Protein 2L1A (pdb70)

Organism: Dictyostelium discoideum (NCBI:txid44689)

Solvent-accessible surface area: 7056 Å² total; per-residue (Å²): 129,84,89,142,59,57,37,8,100,0,136,0,35,8,56,19,22,92,38,176,169,73,97,121,66,93,143,119,77,160,144,29,72,58,22,40,17,68,0,23,29,155,49,8,6,108,52,5,3,81,78,0,0,82,108,31,183,6,69,60,112,56,26,51,30,7,2,0,3,12,22,137,97,102,55,54,8,130,73,79,112,6,51,91,120,60,2,76,71,1,50,143,29,57,1,19,0,75,37,63,103,145,84,150,74,154,234

Structure (mmCIF, N/CA/C/O backbone):
data_2L1A
#
_entry.id   2L1A
#
loop_
_atom_site.group_PDB
_atom_site.id
_atom_site.type_symbol
_atom_site.label_atom_id
_atom_site.label_alt_id
_atom_site.label_comp_id
_atom_site.label_asym_id
_atom_site.label_entity_id
_atom_site.label_seq_id
_atom_site.pdbx_PDB_ins_code
_atom_site.Cartn_x
_atom_site.Cartn_y
_atom_site.Cartn_z
_atom_site.occupancy
_atom_site.B_iso_or_equiv
_atom_site.auth_seq_id
_atom_site.auth_comp_id
_atom_site.auth_asym_id
_atom_site.auth_atom_id
_atom_site.pdbx_PDB_model_num
ATOM 1 N N . GLY A 1 1 ? -20.104 6.698 -2.186 1.00 0.00 1 GLY A N 1
ATOM 2 C CA . GLY A 1 1 ? -20.578 5.870 -1.083 1.00 0.00 1 GLY A CA 1
ATOM 3 C C . GLY A 1 1 ? -19.562 4.823 -0.754 1.00 0.00 1 GLY A C 1
ATOM 4 O O . GLY A 1 1 ? -18.502 4.787 -1.376 1.00 0.00 1 GLY A O 1
ATOM 10 N N . ALA A 1 2 ? -19.855 3.977 0.206 1.00 0.00 2 ALA A N 1
ATOM 11 C CA . ALA A 1 2 ? -18.945 2.910 0.571 1.00 0.00 2 ALA A CA 1
ATOM 12 C C . ALA A 1 2 ? -19.081 1.791 -0.428 1.00 0.00 2 ALA A C 1
ATOM 13 O O . ALA A 1 2 ? -20.194 1.359 -0.724 1.00 0.00 2 ALA A O 1
ATOM 20 N N . HIS A 1 3 ? -17.991 1.334 -0.973 1.00 0.00 3 HIS A N 1
ATOM 21 C CA . HIS A 1 3 ? -18.071 0.255 -1.922 1.00 0.00 3 HIS A CA 1
ATOM 22 C C . HIS A 1 3 ? -17.777 -1.031 -1.178 1.00 0.00 3 HIS A C 1
ATOM 23 O O . HIS A 1 3 ? -16.623 -1.481 -1.105 1.00 0.00 3 HIS A O 1
ATOM 38 N N . MET A 1 4 ? -18.805 -1.559 -0.564 1.00 0.00 4 MET A N 1
ATOM 39 C CA . MET A 1 4 ? -18.708 -2.753 0.244 1.00 0.00 4 MET A CA 1
ATOM 40 C C . MET A 1 4 ? -19.782 -3.721 -0.174 1.00 0.00 4 MET A C 1
ATOM 41 O O . MET A 1 4 ? -20.820 -3.314 -0.704 1.00 0.00 4 MET A O 1
ATOM 55 N N . GLY A 1 5 ? -19.540 -4.978 0.048 1.00 0.00 5 GLY A N 1
ATOM 56 C CA . GLY A 1 5 ? -20.498 -5.987 -0.265 1.00 0.00 5 GLY A CA 1
ATOM 57 C C . GLY A 1 5 ? -19.830 -7.132 -0.938 1.00 0.00 5 GLY A C 1
ATOM 58 O O . GLY A 1 5 ? -19.348 -8.050 -0.279 1.00 0.00 5 GLY A O 1
ATOM 62 N N . GLY A 1 6 ? -19.747 -7.051 -2.229 1.00 0.00 6 GLY A N 1
ATOM 63 C CA . GLY A 1 6 ? -19.112 -8.082 -2.996 1.00 0.00 6 GLY A CA 1
ATOM 64 C C . GLY A 1 6 ? -17.719 -7.678 -3.298 1.00 0.00 6 GLY A C 1
ATOM 65 O O . GLY A 1 6 ? -16.771 -8.243 -2.749 1.00 0.00 6 GLY A O 1
ATOM 69 N N . SER A 1 7 ? -17.564 -6.702 -4.153 1.00 0.00 7 SER A N 1
ATOM 70 C CA . SER A 1 7 ? -16.285 -6.152 -4.384 1.00 0.00 7 SER A CA 1
ATOM 71 C C . SER A 1 7 ? -16.060 -5.087 -3.314 1.00 0.00 7 SER A C 1
ATOM 72 O O . SER A 1 7 ? -17.016 -4.455 -2.848 1.00 0.00 7 SER A O 1
ATOM 80 N N . MET A 1 8 ? -14.847 -4.919 -2.908 1.00 0.00 8 MET A N 1
ATOM 81 C CA . MET A 1 8 ? -14.550 -4.095 -1.770 1.00 0.00 8 MET A CA 1
ATOM 82 C C . MET A 1 8 ? -13.509 -3.082 -2.071 1.00 0.00 8 MET A C 1
ATOM 83 O O . MET A 1 8 ? -12.566 -3.369 -2.784 1.00 0.00 8 MET A O 1
ATOM 97 N N . LYS A 1 9 ? -13.684 -1.890 -1.561 1.00 0.00 9 LYS A N 1
ATOM 98 C CA . LYS A 1 9 ? -12.677 -0.868 -1.707 1.00 0.00 9 LYS A CA 1
ATOM 99 C C . LYS A 1 9 ? -11.845 -0.867 -0.426 1.00 0.00 9 LYS A C 1
ATOM 100 O O . LYS A 1 9 ? -12.202 -0.249 0.577 1.00 0.00 9 LYS A O 1
ATOM 119 N N . ILE A 1 10 ? -10.763 -1.585 -0.490 1.00 0.00 10 ILE A N 1
ATOM 120 C CA . ILE A 1 10 ? -9.929 -1.874 0.625 1.00 0.00 10 ILE A CA 1
ATOM 121 C C . ILE A 1 10 ? -8.677 -1.040 0.585 1.00 0.00 10 ILE A C 1
ATOM 122 O O . ILE A 1 10 ? -8.077 -0.876 -0.469 1.00 0.00 10 ILE A O 1
ATOM 138 N N . ARG A 1 11 ? -8.296 -0.523 1.718 1.00 0.00 11 ARG A N 1
ATOM 139 C CA . ARG A 1 11 ? -7.065 0.169 1.869 1.00 0.00 11 ARG A CA 1
ATOM 140 C C . ARG A 1 11 ? -5.934 -0.784 1.821 1.00 0.00 11 ARG A C 1
ATOM 141 O O . ARG A 1 11 ? -5.949 -1.824 2.466 1.00 0.00 11 ARG A O 1
ATOM 162 N N . VAL A 1 12 ? -4.990 -0.464 1.033 1.00 0.00 12 VAL A N 1
ATOM 163 C CA . VAL A 1 12 ? -3.851 -1.255 0.874 1.00 0.00 12 VAL A CA 1
ATOM 164 C C . VAL A 1 12 ? -2.660 -0.459 1.309 1.00 0.00 12 VAL A C 1
ATOM 165 O O . VAL A 1 12 ? -2.533 0.691 0.850 1.00 0.00 12 VAL A O 1
ATOM 178 N N . GLU A 1 13 ? -1.817 -0.966 2.190 1.00 0.00 13 GLU A N 1
ATOM 179 C CA . GLU A 1 13 ? -0.591 -0.271 2.358 1.00 0.00 13 GLU A CA 1
ATOM 180 C C . GLU A 1 13 ? 0.422 -0.818 1.408 1.00 0.00 13 GLU A C 1
ATOM 181 O O . GLU A 1 13 ? 0.450 -2.004 1.163 1.00 0.00 13 GLU A O 1
ATOM 193 N N . LEU A 1 14 ? 1.248 0.014 0.895 1.00 0.00 14 LEU A N 1
ATOM 194 C CA . LEU A 1 14 ? 2.293 -0.404 0.004 1.00 0.00 14 LEU A CA 1
ATOM 195 C C . LEU A 1 14 ? 3.632 -0.231 0.653 1.00 0.00 14 LEU A C 1
ATOM 196 O O . LEU A 1 14 ? 3.936 0.847 1.180 1.00 0.00 14 LEU A O 1
ATOM 212 N N . ILE A 1 15 ? 4.445 -1.261 0.628 1.00 0.00 15 ILE A N 1
ATOM 213 C CA . ILE A 1 15 ? 5.809 -1.062 1.022 1.00 0.00 15 ILE A CA 1
ATOM 214 C C . ILE A 1 15 ? 6.649 -1.132 -0.232 1.00 0.00 15 ILE A C 1
ATOM 215 O O . ILE A 1 15 ? 6.596 -2.125 -0.964 1.00 0.00 15 ILE A O 1
ATOM 231 N N . ASN A 1 16 ? 7.379 -0.097 -0.494 1.00 0.00 16 ASN A N 1
ATOM 232 C CA . ASN A 1 16 ? 8.351 -0.111 -1.531 1.00 0.00 16 ASN A CA 1
ATOM 233 C C . ASN A 1 16 ? 9.457 0.808 -1.175 1.00 0.00 16 ASN A C 1
ATOM 234 O O . ASN A 1 16 ? 9.493 1.974 -1.555 1.00 0.00 16 ASN A O 1
ATOM 245 N N . GLY A 1 17 ? 10.246 0.303 -0.281 1.00 0.00 17 GLY A N 1
ATOM 246 C CA . GLY A 1 17 ? 11.457 0.943 0.131 1.00 0.00 17 GLY A CA 1
ATOM 247 C C . GLY A 1 17 ? 12.629 0.158 -0.375 1.00 0.00 17 GLY A C 1
ATOM 248 O O . GLY A 1 17 ? 13.765 0.329 0.078 1.00 0.00 17 GLY A O 1
ATOM 252 N N . ASN A 1 18 ? 12.340 -0.723 -1.318 1.00 0.00 18 ASN A N 1
ATOM 253 C CA . ASN A 1 18 ? 13.332 -1.533 -1.947 1.00 0.00 18 ASN A CA 1
ATOM 254 C C . ASN A 1 18 ? 13.910 -0.696 -3.040 1.00 0.00 18 ASN A C 1
ATOM 255 O O . ASN A 1 18 ? 15.121 -0.677 -3.281 1.00 0.00 18 ASN A O 1
ATOM 266 N N . GLU A 1 19 ? 13.021 0.022 -3.701 1.00 0.00 19 GLU A N 1
ATOM 267 C CA . GLU A 1 19 ? 13.398 1.080 -4.552 1.00 0.00 19 GLU A CA 1
ATOM 268 C C . GLU A 1 19 ? 13.539 2.283 -3.646 1.00 0.00 19 GLU A C 1
ATOM 269 O O . GLU A 1 19 ? 12.702 2.490 -2.762 1.00 0.00 19 GLU A O 1
ATOM 281 N N . HIS A 1 20 ? 14.556 3.067 -3.827 1.00 0.00 20 HIS A N 1
ATOM 282 C CA . HIS A 1 20 ? 14.783 4.172 -2.923 1.00 0.00 20 HIS A CA 1
ATOM 283 C C . HIS A 1 20 ? 13.981 5.408 -3.241 1.00 0.00 20 HIS A C 1
ATOM 284 O O . HIS A 1 20 ? 14.500 6.405 -3.728 1.00 0.00 20 HIS A O 1
ATOM 299 N N . ARG A 1 21 ? 12.694 5.302 -3.019 1.00 0.00 21 ARG A N 1
ATOM 300 C CA . ARG A 1 21 ? 11.769 6.387 -3.203 1.00 0.00 21 ARG A CA 1
ATOM 301 C C . ARG A 1 21 ? 10.760 6.336 -2.089 1.00 0.00 21 ARG A C 1
ATOM 302 O O . ARG A 1 21 ? 10.017 5.363 -1.946 1.00 0.00 21 ARG A O 1
ATOM 323 N N . THR A 1 22 ? 10.774 7.337 -1.306 1.00 0.00 22 THR A N 1
ATOM 324 C CA . THR A 1 22 ? 9.906 7.499 -0.184 1.00 0.00 22 THR A CA 1
ATOM 325 C C . THR A 1 22 ? 9.449 8.947 -0.192 1.00 0.00 22 THR A C 1
ATOM 326 O O . THR A 1 22 ? 9.563 9.628 -1.227 1.00 0.00 22 THR A O 1
ATOM 337 N N . SER A 1 23 ? 9.005 9.446 0.931 1.00 0.00 23 SER A N 1
ATOM 338 C CA . SER A 1 23 ? 8.626 10.846 1.067 1.00 0.00 23 SER A CA 1
ATOM 339 C C . SER A 1 23 ? 9.901 11.698 1.316 1.00 0.00 23 SER A C 1
ATOM 340 O O . SER A 1 23 ? 9.851 12.740 1.975 1.00 0.00 23 SER A O 1
ATOM 348 N N . SER A 1 24 ? 11.039 11.220 0.742 1.00 0.00 24 SER A N 1
ATOM 349 C CA . SER A 1 24 ? 12.385 11.795 0.886 1.00 0.00 24 SER A CA 1
ATOM 350 C C . SER A 1 24 ? 12.918 11.520 2.299 1.00 0.00 24 SER A C 1
ATOM 351 O O . SER A 1 24 ? 13.972 12.010 2.730 1.00 0.00 24 SER A O 1
ATOM 359 N N . THR A 1 25 ? 12.193 10.663 2.948 1.00 0.00 25 THR A N 1
ATOM 360 C CA . THR A 1 25 ? 12.395 10.241 4.295 1.00 0.00 25 THR A CA 1
ATOM 361 C C . THR A 1 25 ? 13.133 8.876 4.337 1.00 0.00 25 THR A C 1
ATOM 362 O O . THR A 1 25 ? 13.393 8.273 3.274 1.00 0.00 25 THR A O 1
ATOM 373 N N . PRO A 1 26 ? 13.525 8.387 5.532 1.00 0.00 26 PRO A N 1
ATOM 374 C CA . PRO A 1 26 ? 14.136 7.073 5.683 1.00 0.00 26 PRO A CA 1
ATOM 375 C C . PRO A 1 26 ? 13.063 5.972 5.701 1.00 0.00 26 PRO A C 1
ATOM 376 O O . PRO A 1 26 ? 11.926 6.196 5.282 1.00 0.00 26 PRO A O 1
ATOM 387 N N . GLN A 1 27 ? 13.404 4.813 6.219 1.00 0.00 27 GLN A N 1
ATOM 388 C CA . GLN A 1 27 ? 12.523 3.670 6.203 1.00 0.00 27 GLN A CA 1
ATOM 389 C C . GLN A 1 27 ? 11.538 3.630 7.337 1.00 0.00 27 GLN A C 1
ATOM 390 O O . GLN A 1 27 ? 10.973 2.577 7.636 1.00 0.00 27 GLN A O 1
ATOM 404 N N . GLN A 1 28 ? 11.301 4.731 7.926 1.00 0.00 28 GLN A N 1
ATOM 405 C CA . GLN A 1 28 ? 10.334 4.819 8.981 1.00 0.00 28 GLN A CA 1
ATOM 406 C C . GLN A 1 28 ? 9.121 5.563 8.488 1.00 0.00 28 GLN A C 1
ATOM 407 O O . GLN A 1 28 ? 9.105 6.789 8.480 1.00 0.00 28 GLN A O 1
ATOM 421 N N . PRO A 1 29 ? 8.108 4.854 8.037 1.00 0.00 29 PRO A N 1
ATOM 422 C CA . PRO A 1 29 ? 6.922 5.457 7.525 1.00 0.00 29 PRO A CA 1
ATOM 423 C C . PRO A 1 29 ? 5.899 5.682 8.629 1.00 0.00 29 PRO A C 1
ATOM 424 O O . PRO A 1 29 ? 5.638 4.783 9.447 1.00 0.00 29 PRO A O 1
ATOM 435 N N . GLN A 1 30 ? 5.357 6.879 8.692 1.00 0.00 30 GLN A N 1
ATOM 436 C CA . GLN A 1 30 ? 4.304 7.180 9.630 1.00 0.00 30 GLN A CA 1
ATOM 437 C C . GLN A 1 30 ? 3.100 6.372 9.230 1.00 0.00 30 GLN A C 1
ATOM 438 O O . GLN A 1 30 ? 2.481 5.689 10.043 1.00 0.00 30 GLN A O 1
ATOM 452 N N . GLN A 1 31 ? 2.819 6.429 7.960 1.00 0.00 31 GLN A N 1
ATOM 453 C CA . GLN A 1 31 ? 1.908 5.591 7.303 1.00 0.00 31 GLN A CA 1
ATOM 454 C C . GLN A 1 31 ? 2.600 5.203 6.040 1.00 0.00 31 GLN A C 1
ATOM 455 O O . GLN A 1 31 ? 3.532 5.900 5.623 1.00 0.00 31 GLN A O 1
ATOM 469 N N . ASN A 1 32 ? 2.223 4.141 5.445 1.00 0.00 32 ASN A N 1
ATOM 470 C CA . ASN A 1 32 ? 2.746 3.820 4.173 1.00 0.00 32 ASN A CA 1
ATOM 471 C C . ASN A 1 32 ? 1.807 4.385 3.143 1.00 0.00 32 ASN A C 1
ATOM 472 O O . ASN A 1 32 ? 0.662 4.756 3.489 1.00 0.00 32 ASN A O 1
ATOM 483 N N . PRO A 1 33 ? 2.271 4.563 1.897 1.00 0.00 33 PRO A N 1
ATOM 484 C CA . PRO A 1 33 ? 1.400 4.911 0.788 1.00 0.00 33 PRO A CA 1
ATOM 485 C C . PRO A 1 33 ? 0.227 3.935 0.763 1.00 0.00 33 PRO A C 1
ATOM 486 O O . PRO A 1 33 ? 0.425 2.709 0.797 1.00 0.00 33 PRO A O 1
ATOM 497 N N . SER A 1 34 ? -0.960 4.454 0.721 1.00 0.00 34 SER A N 1
ATOM 498 C CA . SER A 1 34 ? -2.119 3.642 0.835 1.00 0.00 34 SER A CA 1
ATOM 499 C C . SER A 1 34 ? -3.142 4.050 -0.183 1.00 0.00 34 SER A C 1
ATOM 500 O O . SER A 1 34 ? -3.160 5.199 -0.640 1.00 0.00 34 SER A O 1
ATOM 508 N N . VAL A 1 35 ? -3.960 3.122 -0.557 1.00 0.00 35 VAL A N 1
ATOM 509 C CA . VAL A 1 35 ? -4.988 3.347 -1.516 1.00 0.00 35 VAL A CA 1
ATOM 510 C C . VAL A 1 35 ? -6.154 2.498 -1.169 1.00 0.00 35 VAL A C 1
ATOM 511 O O . VAL A 1 35 ? -5.980 1.418 -0.637 1.00 0.00 35 VAL A O 1
ATOM 524 N N . SER A 1 36 ? -7.314 2.980 -1.419 1.00 0.00 36 SER A N 1
ATOM 525 C CA . SER A 1 36 ? -8.458 2.216 -1.238 1.00 0.00 36 SER A CA 1
ATOM 526 C C . SER A 1 36 ? -8.804 1.674 -2.615 1.00 0.00 36 SER A C 1
ATOM 527 O O . SER A 1 36 ? -9.287 2.396 -3.480 1.00 0.00 36 SER A O 1
ATOM 535 N N . HIS A 1 37 ? -8.531 0.429 -2.800 1.00 0.00 37 HIS A N 1
ATOM 536 C CA . HIS A 1 37 ? -8.574 -0.199 -4.059 1.00 0.00 37 HIS A CA 1
ATOM 537 C C . HIS A 1 37 ? -9.730 -1.192 -4.111 1.00 0.00 37 HIS A C 1
ATOM 538 O O . HIS A 1 37 ? -10.040 -1.834 -3.130 1.00 0.00 37 HIS A O 1
ATOM 553 N N . ILE A 1 38 ? -10.324 -1.295 -5.259 1.00 0.00 38 ILE A N 1
ATOM 554 C CA . ILE A 1 38 ? -11.495 -2.152 -5.545 1.00 0.00 38 ILE A CA 1
ATOM 555 C C . ILE A 1 38 ? -10.914 -3.586 -5.765 1.00 0.00 38 ILE A C 1
ATOM 556 O O . ILE A 1 38 ? -10.140 -3.834 -6.710 1.00 0.00 38 ILE A O 1
ATOM 572 N N . PHE A 1 39 ? -11.224 -4.455 -4.890 1.00 0.00 39 PHE A N 1
ATOM 573 C CA . PHE A 1 39 ? -10.855 -5.807 -5.008 1.00 0.00 39 PHE A CA 1
ATOM 574 C C . PHE A 1 39 ? -12.086 -6.628 -5.220 1.00 0.00 39 PHE A C 1
ATOM 575 O O . PHE A 1 39 ? -13.143 -6.328 -4.666 1.00 0.00 39 PHE A O 1
ATOM 592 N N . ASP A 1 40 ? -11.944 -7.632 -6.017 1.00 0.00 40 ASP A N 1
ATOM 593 C CA . ASP A 1 40 ? -12.991 -8.520 -6.384 1.00 0.00 40 ASP A CA 1
ATOM 594 C C . ASP A 1 40 ? -12.389 -9.853 -6.707 1.00 0.00 40 ASP A C 1
ATOM 595 O O . ASP A 1 40 ? -11.165 -9.959 -6.935 1.00 0.00 40 ASP A O 1
ATOM 604 N N . GLY A 1 41 ? -13.224 -10.836 -6.753 1.00 0.00 41 GLY A N 1
ATOM 605 C CA . GLY A 1 41 ? -12.787 -12.201 -6.969 1.00 0.00 41 GLY A CA 1
ATOM 606 C C . GLY A 1 41 ? -12.897 -12.625 -8.399 1.00 0.00 41 GLY A C 1
ATOM 607 O O . GLY A 1 41 ? -12.794 -13.815 -8.715 1.00 0.00 41 GLY A O 1
ATOM 611 N N . GLU A 1 42 ? -13.066 -11.660 -9.265 1.00 0.00 42 GLU A N 1
ATOM 612 C CA . GLU A 1 42 ? -13.244 -11.906 -10.639 1.00 0.00 42 GLU A CA 1
ATOM 613 C C . GLU A 1 42 ? -11.979 -11.551 -11.401 1.00 0.00 42 GLU A C 1
ATOM 614 O O . GLU A 1 42 ? -11.664 -12.123 -12.445 1.00 0.00 42 GLU A O 1
ATOM 626 N N . THR A 1 43 ? -11.258 -10.624 -10.861 1.00 0.00 43 THR A N 1
ATOM 627 C CA . THR A 1 43 ? -10.029 -10.212 -11.362 1.00 0.00 43 THR A CA 1
ATOM 628 C C . THR A 1 43 ? -8.908 -10.971 -10.645 1.00 0.00 43 THR A C 1
ATOM 629 O O . THR A 1 43 ? -8.944 -11.096 -9.399 1.00 0.00 43 THR A O 1
ATOM 640 N N . ALA A 1 44 ? -7.959 -11.510 -11.405 1.00 0.00 44 ALA A N 1
ATOM 641 C CA . ALA A 1 44 ? -6.786 -12.144 -10.848 1.00 0.00 44 ALA A CA 1
ATOM 642 C C . ALA A 1 44 ? -6.057 -11.189 -9.938 1.00 0.00 44 ALA A C 1
ATOM 643 O O . ALA A 1 44 ? -6.076 -9.958 -10.140 1.00 0.00 44 ALA A O 1
ATOM 650 N N . VAL A 1 45 ? -5.419 -11.750 -8.954 1.00 0.00 45 VAL A N 1
ATOM 651 C CA . VAL A 1 45 ? -4.661 -11.005 -7.966 1.00 0.00 45 VAL A CA 1
ATOM 652 C C . VAL A 1 45 ? -3.641 -10.127 -8.647 1.00 0.00 45 VAL A C 1
ATOM 653 O O . VAL A 1 45 ? -3.609 -8.927 -8.426 1.00 0.00 45 VAL A O 1
ATOM 666 N N . LYS A 1 46 ? -2.841 -10.755 -9.498 1.00 0.00 46 LYS A N 1
ATOM 667 C CA . LYS A 1 46 ? -1.720 -10.093 -10.209 1.00 0.00 46 LYS A CA 1
ATOM 668 C C . LYS A 1 46 ? -2.205 -8.859 -10.968 1.00 0.00 46 LYS A C 1
ATOM 669 O O . LYS A 1 46 ? -1.496 -7.902 -11.120 1.00 0.00 46 LYS A O 1
ATOM 688 N N . ASP A 1 47 ? -3.430 -8.900 -11.411 1.00 0.00 47 ASP A N 1
ATOM 689 C CA . ASP A 1 47 ? -4.002 -7.828 -12.168 1.00 0.00 47 ASP A CA 1
ATOM 690 C C . ASP A 1 47 ? -4.400 -6.707 -11.258 1.00 0.00 47 ASP A C 1
ATOM 691 O O . ASP A 1 47 ? -4.278 -5.540 -11.615 1.00 0.00 47 ASP A O 1
ATOM 700 N N . HIS A 1 48 ? -4.875 -7.059 -10.084 1.00 0.00 48 HIS A N 1
ATOM 701 C CA . HIS A 1 48 ? -5.144 -6.087 -9.040 1.00 0.00 48 HIS A CA 1
ATOM 702 C C . HIS A 1 48 ? -3.805 -5.454 -8.642 1.00 0.00 48 HIS A C 1
ATOM 703 O O . HIS A 1 48 ? -3.715 -4.250 -8.425 1.00 0.00 48 HIS A O 1
ATOM 718 N N . ILE A 1 49 ? -2.791 -6.289 -8.586 1.00 0.00 49 ILE A N 1
ATOM 719 C CA . ILE A 1 49 ? -1.450 -5.893 -8.255 1.00 0.00 49 ILE A CA 1
ATOM 720 C C . ILE A 1 49 ? -0.841 -4.996 -9.323 1.00 0.00 49 ILE A C 1
ATOM 721 O O . ILE A 1 49 ? -0.257 -3.981 -8.978 1.00 0.00 49 ILE A O 1
ATOM 737 N N . LYS A 1 50 ? -1.004 -5.331 -10.617 1.00 0.00 50 LYS A N 1
ATOM 738 C CA . LYS A 1 50 ? -0.521 -4.445 -11.681 1.00 0.00 50 LYS A CA 1
ATOM 739 C C . LYS A 1 50 ? -1.137 -3.045 -11.547 1.00 0.00 50 LYS A C 1
ATOM 740 O O . LYS A 1 50 ? -0.474 -2.036 -11.809 1.00 0.00 50 LYS A O 1
ATOM 759 N N . VAL A 1 51 ? -2.383 -2.993 -11.091 1.00 0.00 51 VAL A N 1
ATOM 760 C CA . VAL A 1 51 ? -3.062 -1.733 -10.860 1.00 0.00 51 VAL A CA 1
ATOM 761 C C . VAL A 1 51 ? -2.454 -1.008 -9.681 1.00 0.00 51 VAL A C 1
ATOM 762 O O . VAL A 1 51 ? -2.077 0.161 -9.806 1.00 0.00 51 VAL A O 1
ATOM 775 N N . LEU A 1 52 ? -2.382 -1.675 -8.551 1.00 0.00 52 LEU A N 1
ATOM 776 C CA . LEU A 1 52 ? -1.799 -1.109 -7.351 1.00 0.00 52 LEU A CA 1
ATOM 777 C C . LEU A 1 52 ? -0.417 -0.592 -7.613 1.00 0.00 52 LEU A C 1
ATOM 778 O O . LEU A 1 52 ? -0.135 0.553 -7.295 1.00 0.00 52 LEU A O 1
ATOM 794 N N . LEU A 1 53 ? 0.426 -1.413 -8.242 1.00 0.00 53 LEU A N 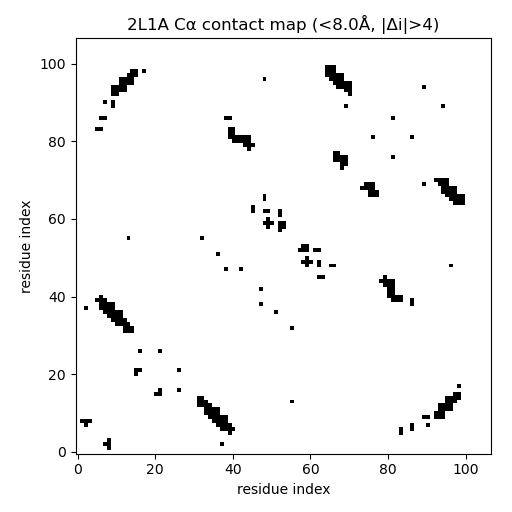1
ATOM 795 C CA . LEU A 1 53 ? 1.769 -1.019 -8.575 1.00 0.00 53 LEU A CA 1
ATOM 796 C C . LEU A 1 53 ? 1.744 0.251 -9.374 1.00 0.00 53 LEU A C 1
ATOM 797 O O . LEU A 1 53 ? 2.391 1.202 -9.023 1.00 0.00 53 LEU A O 1
ATOM 813 N N . THR A 1 54 ? 0.938 0.270 -10.398 1.00 0.00 54 THR A N 1
ATOM 814 C CA . THR A 1 54 ? 0.768 1.395 -11.208 1.00 0.00 54 THR A CA 1
ATOM 815 C C . THR A 1 54 ? 0.294 2.650 -10.469 1.00 0.00 54 THR A C 1
ATOM 816 O O . THR A 1 54 ? 0.807 3.746 -10.699 1.00 0.00 54 THR A O 1
ATOM 827 N N . HIS A 1 55 ? -0.603 2.479 -9.542 1.00 0.00 55 HIS A N 1
ATOM 828 C CA . HIS A 1 55 ? -1.095 3.570 -8.730 1.00 0.00 55 HIS A CA 1
ATOM 829 C C . HIS A 1 55 ? -0.038 4.053 -7.727 1.00 0.00 55 HIS A C 1
ATOM 830 O O . HIS A 1 55 ? -0.029 5.207 -7.325 1.00 0.00 55 HIS A O 1
ATOM 845 N N . PHE A 1 56 ? 0.837 3.166 -7.336 1.00 0.00 56 PHE A N 1
ATOM 846 C CA . PHE A 1 56 ? 1.958 3.508 -6.487 1.00 0.00 56 PHE A CA 1
ATOM 847 C C . PHE A 1 56 ? 3.184 3.917 -7.309 1.00 0.00 56 PHE A C 1
ATOM 848 O O . PHE A 1 56 ? 4.257 4.217 -6.761 1.00 0.00 56 PHE A O 1
ATOM 865 N N . LYS A 1 57 ? 2.991 3.926 -8.613 1.00 0.00 57 LYS A N 1
ATOM 866 C CA . LYS A 1 57 ? 3.999 4.309 -9.623 1.00 0.00 57 LYS A CA 1
ATOM 867 C C . LYS A 1 57 ? 5.161 3.310 -9.704 1.00 0.00 57 LYS A C 1
ATOM 868 O O . LYS A 1 57 ? 6.299 3.668 -9.992 1.00 0.00 57 LYS A O 1
ATOM 887 N N . ILE A 1 58 ? 4.837 2.068 -9.519 1.00 0.00 58 ILE A N 1
ATOM 888 C CA . ILE A 1 58 ? 5.742 0.990 -9.597 1.00 0.00 58 ILE A CA 1
ATOM 889 C C . ILE A 1 58 ? 5.463 0.245 -10.903 1.00 0.00 58 ILE A C 1
ATOM 890 O O . ILE A 1 58 ? 4.291 0.058 -11.252 1.00 0.00 58 ILE A O 1
ATOM 906 N N . PRO A 1 59 ? 6.489 -0.141 -11.674 1.00 0.00 59 PRO A N 1
ATOM 907 C CA . PRO A 1 59 ? 6.303 -0.945 -12.885 1.00 0.00 59 PRO A CA 1
ATOM 908 C C . PRO A 1 59 ? 5.628 -2.258 -12.569 1.00 0.00 59 PRO A C 1
ATOM 909 O O . PRO A 1 59 ? 5.988 -2.957 -11.605 1.00 0.00 59 PRO A O 1
ATOM 920 N N . VAL A 1 60 ? 4.676 -2.605 -13.392 1.00 0.00 60 VAL A N 1
ATOM 921 C CA . VAL A 1 60 ? 3.910 -3.818 -13.258 1.00 0.00 60 VAL A CA 1
ATOM 922 C C . VAL A 1 60 ? 4.757 -5.053 -13.424 1.00 0.00 60 VAL A C 1
ATOM 923 O O . VAL A 1 60 ? 4.330 -6.130 -13.133 1.00 0.00 60 VAL A O 1
ATOM 936 N N . ASP A 1 61 ? 5.979 -4.867 -13.873 1.00 0.00 61 ASP A N 1
ATOM 937 C CA . ASP A 1 61 ? 6.910 -5.968 -14.108 1.00 0.00 61 ASP A CA 1
ATOM 938 C C . ASP A 1 61 ? 7.336 -6.579 -12.759 1.00 0.00 61 ASP A C 1
ATOM 939 O O . ASP A 1 61 ? 7.834 -7.699 -12.685 1.00 0.00 61 ASP A O 1
ATOM 948 N N . LYS A 1 62 ? 7.081 -5.835 -11.690 1.00 0.00 62 LYS A N 1
ATOM 949 C CA . LYS A 1 62 ? 7.382 -6.257 -10.360 1.00 0.00 62 LYS A CA 1
ATOM 950 C C . LYS A 1 62 ? 6.259 -7.085 -9.727 1.00 0.00 62 LYS A C 1
ATOM 951 O O . LYS A 1 62 ? 6.429 -7.615 -8.646 1.00 0.00 62 LYS A O 1
ATOM 970 N N . VAL A 1 63 ? 5.109 -7.168 -10.421 1.00 0.00 63 VAL A N 1
ATOM 971 C CA . VAL A 1 63 ? 3.857 -7.942 -10.038 1.00 0.00 63 VAL A CA 1
ATOM 972 C C . VAL A 1 63 ? 4.206 -9.364 -9.571 1.00 0.00 63 VAL A C 1
ATOM 973 O O . VAL A 1 63 ? 3.545 -9.946 -8.720 1.00 0.00 63 VAL A O 1
ATOM 986 N N . SER A 1 64 ? 5.266 -9.859 -10.137 1.00 0.00 64 SER A N 1
ATOM 987 C CA . SER A 1 64 ? 5.873 -11.118 -9.831 1.00 0.00 64 SER A CA 1
ATOM 988 C C . SER A 1 64 ? 6.257 -11.218 -8.349 1.00 0.00 64 SER A C 1
ATOM 989 O O . SER A 1 64 ? 6.023 -12.225 -7.687 1.00 0.00 64 SER A O 1
ATOM 997 N N . SER A 1 65 ? 6.853 -10.161 -7.857 1.00 0.00 65 SER A N 1
ATOM 998 C CA . SER A 1 65 ? 7.424 -10.126 -6.557 1.00 0.00 65 SER A CA 1
ATOM 999 C C . SER A 1 65 ? 6.526 -9.423 -5.560 1.00 0.00 65 SER A C 1
ATOM 1000 O O . SER A 1 65 ? 6.913 -9.204 -4.433 1.00 0.00 65 SER A O 1
ATOM 1008 N N . TYR A 1 66 ? 5.339 -9.086 -5.960 1.00 0.00 66 TYR A N 1
ATOM 1009 C CA . TYR A 1 66 ? 4.434 -8.397 -5.085 1.00 0.00 66 TYR A CA 1
ATOM 1010 C C . TYR A 1 66 ? 3.311 -9.277 -4.686 1.00 0.00 66 TYR A C 1
ATOM 1011 O O . TYR A 1 66 ? 2.857 -10.109 -5.469 1.00 0.00 66 TYR A O 1
ATOM 1029 N N . ALA A 1 67 ? 2.891 -9.125 -3.461 1.00 0.00 67 ALA A N 1
ATOM 1030 C CA . ALA A 1 67 ? 1.843 -9.912 -2.923 1.00 0.00 67 ALA A CA 1
ATOM 1031 C C . ALA A 1 67 ? 1.084 -9.134 -1.895 1.00 0.00 67 ALA A C 1
ATOM 1032 O O . ALA A 1 67 ? 1.649 -8.261 -1.216 1.00 0.00 67 ALA A O 1
ATOM 1039 N N . LEU A 1 68 ? -0.188 -9.424 -1.821 1.00 0.00 68 LEU A N 1
ATOM 1040 C CA . LEU A 1 68 ? -1.052 -8.885 -0.825 1.00 0.00 68 LEU A CA 1
ATOM 1041 C C . LEU A 1 68 ? -0.854 -9.677 0.438 1.00 0.00 68 LEU A C 1
ATOM 1042 O O . LEU A 1 68 ? -0.770 -10.894 0.387 1.00 0.00 68 LEU A O 1
ATOM 1058 N N . GLN A 1 69 ? -0.737 -9.023 1.532 1.00 0.00 69 GLN A N 1
ATOM 1059 C CA . GLN A 1 69 ? -0.489 -9.678 2.779 1.00 0.00 69 GLN A CA 1
ATOM 1060 C C . GLN A 1 69 ? -1.550 -9.255 3.780 1.00 0.00 69 GLN A C 1
ATOM 1061 O O . GLN A 1 69 ? -2.044 -8.115 3.729 1.00 0.00 69 GLN A O 1
ATOM 1075 N N . ASN A 1 70 ? -1.895 -10.162 4.657 1.00 0.00 70 ASN A N 1
ATOM 1076 C CA . ASN A 1 70 ? -2.802 -9.898 5.749 1.00 0.00 70 ASN A CA 1
ATOM 1077 C C . ASN A 1 70 ? -2.038 -9.116 6.817 1.00 0.00 70 ASN A C 1
ATOM 1078 O O . ASN A 1 70 ? -0.893 -9.457 7.129 1.00 0.00 70 ASN A O 1
ATOM 1089 N N . PRO A 1 71 ? -2.628 -8.071 7.382 1.00 0.00 71 PRO A N 1
ATOM 1090 C CA . PRO A 1 71 ? -1.964 -7.244 8.398 1.00 0.00 71 PRO A CA 1
ATOM 1091 C C . PRO A 1 71 ? -1.795 -7.914 9.779 1.00 0.00 71 PRO A C 1
ATOM 1092 O O . PRO A 1 71 ? -0.994 -7.444 10.607 1.00 0.00 71 PRO A O 1
ATOM 1103 N N . PHE A 1 72 ? -2.512 -8.991 10.051 1.00 0.00 72 PHE A N 1
ATOM 1104 C CA . PHE A 1 72 ? -2.427 -9.578 11.366 1.00 0.00 72 PHE A CA 1
ATOM 1105 C C . PHE A 1 72 ? -1.628 -10.855 11.355 1.00 0.00 72 PHE A C 1
ATOM 1106 O O . PHE A 1 72 ? -0.723 -11.058 12.178 1.00 0.00 72 PHE A O 1
ATOM 1123 N N . THR A 1 73 ? -1.928 -11.680 10.415 1.00 0.00 73 THR A N 1
ATOM 1124 C CA . THR A 1 73 ? -1.358 -13.003 10.337 1.00 0.00 73 THR A CA 1
ATOM 1125 C C . THR A 1 73 ? -0.083 -12.987 9.524 1.00 0.00 73 THR A C 1
ATOM 1126 O O . THR A 1 73 ? 0.736 -13.920 9.602 1.00 0.00 73 THR A O 1
ATOM 1137 N N . LEU A 1 74 ? 0.073 -11.918 8.744 1.00 0.00 74 LEU A N 1
ATOM 1138 C CA . LEU A 1 74 ? 1.197 -11.715 7.844 1.00 0.00 74 LEU A CA 1
ATOM 1139 C C . LEU A 1 74 ? 1.201 -12.756 6.738 1.00 0.00 74 LEU A C 1
ATOM 1140 O O . LEU A 1 74 ? 2.227 -13.008 6.100 1.00 0.00 74 LEU A O 1
ATOM 1156 N N . ALA A 1 75 ? 0.035 -13.326 6.483 1.00 0.00 75 ALA A N 1
ATOM 1157 C CA . ALA A 1 75 ? -0.114 -14.310 5.446 1.00 0.00 75 ALA A CA 1
ATOM 1158 C C . ALA A 1 75 ? -0.247 -13.646 4.114 1.00 0.00 75 ALA A C 1
ATOM 1159 O O . ALA A 1 75 ? -0.978 -12.659 3.972 1.00 0.00 75 ALA A O 1
ATOM 1166 N N . TYR A 1 76 ? 0.439 -14.165 3.158 1.00 0.00 76 TYR A N 1
ATOM 1167 C CA . TYR A 1 76 ? 0.428 -13.618 1.839 1.00 0.00 76 TYR A CA 1
ATOM 1168 C C . TYR A 1 76 ? -0.579 -14.300 0.967 1.00 0.00 76 TYR A C 1
ATOM 1169 O O . TYR A 1 76 ? -0.901 -15.480 1.158 1.00 0.00 76 TYR A O 1
ATOM 1187 N N . VAL A 1 77 ? -1.095 -13.568 0.043 1.00 0.00 77 VAL A N 1
ATOM 1188 C CA . VAL A 1 77 ? -1.961 -14.090 -0.942 1.00 0.00 77 VAL A CA 1
ATOM 1189 C C . VAL A 1 77 ? -1.092 -14.536 -2.111 1.00 0.00 77 VAL A C 1
ATOM 1190 O O . VAL A 1 77 ? -0.491 -13.718 -2.824 1.00 0.00 77 VAL A O 1
ATOM 1203 N N . GLU A 1 78 ? -0.955 -15.829 -2.233 1.00 0.00 78 GLU A N 1
ATOM 1204 C CA . GLU A 1 78 ? -0.154 -16.447 -3.253 1.00 0.00 78 GLU A CA 1
ATOM 1205 C C . GLU A 1 78 ? -1.065 -17.081 -4.268 1.00 0.00 78 GLU A C 1
ATOM 1206 O O . GLU A 1 78 ? -0.656 -17.817 -5.180 1.00 0.00 78 GLU A O 1
ATOM 1218 N N . ASP A 1 79 ? -2.313 -16.728 -4.106 1.00 0.00 79 ASP A N 1
ATOM 1219 C CA . ASP A 1 79 ? -3.390 -17.132 -4.911 1.00 0.00 79 ASP A CA 1
ATOM 1220 C C . ASP A 1 79 ? -3.345 -16.385 -6.199 1.00 0.00 79 ASP A C 1
ATOM 1221 O O . ASP A 1 79 ? -2.782 -15.291 -6.290 1.00 0.00 79 ASP A O 1
ATOM 1230 N N . SER A 1 80 ? -3.891 -16.973 -7.173 1.00 0.00 80 SER A N 1
ATOM 1231 C CA . SER A 1 80 ? -4.024 -16.404 -8.453 1.00 0.00 80 SER A CA 1
ATOM 1232 C C . SER A 1 80 ? -5.242 -15.516 -8.518 1.00 0.00 80 SER A C 1
ATOM 1233 O O . SER A 1 80 ? -5.239 -14.467 -9.167 1.00 0.00 80 SER A O 1
ATOM 1241 N N . PHE A 1 81 ? -6.263 -15.918 -7.827 1.00 0.00 81 PHE A N 1
ATOM 1242 C CA . PHE A 1 81 ? -7.471 -15.195 -7.728 1.00 0.00 81 PHE A CA 1
ATOM 1243 C C . PHE A 1 81 ? -7.855 -15.062 -6.271 1.00 0.00 81 PHE A C 1
ATOM 1244 O O . PHE A 1 81 ? -7.562 -15.936 -5.455 1.00 0.00 81 PHE A O 1
ATOM 1261 N N . LEU A 1 82 ? -8.518 -13.982 -5.973 1.00 0.00 82 LEU A N 1
ATOM 1262 C CA . LEU A 1 82 ? -8.987 -13.672 -4.638 1.00 0.00 82 LEU A CA 1
ATOM 1263 C C . LEU A 1 82 ? -10.309 -14.321 -4.392 1.00 0.00 82 LEU A C 1
ATOM 1264 O O . LEU A 1 82 ? -11.075 -14.578 -5.323 1.00 0.00 82 LEU A O 1
ATOM 1280 N N . THR A 1 83 ? -10.569 -14.585 -3.164 1.00 0.00 83 THR A N 1
ATOM 1281 C CA . THR A 1 83 ? -11.801 -15.135 -2.752 1.00 0.00 83 THR A CA 1
ATOM 1282 C C . THR A 1 83 ? -12.576 -14.048 -2.018 1.00 0.00 83 THR A C 1
ATOM 1283 O O . THR A 1 83 ? -11.960 -13.070 -1.558 1.00 0.00 83 THR A O 1
ATOM 1294 N N . PRO A 1 84 ? -13.914 -14.167 -1.906 1.00 0.00 84 PRO A N 1
ATOM 1295 C CA . PRO A 1 84 ? -14.716 -13.245 -1.090 1.00 0.00 84 PRO A CA 1
ATOM 1296 C C . PRO A 1 84 ? -14.212 -13.282 0.348 1.00 0.00 84 PRO A C 1
ATOM 1297 O O . PRO A 1 84 ? -14.146 -12.271 1.021 1.00 0.00 84 PRO A O 1
ATOM 1308 N N . GLU A 1 85 ? -13.806 -14.462 0.769 1.00 0.00 85 GLU A N 1
ATOM 1309 C CA . GLU A 1 85 ? -13.269 -14.700 2.088 1.00 0.00 85 GLU A CA 1
ATOM 1310 C C . GLU A 1 85 ? -12.000 -13.879 2.343 1.00 0.00 85 GLU A C 1
ATOM 1311 O O . GLU A 1 85 ? -11.842 -13.306 3.421 1.00 0.00 85 GLU A O 1
ATOM 1323 N N . ARG A 1 86 ? -11.118 -13.798 1.339 1.00 0.00 86 ARG A N 1
ATOM 1324 C CA . ARG A 1 86 ? -9.902 -12.988 1.454 1.00 0.00 86 ARG A CA 1
ATOM 1325 C C . ARG A 1 86 ? -10.264 -11.531 1.612 1.00 0.00 86 ARG A C 1
ATOM 1326 O O . ARG A 1 86 ? -9.690 -10.832 2.438 1.00 0.00 86 ARG A O 1
ATOM 1347 N N . LEU A 1 87 ? -11.229 -11.099 0.823 1.00 0.00 87 LEU A N 1
ATOM 1348 C CA . LEU A 1 87 ? -11.700 -9.739 0.844 1.00 0.00 87 LEU A CA 1
ATOM 1349 C C . LEU A 1 87 ? -12.302 -9.412 2.189 1.00 0.00 87 LEU A C 1
ATOM 1350 O O . LEU A 1 87 ? -11.979 -8.403 2.789 1.00 0.00 87 LEU A O 1
ATOM 1366 N N . VAL A 1 88 ? -13.154 -10.288 2.654 1.00 0.00 88 VAL A N 1
ATOM 1367 C CA . VAL A 1 88 ? -13.803 -10.152 3.897 1.00 0.00 88 VAL A CA 1
ATOM 1368 C C . VAL A 1 88 ? -12.870 -10.110 5.075 1.00 0.00 88 VAL A C 1
ATOM 1369 O O . VAL A 1 88 ? -12.997 -9.233 5.951 1.00 0.00 88 VAL A O 1
ATOM 1382 N N . GLU A 1 89 ? -11.923 -10.999 5.096 1.00 0.00 89 GLU A N 1
ATOM 1383 C CA . GLU A 1 89 ? -10.919 -10.958 6.116 1.00 0.00 89 GLU A CA 1
ATOM 1384 C C . GLU A 1 89 ? -10.021 -9.722 6.018 1.00 0.00 89 GLU A C 1
ATOM 1385 O O . GLU A 1 89 ? -9.455 -9.266 7.022 1.00 0.00 89 GLU A O 1
ATOM 1397 N N . ALA A 1 90 ? -9.870 -9.212 4.827 1.00 0.00 90 ALA A N 1
ATOM 1398 C CA . ALA A 1 90 ? -9.096 -7.978 4.606 1.00 0.00 90 ALA A CA 1
ATOM 1399 C C . ALA A 1 90 ? -9.856 -6.706 4.983 1.00 0.00 90 ALA A C 1
ATOM 1400 O O . ALA A 1 90 ? -9.271 -5.839 5.630 1.00 0.00 90 ALA A O 1
ATOM 1407 N N . GLU A 1 91 ? -11.155 -6.584 4.605 1.00 0.00 91 GLU A N 1
ATOM 1408 C CA . GLU A 1 91 ? -11.976 -5.419 4.993 1.00 0.00 91 GLU A CA 1
ATOM 1409 C C . GLU A 1 91 ? -11.993 -5.117 6.460 1.00 0.00 91 GLU A C 1
ATOM 1410 O O . GLU A 1 91 ? -12.309 -3.991 6.882 1.00 0.00 91 GLU A O 1
ATOM 1422 N N . LYS A 1 92 ? -11.687 -6.125 7.239 1.00 0.00 92 LYS A N 1
ATOM 1423 C CA . LYS A 1 92 ? -11.494 -6.007 8.655 1.00 0.00 92 LYS A CA 1
ATOM 1424 C C . LYS A 1 92 ? -10.502 -4.901 8.998 1.00 0.00 92 LYS A C 1
ATOM 1425 O O . LYS A 1 92 ? -10.626 -4.231 10.029 1.00 0.00 92 LYS A O 1
ATOM 1444 N N . SER A 1 93 ? -9.505 -4.725 8.141 1.00 0.00 93 SER A N 1
ATOM 1445 C CA . SER A 1 93 ? -8.552 -3.661 8.285 1.00 0.00 93 SER A CA 1
ATOM 1446 C C . SER A 1 93 ? -8.027 -3.092 6.941 1.00 0.00 93 SER A C 1
ATOM 1447 O O . SER A 1 93 ? -8.567 -2.112 6.419 1.00 0.00 93 SER A O 1
ATOM 1455 N N . TYR A 1 94 ? -7.035 -3.736 6.381 1.00 0.00 94 TYR A N 1
ATOM 1456 C CA . TYR A 1 94 ? -6.370 -3.321 5.157 1.00 0.00 94 TYR A CA 1
ATOM 1457 C C . TYR A 1 94 ? -5.696 -4.540 4.532 1.00 0.00 94 TYR A C 1
ATOM 1458 O O . TYR A 1 94 ? -5.722 -5.635 5.108 1.00 0.00 94 TYR A O 1
ATOM 1476 N N . PHE A 1 95 ? -5.088 -4.329 3.393 1.00 0.00 95 PHE A N 1
ATOM 1477 C CA . PHE A 1 95 ? -4.215 -5.289 2.730 1.00 0.00 95 PHE A CA 1
ATOM 1478 C C . PHE A 1 95 ? -2.856 -4.655 2.697 1.00 0.00 95 PHE A C 1
ATOM 1479 O O . PHE A 1 95 ? -2.760 -3.442 2.730 1.00 0.00 95 PHE A O 1
ATOM 1496 N N . ILE A 1 96 ? -1.819 -5.426 2.691 1.00 0.00 96 ILE A N 1
ATOM 1497 C CA . ILE A 1 96 ? -0.503 -4.858 2.500 1.00 0.00 96 ILE A CA 1
ATOM 1498 C C . ILE A 1 96 ? 0.043 -5.386 1.183 1.00 0.00 96 ILE A C 1
ATOM 1499 O O . ILE A 1 96 ? -0.193 -6.508 0.841 1.00 0.00 96 ILE A O 1
ATOM 1515 N N . LEU A 1 97 ? 0.706 -4.564 0.450 1.00 0.00 97 LEU A N 1
ATOM 1516 C CA . LEU A 1 97 ? 1.240 -4.917 -0.829 1.00 0.00 97 LEU A CA 1
ATOM 1517 C C . LEU A 1 97 ? 2.740 -4.739 -0.724 1.00 0.00 97 LEU A C 1
ATOM 1518 O O . LEU A 1 97 ? 3.240 -3.616 -0.608 1.00 0.00 97 LEU A O 1
ATOM 1534 N N . ARG A 1 98 ? 3.442 -5.835 -0.674 1.00 0.00 98 ARG A N 1
ATOM 1535 C CA . ARG A 1 98 ? 4.875 -5.802 -0.421 1.00 0.00 98 ARG A CA 1
ATOM 1536 C C . ARG A 1 98 ? 5.604 -6.598 -1.453 1.00 0.00 98 ARG A C 1
ATOM 1537 O O . ARG A 1 98 ? 5.000 -7.458 -2.113 1.00 0.00 98 ARG A O 1
ATOM 1558 N N . MET A 1 99 ? 6.891 -6.320 -1.601 1.00 0.00 99 MET A N 1
ATOM 1559 C CA . MET A 1 99 ? 7.734 -7.189 -2.325 1.00 0.00 99 MET A CA 1
ATOM 1560 C C . MET A 1 99 ? 8.004 -8.358 -1.422 1.00 0.00 99 MET A C 1
ATOM 1561 O O . MET A 1 99 ? 8.397 -8.168 -0.252 1.00 0.00 99 MET A O 1
ATOM 1575 N N . LYS A 1 100 ? 7.782 -9.519 -1.921 1.00 0.00 100 LYS A N 1
ATOM 1576 C CA . LYS A 1 100 ? 7.901 -10.730 -1.173 1.00 0.00 100 LYS A CA 1
ATOM 1577 C C . LYS A 1 100 ? 9.334 -10.999 -0.778 1.00 0.00 100 LYS A C 1
ATOM 1578 O O . LYS A 1 100 ? 10.221 -10.995 -1.634 1.00 0.00 100 LYS A O 1
ATOM 1597 N N . PRO A 1 101 ? 9.592 -11.206 0.517 1.00 0.00 101 PRO A N 1
ATOM 1598 C CA . PRO A 1 101 ? 10.906 -11.592 0.986 1.00 0.00 101 PRO A CA 1
ATOM 1599 C C . PRO A 1 101 ? 11.169 -13.033 0.580 1.00 0.00 101 PRO A C 1
ATOM 1600 O O . PRO A 1 101 ? 10.624 -14.000 1.164 1.00 0.00 101 PRO A O 1
ATOM 1611 N N . HIS A 1 102 ? 11.923 -13.158 -0.442 1.00 0.00 102 HIS A N 1
ATOM 1612 C CA . HIS A 1 102 ? 12.189 -14.405 -1.095 1.00 0.00 102 HIS A CA 1
ATOM 1613 C C . HIS A 1 102 ? 13.301 -14.154 -2.089 1.00 0.00 102 HIS A C 1
ATOM 1614 O O . HIS A 1 102 ? 13.427 -13.028 -2.595 1.00 0.00 102 HIS A O 1
ATOM 1629 N N . ALA A 1 103 ? 14.098 -15.146 -2.368 1.00 0.00 103 ALA A N 1
ATOM 1630 C CA . ALA A 1 103 ? 15.161 -14.982 -3.325 1.00 0.00 103 ALA A CA 1
ATOM 1631 C C . ALA A 1 103 ? 14.582 -14.951 -4.719 1.00 0.00 103 ALA A C 1
ATOM 1632 O O . ALA A 1 103 ? 13.622 -15.673 -5.020 1.00 0.00 103 ALA A O 1
ATOM 1639 N N . ILE A 1 104 ? 15.125 -14.113 -5.542 1.00 0.00 104 ILE A N 1
ATOM 1640 C CA . ILE A 1 104 ? 14.690 -13.970 -6.862 1.00 0.00 104 ILE A CA 1
ATOM 1641 C C . ILE A 1 104 ? 15.289 -15.079 -7.709 1.00 0.00 104 ILE A C 1
ATOM 1642 O O . ILE A 1 104 ? 16.516 -15.227 -7.788 1.00 0.00 104 ILE A O 1
ATOM 1658 N N . ALA A 1 105 ? 14.445 -15.888 -8.278 1.00 0.00 105 ALA A N 1
ATOM 1659 C CA . ALA A 1 105 ? 14.894 -16.953 -9.119 1.00 0.00 105 ALA A CA 1
ATOM 1660 C C . ALA A 1 105 ? 14.875 -16.488 -10.550 1.00 0.00 105 ALA A C 1
ATOM 1661 O O . ALA A 1 105 ? 13.996 -15.701 -10.940 1.00 0.00 105 ALA A O 1
ATOM 1668 N N . ASP A 1 106 ? 15.824 -16.960 -11.329 1.00 0.00 106 ASP A N 1
ATOM 1669 C CA . ASP A 1 106 ? 15.927 -16.619 -12.727 1.00 0.00 106 ASP A CA 1
ATOM 1670 C C . ASP A 1 106 ? 14.982 -17.490 -13.477 1.00 0.00 106 ASP A C 1
ATOM 1671 O O . ASP A 1 106 ? 15.332 -18.563 -13.967 1.00 0.00 106 ASP A O 1
ATOM 1680 N N . ARG A 1 107 ? 13.768 -17.104 -13.398 1.00 0.00 107 ARG A N 1
ATOM 1681 C CA . ARG A 1 107 ? 12.659 -17.784 -14.035 1.00 0.00 107 ARG A CA 1
ATOM 1682 C C . ARG A 1 107 ? 12.796 -17.772 -15.559 1.00 0.00 107 ARG A C 1
ATOM 1683 O O . ARG A 1 107 ? 13.182 -16.727 -16.132 1.00 0.00 107 ARG A O 1
ATOM 1705 N N . GLY A 1 1 ? -18.490 -2.513 -14.321 1.00 0.00 1 GLY A N 2
ATOM 1706 C CA . GLY A 1 1 ? -18.103 -3.809 -14.859 1.00 0.00 1 GLY A CA 2
ATOM 1707 C C . GLY A 1 1 ? -18.688 -4.915 -14.033 1.00 0.00 1 GLY A C 2
ATOM 1708 O O . GLY A 1 1 ? -19.012 -4.712 -12.857 1.00 0.00 1 GLY A O 2
ATOM 1714 N N . ALA A 1 2 ? -18.812 -6.076 -14.618 1.00 0.00 2 ALA A N 2
ATOM 1715 C CA . ALA A 1 2 ? -19.416 -7.199 -13.953 1.00 0.00 2 ALA A CA 2
ATOM 1716 C C . ALA A 1 2 ? -18.390 -7.954 -13.129 1.00 0.00 2 ALA A C 2
ATOM 1717 O O . ALA A 1 2 ? -17.613 -8.751 -13.647 1.00 0.00 2 ALA A O 2
ATOM 1724 N N . HIS A 1 3 ? -18.354 -7.654 -11.870 1.00 0.00 3 HIS A N 2
ATOM 1725 C CA . HIS A 1 3 ? -17.489 -8.330 -10.932 1.00 0.00 3 HIS A CA 2
ATOM 1726 C C . HIS A 1 3 ? -18.332 -8.761 -9.769 1.00 0.00 3 HIS A C 2
ATOM 1727 O O . HIS A 1 3 ? -18.575 -7.982 -8.851 1.00 0.00 3 HIS A O 2
ATOM 1742 N N . MET A 1 4 ? -18.840 -9.952 -9.831 1.00 0.00 4 MET A N 2
ATOM 1743 C CA . MET A 1 4 ? -19.709 -10.436 -8.785 1.00 0.00 4 MET A CA 2
ATOM 1744 C C . MET A 1 4 ? -18.906 -11.042 -7.660 1.00 0.00 4 MET A C 2
ATOM 1745 O O . MET A 1 4 ? -17.758 -11.462 -7.857 1.00 0.00 4 MET A O 2
ATOM 1759 N N . GLY A 1 5 ? -19.484 -11.060 -6.492 1.00 0.00 5 GLY A N 2
ATOM 1760 C CA . GLY A 1 5 ? -18.817 -11.609 -5.345 1.00 0.00 5 GLY A CA 2
ATOM 1761 C C . GLY A 1 5 ? -18.762 -10.620 -4.212 1.00 0.00 5 GLY A C 2
ATOM 1762 O O . GLY A 1 5 ? -18.539 -11.000 -3.063 1.00 0.00 5 GLY A O 2
ATOM 1766 N N . GLY A 1 6 ? -18.984 -9.352 -4.534 1.00 0.00 6 GLY A N 2
ATOM 1767 C CA . GLY A 1 6 ? -18.947 -8.316 -3.535 1.00 0.00 6 GLY A CA 2
ATOM 1768 C C . GLY A 1 6 ? -17.649 -7.579 -3.585 1.00 0.00 6 GLY A C 2
ATOM 1769 O O . GLY A 1 6 ? -16.770 -7.826 -2.770 1.00 0.00 6 GLY A O 2
ATOM 1773 N N . SER A 1 7 ? -17.496 -6.694 -4.557 1.00 0.00 7 SER A N 2
ATOM 1774 C CA . SER A 1 7 ? -16.252 -5.979 -4.708 1.00 0.00 7 SER A CA 2
ATOM 1775 C C . SER A 1 7 ? -16.071 -4.950 -3.579 1.00 0.00 7 SER A C 2
ATOM 1776 O O . SER A 1 7 ? -17.033 -4.292 -3.143 1.00 0.00 7 SER A O 2
ATOM 1784 N N . MET A 1 8 ? -14.864 -4.849 -3.103 1.00 0.00 8 MET A N 2
ATOM 1785 C CA . MET A 1 8 ? -14.556 -4.052 -1.952 1.00 0.00 8 MET A CA 2
ATOM 1786 C C . MET A 1 8 ? -13.512 -3.039 -2.221 1.00 0.00 8 MET A C 2
ATOM 1787 O O . MET A 1 8 ? -12.579 -3.300 -2.947 1.00 0.00 8 MET A O 2
ATOM 1801 N N . LYS A 1 9 ? -13.670 -1.874 -1.646 1.00 0.00 9 LYS A N 2
ATOM 1802 C CA . LYS A 1 9 ? -12.666 -0.858 -1.746 1.00 0.00 9 LYS A CA 2
ATOM 1803 C C . LYS A 1 9 ? -11.887 -0.890 -0.431 1.00 0.00 9 LYS A C 2
ATOM 1804 O O . LYS A 1 9 ? -12.324 -0.368 0.600 1.00 0.00 9 LYS A O 2
ATOM 1823 N N . ILE A 1 10 ? -10.786 -1.575 -0.479 1.00 0.00 10 ILE A N 2
ATOM 1824 C CA . ILE A 1 10 ? -9.972 -1.873 0.657 1.00 0.00 10 ILE A CA 2
ATOM 1825 C C . ILE A 1 10 ? -8.706 -1.061 0.633 1.00 0.00 10 ILE A C 2
ATOM 1826 O O . ILE A 1 10 ? -8.123 -0.864 -0.428 1.00 0.00 10 ILE A O 2
ATOM 1842 N N . ARG A 1 11 ? -8.297 -0.577 1.782 1.00 0.00 11 ARG A N 2
ATOM 1843 C CA . ARG A 1 11 ? -7.020 0.024 1.916 1.00 0.00 11 ARG A CA 2
ATOM 1844 C C . ARG A 1 11 ? -5.947 -0.944 1.753 1.00 0.00 11 ARG A C 2
ATOM 1845 O O . ARG A 1 11 ? -6.007 -2.057 2.241 1.00 0.00 11 ARG A O 2
ATOM 1866 N N . VAL A 1 12 ? -5.011 -0.566 1.025 1.00 0.00 12 VAL A N 2
ATOM 1867 C CA . VAL A 1 12 ? -3.895 -1.334 0.828 1.00 0.00 12 VAL A CA 2
ATOM 1868 C C . VAL A 1 12 ? -2.716 -0.551 1.286 1.00 0.00 12 VAL A C 2
ATOM 1869 O O . VAL A 1 12 ? -2.555 0.580 0.813 1.00 0.00 12 VAL A O 2
ATOM 1882 N N . GLU A 1 13 ? -1.928 -1.049 2.210 1.00 0.00 13 GLU A N 2
ATOM 1883 C CA . GLU A 1 13 ? -0.691 -0.400 2.384 1.00 0.00 13 GLU A CA 2
ATOM 1884 C C . GLU A 1 13 ? 0.264 -0.931 1.383 1.00 0.00 13 GLU A C 2
ATOM 1885 O O . GLU A 1 13 ? 0.221 -2.109 1.044 1.00 0.00 13 GLU A O 2
ATOM 1897 N N . LEU A 1 14 ? 1.094 -0.098 0.910 1.00 0.00 14 LEU A N 2
ATOM 1898 C CA . LEU A 1 14 ? 2.117 -0.490 -0.014 1.00 0.00 14 LEU A CA 2
ATOM 1899 C C . LEU A 1 14 ? 3.486 -0.318 0.599 1.00 0.00 14 LEU A C 2
ATOM 1900 O O . LEU A 1 14 ? 3.753 0.673 1.290 1.00 0.00 14 LEU A O 2
ATOM 1916 N N . ILE A 1 15 ? 4.345 -1.289 0.392 1.00 0.00 15 ILE A N 2
ATOM 1917 C CA . ILE A 1 15 ? 5.744 -1.102 0.732 1.00 0.00 15 ILE A CA 2
ATOM 1918 C C . ILE A 1 15 ? 6.571 -1.050 -0.558 1.00 0.00 15 ILE A C 2
ATOM 1919 O O . ILE A 1 15 ? 6.584 -2.005 -1.361 1.00 0.00 15 ILE A O 2
ATOM 1935 N N . ASN A 1 16 ? 7.211 0.060 -0.755 1.00 0.00 16 ASN A N 2
ATOM 1936 C CA . ASN A 1 16 ? 8.192 0.245 -1.795 1.00 0.00 16 ASN A CA 2
ATOM 1937 C C . ASN A 1 16 ? 9.066 1.365 -1.311 1.00 0.00 16 ASN A C 2
ATOM 1938 O O . ASN A 1 16 ? 8.980 2.501 -1.772 1.00 0.00 16 ASN A O 2
ATOM 1949 N N . GLY A 1 17 ? 9.789 1.068 -0.272 1.00 0.00 17 GLY A N 2
ATOM 1950 C CA . GLY A 1 17 ? 10.587 2.053 0.385 1.00 0.00 17 GLY A CA 2
ATOM 1951 C C . GLY A 1 17 ? 9.880 2.586 1.611 1.00 0.00 17 GLY A C 2
ATOM 1952 O O . GLY A 1 17 ? 8.677 2.343 1.798 1.00 0.00 17 GLY A O 2
ATOM 1956 N N . ASN A 1 18 ? 10.607 3.294 2.435 1.00 0.00 18 ASN A N 2
ATOM 1957 C CA . ASN A 1 18 ? 10.097 3.881 3.655 1.00 0.00 18 ASN A CA 2
ATOM 1958 C C . ASN A 1 18 ? 10.475 5.328 3.696 1.00 0.00 18 ASN A C 2
ATOM 1959 O O . ASN A 1 18 ? 10.474 5.978 4.754 1.00 0.00 18 ASN A O 2
ATOM 1970 N N . GLU A 1 19 ? 10.754 5.839 2.520 1.00 0.00 19 GLU A N 2
ATOM 1971 C CA . GLU A 1 19 ? 11.206 7.171 2.314 1.00 0.00 19 GLU A CA 2
ATOM 1972 C C . GLU A 1 19 ? 10.020 8.147 2.303 1.00 0.00 19 GLU A C 2
ATOM 1973 O O . GLU A 1 19 ? 8.933 7.808 2.798 1.00 0.00 19 GLU A O 2
ATOM 1985 N N . HIS A 1 20 ? 10.250 9.349 1.759 1.00 0.00 20 HIS A N 2
ATOM 1986 C CA . HIS A 1 20 ? 9.283 10.452 1.671 1.00 0.00 20 HIS A CA 2
ATOM 1987 C C . HIS A 1 20 ? 9.216 11.179 2.984 1.00 0.00 20 HIS A C 2
ATOM 1988 O O . HIS A 1 20 ? 8.759 10.625 3.990 1.00 0.00 20 HIS A O 2
ATOM 2003 N N . ARG A 1 21 ? 9.711 12.393 3.002 1.00 0.00 21 ARG A N 2
ATOM 2004 C CA . ARG A 1 21 ? 9.738 13.178 4.217 1.00 0.00 21 ARG A CA 2
ATOM 2005 C C . ARG A 1 21 ? 9.212 14.577 4.024 1.00 0.00 21 ARG A C 2
ATOM 2006 O O . ARG A 1 21 ? 9.014 15.060 2.897 1.00 0.00 21 ARG A O 2
ATOM 2027 N N . THR A 1 22 ? 9.019 15.203 5.141 1.00 0.00 22 THR A N 2
ATOM 2028 C CA . THR A 1 22 ? 8.620 16.570 5.306 1.00 0.00 22 THR A CA 2
ATOM 2029 C C . THR A 1 22 ? 9.565 17.126 6.349 1.00 0.00 22 THR A C 2
ATOM 2030 O O . THR A 1 22 ? 10.714 16.648 6.450 1.00 0.00 22 THR A O 2
ATOM 2041 N N . SER A 1 23 ? 9.136 18.110 7.102 1.00 0.00 23 SER A N 2
ATOM 2042 C CA . SER A 1 23 ? 9.887 18.530 8.262 1.00 0.00 23 SER A CA 2
ATOM 2043 C C . SER A 1 23 ? 10.005 17.304 9.203 1.00 0.00 23 SER A C 2
ATOM 2044 O O . SER A 1 23 ? 9.116 16.428 9.210 1.00 0.00 23 SER A O 2
ATOM 2052 N N . SER A 1 24 ? 11.059 17.237 9.979 1.00 0.00 24 SER A N 2
ATOM 2053 C CA . SER A 1 24 ? 11.353 16.063 10.804 1.00 0.00 24 SER A CA 2
ATOM 2054 C C . SER A 1 24 ? 10.536 16.067 12.115 1.00 0.00 24 SER A C 2
ATOM 2055 O O . SER A 1 24 ? 10.792 15.302 13.048 1.00 0.00 24 SER A O 2
ATOM 2063 N N . THR A 1 25 ? 9.547 16.881 12.142 1.00 0.00 25 THR A N 2
ATOM 2064 C CA . THR A 1 25 ? 8.648 16.993 13.244 1.00 0.00 25 THR A CA 2
ATOM 2065 C C . THR A 1 25 ? 7.559 15.908 13.132 1.00 0.00 25 THR A C 2
ATOM 2066 O O . THR A 1 25 ? 7.320 15.380 12.041 1.00 0.00 25 THR A O 2
ATOM 2077 N N . PRO A 1 26 ? 6.872 15.556 14.226 1.00 0.00 26 PRO A N 2
ATOM 2078 C CA . PRO A 1 26 ? 5.803 14.551 14.204 1.00 0.00 26 PRO A CA 2
ATOM 2079 C C . PRO A 1 26 ? 4.456 15.182 13.863 1.00 0.00 26 PRO A C 2
ATOM 2080 O O . PRO A 1 26 ? 3.394 14.620 14.103 1.00 0.00 26 PRO A O 2
ATOM 2091 N N . GLN A 1 27 ? 4.540 16.312 13.226 1.00 0.00 27 GLN A N 2
ATOM 2092 C CA . GLN A 1 27 ? 3.422 17.134 12.882 1.00 0.00 27 GLN A CA 2
ATOM 2093 C C . GLN A 1 27 ? 2.972 16.895 11.455 1.00 0.00 27 GLN A C 2
ATOM 2094 O O . GLN A 1 27 ? 2.303 17.714 10.828 1.00 0.00 27 GLN A O 2
ATOM 2108 N N . GLN A 1 28 ? 3.341 15.768 10.971 1.00 0.00 28 GLN A N 2
ATOM 2109 C CA . GLN A 1 28 ? 3.004 15.316 9.662 1.00 0.00 28 GLN A CA 2
ATOM 2110 C C . GLN A 1 28 ? 2.695 13.840 9.738 1.00 0.00 28 GLN A C 2
ATOM 2111 O O . GLN A 1 28 ? 3.520 13.069 10.224 1.00 0.00 28 GLN A O 2
ATOM 2125 N N . PRO A 1 29 ? 1.505 13.433 9.314 1.00 0.00 29 PRO A N 2
ATOM 2126 C CA . PRO A 1 29 ? 1.100 12.038 9.334 1.00 0.00 29 PRO A CA 2
ATOM 2127 C C . PRO A 1 29 ? 1.725 11.280 8.166 1.00 0.00 29 PRO A C 2
ATOM 2128 O O . PRO A 1 29 ? 1.412 11.541 6.992 1.00 0.00 29 PRO A O 2
ATOM 2139 N N . GLN A 1 30 ? 2.635 10.394 8.471 1.00 0.00 30 GLN A N 2
ATOM 2140 C CA . GLN A 1 30 ? 3.326 9.672 7.474 1.00 0.00 30 GLN A CA 2
ATOM 2141 C C . GLN A 1 30 ? 3.410 8.189 7.752 1.00 0.00 30 GLN A C 2
ATOM 2142 O O . GLN A 1 30 ? 4.325 7.705 8.423 1.00 0.00 30 GLN A O 2
ATOM 2156 N N . GLN A 1 31 ? 2.390 7.499 7.329 1.00 0.00 31 GLN A N 2
ATOM 2157 C CA . GLN A 1 31 ? 2.379 6.068 7.302 1.00 0.00 31 GLN A CA 2
ATOM 2158 C C . GLN A 1 31 ? 2.826 5.654 5.916 1.00 0.00 31 GLN A C 2
ATOM 2159 O O . GLN A 1 31 ? 3.166 6.527 5.098 1.00 0.00 31 GLN A O 2
ATOM 2173 N N . ASN A 1 32 ? 2.824 4.383 5.618 1.00 0.00 32 ASN A N 2
ATOM 2174 C CA . ASN A 1 32 ? 3.191 3.936 4.299 1.00 0.00 32 ASN A CA 2
ATOM 2175 C C . ASN A 1 32 ? 2.122 4.343 3.287 1.00 0.00 32 ASN A C 2
ATOM 2176 O O . ASN A 1 32 ? 0.992 4.612 3.676 1.00 0.00 32 ASN A O 2
ATOM 2187 N N . PRO A 1 33 ? 2.490 4.477 1.997 1.00 0.00 33 PRO A N 2
ATOM 2188 C CA . PRO A 1 33 ? 1.543 4.780 0.899 1.00 0.00 33 PRO A CA 2
ATOM 2189 C C . PRO A 1 33 ? 0.355 3.814 0.914 1.00 0.00 33 PRO A C 2
ATOM 2190 O O . PRO A 1 33 ? 0.544 2.598 1.045 1.00 0.00 33 PRO A O 2
ATOM 2201 N N . SER A 1 34 ? -0.845 4.332 0.770 1.00 0.00 34 SER A N 2
ATOM 2202 C CA . SER A 1 34 ? -2.007 3.496 0.832 1.00 0.00 34 SER A CA 2
ATOM 2203 C C . SER A 1 34 ? -3.021 3.932 -0.210 1.00 0.00 34 SER A C 2
ATOM 2204 O O . SER A 1 34 ? -2.972 5.067 -0.703 1.00 0.00 34 SER A O 2
ATOM 2212 N N . VAL A 1 35 ? -3.912 3.048 -0.539 1.00 0.00 35 VAL A N 2
ATOM 2213 C CA . VAL A 1 35 ? -4.969 3.313 -1.471 1.00 0.00 35 VAL A CA 2
ATOM 2214 C C . VAL A 1 35 ? -6.140 2.473 -1.107 1.00 0.00 35 VAL A C 2
ATOM 2215 O O . VAL A 1 35 ? -5.970 1.408 -0.544 1.00 0.00 35 VAL A O 2
ATOM 2228 N N . SER A 1 36 ? -7.296 2.946 -1.375 1.00 0.00 36 SER A N 2
ATOM 2229 C CA . SER A 1 36 ? -8.444 2.178 -1.205 1.00 0.00 36 SER A CA 2
ATOM 2230 C C . SER A 1 36 ? -8.778 1.647 -2.601 1.00 0.00 36 SER A C 2
ATOM 2231 O O . SER A 1 36 ? -9.260 2.382 -3.457 1.00 0.00 36 SER A O 2
ATOM 2239 N N . HIS A 1 37 ? -8.497 0.399 -2.807 1.00 0.00 37 HIS A N 2
ATOM 2240 C CA . HIS A 1 37 ? -8.553 -0.216 -4.084 1.00 0.00 37 HIS A CA 2
ATOM 2241 C C . HIS A 1 37 ? -9.723 -1.187 -4.152 1.00 0.00 37 HIS A C 2
ATOM 2242 O O . HIS A 1 37 ? -10.071 -1.803 -3.161 1.00 0.00 37 HIS A O 2
ATOM 2257 N N . ILE A 1 38 ? -10.284 -1.311 -5.324 1.00 0.00 38 ILE A N 2
ATOM 2258 C CA . ILE A 1 38 ? -11.459 -2.162 -5.610 1.00 0.00 38 ILE A CA 2
ATOM 2259 C C . ILE A 1 38 ? -10.891 -3.606 -5.843 1.00 0.00 38 ILE A C 2
ATOM 2260 O O . ILE A 1 38 ? -10.124 -3.856 -6.793 1.00 0.00 38 ILE A O 2
ATOM 2276 N N . PHE A 1 39 ? -11.203 -4.478 -4.972 1.00 0.00 39 PHE A N 2
ATOM 2277 C CA . PHE A 1 39 ? -10.831 -5.840 -5.082 1.00 0.00 39 PHE A CA 2
ATOM 2278 C C . PHE A 1 39 ? -12.074 -6.664 -5.267 1.00 0.00 39 PHE A C 2
ATOM 2279 O O . PHE A 1 39 ? -13.135 -6.319 -4.745 1.00 0.00 39 PHE A O 2
ATOM 2296 N N . ASP A 1 40 ? -11.937 -7.728 -6.002 1.00 0.00 40 ASP A N 2
ATOM 2297 C CA . ASP A 1 40 ? -13.002 -8.640 -6.297 1.00 0.00 40 ASP A CA 2
ATOM 2298 C C . ASP A 1 40 ? -12.384 -10.038 -6.414 1.00 0.00 40 ASP A C 2
ATOM 2299 O O . ASP A 1 40 ? -11.175 -10.198 -6.177 1.00 0.00 40 ASP A O 2
ATOM 2308 N N . GLY A 1 41 ? -13.165 -10.992 -6.874 1.00 0.00 41 GLY A N 2
ATOM 2309 C CA . GLY A 1 41 ? -12.708 -12.371 -6.972 1.00 0.00 41 GLY A CA 2
ATOM 2310 C C . GLY A 1 41 ? -12.812 -12.887 -8.396 1.00 0.00 41 GLY A C 2
ATOM 2311 O O . GLY A 1 41 ? -12.786 -14.102 -8.648 1.00 0.00 41 GLY A O 2
ATOM 2315 N N . GLU A 1 42 ? -12.915 -11.956 -9.320 1.00 0.00 42 GLU A N 2
ATOM 2316 C CA . GLU A 1 42 ? -13.083 -12.225 -10.703 1.00 0.00 42 GLU A CA 2
ATOM 2317 C C . GLU A 1 42 ? -11.834 -11.840 -11.478 1.00 0.00 42 GLU A C 2
ATOM 2318 O O . GLU A 1 42 ? -11.535 -12.388 -12.548 1.00 0.00 42 GLU A O 2
ATOM 2330 N N . THR A 1 43 ? -11.145 -10.886 -10.956 1.00 0.00 43 THR A N 2
ATOM 2331 C CA . THR A 1 43 ? -9.937 -10.426 -11.455 1.00 0.00 43 THR A CA 2
ATOM 2332 C C . THR A 1 43 ? -8.799 -11.117 -10.719 1.00 0.00 43 THR A C 2
ATOM 2333 O O . THR A 1 43 ? -8.836 -11.211 -9.466 1.00 0.00 43 THR A O 2
ATOM 2344 N N . ALA A 1 44 ? -7.832 -11.631 -11.470 1.00 0.00 44 ALA A N 2
ATOM 2345 C CA . ALA A 1 44 ? -6.648 -12.225 -10.895 1.00 0.00 44 ALA A CA 2
ATOM 2346 C C . ALA A 1 44 ? -5.963 -11.255 -9.975 1.00 0.00 44 ALA A C 2
ATOM 2347 O O . ALA A 1 44 ? -6.011 -10.018 -10.177 1.00 0.00 44 ALA A O 2
ATOM 2354 N N . VAL A 1 45 ? -5.345 -11.803 -8.978 1.00 0.00 45 VAL A N 2
ATOM 2355 C CA . VAL A 1 45 ? -4.616 -11.064 -7.982 1.00 0.00 45 VAL A CA 2
ATOM 2356 C C . VAL A 1 45 ? -3.589 -10.167 -8.646 1.00 0.00 45 VAL A C 2
ATOM 2357 O O . VAL A 1 45 ? -3.575 -8.967 -8.417 1.00 0.00 45 VAL A O 2
ATOM 2370 N N . LYS A 1 46 ? -2.767 -10.778 -9.491 1.00 0.00 46 LYS A N 2
ATOM 2371 C CA . LYS A 1 46 ? -1.660 -10.087 -10.198 1.00 0.00 46 LYS A CA 2
ATOM 2372 C C . LYS A 1 46 ? -2.165 -8.870 -10.970 1.00 0.00 46 LYS A C 2
ATOM 2373 O O . LYS A 1 46 ? -1.476 -7.884 -11.101 1.00 0.00 46 LYS A O 2
ATOM 2392 N N . ASP A 1 47 ? -3.374 -8.947 -11.449 1.00 0.00 47 ASP A N 2
ATOM 2393 C CA . ASP A 1 47 ? -3.949 -7.878 -12.196 1.00 0.00 47 ASP A CA 2
ATOM 2394 C C . ASP A 1 47 ? -4.361 -6.767 -11.285 1.00 0.00 47 ASP A C 2
ATOM 2395 O O . ASP A 1 47 ? -4.167 -5.602 -11.610 1.00 0.00 47 ASP A O 2
ATOM 2404 N N . HIS A 1 48 ? -4.890 -7.125 -10.127 1.00 0.00 48 HIS A N 2
ATOM 2405 C CA . HIS A 1 48 ? -5.203 -6.151 -9.089 1.00 0.00 48 HIS A CA 2
ATOM 2406 C C . HIS A 1 48 ? -3.879 -5.478 -8.664 1.00 0.00 48 HIS A C 2
ATOM 2407 O O . HIS A 1 48 ? -3.816 -4.268 -8.445 1.00 0.00 48 HIS A O 2
ATOM 2422 N N . ILE A 1 49 ? -2.851 -6.291 -8.596 1.00 0.00 49 ILE A N 2
ATOM 2423 C CA . ILE A 1 49 ? -1.518 -5.879 -8.239 1.00 0.00 49 ILE A CA 2
ATOM 2424 C C . ILE A 1 49 ? -0.901 -4.972 -9.287 1.00 0.00 49 ILE A C 2
ATOM 2425 O O . ILE A 1 49 ? -0.333 -3.958 -8.922 1.00 0.00 49 ILE A O 2
ATOM 2441 N N . LYS A 1 50 ? -1.047 -5.281 -10.583 1.00 0.00 50 LYS A N 2
ATOM 2442 C CA . LYS A 1 50 ? -0.556 -4.367 -11.618 1.00 0.00 50 LYS A CA 2
ATOM 2443 C C . LYS A 1 50 ? -1.220 -2.990 -11.500 1.00 0.00 50 LYS A C 2
ATOM 2444 O O . LYS A 1 50 ? -0.578 -1.962 -11.732 1.00 0.00 50 LYS A O 2
ATOM 2463 N N . VAL A 1 51 ? -2.483 -2.975 -11.092 1.00 0.00 51 VAL A N 2
ATOM 2464 C CA . VAL A 1 51 ? -3.208 -1.736 -10.886 1.00 0.00 51 VAL A CA 2
ATOM 2465 C C . VAL A 1 51 ? -2.636 -0.985 -9.702 1.00 0.00 51 VAL A C 2
ATOM 2466 O O . VAL A 1 51 ? -2.319 0.204 -9.817 1.00 0.00 51 VAL A O 2
ATOM 2479 N N . LEU A 1 52 ? -2.530 -1.655 -8.580 1.00 0.00 52 LEU A N 2
ATOM 2480 C CA . LEU A 1 52 ? -1.943 -1.084 -7.383 1.00 0.00 52 LEU A CA 2
ATOM 2481 C C . LEU A 1 52 ? -0.562 -0.558 -7.656 1.00 0.00 52 LEU A C 2
ATOM 2482 O O . LEU A 1 52 ? -0.278 0.582 -7.324 1.00 0.00 52 LEU A O 2
ATOM 2498 N N . LEU A 1 53 ? 0.275 -1.369 -8.304 1.00 0.00 53 LEU A N 2
ATOM 2499 C CA . LEU A 1 53 ? 1.610 -0.965 -8.650 1.00 0.00 53 LEU A CA 2
ATOM 2500 C C . LEU A 1 53 ? 1.564 0.292 -9.478 1.00 0.00 53 LEU A C 2
ATOM 2501 O O . LEU A 1 53 ? 2.240 1.237 -9.177 1.00 0.00 53 LEU A O 2
ATOM 2517 N N . THR A 1 54 ? 0.713 0.310 -10.476 1.00 0.00 54 THR A N 2
ATOM 2518 C CA . THR A 1 54 ? 0.527 1.438 -11.282 1.00 0.00 54 THR A CA 2
ATOM 2519 C C . THR A 1 54 ? 0.065 2.689 -10.516 1.00 0.00 54 THR A C 2
ATOM 2520 O O . THR A 1 54 ? 0.573 3.786 -10.738 1.00 0.00 54 THR A O 2
ATOM 2531 N N . HIS A 1 55 ? -0.821 2.509 -9.575 1.00 0.00 55 HIS A N 2
ATOM 2532 C CA . HIS A 1 55 ? -1.292 3.601 -8.753 1.00 0.00 55 HIS A CA 2
ATOM 2533 C C . HIS A 1 55 ? -0.215 4.092 -7.772 1.00 0.00 55 HIS A C 2
ATOM 2534 O O . HIS A 1 55 ? -0.127 5.286 -7.474 1.00 0.00 55 HIS A O 2
ATOM 2549 N N . PHE A 1 56 ? 0.600 3.177 -7.296 1.00 0.00 56 PHE A N 2
ATOM 2550 C CA . PHE A 1 56 ? 1.720 3.498 -6.432 1.00 0.00 56 PHE A CA 2
ATOM 2551 C C . PHE A 1 56 ? 2.944 3.920 -7.231 1.00 0.00 56 PHE A C 2
ATOM 2552 O O . PHE A 1 56 ? 3.990 4.260 -6.672 1.00 0.00 56 PHE A O 2
ATOM 2569 N N . LYS A 1 57 ? 2.783 3.870 -8.537 1.00 0.00 57 LYS A N 2
ATOM 2570 C CA . LYS A 1 57 ? 3.759 4.312 -9.540 1.00 0.00 57 LYS A CA 2
ATOM 2571 C C . LYS A 1 57 ? 4.987 3.392 -9.592 1.00 0.00 57 LYS A C 2
ATOM 2572 O O . LYS A 1 57 ? 6.110 3.810 -9.912 1.00 0.00 57 LYS A O 2
ATOM 2591 N N . ILE A 1 58 ? 4.729 2.136 -9.365 1.00 0.00 58 ILE A N 2
ATOM 2592 C CA . ILE A 1 58 ? 5.678 1.098 -9.409 1.00 0.00 58 ILE A CA 2
ATOM 2593 C C . ILE A 1 58 ? 5.490 0.369 -10.725 1.00 0.00 58 ILE A C 2
ATOM 2594 O O . ILE A 1 58 ? 4.346 0.194 -11.154 1.00 0.00 58 ILE A O 2
ATOM 2610 N N . PRO A 1 59 ? 6.562 0.011 -11.432 1.00 0.00 59 PRO A N 2
ATOM 2611 C CA . PRO A 1 59 ? 6.454 -0.805 -12.641 1.00 0.00 59 PRO A CA 2
ATOM 2612 C C . PRO A 1 59 ? 5.769 -2.117 -12.345 1.00 0.00 59 PRO A C 2
ATOM 2613 O O . PRO A 1 59 ? 6.110 -2.822 -11.378 1.00 0.00 59 PRO A O 2
ATOM 2624 N N . VAL A 1 60 ? 4.820 -2.443 -13.182 1.00 0.00 60 VAL A N 2
ATOM 2625 C CA . VAL A 1 60 ? 4.059 -3.648 -13.078 1.00 0.00 60 VAL A CA 2
ATOM 2626 C C . VAL A 1 60 ? 4.893 -4.892 -13.244 1.00 0.00 60 VAL A C 2
ATOM 2627 O O . VAL A 1 60 ? 4.429 -5.976 -12.983 1.00 0.00 60 VAL A O 2
ATOM 2640 N N . ASP A 1 61 ? 6.143 -4.729 -13.663 1.00 0.00 61 ASP A N 2
ATOM 2641 C CA . ASP A 1 61 ? 7.037 -5.870 -13.833 1.00 0.00 61 ASP A CA 2
ATOM 2642 C C . ASP A 1 61 ? 7.423 -6.464 -12.500 1.00 0.00 61 ASP A C 2
ATOM 2643 O O . ASP A 1 61 ? 7.922 -7.582 -12.428 1.00 0.00 61 ASP A O 2
ATOM 2652 N N . LYS A 1 62 ? 7.159 -5.718 -11.442 1.00 0.00 62 LYS A N 2
ATOM 2653 C CA . LYS A 1 62 ? 7.447 -6.139 -10.111 1.00 0.00 62 LYS A CA 2
ATOM 2654 C C . LYS A 1 62 ? 6.315 -6.975 -9.505 1.00 0.00 62 LYS A C 2
ATOM 2655 O O . LYS A 1 62 ? 6.457 -7.497 -8.414 1.00 0.00 62 LYS A O 2
ATOM 2674 N N . VAL A 1 63 ? 5.171 -7.052 -10.231 1.00 0.00 63 VAL A N 2
ATOM 2675 C CA . VAL A 1 63 ? 3.937 -7.856 -9.889 1.00 0.00 63 VAL A CA 2
ATOM 2676 C C . VAL A 1 63 ? 4.315 -9.280 -9.460 1.00 0.00 63 VAL A C 2
ATOM 2677 O O . VAL A 1 63 ? 3.673 -9.892 -8.604 1.00 0.00 63 VAL A O 2
ATOM 2690 N N . SER A 1 64 ? 5.384 -9.746 -10.054 1.00 0.00 64 SER A N 2
ATOM 2691 C CA . SER A 1 64 ? 6.029 -11.001 -9.772 1.00 0.00 64 SER A CA 2
ATOM 2692 C C . SER A 1 64 ? 6.372 -11.126 -8.285 1.00 0.00 64 SER A C 2
ATOM 2693 O O . SER A 1 64 ? 6.044 -12.109 -7.627 1.00 0.00 64 SER A O 2
ATOM 2701 N N . SER A 1 65 ? 6.998 -10.103 -7.779 1.00 0.00 65 SER A N 2
ATOM 2702 C CA . SER A 1 65 ? 7.494 -10.053 -6.457 1.00 0.00 65 SER A CA 2
ATOM 2703 C C . SER A 1 65 ? 6.503 -9.361 -5.532 1.00 0.00 65 SER A C 2
ATOM 2704 O O . SER A 1 65 ? 6.832 -9.094 -4.393 1.00 0.00 65 SER A O 2
ATOM 2712 N N . TYR A 1 66 ? 5.313 -9.084 -5.982 1.00 0.00 66 TYR A N 2
ATOM 2713 C CA . TYR A 1 66 ? 4.370 -8.407 -5.138 1.00 0.00 66 TYR A CA 2
ATOM 2714 C C . TYR A 1 66 ? 3.255 -9.305 -4.723 1.00 0.00 66 TYR A C 2
ATOM 2715 O O . TYR A 1 66 ? 2.762 -10.127 -5.506 1.00 0.00 66 TYR A O 2
ATOM 2733 N N . ALA A 1 67 ? 2.874 -9.165 -3.489 1.00 0.00 67 ALA A N 2
ATOM 2734 C CA . ALA A 1 67 ? 1.856 -9.962 -2.916 1.00 0.00 67 ALA A CA 2
ATOM 2735 C C . ALA A 1 67 ? 1.108 -9.172 -1.893 1.00 0.00 67 ALA A C 2
ATOM 2736 O O . ALA A 1 67 ? 1.662 -8.260 -1.271 1.00 0.00 67 ALA A O 2
ATOM 2743 N N . LEU A 1 68 ? -0.142 -9.496 -1.761 1.00 0.00 68 LEU A N 2
ATOM 2744 C CA . LEU A 1 68 ? -0.997 -8.923 -0.778 1.00 0.00 68 LEU A CA 2
ATOM 2745 C C . LEU A 1 68 ? -0.834 -9.701 0.508 1.00 0.00 68 LEU A C 2
ATOM 2746 O O . LEU A 1 68 ? -0.941 -10.921 0.504 1.00 0.00 68 LEU A O 2
ATOM 2762 N N . GLN A 1 69 ? -0.537 -9.029 1.563 1.00 0.00 69 GLN A N 2
ATOM 2763 C CA . GLN A 1 69 ? -0.348 -9.656 2.856 1.00 0.00 69 GLN A CA 2
ATOM 2764 C C . GLN A 1 69 ? -1.437 -9.223 3.835 1.00 0.00 69 GLN A C 2
ATOM 2765 O O . GLN A 1 69 ? -1.982 -8.123 3.726 1.00 0.00 69 GLN A O 2
ATOM 2779 N N . ASN A 1 70 ? -1.772 -10.117 4.735 1.00 0.00 70 ASN A N 2
ATOM 2780 C CA . ASN A 1 70 ? -2.692 -9.847 5.823 1.00 0.00 70 ASN A CA 2
ATOM 2781 C C . ASN A 1 70 ? -1.919 -9.146 6.945 1.00 0.00 70 ASN A C 2
ATOM 2782 O O . ASN A 1 70 ? -0.860 -9.623 7.345 1.00 0.00 70 ASN A O 2
ATOM 2793 N N . PRO A 1 71 ? -2.441 -8.049 7.494 1.00 0.00 71 PRO A N 2
ATOM 2794 C CA . PRO A 1 71 ? -1.745 -7.274 8.539 1.00 0.00 71 PRO A CA 2
ATOM 2795 C C . PRO A 1 71 ? -1.571 -7.998 9.891 1.00 0.00 71 PRO A C 2
ATOM 2796 O O . PRO A 1 71 ? -0.721 -7.599 10.707 1.00 0.00 71 PRO A O 2
ATOM 2807 N N . PHE A 1 72 ? -2.339 -9.038 10.149 1.00 0.00 72 PHE A N 2
ATOM 2808 C CA . PHE A 1 72 ? -2.238 -9.690 11.431 1.00 0.00 72 PHE A CA 2
ATOM 2809 C C . PHE A 1 72 ? -1.499 -10.998 11.342 1.00 0.00 72 PHE A C 2
ATOM 2810 O O . PHE A 1 72 ? -0.646 -11.300 12.169 1.00 0.00 72 PHE A O 2
ATOM 2827 N N . THR A 1 73 ? -1.822 -11.761 10.352 1.00 0.00 73 THR A N 2
ATOM 2828 C CA . THR A 1 73 ? -1.295 -13.103 10.220 1.00 0.00 73 THR A CA 2
ATOM 2829 C C . THR A 1 73 ? 0.004 -13.109 9.437 1.00 0.00 73 THR A C 2
ATOM 2830 O O . THR A 1 73 ? 0.794 -14.069 9.520 1.00 0.00 73 THR A O 2
ATOM 2841 N N . LEU A 1 74 ? 0.213 -12.038 8.671 1.00 0.00 74 LEU A N 2
ATOM 2842 C CA . LEU A 1 74 ? 1.375 -11.862 7.810 1.00 0.00 74 LEU A CA 2
ATOM 2843 C C . LEU A 1 74 ? 1.361 -12.828 6.652 1.00 0.00 74 LEU A C 2
ATOM 2844 O O . LEU A 1 74 ? 2.368 -13.001 5.953 1.00 0.00 74 LEU A O 2
ATOM 2860 N N . ALA A 1 75 ? 0.200 -13.411 6.401 1.00 0.00 75 ALA A N 2
ATOM 2861 C CA . ALA A 1 75 ? 0.065 -14.342 5.329 1.00 0.00 75 ALA A CA 2
ATOM 2862 C C . ALA A 1 75 ? -0.050 -13.618 4.033 1.00 0.00 75 ALA A C 2
ATOM 2863 O O . ALA A 1 75 ? -0.708 -12.570 3.951 1.00 0.00 75 ALA A O 2
ATOM 2870 N N . TYR A 1 76 ? 0.598 -14.140 3.044 1.00 0.00 76 TYR A N 2
ATOM 2871 C CA . TYR A 1 76 ? 0.570 -13.575 1.737 1.00 0.00 76 TYR A CA 2
ATOM 2872 C C . TYR A 1 76 ? -0.412 -14.312 0.891 1.00 0.00 76 TYR A C 2
ATOM 2873 O O . TYR A 1 76 ? -0.659 -15.501 1.091 1.00 0.00 76 TYR A O 2
ATOM 2891 N N . VAL A 1 77 ? -1.010 -13.611 0.013 1.00 0.00 77 VAL A N 2
ATOM 2892 C CA . VAL A 1 77 ? -1.924 -14.174 -0.911 1.00 0.00 77 VAL A CA 2
ATOM 2893 C C . VAL A 1 77 ? -1.154 -14.747 -2.107 1.00 0.00 77 VAL A C 2
ATOM 2894 O O . VAL A 1 77 ? -0.645 -14.003 -2.953 1.00 0.00 77 VAL A O 2
ATOM 2907 N N . GLU A 1 78 ? -1.072 -16.072 -2.150 1.00 0.00 78 GLU A N 2
ATOM 2908 C CA . GLU A 1 78 ? -0.418 -16.814 -3.222 1.00 0.00 78 GLU A CA 2
ATOM 2909 C C . GLU A 1 78 ? -1.444 -17.337 -4.179 1.00 0.00 78 GLU A C 2
ATOM 2910 O O . GLU A 1 78 ? -1.150 -18.132 -5.073 1.00 0.00 78 GLU A O 2
ATOM 2922 N N . ASP A 1 79 ? -2.639 -16.865 -3.991 1.00 0.00 79 ASP A N 2
ATOM 2923 C CA . ASP A 1 79 ? -3.753 -17.198 -4.786 1.00 0.00 79 ASP A CA 2
ATOM 2924 C C . ASP A 1 79 ? -3.639 -16.510 -6.108 1.00 0.00 79 ASP A C 2
ATOM 2925 O O . ASP A 1 79 ? -2.976 -15.476 -6.243 1.00 0.00 79 ASP A O 2
ATOM 2934 N N . SER A 1 80 ? -4.250 -17.094 -7.064 1.00 0.00 80 SER A N 2
ATOM 2935 C CA . SER A 1 80 ? -4.343 -16.561 -8.363 1.00 0.00 80 SER A CA 2
ATOM 2936 C C . SER A 1 80 ? -5.469 -15.567 -8.433 1.00 0.00 80 SER A C 2
ATOM 2937 O O . SER A 1 80 ? -5.380 -14.531 -9.086 1.00 0.00 80 SER A O 2
ATOM 2945 N N . PHE A 1 81 ? -6.522 -15.890 -7.759 1.00 0.00 81 PHE A N 2
ATOM 2946 C CA . PHE A 1 81 ? -7.673 -15.083 -7.676 1.00 0.00 81 PHE A CA 2
ATOM 2947 C C . PHE A 1 81 ? -8.056 -14.954 -6.232 1.00 0.00 81 PHE A C 2
ATOM 2948 O O . PHE A 1 81 ? -7.830 -15.872 -5.441 1.00 0.00 81 PHE A O 2
ATOM 2965 N N . LEU A 1 82 ? -8.622 -13.848 -5.896 1.00 0.00 82 LEU A N 2
ATOM 2966 C CA . LEU A 1 82 ? -9.061 -13.583 -4.555 1.00 0.00 82 LEU A CA 2
ATOM 2967 C C . LEU A 1 82 ? -10.384 -14.241 -4.316 1.00 0.00 82 LEU A C 2
ATOM 2968 O O . LEU A 1 82 ? -11.116 -14.567 -5.255 1.00 0.00 82 LEU A O 2
ATOM 2984 N N . THR A 1 83 ? -10.667 -14.463 -3.090 1.00 0.00 83 THR A N 2
ATOM 2985 C CA . THR A 1 83 ? -11.905 -14.994 -2.699 1.00 0.00 83 THR A CA 2
ATOM 2986 C C . THR A 1 83 ? -12.640 -13.897 -1.979 1.00 0.00 83 THR A C 2
ATOM 2987 O O . THR A 1 83 ? -11.987 -12.974 -1.452 1.00 0.00 83 THR A O 2
ATOM 2998 N N . PRO A 1 84 ? -13.974 -13.922 -1.963 1.00 0.00 84 PRO A N 2
ATOM 2999 C CA . PRO A 1 84 ? -14.746 -12.979 -1.165 1.00 0.00 84 PRO A CA 2
ATOM 3000 C C . PRO A 1 84 ? -14.312 -13.051 0.301 1.00 0.00 84 PRO A C 2
ATOM 3001 O O . PRO A 1 84 ? -14.320 -12.056 1.003 1.00 0.00 84 PRO A O 2
ATOM 3012 N N . GLU A 1 85 ? -13.907 -14.245 0.728 1.00 0.00 85 GLU A N 2
ATOM 3013 C CA . GLU A 1 85 ? -13.388 -14.487 2.046 1.00 0.00 85 GLU A CA 2
ATOM 3014 C C . GLU A 1 85 ? -12.164 -13.626 2.310 1.00 0.00 85 GLU A C 2
ATOM 3015 O O . GLU A 1 85 ? -12.116 -12.923 3.306 1.00 0.00 85 GLU A O 2
ATOM 3027 N N . ARG A 1 86 ? -11.191 -13.659 1.386 1.00 0.00 86 ARG A N 2
ATOM 3028 C CA . ARG A 1 86 ? -9.978 -12.872 1.526 1.00 0.00 86 ARG A CA 2
ATOM 3029 C C . ARG A 1 86 ? -10.298 -11.412 1.573 1.00 0.00 86 ARG A C 2
ATOM 3030 O O . ARG A 1 86 ? -9.687 -10.671 2.321 1.00 0.00 86 ARG A O 2
ATOM 3051 N N . LEU A 1 87 ? -11.267 -11.018 0.781 1.00 0.00 87 LEU A N 2
ATOM 3052 C CA . LEU A 1 87 ? -11.722 -9.660 0.736 1.00 0.00 87 LEU A CA 2
ATOM 3053 C C . LEU A 1 87 ? -12.308 -9.253 2.082 1.00 0.00 87 LEU A C 2
ATOM 3054 O O . LEU A 1 87 ? -11.950 -8.226 2.637 1.00 0.00 87 LEU A O 2
ATOM 3070 N N . VAL A 1 88 ? -13.180 -10.080 2.597 1.00 0.00 88 VAL A N 2
ATOM 3071 C CA . VAL A 1 88 ? -13.819 -9.864 3.850 1.00 0.00 88 VAL A CA 2
ATOM 3072 C C . VAL A 1 88 ? -12.871 -9.838 5.021 1.00 0.00 88 VAL A C 2
ATOM 3073 O O . VAL A 1 88 ? -12.960 -8.959 5.901 1.00 0.00 88 VAL A O 2
ATOM 3086 N N . GLU A 1 89 ? -11.961 -10.769 5.031 1.00 0.00 89 GLU A N 2
ATOM 3087 C CA . GLU A 1 89 ? -10.912 -10.792 6.014 1.00 0.00 89 GLU A CA 2
ATOM 3088 C C . GLU A 1 89 ? -10.047 -9.535 5.907 1.00 0.00 89 GLU A C 2
ATOM 3089 O O . GLU A 1 89 ? -9.527 -9.032 6.898 1.00 0.00 89 GLU A O 2
ATOM 3101 N N . ALA A 1 90 ? -9.899 -9.050 4.701 1.00 0.00 90 ALA A N 2
ATOM 3102 C CA . ALA A 1 90 ? -9.127 -7.832 4.444 1.00 0.00 90 ALA A CA 2
ATOM 3103 C C . ALA A 1 90 ? -9.867 -6.544 4.829 1.00 0.00 90 ALA A C 2
ATOM 3104 O O . ALA A 1 90 ? -9.238 -5.653 5.400 1.00 0.00 90 ALA A O 2
ATOM 3111 N N . GLU A 1 91 ? -11.193 -6.422 4.518 1.00 0.00 91 GLU A N 2
ATOM 3112 C CA . GLU A 1 91 ? -11.968 -5.231 4.915 1.00 0.00 91 GLU A CA 2
ATOM 3113 C C . GLU A 1 91 ? -11.860 -4.905 6.391 1.00 0.00 91 GLU A C 2
ATOM 3114 O O . GLU A 1 91 ? -12.120 -3.768 6.812 1.00 0.00 91 GLU A O 2
ATOM 3126 N N . LYS A 1 92 ? -11.534 -5.907 7.165 1.00 0.00 92 LYS A N 2
ATOM 3127 C CA . LYS A 1 92 ? -11.258 -5.778 8.571 1.00 0.00 92 LYS A CA 2
ATOM 3128 C C . LYS A 1 92 ? -10.196 -4.724 8.865 1.00 0.00 92 LYS A C 2
ATOM 3129 O O . LYS A 1 92 ? -10.255 -4.031 9.888 1.00 0.00 92 LYS A O 2
ATOM 3148 N N . SER A 1 93 ? -9.223 -4.616 7.989 1.00 0.00 93 SER A N 2
ATOM 3149 C CA . SER A 1 93 ? -8.195 -3.628 8.114 1.00 0.00 93 SER A CA 2
ATOM 3150 C C . SER A 1 93 ? -7.718 -3.086 6.747 1.00 0.00 93 SER A C 2
ATOM 3151 O O . SER A 1 93 ? -8.240 -2.074 6.250 1.00 0.00 93 SER A O 2
ATOM 3159 N N . TYR A 1 94 ? -6.795 -3.790 6.140 1.00 0.00 94 TYR A N 2
ATOM 3160 C CA . TYR A 1 94 ? -6.174 -3.429 4.889 1.00 0.00 94 TYR A CA 2
ATOM 3161 C C . TYR A 1 94 ? -5.506 -4.672 4.299 1.00 0.00 94 TYR A C 2
ATOM 3162 O O . TYR A 1 94 ? -5.507 -5.742 4.920 1.00 0.00 94 TYR A O 2
ATOM 3180 N N . PHE A 1 95 ? -4.929 -4.501 3.133 1.00 0.00 95 PHE A N 2
ATOM 3181 C CA . PHE A 1 95 ? -4.039 -5.471 2.501 1.00 0.00 95 PHE A CA 2
ATOM 3182 C C . PHE A 1 95 ? -2.670 -4.857 2.506 1.00 0.00 95 PHE A C 2
ATOM 3183 O O . PHE A 1 95 ? -2.558 -3.649 2.423 1.00 0.00 95 PHE A O 2
ATOM 3200 N N . ILE A 1 96 ? -1.638 -5.637 2.632 1.00 0.00 96 ILE A N 2
ATOM 3201 C CA . ILE A 1 96 ? -0.308 -5.069 2.574 1.00 0.00 96 ILE A CA 2
ATOM 3202 C C . ILE A 1 96 ? 0.405 -5.553 1.316 1.00 0.00 96 ILE A C 2
ATOM 3203 O O . ILE A 1 96 ? 0.842 -6.688 1.244 1.00 0.00 96 ILE A O 2
ATOM 3219 N N . LEU A 1 97 ? 0.428 -4.712 0.320 1.00 0.00 97 LEU A N 2
ATOM 3220 C CA . LEU A 1 97 ? 1.073 -4.992 -0.937 1.00 0.00 97 LEU A CA 2
ATOM 3221 C C . LEU A 1 97 ? 2.574 -4.769 -0.764 1.00 0.00 97 LEU A C 2
ATOM 3222 O O . LEU A 1 97 ? 3.059 -3.633 -0.682 1.00 0.00 97 LEU A O 2
ATOM 3238 N N . ARG A 1 98 ? 3.290 -5.858 -0.638 1.00 0.00 98 ARG A N 2
ATOM 3239 C CA . ARG A 1 98 ? 4.712 -5.815 -0.339 1.00 0.00 98 ARG A CA 2
ATOM 3240 C C . ARG A 1 98 ? 5.462 -6.551 -1.380 1.00 0.00 98 ARG A C 2
ATOM 3241 O O . ARG A 1 98 ? 4.882 -7.390 -2.099 1.00 0.00 98 ARG A O 2
ATOM 3262 N N . MET A 1 99 ? 6.740 -6.266 -1.477 1.00 0.00 99 MET A N 2
ATOM 3263 C CA . MET A 1 99 ? 7.586 -7.095 -2.223 1.00 0.00 99 MET A CA 2
ATOM 3264 C C . MET A 1 99 ? 7.839 -8.287 -1.355 1.00 0.00 99 MET A C 2
ATOM 3265 O O . MET A 1 99 ? 8.155 -8.140 -0.169 1.00 0.00 99 MET A O 2
ATOM 3279 N N . LYS A 1 100 ? 7.638 -9.424 -1.893 1.00 0.00 100 LYS A N 2
ATOM 3280 C CA . LYS A 1 100 ? 7.812 -10.631 -1.182 1.00 0.00 100 LYS A CA 2
ATOM 3281 C C . LYS A 1 100 ? 9.254 -10.825 -0.820 1.00 0.00 100 LYS A C 2
ATOM 3282 O O . LYS A 1 100 ? 10.130 -10.548 -1.643 1.00 0.00 100 LYS A O 2
ATOM 3301 N N . PRO A 1 101 ? 9.530 -11.242 0.421 1.00 0.00 101 PRO A N 2
ATOM 3302 C CA . PRO A 1 101 ? 10.876 -11.573 0.855 1.00 0.00 101 PRO A CA 2
ATOM 3303 C C . PRO A 1 101 ? 11.456 -12.643 -0.034 1.00 0.00 101 PRO A C 2
ATOM 3304 O O . PRO A 1 101 ? 10.983 -13.788 -0.054 1.00 0.00 101 PRO A O 2
ATOM 3315 N N . HIS A 1 102 ? 12.411 -12.244 -0.809 1.00 0.00 102 HIS A N 2
ATOM 3316 C CA . HIS A 1 102 ? 13.069 -13.099 -1.750 1.00 0.00 102 HIS A CA 2
ATOM 3317 C C . HIS A 1 102 ? 13.879 -14.137 -1.035 1.00 0.00 102 HIS A C 2
ATOM 3318 O O . HIS A 1 102 ? 14.458 -13.862 0.032 1.00 0.00 102 HIS A O 2
ATOM 3333 N N . ALA A 1 103 ? 13.901 -15.314 -1.594 1.00 0.00 103 ALA A N 2
ATOM 3334 C CA . ALA A 1 103 ? 14.684 -16.418 -1.079 1.00 0.00 103 ALA A CA 2
ATOM 3335 C C . ALA A 1 103 ? 16.163 -16.059 -1.125 1.00 0.00 103 ALA A C 2
ATOM 3336 O O . ALA A 1 103 ? 16.576 -15.187 -1.905 1.00 0.00 103 ALA A O 2
ATOM 3343 N N . ILE A 1 104 ? 16.957 -16.693 -0.311 1.00 0.00 104 ILE A N 2
ATOM 3344 C CA . ILE A 1 104 ? 18.323 -16.404 -0.257 1.00 0.00 104 ILE A CA 2
ATOM 3345 C C . ILE A 1 104 ? 19.046 -17.124 -1.387 1.00 0.00 104 ILE A C 2
ATOM 3346 O O . ILE A 1 104 ? 19.276 -18.338 -1.335 1.00 0.00 104 ILE A O 2
ATOM 3362 N N . ALA A 1 105 ? 19.291 -16.390 -2.437 1.00 0.00 105 ALA A N 2
ATOM 3363 C CA . ALA A 1 105 ? 19.996 -16.870 -3.586 1.00 0.00 105 ALA A CA 2
ATOM 3364 C C . ALA A 1 105 ? 20.974 -15.806 -4.002 1.00 0.00 105 ALA A C 2
ATOM 3365 O O . ALA A 1 105 ? 20.583 -14.733 -4.463 1.00 0.00 105 ALA A O 2
ATOM 3372 N N . ASP A 1 106 ? 22.233 -16.075 -3.818 1.00 0.00 106 ASP A N 2
ATOM 3373 C CA . ASP A 1 106 ? 23.272 -15.085 -4.086 1.00 0.00 106 ASP A CA 2
ATOM 3374 C C . ASP A 1 106 ? 23.904 -15.294 -5.435 1.00 0.00 106 ASP A C 2
ATOM 3375 O O . ASP A 1 106 ? 25.068 -14.940 -5.668 1.00 0.00 106 ASP A O 2
ATOM 3384 N N . ARG A 1 107 ? 23.124 -15.816 -6.336 1.00 0.00 107 ARG A N 2
ATOM 3385 C CA . ARG A 1 107 ? 23.560 -16.044 -7.679 1.00 0.00 107 ARG A CA 2
ATOM 3386 C C . ARG A 1 107 ? 23.059 -14.904 -8.550 1.00 0.00 107 ARG A C 2
ATOM 3387 O O . ARG A 1 107 ? 21.906 -14.951 -9.024 1.00 0.00 107 ARG A O 2
ATOM 3409 N N . GLY A 1 1 ? -25.412 -5.456 -11.667 1.00 0.00 1 GLY A N 3
ATOM 3410 C CA . GLY A 1 1 ? -25.312 -6.399 -10.561 1.00 0.00 1 GLY A CA 3
ATOM 3411 C C . GLY A 1 1 ? -25.201 -7.801 -11.084 1.00 0.00 1 GLY A C 3
ATOM 3412 O O . GLY A 1 1 ? -24.487 -8.027 -12.062 1.00 0.00 1 GLY A O 3
ATOM 3418 N N . ALA A 1 2 ? -25.865 -8.746 -10.414 1.00 0.00 2 ALA A N 3
ATOM 3419 C CA . ALA A 1 2 ? -25.968 -10.166 -10.824 1.00 0.00 2 ALA A CA 3
ATOM 3420 C C . ALA A 1 2 ? -24.660 -10.969 -10.701 1.00 0.00 2 ALA A C 3
ATOM 3421 O O . ALA A 1 2 ? -24.646 -12.014 -10.063 1.00 0.00 2 ALA A O 3
ATOM 3428 N N . HIS A 1 3 ? -23.578 -10.458 -11.289 1.00 0.00 3 HIS A N 3
ATOM 3429 C CA . HIS A 1 3 ? -22.271 -11.159 -11.353 1.00 0.00 3 HIS A CA 3
ATOM 3430 C C . HIS A 1 3 ? -21.724 -11.560 -9.978 1.00 0.00 3 HIS A C 3
ATOM 3431 O O . HIS A 1 3 ? -21.061 -12.593 -9.852 1.00 0.00 3 HIS A O 3
ATOM 3446 N N . MET A 1 4 ? -22.025 -10.747 -8.970 1.00 0.00 4 MET A N 3
ATOM 3447 C CA . MET A 1 4 ? -21.577 -10.952 -7.594 1.00 0.00 4 MET A CA 3
ATOM 3448 C C . MET A 1 4 ? -20.082 -11.107 -7.455 1.00 0.00 4 MET A C 3
ATOM 3449 O O . MET A 1 4 ? -19.543 -12.224 -7.386 1.00 0.00 4 MET A O 3
ATOM 3463 N N . GLY A 1 5 ? -19.416 -9.993 -7.480 1.00 0.00 5 GLY A N 3
ATOM 3464 C CA . GLY A 1 5 ? -18.006 -9.969 -7.265 1.00 0.00 5 GLY A CA 3
ATOM 3465 C C . GLY A 1 5 ? -17.720 -9.492 -5.874 1.00 0.00 5 GLY A C 3
ATOM 3466 O O . GLY A 1 5 ? -16.662 -9.802 -5.309 1.00 0.00 5 GLY A O 3
ATOM 3470 N N . GLY A 1 6 ? -18.700 -8.748 -5.314 1.00 0.00 6 GLY A N 3
ATOM 3471 C CA . GLY A 1 6 ? -18.609 -8.184 -3.981 1.00 0.00 6 GLY A CA 3
ATOM 3472 C C . GLY A 1 6 ? -17.408 -7.331 -3.868 1.00 0.00 6 GLY A C 3
ATOM 3473 O O . GLY A 1 6 ? -16.597 -7.519 -2.961 1.00 0.00 6 GLY A O 3
ATOM 3477 N N . SER A 1 7 ? -17.271 -6.417 -4.795 1.00 0.00 7 SER A N 3
ATOM 3478 C CA . SER A 1 7 ? -16.088 -5.636 -4.889 1.00 0.00 7 SER A CA 3
ATOM 3479 C C . SER A 1 7 ? -15.947 -4.652 -3.741 1.00 0.00 7 SER A C 3
ATOM 3480 O O . SER A 1 7 ? -16.851 -3.863 -3.429 1.00 0.00 7 SER A O 3
ATOM 3488 N N . MET A 1 8 ? -14.817 -4.725 -3.134 1.00 0.00 8 MET A N 3
ATOM 3489 C CA . MET A 1 8 ? -14.518 -4.001 -1.936 1.00 0.00 8 MET A CA 3
ATOM 3490 C C . MET A 1 8 ? -13.471 -2.989 -2.156 1.00 0.00 8 MET A C 3
ATOM 3491 O O . MET A 1 8 ? -12.501 -3.248 -2.839 1.00 0.00 8 MET A O 3
ATOM 3505 N N . LYS A 1 9 ? -13.659 -1.836 -1.588 1.00 0.00 9 LYS A N 3
ATOM 3506 C CA . LYS A 1 9 ? -12.678 -0.800 -1.676 1.00 0.00 9 LYS A CA 3
ATOM 3507 C C . LYS A 1 9 ? -11.831 -0.846 -0.401 1.00 0.00 9 LYS A C 3
ATOM 3508 O O . LYS A 1 9 ? -12.144 -0.223 0.620 1.00 0.00 9 LYS A O 3
ATOM 3527 N N . ILE A 1 10 ? -10.783 -1.609 -0.490 1.00 0.00 10 ILE A N 3
ATOM 3528 C CA . ILE A 1 10 ? -9.945 -1.936 0.607 1.00 0.00 10 ILE A CA 3
ATOM 3529 C C . ILE A 1 10 ? -8.707 -1.093 0.590 1.00 0.00 10 ILE A C 3
ATOM 3530 O O . ILE A 1 10 ? -8.119 -0.867 -0.470 1.00 0.00 10 ILE A O 3
ATOM 3546 N N . ARG A 1 11 ? -8.319 -0.626 1.743 1.00 0.00 11 ARG A N 3
ATOM 3547 C CA . ARG A 1 11 ? -7.100 0.074 1.903 1.00 0.00 11 ARG A CA 3
ATOM 3548 C C . ARG A 1 11 ? -5.956 -0.856 1.839 1.00 0.00 11 ARG A C 3
ATOM 3549 O O . ARG A 1 11 ? -5.958 -1.912 2.443 1.00 0.00 11 ARG A O 3
ATOM 3570 N N . VAL A 1 12 ? -5.019 -0.500 1.069 1.00 0.00 12 VAL A N 3
ATOM 3571 C CA . VAL A 1 12 ? -3.871 -1.267 0.883 1.00 0.00 12 VAL A CA 3
ATOM 3572 C C . VAL A 1 12 ? -2.681 -0.473 1.337 1.00 0.00 12 VAL A C 3
ATOM 3573 O O . VAL A 1 12 ? -2.561 0.688 0.917 1.00 0.00 12 VAL A O 3
ATOM 3586 N N . GLU A 1 13 ? -1.836 -1.005 2.201 1.00 0.00 13 GLU A N 3
ATOM 3587 C CA . GLU A 1 13 ? -0.588 -0.350 2.355 1.00 0.00 13 GLU A CA 3
ATOM 3588 C C . GLU A 1 13 ? 0.351 -0.912 1.344 1.00 0.00 13 GLU A C 3
ATOM 3589 O O . GLU A 1 13 ? 0.237 -2.073 0.985 1.00 0.00 13 GLU A O 3
ATOM 3601 N N . LEU A 1 14 ? 1.242 -0.127 0.884 1.00 0.00 14 LEU A N 3
ATOM 3602 C CA . LEU A 1 14 ? 2.230 -0.566 -0.054 1.00 0.00 14 LEU A CA 3
ATOM 3603 C C . LEU A 1 14 ? 3.609 -0.412 0.522 1.00 0.00 14 LEU A C 3
ATOM 3604 O O . LEU A 1 14 ? 3.961 0.662 1.027 1.00 0.00 14 LEU A O 3
ATOM 3620 N N . ILE A 1 15 ? 4.402 -1.462 0.474 1.00 0.00 15 ILE A N 3
ATOM 3621 C CA . ILE A 1 15 ? 5.798 -1.302 0.809 1.00 0.00 15 ILE A CA 3
ATOM 3622 C C . ILE A 1 15 ? 6.609 -1.288 -0.484 1.00 0.00 15 ILE A C 3
ATOM 3623 O O . ILE A 1 15 ? 6.603 -2.266 -1.252 1.00 0.00 15 ILE A O 3
ATOM 3639 N N . ASN A 1 16 ? 7.276 -0.201 -0.731 1.00 0.00 16 ASN A N 3
ATOM 3640 C CA . ASN A 1 16 ? 8.208 -0.120 -1.827 1.00 0.00 16 ASN A CA 3
ATOM 3641 C C . ASN A 1 16 ? 9.444 0.593 -1.319 1.00 0.00 16 ASN A C 3
ATOM 3642 O O . ASN A 1 16 ? 10.225 1.168 -2.073 1.00 0.00 16 ASN A O 3
ATOM 3653 N N . GLY A 1 17 ? 9.644 0.461 -0.006 1.00 0.00 17 GLY A N 3
ATOM 3654 C CA . GLY A 1 17 ? 10.738 1.103 0.701 1.00 0.00 17 GLY A CA 3
ATOM 3655 C C . GLY A 1 17 ? 12.089 0.497 0.377 1.00 0.00 17 GLY A C 3
ATOM 3656 O O . GLY A 1 17 ? 12.704 -0.166 1.210 1.00 0.00 17 GLY A O 3
ATOM 3660 N N . ASN A 1 18 ? 12.498 0.677 -0.848 1.00 0.00 18 ASN A N 3
ATOM 3661 C CA . ASN A 1 18 ? 13.769 0.265 -1.346 1.00 0.00 18 ASN A CA 3
ATOM 3662 C C . ASN A 1 18 ? 14.468 1.462 -1.945 1.00 0.00 18 ASN A C 3
ATOM 3663 O O . ASN A 1 18 ? 15.652 1.419 -2.254 1.00 0.00 18 ASN A O 3
ATOM 3674 N N . GLU A 1 19 ? 13.728 2.558 -2.078 1.00 0.00 19 GLU A N 3
ATOM 3675 C CA . GLU A 1 19 ? 14.175 3.730 -2.798 1.00 0.00 19 GLU A CA 3
ATOM 3676 C C . GLU A 1 19 ? 14.918 4.717 -1.904 1.00 0.00 19 GLU A C 3
ATOM 3677 O O . GLU A 1 19 ? 15.035 5.889 -2.240 1.00 0.00 19 GLU A O 3
ATOM 3689 N N . HIS A 1 20 ? 15.457 4.213 -0.824 1.00 0.00 20 HIS A N 3
ATOM 3690 C CA . HIS A 1 20 ? 16.166 5.017 0.187 1.00 0.00 20 HIS A CA 3
ATOM 3691 C C . HIS A 1 20 ? 15.291 6.122 0.742 1.00 0.00 20 HIS A C 3
ATOM 3692 O O . HIS A 1 20 ? 15.485 7.304 0.444 1.00 0.00 20 HIS A O 3
ATOM 3707 N N . ARG A 1 21 ? 14.292 5.750 1.489 1.00 0.00 21 ARG A N 3
ATOM 3708 C CA . ARG A 1 21 ? 13.400 6.717 2.075 1.00 0.00 21 ARG A CA 3
ATOM 3709 C C . ARG A 1 21 ? 13.212 6.421 3.526 1.00 0.00 21 ARG A C 3
ATOM 3710 O O . ARG A 1 21 ? 12.234 5.775 3.901 1.00 0.00 21 ARG A O 3
ATOM 3731 N N . THR A 1 22 ? 14.184 6.837 4.337 1.00 0.00 22 THR A N 3
ATOM 3732 C CA . THR A 1 22 ? 14.187 6.628 5.787 1.00 0.00 22 THR A CA 3
ATOM 3733 C C . THR A 1 22 ? 14.005 5.139 6.113 1.00 0.00 22 THR A C 3
ATOM 3734 O O . THR A 1 22 ? 14.307 4.255 5.273 1.00 0.00 22 THR A O 3
ATOM 3745 N N . SER A 1 23 ? 13.603 4.849 7.297 1.00 0.00 23 SER A N 3
ATOM 3746 C CA . SER A 1 23 ? 13.244 3.528 7.645 1.00 0.00 23 SER A CA 3
ATOM 3747 C C . SER A 1 23 ? 11.851 3.255 7.066 1.00 0.00 23 SER A C 3
ATOM 3748 O O . SER A 1 23 ? 11.019 4.166 6.994 1.00 0.00 23 SER A O 3
ATOM 3756 N N . SER A 1 24 ? 11.604 2.037 6.644 1.00 0.00 24 SER A N 3
ATOM 3757 C CA . SER A 1 24 ? 10.335 1.665 6.025 1.00 0.00 24 SER A CA 3
ATOM 3758 C C . SER A 1 24 ? 9.262 1.376 7.090 1.00 0.00 24 SER A C 3
ATOM 3759 O O . SER A 1 24 ? 8.196 0.812 6.815 1.00 0.00 24 SER A O 3
ATOM 3767 N N . THR A 1 25 ? 9.561 1.766 8.278 1.00 0.00 25 THR A N 3
ATOM 3768 C CA . THR A 1 25 ? 8.669 1.668 9.379 1.00 0.00 25 THR A CA 3
ATOM 3769 C C . THR A 1 25 ? 7.819 2.953 9.463 1.00 0.00 25 THR A C 3
ATOM 3770 O O . THR A 1 25 ? 8.352 4.069 9.364 1.00 0.00 25 THR A O 3
ATOM 3781 N N . PRO A 1 26 ? 6.502 2.834 9.641 1.00 0.00 26 PRO A N 3
ATOM 3782 C CA . PRO A 1 26 ? 5.593 3.958 9.580 1.00 0.00 26 PRO A CA 3
ATOM 3783 C C . PRO A 1 26 ? 5.337 4.605 10.947 1.00 0.00 26 PRO A C 3
ATOM 3784 O O . PRO A 1 26 ? 4.190 4.802 11.347 1.00 0.00 26 PRO A O 3
ATOM 3795 N N . GLN A 1 27 ? 6.408 5.040 11.609 1.00 0.00 27 GLN A N 3
ATOM 3796 C CA . GLN A 1 27 ? 6.322 5.687 12.908 1.00 0.00 27 GLN A CA 3
ATOM 3797 C C . GLN A 1 27 ? 6.026 7.174 12.756 1.00 0.00 27 GLN A C 3
ATOM 3798 O O . GLN A 1 27 ? 6.328 7.991 13.624 1.00 0.00 27 GLN A O 3
ATOM 3812 N N . GLN A 1 28 ? 5.407 7.487 11.685 1.00 0.00 28 GLN A N 3
ATOM 3813 C CA . GLN A 1 28 ? 5.051 8.806 11.327 1.00 0.00 28 GLN A CA 3
ATOM 3814 C C . GLN A 1 28 ? 3.546 8.899 11.277 1.00 0.00 28 GLN A C 3
ATOM 3815 O O . GLN A 1 28 ? 2.874 7.864 11.213 1.00 0.00 28 GLN A O 3
ATOM 3829 N N . PRO A 1 29 ? 2.966 10.122 11.261 1.00 0.00 29 PRO A N 3
ATOM 3830 C CA . PRO A 1 29 ? 1.512 10.313 11.064 1.00 0.00 29 PRO A CA 3
ATOM 3831 C C . PRO A 1 29 ? 1.155 10.185 9.570 1.00 0.00 29 PRO A C 3
ATOM 3832 O O . PRO A 1 29 ? 0.181 10.764 9.067 1.00 0.00 29 PRO A O 3
ATOM 3843 N N . GLN A 1 30 ? 1.955 9.402 8.915 1.00 0.00 30 GLN A N 3
ATOM 3844 C CA . GLN A 1 30 ? 1.903 9.076 7.547 1.00 0.00 30 GLN A CA 3
ATOM 3845 C C . GLN A 1 30 ? 2.427 7.671 7.426 1.00 0.00 30 GLN A C 3
ATOM 3846 O O . GLN A 1 30 ? 3.636 7.421 7.612 1.00 0.00 30 GLN A O 3
ATOM 3860 N N . GLN A 1 31 ? 1.515 6.758 7.248 1.00 0.00 31 GLN A N 3
ATOM 3861 C CA . GLN A 1 31 ? 1.803 5.346 7.039 1.00 0.00 31 GLN A CA 3
ATOM 3862 C C . GLN A 1 31 ? 2.496 5.124 5.697 1.00 0.00 31 GLN A C 3
ATOM 3863 O O . GLN A 1 31 ? 2.981 6.076 5.054 1.00 0.00 31 GLN A O 3
ATOM 3877 N N . ASN A 1 32 ? 2.554 3.894 5.264 1.00 0.00 32 ASN A N 3
ATOM 3878 C CA . ASN A 1 32 ? 3.073 3.603 3.968 1.00 0.00 32 ASN A CA 3
ATOM 3879 C C . ASN A 1 32 ? 2.042 4.084 2.970 1.00 0.00 32 ASN A C 3
ATOM 3880 O O . ASN A 1 32 ? 0.864 4.238 3.348 1.00 0.00 32 ASN A O 3
ATOM 3891 N N . PRO A 1 33 ? 2.453 4.420 1.730 1.00 0.00 33 PRO A N 3
ATOM 3892 C CA . PRO A 1 33 ? 1.531 4.772 0.640 1.00 0.00 33 PRO A CA 3
ATOM 3893 C C . PRO A 1 33 ? 0.314 3.840 0.649 1.00 0.00 33 PRO A C 3
ATOM 3894 O O . PRO A 1 33 ? 0.461 2.611 0.646 1.00 0.00 33 PRO A O 3
ATOM 3905 N N . SER A 1 34 ? -0.863 4.413 0.682 1.00 0.00 34 SER A N 3
ATOM 3906 C CA . SER A 1 34 ? -2.056 3.635 0.852 1.00 0.00 34 SER A CA 3
ATOM 3907 C C . SER A 1 34 ? -3.102 4.037 -0.156 1.00 0.00 34 SER A C 3
ATOM 3908 O O . SER A 1 34 ? -3.135 5.185 -0.606 1.00 0.00 34 SER A O 3
ATOM 3916 N N . VAL A 1 35 ? -3.922 3.110 -0.525 1.00 0.00 35 VAL A N 3
ATOM 3917 C CA . VAL A 1 35 ? -4.964 3.350 -1.470 1.00 0.00 35 VAL A CA 3
ATOM 3918 C C . VAL A 1 35 ? -6.131 2.497 -1.124 1.00 0.00 35 VAL A C 3
ATOM 3919 O O . VAL A 1 35 ? -5.960 1.428 -0.569 1.00 0.00 35 VAL A O 3
ATOM 3932 N N . SER A 1 36 ? -7.282 2.970 -1.397 1.00 0.00 36 SER A N 3
ATOM 3933 C CA . SER A 1 36 ? -8.423 2.212 -1.242 1.00 0.00 36 SER A CA 3
ATOM 3934 C C . SER A 1 36 ? -8.768 1.699 -2.640 1.00 0.00 36 SER A C 3
ATOM 3935 O O . SER A 1 36 ? -9.211 2.452 -3.513 1.00 0.00 36 SER A O 3
ATOM 3943 N N . HIS A 1 37 ? -8.503 0.441 -2.842 1.00 0.00 37 HIS A N 3
ATOM 3944 C CA . HIS A 1 37 ? -8.568 -0.181 -4.112 1.00 0.00 37 HIS A CA 3
ATOM 3945 C C . HIS A 1 37 ? -9.743 -1.138 -4.159 1.00 0.00 37 HIS A C 3
ATOM 3946 O O . HIS A 1 37 ? -10.073 -1.765 -3.172 1.00 0.00 37 HIS A O 3
ATOM 3961 N N . ILE A 1 38 ? -10.328 -1.240 -5.313 1.00 0.00 38 ILE A N 3
ATOM 3962 C CA . ILE A 1 38 ? -11.518 -2.063 -5.597 1.00 0.00 38 ILE A CA 3
ATOM 3963 C C . ILE A 1 38 ? -10.975 -3.502 -5.860 1.00 0.00 38 ILE A C 3
ATOM 3964 O O . ILE A 1 38 ? -10.259 -3.748 -6.841 1.00 0.00 38 ILE A O 3
ATOM 3980 N N . PHE A 1 39 ? -11.254 -4.377 -4.986 1.00 0.00 39 PHE A N 3
ATOM 3981 C CA . PHE A 1 39 ? -10.873 -5.734 -5.124 1.00 0.00 39 PHE A CA 3
ATOM 3982 C C . PHE A 1 39 ? -12.105 -6.566 -5.316 1.00 0.00 39 PHE A C 3
ATOM 3983 O O . PHE A 1 39 ? -13.142 -6.274 -4.740 1.00 0.00 39 PHE A O 3
ATOM 4000 N N . ASP A 1 40 ? -11.980 -7.589 -6.108 1.00 0.00 40 ASP A N 3
ATOM 4001 C CA . ASP A 1 40 ? -13.052 -8.481 -6.418 1.00 0.00 40 ASP A CA 3
ATOM 4002 C C . ASP A 1 40 ? -12.495 -9.887 -6.575 1.00 0.00 40 ASP A C 3
ATOM 4003 O O . ASP A 1 40 ? -11.259 -10.080 -6.621 1.00 0.00 40 ASP A O 3
ATOM 4012 N N . GLY A 1 41 ? -13.392 -10.829 -6.700 1.00 0.00 41 GLY A N 3
ATOM 4013 C CA . GLY A 1 41 ? -13.025 -12.229 -6.817 1.00 0.00 41 GLY A CA 3
ATOM 4014 C C . GLY A 1 41 ? -13.091 -12.730 -8.242 1.00 0.00 41 GLY A C 3
ATOM 4015 O O . GLY A 1 41 ? -13.133 -13.940 -8.491 1.00 0.00 41 GLY A O 3
ATOM 4019 N N . GLU A 1 42 ? -13.103 -11.817 -9.177 1.00 0.00 42 GLU A N 3
ATOM 4020 C CA . GLU A 1 42 ? -13.229 -12.140 -10.540 1.00 0.00 42 GLU A CA 3
ATOM 4021 C C . GLU A 1 42 ? -11.968 -11.805 -11.324 1.00 0.00 42 GLU A C 3
ATOM 4022 O O . GLU A 1 42 ? -11.721 -12.336 -12.405 1.00 0.00 42 GLU A O 3
ATOM 4034 N N . THR A 1 43 ? -11.204 -10.905 -10.790 1.00 0.00 43 THR A N 3
ATOM 4035 C CA . THR A 1 43 ? -9.972 -10.514 -11.313 1.00 0.00 43 THR A CA 3
ATOM 4036 C C . THR A 1 43 ? -8.842 -11.180 -10.536 1.00 0.00 43 THR A C 3
ATOM 4037 O O . THR A 1 43 ? -8.912 -11.285 -9.283 1.00 0.00 43 THR A O 3
ATOM 4048 N N . ALA A 1 44 ? -7.847 -11.660 -11.265 1.00 0.00 44 ALA A N 3
ATOM 4049 C CA . ALA A 1 44 ? -6.652 -12.218 -10.696 1.00 0.00 44 ALA A CA 3
ATOM 4050 C C . ALA A 1 44 ? -5.997 -11.235 -9.757 1.00 0.00 44 ALA A C 3
ATOM 4051 O O . ALA A 1 44 ? -6.057 -10.004 -9.958 1.00 0.00 44 ALA A O 3
ATOM 4058 N N . VAL A 1 45 ? -5.381 -11.775 -8.748 1.00 0.00 45 VAL A N 3
ATOM 4059 C CA . VAL A 1 45 ? -4.671 -11.021 -7.744 1.00 0.00 45 VAL A CA 3
ATOM 4060 C C . VAL A 1 45 ? -3.643 -10.134 -8.401 1.00 0.00 45 VAL A C 3
ATOM 4061 O O . VAL A 1 45 ? -3.640 -8.931 -8.200 1.00 0.00 45 VAL A O 3
ATOM 4074 N N . LYS A 1 46 ? -2.802 -10.755 -9.207 1.00 0.00 46 LYS A N 3
ATOM 4075 C CA . LYS A 1 46 ? -1.692 -10.073 -9.885 1.00 0.00 46 LYS A CA 3
ATOM 4076 C C . LYS A 1 46 ? -2.184 -8.918 -10.749 1.00 0.00 46 LYS A C 3
ATOM 4077 O O . LYS A 1 46 ? -1.492 -7.946 -10.952 1.00 0.00 46 LYS A O 3
ATOM 4096 N N . ASP A 1 47 ? -3.381 -9.033 -11.237 1.00 0.00 47 ASP A N 3
ATOM 4097 C CA . ASP A 1 47 ? -3.968 -8.003 -12.053 1.00 0.00 47 ASP A CA 3
ATOM 4098 C C . ASP A 1 47 ? -4.407 -6.851 -11.198 1.00 0.00 47 ASP A C 3
ATOM 4099 O O . ASP A 1 47 ? -4.291 -5.692 -11.599 1.00 0.00 47 ASP A O 3
ATOM 4108 N N . HIS A 1 48 ? -4.915 -7.168 -10.017 1.00 0.00 48 HIS A N 3
ATOM 4109 C CA . HIS A 1 48 ? -5.221 -6.162 -9.014 1.00 0.00 48 HIS A CA 3
ATOM 4110 C C . HIS A 1 48 ? -3.893 -5.466 -8.635 1.00 0.00 48 HIS A C 3
ATOM 4111 O O . HIS A 1 48 ? -3.839 -4.251 -8.453 1.00 0.00 48 HIS A O 3
ATOM 4126 N N . ILE A 1 49 ? -2.855 -6.266 -8.572 1.00 0.00 49 ILE A N 3
ATOM 4127 C CA . ILE A 1 49 ? -1.517 -5.835 -8.253 1.00 0.00 49 ILE A CA 3
ATOM 4128 C C . ILE A 1 49 ? -0.928 -4.943 -9.335 1.00 0.00 49 ILE A C 3
ATOM 4129 O O . ILE A 1 49 ? -0.362 -3.919 -9.007 1.00 0.00 49 ILE A O 3
ATOM 4145 N N . LYS A 1 50 ? -1.097 -5.288 -10.622 1.00 0.00 50 LYS A N 3
ATOM 4146 C CA . LYS A 1 50 ? -0.640 -4.395 -11.694 1.00 0.00 50 LYS A CA 3
ATOM 4147 C C . LYS A 1 50 ? -1.285 -3.016 -11.571 1.00 0.00 50 LYS A C 3
ATOM 4148 O O . LYS A 1 50 ? -0.646 -2.000 -11.847 1.00 0.00 50 LYS A O 3
ATOM 4167 N N . VAL A 1 51 ? -2.528 -2.985 -11.115 1.00 0.00 51 VAL A N 3
ATOM 4168 C CA . VAL A 1 51 ? -3.228 -1.734 -10.901 1.00 0.00 51 VAL A CA 3
ATOM 4169 C C . VAL A 1 51 ? -2.642 -0.990 -9.712 1.00 0.00 51 VAL A C 3
ATOM 4170 O O . VAL A 1 51 ? -2.310 0.195 -9.824 1.00 0.00 51 VAL A O 3
ATOM 4183 N N . LEU A 1 52 ? -2.548 -1.655 -8.587 1.00 0.00 52 LEU A N 3
ATOM 4184 C CA . LEU A 1 52 ? -1.952 -1.082 -7.390 1.00 0.00 52 LEU A CA 3
ATOM 4185 C C . LEU A 1 52 ? -0.574 -0.552 -7.668 1.00 0.00 52 LEU A C 3
ATOM 4186 O O . LEU A 1 52 ? -0.301 0.599 -7.360 1.00 0.00 52 LEU A O 3
ATOM 4202 N N . LEU A 1 53 ? 0.272 -1.364 -8.305 1.00 0.00 53 LEU A N 3
ATOM 4203 C CA . LEU A 1 53 ? 1.608 -0.956 -8.649 1.00 0.00 53 LEU A CA 3
ATOM 4204 C C . LEU A 1 53 ? 1.560 0.296 -9.482 1.00 0.00 53 LEU A C 3
ATOM 4205 O O . LEU A 1 53 ? 2.223 1.255 -9.175 1.00 0.00 53 LEU A O 3
ATOM 4221 N N . THR A 1 54 ? 0.721 0.297 -10.494 1.00 0.00 54 THR A N 3
ATOM 4222 C CA . THR A 1 54 ? 0.545 1.410 -11.317 1.00 0.00 54 THR A CA 3
ATOM 4223 C C . THR A 1 54 ? 0.083 2.673 -10.581 1.00 0.00 54 THR A C 3
ATOM 4224 O O . THR A 1 54 ? 0.586 3.768 -10.830 1.00 0.00 54 THR A O 3
ATOM 4235 N N . HIS A 1 55 ? -0.805 2.515 -9.646 1.00 0.00 55 HIS A N 3
ATOM 4236 C CA . HIS A 1 55 ? -1.277 3.619 -8.849 1.00 0.00 55 HIS A CA 3
ATOM 4237 C C . HIS A 1 55 ? -0.204 4.113 -7.848 1.00 0.00 55 HIS A C 3
ATOM 4238 O O . HIS A 1 55 ? -0.166 5.285 -7.492 1.00 0.00 55 HIS A O 3
ATOM 4253 N N . PHE A 1 56 ? 0.648 3.210 -7.411 1.00 0.00 56 PHE A N 3
ATOM 4254 C CA . PHE A 1 56 ? 1.767 3.544 -6.538 1.00 0.00 56 PHE A CA 3
ATOM 4255 C C . PHE A 1 56 ? 3.004 3.971 -7.325 1.00 0.00 56 PHE A C 3
ATOM 4256 O O . PHE A 1 56 ? 4.051 4.301 -6.748 1.00 0.00 56 PHE A O 3
ATOM 4273 N N . LYS A 1 57 ? 2.854 3.944 -8.630 1.00 0.00 57 LYS A N 3
ATOM 4274 C CA . LYS A 1 57 ? 3.869 4.337 -9.628 1.00 0.00 57 LYS A CA 3
ATOM 4275 C C . LYS A 1 57 ? 5.040 3.356 -9.692 1.00 0.00 57 LYS A C 3
ATOM 4276 O O . LYS A 1 57 ? 6.160 3.707 -10.077 1.00 0.00 57 LYS A O 3
ATOM 4295 N N . ILE A 1 58 ? 4.737 2.122 -9.414 1.00 0.00 58 ILE A N 3
ATOM 4296 C CA . ILE A 1 58 ? 5.656 1.061 -9.453 1.00 0.00 58 ILE A CA 3
ATOM 4297 C C . ILE A 1 58 ? 5.443 0.331 -10.759 1.00 0.00 58 ILE A C 3
ATOM 4298 O O . ILE A 1 58 ? 4.293 0.151 -11.176 1.00 0.00 58 ILE A O 3
ATOM 4314 N N . PRO A 1 59 ? 6.498 -0.023 -11.472 1.00 0.00 59 PRO A N 3
ATOM 4315 C CA . PRO A 1 59 ? 6.378 -0.827 -12.673 1.00 0.00 59 PRO A CA 3
ATOM 4316 C C . PRO A 1 59 ? 5.732 -2.152 -12.379 1.00 0.00 59 PRO A C 3
ATOM 4317 O O . PRO A 1 59 ? 6.093 -2.856 -11.414 1.00 0.00 59 PRO A O 3
ATOM 4328 N N . VAL A 1 60 ? 4.804 -2.506 -13.227 1.00 0.00 60 VAL A N 3
ATOM 4329 C CA . VAL A 1 60 ? 4.077 -3.734 -13.141 1.00 0.00 60 VAL A CA 3
ATOM 4330 C C . VAL A 1 60 ? 4.961 -4.944 -13.298 1.00 0.00 60 VAL A C 3
ATOM 4331 O O . VAL A 1 60 ? 4.520 -6.053 -13.121 1.00 0.00 60 VAL A O 3
ATOM 4344 N N . ASP A 1 61 ? 6.215 -4.731 -13.673 1.00 0.00 61 ASP A N 3
ATOM 4345 C CA . ASP A 1 61 ? 7.159 -5.833 -13.799 1.00 0.00 61 ASP A CA 3
ATOM 4346 C C . ASP A 1 61 ? 7.505 -6.397 -12.432 1.00 0.00 61 ASP A C 3
ATOM 4347 O O . ASP A 1 61 ? 8.032 -7.496 -12.323 1.00 0.00 61 ASP A O 3
ATOM 4356 N N . LYS A 1 62 ? 7.190 -5.654 -11.376 1.00 0.00 62 LYS A N 3
ATOM 4357 C CA . LYS A 1 62 ? 7.413 -6.138 -10.051 1.00 0.00 62 LYS A CA 3
ATOM 4358 C C . LYS A 1 62 ? 6.231 -6.963 -9.540 1.00 0.00 62 LYS A C 3
ATOM 4359 O O . LYS A 1 62 ? 6.299 -7.491 -8.466 1.00 0.00 62 LYS A O 3
ATOM 4378 N N . VAL A 1 63 ? 5.140 -7.026 -10.316 1.00 0.00 63 VAL A N 3
ATOM 4379 C CA . VAL A 1 63 ? 3.910 -7.831 -10.012 1.00 0.00 63 VAL A CA 3
ATOM 4380 C C . VAL A 1 63 ? 4.287 -9.270 -9.626 1.00 0.00 63 VAL A C 3
ATOM 4381 O O . VAL A 1 63 ? 3.652 -9.890 -8.789 1.00 0.00 63 VAL A O 3
ATOM 4394 N N . SER A 1 64 ? 5.360 -9.737 -10.234 1.00 0.00 64 SER A N 3
ATOM 4395 C CA . SER A 1 64 ? 5.979 -11.010 -9.954 1.00 0.00 64 SER A CA 3
ATOM 4396 C C . SER A 1 64 ? 6.369 -11.101 -8.468 1.00 0.00 64 SER A C 3
ATOM 4397 O O . SER A 1 64 ? 6.188 -12.133 -7.808 1.00 0.00 64 SER A O 3
ATOM 4405 N N . SER A 1 65 ? 6.902 -10.024 -7.967 1.00 0.00 65 SER A N 3
ATOM 4406 C CA . SER A 1 65 ? 7.450 -9.956 -6.660 1.00 0.00 65 SER A CA 3
ATOM 4407 C C . SER A 1 65 ? 6.525 -9.234 -5.682 1.00 0.00 65 SER A C 3
ATOM 4408 O O . SER A 1 65 ? 6.939 -8.891 -4.593 1.00 0.00 65 SER A O 3
ATOM 4416 N N . TYR A 1 66 ? 5.287 -9.023 -6.050 1.00 0.00 66 TYR A N 3
ATOM 4417 C CA . TYR A 1 66 ? 4.354 -8.355 -5.166 1.00 0.00 66 TYR A CA 3
ATOM 4418 C C . TYR A 1 66 ? 3.205 -9.228 -4.793 1.00 0.00 66 TYR A C 3
ATOM 4419 O O . TYR A 1 66 ? 2.751 -10.047 -5.590 1.00 0.00 66 TYR A O 3
ATOM 4437 N N . ALA A 1 67 ? 2.762 -9.076 -3.570 1.00 0.00 67 ALA A N 3
ATOM 4438 C CA . ALA A 1 67 ? 1.656 -9.818 -3.057 1.00 0.00 67 ALA A CA 3
ATOM 4439 C C . ALA A 1 67 ? 1.017 -9.071 -1.924 1.00 0.00 67 ALA A C 3
ATOM 4440 O O . ALA A 1 67 ? 1.653 -8.233 -1.273 1.00 0.00 67 ALA A O 3
ATOM 4447 N N . LEU A 1 68 ? -0.229 -9.358 -1.732 1.00 0.00 68 LEU A N 3
ATOM 4448 C CA . LEU A 1 68 ? -1.020 -8.805 -0.678 1.00 0.00 68 LEU A CA 3
ATOM 4449 C C . LEU A 1 68 ? -0.782 -9.616 0.591 1.00 0.00 68 LEU A C 3
ATOM 4450 O O . LEU A 1 68 ? -0.832 -10.841 0.553 1.00 0.00 68 LEU A O 3
ATOM 4466 N N . GLN A 1 69 ? -0.498 -8.965 1.675 1.00 0.00 69 GLN A N 3
ATOM 4467 C CA . GLN A 1 69 ? -0.236 -9.649 2.931 1.00 0.00 69 GLN A CA 3
ATOM 4468 C C . GLN A 1 69 ? -1.323 -9.284 3.943 1.00 0.00 69 GLN A C 3
ATOM 4469 O O . GLN A 1 69 ? -1.927 -8.203 3.848 1.00 0.00 69 GLN A O 3
ATOM 4483 N N . ASN A 1 70 ? -1.602 -10.196 4.857 1.00 0.00 70 ASN A N 3
ATOM 4484 C CA . ASN A 1 70 ? -2.532 -9.963 5.957 1.00 0.00 70 ASN A CA 3
ATOM 4485 C C . ASN A 1 70 ? -1.799 -9.197 7.054 1.00 0.00 70 ASN A C 3
ATOM 4486 O O . ASN A 1 70 ? -0.708 -9.596 7.444 1.00 0.00 70 ASN A O 3
ATOM 4497 N N . PRO A 1 71 ? -2.386 -8.125 7.582 1.00 0.00 71 PRO A N 3
ATOM 4498 C CA . PRO A 1 71 ? -1.743 -7.283 8.609 1.00 0.00 71 PRO A CA 3
ATOM 4499 C C . PRO A 1 71 ? -1.542 -7.951 9.988 1.00 0.00 71 PRO A C 3
ATOM 4500 O O . PRO A 1 71 ? -0.698 -7.506 10.766 1.00 0.00 71 PRO A O 3
ATOM 4511 N N . PHE A 1 72 ? -2.266 -9.007 10.297 1.00 0.00 72 PHE A N 3
ATOM 4512 C CA . PHE A 1 72 ? -2.137 -9.596 11.617 1.00 0.00 72 PHE A CA 3
ATOM 4513 C C . PHE A 1 72 ? -1.321 -10.858 11.576 1.00 0.00 72 PHE A C 3
ATOM 4514 O O . PHE A 1 72 ? -0.420 -11.065 12.391 1.00 0.00 72 PHE A O 3
ATOM 4531 N N . THR A 1 73 ? -1.612 -11.680 10.620 1.00 0.00 73 THR A N 3
ATOM 4532 C CA . THR A 1 73 ? -1.028 -12.998 10.546 1.00 0.00 73 THR A CA 3
ATOM 4533 C C . THR A 1 73 ? 0.233 -12.994 9.706 1.00 0.00 73 THR A C 3
ATOM 4534 O O . THR A 1 73 ? 1.046 -13.932 9.767 1.00 0.00 73 THR A O 3
ATOM 4545 N N . LEU A 1 74 ? 0.370 -11.947 8.903 1.00 0.00 74 LEU A N 3
ATOM 4546 C CA . LEU A 1 74 ? 1.484 -11.749 7.994 1.00 0.00 74 LEU A CA 3
ATOM 4547 C C . LEU A 1 74 ? 1.505 -12.770 6.873 1.00 0.00 74 LEU A C 3
ATOM 4548 O O . LEU A 1 74 ? 2.521 -12.948 6.197 1.00 0.00 74 LEU A O 3
ATOM 4564 N N . ALA A 1 75 ? 0.364 -13.379 6.632 1.00 0.00 75 ALA A N 3
ATOM 4565 C CA . ALA A 1 75 ? 0.239 -14.346 5.578 1.00 0.00 75 ALA A CA 3
ATOM 4566 C C . ALA A 1 75 ? 0.049 -13.656 4.258 1.00 0.00 75 ALA A C 3
ATOM 4567 O O . ALA A 1 75 ? -0.709 -12.682 4.160 1.00 0.00 75 ALA A O 3
ATOM 4574 N N . TYR A 1 76 ? 0.712 -14.145 3.263 1.00 0.00 76 TYR A N 3
ATOM 4575 C CA . TYR A 1 76 ? 0.629 -13.586 1.946 1.00 0.00 76 TYR A CA 3
ATOM 4576 C C . TYR A 1 76 ? -0.395 -14.298 1.119 1.00 0.00 76 TYR A C 3
ATOM 4577 O O . TYR A 1 76 ? -0.619 -15.506 1.293 1.00 0.00 76 TYR A O 3
ATOM 4595 N N . VAL A 1 77 ? -1.022 -13.569 0.245 1.00 0.00 77 VAL A N 3
ATOM 4596 C CA . VAL A 1 77 ? -1.964 -14.124 -0.684 1.00 0.00 77 VAL A CA 3
ATOM 4597 C C . VAL A 1 77 ? -1.184 -14.742 -1.832 1.00 0.00 77 VAL A C 3
ATOM 4598 O O . VAL A 1 77 ? -0.587 -14.029 -2.644 1.00 0.00 77 VAL A O 3
ATOM 4611 N N . GLU A 1 78 ? -1.156 -16.051 -1.880 1.00 0.00 78 GLU A N 3
ATOM 4612 C CA . GLU A 1 78 ? -0.444 -16.758 -2.912 1.00 0.00 78 GLU A CA 3
ATOM 4613 C C . GLU A 1 78 ? -1.388 -17.262 -3.975 1.00 0.00 78 GLU A C 3
ATOM 4614 O O . GLU A 1 78 ? -1.009 -18.047 -4.844 1.00 0.00 78 GLU A O 3
ATOM 4626 N N . ASP A 1 79 ? -2.598 -16.769 -3.918 1.00 0.00 79 ASP A N 3
ATOM 4627 C CA . ASP A 1 79 ? -3.617 -17.096 -4.845 1.00 0.00 79 ASP A CA 3
ATOM 4628 C C . ASP A 1 79 ? -3.425 -16.389 -6.150 1.00 0.00 79 ASP A C 3
ATOM 4629 O O . ASP A 1 79 ? -2.777 -15.335 -6.244 1.00 0.00 79 ASP A O 3
ATOM 4638 N N . SER A 1 80 ? -3.974 -16.976 -7.141 1.00 0.00 80 SER A N 3
ATOM 4639 C CA . SER A 1 80 ? -4.052 -16.433 -8.429 1.00 0.00 80 SER A CA 3
ATOM 4640 C C . SER A 1 80 ? -5.207 -15.469 -8.530 1.00 0.00 80 SER A C 3
ATOM 4641 O O . SER A 1 80 ? -5.105 -14.427 -9.159 1.00 0.00 80 SER A O 3
ATOM 4649 N N . PHE A 1 81 ? -6.283 -15.806 -7.895 1.00 0.00 81 PHE A N 3
ATOM 4650 C CA . PHE A 1 81 ? -7.466 -15.027 -7.876 1.00 0.00 81 PHE A CA 3
ATOM 4651 C C . PHE A 1 81 ? -7.917 -14.871 -6.446 1.00 0.00 81 PHE A C 3
ATOM 4652 O O . PHE A 1 81 ? -7.684 -15.745 -5.621 1.00 0.00 81 PHE A O 3
ATOM 4669 N N . LEU A 1 82 ? -8.572 -13.789 -6.169 1.00 0.00 82 LEU A N 3
ATOM 4670 C CA . LEU A 1 82 ? -9.059 -13.507 -4.839 1.00 0.00 82 LEU A CA 3
ATOM 4671 C C . LEU A 1 82 ? -10.367 -14.191 -4.604 1.00 0.00 82 LEU A C 3
ATOM 4672 O O . LEU A 1 82 ? -11.107 -14.500 -5.541 1.00 0.00 82 LEU A O 3
ATOM 4688 N N . THR A 1 83 ? -10.629 -14.440 -3.373 1.00 0.00 83 THR A N 3
ATOM 4689 C CA . THR A 1 83 ? -11.842 -15.010 -2.959 1.00 0.00 83 THR A CA 3
ATOM 4690 C C . THR A 1 83 ? -12.609 -13.958 -2.186 1.00 0.00 83 THR A C 3
ATOM 4691 O O . THR A 1 83 ? -11.983 -13.029 -1.634 1.00 0.00 83 THR A O 3
ATOM 4702 N N . PRO A 1 84 ? -13.955 -14.038 -2.152 1.00 0.00 84 PRO A N 3
ATOM 4703 C CA . PRO A 1 84 ? -14.775 -13.149 -1.317 1.00 0.00 84 PRO A CA 3
ATOM 4704 C C . PRO A 1 84 ? -14.287 -13.205 0.124 1.00 0.00 84 PRO A C 3
ATOM 4705 O O . PRO A 1 84 ? -14.252 -12.202 0.814 1.00 0.00 84 PRO A O 3
ATOM 4716 N N . GLU A 1 85 ? -13.871 -14.391 0.538 1.00 0.00 85 GLU A N 3
ATOM 4717 C CA . GLU A 1 85 ? -13.309 -14.629 1.848 1.00 0.00 85 GLU A CA 3
ATOM 4718 C C . GLU A 1 85 ? -12.078 -13.772 2.099 1.00 0.00 85 GLU A C 3
ATOM 4719 O O . GLU A 1 85 ? -11.958 -13.159 3.159 1.00 0.00 85 GLU A O 3
ATOM 4731 N N . ARG A 1 86 ? -11.175 -13.729 1.125 1.00 0.00 86 ARG A N 3
ATOM 4732 C CA . ARG A 1 86 ? -9.985 -12.928 1.246 1.00 0.00 86 ARG A CA 3
ATOM 4733 C C . ARG A 1 86 ? -10.297 -11.464 1.319 1.00 0.00 86 ARG A C 3
ATOM 4734 O O . ARG A 1 86 ? -9.634 -10.727 2.041 1.00 0.00 86 ARG A O 3
ATOM 4755 N N . LEU A 1 87 ? -11.288 -11.055 0.574 1.00 0.00 87 LEU A N 3
ATOM 4756 C CA . LEU A 1 87 ? -11.746 -9.694 0.586 1.00 0.00 87 LEU A CA 3
ATOM 4757 C C . LEU A 1 87 ? -12.327 -9.350 1.942 1.00 0.00 87 LEU A C 3
ATOM 4758 O O . LEU A 1 87 ? -11.970 -8.346 2.545 1.00 0.00 87 LEU A O 3
ATOM 4774 N N . VAL A 1 88 ? -13.195 -10.206 2.418 1.00 0.00 88 VAL A N 3
ATOM 4775 C CA . VAL A 1 88 ? -13.832 -10.056 3.676 1.00 0.00 88 VAL A CA 3
ATOM 4776 C C . VAL A 1 88 ? -12.877 -10.023 4.847 1.00 0.00 88 VAL A C 3
ATOM 4777 O O . VAL A 1 88 ? -13.003 -9.175 5.740 1.00 0.00 88 VAL A O 3
ATOM 4790 N N . GLU A 1 89 ? -11.927 -10.904 4.832 1.00 0.00 89 GLU A N 3
ATOM 4791 C CA . GLU A 1 89 ? -10.864 -10.896 5.805 1.00 0.00 89 GLU A CA 3
ATOM 4792 C C . GLU A 1 89 ? -10.026 -9.616 5.737 1.00 0.00 89 GLU A C 3
ATOM 4793 O O . GLU A 1 89 ? -9.513 -9.142 6.756 1.00 0.00 89 GLU A O 3
ATOM 4805 N N . ALA A 1 90 ? -9.899 -9.072 4.549 1.00 0.00 90 ALA A N 3
ATOM 4806 C CA . ALA A 1 90 ? -9.124 -7.853 4.337 1.00 0.00 90 ALA A CA 3
ATOM 4807 C C . ALA A 1 90 ? -9.871 -6.581 4.731 1.00 0.00 90 ALA A C 3
ATOM 4808 O O . ALA A 1 90 ? -9.272 -5.723 5.373 1.00 0.00 90 ALA A O 3
ATOM 4815 N N . GLU A 1 91 ? -11.174 -6.448 4.367 1.00 0.00 91 GLU A N 3
ATOM 4816 C CA . GLU A 1 91 ? -11.971 -5.257 4.750 1.00 0.00 91 GLU A CA 3
ATOM 4817 C C . GLU A 1 91 ? -11.930 -4.933 6.238 1.00 0.00 91 GLU A C 3
ATOM 4818 O O . GLU A 1 91 ? -12.158 -3.788 6.660 1.00 0.00 91 GLU A O 3
ATOM 4830 N N . LYS A 1 92 ? -11.675 -5.954 7.011 1.00 0.00 92 LYS A N 3
ATOM 4831 C CA . LYS A 1 92 ? -11.478 -5.874 8.440 1.00 0.00 92 LYS A CA 3
ATOM 4832 C C . LYS A 1 92 ? -10.386 -4.866 8.828 1.00 0.00 92 LYS A C 3
ATOM 4833 O O . LYS A 1 92 ? -10.502 -4.176 9.835 1.00 0.00 92 LYS A O 3
ATOM 4852 N N . SER A 1 93 ? -9.343 -4.785 8.029 1.00 0.00 93 SER A N 3
ATOM 4853 C CA . SER A 1 93 ? -8.288 -3.831 8.250 1.00 0.00 93 SER A CA 3
ATOM 4854 C C . SER A 1 93 ? -7.753 -3.199 6.942 1.00 0.00 93 SER A C 3
ATOM 4855 O O . SER A 1 93 ? -8.141 -2.091 6.568 1.00 0.00 93 SER A O 3
ATOM 4863 N N . TYR A 1 94 ? -6.893 -3.911 6.268 1.00 0.00 94 TYR A N 3
ATOM 4864 C CA . TYR A 1 94 ? -6.250 -3.489 5.040 1.00 0.00 94 TYR A CA 3
ATOM 4865 C C . TYR A 1 94 ? -5.558 -4.701 4.415 1.00 0.00 94 TYR A C 3
ATOM 4866 O O . TYR A 1 94 ? -5.596 -5.809 4.974 1.00 0.00 94 TYR A O 3
ATOM 4884 N N . PHE A 1 95 ? -4.911 -4.465 3.302 1.00 0.00 95 PHE A N 3
ATOM 4885 C CA . PHE A 1 95 ? -4.019 -5.413 2.648 1.00 0.00 95 PHE A CA 3
ATOM 4886 C C . PHE A 1 95 ? -2.664 -4.785 2.649 1.00 0.00 95 PHE A C 3
ATOM 4887 O O . PHE A 1 95 ? -2.568 -3.569 2.615 1.00 0.00 95 PHE A O 3
ATOM 4904 N N . ILE A 1 96 ? -1.621 -5.560 2.728 1.00 0.00 96 ILE A N 3
ATOM 4905 C CA . ILE A 1 96 ? -0.301 -4.981 2.638 1.00 0.00 96 ILE A CA 3
ATOM 4906 C C . ILE A 1 96 ? 0.410 -5.492 1.386 1.00 0.00 96 ILE A C 3
ATOM 4907 O O . ILE A 1 96 ? 0.850 -6.625 1.335 1.00 0.00 96 ILE A O 3
ATOM 4923 N N . LEU A 1 97 ? 0.434 -4.671 0.377 1.00 0.00 97 LEU A N 3
ATOM 4924 C CA . LEU A 1 97 ? 1.069 -4.974 -0.887 1.00 0.00 97 LEU A CA 3
ATOM 4925 C C . LEU A 1 97 ? 2.564 -4.786 -0.721 1.00 0.00 97 LEU A C 3
ATOM 4926 O O . LEU A 1 97 ? 3.077 -3.669 -0.622 1.00 0.00 97 LEU A O 3
ATOM 4942 N N . ARG A 1 98 ? 3.242 -5.887 -0.614 1.00 0.00 98 ARG A N 3
ATOM 4943 C CA . ARG A 1 98 ? 4.653 -5.896 -0.317 1.00 0.00 98 ARG A CA 3
ATOM 4944 C C . ARG A 1 98 ? 5.390 -6.675 -1.331 1.00 0.00 98 ARG A C 3
ATOM 4945 O O . ARG A 1 98 ? 4.790 -7.466 -2.085 1.00 0.00 98 ARG A O 3
ATOM 4966 N N . MET A 1 99 ? 6.689 -6.486 -1.346 1.00 0.00 99 MET A N 3
ATOM 4967 C CA . MET A 1 99 ? 7.519 -7.305 -2.129 1.00 0.00 99 MET A CA 3
ATOM 4968 C C . MET A 1 99 ? 7.709 -8.591 -1.369 1.00 0.00 99 MET A C 3
ATOM 4969 O O . MET A 1 99 ? 8.111 -8.585 -0.196 1.00 0.00 99 MET A O 3
ATOM 4983 N N . LYS A 1 100 ? 7.355 -9.643 -2.011 1.00 0.00 100 LYS A N 3
ATOM 4984 C CA . LYS A 1 100 ? 7.358 -10.986 -1.471 1.00 0.00 100 LYS A CA 3
ATOM 4985 C C . LYS A 1 100 ? 8.743 -11.447 -1.057 1.00 0.00 100 LYS A C 3
ATOM 4986 O O . LYS A 1 100 ? 9.753 -10.933 -1.567 1.00 0.00 100 LYS A O 3
ATOM 5005 N N . PRO A 1 101 ? 8.822 -12.420 -0.117 1.00 0.00 101 PRO A N 3
ATOM 5006 C CA . PRO A 1 101 ? 10.076 -13.058 0.229 1.00 0.00 101 PRO A CA 3
ATOM 5007 C C . PRO A 1 101 ? 10.572 -13.844 -0.975 1.00 0.00 101 PRO A C 3
ATOM 5008 O O . PRO A 1 101 ? 10.041 -14.906 -1.340 1.00 0.00 101 PRO A O 3
ATOM 5019 N N . HIS A 1 102 ? 11.519 -13.286 -1.605 1.00 0.00 102 HIS A N 3
ATOM 5020 C CA . HIS A 1 102 ? 12.057 -13.769 -2.833 1.00 0.00 102 HIS A CA 3
ATOM 5021 C C . HIS A 1 102 ? 13.560 -13.696 -2.711 1.00 0.00 102 HIS A C 3
ATOM 5022 O O . HIS A 1 102 ? 14.055 -12.917 -1.886 1.00 0.00 102 HIS A O 3
ATOM 5037 N N . ALA A 1 103 ? 14.283 -14.509 -3.480 1.00 0.00 103 ALA A N 3
ATOM 5038 C CA . ALA A 1 103 ? 15.732 -14.515 -3.402 1.00 0.00 103 ALA A CA 3
ATOM 5039 C C . ALA A 1 103 ? 16.293 -13.146 -3.670 1.00 0.00 103 ALA A C 3
ATOM 5040 O O . ALA A 1 103 ? 15.908 -12.473 -4.640 1.00 0.00 103 ALA A O 3
ATOM 5047 N N . ILE A 1 104 ? 17.171 -12.744 -2.819 1.00 0.00 104 ILE A N 3
ATOM 5048 C CA . ILE A 1 104 ? 17.772 -11.472 -2.854 1.00 0.00 104 ILE A CA 3
ATOM 5049 C C . ILE A 1 104 ? 18.979 -11.502 -3.768 1.00 0.00 104 ILE A C 3
ATOM 5050 O O . ILE A 1 104 ? 19.748 -12.466 -3.756 1.00 0.00 104 ILE A O 3
ATOM 5066 N N . ALA A 1 105 ? 19.118 -10.498 -4.589 1.00 0.00 105 ALA A N 3
ATOM 5067 C CA . ALA A 1 105 ? 20.213 -10.440 -5.507 1.00 0.00 105 ALA A CA 3
ATOM 5068 C C . ALA A 1 105 ? 21.181 -9.355 -5.105 1.00 0.00 105 ALA A C 3
ATOM 5069 O O . ALA A 1 105 ? 20.963 -8.167 -5.388 1.00 0.00 105 ALA A O 3
ATOM 5076 N N . ASP A 1 106 ? 22.204 -9.762 -4.393 1.00 0.00 106 ASP A N 3
ATOM 5077 C CA . ASP A 1 106 ? 23.279 -8.885 -3.973 1.00 0.00 106 ASP A CA 3
ATOM 5078 C C . ASP A 1 106 ? 24.574 -9.485 -4.366 1.00 0.00 106 ASP A C 3
ATOM 5079 O O . ASP A 1 106 ? 25.191 -10.208 -3.588 1.00 0.00 106 ASP A O 3
ATOM 5088 N N . ARG A 1 107 ? 24.942 -9.287 -5.578 1.00 0.00 107 ARG A N 3
ATOM 5089 C CA . ARG A 1 107 ? 26.168 -9.770 -6.042 1.00 0.00 107 ARG A CA 3
ATOM 5090 C C . ARG A 1 107 ? 27.219 -8.686 -6.109 1.00 0.00 107 ARG A C 3
ATOM 5091 O O . ARG A 1 107 ? 27.332 -8.006 -7.109 1.00 0.00 107 ARG A O 3
ATOM 5113 N N . GLY A 1 1 ? -24.372 -16.758 -5.188 1.00 0.00 1 GLY A N 4
ATOM 5114 C CA . GLY A 1 1 ? -22.922 -16.774 -5.073 1.00 0.00 1 GLY A CA 4
ATOM 5115 C C . GLY A 1 1 ? -22.450 -15.623 -4.239 1.00 0.00 1 GLY A C 4
ATOM 5116 O O . GLY A 1 1 ? -23.170 -14.645 -4.088 1.00 0.00 1 GLY A O 4
ATOM 5122 N N . ALA A 1 2 ? -21.241 -15.717 -3.711 1.00 0.00 2 ALA A N 4
ATOM 5123 C CA . ALA A 1 2 ? -20.723 -14.689 -2.816 1.00 0.00 2 ALA A CA 4
ATOM 5124 C C . ALA A 1 2 ? -20.011 -13.570 -3.577 1.00 0.00 2 ALA A C 4
ATOM 5125 O O . ALA A 1 2 ? -19.641 -12.550 -2.997 1.00 0.00 2 ALA A O 4
ATOM 5132 N N . HIS A 1 3 ? -19.805 -13.759 -4.869 1.00 0.00 3 HIS A N 4
ATOM 5133 C CA . HIS A 1 3 ? -19.181 -12.729 -5.676 1.00 0.00 3 HIS A CA 4
ATOM 5134 C C . HIS A 1 3 ? -20.037 -12.370 -6.866 1.00 0.00 3 HIS A C 4
ATOM 5135 O O . HIS A 1 3 ? -19.677 -12.591 -8.015 1.00 0.00 3 HIS A O 4
ATOM 5150 N N . MET A 1 4 ? -21.206 -11.875 -6.558 1.00 0.00 4 MET A N 4
ATOM 5151 C CA . MET A 1 4 ? -22.188 -11.432 -7.537 1.00 0.00 4 MET A CA 4
ATOM 5152 C C . MET A 1 4 ? -22.388 -9.945 -7.342 1.00 0.00 4 MET A C 4
ATOM 5153 O O . MET A 1 4 ? -23.513 -9.425 -7.401 1.00 0.00 4 MET A O 4
ATOM 5167 N N . GLY A 1 5 ? -21.299 -9.271 -7.126 1.00 0.00 5 GLY A N 4
ATOM 5168 C CA . GLY A 1 5 ? -21.328 -7.871 -6.837 1.00 0.00 5 GLY A CA 4
ATOM 5169 C C . GLY A 1 5 ? -20.770 -7.645 -5.472 1.00 0.00 5 GLY A C 4
ATOM 5170 O O . GLY A 1 5 ? -21.472 -7.229 -4.558 1.00 0.00 5 GLY A O 4
ATOM 5174 N N . GLY A 1 6 ? -19.519 -7.968 -5.314 1.00 0.00 6 GLY A N 4
ATOM 5175 C CA . GLY A 1 6 ? -18.894 -7.842 -4.036 1.00 0.00 6 GLY A CA 4
ATOM 5176 C C . GLY A 1 6 ? -17.508 -7.322 -4.156 1.00 0.00 6 GLY A C 4
ATOM 5177 O O . GLY A 1 6 ? -16.586 -7.864 -3.550 1.00 0.00 6 GLY A O 4
ATOM 5181 N N . SER A 1 7 ? -17.323 -6.306 -4.969 1.00 0.00 7 SER A N 4
ATOM 5182 C CA . SER A 1 7 ? -16.039 -5.711 -5.090 1.00 0.00 7 SER A CA 4
ATOM 5183 C C . SER A 1 7 ? -15.856 -4.689 -3.982 1.00 0.00 7 SER A C 4
ATOM 5184 O O . SER A 1 7 ? -16.723 -3.849 -3.727 1.00 0.00 7 SER A O 4
ATOM 5192 N N . MET A 1 8 ? -14.752 -4.798 -3.332 1.00 0.00 8 MET A N 4
ATOM 5193 C CA . MET A 1 8 ? -14.488 -4.076 -2.122 1.00 0.00 8 MET A CA 4
ATOM 5194 C C . MET A 1 8 ? -13.424 -3.070 -2.254 1.00 0.00 8 MET A C 4
ATOM 5195 O O . MET A 1 8 ? -12.438 -3.303 -2.900 1.00 0.00 8 MET A O 4
ATOM 5209 N N . LYS A 1 9 ? -13.613 -1.955 -1.623 1.00 0.00 9 LYS A N 4
ATOM 5210 C CA . LYS A 1 9 ? -12.623 -0.950 -1.575 1.00 0.00 9 LYS A CA 4
ATOM 5211 C C . LYS A 1 9 ? -11.882 -1.074 -0.236 1.00 0.00 9 LYS A C 4
ATOM 5212 O O . LYS A 1 9 ? -12.388 -0.694 0.828 1.00 0.00 9 LYS A O 4
ATOM 5231 N N . ILE A 1 10 ? -10.731 -1.667 -0.311 1.00 0.00 10 ILE A N 4
ATOM 5232 C CA . ILE A 1 10 ? -9.901 -1.988 0.812 1.00 0.00 10 ILE A CA 4
ATOM 5233 C C . ILE A 1 10 ? -8.649 -1.153 0.777 1.00 0.00 10 ILE A C 4
ATOM 5234 O O . ILE A 1 10 ? -8.094 -0.936 -0.296 1.00 0.00 10 ILE A O 4
ATOM 5250 N N . ARG A 1 11 ? -8.224 -0.657 1.920 1.00 0.00 11 ARG A N 4
ATOM 5251 C CA . ARG A 1 11 ? -6.997 0.057 1.986 1.00 0.00 11 ARG A CA 4
ATOM 5252 C C . ARG A 1 11 ? -5.852 -0.863 1.824 1.00 0.00 11 ARG A C 4
ATOM 5253 O O . ARG A 1 11 ? -5.833 -1.948 2.388 1.00 0.00 11 ARG A O 4
ATOM 5274 N N . VAL A 1 12 ? -4.944 -0.490 1.052 1.00 0.00 12 VAL A N 4
ATOM 5275 C CA . VAL A 1 12 ? -3.811 -1.258 0.852 1.00 0.00 12 VAL A CA 4
ATOM 5276 C C . VAL A 1 12 ? -2.610 -0.478 1.287 1.00 0.00 12 VAL A C 4
ATOM 5277 O O . VAL A 1 12 ? -2.485 0.693 0.869 1.00 0.00 12 VAL A O 4
ATOM 5290 N N . GLU A 1 13 ? -1.764 -1.030 2.138 1.00 0.00 13 GLU A N 4
ATOM 5291 C CA . GLU A 1 13 ? -0.503 -0.394 2.318 1.00 0.00 13 GLU A CA 4
ATOM 5292 C C . GLU A 1 13 ? 0.425 -0.918 1.272 1.00 0.00 13 GLU A C 4
ATOM 5293 O O . GLU A 1 13 ? 0.292 -2.060 0.843 1.00 0.00 13 GLU A O 4
ATOM 5305 N N . LEU A 1 14 ? 1.339 -0.115 0.864 1.00 0.00 14 LEU A N 4
ATOM 5306 C CA . LEU A 1 14 ? 2.327 -0.517 -0.081 1.00 0.00 14 LEU A CA 4
ATOM 5307 C C . LEU A 1 14 ? 3.688 -0.494 0.554 1.00 0.00 14 LEU A C 4
ATOM 5308 O O . LEU A 1 14 ? 4.060 0.480 1.228 1.00 0.00 14 LEU A O 4
ATOM 5324 N N . ILE A 1 15 ? 4.432 -1.549 0.358 1.00 0.00 15 ILE A N 4
ATOM 5325 C CA . ILE A 1 15 ? 5.826 -1.559 0.760 1.00 0.00 15 ILE A CA 4
ATOM 5326 C C . ILE A 1 15 ? 6.683 -1.434 -0.505 1.00 0.00 15 ILE A C 4
ATOM 5327 O O . ILE A 1 15 ? 6.650 -2.319 -1.387 1.00 0.00 15 ILE A O 4
ATOM 5343 N N . ASN A 1 16 ? 7.382 -0.345 -0.616 1.00 0.00 16 ASN A N 4
ATOM 5344 C CA . ASN A 1 16 ? 8.384 -0.163 -1.616 1.00 0.00 16 ASN A CA 4
ATOM 5345 C C . ASN A 1 16 ? 9.270 0.930 -1.163 1.00 0.00 16 ASN A C 4
ATOM 5346 O O . ASN A 1 16 ? 9.043 2.114 -1.430 1.00 0.00 16 ASN A O 4
ATOM 5357 N N . GLY A 1 17 ? 10.180 0.543 -0.367 1.00 0.00 17 GLY A N 4
ATOM 5358 C CA . GLY A 1 17 ? 11.208 1.408 0.090 1.00 0.00 17 GLY A CA 4
ATOM 5359 C C . GLY A 1 17 ? 12.514 0.959 -0.486 1.00 0.00 17 GLY A C 4
ATOM 5360 O O . GLY A 1 17 ? 13.494 0.826 0.221 1.00 0.00 17 GLY A O 4
ATOM 5364 N N . ASN A 1 18 ? 12.521 0.716 -1.788 1.00 0.00 18 ASN A N 4
ATOM 5365 C CA . ASN A 1 18 ? 13.691 0.213 -2.454 1.00 0.00 18 ASN A CA 4
ATOM 5366 C C . ASN A 1 18 ? 14.541 1.343 -2.850 1.00 0.00 18 ASN A C 4
ATOM 5367 O O . ASN A 1 18 ? 15.750 1.314 -2.695 1.00 0.00 18 ASN A O 4
ATOM 5378 N N . GLU A 1 19 ? 13.893 2.364 -3.332 1.00 0.00 19 GLU A N 4
ATOM 5379 C CA . GLU A 1 19 ? 14.545 3.510 -3.810 1.00 0.00 19 GLU A CA 4
ATOM 5380 C C . GLU A 1 19 ? 14.856 4.435 -2.664 1.00 0.00 19 GLU A C 4
ATOM 5381 O O . GLU A 1 19 ? 13.987 5.170 -2.181 1.00 0.00 19 GLU A O 4
ATOM 5393 N N . HIS A 1 20 ? 16.060 4.346 -2.181 1.00 0.00 20 HIS A N 4
ATOM 5394 C CA . HIS A 1 20 ? 16.506 5.201 -1.128 1.00 0.00 20 HIS A CA 4
ATOM 5395 C C . HIS A 1 20 ? 17.108 6.431 -1.735 1.00 0.00 20 HIS A C 4
ATOM 5396 O O . HIS A 1 20 ? 18.268 6.446 -2.129 1.00 0.00 20 HIS A O 4
ATOM 5411 N N . ARG A 1 21 ? 16.296 7.426 -1.886 1.00 0.00 21 ARG A N 4
ATOM 5412 C CA . ARG A 1 21 ? 16.691 8.647 -2.520 1.00 0.00 21 ARG A CA 4
ATOM 5413 C C . ARG A 1 21 ? 16.846 9.733 -1.494 1.00 0.00 21 ARG A C 4
ATOM 5414 O O . ARG A 1 21 ? 16.423 9.583 -0.328 1.00 0.00 21 ARG A O 4
ATOM 5435 N N . THR A 1 22 ? 17.436 10.797 -1.907 1.00 0.00 22 THR A N 4
ATOM 5436 C CA . THR A 1 22 ? 17.623 11.932 -1.087 1.00 0.00 22 THR A CA 4
ATOM 5437 C C . THR A 1 22 ? 16.456 12.880 -1.288 1.00 0.00 22 THR A C 4
ATOM 5438 O O . THR A 1 22 ? 16.013 13.105 -2.417 1.00 0.00 22 THR A O 4
ATOM 5449 N N . SER A 1 23 ? 15.929 13.382 -0.225 1.00 0.00 23 SER A N 4
ATOM 5450 C CA . SER A 1 23 ? 14.820 14.267 -0.298 1.00 0.00 23 SER A CA 4
ATOM 5451 C C . SER A 1 23 ? 15.109 15.550 0.455 1.00 0.00 23 SER A C 4
ATOM 5452 O O . SER A 1 23 ? 15.024 15.595 1.681 1.00 0.00 23 SER A O 4
ATOM 5460 N N . SER A 1 24 ? 15.528 16.559 -0.274 1.00 0.00 24 SER A N 4
ATOM 5461 C CA . SER A 1 24 ? 15.784 17.862 0.290 1.00 0.00 24 SER A CA 4
ATOM 5462 C C . SER A 1 24 ? 14.492 18.680 0.248 1.00 0.00 24 SER A C 4
ATOM 5463 O O . SER A 1 24 ? 14.368 19.738 0.873 1.00 0.00 24 SER A O 4
ATOM 5471 N N . THR A 1 25 ? 13.546 18.173 -0.499 1.00 0.00 25 THR A N 4
ATOM 5472 C CA . THR A 1 25 ? 12.246 18.732 -0.601 1.00 0.00 25 THR A CA 4
ATOM 5473 C C . THR A 1 25 ? 11.378 18.187 0.537 1.00 0.00 25 THR A C 4
ATOM 5474 O O . THR A 1 25 ? 11.670 17.104 1.073 1.00 0.00 25 THR A O 4
ATOM 5485 N N . PRO A 1 26 ? 10.334 18.922 0.952 1.00 0.00 26 PRO A N 4
ATOM 5486 C CA . PRO A 1 26 ? 9.429 18.497 2.036 1.00 0.00 26 PRO A CA 4
ATOM 5487 C C . PRO A 1 26 ? 8.490 17.360 1.599 1.00 0.00 26 PRO A C 4
ATOM 5488 O O . PRO A 1 26 ? 7.259 17.480 1.638 1.00 0.00 26 PRO A O 4
ATOM 5499 N N . GLN A 1 27 ? 9.072 16.264 1.214 1.00 0.00 27 GLN A N 4
ATOM 5500 C CA . GLN A 1 27 ? 8.381 15.125 0.776 1.00 0.00 27 GLN A CA 4
ATOM 5501 C C . GLN A 1 27 ? 8.665 13.965 1.714 1.00 0.00 27 GLN A C 4
ATOM 5502 O O . GLN A 1 27 ? 8.953 12.849 1.278 1.00 0.00 27 GLN A O 4
ATOM 5516 N N . GLN A 1 28 ? 8.601 14.263 3.009 1.00 0.00 28 GLN A N 4
ATOM 5517 C CA . GLN A 1 28 ? 8.854 13.298 4.078 1.00 0.00 28 GLN A CA 4
ATOM 5518 C C . GLN A 1 28 ? 7.959 12.058 3.987 1.00 0.00 28 GLN A C 4
ATOM 5519 O O . GLN A 1 28 ? 6.733 12.153 4.111 1.00 0.00 28 GLN A O 4
ATOM 5533 N N . PRO A 1 29 ? 8.550 10.880 3.752 1.00 0.00 29 PRO A N 4
ATOM 5534 C CA . PRO A 1 29 ? 7.824 9.633 3.778 1.00 0.00 29 PRO A CA 4
ATOM 5535 C C . PRO A 1 29 ? 7.651 9.186 5.227 1.00 0.00 29 PRO A C 4
ATOM 5536 O O . PRO A 1 29 ? 8.572 8.643 5.844 1.00 0.00 29 PRO A O 4
ATOM 5547 N N . GLN A 1 30 ? 6.523 9.512 5.805 1.00 0.00 30 GLN A N 4
ATOM 5548 C CA . GLN A 1 30 ? 6.267 9.195 7.175 1.00 0.00 30 GLN A CA 4
ATOM 5549 C C . GLN A 1 30 ? 5.535 7.883 7.278 1.00 0.00 30 GLN A C 4
ATOM 5550 O O . GLN A 1 30 ? 5.959 6.953 7.987 1.00 0.00 30 GLN A O 4
ATOM 5564 N N . GLN A 1 31 ? 4.451 7.804 6.573 1.00 0.00 31 GLN A N 4
ATOM 5565 C CA . GLN A 1 31 ? 3.653 6.640 6.520 1.00 0.00 31 GLN A CA 4
ATOM 5566 C C . GLN A 1 31 ? 3.755 6.040 5.145 1.00 0.00 31 GLN A C 4
ATOM 5567 O O . GLN A 1 31 ? 4.275 6.685 4.220 1.00 0.00 31 GLN A O 4
ATOM 5581 N N . ASN A 1 32 ? 3.278 4.848 4.987 1.00 0.00 32 ASN A N 4
ATOM 5582 C CA . ASN A 1 32 ? 3.374 4.174 3.734 1.00 0.00 32 ASN A CA 4
ATOM 5583 C C . ASN A 1 32 ? 2.283 4.613 2.792 1.00 0.00 32 ASN A C 4
ATOM 5584 O O . ASN A 1 32 ? 1.163 4.926 3.232 1.00 0.00 32 ASN A O 4
ATOM 5595 N N . PRO A 1 33 ? 2.612 4.699 1.495 1.00 0.00 33 PRO A N 4
ATOM 5596 C CA . PRO A 1 33 ? 1.643 4.918 0.411 1.00 0.00 33 PRO A CA 4
ATOM 5597 C C . PRO A 1 33 ? 0.477 3.941 0.556 1.00 0.00 33 PRO A C 4
ATOM 5598 O O . PRO A 1 33 ? 0.680 2.734 0.780 1.00 0.00 33 PRO A O 4
ATOM 5609 N N . SER A 1 34 ? -0.709 4.448 0.456 1.00 0.00 34 SER A N 4
ATOM 5610 C CA . SER A 1 34 ? -1.876 3.658 0.647 1.00 0.00 34 SER A CA 4
ATOM 5611 C C . SER A 1 34 ? -2.925 4.032 -0.371 1.00 0.00 34 SER A C 4
ATOM 5612 O O . SER A 1 34 ? -2.884 5.127 -0.939 1.00 0.00 34 SER A O 4
ATOM 5620 N N . VAL A 1 35 ? -3.826 3.136 -0.625 1.00 0.00 35 VAL A N 4
ATOM 5621 C CA . VAL A 1 35 ? -4.916 3.374 -1.522 1.00 0.00 35 VAL A CA 4
ATOM 5622 C C . VAL A 1 35 ? -6.074 2.546 -1.099 1.00 0.00 35 VAL A C 4
ATOM 5623 O O . VAL A 1 35 ? -5.888 1.488 -0.525 1.00 0.00 35 VAL A O 4
ATOM 5636 N N . SER A 1 36 ? -7.232 3.025 -1.331 1.00 0.00 36 SER A N 4
ATOM 5637 C CA . SER A 1 36 ? -8.383 2.289 -1.091 1.00 0.00 36 SER A CA 4
ATOM 5638 C C . SER A 1 36 ? -8.780 1.685 -2.448 1.00 0.00 36 SER A C 4
ATOM 5639 O O . SER A 1 36 ? -9.394 2.340 -3.300 1.00 0.00 36 SER A O 4
ATOM 5647 N N . HIS A 1 37 ? -8.429 0.443 -2.627 1.00 0.00 37 HIS A N 4
ATOM 5648 C CA . HIS A 1 37 ? -8.468 -0.186 -3.884 1.00 0.00 37 HIS A CA 4
ATOM 5649 C C . HIS A 1 37 ? -9.627 -1.153 -3.965 1.00 0.00 37 HIS A C 4
ATOM 5650 O O . HIS A 1 37 ? -9.974 -1.795 -2.992 1.00 0.00 37 HIS A O 4
ATOM 5665 N N . ILE A 1 38 ? -10.188 -1.234 -5.132 1.00 0.00 38 ILE A N 4
ATOM 5666 C CA . ILE A 1 38 ? -11.357 -2.074 -5.468 1.00 0.00 38 ILE A CA 4
ATOM 5667 C C . ILE A 1 38 ? -10.784 -3.503 -5.770 1.00 0.00 38 ILE A C 4
ATOM 5668 O O . ILE A 1 38 ? -10.003 -3.691 -6.709 1.00 0.00 38 ILE A O 4
ATOM 5684 N N . PHE A 1 39 ? -11.113 -4.427 -4.960 1.00 0.00 39 PHE A N 4
ATOM 5685 C CA . PHE A 1 39 ? -10.731 -5.785 -5.129 1.00 0.00 39 PHE A CA 4
ATOM 5686 C C . PHE A 1 39 ? -11.955 -6.626 -5.357 1.00 0.00 39 PHE A C 4
ATOM 5687 O O . PHE A 1 39 ? -13.035 -6.291 -4.890 1.00 0.00 39 PHE A O 4
ATOM 5704 N N . ASP A 1 40 ? -11.778 -7.695 -6.065 1.00 0.00 40 ASP A N 4
ATOM 5705 C CA . ASP A 1 40 ? -12.806 -8.650 -6.340 1.00 0.00 40 ASP A CA 4
ATOM 5706 C C . ASP A 1 40 ? -12.155 -10.015 -6.413 1.00 0.00 40 ASP A C 4
ATOM 5707 O O . ASP A 1 40 ? -10.961 -10.154 -6.107 1.00 0.00 40 ASP A O 4
ATOM 5716 N N . GLY A 1 41 ? -12.890 -10.973 -6.896 1.00 0.00 41 GLY A N 4
ATOM 5717 C CA . GLY A 1 41 ? -12.400 -12.318 -6.987 1.00 0.00 41 GLY A CA 4
ATOM 5718 C C . GLY A 1 41 ? -12.615 -12.846 -8.373 1.00 0.00 41 GLY A C 4
ATOM 5719 O O . GLY A 1 41 ? -12.658 -14.055 -8.601 1.00 0.00 41 GLY A O 4
ATOM 5723 N N . GLU A 1 42 ? -12.769 -11.934 -9.299 1.00 0.00 42 GLU A N 4
ATOM 5724 C CA . GLU A 1 42 ? -13.060 -12.248 -10.648 1.00 0.00 42 GLU A CA 4
ATOM 5725 C C . GLU A 1 42 ? -11.843 -11.964 -11.530 1.00 0.00 42 GLU A C 4
ATOM 5726 O O . GLU A 1 42 ? -11.674 -12.551 -12.606 1.00 0.00 42 GLU A O 4
ATOM 5738 N N . THR A 1 43 ? -11.022 -11.058 -11.061 1.00 0.00 43 THR A N 4
ATOM 5739 C CA . THR A 1 43 ? -9.784 -10.716 -11.648 1.00 0.00 43 THR A CA 4
ATOM 5740 C C . THR A 1 43 ? -8.640 -11.301 -10.804 1.00 0.00 43 THR A C 4
ATOM 5741 O O . THR A 1 43 ? -8.732 -11.291 -9.558 1.00 0.00 43 THR A O 4
ATOM 5752 N N . ALA A 1 44 ? -7.610 -11.857 -11.466 1.00 0.00 44 ALA A N 4
ATOM 5753 C CA . ALA A 1 44 ? -6.435 -12.385 -10.774 1.00 0.00 44 ALA A CA 4
ATOM 5754 C C . ALA A 1 44 ? -5.805 -11.327 -9.894 1.00 0.00 44 ALA A C 4
ATOM 5755 O O . ALA A 1 44 ? -5.820 -10.120 -10.214 1.00 0.00 44 ALA A O 4
ATOM 5762 N N . VAL A 1 45 ? -5.276 -11.788 -8.790 1.00 0.00 45 VAL A N 4
ATOM 5763 C CA . VAL A 1 45 ? -4.592 -10.982 -7.801 1.00 0.00 45 VAL A CA 4
ATOM 5764 C C . VAL A 1 45 ? -3.580 -10.082 -8.456 1.00 0.00 45 VAL A C 4
ATOM 5765 O O . VAL A 1 45 ? -3.597 -8.882 -8.258 1.00 0.00 45 VAL A O 4
ATOM 5778 N N . LYS A 1 46 ? -2.742 -10.691 -9.257 1.00 0.00 46 LYS A N 4
ATOM 5779 C CA . LYS A 1 46 ? -1.617 -10.021 -9.935 1.00 0.00 46 LYS A CA 4
ATOM 5780 C C . LYS A 1 46 ? -2.100 -8.849 -10.774 1.00 0.00 46 LYS A C 4
ATOM 5781 O O . LYS A 1 46 ? -1.453 -7.846 -10.880 1.00 0.00 46 LYS A O 4
ATOM 5800 N N . ASP A 1 47 ? -3.242 -8.986 -11.354 1.00 0.00 47 ASP A N 4
ATOM 5801 C CA . ASP A 1 47 ? -3.794 -7.937 -12.143 1.00 0.00 47 ASP A CA 4
ATOM 5802 C C . ASP A 1 47 ? -4.303 -6.812 -11.292 1.00 0.00 47 ASP A C 4
ATOM 5803 O O . ASP A 1 47 ? -4.177 -5.650 -11.653 1.00 0.00 47 ASP A O 4
ATOM 5812 N N . HIS A 1 48 ? -4.833 -7.154 -10.123 1.00 0.00 48 HIS A N 4
ATOM 5813 C CA . HIS A 1 48 ? -5.191 -6.154 -9.118 1.00 0.00 48 HIS A CA 4
ATOM 5814 C C . HIS A 1 48 ? -3.883 -5.443 -8.677 1.00 0.00 48 HIS A C 4
ATOM 5815 O O . HIS A 1 48 ? -3.853 -4.235 -8.447 1.00 0.00 48 HIS A O 4
ATOM 5830 N N . ILE A 1 49 ? -2.839 -6.229 -8.607 1.00 0.00 49 ILE A N 4
ATOM 5831 C CA . ILE A 1 49 ? -1.503 -5.798 -8.256 1.00 0.00 49 ILE A CA 4
ATOM 5832 C C . ILE A 1 49 ? -0.889 -4.894 -9.316 1.00 0.00 49 ILE A C 4
ATOM 5833 O O . ILE A 1 49 ? -0.302 -3.894 -8.962 1.00 0.00 49 ILE A O 4
ATOM 5849 N N . LYS A 1 50 ? -1.062 -5.203 -10.609 1.00 0.00 50 LYS A N 4
ATOM 5850 C CA . LYS A 1 50 ? -0.608 -4.286 -11.667 1.00 0.00 50 LYS A CA 4
ATOM 5851 C C . LYS A 1 50 ? -1.237 -2.906 -11.489 1.00 0.00 50 LYS A C 4
ATOM 5852 O O . LYS A 1 50 ? -0.573 -1.883 -11.678 1.00 0.00 50 LYS A O 4
ATOM 5871 N N . VAL A 1 51 ? -2.506 -2.891 -11.093 1.00 0.00 51 VAL A N 4
ATOM 5872 C CA . VAL A 1 51 ? -3.228 -1.662 -10.860 1.00 0.00 51 VAL A CA 4
ATOM 5873 C C . VAL A 1 51 ? -2.643 -0.941 -9.677 1.00 0.00 51 VAL A C 4
ATOM 5874 O O . VAL A 1 51 ? -2.316 0.242 -9.771 1.00 0.00 51 VAL A O 4
ATOM 5887 N N . LEU A 1 52 ? -2.538 -1.633 -8.565 1.00 0.00 52 LEU A N 4
ATOM 5888 C CA . LEU A 1 52 ? -1.938 -1.088 -7.370 1.00 0.00 52 LEU A CA 4
ATOM 5889 C C . LEU A 1 52 ? -0.575 -0.542 -7.652 1.00 0.00 52 LEU A C 4
ATOM 5890 O O . LEU A 1 52 ? -0.323 0.600 -7.336 1.00 0.00 52 LEU A O 4
ATOM 5906 N N . LEU A 1 53 ? 0.276 -1.333 -8.300 1.00 0.00 53 LEU A N 4
ATOM 5907 C CA . LEU A 1 53 ? 1.605 -0.909 -8.631 1.00 0.00 53 LEU A CA 4
ATOM 5908 C C . LEU A 1 53 ? 1.555 0.348 -9.452 1.00 0.00 53 LEU A C 4
ATOM 5909 O O . LEU A 1 53 ? 2.193 1.308 -9.115 1.00 0.00 53 LEU A O 4
ATOM 5925 N N . THR A 1 54 ? 0.743 0.354 -10.479 1.00 0.00 54 THR A N 4
ATOM 5926 C CA . THR A 1 54 ? 0.573 1.486 -11.298 1.00 0.00 54 THR A CA 4
ATOM 5927 C C . THR A 1 54 ? 0.074 2.730 -10.540 1.00 0.00 54 THR A C 4
ATOM 5928 O O . THR A 1 54 ? 0.554 3.849 -10.768 1.00 0.00 54 THR A O 4
ATOM 5939 N N . HIS A 1 55 ? -0.818 2.523 -9.606 1.00 0.00 55 HIS A N 4
ATOM 5940 C CA . HIS A 1 55 ? -1.341 3.592 -8.788 1.00 0.00 55 HIS A CA 4
ATOM 5941 C C . HIS A 1 55 ? -0.306 4.068 -7.737 1.00 0.00 55 HIS A C 4
ATOM 5942 O O . HIS A 1 55 ? -0.291 5.227 -7.363 1.00 0.00 55 HIS A O 4
ATOM 5957 N N . PHE A 1 56 ? 0.539 3.156 -7.270 1.00 0.00 56 PHE A N 4
ATOM 5958 C CA . PHE A 1 56 ? 1.641 3.476 -6.366 1.00 0.00 56 PHE A CA 4
ATOM 5959 C C . PHE A 1 56 ? 2.839 4.011 -7.133 1.00 0.00 56 PHE A C 4
ATOM 5960 O O . PHE A 1 56 ? 3.820 4.468 -6.537 1.00 0.00 56 PHE A O 4
ATOM 5977 N N . LYS A 1 57 ? 2.736 3.923 -8.450 1.00 0.00 57 LYS A N 4
ATOM 5978 C CA . LYS A 1 57 ? 3.732 4.390 -9.417 1.00 0.00 57 LYS A CA 4
ATOM 5979 C C . LYS A 1 57 ? 4.947 3.465 -9.476 1.00 0.00 57 LYS A C 4
ATOM 5980 O O . LYS A 1 57 ? 6.080 3.895 -9.678 1.00 0.00 57 LYS A O 4
ATOM 5999 N N . ILE A 1 58 ? 4.673 2.191 -9.354 1.00 0.00 58 ILE A N 4
ATOM 6000 C CA . ILE A 1 58 ? 5.618 1.150 -9.452 1.00 0.00 58 ILE A CA 4
ATOM 6001 C C . ILE A 1 58 ? 5.345 0.407 -10.747 1.00 0.00 58 ILE A C 4
ATOM 6002 O O . ILE A 1 58 ? 4.187 0.125 -11.046 1.00 0.00 58 ILE A O 4
ATOM 6018 N N . PRO A 1 59 ? 6.357 0.148 -11.564 1.00 0.00 59 PRO A N 4
ATOM 6019 C CA . PRO A 1 59 ? 6.204 -0.657 -12.777 1.00 0.00 59 PRO A CA 4
ATOM 6020 C C . PRO A 1 59 ? 5.556 -1.986 -12.492 1.00 0.00 59 PRO A C 4
ATOM 6021 O O . PRO A 1 59 ? 5.923 -2.692 -11.535 1.00 0.00 59 PRO A O 4
ATOM 6032 N N . VAL A 1 60 ? 4.630 -2.346 -13.341 1.00 0.00 60 VAL A N 4
ATOM 6033 C CA . VAL A 1 60 ? 3.896 -3.571 -13.231 1.00 0.00 60 VAL A CA 4
ATOM 6034 C C . VAL A 1 60 ? 4.760 -4.783 -13.382 1.00 0.00 60 VAL A C 4
ATOM 6035 O O . VAL A 1 60 ? 4.324 -5.868 -13.121 1.00 0.00 60 VAL A O 4
ATOM 6048 N N . ASP A 1 61 ? 6.014 -4.599 -13.789 1.00 0.00 61 ASP A N 4
ATOM 6049 C CA . ASP A 1 61 ? 6.901 -5.739 -13.957 1.00 0.00 61 ASP A CA 4
ATOM 6050 C C . ASP A 1 61 ? 7.255 -6.345 -12.612 1.00 0.00 61 ASP A C 4
ATOM 6051 O O . ASP A 1 61 ? 7.727 -7.476 -12.538 1.00 0.00 61 ASP A O 4
ATOM 6060 N N . LYS A 1 62 ? 7.009 -5.601 -11.534 1.00 0.00 62 LYS A N 4
ATOM 6061 C CA . LYS A 1 62 ? 7.279 -6.093 -10.214 1.00 0.00 62 LYS A CA 4
ATOM 6062 C C . LYS A 1 62 ? 6.121 -6.920 -9.662 1.00 0.00 62 LYS A C 4
ATOM 6063 O O . LYS A 1 62 ? 6.224 -7.462 -8.582 1.00 0.00 62 LYS A O 4
ATOM 6082 N N . VAL A 1 63 ? 5.024 -6.988 -10.420 1.00 0.00 63 VAL A N 4
ATOM 6083 C CA . VAL A 1 63 ? 3.794 -7.779 -10.113 1.00 0.00 63 VAL A CA 4
ATOM 6084 C C . VAL A 1 63 ? 4.164 -9.226 -9.735 1.00 0.00 63 VAL A C 4
ATOM 6085 O O . VAL A 1 63 ? 3.494 -9.883 -8.938 1.00 0.00 63 VAL A O 4
ATOM 6098 N N . SER A 1 64 ? 5.258 -9.667 -10.319 1.00 0.00 64 SER A N 4
ATOM 6099 C CA . SER A 1 64 ? 5.898 -10.929 -10.049 1.00 0.00 64 SER A CA 4
ATOM 6100 C C . SER A 1 64 ? 6.238 -11.066 -8.557 1.00 0.00 64 SER A C 4
ATOM 6101 O O . SER A 1 64 ? 5.915 -12.066 -7.890 1.00 0.00 64 SER A O 4
ATOM 6109 N N . SER A 1 65 ? 6.887 -10.038 -8.053 1.00 0.00 65 SER A N 4
ATOM 6110 C CA . SER A 1 65 ? 7.431 -9.997 -6.748 1.00 0.00 65 SER A CA 4
ATOM 6111 C C . SER A 1 65 ? 6.527 -9.272 -5.772 1.00 0.00 65 SER A C 4
ATOM 6112 O O . SER A 1 65 ? 6.941 -8.953 -4.680 1.00 0.00 65 SER A O 4
ATOM 6120 N N . TYR A 1 66 ? 5.312 -9.024 -6.143 1.00 0.00 66 TYR A N 4
ATOM 6121 C CA . TYR A 1 66 ? 4.400 -8.370 -5.259 1.00 0.00 66 TYR A CA 4
ATOM 6122 C C . TYR A 1 66 ? 3.281 -9.261 -4.866 1.00 0.00 66 TYR A C 4
ATOM 6123 O O . TYR A 1 66 ? 2.809 -10.082 -5.664 1.00 0.00 66 TYR A O 4
ATOM 6141 N N . ALA A 1 67 ? 2.887 -9.135 -3.628 1.00 0.00 67 ALA A N 4
ATOM 6142 C CA . ALA A 1 67 ? 1.853 -9.927 -3.078 1.00 0.00 67 ALA A CA 4
ATOM 6143 C C . ALA A 1 67 ? 1.204 -9.193 -1.945 1.00 0.00 67 ALA A C 4
ATOM 6144 O O . ALA A 1 67 ? 1.849 -8.403 -1.245 1.00 0.00 67 ALA A O 4
ATOM 6151 N N . LEU A 1 68 ? -0.061 -9.421 -1.810 1.00 0.00 68 LEU A N 4
ATOM 6152 C CA . LEU A 1 68 ? -0.838 -8.890 -0.745 1.00 0.00 68 LEU A CA 4
ATOM 6153 C C . LEU A 1 68 ? -0.562 -9.715 0.494 1.00 0.00 68 LEU A C 4
ATOM 6154 O O . LEU A 1 68 ? -0.425 -10.935 0.400 1.00 0.00 68 LEU A O 4
ATOM 6170 N N . GLN A 1 69 ? -0.424 -9.082 1.606 1.00 0.00 69 GLN A N 4
ATOM 6171 C CA . GLN A 1 69 ? -0.189 -9.771 2.857 1.00 0.00 69 GLN A CA 4
ATOM 6172 C C . GLN A 1 69 ? -1.292 -9.399 3.830 1.00 0.00 69 GLN A C 4
ATOM 6173 O O . GLN A 1 69 ? -1.806 -8.264 3.791 1.00 0.00 69 GLN A O 4
ATOM 6187 N N . ASN A 1 70 ? -1.680 -10.345 4.654 1.00 0.00 70 ASN A N 4
ATOM 6188 C CA . ASN A 1 70 ? -2.620 -10.100 5.714 1.00 0.00 70 ASN A CA 4
ATOM 6189 C C . ASN A 1 70 ? -1.883 -9.385 6.836 1.00 0.00 70 ASN A C 4
ATOM 6190 O O . ASN A 1 70 ? -0.826 -9.847 7.264 1.00 0.00 70 ASN A O 4
ATOM 6201 N N . PRO A 1 71 ? -2.417 -8.280 7.347 1.00 0.00 71 PRO A N 4
ATOM 6202 C CA . PRO A 1 71 ? -1.750 -7.488 8.386 1.00 0.00 71 PRO A CA 4
ATOM 6203 C C . PRO A 1 71 ? -1.627 -8.180 9.747 1.00 0.00 71 PRO A C 4
ATOM 6204 O O . PRO A 1 71 ? -0.814 -7.767 10.576 1.00 0.00 71 PRO A O 4
ATOM 6215 N N . PHE A 1 72 ? -2.414 -9.204 10.001 1.00 0.00 72 PHE A N 4
ATOM 6216 C CA . PHE A 1 72 ? -2.394 -9.799 11.300 1.00 0.00 72 PHE A CA 4
ATOM 6217 C C . PHE A 1 72 ? -1.798 -11.168 11.332 1.00 0.00 72 PHE A C 4
ATOM 6218 O O . PHE A 1 72 ? -1.092 -11.530 12.273 1.00 0.00 72 PHE A O 4
ATOM 6235 N N . THR A 1 73 ? -2.090 -11.935 10.343 1.00 0.00 73 THR A N 4
ATOM 6236 C CA . THR A 1 73 ? -1.600 -13.293 10.269 1.00 0.00 73 THR A CA 4
ATOM 6237 C C . THR A 1 73 ? -0.264 -13.329 9.543 1.00 0.00 73 THR A C 4
ATOM 6238 O O . THR A 1 73 ? 0.490 -14.303 9.646 1.00 0.00 73 THR A O 4
ATOM 6249 N N . LEU A 1 74 ? 0.009 -12.252 8.810 1.00 0.00 74 LEU A N 4
ATOM 6250 C CA . LEU A 1 74 ? 1.232 -12.063 8.043 1.00 0.00 74 LEU A CA 4
ATOM 6251 C C . LEU A 1 74 ? 1.310 -13.006 6.861 1.00 0.00 74 LEU A C 4
ATOM 6252 O O . LEU A 1 74 ? 2.362 -13.138 6.228 1.00 0.00 74 LEU A O 4
ATOM 6268 N N . ALA A 1 75 ? 0.185 -13.594 6.520 1.00 0.00 75 ALA A N 4
ATOM 6269 C CA . ALA A 1 75 ? 0.114 -14.513 5.417 1.00 0.00 75 ALA A CA 4
ATOM 6270 C C . ALA A 1 75 ? 0.068 -13.779 4.101 1.00 0.00 75 ALA A C 4
ATOM 6271 O O . ALA A 1 75 ? -0.626 -12.777 3.965 1.00 0.00 75 ALA A O 4
ATOM 6278 N N . TYR A 1 76 ? 0.796 -14.272 3.156 1.00 0.00 76 TYR A N 4
ATOM 6279 C CA . TYR A 1 76 ? 0.815 -13.708 1.836 1.00 0.00 76 TYR A CA 4
ATOM 6280 C C . TYR A 1 76 ? -0.231 -14.354 0.980 1.00 0.00 76 TYR A C 4
ATOM 6281 O O . TYR A 1 76 ? -0.662 -15.498 1.241 1.00 0.00 76 TYR A O 4
ATOM 6299 N N . VAL A 1 77 ? -0.636 -13.664 -0.034 1.00 0.00 77 VAL A N 4
ATOM 6300 C CA . VAL A 1 77 ? -1.639 -14.160 -0.920 1.00 0.00 77 VAL A CA 4
ATOM 6301 C C . VAL A 1 77 ? -1.041 -14.645 -2.243 1.00 0.00 77 VAL A C 4
ATOM 6302 O O . VAL A 1 77 ? -0.948 -13.908 -3.233 1.00 0.00 77 VAL A O 4
ATOM 6315 N N . GLU A 1 78 ? -0.468 -15.813 -2.176 1.00 0.00 78 GLU A N 4
ATOM 6316 C CA . GLU A 1 78 ? 0.028 -16.586 -3.332 1.00 0.00 78 GLU A CA 4
ATOM 6317 C C . GLU A 1 78 ? -1.053 -17.124 -4.220 1.00 0.00 78 GLU A C 4
ATOM 6318 O O . GLU A 1 78 ? -0.790 -17.816 -5.217 1.00 0.00 78 GLU A O 4
ATOM 6330 N N . ASP A 1 79 ? -2.246 -16.788 -3.884 1.00 0.00 79 ASP A N 4
ATOM 6331 C CA . ASP A 1 79 ? -3.384 -17.157 -4.614 1.00 0.00 79 ASP A CA 4
ATOM 6332 C C . ASP A 1 79 ? -3.391 -16.443 -5.924 1.00 0.00 79 ASP A C 4
ATOM 6333 O O . ASP A 1 79 ? -2.784 -15.372 -6.086 1.00 0.00 79 ASP A O 4
ATOM 6342 N N . SER A 1 80 ? -4.038 -17.028 -6.842 1.00 0.00 80 SER A N 4
ATOM 6343 C CA . SER A 1 80 ? -4.186 -16.487 -8.132 1.00 0.00 80 SER A CA 4
ATOM 6344 C C . SER A 1 80 ? -5.316 -15.500 -8.144 1.00 0.00 80 SER A C 4
ATOM 6345 O O . SER A 1 80 ? -5.255 -14.468 -8.794 1.00 0.00 80 SER A O 4
ATOM 6353 N N . PHE A 1 81 ? -6.330 -15.821 -7.408 1.00 0.00 81 PHE A N 4
ATOM 6354 C CA . PHE A 1 81 ? -7.490 -15.034 -7.277 1.00 0.00 81 PHE A CA 4
ATOM 6355 C C . PHE A 1 81 ? -7.813 -14.865 -5.820 1.00 0.00 81 PHE A C 4
ATOM 6356 O O . PHE A 1 81 ? -7.456 -15.697 -4.987 1.00 0.00 81 PHE A O 4
ATOM 6373 N N . LEU A 1 82 ? -8.465 -13.798 -5.533 1.00 0.00 82 LEU A N 4
ATOM 6374 C CA . LEU A 1 82 ? -8.927 -13.489 -4.218 1.00 0.00 82 LEU A CA 4
ATOM 6375 C C . LEU A 1 82 ? -10.245 -14.136 -3.999 1.00 0.00 82 LEU A C 4
ATOM 6376 O O . LEU A 1 82 ? -11.034 -14.304 -4.934 1.00 0.00 82 LEU A O 4
ATOM 6392 N N . THR A 1 83 ? -10.477 -14.522 -2.807 1.00 0.00 83 THR A N 4
ATOM 6393 C CA . THR A 1 83 ? -11.704 -15.107 -2.459 1.00 0.00 83 THR A CA 4
ATOM 6394 C C . THR A 1 83 ? -12.564 -14.039 -1.816 1.00 0.00 83 THR A C 4
ATOM 6395 O O . THR A 1 83 ? -12.021 -13.026 -1.340 1.00 0.00 83 THR A O 4
ATOM 6406 N N . PRO A 1 84 ? -13.899 -14.205 -1.808 1.00 0.00 84 PRO A N 4
ATOM 6407 C CA . PRO A 1 84 ? -14.794 -13.279 -1.109 1.00 0.00 84 PRO A CA 4
ATOM 6408 C C . PRO A 1 84 ? -14.405 -13.213 0.362 1.00 0.00 84 PRO A C 4
ATOM 6409 O O . PRO A 1 84 ? -14.451 -12.158 0.977 1.00 0.00 84 PRO A O 4
ATOM 6420 N N . GLU A 1 85 ? -13.960 -14.347 0.893 1.00 0.00 85 GLU A N 4
ATOM 6421 C CA . GLU A 1 85 ? -13.460 -14.431 2.241 1.00 0.00 85 GLU A CA 4
ATOM 6422 C C . GLU A 1 85 ? -12.251 -13.542 2.438 1.00 0.00 85 GLU A C 4
ATOM 6423 O O . GLU A 1 85 ? -12.185 -12.818 3.412 1.00 0.00 85 GLU A O 4
ATOM 6435 N N . ARG A 1 86 ? -11.311 -13.582 1.502 1.00 0.00 86 ARG A N 4
ATOM 6436 C CA . ARG A 1 86 ? -10.141 -12.731 1.575 1.00 0.00 86 ARG A CA 4
ATOM 6437 C C . ARG A 1 86 ? -10.487 -11.287 1.551 1.00 0.00 86 ARG A C 4
ATOM 6438 O O . ARG A 1 86 ? -9.890 -10.507 2.267 1.00 0.00 86 ARG A O 4
ATOM 6459 N N . LEU A 1 87 ? -11.441 -10.947 0.745 1.00 0.00 87 LEU A N 4
ATOM 6460 C CA . LEU A 1 87 ? -11.908 -9.603 0.651 1.00 0.00 87 LEU A CA 4
ATOM 6461 C C . LEU A 1 87 ? -12.545 -9.184 1.973 1.00 0.00 87 LEU A C 4
ATOM 6462 O O . LEU A 1 87 ? -12.221 -8.143 2.522 1.00 0.00 87 LEU A O 4
ATOM 6478 N N . VAL A 1 88 ? -13.412 -10.022 2.476 1.00 0.00 88 VAL A N 4
ATOM 6479 C CA . VAL A 1 88 ? -14.093 -9.797 3.707 1.00 0.00 88 VAL A CA 4
ATOM 6480 C C . VAL A 1 88 ? -13.189 -9.719 4.922 1.00 0.00 88 VAL A C 4
ATOM 6481 O O . VAL A 1 88 ? -13.319 -8.809 5.755 1.00 0.00 88 VAL A O 4
ATOM 6494 N N . GLU A 1 89 ? -12.271 -10.628 5.010 1.00 0.00 89 GLU A N 4
ATOM 6495 C CA . GLU A 1 89 ? -11.245 -10.585 6.034 1.00 0.00 89 GLU A CA 4
ATOM 6496 C C . GLU A 1 89 ? -10.348 -9.348 5.868 1.00 0.00 89 GLU A C 4
ATOM 6497 O O . GLU A 1 89 ? -9.767 -8.851 6.828 1.00 0.00 89 GLU A O 4
ATOM 6509 N N . ALA A 1 90 ? -10.210 -8.886 4.652 1.00 0.00 90 ALA A N 4
ATOM 6510 C CA . ALA A 1 90 ? -9.422 -7.684 4.381 1.00 0.00 90 ALA A CA 4
ATOM 6511 C C . ALA A 1 90 ? -10.171 -6.384 4.693 1.00 0.00 90 ALA A C 4
ATOM 6512 O O . ALA A 1 90 ? -9.561 -5.480 5.272 1.00 0.00 90 ALA A O 4
ATOM 6519 N N . GLU A 1 91 ? -11.487 -6.265 4.316 1.00 0.00 91 GLU A N 4
ATOM 6520 C CA . GLU A 1 91 ? -12.270 -5.062 4.643 1.00 0.00 91 GLU A CA 4
ATOM 6521 C C . GLU A 1 91 ? -12.235 -4.712 6.116 1.00 0.00 91 GLU A C 4
ATOM 6522 O O . GLU A 1 91 ? -12.509 -3.568 6.503 1.00 0.00 91 GLU A O 4
ATOM 6534 N N . LYS A 1 92 ? -11.947 -5.711 6.930 1.00 0.00 92 LYS A N 4
ATOM 6535 C CA . LYS A 1 92 ? -11.775 -5.559 8.355 1.00 0.00 92 LYS A CA 4
ATOM 6536 C C . LYS A 1 92 ? -10.760 -4.469 8.664 1.00 0.00 92 LYS A C 4
ATOM 6537 O O . LYS A 1 92 ? -10.961 -3.642 9.552 1.00 0.00 92 LYS A O 4
ATOM 6556 N N . SER A 1 93 ? -9.679 -4.468 7.920 1.00 0.00 93 SER A N 4
ATOM 6557 C CA . SER A 1 93 ? -8.612 -3.554 8.160 1.00 0.00 93 SER A CA 4
ATOM 6558 C C . SER A 1 93 ? -7.969 -2.996 6.873 1.00 0.00 93 SER A C 4
ATOM 6559 O O . SER A 1 93 ? -8.288 -1.885 6.444 1.00 0.00 93 SER A O 4
ATOM 6567 N N . TYR A 1 94 ? -7.095 -3.765 6.269 1.00 0.00 94 TYR A N 4
ATOM 6568 C CA . TYR A 1 94 ? -6.355 -3.380 5.061 1.00 0.00 94 TYR A CA 4
ATOM 6569 C C . TYR A 1 94 ? -5.675 -4.630 4.468 1.00 0.00 94 TYR A C 4
ATOM 6570 O O . TYR A 1 94 ? -5.793 -5.727 5.015 1.00 0.00 94 TYR A O 4
ATOM 6588 N N . PHE A 1 95 ? -4.957 -4.422 3.377 1.00 0.00 95 PHE A N 4
ATOM 6589 C CA . PHE A 1 95 ? -4.049 -5.403 2.765 1.00 0.00 95 PHE A CA 4
ATOM 6590 C C . PHE A 1 95 ? -2.672 -4.778 2.754 1.00 0.00 95 PHE A C 4
ATOM 6591 O O . PHE A 1 95 ? -2.567 -3.562 2.692 1.00 0.00 95 PHE A O 4
ATOM 6608 N N . ILE A 1 96 ? -1.632 -5.563 2.847 1.00 0.00 96 ILE A N 4
ATOM 6609 C CA . ILE A 1 96 ? -0.289 -5.008 2.752 1.00 0.00 96 ILE A CA 4
ATOM 6610 C C . ILE A 1 96 ? 0.415 -5.548 1.501 1.00 0.00 96 ILE A C 4
ATOM 6611 O O . ILE A 1 96 ? 0.865 -6.676 1.476 1.00 0.00 96 ILE A O 4
ATOM 6627 N N . LEU A 1 97 ? 0.430 -4.752 0.464 1.00 0.00 97 LEU A N 4
ATOM 6628 C CA . LEU A 1 97 ? 1.046 -5.101 -0.796 1.00 0.00 97 LEU A CA 4
ATOM 6629 C C . LEU A 1 97 ? 2.544 -4.912 -0.670 1.00 0.00 97 LEU A C 4
ATOM 6630 O O . LEU A 1 97 ? 3.060 -3.791 -0.609 1.00 0.00 97 LEU A O 4
ATOM 6646 N N . ARG A 1 98 ? 3.229 -6.018 -0.573 1.00 0.00 98 ARG A N 4
ATOM 6647 C CA . ARG A 1 98 ? 4.636 -6.022 -0.301 1.00 0.00 98 ARG A CA 4
ATOM 6648 C C . ARG A 1 98 ? 5.359 -6.759 -1.348 1.00 0.00 98 ARG A C 4
ATOM 6649 O O . ARG A 1 98 ? 4.755 -7.506 -2.135 1.00 0.00 98 ARG A O 4
ATOM 6670 N N . MET A 1 99 ? 6.654 -6.585 -1.352 1.00 0.00 99 MET A N 4
ATOM 6671 C CA . MET A 1 99 ? 7.473 -7.373 -2.169 1.00 0.00 99 MET A CA 4
ATOM 6672 C C . MET A 1 99 ? 7.691 -8.687 -1.462 1.00 0.00 99 MET A C 4
ATOM 6673 O O . MET A 1 99 ? 7.946 -8.718 -0.247 1.00 0.00 99 MET A O 4
ATOM 6687 N N . LYS A 1 100 ? 7.527 -9.736 -2.191 1.00 0.00 100 LYS A N 4
ATOM 6688 C CA . LYS A 1 100 ? 7.728 -11.084 -1.732 1.00 0.00 100 LYS A CA 4
ATOM 6689 C C . LYS A 1 100 ? 9.182 -11.280 -1.307 1.00 0.00 100 LYS A C 4
ATOM 6690 O O . LYS A 1 100 ? 10.081 -10.592 -1.846 1.00 0.00 100 LYS A O 4
ATOM 6709 N N . PRO A 1 101 ? 9.432 -12.144 -0.293 1.00 0.00 101 PRO A N 4
ATOM 6710 C CA . PRO A 1 101 ? 10.783 -12.507 0.144 1.00 0.00 101 PRO A CA 4
ATOM 6711 C C . PRO A 1 101 ? 11.667 -12.856 -1.041 1.00 0.00 101 PRO A C 4
ATOM 6712 O O . PRO A 1 101 ? 11.388 -13.787 -1.797 1.00 0.00 101 PRO A O 4
ATOM 6723 N N . HIS A 1 102 ? 12.685 -12.077 -1.207 1.00 0.00 102 HIS A N 4
ATOM 6724 C CA . HIS A 1 102 ? 13.579 -12.175 -2.314 1.00 0.00 102 HIS A CA 4
ATOM 6725 C C . HIS A 1 102 ? 14.755 -13.059 -1.916 1.00 0.00 102 HIS A C 4
ATOM 6726 O O . HIS A 1 102 ? 15.098 -13.140 -0.731 1.00 0.00 102 HIS A O 4
ATOM 6741 N N . ALA A 1 103 ? 15.323 -13.744 -2.863 1.00 0.00 103 ALA A N 4
ATOM 6742 C CA . ALA A 1 103 ? 16.482 -14.569 -2.639 1.00 0.00 103 ALA A CA 4
ATOM 6743 C C . ALA A 1 103 ? 17.734 -13.721 -2.794 1.00 0.00 103 ALA A C 4
ATOM 6744 O O . ALA A 1 103 ? 17.685 -12.488 -2.618 1.00 0.00 103 ALA A O 4
ATOM 6751 N N . ILE A 1 104 ? 18.847 -14.361 -3.056 1.00 0.00 104 ILE A N 4
ATOM 6752 C CA . ILE A 1 104 ? 20.054 -13.687 -3.359 1.00 0.00 104 ILE A CA 4
ATOM 6753 C C . ILE A 1 104 ? 19.839 -12.863 -4.624 1.00 0.00 104 ILE A C 4
ATOM 6754 O O . ILE A 1 104 ? 19.289 -13.371 -5.613 1.00 0.00 104 ILE A O 4
ATOM 6770 N N . ALA A 1 105 ? 20.207 -11.607 -4.581 1.00 0.00 105 ALA A N 4
ATOM 6771 C CA . ALA A 1 105 ? 20.036 -10.742 -5.713 1.00 0.00 105 ALA A CA 4
ATOM 6772 C C . ALA A 1 105 ? 20.910 -11.181 -6.880 1.00 0.00 105 ALA A C 4
ATOM 6773 O O . ALA A 1 105 ? 22.110 -11.442 -6.725 1.00 0.00 105 ALA A O 4
ATOM 6780 N N . ASP A 1 106 ? 20.307 -11.246 -8.040 1.00 0.00 106 ASP A N 4
ATOM 6781 C CA . ASP A 1 106 ? 20.977 -11.647 -9.288 1.00 0.00 106 ASP A CA 4
ATOM 6782 C C . ASP A 1 106 ? 21.611 -10.448 -9.962 1.00 0.00 106 ASP A C 4
ATOM 6783 O O . ASP A 1 106 ? 21.997 -10.480 -11.137 1.00 0.00 106 ASP A O 4
ATOM 6792 N N . ARG A 1 107 ? 21.740 -9.425 -9.200 1.00 0.00 107 ARG A N 4
ATOM 6793 C CA . ARG A 1 107 ? 22.364 -8.208 -9.602 1.00 0.00 107 ARG A CA 4
ATOM 6794 C C . ARG A 1 107 ? 23.732 -8.180 -8.998 1.00 0.00 107 ARG A C 4
ATOM 6795 O O . ARG A 1 107 ? 23.837 -7.927 -7.777 1.00 0.00 107 ARG A O 4
ATOM 6817 N N . GLY A 1 1 ? -24.917 -20.440 -6.798 1.00 0.00 1 GLY A N 5
ATOM 6818 C CA . GLY A 1 1 ? -25.987 -19.827 -6.022 1.00 0.00 1 GLY A CA 5
ATOM 6819 C C . GLY A 1 1 ? -25.511 -18.557 -5.387 1.00 0.00 1 GLY A C 5
ATOM 6820 O O . GLY A 1 1 ? -24.465 -18.017 -5.792 1.00 0.00 1 GLY A O 5
ATOM 6826 N N . ALA A 1 2 ? -26.263 -18.080 -4.395 1.00 0.00 2 ALA A N 5
ATOM 6827 C CA . ALA A 1 2 ? -25.964 -16.858 -3.648 1.00 0.00 2 ALA A CA 5
ATOM 6828 C C . ALA A 1 2 ? -26.007 -15.631 -4.556 1.00 0.00 2 ALA A C 5
ATOM 6829 O O . ALA A 1 2 ? -26.472 -15.698 -5.695 1.00 0.00 2 ALA A O 5
ATOM 6836 N N . HIS A 1 3 ? -25.591 -14.510 -4.049 1.00 0.00 3 HIS A N 5
ATOM 6837 C CA . HIS A 1 3 ? -25.548 -13.307 -4.838 1.00 0.00 3 HIS A CA 5
ATOM 6838 C C . HIS A 1 3 ? -24.130 -12.856 -5.026 1.00 0.00 3 HIS A C 5
ATOM 6839 O O . HIS A 1 3 ? -23.294 -12.984 -4.113 1.00 0.00 3 HIS A O 5
ATOM 6854 N N . MET A 1 4 ? -23.835 -12.385 -6.203 1.00 0.00 4 MET A N 5
ATOM 6855 C CA . MET A 1 4 ? -22.534 -11.840 -6.497 1.00 0.00 4 MET A CA 5
ATOM 6856 C C . MET A 1 4 ? -22.637 -10.351 -6.484 1.00 0.00 4 MET A C 5
ATOM 6857 O O . MET A 1 4 ? -23.724 -9.803 -6.685 1.00 0.00 4 MET A O 5
ATOM 6871 N N . GLY A 1 5 ? -21.550 -9.703 -6.241 1.00 0.00 5 GLY A N 5
ATOM 6872 C CA . GLY A 1 5 ? -21.551 -8.277 -6.191 1.00 0.00 5 GLY A CA 5
ATOM 6873 C C . GLY A 1 5 ? -21.009 -7.812 -4.883 1.00 0.00 5 GLY A C 5
ATOM 6874 O O . GLY A 1 5 ? -21.717 -7.195 -4.085 1.00 0.00 5 GLY A O 5
ATOM 6878 N N . GLY A 1 6 ? -19.770 -8.123 -4.640 1.00 0.00 6 GLY A N 5
ATOM 6879 C CA . GLY A 1 6 ? -19.176 -7.778 -3.389 1.00 0.00 6 GLY A CA 5
ATOM 6880 C C . GLY A 1 6 ? -17.756 -7.349 -3.541 1.00 0.00 6 GLY A C 5
ATOM 6881 O O . GLY A 1 6 ? -16.866 -7.920 -2.918 1.00 0.00 6 GLY A O 5
ATOM 6885 N N . SER A 1 7 ? -17.522 -6.388 -4.397 1.00 0.00 7 SER A N 5
ATOM 6886 C CA . SER A 1 7 ? -16.207 -5.845 -4.547 1.00 0.00 7 SER A CA 5
ATOM 6887 C C . SER A 1 7 ? -15.937 -4.874 -3.401 1.00 0.00 7 SER A C 5
ATOM 6888 O O . SER A 1 7 ? -16.830 -4.119 -2.986 1.00 0.00 7 SER A O 5
ATOM 6896 N N . MET A 1 8 ? -14.742 -4.903 -2.891 1.00 0.00 8 MET A N 5
ATOM 6897 C CA . MET A 1 8 ? -14.418 -4.154 -1.714 1.00 0.00 8 MET A CA 5
ATOM 6898 C C . MET A 1 8 ? -13.417 -3.103 -1.988 1.00 0.00 8 MET A C 5
ATOM 6899 O O . MET A 1 8 ? -12.471 -3.341 -2.718 1.00 0.00 8 MET A O 5
ATOM 6913 N N . LYS A 1 9 ? -13.612 -1.938 -1.424 1.00 0.00 9 LYS A N 5
ATOM 6914 C CA . LYS A 1 9 ? -12.645 -0.882 -1.557 1.00 0.00 9 LYS A CA 5
ATOM 6915 C C . LYS A 1 9 ? -11.803 -0.878 -0.279 1.00 0.00 9 LYS A C 5
ATOM 6916 O O . LYS A 1 9 ? -12.148 -0.249 0.722 1.00 0.00 9 LYS A O 5
ATOM 6935 N N . ILE A 1 10 ? -10.727 -1.605 -0.348 1.00 0.00 10 ILE A N 5
ATOM 6936 C CA . ILE A 1 10 ? -9.878 -1.907 0.764 1.00 0.00 10 ILE A CA 5
ATOM 6937 C C . ILE A 1 10 ? -8.631 -1.059 0.736 1.00 0.00 10 ILE A C 5
ATOM 6938 O O . ILE A 1 10 ? -8.044 -0.870 -0.322 1.00 0.00 10 ILE A O 5
ATOM 6954 N N . ARG A 1 11 ? -8.234 -0.548 1.881 1.00 0.00 11 ARG A N 5
ATOM 6955 C CA . ARG A 1 11 ? -6.982 0.126 2.009 1.00 0.00 11 ARG A CA 5
ATOM 6956 C C . ARG A 1 11 ? -5.864 -0.841 1.885 1.00 0.00 11 ARG A C 5
ATOM 6957 O O . ARG A 1 11 ? -5.862 -1.901 2.491 1.00 0.00 11 ARG A O 5
ATOM 6978 N N . VAL A 1 12 ? -4.954 -0.508 1.080 1.00 0.00 12 VAL A N 5
ATOM 6979 C CA . VAL A 1 12 ? -3.832 -1.301 0.861 1.00 0.00 12 VAL A CA 5
ATOM 6980 C C . VAL A 1 12 ? -2.627 -0.543 1.293 1.00 0.00 12 VAL A C 5
ATOM 6981 O O . VAL A 1 12 ? -2.449 0.575 0.795 1.00 0.00 12 VAL A O 5
ATOM 6994 N N . GLU A 1 13 ? -1.821 -1.052 2.212 1.00 0.00 13 GLU A N 5
ATOM 6995 C CA . GLU A 1 13 ? -0.561 -0.408 2.382 1.00 0.00 13 GLU A CA 5
ATOM 6996 C C . GLU A 1 13 ? 0.344 -0.939 1.332 1.00 0.00 13 GLU A C 5
ATOM 6997 O O . GLU A 1 13 ? 0.186 -2.066 0.908 1.00 0.00 13 GLU A O 5
ATOM 7009 N N . LEU A 1 14 ? 1.244 -0.156 0.903 1.00 0.00 14 LEU A N 5
ATOM 7010 C CA . LEU A 1 14 ? 2.217 -0.594 -0.048 1.00 0.00 14 LEU A CA 5
ATOM 7011 C C . LEU A 1 14 ? 3.613 -0.321 0.439 1.00 0.00 14 LEU A C 5
ATOM 7012 O O . LEU A 1 14 ? 3.959 0.815 0.770 1.00 0.00 14 LEU A O 5
ATOM 7028 N N . ILE A 1 15 ? 4.419 -1.355 0.522 1.00 0.00 15 ILE A N 5
ATOM 7029 C CA . ILE A 1 15 ? 5.822 -1.137 0.801 1.00 0.00 15 ILE A CA 5
ATOM 7030 C C . ILE A 1 15 ? 6.601 -1.182 -0.507 1.00 0.00 15 ILE A C 5
ATOM 7031 O O . ILE A 1 15 ? 6.733 -2.246 -1.142 1.00 0.00 15 ILE A O 5
ATOM 7047 N N . ASN A 1 16 ? 7.084 -0.059 -0.925 1.00 0.00 16 ASN A N 5
ATOM 7048 C CA . ASN A 1 16 ? 7.967 -0.018 -2.062 1.00 0.00 16 ASN A CA 5
ATOM 7049 C C . ASN A 1 16 ? 9.222 0.700 -1.680 1.00 0.00 16 ASN A C 5
ATOM 7050 O O . ASN A 1 16 ? 10.066 1.010 -2.515 1.00 0.00 16 ASN A O 5
ATOM 7061 N N . GLY A 1 17 ? 9.347 0.908 -0.414 1.00 0.00 17 GLY A N 5
ATOM 7062 C CA . GLY A 1 17 ? 10.424 1.674 0.121 1.00 0.00 17 GLY A CA 5
ATOM 7063 C C . GLY A 1 17 ? 11.491 0.823 0.723 1.00 0.00 17 GLY A C 5
ATOM 7064 O O . GLY A 1 17 ? 11.738 0.895 1.923 1.00 0.00 17 GLY A O 5
ATOM 7068 N N . ASN A 1 18 ? 12.134 0.017 -0.106 1.00 0.00 18 ASN A N 5
ATOM 7069 C CA . ASN A 1 18 ? 13.245 -0.793 0.336 1.00 0.00 18 ASN A CA 5
ATOM 7070 C C . ASN A 1 18 ? 14.414 0.127 0.379 1.00 0.00 18 ASN A C 5
ATOM 7071 O O . ASN A 1 18 ? 15.277 0.065 1.240 1.00 0.00 18 ASN A O 5
ATOM 7082 N N . GLU A 1 19 ? 14.413 0.991 -0.588 1.00 0.00 19 GLU A N 5
ATOM 7083 C CA . GLU A 1 19 ? 15.273 2.077 -0.672 1.00 0.00 19 GLU A CA 5
ATOM 7084 C C . GLU A 1 19 ? 14.429 3.286 -0.336 1.00 0.00 19 GLU A C 5
ATOM 7085 O O . GLU A 1 19 ? 13.621 3.742 -1.150 1.00 0.00 19 GLU A O 5
ATOM 7097 N N . HIS A 1 20 ? 14.542 3.712 0.894 1.00 0.00 20 HIS A N 5
ATOM 7098 C CA . HIS A 1 20 ? 13.733 4.775 1.452 1.00 0.00 20 HIS A CA 5
ATOM 7099 C C . HIS A 1 20 ? 14.008 6.106 0.781 1.00 0.00 20 HIS A C 5
ATOM 7100 O O . HIS A 1 20 ? 15.067 6.701 0.976 1.00 0.00 20 HIS A O 5
ATOM 7115 N N . ARG A 1 21 ? 13.059 6.564 0.003 1.00 0.00 21 ARG A N 5
ATOM 7116 C CA . ARG A 1 21 ? 13.204 7.779 -0.770 1.00 0.00 21 ARG A CA 5
ATOM 7117 C C . ARG A 1 21 ? 12.232 8.831 -0.307 1.00 0.00 21 ARG A C 5
ATOM 7118 O O . ARG A 1 21 ? 11.089 8.511 0.023 1.00 0.00 21 ARG A O 5
ATOM 7139 N N . THR A 1 22 ? 12.676 10.084 -0.308 1.00 0.00 22 THR A N 5
ATOM 7140 C CA . THR A 1 22 ? 11.890 11.254 0.130 1.00 0.00 22 THR A CA 5
ATOM 7141 C C . THR A 1 22 ? 11.351 11.067 1.557 1.00 0.00 22 THR A C 5
ATOM 7142 O O . THR A 1 22 ? 11.846 10.207 2.298 1.00 0.00 22 THR A O 5
ATOM 7153 N N . SER A 1 23 ? 10.412 11.887 1.962 1.00 0.00 23 SER A N 5
ATOM 7154 C CA . SER A 1 23 ? 9.798 11.752 3.258 1.00 0.00 23 SER A CA 5
ATOM 7155 C C . SER A 1 23 ? 9.034 10.425 3.348 1.00 0.00 23 SER A C 5
ATOM 7156 O O . SER A 1 23 ? 7.940 10.266 2.781 1.00 0.00 23 SER A O 5
ATOM 7164 N N . SER A 1 24 ? 9.617 9.489 4.046 1.00 0.00 24 SER A N 5
ATOM 7165 C CA . SER A 1 24 ? 9.130 8.174 4.150 1.00 0.00 24 SER A CA 5
ATOM 7166 C C . SER A 1 24 ? 9.508 7.624 5.492 1.00 0.00 24 SER A C 5
ATOM 7167 O O . SER A 1 24 ? 10.707 7.435 5.807 1.00 0.00 24 SER A O 5
ATOM 7175 N N . THR A 1 25 ? 8.523 7.467 6.287 1.00 0.00 25 THR A N 5
ATOM 7176 C CA . THR A 1 25 ? 8.623 6.857 7.571 1.00 0.00 25 THR A CA 5
ATOM 7177 C C . THR A 1 25 ? 8.938 5.334 7.431 1.00 0.00 25 THR A C 5
ATOM 7178 O O . THR A 1 25 ? 8.926 4.784 6.297 1.00 0.00 25 THR A O 5
ATOM 7189 N N . PRO A 1 26 ? 9.257 4.634 8.546 1.00 0.00 26 PRO A N 5
ATOM 7190 C CA . PRO A 1 26 ? 9.578 3.214 8.520 1.00 0.00 26 PRO A CA 5
ATOM 7191 C C . PRO A 1 26 ? 8.359 2.345 8.173 1.00 0.00 26 PRO A C 5
ATOM 7192 O O . PRO A 1 26 ? 7.234 2.834 8.053 1.00 0.00 26 PRO A O 5
ATOM 7203 N N . GLN A 1 27 ? 8.594 1.062 8.110 1.00 0.00 27 GLN A N 5
ATOM 7204 C CA . GLN A 1 27 ? 7.642 0.056 7.685 1.00 0.00 27 GLN A CA 5
ATOM 7205 C C . GLN A 1 27 ? 6.657 -0.361 8.768 1.00 0.00 27 GLN A C 5
ATOM 7206 O O . GLN A 1 27 ? 6.144 -1.490 8.786 1.00 0.00 27 GLN A O 5
ATOM 7220 N N . GLN A 1 28 ? 6.369 0.576 9.623 1.00 0.00 28 GLN A N 5
ATOM 7221 C CA . GLN A 1 28 ? 5.345 0.459 10.639 1.00 0.00 28 GLN A CA 5
ATOM 7222 C C . GLN A 1 28 ? 3.975 0.487 9.910 1.00 0.00 28 GLN A C 5
ATOM 7223 O O . GLN A 1 28 ? 3.932 0.781 8.701 1.00 0.00 28 GLN A O 5
ATOM 7237 N N . PRO A 1 29 ? 2.842 0.208 10.566 1.00 0.00 29 PRO A N 5
ATOM 7238 C CA . PRO A 1 29 ? 1.581 0.187 9.886 1.00 0.00 29 PRO A CA 5
ATOM 7239 C C . PRO A 1 29 ? 1.025 1.572 9.756 1.00 0.00 29 PRO A C 5
ATOM 7240 O O . PRO A 1 29 ? 1.403 2.488 10.529 1.00 0.00 29 PRO A O 5
ATOM 7251 N N . GLN A 1 30 ? 0.140 1.722 8.787 1.00 0.00 30 GLN A N 5
ATOM 7252 C CA . GLN A 1 30 ? -0.554 2.931 8.486 1.00 0.00 30 GLN A CA 5
ATOM 7253 C C . GLN A 1 30 ? 0.424 4.065 8.119 1.00 0.00 30 GLN A C 5
ATOM 7254 O O . GLN A 1 30 ? 0.109 5.254 8.268 1.00 0.00 30 GLN A O 5
ATOM 7268 N N . GLN A 1 31 ? 1.575 3.691 7.584 1.00 0.00 31 GLN A N 5
ATOM 7269 C CA . GLN A 1 31 ? 2.626 4.630 7.284 1.00 0.00 31 GLN A CA 5
ATOM 7270 C C . GLN A 1 31 ? 2.832 4.859 5.845 1.00 0.00 31 GLN A C 5
ATOM 7271 O O . GLN A 1 31 ? 2.855 5.988 5.323 1.00 0.00 31 GLN A O 5
ATOM 7285 N N . ASN A 1 32 ? 2.974 3.812 5.276 1.00 0.00 32 ASN A N 5
ATOM 7286 C CA . ASN A 1 32 ? 3.294 3.594 3.906 1.00 0.00 32 ASN A CA 5
ATOM 7287 C C . ASN A 1 32 ? 2.209 4.120 2.971 1.00 0.00 32 ASN A C 5
ATOM 7288 O O . ASN A 1 32 ? 1.054 4.294 3.387 1.00 0.00 32 ASN A O 5
ATOM 7299 N N . PRO A 1 33 ? 2.583 4.437 1.707 1.00 0.00 33 PRO A N 5
ATOM 7300 C CA . PRO A 1 33 ? 1.636 4.790 0.632 1.00 0.00 33 PRO A CA 5
ATOM 7301 C C . PRO A 1 33 ? 0.462 3.810 0.625 1.00 0.00 33 PRO A C 5
ATOM 7302 O O . PRO A 1 33 ? 0.655 2.593 0.780 1.00 0.00 33 PRO A O 5
ATOM 7313 N N . SER A 1 34 ? -0.735 4.306 0.497 1.00 0.00 34 SER A N 5
ATOM 7314 C CA . SER A 1 34 ? -1.887 3.459 0.582 1.00 0.00 34 SER A CA 5
ATOM 7315 C C . SER A 1 34 ? -2.998 3.920 -0.334 1.00 0.00 34 SER A C 5
ATOM 7316 O O . SER A 1 34 ? -3.057 5.090 -0.731 1.00 0.00 34 SER A O 5
ATOM 7324 N N . VAL A 1 35 ? -3.861 3.009 -0.664 1.00 0.00 35 VAL A N 5
ATOM 7325 C CA . VAL A 1 35 ? -4.955 3.268 -1.544 1.00 0.00 35 VAL A CA 5
ATOM 7326 C C . VAL A 1 35 ? -6.100 2.420 -1.144 1.00 0.00 35 VAL A C 5
ATOM 7327 O O . VAL A 1 35 ? -5.902 1.349 -0.617 1.00 0.00 35 VAL A O 5
ATOM 7340 N N . SER A 1 36 ? -7.271 2.900 -1.340 1.00 0.00 36 SER A N 5
ATOM 7341 C CA . SER A 1 36 ? -8.395 2.125 -1.123 1.00 0.00 36 SER A CA 5
ATOM 7342 C C . SER A 1 36 ? -8.780 1.584 -2.497 1.00 0.00 36 SER A C 5
ATOM 7343 O O . SER A 1 36 ? -9.316 2.302 -3.343 1.00 0.00 36 SER A O 5
ATOM 7351 N N . HIS A 1 37 ? -8.477 0.346 -2.707 1.00 0.00 37 HIS A N 5
ATOM 7352 C CA . HIS A 1 37 ? -8.551 -0.270 -3.979 1.00 0.00 37 HIS A CA 5
ATOM 7353 C C . HIS A 1 37 ? -9.725 -1.230 -4.027 1.00 0.00 37 HIS A C 5
ATOM 7354 O O . HIS A 1 37 ? -10.060 -1.850 -3.036 1.00 0.00 37 HIS A O 5
ATOM 7369 N N . ILE A 1 38 ? -10.300 -1.344 -5.190 1.00 0.00 38 ILE A N 5
ATOM 7370 C CA . ILE A 1 38 ? -11.485 -2.176 -5.475 1.00 0.00 38 ILE A CA 5
ATOM 7371 C C . ILE A 1 38 ? -10.936 -3.619 -5.729 1.00 0.00 38 ILE A C 5
ATOM 7372 O O . ILE A 1 38 ? -10.207 -3.872 -6.706 1.00 0.00 38 ILE A O 5
ATOM 7388 N N . PHE A 1 39 ? -11.218 -4.490 -4.849 1.00 0.00 39 PHE A N 5
ATOM 7389 C CA . PHE A 1 39 ? -10.843 -5.849 -4.984 1.00 0.00 39 PHE A CA 5
ATOM 7390 C C . PHE A 1 39 ? -12.074 -6.682 -5.177 1.00 0.00 39 PHE A C 5
ATOM 7391 O O . PHE A 1 39 ? -13.126 -6.369 -4.630 1.00 0.00 39 PHE A O 5
ATOM 7408 N N . ASP A 1 40 ? -11.936 -7.712 -5.950 1.00 0.00 40 ASP A N 5
ATOM 7409 C CA . ASP A 1 40 ? -12.994 -8.634 -6.258 1.00 0.00 40 ASP A CA 5
ATOM 7410 C C . ASP A 1 40 ? -12.373 -10.009 -6.394 1.00 0.00 40 ASP A C 5
ATOM 7411 O O . ASP A 1 40 ? -11.175 -10.171 -6.128 1.00 0.00 40 ASP A O 5
ATOM 7420 N N . GLY A 1 41 ? -13.135 -10.948 -6.893 1.00 0.00 41 GLY A N 5
ATOM 7421 C CA . GLY A 1 41 ? -12.665 -12.300 -6.998 1.00 0.00 41 GLY A CA 5
ATOM 7422 C C . GLY A 1 41 ? -12.818 -12.829 -8.398 1.00 0.00 41 GLY A C 5
ATOM 7423 O O . GLY A 1 41 ? -12.836 -14.045 -8.615 1.00 0.00 41 GLY A O 5
ATOM 7427 N N . GLU A 1 42 ? -12.933 -11.919 -9.345 1.00 0.00 42 GLU A N 5
ATOM 7428 C CA . GLU A 1 42 ? -13.109 -12.235 -10.716 1.00 0.00 42 GLU A CA 5
ATOM 7429 C C . GLU A 1 42 ? -11.878 -11.865 -11.512 1.00 0.00 42 GLU A C 5
ATOM 7430 O O . GLU A 1 42 ? -11.598 -12.430 -12.562 1.00 0.00 42 GLU A O 5
ATOM 7442 N N . THR A 1 43 ? -11.164 -10.896 -11.013 1.00 0.00 43 THR A N 5
ATOM 7443 C CA . THR A 1 43 ? -9.952 -10.482 -11.552 1.00 0.00 43 THR A CA 5
ATOM 7444 C C . THR A 1 43 ? -8.814 -11.099 -10.744 1.00 0.00 43 THR A C 5
ATOM 7445 O O . THR A 1 43 ? -8.890 -11.148 -9.493 1.00 0.00 43 THR A O 5
ATOM 7456 N N . ALA A 1 44 ? -7.824 -11.611 -11.439 1.00 0.00 44 ALA A N 5
ATOM 7457 C CA . ALA A 1 44 ? -6.632 -12.152 -10.845 1.00 0.00 44 ALA A CA 5
ATOM 7458 C C . ALA A 1 44 ? -5.981 -11.163 -9.905 1.00 0.00 44 ALA A C 5
ATOM 7459 O O . ALA A 1 44 ? -6.023 -9.938 -10.117 1.00 0.00 44 ALA A O 5
ATOM 7466 N N . VAL A 1 45 ? -5.393 -11.703 -8.867 1.00 0.00 45 VAL A N 5
ATOM 7467 C CA . VAL A 1 45 ? -4.670 -10.954 -7.860 1.00 0.00 45 VAL A CA 5
ATOM 7468 C C . VAL A 1 45 ? -3.643 -10.078 -8.522 1.00 0.00 45 VAL A C 5
ATOM 7469 O O . VAL A 1 45 ? -3.627 -8.884 -8.321 1.00 0.00 45 VAL A O 5
ATOM 7482 N N . LYS A 1 46 ? -2.815 -10.710 -9.332 1.00 0.00 46 LYS A N 5
ATOM 7483 C CA . LYS A 1 46 ? -1.711 -10.054 -10.023 1.00 0.00 46 LYS A CA 5
ATOM 7484 C C . LYS A 1 46 ? -2.189 -8.883 -10.883 1.00 0.00 46 LYS A C 5
ATOM 7485 O O . LYS A 1 46 ? -1.500 -7.910 -11.049 1.00 0.00 46 LYS A O 5
ATOM 7504 N N . ASP A 1 47 ? -3.375 -8.983 -11.390 1.00 0.00 47 ASP A N 5
ATOM 7505 C CA . ASP A 1 47 ? -3.953 -7.922 -12.170 1.00 0.00 47 ASP A CA 5
ATOM 7506 C C . ASP A 1 47 ? -4.386 -6.787 -11.278 1.00 0.00 47 ASP A C 5
ATOM 7507 O O . ASP A 1 47 ? -4.186 -5.620 -11.605 1.00 0.00 47 ASP A O 5
ATOM 7516 N N . HIS A 1 48 ? -4.931 -7.132 -10.119 1.00 0.00 48 HIS A N 5
ATOM 7517 C CA . HIS A 1 48 ? -5.261 -6.146 -9.096 1.00 0.00 48 HIS A CA 5
ATOM 7518 C C . HIS A 1 48 ? -3.945 -5.461 -8.661 1.00 0.00 48 HIS A C 5
ATOM 7519 O O . HIS A 1 48 ? -3.902 -4.255 -8.418 1.00 0.00 48 HIS A O 5
ATOM 7534 N N . ILE A 1 49 ? -2.907 -6.260 -8.602 1.00 0.00 49 ILE A N 5
ATOM 7535 C CA . ILE A 1 49 ? -1.579 -5.832 -8.249 1.00 0.00 49 ILE A CA 5
ATOM 7536 C C . ILE A 1 49 ? -0.962 -4.944 -9.315 1.00 0.00 49 ILE A C 5
ATOM 7537 O O . ILE A 1 49 ? -0.392 -3.932 -8.971 1.00 0.00 49 ILE A O 5
ATOM 7553 N N . LYS A 1 50 ? -1.118 -5.274 -10.603 1.00 0.00 50 LYS A N 5
ATOM 7554 C CA . LYS A 1 50 ? -0.637 -4.382 -11.661 1.00 0.00 50 LYS A CA 5
ATOM 7555 C C . LYS A 1 50 ? -1.290 -3.002 -11.560 1.00 0.00 50 LYS A C 5
ATOM 7556 O O . LYS A 1 50 ? -0.658 -1.984 -11.851 1.00 0.00 50 LYS A O 5
ATOM 7575 N N . VAL A 1 51 ? -2.539 -2.973 -11.121 1.00 0.00 51 VAL A N 5
ATOM 7576 C CA . VAL A 1 51 ? -3.246 -1.734 -10.883 1.00 0.00 51 VAL A CA 5
ATOM 7577 C C . VAL A 1 51 ? -2.628 -1.004 -9.708 1.00 0.00 51 VAL A C 5
ATOM 7578 O O . VAL A 1 51 ? -2.253 0.168 -9.834 1.00 0.00 51 VAL A O 5
ATOM 7591 N N . LEU A 1 52 ? -2.533 -1.675 -8.580 1.00 0.00 52 LEU A N 5
ATOM 7592 C CA . LEU A 1 52 ? -1.921 -1.110 -7.391 1.00 0.00 52 LEU A CA 5
ATOM 7593 C C . LEU A 1 52 ? -0.540 -0.584 -7.687 1.00 0.00 52 LEU A C 5
ATOM 7594 O O . LEU A 1 52 ? -0.254 0.557 -7.374 1.00 0.00 52 LEU A O 5
ATOM 7610 N N . LEU A 1 53 ? 0.289 -1.394 -8.341 1.00 0.00 53 LEU A N 5
ATOM 7611 C CA . LEU A 1 53 ? 1.625 -0.997 -8.701 1.00 0.00 53 LEU A CA 5
ATOM 7612 C C . LEU A 1 53 ? 1.589 0.262 -9.532 1.00 0.00 53 LEU A C 5
ATOM 7613 O O . LEU A 1 53 ? 2.275 1.204 -9.232 1.00 0.00 53 LEU A O 5
ATOM 7629 N N . THR A 1 54 ? 0.744 0.283 -10.532 1.00 0.00 54 THR A N 5
ATOM 7630 C CA . THR A 1 54 ? 0.572 1.409 -11.353 1.00 0.00 54 THR A CA 5
ATOM 7631 C C . THR A 1 54 ? 0.115 2.672 -10.606 1.00 0.00 54 THR A C 5
ATOM 7632 O O . THR A 1 54 ? 0.610 3.778 -10.870 1.00 0.00 54 THR A O 5
ATOM 7643 N N . HIS A 1 55 ? -0.758 2.497 -9.648 1.00 0.00 55 HIS A N 5
ATOM 7644 C CA . HIS A 1 55 ? -1.221 3.583 -8.823 1.00 0.00 55 HIS A CA 5
ATOM 7645 C C . HIS A 1 55 ? -0.145 4.046 -7.831 1.00 0.00 55 HIS A C 5
ATOM 7646 O O . HIS A 1 55 ? -0.097 5.208 -7.455 1.00 0.00 55 HIS A O 5
ATOM 7661 N N . PHE A 1 56 ? 0.696 3.135 -7.419 1.00 0.00 56 PHE A N 5
ATOM 7662 C CA . PHE A 1 56 ? 1.816 3.444 -6.544 1.00 0.00 56 PHE A CA 5
ATOM 7663 C C . PHE A 1 56 ? 3.059 3.844 -7.327 1.00 0.00 56 PHE A C 5
ATOM 7664 O O . PHE A 1 56 ? 4.123 4.106 -6.755 1.00 0.00 56 PHE A O 5
ATOM 7681 N N . LYS A 1 57 ? 2.896 3.861 -8.628 1.00 0.00 57 LYS A N 5
ATOM 7682 C CA . LYS A 1 57 ? 3.913 4.270 -9.612 1.00 0.00 57 LYS A CA 5
ATOM 7683 C C . LYS A 1 57 ? 5.101 3.298 -9.668 1.00 0.00 57 LYS A C 5
ATOM 7684 O O . LYS A 1 57 ? 6.248 3.683 -9.926 1.00 0.00 57 LYS A O 5
ATOM 7703 N N . ILE A 1 58 ? 4.791 2.042 -9.481 1.00 0.00 58 ILE A N 5
ATOM 7704 C CA . ILE A 1 58 ? 5.703 0.968 -9.554 1.00 0.00 58 ILE A CA 5
ATOM 7705 C C . ILE A 1 58 ? 5.464 0.243 -10.872 1.00 0.00 58 ILE A C 5
ATOM 7706 O O . ILE A 1 58 ? 4.304 0.079 -11.275 1.00 0.00 58 ILE A O 5
ATOM 7722 N N . PRO A 1 59 ? 6.514 -0.139 -11.602 1.00 0.00 59 PRO A N 5
ATOM 7723 C CA . PRO A 1 59 ? 6.365 -0.940 -12.804 1.00 0.00 59 PRO A CA 5
ATOM 7724 C C . PRO A 1 59 ? 5.691 -2.239 -12.498 1.00 0.00 59 PRO A C 5
ATOM 7725 O O . PRO A 1 59 ? 6.043 -2.946 -11.533 1.00 0.00 59 PRO A O 5
ATOM 7736 N N . VAL A 1 60 ? 4.726 -2.555 -13.312 1.00 0.00 60 VAL A N 5
ATOM 7737 C CA . VAL A 1 60 ? 3.953 -3.745 -13.174 1.00 0.00 60 VAL A CA 5
ATOM 7738 C C . VAL A 1 60 ? 4.776 -5.005 -13.303 1.00 0.00 60 VAL A C 5
ATOM 7739 O O . VAL A 1 60 ? 4.289 -6.067 -13.019 1.00 0.00 60 VAL A O 5
ATOM 7752 N N . ASP A 1 61 ? 6.040 -4.883 -13.721 1.00 0.00 61 ASP A N 5
ATOM 7753 C CA . ASP A 1 61 ? 6.900 -6.060 -13.852 1.00 0.00 61 ASP A CA 5
ATOM 7754 C C . ASP A 1 61 ? 7.209 -6.643 -12.480 1.00 0.00 61 ASP A C 5
ATOM 7755 O O . ASP A 1 61 ? 7.554 -7.822 -12.357 1.00 0.00 61 ASP A O 5
ATOM 7764 N N . LYS A 1 62 ? 7.027 -5.837 -11.429 1.00 0.00 62 LYS A N 5
ATOM 7765 C CA . LYS A 1 62 ? 7.300 -6.286 -10.093 1.00 0.00 62 LYS A CA 5
ATOM 7766 C C . LYS A 1 62 ? 6.141 -7.084 -9.520 1.00 0.00 62 LYS A C 5
ATOM 7767 O O . LYS A 1 62 ? 6.247 -7.588 -8.436 1.00 0.00 62 LYS A O 5
ATOM 7786 N N . VAL A 1 63 ? 5.029 -7.155 -10.260 1.00 0.00 63 VAL A N 5
ATOM 7787 C CA . VAL A 1 63 ? 3.800 -7.949 -9.923 1.00 0.00 63 VAL A CA 5
ATOM 7788 C C . VAL A 1 63 ? 4.169 -9.389 -9.509 1.00 0.00 63 VAL A C 5
ATOM 7789 O O . VAL A 1 63 ? 3.485 -10.036 -8.721 1.00 0.00 63 VAL A O 5
ATOM 7802 N N . SER A 1 64 ? 5.263 -9.833 -10.068 1.00 0.00 64 SER A N 5
ATOM 7803 C CA . SER A 1 64 ? 5.896 -11.083 -9.764 1.00 0.00 64 SER A CA 5
ATOM 7804 C C . SER A 1 64 ? 6.231 -11.151 -8.267 1.00 0.00 64 SER A C 5
ATOM 7805 O O . SER A 1 64 ? 5.878 -12.099 -7.561 1.00 0.00 64 SER A O 5
ATOM 7813 N N . SER A 1 65 ? 6.844 -10.105 -7.794 1.00 0.00 65 SER A N 5
ATOM 7814 C CA . SER A 1 65 ? 7.361 -10.024 -6.479 1.00 0.00 65 SER A CA 5
ATOM 7815 C C . SER A 1 65 ? 6.434 -9.262 -5.555 1.00 0.00 65 SER A C 5
ATOM 7816 O O . SER A 1 65 ? 6.820 -8.910 -4.463 1.00 0.00 65 SER A O 5
ATOM 7824 N N . TYR A 1 66 ? 5.227 -9.020 -5.972 1.00 0.00 66 TYR A N 5
ATOM 7825 C CA . TYR A 1 66 ? 4.303 -8.327 -5.138 1.00 0.00 66 TYR A CA 5
ATOM 7826 C C . TYR A 1 66 ? 3.162 -9.187 -4.779 1.00 0.00 66 TYR A C 5
ATOM 7827 O O . TYR A 1 66 ? 2.672 -9.966 -5.601 1.00 0.00 66 TYR A O 5
ATOM 7845 N N . ALA A 1 67 ? 2.752 -9.069 -3.558 1.00 0.00 67 ALA A N 5
ATOM 7846 C CA . ALA A 1 67 ? 1.680 -9.832 -3.057 1.00 0.00 67 ALA A CA 5
ATOM 7847 C C . ALA A 1 67 ? 1.061 -9.118 -1.890 1.00 0.00 67 ALA A C 5
ATOM 7848 O O . ALA A 1 67 ? 1.717 -8.318 -1.204 1.00 0.00 67 ALA A O 5
ATOM 7855 N N . LEU A 1 68 ? -0.192 -9.382 -1.708 1.00 0.00 68 LEU A N 5
ATOM 7856 C CA . LEU A 1 68 ? -0.976 -8.817 -0.655 1.00 0.00 68 LEU A CA 5
ATOM 7857 C C . LEU A 1 68 ? -0.748 -9.616 0.606 1.00 0.00 68 LEU A C 5
ATOM 7858 O O . LEU A 1 68 ? -0.846 -10.822 0.582 1.00 0.00 68 LEU A O 5
ATOM 7874 N N . GLN A 1 69 ? -0.418 -8.974 1.668 1.00 0.00 69 GLN A N 5
ATOM 7875 C CA . GLN A 1 69 ? -0.185 -9.660 2.920 1.00 0.00 69 GLN A CA 5
ATOM 7876 C C . GLN A 1 69 ? -1.294 -9.306 3.896 1.00 0.00 69 GLN A C 5
ATOM 7877 O O . GLN A 1 69 ? -1.817 -8.180 3.868 1.00 0.00 69 GLN A O 5
ATOM 7891 N N . ASN A 1 70 ? -1.676 -10.264 4.710 1.00 0.00 70 ASN A N 5
ATOM 7892 C CA . ASN A 1 70 ? -2.625 -10.055 5.778 1.00 0.00 70 ASN A CA 5
ATOM 7893 C C . ASN A 1 70 ? -1.913 -9.283 6.875 1.00 0.00 70 ASN A C 5
ATOM 7894 O O . ASN A 1 70 ? -0.855 -9.704 7.340 1.00 0.00 70 ASN A O 5
ATOM 7905 N N . PRO A 1 71 ? -2.462 -8.148 7.288 1.00 0.00 71 PRO A N 5
ATOM 7906 C CA . PRO A 1 71 ? -1.863 -7.296 8.319 1.00 0.00 71 PRO A CA 5
ATOM 7907 C C . PRO A 1 71 ? -1.694 -7.967 9.695 1.00 0.00 71 PRO A C 5
ATOM 7908 O O . PRO A 1 71 ? -0.897 -7.509 10.502 1.00 0.00 71 PRO A O 5
ATOM 7919 N N . PHE A 1 72 ? -2.421 -9.037 9.974 1.00 0.00 72 PHE A N 5
ATOM 7920 C CA . PHE A 1 72 ? -2.308 -9.633 11.284 1.00 0.00 72 PHE A CA 5
ATOM 7921 C C . PHE A 1 72 ? -1.532 -10.919 11.277 1.00 0.00 72 PHE A C 5
ATOM 7922 O O . PHE A 1 72 ? -0.670 -11.140 12.117 1.00 0.00 72 PHE A O 5
ATOM 7939 N N . THR A 1 73 ? -1.817 -11.752 10.334 1.00 0.00 73 THR A N 5
ATOM 7940 C CA . THR A 1 73 ? -1.241 -13.082 10.301 1.00 0.00 73 THR A CA 5
ATOM 7941 C C . THR A 1 73 ? 0.052 -13.084 9.509 1.00 0.00 73 THR A C 5
ATOM 7942 O O . THR A 1 73 ? 0.844 -14.028 9.591 1.00 0.00 73 THR A O 5
ATOM 7953 N N . LEU A 1 74 ? 0.251 -12.008 8.750 1.00 0.00 74 LEU A N 5
ATOM 7954 C CA . LEU A 1 74 ? 1.406 -11.800 7.892 1.00 0.00 74 LEU A CA 5
ATOM 7955 C C . LEU A 1 74 ? 1.449 -12.825 6.765 1.00 0.00 74 LEU A C 5
ATOM 7956 O O . LEU A 1 74 ? 2.480 -13.029 6.121 1.00 0.00 74 LEU A O 5
ATOM 7972 N N . ALA A 1 75 ? 0.303 -13.441 6.509 1.00 0.00 75 ALA A N 5
ATOM 7973 C CA . ALA A 1 75 ? 0.183 -14.389 5.445 1.00 0.00 75 ALA A CA 5
ATOM 7974 C C . ALA A 1 75 ? 0.084 -13.673 4.142 1.00 0.00 75 ALA A C 5
ATOM 7975 O O . ALA A 1 75 ? -0.639 -12.685 4.026 1.00 0.00 75 ALA A O 5
ATOM 7982 N N . TYR A 1 76 ? 0.782 -14.153 3.183 1.00 0.00 76 TYR A N 5
ATOM 7983 C CA . TYR A 1 76 ? 0.764 -13.568 1.885 1.00 0.00 76 TYR A CA 5
ATOM 7984 C C . TYR A 1 76 ? -0.266 -14.233 1.028 1.00 0.00 76 TYR A C 5
ATOM 7985 O O . TYR A 1 76 ? -0.537 -15.430 1.181 1.00 0.00 76 TYR A O 5
ATOM 8003 N N . VAL A 1 77 ? -0.838 -13.480 0.151 1.00 0.00 77 VAL A N 5
ATOM 8004 C CA . VAL A 1 77 ? -1.770 -13.981 -0.800 1.00 0.00 77 VAL A CA 5
ATOM 8005 C C . VAL A 1 77 ? -0.987 -14.322 -2.039 1.00 0.00 77 VAL A C 5
ATOM 8006 O O . VAL A 1 77 ? -0.506 -13.443 -2.754 1.00 0.00 77 VAL A O 5
ATOM 8019 N N . GLU A 1 78 ? -0.815 -15.586 -2.238 1.00 0.00 78 GLU A N 5
ATOM 8020 C CA . GLU A 1 78 ? -0.025 -16.129 -3.308 1.00 0.00 78 GLU A CA 5
ATOM 8021 C C . GLU A 1 78 ? -0.929 -16.732 -4.356 1.00 0.00 78 GLU A C 5
ATOM 8022 O O . GLU A 1 78 ? -0.486 -17.466 -5.245 1.00 0.00 78 GLU A O 5
ATOM 8034 N N . ASP A 1 79 ? -2.197 -16.401 -4.246 1.00 0.00 79 ASP A N 5
ATOM 8035 C CA . ASP A 1 79 ? -3.198 -16.837 -5.151 1.00 0.00 79 ASP A CA 5
ATOM 8036 C C . ASP A 1 79 ? -3.106 -16.182 -6.454 1.00 0.00 79 ASP A C 5
ATOM 8037 O O . ASP A 1 79 ? -2.456 -15.136 -6.637 1.00 0.00 79 ASP A O 5
ATOM 8046 N N . SER A 1 80 ? -3.771 -16.786 -7.352 1.00 0.00 80 SER A N 5
ATOM 8047 C CA . SER A 1 80 ? -3.945 -16.287 -8.626 1.00 0.00 80 SER A CA 5
ATOM 8048 C C . SER A 1 80 ? -5.167 -15.403 -8.648 1.00 0.00 80 SER A C 5
ATOM 8049 O O . SER A 1 80 ? -5.168 -14.347 -9.253 1.00 0.00 80 SER A O 5
ATOM 8057 N N . PHE A 1 81 ? -6.189 -15.819 -7.934 1.00 0.00 81 PHE A N 5
ATOM 8058 C CA . PHE A 1 81 ? -7.422 -15.106 -7.818 1.00 0.00 81 PHE A CA 5
ATOM 8059 C C . PHE A 1 81 ? -7.838 -15.006 -6.347 1.00 0.00 81 PHE A C 5
ATOM 8060 O O . PHE A 1 81 ? -7.563 -15.896 -5.554 1.00 0.00 81 PHE A O 5
ATOM 8077 N N . LEU A 1 82 ? -8.517 -13.936 -6.023 1.00 0.00 82 LEU A N 5
ATOM 8078 C CA . LEU A 1 82 ? -8.982 -13.647 -4.666 1.00 0.00 82 LEU A CA 5
ATOM 8079 C C . LEU A 1 82 ? -10.311 -14.292 -4.382 1.00 0.00 82 LEU A C 5
ATOM 8080 O O . LEU A 1 82 ? -11.117 -14.542 -5.288 1.00 0.00 82 LEU A O 5
ATOM 8096 N N . THR A 1 83 ? -10.531 -14.568 -3.138 1.00 0.00 83 THR A N 5
ATOM 8097 C CA . THR A 1 83 ? -11.773 -15.092 -2.692 1.00 0.00 83 THR A CA 5
ATOM 8098 C C . THR A 1 83 ? -12.562 -13.958 -2.025 1.00 0.00 83 THR A C 5
ATOM 8099 O O . THR A 1 83 ? -11.952 -12.970 -1.572 1.00 0.00 83 THR A O 5
ATOM 8110 N N . PRO A 1 84 ? -13.912 -14.044 -1.962 1.00 0.00 84 PRO A N 5
ATOM 8111 C CA . PRO A 1 84 ? -14.724 -13.055 -1.234 1.00 0.00 84 PRO A CA 5
ATOM 8112 C C . PRO A 1 84 ? -14.328 -13.058 0.233 1.00 0.00 84 PRO A C 5
ATOM 8113 O O . PRO A 1 84 ? -14.359 -12.029 0.889 1.00 0.00 84 PRO A O 5
ATOM 8124 N N . GLU A 1 85 ? -13.917 -14.225 0.720 1.00 0.00 85 GLU A N 5
ATOM 8125 C CA . GLU A 1 85 ? -13.424 -14.367 2.064 1.00 0.00 85 GLU A CA 5
ATOM 8126 C C . GLU A 1 85 ? -12.180 -13.528 2.291 1.00 0.00 85 GLU A C 5
ATOM 8127 O O . GLU A 1 85 ? -12.089 -12.844 3.289 1.00 0.00 85 GLU A O 5
ATOM 8139 N N . ARG A 1 86 ? -11.244 -13.558 1.341 1.00 0.00 86 ARG A N 5
ATOM 8140 C CA . ARG A 1 86 ? -10.026 -12.742 1.431 1.00 0.00 86 ARG A CA 5
ATOM 8141 C C . ARG A 1 86 ? -10.362 -11.283 1.488 1.00 0.00 86 ARG A C 5
ATOM 8142 O O . ARG A 1 86 ? -9.746 -10.531 2.220 1.00 0.00 86 ARG A O 5
ATOM 8163 N N . LEU A 1 87 ? -11.348 -10.908 0.728 1.00 0.00 87 LEU A N 5
ATOM 8164 C CA . LEU A 1 87 ? -11.801 -9.549 0.668 1.00 0.00 87 LEU A CA 5
ATOM 8165 C C . LEU A 1 87 ? -12.428 -9.136 1.981 1.00 0.00 87 LEU A C 5
ATOM 8166 O O . LEU A 1 87 ? -12.130 -8.086 2.506 1.00 0.00 87 LEU A O 5
ATOM 8182 N N . VAL A 1 88 ? -13.289 -9.970 2.479 1.00 0.00 88 VAL A N 5
ATOM 8183 C CA . VAL A 1 88 ? -13.928 -9.781 3.726 1.00 0.00 88 VAL A CA 5
ATOM 8184 C C . VAL A 1 88 ? -12.994 -9.762 4.888 1.00 0.00 88 VAL A C 5
ATOM 8185 O O . VAL A 1 88 ? -13.052 -8.844 5.702 1.00 0.00 88 VAL A O 5
ATOM 8198 N N . GLU A 1 89 ? -12.109 -10.706 4.954 1.00 0.00 89 GLU A N 5
ATOM 8199 C CA . GLU A 1 89 ? -11.110 -10.704 5.984 1.00 0.00 89 GLU A CA 5
ATOM 8200 C C . GLU A 1 89 ? -10.194 -9.478 5.882 1.00 0.00 89 GLU A C 5
ATOM 8201 O O . GLU A 1 89 ? -9.690 -8.978 6.880 1.00 0.00 89 GLU A O 5
ATOM 8213 N N . ALA A 1 90 ? -9.996 -9.007 4.676 1.00 0.00 90 ALA A N 5
ATOM 8214 C CA . ALA A 1 90 ? -9.211 -7.788 4.447 1.00 0.00 90 ALA A CA 5
ATOM 8215 C C . ALA A 1 90 ? -10.007 -6.520 4.793 1.00 0.00 90 ALA A C 5
ATOM 8216 O O . ALA A 1 90 ? -9.437 -5.546 5.289 1.00 0.00 90 ALA A O 5
ATOM 8223 N N . GLU A 1 91 ? -11.321 -6.530 4.534 1.00 0.00 91 GLU A N 5
ATOM 8224 C CA . GLU A 1 91 ? -12.199 -5.412 4.878 1.00 0.00 91 GLU A CA 5
ATOM 8225 C C . GLU A 1 91 ? -12.199 -5.099 6.363 1.00 0.00 91 GLU A C 5
ATOM 8226 O O . GLU A 1 91 ? -12.535 -3.987 6.789 1.00 0.00 91 GLU A O 5
ATOM 8238 N N . LYS A 1 92 ? -11.839 -6.086 7.132 1.00 0.00 92 LYS A N 5
ATOM 8239 C CA . LYS A 1 92 ? -11.624 -5.966 8.560 1.00 0.00 92 LYS A CA 5
ATOM 8240 C C . LYS A 1 92 ? -10.609 -4.852 8.876 1.00 0.00 92 LYS A C 5
ATOM 8241 O O . LYS A 1 92 ? -10.763 -4.115 9.848 1.00 0.00 92 LYS A O 5
ATOM 8260 N N . SER A 1 93 ? -9.574 -4.732 8.058 1.00 0.00 93 SER A N 5
ATOM 8261 C CA . SER A 1 93 ? -8.560 -3.730 8.274 1.00 0.00 93 SER A CA 5
ATOM 8262 C C . SER A 1 93 ? -7.968 -3.122 6.981 1.00 0.00 93 SER A C 5
ATOM 8263 O O . SER A 1 93 ? -8.342 -2.021 6.580 1.00 0.00 93 SER A O 5
ATOM 8271 N N . TYR A 1 94 ? -7.070 -3.841 6.356 1.00 0.00 94 TYR A N 5
ATOM 8272 C CA . TYR A 1 94 ? -6.373 -3.428 5.133 1.00 0.00 94 TYR A CA 5
ATOM 8273 C C . TYR A 1 94 ? -5.690 -4.667 4.514 1.00 0.00 94 TYR A C 5
ATOM 8274 O O . TYR A 1 94 ? -5.810 -5.780 5.040 1.00 0.00 94 TYR A O 5
ATOM 8292 N N . PHE A 1 95 ? -4.973 -4.441 3.432 1.00 0.00 95 PHE A N 5
ATOM 8293 C CA . PHE A 1 95 ? -4.059 -5.404 2.816 1.00 0.00 95 PHE A CA 5
ATOM 8294 C C . PHE A 1 95 ? -2.708 -4.762 2.828 1.00 0.00 95 PHE A C 5
ATOM 8295 O O . PHE A 1 95 ? -2.626 -3.552 2.817 1.00 0.00 95 PHE A O 5
ATOM 8312 N N . ILE A 1 96 ? -1.659 -5.526 2.888 1.00 0.00 96 ILE A N 5
ATOM 8313 C CA . ILE A 1 96 ? -0.341 -4.936 2.795 1.00 0.00 96 ILE A CA 5
ATOM 8314 C C . ILE A 1 96 ? 0.370 -5.465 1.548 1.00 0.00 96 ILE A C 5
ATOM 8315 O O . ILE A 1 96 ? 0.823 -6.590 1.521 1.00 0.00 96 ILE A O 5
ATOM 8331 N N . LEU A 1 97 ? 0.407 -4.657 0.526 1.00 0.00 97 LEU A N 5
ATOM 8332 C CA . LEU A 1 97 ? 1.042 -4.990 -0.736 1.00 0.00 97 LEU A CA 5
ATOM 8333 C C . LEU A 1 97 ? 2.531 -4.821 -0.543 1.00 0.00 97 LEU A C 5
ATOM 8334 O O . LEU A 1 97 ? 3.049 -3.710 -0.378 1.00 0.00 97 LEU A O 5
ATOM 8350 N N . ARG A 1 98 ? 3.198 -5.928 -0.485 1.00 0.00 98 ARG A N 5
ATOM 8351 C CA . ARG A 1 98 ? 4.589 -5.963 -0.162 1.00 0.00 98 ARG A CA 5
ATOM 8352 C C . ARG A 1 98 ? 5.327 -6.698 -1.203 1.00 0.00 98 ARG A C 5
ATOM 8353 O O . ARG A 1 98 ? 4.734 -7.477 -1.968 1.00 0.00 98 ARG A O 5
ATOM 8374 N N . MET A 1 99 ? 6.607 -6.454 -1.267 1.00 0.00 99 MET A N 5
ATOM 8375 C CA . MET A 1 99 ? 7.429 -7.252 -2.071 1.00 0.00 99 MET A CA 5
ATOM 8376 C C . MET A 1 99 ? 7.683 -8.516 -1.304 1.00 0.00 99 MET A C 5
ATOM 8377 O O . MET A 1 99 ? 8.082 -8.458 -0.121 1.00 0.00 99 MET A O 5
ATOM 8391 N N . LYS A 1 100 ? 7.420 -9.619 -1.941 1.00 0.00 100 LYS A N 5
ATOM 8392 C CA . LYS A 1 100 ? 7.595 -10.918 -1.374 1.00 0.00 100 LYS A CA 5
ATOM 8393 C C . LYS A 1 100 ? 9.045 -11.093 -0.955 1.00 0.00 100 LYS A C 5
ATOM 8394 O O . LYS A 1 100 ? 9.935 -10.582 -1.639 1.00 0.00 100 LYS A O 5
ATOM 8413 N N . PRO A 1 101 ? 9.289 -11.766 0.193 1.00 0.00 101 PRO A N 5
ATOM 8414 C CA . PRO A 1 101 ? 10.621 -11.926 0.785 1.00 0.00 101 PRO A CA 5
ATOM 8415 C C . PRO A 1 101 ? 11.751 -12.176 -0.210 1.00 0.00 101 PRO A C 5
ATOM 8416 O O . PRO A 1 101 ? 11.857 -13.249 -0.836 1.00 0.00 101 PRO A O 5
ATOM 8427 N N . HIS A 1 102 ? 12.544 -11.157 -0.375 1.00 0.00 102 HIS A N 5
ATOM 8428 C CA . HIS A 1 102 ? 13.709 -11.164 -1.207 1.00 0.00 102 HIS A CA 5
ATOM 8429 C C . HIS A 1 102 ? 14.847 -10.538 -0.460 1.00 0.00 102 HIS A C 5
ATOM 8430 O O . HIS A 1 102 ? 14.628 -9.726 0.454 1.00 0.00 102 HIS A O 5
ATOM 8445 N N . ALA A 1 103 ? 16.028 -10.917 -0.833 1.00 0.00 103 ALA A N 5
ATOM 8446 C CA . ALA A 1 103 ? 17.275 -10.431 -0.290 1.00 0.00 103 ALA A CA 5
ATOM 8447 C C . ALA A 1 103 ? 18.344 -11.001 -1.175 1.00 0.00 103 ALA A C 5
ATOM 8448 O O . ALA A 1 103 ? 18.008 -11.749 -2.107 1.00 0.00 103 ALA A O 5
ATOM 8455 N N . ILE A 1 104 ? 19.591 -10.671 -0.942 1.00 0.00 104 ILE A N 5
ATOM 8456 C CA . ILE A 1 104 ? 20.636 -11.247 -1.688 1.00 0.00 104 ILE A CA 5
ATOM 8457 C C . ILE A 1 104 ? 20.842 -12.701 -1.247 1.00 0.00 104 ILE A C 5
ATOM 8458 O O . ILE A 1 104 ? 21.436 -12.982 -0.195 1.00 0.00 104 ILE A O 5
ATOM 8474 N N . ALA A 1 105 ? 20.259 -13.591 -2.014 1.00 0.00 105 ALA A N 5
ATOM 8475 C CA . ALA A 1 105 ? 20.280 -15.011 -1.778 1.00 0.00 105 ALA A CA 5
ATOM 8476 C C . ALA A 1 105 ? 19.883 -15.686 -3.071 1.00 0.00 105 ALA A C 5
ATOM 8477 O O . ALA A 1 105 ? 18.691 -15.776 -3.399 1.00 0.00 105 ALA A O 5
ATOM 8484 N N . ASP A 1 106 ? 20.861 -16.120 -3.823 1.00 0.00 106 ASP A N 5
ATOM 8485 C CA . ASP A 1 106 ? 20.619 -16.670 -5.144 1.00 0.00 106 ASP A CA 5
ATOM 8486 C C . ASP A 1 106 ? 20.363 -18.136 -5.111 1.00 0.00 106 ASP A C 5
ATOM 8487 O O . ASP A 1 106 ? 21.203 -18.948 -5.505 1.00 0.00 106 ASP A O 5
ATOM 8496 N N . ARG A 1 107 ? 19.255 -18.467 -4.563 1.00 0.00 107 ARG A N 5
ATOM 8497 C CA . ARG A 1 107 ? 18.787 -19.802 -4.537 1.00 0.00 107 ARG A CA 5
ATOM 8498 C C . ARG A 1 107 ? 17.664 -19.941 -5.549 1.00 0.00 107 ARG A C 5
ATOM 8499 O O . ARG A 1 107 ? 17.954 -20.228 -6.713 1.00 0.00 107 ARG A O 5
ATOM 8521 N N . GLY A 1 1 ? -20.168 -18.746 -9.488 1.00 0.00 1 GLY A N 6
ATOM 8522 C CA . GLY A 1 1 ? -19.365 -19.659 -8.683 1.00 0.00 1 GLY A CA 6
ATOM 8523 C C . GLY A 1 1 ? -20.121 -20.094 -7.472 1.00 0.00 1 GLY A C 6
ATOM 8524 O O . GLY A 1 1 ? -21.230 -19.628 -7.247 1.00 0.00 1 GLY A O 6
ATOM 8530 N N . ALA A 1 2 ? -19.529 -20.969 -6.676 1.00 0.00 2 ALA A N 6
ATOM 8531 C CA . ALA A 1 2 ? -20.177 -21.453 -5.468 1.00 0.00 2 ALA A CA 6
ATOM 8532 C C . ALA A 1 2 ? -20.045 -20.416 -4.359 1.00 0.00 2 ALA A C 6
ATOM 8533 O O . ALA A 1 2 ? -20.754 -20.453 -3.359 1.00 0.00 2 ALA A O 6
ATOM 8540 N N . HIS A 1 3 ? -19.121 -19.504 -4.547 1.00 0.00 3 HIS A N 6
ATOM 8541 C CA . HIS A 1 3 ? -18.878 -18.440 -3.604 1.00 0.00 3 HIS A CA 6
ATOM 8542 C C . HIS A 1 3 ? -19.433 -17.137 -4.161 1.00 0.00 3 HIS A C 6
ATOM 8543 O O . HIS A 1 3 ? -20.051 -17.123 -5.235 1.00 0.00 3 HIS A O 6
ATOM 8558 N N . MET A 1 4 ? -19.224 -16.066 -3.451 1.00 0.00 4 MET A N 6
ATOM 8559 C CA . MET A 1 4 ? -19.771 -14.777 -3.834 1.00 0.00 4 MET A CA 6
ATOM 8560 C C . MET A 1 4 ? -18.682 -13.897 -4.398 1.00 0.00 4 MET A C 6
ATOM 8561 O O . MET A 1 4 ? -17.524 -14.292 -4.452 1.00 0.00 4 MET A O 6
ATOM 8575 N N . GLY A 1 5 ? -19.061 -12.742 -4.858 1.00 0.00 5 GLY A N 6
ATOM 8576 C CA . GLY A 1 5 ? -18.108 -11.773 -5.279 1.00 0.00 5 GLY A CA 6
ATOM 8577 C C . GLY A 1 5 ? -18.003 -10.731 -4.212 1.00 0.00 5 GLY A C 6
ATOM 8578 O O . GLY A 1 5 ? -17.324 -10.943 -3.201 1.00 0.00 5 GLY A O 6
ATOM 8582 N N . GLY A 1 6 ? -18.723 -9.647 -4.395 1.00 0.00 6 GLY A N 6
ATOM 8583 C CA . GLY A 1 6 ? -18.764 -8.606 -3.415 1.00 0.00 6 GLY A CA 6
ATOM 8584 C C . GLY A 1 6 ? -17.480 -7.865 -3.400 1.00 0.00 6 GLY A C 6
ATOM 8585 O O . GLY A 1 6 ? -16.665 -8.055 -2.509 1.00 0.00 6 GLY A O 6
ATOM 8589 N N . SER A 1 7 ? -17.286 -7.045 -4.388 1.00 0.00 7 SER A N 6
ATOM 8590 C CA . SER A 1 7 ? -16.049 -6.319 -4.508 1.00 0.00 7 SER A CA 6
ATOM 8591 C C . SER A 1 7 ? -15.923 -5.260 -3.383 1.00 0.00 7 SER A C 6
ATOM 8592 O O . SER A 1 7 ? -16.913 -4.605 -3.000 1.00 0.00 7 SER A O 6
ATOM 8600 N N . MET A 1 8 ? -14.714 -5.120 -2.879 1.00 0.00 8 MET A N 6
ATOM 8601 C CA . MET A 1 8 ? -14.431 -4.325 -1.717 1.00 0.00 8 MET A CA 6
ATOM 8602 C C . MET A 1 8 ? -13.406 -3.280 -1.984 1.00 0.00 8 MET A C 6
ATOM 8603 O O . MET A 1 8 ? -12.456 -3.530 -2.685 1.00 0.00 8 MET A O 6
ATOM 8617 N N . LYS A 1 9 ? -13.589 -2.116 -1.430 1.00 0.00 9 LYS A N 6
ATOM 8618 C CA . LYS A 1 9 ? -12.630 -1.077 -1.518 1.00 0.00 9 LYS A CA 6
ATOM 8619 C C . LYS A 1 9 ? -11.807 -1.051 -0.231 1.00 0.00 9 LYS A C 6
ATOM 8620 O O . LYS A 1 9 ? -12.190 -0.459 0.785 1.00 0.00 9 LYS A O 6
ATOM 8639 N N . ILE A 1 10 ? -10.696 -1.701 -0.308 1.00 0.00 10 ILE A N 6
ATOM 8640 C CA . ILE A 1 10 ? -9.843 -1.969 0.800 1.00 0.00 10 ILE A CA 6
ATOM 8641 C C . ILE A 1 10 ? -8.606 -1.086 0.769 1.00 0.00 10 ILE A C 6
ATOM 8642 O O . ILE A 1 10 ? -8.063 -0.827 -0.312 1.00 0.00 10 ILE A O 6
ATOM 8658 N N . ARG A 1 11 ? -8.188 -0.585 1.941 1.00 0.00 11 ARG A N 6
ATOM 8659 C CA . ARG A 1 11 ? -6.911 0.074 2.057 1.00 0.00 11 ARG A CA 6
ATOM 8660 C C . ARG A 1 11 ? -5.818 -0.894 1.822 1.00 0.00 11 ARG A C 6
ATOM 8661 O O . ARG A 1 11 ? -5.825 -1.990 2.348 1.00 0.00 11 ARG A O 6
ATOM 8682 N N . VAL A 1 12 ? -4.923 -0.536 1.026 1.00 0.00 12 VAL A N 6
ATOM 8683 C CA . VAL A 1 12 ? -3.806 -1.328 0.792 1.00 0.00 12 VAL A CA 6
ATOM 8684 C C . VAL A 1 12 ? -2.609 -0.570 1.245 1.00 0.00 12 VAL A C 6
ATOM 8685 O O . VAL A 1 12 ? -2.476 0.598 0.845 1.00 0.00 12 VAL A O 6
ATOM 8698 N N . GLU A 1 13 ? -1.778 -1.128 2.101 1.00 0.00 13 GLU A N 6
ATOM 8699 C CA . GLU A 1 13 ? -0.532 -0.491 2.280 1.00 0.00 13 GLU A CA 6
ATOM 8700 C C . GLU A 1 13 ? 0.381 -1.007 1.225 1.00 0.00 13 GLU A C 6
ATOM 8701 O O . GLU A 1 13 ? 0.233 -2.134 0.783 1.00 0.00 13 GLU A O 6
ATOM 8713 N N . LEU A 1 14 ? 1.288 -0.214 0.825 1.00 0.00 14 LEU A N 6
ATOM 8714 C CA . LEU A 1 14 ? 2.264 -0.606 -0.133 1.00 0.00 14 LEU A CA 6
ATOM 8715 C C . LEU A 1 14 ? 3.633 -0.443 0.441 1.00 0.00 14 LEU A C 6
ATOM 8716 O O . LEU A 1 14 ? 3.950 0.599 1.021 1.00 0.00 14 LEU A O 6
ATOM 8732 N N . ILE A 1 15 ? 4.443 -1.460 0.321 1.00 0.00 15 ILE A N 6
ATOM 8733 C CA . ILE A 1 15 ? 5.835 -1.318 0.673 1.00 0.00 15 ILE A CA 6
ATOM 8734 C C . ILE A 1 15 ? 6.657 -1.172 -0.611 1.00 0.00 15 ILE A C 6
ATOM 8735 O O . ILE A 1 15 ? 6.735 -2.104 -1.442 1.00 0.00 15 ILE A O 6
ATOM 8751 N N . ASN A 1 16 ? 7.204 -0.015 -0.788 1.00 0.00 16 ASN A N 6
ATOM 8752 C CA . ASN A 1 16 ? 8.185 0.249 -1.829 1.00 0.00 16 ASN A CA 6
ATOM 8753 C C . ASN A 1 16 ? 9.093 1.316 -1.266 1.00 0.00 16 ASN A C 6
ATOM 8754 O O . ASN A 1 16 ? 9.823 2.015 -1.970 1.00 0.00 16 ASN A O 6
ATOM 8765 N N . GLY A 1 17 ? 9.066 1.392 0.032 1.00 0.00 17 GLY A N 6
ATOM 8766 C CA . GLY A 1 17 ? 9.749 2.418 0.731 1.00 0.00 17 GLY A CA 6
ATOM 8767 C C . GLY A 1 17 ? 8.800 3.548 1.051 1.00 0.00 17 GLY A C 6
ATOM 8768 O O . GLY A 1 17 ? 7.579 3.405 0.933 1.00 0.00 17 GLY A O 6
ATOM 8772 N N . ASN A 1 18 ? 9.336 4.647 1.445 1.00 0.00 18 ASN A N 6
ATOM 8773 C CA . ASN A 1 18 ? 8.589 5.838 1.779 1.00 0.00 18 ASN A CA 6
ATOM 8774 C C . ASN A 1 18 ? 9.140 6.943 0.939 1.00 0.00 18 ASN A C 6
ATOM 8775 O O . ASN A 1 18 ? 9.483 8.037 1.403 1.00 0.00 18 ASN A O 6
ATOM 8786 N N . GLU A 1 19 ? 9.245 6.605 -0.318 1.00 0.00 19 GLU A N 6
ATOM 8787 C CA . GLU A 1 19 ? 9.811 7.415 -1.352 1.00 0.00 19 GLU A CA 6
ATOM 8788 C C . GLU A 1 19 ? 9.124 8.747 -1.505 1.00 0.00 19 GLU A C 6
ATOM 8789 O O . GLU A 1 19 ? 7.899 8.864 -1.369 1.00 0.00 19 GLU A O 6
ATOM 8801 N N . HIS A 1 20 ? 9.912 9.734 -1.796 1.00 0.00 20 HIS A N 6
ATOM 8802 C CA . HIS A 1 20 ? 9.440 11.054 -2.036 1.00 0.00 20 HIS A CA 6
ATOM 8803 C C . HIS A 1 20 ? 9.717 11.419 -3.466 1.00 0.00 20 HIS A C 6
ATOM 8804 O O . HIS A 1 20 ? 10.863 11.365 -3.919 1.00 0.00 20 HIS A O 6
ATOM 8819 N N . ARG A 1 21 ? 8.679 11.692 -4.180 1.00 0.00 21 ARG A N 6
ATOM 8820 C CA . ARG A 1 21 ? 8.745 12.116 -5.559 1.00 0.00 21 ARG A CA 6
ATOM 8821 C C . ARG A 1 21 ? 8.326 13.574 -5.588 1.00 0.00 21 ARG A C 6
ATOM 8822 O O . ARG A 1 21 ? 8.334 14.216 -4.540 1.00 0.00 21 ARG A O 6
ATOM 8843 N N . THR A 1 22 ? 7.986 14.102 -6.741 1.00 0.00 22 THR A N 6
ATOM 8844 C CA . THR A 1 22 ? 7.547 15.481 -6.849 1.00 0.00 22 THR A CA 6
ATOM 8845 C C . THR A 1 22 ? 6.275 15.760 -6.018 1.00 0.00 22 THR A C 6
ATOM 8846 O O . THR A 1 22 ? 5.164 15.369 -6.392 1.00 0.00 22 THR A O 6
ATOM 8857 N N . SER A 1 23 ? 6.466 16.398 -4.880 1.00 0.00 23 SER A N 6
ATOM 8858 C CA . SER A 1 23 ? 5.410 16.702 -3.970 1.00 0.00 23 SER A CA 6
ATOM 8859 C C . SER A 1 23 ? 5.787 17.972 -3.201 1.00 0.00 23 SER A C 6
ATOM 8860 O O . SER A 1 23 ? 6.655 17.949 -2.318 1.00 0.00 23 SER A O 6
ATOM 8868 N N . SER A 1 24 ? 5.176 19.080 -3.584 1.00 0.00 24 SER A N 6
ATOM 8869 C CA . SER A 1 24 ? 5.403 20.359 -2.943 1.00 0.00 24 SER A CA 6
ATOM 8870 C C . SER A 1 24 ? 4.456 20.500 -1.743 1.00 0.00 24 SER A C 6
ATOM 8871 O O . SER A 1 24 ? 4.514 21.478 -0.981 1.00 0.00 24 SER A O 6
ATOM 8879 N N . THR A 1 25 ? 3.589 19.530 -1.598 1.00 0.00 25 THR A N 6
ATOM 8880 C CA . THR A 1 25 ? 2.663 19.450 -0.498 1.00 0.00 25 THR A CA 6
ATOM 8881 C C . THR A 1 25 ? 3.349 18.772 0.706 1.00 0.00 25 THR A C 6
ATOM 8882 O O . THR A 1 25 ? 4.539 18.427 0.602 1.00 0.00 25 THR A O 6
ATOM 8893 N N . PRO A 1 26 ? 2.644 18.629 1.876 1.00 0.00 26 PRO A N 6
ATOM 8894 C CA . PRO A 1 26 ? 3.109 17.875 3.037 1.00 0.00 26 PRO A CA 6
ATOM 8895 C C . PRO A 1 26 ? 3.840 16.584 2.680 1.00 0.00 26 PRO A C 6
ATOM 8896 O O . PRO A 1 26 ? 3.627 15.974 1.619 1.00 0.00 26 PRO A O 6
ATOM 8907 N N . GLN A 1 27 ? 4.625 16.140 3.608 1.00 0.00 27 GLN A N 6
ATOM 8908 C CA . GLN A 1 27 ? 5.518 14.997 3.459 1.00 0.00 27 GLN A CA 6
ATOM 8909 C C . GLN A 1 27 ? 4.809 13.658 3.528 1.00 0.00 27 GLN A C 6
ATOM 8910 O O . GLN A 1 27 ? 5.448 12.610 3.715 1.00 0.00 27 GLN A O 6
ATOM 8924 N N . GLN A 1 28 ? 3.519 13.711 3.313 1.00 0.00 28 GLN A N 6
ATOM 8925 C CA . GLN A 1 28 ? 2.595 12.582 3.367 1.00 0.00 28 GLN A CA 6
ATOM 8926 C C . GLN A 1 28 ? 2.492 12.010 4.792 1.00 0.00 28 GLN A C 6
ATOM 8927 O O . GLN A 1 28 ? 3.320 12.330 5.658 1.00 0.00 28 GLN A O 6
ATOM 8941 N N . PRO A 1 29 ? 1.451 11.199 5.094 1.00 0.00 29 PRO A N 6
ATOM 8942 C CA . PRO A 1 29 ? 1.369 10.526 6.377 1.00 0.00 29 PRO A CA 6
ATOM 8943 C C . PRO A 1 29 ? 2.585 9.641 6.527 1.00 0.00 29 PRO A C 6
ATOM 8944 O O . PRO A 1 29 ? 2.970 8.946 5.566 1.00 0.00 29 PRO A O 6
ATOM 8955 N N . GLN A 1 30 ? 3.193 9.644 7.691 1.00 0.00 30 GLN A N 6
ATOM 8956 C CA . GLN A 1 30 ? 4.422 8.919 7.889 1.00 0.00 30 GLN A CA 6
ATOM 8957 C C . GLN A 1 30 ? 4.183 7.453 8.177 1.00 0.00 30 GLN A C 6
ATOM 8958 O O . GLN A 1 30 ? 4.445 6.934 9.262 1.00 0.00 30 GLN A O 6
ATOM 8972 N N . GLN A 1 31 ? 3.563 6.856 7.212 1.00 0.00 31 GLN A N 6
ATOM 8973 C CA . GLN A 1 31 ? 3.227 5.499 7.121 1.00 0.00 31 GLN A CA 6
ATOM 8974 C C . GLN A 1 31 ? 3.551 5.081 5.720 1.00 0.00 31 GLN A C 6
ATOM 8975 O O . GLN A 1 31 ? 4.176 5.848 4.981 1.00 0.00 31 GLN A O 6
ATOM 8989 N N . ASN A 1 32 ? 3.132 3.933 5.331 1.00 0.00 32 ASN A N 6
ATOM 8990 C CA . ASN A 1 32 ? 3.348 3.497 4.000 1.00 0.00 32 ASN A CA 6
ATOM 8991 C C . ASN A 1 32 ? 2.268 4.058 3.086 1.00 0.00 32 ASN A C 6
ATOM 8992 O O . ASN A 1 32 ? 1.165 4.396 3.548 1.00 0.00 32 ASN A O 6
ATOM 9003 N N . PRO A 1 33 ? 2.603 4.260 1.808 1.00 0.00 33 PRO A N 6
ATOM 9004 C CA . PRO A 1 33 ? 1.638 4.629 0.748 1.00 0.00 33 PRO A CA 6
ATOM 9005 C C . PRO A 1 33 ? 0.394 3.719 0.825 1.00 0.00 33 PRO A C 6
ATOM 9006 O O . PRO A 1 33 ? 0.521 2.497 0.951 1.00 0.00 33 PRO A O 6
ATOM 9017 N N . SER A 1 34 ? -0.783 4.302 0.764 1.00 0.00 34 SER A N 6
ATOM 9018 C CA . SER A 1 34 ? -2.003 3.540 0.918 1.00 0.00 34 SER A CA 6
ATOM 9019 C C . SER A 1 34 ? -3.027 3.966 -0.126 1.00 0.00 34 SER A C 6
ATOM 9020 O O . SER A 1 34 ? -3.001 5.114 -0.603 1.00 0.00 34 SER A O 6
ATOM 9028 N N . VAL A 1 35 ? -3.901 3.061 -0.483 1.00 0.00 35 VAL A N 6
ATOM 9029 C CA . VAL A 1 35 ? -4.962 3.311 -1.432 1.00 0.00 35 VAL A CA 6
ATOM 9030 C C . VAL A 1 35 ? -6.126 2.483 -1.072 1.00 0.00 35 VAL A C 6
ATOM 9031 O O . VAL A 1 35 ? -5.969 1.460 -0.449 1.00 0.00 35 VAL A O 6
ATOM 9044 N N . SER A 1 36 ? -7.260 2.937 -1.392 1.00 0.00 36 SER A N 6
ATOM 9045 C CA . SER A 1 36 ? -8.422 2.180 -1.226 1.00 0.00 36 SER A CA 6
ATOM 9046 C C . SER A 1 36 ? -8.770 1.622 -2.600 1.00 0.00 36 SER A C 6
ATOM 9047 O O . SER A 1 36 ? -9.220 2.345 -3.492 1.00 0.00 36 SER A O 6
ATOM 9055 N N . HIS A 1 37 ? -8.528 0.356 -2.761 1.00 0.00 37 HIS A N 6
ATOM 9056 C CA . HIS A 1 37 ? -8.614 -0.279 -4.009 1.00 0.00 37 HIS A CA 6
ATOM 9057 C C . HIS A 1 37 ? -9.764 -1.275 -4.022 1.00 0.00 37 HIS A C 6
ATOM 9058 O O . HIS A 1 37 ? -10.012 -1.956 -3.044 1.00 0.00 37 HIS A O 6
ATOM 9073 N N . ILE A 1 38 ? -10.433 -1.312 -5.130 1.00 0.00 38 ILE A N 6
ATOM 9074 C CA . ILE A 1 38 ? -11.588 -2.198 -5.428 1.00 0.00 38 ILE A CA 6
ATOM 9075 C C . ILE A 1 38 ? -10.972 -3.613 -5.720 1.00 0.00 38 ILE A C 6
ATOM 9076 O O . ILE A 1 38 ? -10.248 -3.807 -6.708 1.00 0.00 38 ILE A O 6
ATOM 9092 N N . PHE A 1 39 ? -11.209 -4.518 -4.863 1.00 0.00 39 PHE A N 6
ATOM 9093 C CA . PHE A 1 39 ? -10.776 -5.861 -5.009 1.00 0.00 39 PHE A CA 6
ATOM 9094 C C . PHE A 1 39 ? -11.972 -6.731 -5.195 1.00 0.00 39 PHE A C 6
ATOM 9095 O O . PHE A 1 39 ? -13.020 -6.467 -4.620 1.00 0.00 39 PHE A O 6
ATOM 9112 N N . ASP A 1 40 ? -11.809 -7.747 -5.973 1.00 0.00 40 ASP A N 6
ATOM 9113 C CA . ASP A 1 40 ? -12.850 -8.671 -6.297 1.00 0.00 40 ASP A CA 6
ATOM 9114 C C . ASP A 1 40 ? -12.214 -10.037 -6.514 1.00 0.00 40 ASP A C 6
ATOM 9115 O O . ASP A 1 40 ? -10.995 -10.190 -6.329 1.00 0.00 40 ASP A O 6
ATOM 9124 N N . GLY A 1 41 ? -12.991 -10.969 -7.002 1.00 0.00 41 GLY A N 6
ATOM 9125 C CA . GLY A 1 41 ? -12.520 -12.328 -7.173 1.00 0.00 41 GLY A CA 6
ATOM 9126 C C . GLY A 1 41 ? -12.678 -12.787 -8.598 1.00 0.00 41 GLY A C 6
ATOM 9127 O O . GLY A 1 41 ? -12.635 -13.979 -8.896 1.00 0.00 41 GLY A O 6
ATOM 9131 N N . GLU A 1 42 ? -12.850 -11.831 -9.479 1.00 0.00 42 GLU A N 6
ATOM 9132 C CA . GLU A 1 42 ? -13.086 -12.073 -10.860 1.00 0.00 42 GLU A CA 6
ATOM 9133 C C . GLU A 1 42 ? -11.851 -11.680 -11.671 1.00 0.00 42 GLU A C 6
ATOM 9134 O O . GLU A 1 42 ? -11.579 -12.225 -12.735 1.00 0.00 42 GLU A O 6
ATOM 9146 N N . THR A 1 43 ? -11.126 -10.724 -11.153 1.00 0.00 43 THR A N 6
ATOM 9147 C CA . THR A 1 43 ? -9.888 -10.318 -11.666 1.00 0.00 43 THR A CA 6
ATOM 9148 C C . THR A 1 43 ? -8.774 -10.946 -10.821 1.00 0.00 43 THR A C 6
ATOM 9149 O O . THR A 1 43 ? -8.864 -10.948 -9.569 1.00 0.00 43 THR A O 6
ATOM 9160 N N . ALA A 1 44 ? -7.787 -11.537 -11.493 1.00 0.00 44 ALA A N 6
ATOM 9161 C CA . ALA A 1 44 ? -6.633 -12.134 -10.857 1.00 0.00 44 ALA A CA 6
ATOM 9162 C C . ALA A 1 44 ? -5.954 -11.176 -9.913 1.00 0.00 44 ALA A C 6
ATOM 9163 O O . ALA A 1 44 ? -5.994 -9.941 -10.094 1.00 0.00 44 ALA A O 6
ATOM 9170 N N . VAL A 1 45 ? -5.337 -11.743 -8.919 1.00 0.00 45 VAL A N 6
ATOM 9171 C CA . VAL A 1 45 ? -4.587 -11.026 -7.916 1.00 0.00 45 VAL A CA 6
ATOM 9172 C C . VAL A 1 45 ? -3.565 -10.136 -8.575 1.00 0.00 45 VAL A C 6
ATOM 9173 O O . VAL A 1 45 ? -3.543 -8.941 -8.343 1.00 0.00 45 VAL A O 6
ATOM 9186 N N . LYS A 1 46 ? -2.751 -10.743 -9.415 1.00 0.00 46 LYS A N 6
ATOM 9187 C CA . LYS A 1 46 ? -1.664 -10.045 -10.107 1.00 0.00 46 LYS A CA 6
ATOM 9188 C C . LYS A 1 46 ? -2.160 -8.874 -10.937 1.00 0.00 46 LYS A C 6
ATOM 9189 O O . LYS A 1 46 ? -1.477 -7.894 -11.090 1.00 0.00 46 LYS A O 6
ATOM 9208 N N . ASP A 1 47 ? -3.360 -8.968 -11.441 1.00 0.00 47 ASP A N 6
ATOM 9209 C CA . ASP A 1 47 ? -3.937 -7.882 -12.191 1.00 0.00 47 ASP A CA 6
ATOM 9210 C C . ASP A 1 47 ? -4.333 -6.766 -11.261 1.00 0.00 47 ASP A C 6
ATOM 9211 O O . ASP A 1 47 ? -4.180 -5.599 -11.593 1.00 0.00 47 ASP A O 6
ATOM 9220 N N . HIS A 1 48 ? -4.825 -7.129 -10.079 1.00 0.00 48 HIS A N 6
ATOM 9221 C CA . HIS A 1 48 ? -5.120 -6.158 -9.036 1.00 0.00 48 HIS A CA 6
ATOM 9222 C C . HIS A 1 48 ? -3.795 -5.486 -8.644 1.00 0.00 48 HIS A C 6
ATOM 9223 O O . HIS A 1 48 ? -3.739 -4.280 -8.434 1.00 0.00 48 HIS A O 6
ATOM 9238 N N . ILE A 1 49 ? -2.766 -6.289 -8.591 1.00 0.00 49 ILE A N 6
ATOM 9239 C CA . ILE A 1 49 ? -1.442 -5.857 -8.252 1.00 0.00 49 ILE A CA 6
ATOM 9240 C C . ILE A 1 49 ? -0.833 -4.967 -9.324 1.00 0.00 49 ILE A C 6
ATOM 9241 O O . ILE A 1 49 ? -0.258 -3.956 -8.985 1.00 0.00 49 ILE A O 6
ATOM 9257 N N . LYS A 1 50 ? -1.005 -5.292 -10.618 1.00 0.00 50 LYS A N 6
ATOM 9258 C CA . LYS A 1 50 ? -0.535 -4.391 -11.676 1.00 0.00 50 LYS A CA 6
ATOM 9259 C C . LYS A 1 50 ? -1.190 -3.013 -11.546 1.00 0.00 50 LYS A C 6
ATOM 9260 O O . LYS A 1 50 ? -0.552 -1.985 -11.811 1.00 0.00 50 LYS A O 6
ATOM 9279 N N . VAL A 1 51 ? -2.447 -2.998 -11.107 1.00 0.00 51 VAL A N 6
ATOM 9280 C CA . VAL A 1 51 ? -3.174 -1.770 -10.876 1.00 0.00 51 VAL A CA 6
ATOM 9281 C C . VAL A 1 51 ? -2.591 -1.030 -9.695 1.00 0.00 51 VAL A C 6
ATOM 9282 O O . VAL A 1 51 ? -2.246 0.142 -9.814 1.00 0.00 51 VAL A O 6
ATOM 9295 N N . LEU A 1 52 ? -2.490 -1.698 -8.571 1.00 0.00 52 LEU A N 6
ATOM 9296 C CA . LEU A 1 52 ? -1.908 -1.120 -7.375 1.00 0.00 52 LEU A CA 6
ATOM 9297 C C . LEU A 1 52 ? -0.526 -0.594 -7.643 1.00 0.00 52 LEU A C 6
ATOM 9298 O O . LEU A 1 52 ? -0.237 0.535 -7.298 1.00 0.00 52 LEU A O 6
ATOM 9314 N N . LEU A 1 53 ? 0.306 -1.392 -8.305 1.00 0.00 53 LEU A N 6
ATOM 9315 C CA . LEU A 1 53 ? 1.630 -0.972 -8.662 1.00 0.00 53 LEU A CA 6
ATOM 9316 C C . LEU A 1 53 ? 1.565 0.279 -9.499 1.00 0.00 53 LEU A C 6
ATOM 9317 O O . LEU A 1 53 ? 2.243 1.228 -9.215 1.00 0.00 53 LEU A O 6
ATOM 9333 N N . THR A 1 54 ? 0.697 0.285 -10.489 1.00 0.00 54 THR A N 6
ATOM 9334 C CA . THR A 1 54 ? 0.493 1.412 -11.295 1.00 0.00 54 THR A CA 6
ATOM 9335 C C . THR A 1 54 ? 0.034 2.660 -10.523 1.00 0.00 54 THR A C 6
ATOM 9336 O O . THR A 1 54 ? 0.534 3.763 -10.755 1.00 0.00 54 THR A O 6
ATOM 9347 N N . HIS A 1 55 ? -0.844 2.472 -9.574 1.00 0.00 55 HIS A N 6
ATOM 9348 C CA . HIS A 1 55 ? -1.323 3.552 -8.745 1.00 0.00 55 HIS A CA 6
ATOM 9349 C C . HIS A 1 55 ? -0.257 4.036 -7.744 1.00 0.00 55 HIS A C 6
ATOM 9350 O O . HIS A 1 55 ? -0.206 5.213 -7.409 1.00 0.00 55 HIS A O 6
ATOM 9365 N N . PHE A 1 56 ? 0.574 3.133 -7.283 1.00 0.00 56 PHE A N 6
ATOM 9366 C CA . PHE A 1 56 ? 1.687 3.470 -6.408 1.00 0.00 56 PHE A CA 6
ATOM 9367 C C . PHE A 1 56 ? 2.896 3.929 -7.205 1.00 0.00 56 PHE A C 6
ATOM 9368 O O . PHE A 1 56 ? 3.922 4.351 -6.641 1.00 0.00 56 PHE A O 6
ATOM 9385 N N . LYS A 1 57 ? 2.746 3.819 -8.502 1.00 0.00 57 LYS A N 6
ATOM 9386 C CA . LYS A 1 57 ? 3.698 4.242 -9.518 1.00 0.00 57 LYS A CA 6
ATOM 9387 C C . LYS A 1 57 ? 4.953 3.393 -9.543 1.00 0.00 57 LYS A C 6
ATOM 9388 O O . LYS A 1 57 ? 6.078 3.886 -9.587 1.00 0.00 57 LYS A O 6
ATOM 9407 N N . ILE A 1 58 ? 4.720 2.121 -9.495 1.00 0.00 58 ILE A N 6
ATOM 9408 C CA . ILE A 1 58 ? 5.682 1.105 -9.614 1.00 0.00 58 ILE A CA 6
ATOM 9409 C C . ILE A 1 58 ? 5.420 0.387 -10.926 1.00 0.00 58 ILE A C 6
ATOM 9410 O O . ILE A 1 58 ? 4.247 0.173 -11.277 1.00 0.00 58 ILE A O 6
ATOM 9426 N N . PRO A 1 59 ? 6.446 0.086 -11.714 1.00 0.00 59 PRO A N 6
ATOM 9427 C CA . PRO A 1 59 ? 6.294 -0.749 -12.903 1.00 0.00 59 PRO A CA 6
ATOM 9428 C C . PRO A 1 59 ? 5.648 -2.063 -12.570 1.00 0.00 59 PRO A C 6
ATOM 9429 O O . PRO A 1 59 ? 5.998 -2.734 -11.581 1.00 0.00 59 PRO A O 6
ATOM 9440 N N . VAL A 1 60 ? 4.700 -2.432 -13.387 1.00 0.00 60 VAL A N 6
ATOM 9441 C CA . VAL A 1 60 ? 3.951 -3.638 -13.217 1.00 0.00 60 VAL A CA 6
ATOM 9442 C C . VAL A 1 60 ? 4.790 -4.874 -13.330 1.00 0.00 60 VAL A C 6
ATOM 9443 O O . VAL A 1 60 ? 4.327 -5.936 -13.023 1.00 0.00 60 VAL A O 6
ATOM 9456 N N . ASP A 1 61 ? 6.031 -4.737 -13.767 1.00 0.00 61 ASP A N 6
ATOM 9457 C CA . ASP A 1 61 ? 6.884 -5.902 -13.922 1.00 0.00 61 ASP A CA 6
ATOM 9458 C C . ASP A 1 61 ? 7.265 -6.476 -12.563 1.00 0.00 61 ASP A C 6
ATOM 9459 O O . ASP A 1 61 ? 7.692 -7.621 -12.464 1.00 0.00 61 ASP A O 6
ATOM 9468 N N . LYS A 1 62 ? 7.068 -5.693 -11.497 1.00 0.00 62 LYS A N 6
ATOM 9469 C CA . LYS A 1 62 ? 7.381 -6.154 -10.177 1.00 0.00 62 LYS A CA 6
ATOM 9470 C C . LYS A 1 62 ? 6.238 -6.951 -9.571 1.00 0.00 62 LYS A C 6
ATOM 9471 O O . LYS A 1 62 ? 6.364 -7.459 -8.476 1.00 0.00 62 LYS A O 6
ATOM 9490 N N . VAL A 1 63 ? 5.115 -7.029 -10.298 1.00 0.00 63 VAL A N 6
ATOM 9491 C CA . VAL A 1 63 ? 3.899 -7.835 -9.959 1.00 0.00 63 VAL A CA 6
ATOM 9492 C C . VAL A 1 63 ? 4.303 -9.263 -9.543 1.00 0.00 63 VAL A C 6
ATOM 9493 O O . VAL A 1 63 ? 3.691 -9.879 -8.674 1.00 0.00 63 VAL A O 6
ATOM 9506 N N . SER A 1 64 ? 5.377 -9.705 -10.147 1.00 0.00 64 SER A N 6
ATOM 9507 C CA . SER A 1 64 ? 6.034 -10.952 -9.882 1.00 0.00 64 SER A CA 6
ATOM 9508 C C . SER A 1 64 ? 6.413 -11.066 -8.396 1.00 0.00 64 SER A C 6
ATOM 9509 O O . SER A 1 64 ? 6.147 -12.070 -7.729 1.00 0.00 64 SER A O 6
ATOM 9517 N N . SER A 1 65 ? 6.997 -10.008 -7.890 1.00 0.00 65 SER A N 6
ATOM 9518 C CA . SER A 1 65 ? 7.537 -9.960 -6.576 1.00 0.00 65 SER A CA 6
ATOM 9519 C C . SER A 1 65 ? 6.613 -9.252 -5.597 1.00 0.00 65 SER A C 6
ATOM 9520 O O . SER A 1 65 ? 7.015 -8.936 -4.493 1.00 0.00 65 SER A O 6
ATOM 9528 N N . TYR A 1 66 ? 5.394 -9.016 -5.977 1.00 0.00 66 TYR A N 6
ATOM 9529 C CA . TYR A 1 66 ? 4.468 -8.363 -5.098 1.00 0.00 66 TYR A CA 6
ATOM 9530 C C . TYR A 1 66 ? 3.357 -9.280 -4.685 1.00 0.00 66 TYR A C 6
ATOM 9531 O O . TYR A 1 66 ? 2.905 -10.132 -5.473 1.00 0.00 66 TYR A O 6
ATOM 9549 N N . ALA A 1 67 ? 2.947 -9.132 -3.444 1.00 0.00 67 ALA A N 6
ATOM 9550 C CA . ALA A 1 67 ? 1.922 -9.943 -2.878 1.00 0.00 67 ALA A CA 6
ATOM 9551 C C . ALA A 1 67 ? 1.151 -9.182 -1.842 1.00 0.00 67 ALA A C 6
ATOM 9552 O O . ALA A 1 67 ? 1.701 -8.304 -1.164 1.00 0.00 67 ALA A O 6
ATOM 9559 N N . LEU A 1 68 ? -0.111 -9.503 -1.745 1.00 0.00 68 LEU A N 6
ATOM 9560 C CA . LEU A 1 68 ? -0.974 -8.949 -0.758 1.00 0.00 68 LEU A CA 6
ATOM 9561 C C . LEU A 1 68 ? -0.803 -9.735 0.521 1.00 0.00 68 LEU A C 6
ATOM 9562 O O . LEU A 1 68 ? -0.905 -10.957 0.513 1.00 0.00 68 LEU A O 6
ATOM 9578 N N . GLN A 1 69 ? -0.512 -9.063 1.575 1.00 0.00 69 GLN A N 6
ATOM 9579 C CA . GLN A 1 69 ? -0.325 -9.685 2.863 1.00 0.00 69 GLN A CA 6
ATOM 9580 C C . GLN A 1 69 ? -1.438 -9.266 3.815 1.00 0.00 69 GLN A C 6
ATOM 9581 O O . GLN A 1 69 ? -1.982 -8.168 3.700 1.00 0.00 69 GLN A O 6
ATOM 9595 N N . ASN A 1 70 ? -1.793 -10.160 4.703 1.00 0.00 70 ASN A N 6
ATOM 9596 C CA . ASN A 1 70 ? -2.729 -9.879 5.767 1.00 0.00 70 ASN A CA 6
ATOM 9597 C C . ASN A 1 70 ? -1.983 -9.126 6.864 1.00 0.00 70 ASN A C 6
ATOM 9598 O O . ASN A 1 70 ? -0.939 -9.586 7.311 1.00 0.00 70 ASN A O 6
ATOM 9609 N N . PRO A 1 71 ? -2.510 -8.001 7.337 1.00 0.00 71 PRO A N 6
ATOM 9610 C CA . PRO A 1 71 ? -1.834 -7.164 8.341 1.00 0.00 71 PRO A CA 6
ATOM 9611 C C . PRO A 1 71 ? -1.625 -7.827 9.711 1.00 0.00 71 PRO A C 6
ATOM 9612 O O . PRO A 1 71 ? -0.752 -7.405 10.466 1.00 0.00 71 PRO A O 6
ATOM 9623 N N . PHE A 1 72 ? -2.383 -8.857 10.032 1.00 0.00 72 PHE A N 6
ATOM 9624 C CA . PHE A 1 72 ? -2.267 -9.432 11.348 1.00 0.00 72 PHE A CA 6
ATOM 9625 C C . PHE A 1 72 ? -1.499 -10.722 11.332 1.00 0.00 72 PHE A C 6
ATOM 9626 O O . PHE A 1 72 ? -0.608 -10.949 12.154 1.00 0.00 72 PHE A O 6
ATOM 9643 N N . THR A 1 73 ? -1.815 -11.539 10.395 1.00 0.00 73 THR A N 6
ATOM 9644 C CA . THR A 1 73 ? -1.270 -12.872 10.327 1.00 0.00 73 THR A CA 6
ATOM 9645 C C . THR A 1 73 ? 0.022 -12.888 9.527 1.00 0.00 73 THR A C 6
ATOM 9646 O O . THR A 1 73 ? 0.854 -13.807 9.662 1.00 0.00 73 THR A O 6
ATOM 9657 N N . LEU A 1 74 ? 0.190 -11.857 8.709 1.00 0.00 74 LEU A N 6
ATOM 9658 C CA . LEU A 1 74 ? 1.315 -11.695 7.809 1.00 0.00 74 LEU A CA 6
ATOM 9659 C C . LEU A 1 74 ? 1.308 -12.730 6.710 1.00 0.00 74 LEU A C 6
ATOM 9660 O O . LEU A 1 74 ? 2.306 -12.916 6.014 1.00 0.00 74 LEU A O 6
ATOM 9676 N N . ALA A 1 75 ? 0.164 -13.359 6.514 1.00 0.00 75 ALA A N 6
ATOM 9677 C CA . ALA A 1 75 ? 0.030 -14.345 5.493 1.00 0.00 75 ALA A CA 6
ATOM 9678 C C . ALA A 1 75 ? -0.119 -13.671 4.171 1.00 0.00 75 ALA A C 6
ATOM 9679 O O . ALA A 1 75 ? -0.820 -12.659 4.061 1.00 0.00 75 ALA A O 6
ATOM 9686 N N . TYR A 1 76 ? 0.515 -14.202 3.191 1.00 0.00 76 TYR A N 6
ATOM 9687 C CA . TYR A 1 76 ? 0.459 -13.653 1.881 1.00 0.00 76 TYR A CA 6
ATOM 9688 C C . TYR A 1 76 ? -0.570 -14.369 1.083 1.00 0.00 76 TYR A C 6
ATOM 9689 O O . TYR A 1 76 ? -0.943 -15.503 1.396 1.00 0.00 76 TYR A O 6
ATOM 9707 N N . VAL A 1 77 ? -1.082 -13.705 0.127 1.00 0.00 77 VAL A N 6
ATOM 9708 C CA . VAL A 1 77 ? -2.002 -14.271 -0.780 1.00 0.00 77 VAL A CA 6
ATOM 9709 C C . VAL A 1 77 ? -1.226 -14.831 -1.972 1.00 0.00 77 VAL A C 6
ATOM 9710 O O . VAL A 1 77 ? -0.637 -14.077 -2.756 1.00 0.00 77 VAL A O 6
ATOM 9723 N N . GLU A 1 78 ? -1.197 -16.152 -2.072 1.00 0.00 78 GLU A N 6
ATOM 9724 C CA . GLU A 1 78 ? -0.518 -16.853 -3.161 1.00 0.00 78 GLU A CA 6
ATOM 9725 C C . GLU A 1 78 ? -1.521 -17.340 -4.181 1.00 0.00 78 GLU A C 6
ATOM 9726 O O . GLU A 1 78 ? -1.201 -18.129 -5.077 1.00 0.00 78 GLU A O 6
ATOM 9738 N N . ASP A 1 79 ? -2.727 -16.859 -4.042 1.00 0.00 79 ASP A N 6
ATOM 9739 C CA . ASP A 1 79 ? -3.797 -17.181 -4.912 1.00 0.00 79 ASP A CA 6
ATOM 9740 C C . ASP A 1 79 ? -3.644 -16.486 -6.227 1.00 0.00 79 ASP A C 6
ATOM 9741 O O . ASP A 1 79 ? -2.967 -15.468 -6.348 1.00 0.00 79 ASP A O 6
ATOM 9750 N N . SER A 1 80 ? -4.260 -17.050 -7.191 1.00 0.00 80 SER A N 6
ATOM 9751 C CA . SER A 1 80 ? -4.347 -16.509 -8.483 1.00 0.00 80 SER A CA 6
ATOM 9752 C C . SER A 1 80 ? -5.448 -15.481 -8.528 1.00 0.00 80 SER A C 6
ATOM 9753 O O . SER A 1 80 ? -5.326 -14.436 -9.160 1.00 0.00 80 SER A O 6
ATOM 9761 N N . PHE A 1 81 ? -6.507 -15.781 -7.843 1.00 0.00 81 PHE A N 6
ATOM 9762 C CA . PHE A 1 81 ? -7.650 -14.950 -7.739 1.00 0.00 81 PHE A CA 6
ATOM 9763 C C . PHE A 1 81 ? -8.016 -14.815 -6.287 1.00 0.00 81 PHE A C 6
ATOM 9764 O O . PHE A 1 81 ? -7.793 -15.727 -5.503 1.00 0.00 81 PHE A O 6
ATOM 9781 N N . LEU A 1 82 ? -8.570 -13.705 -5.939 1.00 0.00 82 LEU A N 6
ATOM 9782 C CA . LEU A 1 82 ? -8.994 -13.442 -4.586 1.00 0.00 82 LEU A CA 6
ATOM 9783 C C . LEU A 1 82 ? -10.311 -14.109 -4.319 1.00 0.00 82 LEU A C 6
ATOM 9784 O O . LEU A 1 82 ? -11.082 -14.397 -5.241 1.00 0.00 82 LEU A O 6
ATOM 9800 N N . THR A 1 83 ? -10.549 -14.379 -3.084 1.00 0.00 83 THR A N 6
ATOM 9801 C CA . THR A 1 83 ? -11.756 -14.961 -2.675 1.00 0.00 83 THR A CA 6
ATOM 9802 C C . THR A 1 83 ? -12.541 -13.912 -1.922 1.00 0.00 83 THR A C 6
ATOM 9803 O O . THR A 1 83 ? -11.935 -12.970 -1.376 1.00 0.00 83 THR A O 6
ATOM 9814 N N . PRO A 1 84 ? -13.876 -14.009 -1.902 1.00 0.00 84 PRO A N 6
ATOM 9815 C CA . PRO A 1 84 ? -14.715 -13.131 -1.093 1.00 0.00 84 PRO A CA 6
ATOM 9816 C C . PRO A 1 84 ? -14.268 -13.162 0.359 1.00 0.00 84 PRO A C 6
ATOM 9817 O O . PRO A 1 84 ? -14.245 -12.138 1.022 1.00 0.00 84 PRO A O 6
ATOM 9828 N N . GLU A 1 85 ? -13.865 -14.341 0.830 1.00 0.00 85 GLU A N 6
ATOM 9829 C CA . GLU A 1 85 ? -13.361 -14.500 2.169 1.00 0.00 85 GLU A CA 6
ATOM 9830 C C . GLU A 1 85 ? -12.116 -13.632 2.394 1.00 0.00 85 GLU A C 6
ATOM 9831 O O . GLU A 1 85 ? -12.014 -12.960 3.414 1.00 0.00 85 GLU A O 6
ATOM 9843 N N . ARG A 1 86 ? -11.189 -13.634 1.418 1.00 0.00 86 ARG A N 6
ATOM 9844 C CA . ARG A 1 86 ? -9.968 -12.823 1.494 1.00 0.00 86 ARG A CA 6
ATOM 9845 C C . ARG A 1 86 ? -10.320 -11.369 1.555 1.00 0.00 86 ARG A C 6
ATOM 9846 O O . ARG A 1 86 ? -9.733 -10.622 2.313 1.00 0.00 86 ARG A O 6
ATOM 9867 N N . LEU A 1 87 ? -11.298 -11.000 0.781 1.00 0.00 87 LEU A N 6
ATOM 9868 C CA . LEU A 1 87 ? -11.762 -9.646 0.713 1.00 0.00 87 LEU A CA 6
ATOM 9869 C C . LEU A 1 87 ? -12.390 -9.229 2.025 1.00 0.00 87 LEU A C 6
ATOM 9870 O O . LEU A 1 87 ? -12.111 -8.173 2.533 1.00 0.00 87 LEU A O 6
ATOM 9886 N N . VAL A 1 88 ? -13.236 -10.066 2.541 1.00 0.00 88 VAL A N 6
ATOM 9887 C CA . VAL A 1 88 ? -13.875 -9.861 3.778 1.00 0.00 88 VAL A CA 6
ATOM 9888 C C . VAL A 1 88 ? -12.938 -9.798 4.963 1.00 0.00 88 VAL A C 6
ATOM 9889 O O . VAL A 1 88 ? -13.034 -8.883 5.788 1.00 0.00 88 VAL A O 6
ATOM 9902 N N . GLU A 1 89 ? -12.017 -10.719 5.036 1.00 0.00 89 GLU A N 6
ATOM 9903 C CA . GLU A 1 89 ? -11.006 -10.664 6.070 1.00 0.00 89 GLU A CA 6
ATOM 9904 C C . GLU A 1 89 ? -10.125 -9.429 5.923 1.00 0.00 89 GLU A C 6
ATOM 9905 O O . GLU A 1 89 ? -9.626 -8.883 6.896 1.00 0.00 89 GLU A O 6
ATOM 9917 N N . ALA A 1 90 ? -9.933 -9.013 4.703 1.00 0.00 90 ALA A N 6
ATOM 9918 C CA . ALA A 1 90 ? -9.182 -7.779 4.429 1.00 0.00 90 ALA A CA 6
ATOM 9919 C C . ALA A 1 90 ? -10.000 -6.503 4.740 1.00 0.00 90 ALA A C 6
ATOM 9920 O O . ALA A 1 90 ? -9.441 -5.517 5.222 1.00 0.00 90 ALA A O 6
ATOM 9927 N N . GLU A 1 91 ? -11.319 -6.526 4.468 1.00 0.00 91 GLU A N 6
ATOM 9928 C CA . GLU A 1 91 ? -12.229 -5.389 4.759 1.00 0.00 91 GLU A CA 6
ATOM 9929 C C . GLU A 1 91 ? -12.206 -5.006 6.227 1.00 0.00 91 GLU A C 6
ATOM 9930 O O . GLU A 1 91 ? -12.522 -3.874 6.592 1.00 0.00 91 GLU A O 6
ATOM 9942 N N . LYS A 1 92 ? -11.854 -5.962 7.039 1.00 0.00 92 LYS A N 6
ATOM 9943 C CA . LYS A 1 92 ? -11.643 -5.795 8.447 1.00 0.00 92 LYS A CA 6
ATOM 9944 C C . LYS A 1 92 ? -10.606 -4.717 8.760 1.00 0.00 92 LYS A C 6
ATOM 9945 O O . LYS A 1 92 ? -10.713 -4.009 9.761 1.00 0.00 92 LYS A O 6
ATOM 9964 N N . SER A 1 93 ? -9.587 -4.614 7.921 1.00 0.00 93 SER A N 6
ATOM 9965 C CA . SER A 1 93 ? -8.552 -3.627 8.097 1.00 0.00 93 SER A CA 6
ATOM 9966 C C . SER A 1 93 ? -7.960 -3.090 6.773 1.00 0.00 93 SER A C 6
ATOM 9967 O O . SER A 1 93 ? -8.418 -2.067 6.251 1.00 0.00 93 SER A O 6
ATOM 9975 N N . TYR A 1 94 ? -6.991 -3.789 6.230 1.00 0.00 94 TYR A N 6
ATOM 9976 C CA . TYR A 1 94 ? -6.293 -3.413 5.010 1.00 0.00 94 TYR A CA 6
ATOM 9977 C C . TYR A 1 94 ? -5.621 -4.664 4.416 1.00 0.00 94 TYR A C 6
ATOM 9978 O O . TYR A 1 94 ? -5.720 -5.754 4.982 1.00 0.00 94 TYR A O 6
ATOM 9996 N N . PHE A 1 95 ? -4.927 -4.468 3.313 1.00 0.00 95 PHE A N 6
ATOM 9997 C CA . PHE A 1 95 ? -4.034 -5.454 2.687 1.00 0.00 95 PHE A CA 6
ATOM 9998 C C . PHE A 1 95 ? -2.671 -4.833 2.681 1.00 0.00 95 PHE A C 6
ATOM 9999 O O . PHE A 1 95 ? -2.577 -3.629 2.634 1.00 0.00 95 PHE A O 6
ATOM 10016 N N . ILE A 1 96 ? -1.630 -5.606 2.768 1.00 0.00 96 ILE A N 6
ATOM 10017 C CA . ILE A 1 96 ? -0.302 -5.039 2.689 1.00 0.00 96 ILE A CA 6
ATOM 10018 C C . ILE A 1 96 ? 0.433 -5.574 1.454 1.00 0.00 96 ILE A C 6
ATOM 10019 O O . ILE A 1 96 ? 0.864 -6.709 1.426 1.00 0.00 96 ILE A O 6
ATOM 10035 N N . LEU A 1 97 ? 0.486 -4.768 0.432 1.00 0.00 97 LEU A N 6
ATOM 10036 C CA . LEU A 1 97 ? 1.153 -5.091 -0.808 1.00 0.00 97 LEU A CA 6
ATOM 10037 C C . LEU A 1 97 ? 2.652 -4.875 -0.612 1.00 0.00 97 LEU A C 6
ATOM 10038 O O . LEU A 1 97 ? 3.136 -3.745 -0.563 1.00 0.00 97 LEU A O 6
ATOM 10054 N N . ARG A 1 98 ? 3.368 -5.960 -0.445 1.00 0.00 98 ARG A N 6
ATOM 10055 C CA . ARG A 1 98 ? 4.784 -5.885 -0.131 1.00 0.00 98 ARG A CA 6
ATOM 10056 C C . ARG A 1 98 ? 5.552 -6.569 -1.200 1.00 0.00 98 ARG A C 6
ATOM 10057 O O . ARG A 1 98 ? 4.984 -7.381 -1.958 1.00 0.00 98 ARG A O 6
ATOM 10078 N N . MET A 1 99 ? 6.830 -6.269 -1.280 1.00 0.00 99 MET A N 6
ATOM 10079 C CA . MET A 1 99 ? 7.683 -7.043 -2.099 1.00 0.00 99 MET A CA 6
ATOM 10080 C C . MET A 1 99 ? 7.993 -8.293 -1.329 1.00 0.00 99 MET A C 6
ATOM 10081 O O . MET A 1 99 ? 8.449 -8.221 -0.167 1.00 0.00 99 MET A O 6
ATOM 10095 N N . LYS A 1 100 ? 7.734 -9.398 -1.937 1.00 0.00 100 LYS A N 6
ATOM 10096 C CA . LYS A 1 100 ? 7.879 -10.678 -1.330 1.00 0.00 100 LYS A CA 6
ATOM 10097 C C . LYS A 1 100 ? 9.297 -10.941 -0.877 1.00 0.00 100 LYS A C 6
ATOM 10098 O O . LYS A 1 100 ? 10.245 -10.684 -1.623 1.00 0.00 100 LYS A O 6
ATOM 10117 N N . PRO A 1 101 ? 9.460 -11.378 0.383 1.00 0.00 101 PRO A N 6
ATOM 10118 C CA . PRO A 1 101 ? 10.758 -11.764 0.930 1.00 0.00 101 PRO A CA 6
ATOM 10119 C C . PRO A 1 101 ? 11.352 -12.903 0.144 1.00 0.00 101 PRO A C 6
ATOM 10120 O O . PRO A 1 101 ? 10.848 -14.035 0.179 1.00 0.00 101 PRO A O 6
ATOM 10131 N N . HIS A 1 102 ? 12.392 -12.571 -0.567 1.00 0.00 102 HIS A N 6
ATOM 10132 C CA . HIS A 1 102 ? 13.088 -13.443 -1.477 1.00 0.00 102 HIS A CA 6
ATOM 10133 C C . HIS A 1 102 ? 12.223 -13.867 -2.624 1.00 0.00 102 HIS A C 6
ATOM 10134 O O . HIS A 1 102 ? 11.378 -14.765 -2.530 1.00 0.00 102 HIS A O 6
ATOM 10149 N N . ALA A 1 103 ? 12.458 -13.223 -3.670 1.00 0.00 103 ALA A N 6
ATOM 10150 C CA . ALA A 1 103 ? 11.807 -13.456 -4.894 1.00 0.00 103 ALA A CA 6
ATOM 10151 C C . ALA A 1 103 ? 12.781 -14.182 -5.786 1.00 0.00 103 ALA A C 6
ATOM 10152 O O . ALA A 1 103 ? 13.814 -14.690 -5.305 1.00 0.00 103 ALA A O 6
ATOM 10159 N N . ILE A 1 104 ? 12.480 -14.265 -7.049 1.00 0.00 104 ILE A N 6
ATOM 10160 C CA . ILE A 1 104 ? 13.352 -14.850 -7.966 1.00 0.00 104 ILE A CA 6
ATOM 10161 C C . ILE A 1 104 ? 14.514 -13.888 -8.205 1.00 0.00 104 ILE A C 6
ATOM 10162 O O . ILE A 1 104 ? 14.363 -12.856 -8.845 1.00 0.00 104 ILE A O 6
ATOM 10178 N N . ALA A 1 105 ? 15.621 -14.177 -7.589 1.00 0.00 105 ALA A N 6
ATOM 10179 C CA . ALA A 1 105 ? 16.803 -13.359 -7.696 1.00 0.00 105 ALA A CA 6
ATOM 10180 C C . ALA A 1 105 ? 17.920 -14.210 -8.225 1.00 0.00 105 ALA A C 6
ATOM 10181 O O . ALA A 1 105 ? 19.095 -13.952 -7.997 1.00 0.00 105 ALA A O 6
ATOM 10188 N N . ASP A 1 106 ? 17.534 -15.181 -9.010 1.00 0.00 106 ASP A N 6
ATOM 10189 C CA . ASP A 1 106 ? 18.444 -16.182 -9.568 1.00 0.00 106 ASP A CA 6
ATOM 10190 C C . ASP A 1 106 ? 19.061 -15.714 -10.873 1.00 0.00 106 ASP A C 6
ATOM 10191 O O . ASP A 1 106 ? 19.634 -16.498 -11.628 1.00 0.00 106 ASP A O 6
ATOM 10200 N N . ARG A 1 107 ? 18.968 -14.418 -11.054 1.00 0.00 107 ARG A N 6
ATOM 10201 C CA . ARG A 1 107 ? 19.557 -13.640 -12.108 1.00 0.00 107 ARG A CA 6
ATOM 10202 C C . ARG A 1 107 ? 19.294 -14.185 -13.516 1.00 0.00 107 ARG A C 6
ATOM 10203 O O . ARG A 1 107 ? 18.248 -13.841 -14.086 1.00 0.00 107 ARG A O 6
ATOM 10225 N N . GLY A 1 1 ? -19.480 -6.154 3.471 1.00 0.00 1 GLY A N 7
ATOM 10226 C CA . GLY A 1 1 ? -19.952 -7.504 3.163 1.00 0.00 1 GLY A CA 7
ATOM 10227 C C . GLY A 1 1 ? -19.798 -7.802 1.699 1.00 0.00 1 GLY A C 7
ATOM 10228 O O . GLY A 1 1 ? -19.447 -6.913 0.924 1.00 0.00 1 GLY A O 7
ATOM 10234 N N . ALA A 1 2 ? -20.061 -9.031 1.310 1.00 0.00 2 ALA A N 7
ATOM 10235 C CA . ALA A 1 2 ? -19.917 -9.453 -0.060 1.00 0.00 2 ALA A CA 7
ATOM 10236 C C . ALA A 1 2 ? -21.243 -9.944 -0.591 1.00 0.00 2 ALA A C 7
ATOM 10237 O O . ALA A 1 2 ? -21.768 -10.948 -0.124 1.00 0.00 2 ALA A O 7
ATOM 10244 N N . HIS A 1 3 ? -21.819 -9.214 -1.507 1.00 0.00 3 HIS A N 7
ATOM 10245 C CA . HIS A 1 3 ? -23.065 -9.615 -2.139 1.00 0.00 3 HIS A CA 7
ATOM 10246 C C . HIS A 1 3 ? -22.974 -9.360 -3.622 1.00 0.00 3 HIS A C 7
ATOM 10247 O O . HIS A 1 3 ? -22.379 -8.361 -4.035 1.00 0.00 3 HIS A O 7
ATOM 10262 N N . MET A 1 4 ? -23.536 -10.286 -4.422 1.00 0.00 4 MET A N 7
ATOM 10263 C CA . MET A 1 4 ? -23.535 -10.207 -5.911 1.00 0.00 4 MET A CA 7
ATOM 10264 C C . MET A 1 4 ? -22.109 -10.243 -6.455 1.00 0.00 4 MET A C 7
ATOM 10265 O O . MET A 1 4 ? -21.829 -9.806 -7.582 1.00 0.00 4 MET A O 7
ATOM 10279 N N . GLY A 1 5 ? -21.251 -10.813 -5.678 1.00 0.00 5 GLY A N 7
ATOM 10280 C CA . GLY A 1 5 ? -19.853 -10.850 -5.960 1.00 0.00 5 GLY A CA 7
ATOM 10281 C C . GLY A 1 5 ? -19.129 -10.262 -4.794 1.00 0.00 5 GLY A C 7
ATOM 10282 O O . GLY A 1 5 ? -18.317 -10.924 -4.148 1.00 0.00 5 GLY A O 7
ATOM 10286 N N . GLY A 1 6 ? -19.456 -9.027 -4.501 1.00 0.00 6 GLY A N 7
ATOM 10287 C CA . GLY A 1 6 ? -18.949 -8.378 -3.341 1.00 0.00 6 GLY A CA 7
ATOM 10288 C C . GLY A 1 6 ? -17.545 -7.910 -3.485 1.00 0.00 6 GLY A C 7
ATOM 10289 O O . GLY A 1 6 ? -16.643 -8.434 -2.837 1.00 0.00 6 GLY A O 7
ATOM 10293 N N . SER A 1 7 ? -17.331 -6.962 -4.348 1.00 0.00 7 SER A N 7
ATOM 10294 C CA . SER A 1 7 ? -16.037 -6.381 -4.478 1.00 0.00 7 SER A CA 7
ATOM 10295 C C . SER A 1 7 ? -15.859 -5.347 -3.364 1.00 0.00 7 SER A C 7
ATOM 10296 O O . SER A 1 7 ? -16.843 -4.759 -2.903 1.00 0.00 7 SER A O 7
ATOM 10304 N N . MET A 1 8 ? -14.643 -5.137 -2.935 1.00 0.00 8 MET A N 7
ATOM 10305 C CA . MET A 1 8 ? -14.385 -4.314 -1.789 1.00 0.00 8 MET A CA 7
ATOM 10306 C C . MET A 1 8 ? -13.388 -3.272 -2.072 1.00 0.00 8 MET A C 7
ATOM 10307 O O . MET A 1 8 ? -12.438 -3.515 -2.790 1.00 0.00 8 MET A O 7
ATOM 10321 N N . LYS A 1 9 ? -13.588 -2.120 -1.528 1.00 0.00 9 LYS A N 7
ATOM 10322 C CA . LYS A 1 9 ? -12.630 -1.067 -1.638 1.00 0.00 9 LYS A CA 7
ATOM 10323 C C . LYS A 1 9 ? -11.821 -1.054 -0.339 1.00 0.00 9 LYS A C 7
ATOM 10324 O O . LYS A 1 9 ? -12.249 -0.533 0.677 1.00 0.00 9 LYS A O 7
ATOM 10343 N N . ILE A 1 10 ? -10.680 -1.679 -0.403 1.00 0.00 10 ILE A N 7
ATOM 10344 C CA . ILE A 1 10 ? -9.844 -1.938 0.726 1.00 0.00 10 ILE A CA 7
ATOM 10345 C C . ILE A 1 10 ? -8.590 -1.092 0.683 1.00 0.00 10 ILE A C 7
ATOM 10346 O O . ILE A 1 10 ? -8.006 -0.914 -0.384 1.00 0.00 10 ILE A O 7
ATOM 10362 N N . ARG A 1 11 ? -8.190 -0.569 1.830 1.00 0.00 11 ARG A N 7
ATOM 10363 C CA . ARG A 1 11 ? -6.943 0.116 1.962 1.00 0.00 11 ARG A CA 7
ATOM 10364 C C . ARG A 1 11 ? -5.817 -0.826 1.844 1.00 0.00 11 ARG A C 7
ATOM 10365 O O . ARG A 1 11 ? -5.805 -1.886 2.459 1.00 0.00 11 ARG A O 7
ATOM 10386 N N . VAL A 1 12 ? -4.909 -0.485 1.049 1.00 0.00 12 VAL A N 7
ATOM 10387 C CA . VAL A 1 12 ? -3.773 -1.259 0.852 1.00 0.00 12 VAL A CA 7
ATOM 10388 C C . VAL A 1 12 ? -2.576 -0.474 1.298 1.00 0.00 12 VAL A C 7
ATOM 10389 O O . VAL A 1 12 ? -2.416 0.660 0.820 1.00 0.00 12 VAL A O 7
ATOM 10402 N N . GLU A 1 13 ? -1.760 -0.979 2.215 1.00 0.00 13 GLU A N 7
ATOM 10403 C CA . GLU A 1 13 ? -0.527 -0.284 2.429 1.00 0.00 13 GLU A CA 7
ATOM 10404 C C . GLU A 1 13 ? 0.453 -0.773 1.412 1.00 0.00 13 GLU A C 7
ATOM 10405 O O . GLU A 1 13 ? 0.463 -1.937 1.097 1.00 0.00 13 GLU A O 7
ATOM 10417 N N . LEU A 1 14 ? 1.262 0.080 0.908 1.00 0.00 14 LEU A N 7
ATOM 10418 C CA . LEU A 1 14 ? 2.277 -0.339 -0.047 1.00 0.00 14 LEU A CA 7
ATOM 10419 C C . LEU A 1 14 ? 3.676 -0.141 0.491 1.00 0.00 14 LEU A C 7
ATOM 10420 O O . LEU A 1 14 ? 3.994 0.918 1.024 1.00 0.00 14 LEU A O 7
ATOM 10436 N N . ILE A 1 15 ? 4.504 -1.173 0.391 1.00 0.00 15 ILE A N 7
ATOM 10437 C CA . ILE A 1 15 ? 5.925 -0.983 0.620 1.00 0.00 15 ILE A CA 7
ATOM 10438 C C . ILE A 1 15 ? 6.652 -1.268 -0.693 1.00 0.00 15 ILE A C 7
ATOM 10439 O O . ILE A 1 15 ? 6.497 -2.355 -1.282 1.00 0.00 15 ILE A O 7
ATOM 10455 N N . ASN A 1 16 ? 7.410 -0.323 -1.158 1.00 0.00 16 ASN A N 7
ATOM 10456 C CA . ASN A 1 16 ? 8.218 -0.509 -2.358 1.00 0.00 16 ASN A CA 7
ATOM 10457 C C . ASN A 1 16 ? 9.686 -0.254 -2.071 1.00 0.00 16 ASN A C 7
ATOM 10458 O O . ASN A 1 16 ? 10.569 -0.362 -2.931 1.00 0.00 16 ASN A O 7
ATOM 10469 N N . GLY A 1 17 ? 9.930 0.010 -0.828 1.00 0.00 17 GLY A N 7
ATOM 10470 C CA . GLY A 1 17 ? 11.262 0.296 -0.338 1.00 0.00 17 GLY A CA 7
ATOM 10471 C C . GLY A 1 17 ? 11.766 1.611 -0.873 1.00 0.00 17 GLY A C 7
ATOM 10472 O O . GLY A 1 17 ? 12.969 1.845 -0.960 1.00 0.00 17 GLY A O 7
ATOM 10476 N N . ASN A 1 18 ? 10.834 2.469 -1.208 1.00 0.00 18 ASN A N 7
ATOM 10477 C CA . ASN A 1 18 ? 11.092 3.738 -1.839 1.00 0.00 18 ASN A CA 7
ATOM 10478 C C . ASN A 1 18 ? 10.188 4.769 -1.256 1.00 0.00 18 ASN A C 7
ATOM 10479 O O . ASN A 1 18 ? 9.866 5.773 -1.899 1.00 0.00 18 ASN A O 7
ATOM 10490 N N . GLU A 1 19 ? 9.798 4.546 -0.021 1.00 0.00 19 GLU A N 7
ATOM 10491 C CA . GLU A 1 19 ? 8.876 5.391 0.678 1.00 0.00 19 GLU A CA 7
ATOM 10492 C C . GLU A 1 19 ? 9.529 6.707 1.104 1.00 0.00 19 GLU A C 7
ATOM 10493 O O . GLU A 1 19 ? 9.761 6.956 2.283 1.00 0.00 19 GLU A O 7
ATOM 10505 N N . HIS A 1 20 ? 9.893 7.501 0.132 1.00 0.00 20 HIS A N 7
ATOM 10506 C CA . HIS A 1 20 ? 10.475 8.802 0.363 1.00 0.00 20 HIS A CA 7
ATOM 10507 C C . HIS A 1 20 ? 9.817 9.830 -0.492 1.00 0.00 20 HIS A C 7
ATOM 10508 O O . HIS A 1 20 ? 10.345 10.903 -0.741 1.00 0.00 20 HIS A O 7
ATOM 10523 N N . ARG A 1 21 ? 8.649 9.489 -0.926 1.00 0.00 21 ARG A N 7
ATOM 10524 C CA . ARG A 1 21 ? 7.800 10.373 -1.699 1.00 0.00 21 ARG A CA 7
ATOM 10525 C C . ARG A 1 21 ? 6.457 10.448 -1.029 1.00 0.00 21 ARG A C 7
ATOM 10526 O O . ARG A 1 21 ? 5.440 10.785 -1.643 1.00 0.00 21 ARG A O 7
ATOM 10547 N N . THR A 1 22 ? 6.467 10.166 0.242 1.00 0.00 22 THR A N 7
ATOM 10548 C CA . THR A 1 22 ? 5.308 10.192 1.047 1.00 0.00 22 THR A CA 7
ATOM 10549 C C . THR A 1 22 ? 4.977 11.629 1.460 1.00 0.00 22 THR A C 7
ATOM 10550 O O . THR A 1 22 ? 5.374 12.094 2.522 1.00 0.00 22 THR A O 7
ATOM 10561 N N . SER A 1 23 ? 4.348 12.352 0.553 1.00 0.00 23 SER A N 7
ATOM 10562 C CA . SER A 1 23 ? 3.987 13.736 0.785 1.00 0.00 23 SER A CA 7
ATOM 10563 C C . SER A 1 23 ? 2.482 13.910 0.636 1.00 0.00 23 SER A C 7
ATOM 10564 O O . SER A 1 23 ? 1.979 15.013 0.511 1.00 0.00 23 SER A O 7
ATOM 10572 N N . SER A 1 24 ? 1.772 12.812 0.671 1.00 0.00 24 SER A N 7
ATOM 10573 C CA . SER A 1 24 ? 0.327 12.833 0.559 1.00 0.00 24 SER A CA 7
ATOM 10574 C C . SER A 1 24 ? -0.285 12.925 1.961 1.00 0.00 24 SER A C 7
ATOM 10575 O O . SER A 1 24 ? -1.494 13.097 2.138 1.00 0.00 24 SER A O 7
ATOM 10583 N N . THR A 1 25 ? 0.567 12.839 2.928 1.00 0.00 25 THR A N 7
ATOM 10584 C CA . THR A 1 25 ? 0.212 12.789 4.304 1.00 0.00 25 THR A CA 7
ATOM 10585 C C . THR A 1 25 ? -0.057 14.189 4.884 1.00 0.00 25 THR A C 7
ATOM 10586 O O . THR A 1 25 ? 0.324 15.208 4.278 1.00 0.00 25 THR A O 7
ATOM 10597 N N . PRO A 1 26 ? -0.747 14.260 6.039 1.00 0.00 26 PRO A N 7
ATOM 10598 C CA . PRO A 1 26 ? -0.933 15.507 6.791 1.00 0.00 26 PRO A CA 7
ATOM 10599 C C . PRO A 1 26 ? 0.357 15.846 7.531 1.00 0.00 26 PRO A C 7
ATOM 10600 O O . PRO A 1 26 ? 1.434 15.385 7.153 1.00 0.00 26 PRO A O 7
ATOM 10611 N N . GLN A 1 27 ? 0.266 16.603 8.606 1.00 0.00 27 GLN A N 7
ATOM 10612 C CA . GLN A 1 27 ? 1.433 16.916 9.410 1.00 0.00 27 GLN A CA 7
ATOM 10613 C C . GLN A 1 27 ? 1.770 15.779 10.366 1.00 0.00 27 GLN A C 7
ATOM 10614 O O . GLN A 1 27 ? 2.596 15.897 11.271 1.00 0.00 27 GLN A O 7
ATOM 10628 N N . GLN A 1 28 ? 1.159 14.689 10.099 1.00 0.00 28 GLN A N 7
ATOM 10629 C CA . GLN A 1 28 ? 1.317 13.467 10.806 1.00 0.00 28 GLN A CA 7
ATOM 10630 C C . GLN A 1 28 ? 2.453 12.699 10.152 1.00 0.00 28 GLN A C 7
ATOM 10631 O O . GLN A 1 28 ? 2.807 13.020 9.009 1.00 0.00 28 GLN A O 7
ATOM 10645 N N . PRO A 1 29 ? 3.071 11.715 10.867 1.00 0.00 29 PRO A N 7
ATOM 10646 C CA . PRO A 1 29 ? 4.163 10.891 10.335 1.00 0.00 29 PRO A CA 7
ATOM 10647 C C . PRO A 1 29 ? 3.882 10.413 8.915 1.00 0.00 29 PRO A C 7
ATOM 10648 O O . PRO A 1 29 ? 2.753 9.970 8.591 1.00 0.00 29 PRO A O 7
ATOM 10659 N N . GLN A 1 30 ? 4.891 10.497 8.081 1.00 0.00 30 GLN A N 7
ATOM 10660 C CA . GLN A 1 30 ? 4.774 10.182 6.703 1.00 0.00 30 GLN A CA 7
ATOM 10661 C C . GLN A 1 30 ? 4.878 8.700 6.494 1.00 0.00 30 GLN A C 7
ATOM 10662 O O . GLN A 1 30 ? 5.912 8.161 6.073 1.00 0.00 30 GLN A O 7
ATOM 10676 N N . GLN A 1 31 ? 3.835 8.053 6.915 1.00 0.00 31 GLN A N 7
ATOM 10677 C CA . GLN A 1 31 ? 3.669 6.647 6.836 1.00 0.00 31 GLN A CA 7
ATOM 10678 C C . GLN A 1 31 ? 3.511 6.159 5.408 1.00 0.00 31 GLN A C 7
ATOM 10679 O O . GLN A 1 31 ? 3.410 6.967 4.464 1.00 0.00 31 GLN A O 7
ATOM 10693 N N . ASN A 1 32 ? 3.438 4.851 5.264 1.00 0.00 32 ASN A N 7
ATOM 10694 C CA . ASN A 1 32 ? 3.435 4.186 3.978 1.00 0.00 32 ASN A CA 7
ATOM 10695 C C . ASN A 1 32 ? 2.307 4.641 3.076 1.00 0.00 32 ASN A C 7
ATOM 10696 O O . ASN A 1 32 ? 1.195 4.954 3.545 1.00 0.00 32 ASN A O 7
ATOM 10707 N N . PRO A 1 33 ? 2.591 4.695 1.776 1.00 0.00 33 PRO A N 7
ATOM 10708 C CA . PRO A 1 33 ? 1.603 4.983 0.712 1.00 0.00 33 PRO A CA 7
ATOM 10709 C C . PRO A 1 33 ? 0.444 3.983 0.808 1.00 0.00 33 PRO A C 7
ATOM 10710 O O . PRO A 1 33 ? 0.658 2.794 1.082 1.00 0.00 33 PRO A O 7
ATOM 10721 N N . SER A 1 34 ? -0.762 4.444 0.653 1.00 0.00 34 SER A N 7
ATOM 10722 C CA . SER A 1 34 ? -1.903 3.572 0.751 1.00 0.00 34 SER A CA 7
ATOM 10723 C C . SER A 1 34 ? -2.957 3.998 -0.252 1.00 0.00 34 SER A C 7
ATOM 10724 O O . SER A 1 34 ? -2.925 5.133 -0.745 1.00 0.00 34 SER A O 7
ATOM 10732 N N . VAL A 1 35 ? -3.849 3.098 -0.571 1.00 0.00 35 VAL A N 7
ATOM 10733 C CA . VAL A 1 35 ? -4.923 3.353 -1.496 1.00 0.00 35 VAL A CA 7
ATOM 10734 C C . VAL A 1 35 ? -6.082 2.478 -1.142 1.00 0.00 35 VAL A C 7
ATOM 10735 O O . VAL A 1 35 ? -5.891 1.409 -0.599 1.00 0.00 35 VAL A O 7
ATOM 10748 N N . SER A 1 36 ? -7.251 2.930 -1.419 1.00 0.00 36 SER A N 7
ATOM 10749 C CA . SER A 1 36 ? -8.389 2.143 -1.251 1.00 0.00 36 SER A CA 7
ATOM 10750 C C . SER A 1 36 ? -8.701 1.560 -2.637 1.00 0.00 36 SER A C 7
ATOM 10751 O O . SER A 1 36 ? -9.140 2.267 -3.549 1.00 0.00 36 SER A O 7
ATOM 10759 N N . HIS A 1 37 ? -8.434 0.298 -2.787 1.00 0.00 37 HIS A N 7
ATOM 10760 C CA . HIS A 1 37 ? -8.479 -0.358 -4.038 1.00 0.00 37 HIS A CA 7
ATOM 10761 C C . HIS A 1 37 ? -9.654 -1.320 -4.082 1.00 0.00 37 HIS A C 7
ATOM 10762 O O . HIS A 1 37 ? -9.988 -1.934 -3.090 1.00 0.00 37 HIS A O 7
ATOM 10777 N N . ILE A 1 38 ? -10.229 -1.438 -5.242 1.00 0.00 38 ILE A N 7
ATOM 10778 C CA . ILE A 1 38 ? -11.411 -2.274 -5.540 1.00 0.00 38 ILE A CA 7
ATOM 10779 C C . ILE A 1 38 ? -10.839 -3.710 -5.781 1.00 0.00 38 ILE A C 7
ATOM 10780 O O . ILE A 1 38 ? -10.122 -3.961 -6.768 1.00 0.00 38 ILE A O 7
ATOM 10796 N N . PHE A 1 39 ? -11.100 -4.577 -4.890 1.00 0.00 39 PHE A N 7
ATOM 10797 C CA . PHE A 1 39 ? -10.696 -5.928 -4.993 1.00 0.00 39 PHE A CA 7
ATOM 10798 C C . PHE A 1 39 ? -11.910 -6.777 -5.200 1.00 0.00 39 PHE A C 7
ATOM 10799 O O . PHE A 1 39 ? -12.967 -6.497 -4.649 1.00 0.00 39 PHE A O 7
ATOM 10816 N N . ASP A 1 40 ? -11.747 -7.790 -5.971 1.00 0.00 40 ASP A N 7
ATOM 10817 C CA . ASP A 1 40 ? -12.777 -8.707 -6.315 1.00 0.00 40 ASP A CA 7
ATOM 10818 C C . ASP A 1 40 ? -12.154 -10.029 -6.616 1.00 0.00 40 ASP A C 7
ATOM 10819 O O . ASP A 1 40 ? -10.921 -10.133 -6.746 1.00 0.00 40 ASP A O 7
ATOM 10828 N N . GLY A 1 41 ? -12.968 -11.012 -6.733 1.00 0.00 41 GLY A N 7
ATOM 10829 C CA . GLY A 1 41 ? -12.487 -12.332 -7.030 1.00 0.00 41 GLY A CA 7
ATOM 10830 C C . GLY A 1 41 ? -12.673 -12.703 -8.466 1.00 0.00 41 GLY A C 7
ATOM 10831 O O . GLY A 1 41 ? -12.616 -13.881 -8.817 1.00 0.00 41 GLY A O 7
ATOM 10835 N N . GLU A 1 42 ? -12.881 -11.717 -9.294 1.00 0.00 42 GLU A N 7
ATOM 10836 C CA . GLU A 1 42 ? -13.162 -11.929 -10.659 1.00 0.00 42 GLU A CA 7
ATOM 10837 C C . GLU A 1 42 ? -11.926 -11.594 -11.507 1.00 0.00 42 GLU A C 7
ATOM 10838 O O . GLU A 1 42 ? -11.701 -12.161 -12.570 1.00 0.00 42 GLU A O 7
ATOM 10850 N N . THR A 1 43 ? -11.151 -10.671 -11.014 1.00 0.00 43 THR A N 7
ATOM 10851 C CA . THR A 1 43 ? -9.929 -10.275 -11.568 1.00 0.00 43 THR A CA 7
ATOM 10852 C C . THR A 1 43 ? -8.800 -10.999 -10.827 1.00 0.00 43 THR A C 7
ATOM 10853 O O . THR A 1 43 ? -8.865 -11.139 -9.578 1.00 0.00 43 THR A O 7
ATOM 10864 N N . ALA A 1 44 ? -7.812 -11.488 -11.572 1.00 0.00 44 ALA A N 7
ATOM 10865 C CA . ALA A 1 44 ? -6.631 -12.098 -11.006 1.00 0.00 44 ALA A CA 7
ATOM 10866 C C . ALA A 1 44 ? -5.965 -11.156 -10.038 1.00 0.00 44 ALA A C 7
ATOM 10867 O O . ALA A 1 44 ? -6.030 -9.911 -10.184 1.00 0.00 44 ALA A O 7
ATOM 10874 N N . VAL A 1 45 ? -5.340 -11.734 -9.062 1.00 0.00 45 VAL A N 7
ATOM 10875 C CA . VAL A 1 45 ? -4.620 -11.008 -8.041 1.00 0.00 45 VAL A CA 7
ATOM 10876 C C . VAL A 1 45 ? -3.589 -10.107 -8.675 1.00 0.00 45 VAL A C 7
ATOM 10877 O O . VAL A 1 45 ? -3.579 -8.907 -8.436 1.00 0.00 45 VAL A O 7
ATOM 10890 N N . LYS A 1 46 ? -2.753 -10.704 -9.500 1.00 0.00 46 LYS A N 7
ATOM 10891 C CA . LYS A 1 46 ? -1.649 -10.003 -10.163 1.00 0.00 46 LYS A CA 7
ATOM 10892 C C . LYS A 1 46 ? -2.141 -8.827 -10.986 1.00 0.00 46 LYS A C 7
ATOM 10893 O O . LYS A 1 46 ? -1.467 -7.832 -11.108 1.00 0.00 46 LYS A O 7
ATOM 10912 N N . ASP A 1 47 ? -3.323 -8.934 -11.512 1.00 0.00 47 ASP A N 7
ATOM 10913 C CA . ASP A 1 47 ? -3.903 -7.864 -12.272 1.00 0.00 47 ASP A CA 7
ATOM 10914 C C . ASP A 1 47 ? -4.352 -6.750 -11.369 1.00 0.00 47 ASP A C 7
ATOM 10915 O O . ASP A 1 47 ? -4.210 -5.582 -11.709 1.00 0.00 47 ASP A O 7
ATOM 10924 N N . HIS A 1 48 ? -4.863 -7.108 -10.196 1.00 0.00 48 HIS A N 7
ATOM 10925 C CA . HIS A 1 48 ? -5.184 -6.131 -9.159 1.00 0.00 48 HIS A CA 7
ATOM 10926 C C . HIS A 1 48 ? -3.869 -5.444 -8.740 1.00 0.00 48 HIS A C 7
ATOM 10927 O O . HIS A 1 48 ? -3.826 -4.239 -8.503 1.00 0.00 48 HIS A O 7
ATOM 10942 N N . ILE A 1 49 ? -2.838 -6.236 -8.674 1.00 0.00 49 ILE A N 7
ATOM 10943 C CA . ILE A 1 49 ? -1.526 -5.803 -8.303 1.00 0.00 49 ILE A CA 7
ATOM 10944 C C . ILE A 1 49 ? -0.895 -4.901 -9.349 1.00 0.00 49 ILE A C 7
ATOM 10945 O O . ILE A 1 49 ? -0.341 -3.881 -8.989 1.00 0.00 49 ILE A O 7
ATOM 10961 N N . LYS A 1 50 ? -1.016 -5.231 -10.641 1.00 0.00 50 LYS A N 7
ATOM 10962 C CA . LYS A 1 50 ? -0.520 -4.331 -11.683 1.00 0.00 50 LYS A CA 7
ATOM 10963 C C . LYS A 1 50 ? -1.197 -2.956 -11.587 1.00 0.00 50 LYS A C 7
ATOM 10964 O O . LYS A 1 50 ? -0.577 -1.926 -11.875 1.00 0.00 50 LYS A O 7
ATOM 10983 N N . VAL A 1 51 ? -2.452 -2.946 -11.141 1.00 0.00 51 VAL A N 7
ATOM 10984 C CA . VAL A 1 51 ? -3.185 -1.714 -10.903 1.00 0.00 51 VAL A CA 7
ATOM 10985 C C . VAL A 1 51 ? -2.597 -0.969 -9.723 1.00 0.00 51 VAL A C 7
ATOM 10986 O O . VAL A 1 51 ? -2.277 0.219 -9.833 1.00 0.00 51 VAL A O 7
ATOM 10999 N N . LEU A 1 52 ? -2.491 -1.640 -8.596 1.00 0.00 52 LEU A N 7
ATOM 11000 C CA . LEU A 1 52 ? -1.892 -1.072 -7.405 1.00 0.00 52 LEU A CA 7
ATOM 11001 C C . LEU A 1 52 ? -0.526 -0.526 -7.698 1.00 0.00 52 LEU A C 7
ATOM 11002 O O . LEU A 1 52 ? -0.255 0.625 -7.384 1.00 0.00 52 LEU A O 7
ATOM 11018 N N . LEU A 1 53 ? 0.302 -1.321 -8.364 1.00 0.00 53 LEU A N 7
ATOM 11019 C CA . LEU A 1 53 ? 1.622 -0.904 -8.727 1.00 0.00 53 LEU A CA 7
ATOM 11020 C C . LEU A 1 53 ? 1.550 0.350 -9.568 1.00 0.00 53 LEU A C 7
ATOM 11021 O O . LEU A 1 53 ? 2.193 1.310 -9.265 1.00 0.00 53 LEU A O 7
ATOM 11037 N N . THR A 1 54 ? 0.714 0.345 -10.577 1.00 0.00 54 THR A N 7
ATOM 11038 C CA . THR A 1 54 ? 0.522 1.465 -11.411 1.00 0.00 54 THR A CA 7
ATOM 11039 C C . THR A 1 54 ? 0.027 2.730 -10.692 1.00 0.00 54 THR A C 7
ATOM 11040 O O . THR A 1 54 ? 0.492 3.841 -10.978 1.00 0.00 54 THR A O 7
ATOM 11051 N N . HIS A 1 55 ? -0.848 2.559 -9.740 1.00 0.00 55 HIS A N 7
ATOM 11052 C CA . HIS A 1 55 ? -1.338 3.660 -8.940 1.00 0.00 55 HIS A CA 7
ATOM 11053 C C . HIS A 1 55 ? -0.279 4.175 -7.942 1.00 0.00 55 HIS A C 7
ATOM 11054 O O . HIS A 1 55 ? -0.238 5.359 -7.621 1.00 0.00 55 HIS A O 7
ATOM 11069 N N . PHE A 1 56 ? 0.563 3.284 -7.468 1.00 0.00 56 PHE A N 7
ATOM 11070 C CA . PHE A 1 56 ? 1.686 3.655 -6.624 1.00 0.00 56 PHE A CA 7
ATOM 11071 C C . PHE A 1 56 ? 2.879 4.117 -7.458 1.00 0.00 56 PHE A C 7
ATOM 11072 O O . PHE A 1 56 ? 3.886 4.607 -6.923 1.00 0.00 56 PHE A O 7
ATOM 11089 N N . LYS A 1 57 ? 2.729 3.956 -8.763 1.00 0.00 57 LYS A N 7
ATOM 11090 C CA . LYS A 1 57 ? 3.702 4.345 -9.789 1.00 0.00 57 LYS A CA 7
ATOM 11091 C C . LYS A 1 57 ? 4.926 3.434 -9.799 1.00 0.00 57 LYS A C 7
ATOM 11092 O O . LYS A 1 57 ? 6.045 3.855 -10.061 1.00 0.00 57 LYS A O 7
ATOM 11111 N N . ILE A 1 58 ? 4.666 2.180 -9.590 1.00 0.00 58 ILE A N 7
ATOM 11112 C CA . ILE A 1 58 ? 5.615 1.139 -9.596 1.00 0.00 58 ILE A CA 7
ATOM 11113 C C . ILE A 1 58 ? 5.432 0.347 -10.885 1.00 0.00 58 ILE A C 7
ATOM 11114 O O . ILE A 1 58 ? 4.285 0.086 -11.270 1.00 0.00 58 ILE A O 7
ATOM 11130 N N . PRO A 1 59 ? 6.513 0.001 -11.603 1.00 0.00 59 PRO A N 7
ATOM 11131 C CA . PRO A 1 59 ? 6.424 -0.847 -12.794 1.00 0.00 59 PRO A CA 7
ATOM 11132 C C . PRO A 1 59 ? 5.731 -2.145 -12.490 1.00 0.00 59 PRO A C 7
ATOM 11133 O O . PRO A 1 59 ? 6.056 -2.841 -11.511 1.00 0.00 59 PRO A O 7
ATOM 11144 N N . VAL A 1 60 ? 4.785 -2.468 -13.334 1.00 0.00 60 VAL A N 7
ATOM 11145 C CA . VAL A 1 60 ? 3.992 -3.652 -13.211 1.00 0.00 60 VAL A CA 7
ATOM 11146 C C . VAL A 1 60 ? 4.794 -4.928 -13.306 1.00 0.00 60 VAL A C 7
ATOM 11147 O O . VAL A 1 60 ? 4.289 -5.973 -13.006 1.00 0.00 60 VAL A O 7
ATOM 11160 N N . ASP A 1 61 ? 6.057 -4.836 -13.708 1.00 0.00 61 ASP A N 7
ATOM 11161 C CA . ASP A 1 61 ? 6.902 -6.025 -13.800 1.00 0.00 61 ASP A CA 7
ATOM 11162 C C . ASP A 1 61 ? 7.268 -6.548 -12.429 1.00 0.00 61 ASP A C 7
ATOM 11163 O O . ASP A 1 61 ? 7.680 -7.707 -12.274 1.00 0.00 61 ASP A O 7
ATOM 11172 N N . LYS A 1 62 ? 7.046 -5.720 -11.418 1.00 0.00 62 LYS A N 7
ATOM 11173 C CA . LYS A 1 62 ? 7.337 -6.070 -10.067 1.00 0.00 62 LYS A CA 7
ATOM 11174 C C . LYS A 1 62 ? 6.234 -6.911 -9.452 1.00 0.00 62 LYS A C 7
ATOM 11175 O O . LYS A 1 62 ? 6.398 -7.446 -8.375 1.00 0.00 62 LYS A O 7
ATOM 11194 N N . VAL A 1 63 ? 5.104 -7.009 -10.175 1.00 0.00 63 VAL A N 7
ATOM 11195 C CA . VAL A 1 63 ? 3.872 -7.808 -9.838 1.00 0.00 63 VAL A CA 7
ATOM 11196 C C . VAL A 1 63 ? 4.259 -9.228 -9.406 1.00 0.00 63 VAL A C 7
ATOM 11197 O O . VAL A 1 63 ? 3.615 -9.845 -8.567 1.00 0.00 63 VAL A O 7
ATOM 11210 N N . SER A 1 64 ? 5.341 -9.677 -9.987 1.00 0.00 64 SER A N 7
ATOM 11211 C CA . SER A 1 64 ? 5.980 -10.928 -9.717 1.00 0.00 64 SER A CA 7
ATOM 11212 C C . SER A 1 64 ? 6.292 -11.063 -8.215 1.00 0.00 64 SER A C 7
ATOM 11213 O O . SER A 1 64 ? 6.000 -12.080 -7.578 1.00 0.00 64 SER A O 7
ATOM 11221 N N . SER A 1 65 ? 6.842 -10.005 -7.666 1.00 0.00 65 SER A N 7
ATOM 11222 C CA . SER A 1 65 ? 7.293 -9.979 -6.324 1.00 0.00 65 SER A CA 7
ATOM 11223 C C . SER A 1 65 ? 6.228 -9.424 -5.411 1.00 0.00 65 SER A C 7
ATOM 11224 O O . SER A 1 65 ? 6.395 -9.405 -4.220 1.00 0.00 65 SER A O 7
ATOM 11232 N N . TYR A 1 66 ? 5.113 -9.053 -5.937 1.00 0.00 66 TYR A N 7
ATOM 11233 C CA . TYR A 1 66 ? 4.152 -8.412 -5.115 1.00 0.00 66 TYR A CA 7
ATOM 11234 C C . TYR A 1 66 ? 3.075 -9.325 -4.698 1.00 0.00 66 TYR A C 7
ATOM 11235 O O . TYR A 1 66 ? 2.607 -10.173 -5.471 1.00 0.00 66 TYR A O 7
ATOM 11253 N N . ALA A 1 67 ? 2.711 -9.183 -3.463 1.00 0.00 67 ALA A N 7
ATOM 11254 C CA . ALA A 1 67 ? 1.748 -9.992 -2.852 1.00 0.00 67 ALA A CA 7
ATOM 11255 C C . ALA A 1 67 ? 1.030 -9.211 -1.800 1.00 0.00 67 ALA A C 7
ATOM 11256 O O . ALA A 1 67 ? 1.631 -8.361 -1.117 1.00 0.00 67 ALA A O 7
ATOM 11263 N N . LEU A 1 68 ? -0.231 -9.459 -1.707 1.00 0.00 68 LEU A N 7
ATOM 11264 C CA . LEU A 1 68 ? -1.048 -8.905 -0.687 1.00 0.00 68 LEU A CA 7
ATOM 11265 C C . LEU A 1 68 ? -0.811 -9.709 0.572 1.00 0.00 68 LEU A C 7
ATOM 11266 O O . LEU A 1 68 ? -0.888 -10.923 0.541 1.00 0.00 68 LEU A O 7
ATOM 11282 N N . GLN A 1 69 ? -0.480 -9.072 1.636 1.00 0.00 69 GLN A N 7
ATOM 11283 C CA . GLN A 1 69 ? -0.192 -9.762 2.862 1.00 0.00 69 GLN A CA 7
ATOM 11284 C C . GLN A 1 69 ? -1.243 -9.382 3.872 1.00 0.00 69 GLN A C 7
ATOM 11285 O O . GLN A 1 69 ? -1.793 -8.264 3.820 1.00 0.00 69 GLN A O 7
ATOM 11299 N N . ASN A 1 70 ? -1.542 -10.297 4.745 1.00 0.00 70 ASN A N 7
ATOM 11300 C CA . ASN A 1 70 ? -2.438 -10.060 5.834 1.00 0.00 70 ASN A CA 7
ATOM 11301 C C . ASN A 1 70 ? -1.650 -9.354 6.911 1.00 0.00 70 ASN A C 7
ATOM 11302 O O . ASN A 1 70 ? -0.588 -9.834 7.306 1.00 0.00 70 ASN A O 7
ATOM 11313 N N . PRO A 1 71 ? -2.137 -8.232 7.405 1.00 0.00 71 PRO A N 7
ATOM 11314 C CA . PRO A 1 71 ? -1.421 -7.434 8.402 1.00 0.00 71 PRO A CA 7
ATOM 11315 C C . PRO A 1 71 ? -1.312 -8.081 9.786 1.00 0.00 71 PRO A C 7
ATOM 11316 O O . PRO A 1 71 ? -0.467 -7.680 10.586 1.00 0.00 71 PRO A O 7
ATOM 11327 N N . PHE A 1 72 ? -2.127 -9.072 10.081 1.00 0.00 72 PHE A N 7
ATOM 11328 C CA . PHE A 1 72 ? -2.101 -9.627 11.394 1.00 0.00 72 PHE A CA 7
ATOM 11329 C C . PHE A 1 72 ? -1.422 -10.956 11.458 1.00 0.00 72 PHE A C 7
ATOM 11330 O O . PHE A 1 72 ? -0.622 -11.216 12.352 1.00 0.00 72 PHE A O 7
ATOM 11347 N N . THR A 1 73 ? -1.716 -11.781 10.509 1.00 0.00 73 THR A N 7
ATOM 11348 C CA . THR A 1 73 ? -1.208 -13.134 10.481 1.00 0.00 73 THR A CA 7
ATOM 11349 C C . THR A 1 73 ? 0.101 -13.199 9.708 1.00 0.00 73 THR A C 7
ATOM 11350 O O . THR A 1 73 ? 0.861 -14.177 9.816 1.00 0.00 73 THR A O 7
ATOM 11361 N N . LEU A 1 74 ? 0.330 -12.170 8.899 1.00 0.00 74 LEU A N 7
ATOM 11362 C CA . LEU A 1 74 ? 1.509 -12.030 8.065 1.00 0.00 74 LEU A CA 7
ATOM 11363 C C . LEU A 1 74 ? 1.518 -13.040 6.934 1.00 0.00 74 LEU A C 7
ATOM 11364 O O . LEU A 1 74 ? 2.557 -13.270 6.294 1.00 0.00 74 LEU A O 7
ATOM 11380 N N . ALA A 1 75 ? 0.360 -13.612 6.654 1.00 0.00 75 ALA A N 7
ATOM 11381 C CA . ALA A 1 75 ? 0.231 -14.560 5.585 1.00 0.00 75 ALA A CA 7
ATOM 11382 C C . ALA A 1 75 ? 0.005 -13.831 4.292 1.00 0.00 75 ALA A C 7
ATOM 11383 O O . ALA A 1 75 ? -0.704 -12.838 4.255 1.00 0.00 75 ALA A O 7
ATOM 11390 N N . TYR A 1 76 ? 0.598 -14.305 3.261 1.00 0.00 76 TYR A N 7
ATOM 11391 C CA . TYR A 1 76 ? 0.489 -13.705 1.974 1.00 0.00 76 TYR A CA 7
ATOM 11392 C C . TYR A 1 76 ? -0.605 -14.358 1.174 1.00 0.00 76 TYR A C 7
ATOM 11393 O O . TYR A 1 76 ? -0.939 -15.531 1.390 1.00 0.00 76 TYR A O 7
ATOM 11411 N N . VAL A 1 77 ? -1.191 -13.607 0.305 1.00 0.00 77 VAL A N 7
ATOM 11412 C CA . VAL A 1 77 ? -2.142 -14.108 -0.627 1.00 0.00 77 VAL A CA 7
ATOM 11413 C C . VAL A 1 77 ? -1.361 -14.571 -1.833 1.00 0.00 77 VAL A C 7
ATOM 11414 O O . VAL A 1 77 ? -0.801 -13.765 -2.580 1.00 0.00 77 VAL A O 7
ATOM 11427 N N . GLU A 1 78 ? -1.255 -15.862 -1.966 1.00 0.00 78 GLU A N 7
ATOM 11428 C CA . GLU A 1 78 ? -0.459 -16.478 -3.001 1.00 0.00 78 GLU A CA 7
ATOM 11429 C C . GLU A 1 78 ? -1.362 -17.099 -4.041 1.00 0.00 78 GLU A C 7
ATOM 11430 O O . GLU A 1 78 ? -0.951 -17.934 -4.869 1.00 0.00 78 GLU A O 7
ATOM 11442 N N . ASP A 1 79 ? -2.591 -16.667 -3.985 1.00 0.00 79 ASP A N 7
ATOM 11443 C CA . ASP A 1 79 ? -3.631 -17.054 -4.868 1.00 0.00 79 ASP A CA 7
ATOM 11444 C C . ASP A 1 79 ? -3.475 -16.386 -6.194 1.00 0.00 79 ASP A C 7
ATOM 11445 O O . ASP A 1 79 ? -2.801 -15.361 -6.329 1.00 0.00 79 ASP A O 7
ATOM 11454 N N . SER A 1 80 ? -4.073 -16.983 -7.157 1.00 0.00 80 SER A N 7
ATOM 11455 C CA . SER A 1 80 ? -4.181 -16.466 -8.462 1.00 0.00 80 SER A CA 7
ATOM 11456 C C . SER A 1 80 ? -5.365 -15.532 -8.532 1.00 0.00 80 SER A C 7
ATOM 11457 O O . SER A 1 80 ? -5.335 -14.485 -9.179 1.00 0.00 80 SER A O 7
ATOM 11465 N N . PHE A 1 81 ? -6.403 -15.908 -7.849 1.00 0.00 81 PHE A N 7
ATOM 11466 C CA . PHE A 1 81 ? -7.591 -15.152 -7.766 1.00 0.00 81 PHE A CA 7
ATOM 11467 C C . PHE A 1 81 ? -8.009 -15.041 -6.326 1.00 0.00 81 PHE A C 7
ATOM 11468 O O . PHE A 1 81 ? -7.850 -15.981 -5.552 1.00 0.00 81 PHE A O 7
ATOM 11485 N N . LEU A 1 82 ? -8.558 -13.923 -5.992 1.00 0.00 82 LEU A N 7
ATOM 11486 C CA . LEU A 1 82 ? -9.014 -13.633 -4.658 1.00 0.00 82 LEU A CA 7
ATOM 11487 C C . LEU A 1 82 ? -10.335 -14.283 -4.400 1.00 0.00 82 LEU A C 7
ATOM 11488 O O . LEU A 1 82 ? -11.120 -14.550 -5.318 1.00 0.00 82 LEU A O 7
ATOM 11504 N N . THR A 1 83 ? -10.567 -14.560 -3.171 1.00 0.00 83 THR A N 7
ATOM 11505 C CA . THR A 1 83 ? -11.788 -15.087 -2.740 1.00 0.00 83 THR A CA 7
ATOM 11506 C C . THR A 1 83 ? -12.526 -13.976 -2.021 1.00 0.00 83 THR A C 7
ATOM 11507 O O . THR A 1 83 ? -11.874 -13.051 -1.495 1.00 0.00 83 THR A O 7
ATOM 11518 N N . PRO A 1 84 ? -13.872 -13.995 -2.003 1.00 0.00 84 PRO A N 7
ATOM 11519 C CA . PRO A 1 84 ? -14.661 -13.010 -1.250 1.00 0.00 84 PRO A CA 7
ATOM 11520 C C . PRO A 1 84 ? -14.267 -13.045 0.215 1.00 0.00 84 PRO A C 7
ATOM 11521 O O . PRO A 1 84 ? -14.268 -12.034 0.877 1.00 0.00 84 PRO A O 7
ATOM 11532 N N . GLU A 1 85 ? -13.881 -14.228 0.680 1.00 0.00 85 GLU A N 7
ATOM 11533 C CA . GLU A 1 85 ? -13.392 -14.436 2.030 1.00 0.00 85 GLU A CA 7
ATOM 11534 C C . GLU A 1 85 ? -12.173 -13.561 2.301 1.00 0.00 85 GLU A C 7
ATOM 11535 O O . GLU A 1 85 ? -12.104 -12.879 3.316 1.00 0.00 85 GLU A O 7
ATOM 11547 N N . ARG A 1 86 ? -11.225 -13.577 1.369 1.00 0.00 86 ARG A N 7
ATOM 11548 C CA . ARG A 1 86 ? -10.014 -12.766 1.479 1.00 0.00 86 ARG A CA 7
ATOM 11549 C C . ARG A 1 86 ? -10.348 -11.306 1.489 1.00 0.00 86 ARG A C 7
ATOM 11550 O O . ARG A 1 86 ? -9.745 -10.539 2.212 1.00 0.00 86 ARG A O 7
ATOM 11571 N N . LEU A 1 87 ? -11.325 -10.949 0.714 1.00 0.00 87 LEU A N 7
ATOM 11572 C CA . LEU A 1 87 ? -11.788 -9.591 0.635 1.00 0.00 87 LEU A CA 7
ATOM 11573 C C . LEU A 1 87 ? -12.428 -9.172 1.950 1.00 0.00 87 LEU A C 7
ATOM 11574 O O . LEU A 1 87 ? -12.142 -8.120 2.477 1.00 0.00 87 LEU A O 7
ATOM 11590 N N . VAL A 1 88 ? -13.279 -10.013 2.454 1.00 0.00 88 VAL A N 7
ATOM 11591 C CA . VAL A 1 88 ? -13.944 -9.822 3.690 1.00 0.00 88 VAL A CA 7
ATOM 11592 C C . VAL A 1 88 ? -13.026 -9.768 4.897 1.00 0.00 88 VAL A C 7
ATOM 11593 O O . VAL A 1 88 ? -13.139 -8.857 5.737 1.00 0.00 88 VAL A O 7
ATOM 11606 N N . GLU A 1 89 ? -12.102 -10.685 4.971 1.00 0.00 89 GLU A N 7
ATOM 11607 C CA . GLU A 1 89 ? -11.081 -10.644 6.000 1.00 0.00 89 GLU A CA 7
ATOM 11608 C C . GLU A 1 89 ? -10.187 -9.412 5.844 1.00 0.00 89 GLU A C 7
ATOM 11609 O O . GLU A 1 89 ? -9.648 -8.880 6.811 1.00 0.00 89 GLU A O 7
ATOM 11621 N N . ALA A 1 90 ? -10.008 -8.978 4.631 1.00 0.00 90 ALA A N 7
ATOM 11622 C CA . ALA A 1 90 ? -9.234 -7.764 4.390 1.00 0.00 90 ALA A CA 7
ATOM 11623 C C . ALA A 1 90 ? -10.033 -6.511 4.732 1.00 0.00 90 ALA A C 7
ATOM 11624 O O . ALA A 1 90 ? -9.468 -5.527 5.205 1.00 0.00 90 ALA A O 7
ATOM 11631 N N . GLU A 1 91 ? -11.336 -6.554 4.506 1.00 0.00 91 GLU A N 7
ATOM 11632 C CA . GLU A 1 91 ? -12.228 -5.461 4.864 1.00 0.00 91 GLU A CA 7
ATOM 11633 C C . GLU A 1 91 ? -12.200 -5.154 6.354 1.00 0.00 91 GLU A C 7
ATOM 11634 O O . GLU A 1 91 ? -12.533 -4.036 6.777 1.00 0.00 91 GLU A O 7
ATOM 11646 N N . LYS A 1 92 ? -11.825 -6.156 7.143 1.00 0.00 92 LYS A N 7
ATOM 11647 C CA . LYS A 1 92 ? -11.632 -6.012 8.569 1.00 0.00 92 LYS A CA 7
ATOM 11648 C C . LYS A 1 92 ? -10.668 -4.868 8.881 1.00 0.00 92 LYS A C 7
ATOM 11649 O O . LYS A 1 92 ? -10.861 -4.115 9.833 1.00 0.00 92 LYS A O 7
ATOM 11668 N N . SER A 1 93 ? -9.623 -4.754 8.087 1.00 0.00 93 SER A N 7
ATOM 11669 C CA . SER A 1 93 ? -8.638 -3.718 8.273 1.00 0.00 93 SER A CA 7
ATOM 11670 C C . SER A 1 93 ? -8.067 -3.130 6.956 1.00 0.00 93 SER A C 7
ATOM 11671 O O . SER A 1 93 ? -8.509 -2.066 6.497 1.00 0.00 93 SER A O 7
ATOM 11679 N N . TYR A 1 94 ? -7.123 -3.824 6.365 1.00 0.00 94 TYR A N 7
ATOM 11680 C CA . TYR A 1 94 ? -6.428 -3.417 5.141 1.00 0.00 94 TYR A CA 7
ATOM 11681 C C . TYR A 1 94 ? -5.731 -4.647 4.529 1.00 0.00 94 TYR A C 7
ATOM 11682 O O . TYR A 1 94 ? -5.809 -5.761 5.081 1.00 0.00 94 TYR A O 7
ATOM 11700 N N . PHE A 1 95 ? -5.051 -4.416 3.422 1.00 0.00 95 PHE A N 7
ATOM 11701 C CA . PHE A 1 95 ? -4.113 -5.353 2.806 1.00 0.00 95 PHE A CA 7
ATOM 11702 C C . PHE A 1 95 ? -2.781 -4.667 2.798 1.00 0.00 95 PHE A C 7
ATOM 11703 O O . PHE A 1 95 ? -2.725 -3.442 2.862 1.00 0.00 95 PHE A O 7
ATOM 11720 N N . ILE A 1 96 ? -1.726 -5.408 2.766 1.00 0.00 96 ILE A N 7
ATOM 11721 C CA . ILE A 1 96 ? -0.432 -4.813 2.561 1.00 0.00 96 ILE A CA 7
ATOM 11722 C C . ILE A 1 96 ? 0.088 -5.348 1.241 1.00 0.00 96 ILE A C 7
ATOM 11723 O O . ILE A 1 96 ? -0.013 -6.516 0.981 1.00 0.00 96 ILE A O 7
ATOM 11739 N N . LEU A 1 97 ? 0.611 -4.508 0.428 1.00 0.00 97 LEU A N 7
ATOM 11740 C CA . LEU A 1 97 ? 1.080 -4.876 -0.871 1.00 0.00 97 LEU A CA 7
ATOM 11741 C C . LEU A 1 97 ? 2.572 -4.823 -0.767 1.00 0.00 97 LEU A C 7
ATOM 11742 O O . LEU A 1 97 ? 3.175 -3.741 -0.728 1.00 0.00 97 LEU A O 7
ATOM 11758 N N . ARG A 1 98 ? 3.162 -5.956 -0.600 1.00 0.00 98 ARG A N 7
ATOM 11759 C CA . ARG A 1 98 ? 4.570 -6.020 -0.329 1.00 0.00 98 ARG A CA 7
ATOM 11760 C C . ARG A 1 98 ? 5.263 -6.809 -1.343 1.00 0.00 98 ARG A C 7
ATOM 11761 O O . ARG A 1 98 ? 4.647 -7.595 -2.064 1.00 0.00 98 ARG A O 7
ATOM 11782 N N . MET A 1 99 ? 6.545 -6.623 -1.384 1.00 0.00 99 MET A N 7
ATOM 11783 C CA . MET A 1 99 ? 7.373 -7.452 -2.146 1.00 0.00 99 MET A CA 7
ATOM 11784 C C . MET A 1 99 ? 7.639 -8.667 -1.295 1.00 0.00 99 MET A C 7
ATOM 11785 O O . MET A 1 99 ? 7.829 -8.550 -0.071 1.00 0.00 99 MET A O 7
ATOM 11799 N N . LYS A 1 100 ? 7.601 -9.793 -1.884 1.00 0.00 100 LYS A N 7
ATOM 11800 C CA . LYS A 1 100 ? 7.887 -11.013 -1.213 1.00 0.00 100 LYS A CA 7
ATOM 11801 C C . LYS A 1 100 ? 9.384 -11.129 -0.974 1.00 0.00 100 LYS A C 7
ATOM 11802 O O . LYS A 1 100 ? 10.168 -10.358 -1.564 1.00 0.00 100 LYS A O 7
ATOM 11821 N N . PRO A 1 101 ? 9.824 -12.040 -0.087 1.00 0.00 101 PRO A N 7
ATOM 11822 C CA . PRO A 1 101 ? 11.241 -12.326 0.088 1.00 0.00 101 PRO A CA 7
ATOM 11823 C C . PRO A 1 101 ? 11.837 -12.998 -1.155 1.00 0.00 101 PRO A C 7
ATOM 11824 O O . PRO A 1 101 ? 11.935 -14.229 -1.258 1.00 0.00 101 PRO A O 7
ATOM 11835 N N . HIS A 1 102 ? 12.175 -12.147 -2.071 1.00 0.00 102 HIS A N 7
ATOM 11836 C CA . HIS A 1 102 ? 12.689 -12.432 -3.409 1.00 0.00 102 HIS A CA 7
ATOM 11837 C C . HIS A 1 102 ? 11.718 -13.262 -4.260 1.00 0.00 102 HIS A C 7
ATOM 11838 O O . HIS A 1 102 ? 11.358 -14.380 -3.933 1.00 0.00 102 HIS A O 7
ATOM 11853 N N . ALA A 1 103 ? 11.338 -12.695 -5.354 1.00 0.00 103 ALA A N 7
ATOM 11854 C CA . ALA A 1 103 ? 10.370 -13.285 -6.269 1.00 0.00 103 ALA A CA 7
ATOM 11855 C C . ALA A 1 103 ? 10.923 -14.499 -7.003 1.00 0.00 103 ALA A C 7
ATOM 11856 O O . ALA A 1 103 ? 12.136 -14.792 -6.942 1.00 0.00 103 ALA A O 7
ATOM 11863 N N . ILE A 1 104 ? 10.041 -15.197 -7.702 1.00 0.00 104 ILE A N 7
ATOM 11864 C CA . ILE A 1 104 ? 10.385 -16.312 -8.473 1.00 0.00 104 ILE A CA 7
ATOM 11865 C C . ILE A 1 104 ? 11.058 -15.854 -9.761 1.00 0.00 104 ILE A C 7
ATOM 11866 O O . ILE A 1 104 ? 10.411 -15.595 -10.787 1.00 0.00 104 ILE A O 7
ATOM 11882 N N . ALA A 1 105 ? 12.320 -15.621 -9.640 1.00 0.00 105 ALA A N 7
ATOM 11883 C CA . ALA A 1 105 ? 13.190 -15.248 -10.717 1.00 0.00 105 ALA A CA 7
ATOM 11884 C C . ALA A 1 105 ? 14.569 -15.597 -10.274 1.00 0.00 105 ALA A C 7
ATOM 11885 O O . ALA A 1 105 ? 15.119 -14.925 -9.394 1.00 0.00 105 ALA A O 7
ATOM 11892 N N . ASP A 1 106 ? 15.089 -16.697 -10.802 1.00 0.00 106 ASP A N 7
ATOM 11893 C CA . ASP A 1 106 ? 16.414 -17.230 -10.441 1.00 0.00 106 ASP A CA 7
ATOM 11894 C C . ASP A 1 106 ? 16.426 -17.665 -8.959 1.00 0.00 106 ASP A C 7
ATOM 11895 O O . ASP A 1 106 ? 17.452 -17.758 -8.296 1.00 0.00 106 ASP A O 7
ATOM 11904 N N . ARG A 1 107 ? 15.261 -18.000 -8.489 1.00 0.00 107 ARG A N 7
ATOM 11905 C CA . ARG A 1 107 ? 15.051 -18.409 -7.162 1.00 0.00 107 ARG A CA 7
ATOM 11906 C C . ARG A 1 107 ? 14.721 -19.892 -7.158 1.00 0.00 107 ARG A C 7
ATOM 11907 O O . ARG A 1 107 ? 13.591 -20.251 -7.498 1.00 0.00 107 ARG A O 7
ATOM 11929 N N . GLY A 1 1 ? -25.951 -20.930 -8.760 1.00 0.00 1 GLY A N 8
ATOM 11930 C CA . GLY A 1 1 ? -27.029 -20.042 -8.349 1.00 0.00 1 GLY A CA 8
ATOM 11931 C C . GLY A 1 1 ? -26.727 -19.457 -7.006 1.00 0.00 1 GLY A C 8
ATOM 11932 O O . GLY A 1 1 ? -25.828 -19.949 -6.329 1.00 0.00 1 GLY A O 8
ATOM 11938 N N . ALA A 1 2 ? -27.458 -18.406 -6.633 1.00 0.00 2 ALA A N 8
ATOM 11939 C CA . ALA A 1 2 ? -27.313 -17.714 -5.344 1.00 0.00 2 ALA A CA 8
ATOM 11940 C C . ALA A 1 2 ? -25.872 -17.269 -5.089 1.00 0.00 2 ALA A C 8
ATOM 11941 O O . ALA A 1 2 ? -25.145 -17.893 -4.295 1.00 0.00 2 ALA A O 8
ATOM 11948 N N . HIS A 1 3 ? -25.446 -16.234 -5.788 1.00 0.00 3 HIS A N 8
ATOM 11949 C CA . HIS A 1 3 ? -24.089 -15.727 -5.679 1.00 0.00 3 HIS A CA 8
ATOM 11950 C C . HIS A 1 3 ? -23.959 -14.394 -6.409 1.00 0.00 3 HIS A C 8
ATOM 11951 O O . HIS A 1 3 ? -24.499 -14.223 -7.514 1.00 0.00 3 HIS A O 8
ATOM 11966 N N . MET A 1 4 ? -23.272 -13.465 -5.796 1.00 0.00 4 MET A N 8
ATOM 11967 C CA . MET A 1 4 ? -22.939 -12.198 -6.427 1.00 0.00 4 MET A CA 8
ATOM 11968 C C . MET A 1 4 ? -21.444 -11.968 -6.283 1.00 0.00 4 MET A C 8
ATOM 11969 O O . MET A 1 4 ? -20.763 -12.741 -5.584 1.00 0.00 4 MET A O 8
ATOM 11983 N N . GLY A 1 5 ? -20.931 -10.942 -6.935 1.00 0.00 5 GLY A N 8
ATOM 11984 C CA . GLY A 1 5 ? -19.512 -10.654 -6.887 1.00 0.00 5 GLY A CA 8
ATOM 11985 C C . GLY A 1 5 ? -19.068 -10.103 -5.545 1.00 0.00 5 GLY A C 8
ATOM 11986 O O . GLY A 1 5 ? -18.332 -10.778 -4.805 1.00 0.00 5 GLY A O 8
ATOM 11990 N N . GLY A 1 6 ? -19.467 -8.877 -5.253 1.00 0.00 6 GLY A N 8
ATOM 11991 C CA . GLY A 1 6 ? -19.147 -8.258 -3.976 1.00 0.00 6 GLY A CA 8
ATOM 11992 C C . GLY A 1 6 ? -17.736 -7.707 -3.931 1.00 0.00 6 GLY A C 8
ATOM 11993 O O . GLY A 1 6 ? -16.879 -8.242 -3.240 1.00 0.00 6 GLY A O 8
ATOM 11997 N N . SER A 1 7 ? -17.488 -6.676 -4.687 1.00 0.00 7 SER A N 8
ATOM 11998 C CA . SER A 1 7 ? -16.184 -6.060 -4.729 1.00 0.00 7 SER A CA 8
ATOM 11999 C C . SER A 1 7 ? -16.002 -5.075 -3.553 1.00 0.00 7 SER A C 8
ATOM 12000 O O . SER A 1 7 ? -16.945 -4.379 -3.161 1.00 0.00 7 SER A O 8
ATOM 12008 N N . MET A 1 8 ? -14.802 -5.043 -3.004 1.00 0.00 8 MET A N 8
ATOM 12009 C CA . MET A 1 8 ? -14.520 -4.298 -1.807 1.00 0.00 8 MET A CA 8
ATOM 12010 C C . MET A 1 8 ? -13.506 -3.227 -2.024 1.00 0.00 8 MET A C 8
ATOM 12011 O O . MET A 1 8 ? -12.537 -3.434 -2.706 1.00 0.00 8 MET A O 8
ATOM 12025 N N . LYS A 1 9 ? -13.721 -2.096 -1.429 1.00 0.00 9 LYS A N 8
ATOM 12026 C CA . LYS A 1 9 ? -12.790 -0.995 -1.497 1.00 0.00 9 LYS A CA 8
ATOM 12027 C C . LYS A 1 9 ? -11.986 -0.983 -0.193 1.00 0.00 9 LYS A C 8
ATOM 12028 O O . LYS A 1 9 ? -12.453 -0.540 0.862 1.00 0.00 9 LYS A O 8
ATOM 12047 N N . ILE A 1 10 ? -10.808 -1.511 -0.286 1.00 0.00 10 ILE A N 8
ATOM 12048 C CA . ILE A 1 10 ? -9.943 -1.788 0.836 1.00 0.00 10 ILE A CA 8
ATOM 12049 C C . ILE A 1 10 ? -8.657 -0.983 0.753 1.00 0.00 10 ILE A C 8
ATOM 12050 O O . ILE A 1 10 ? -8.060 -0.900 -0.304 1.00 0.00 10 ILE A O 8
ATOM 12066 N N . ARG A 1 11 ? -8.233 -0.414 1.864 1.00 0.00 11 ARG A N 8
ATOM 12067 C CA . ARG A 1 11 ? -6.949 0.225 1.948 1.00 0.00 11 ARG A CA 8
ATOM 12068 C C . ARG A 1 11 ? -5.859 -0.776 1.880 1.00 0.00 11 ARG A C 8
ATOM 12069 O O . ARG A 1 11 ? -5.925 -1.829 2.480 1.00 0.00 11 ARG A O 8
ATOM 12090 N N . VAL A 1 12 ? -4.886 -0.466 1.126 1.00 0.00 12 VAL A N 8
ATOM 12091 C CA . VAL A 1 12 ? -3.778 -1.291 0.941 1.00 0.00 12 VAL A CA 8
ATOM 12092 C C . VAL A 1 12 ? -2.547 -0.540 1.361 1.00 0.00 12 VAL A C 8
ATOM 12093 O O . VAL A 1 12 ? -2.360 0.580 0.857 1.00 0.00 12 VAL A O 8
ATOM 12106 N N . GLU A 1 13 ? -1.734 -1.061 2.280 1.00 0.00 13 GLU A N 8
ATOM 12107 C CA . GLU A 1 13 ? -0.461 -0.431 2.450 1.00 0.00 13 GLU A CA 8
ATOM 12108 C C . GLU A 1 13 ? 0.484 -1.015 1.458 1.00 0.00 13 GLU A C 8
ATOM 12109 O O . GLU A 1 13 ? 0.476 -2.203 1.243 1.00 0.00 13 GLU A O 8
ATOM 12121 N N . LEU A 1 14 ? 1.273 -0.225 0.875 1.00 0.00 14 LEU A N 8
ATOM 12122 C CA . LEU A 1 14 ? 2.242 -0.695 -0.081 1.00 0.00 14 LEU A CA 8
ATOM 12123 C C . LEU A 1 14 ? 3.649 -0.456 0.392 1.00 0.00 14 LEU A C 8
ATOM 12124 O O . LEU A 1 14 ? 3.984 0.646 0.815 1.00 0.00 14 LEU A O 8
ATOM 12140 N N . ILE A 1 15 ? 4.478 -1.486 0.353 1.00 0.00 15 ILE A N 8
ATOM 12141 C CA . ILE A 1 15 ? 5.897 -1.270 0.569 1.00 0.00 15 ILE A CA 8
ATOM 12142 C C . ILE A 1 15 ? 6.627 -1.452 -0.757 1.00 0.00 15 ILE A C 8
ATOM 12143 O O . ILE A 1 15 ? 6.668 -2.562 -1.326 1.00 0.00 15 ILE A O 8
ATOM 12159 N N . ASN A 1 16 ? 7.176 -0.388 -1.258 1.00 0.00 16 ASN A N 8
ATOM 12160 C CA . ASN A 1 16 ? 7.971 -0.439 -2.468 1.00 0.00 16 ASN A CA 8
ATOM 12161 C C . ASN A 1 16 ? 9.411 -0.148 -2.163 1.00 0.00 16 ASN A C 8
ATOM 12162 O O . ASN A 1 16 ? 10.231 0.123 -3.039 1.00 0.00 16 ASN A O 8
ATOM 12173 N N . GLY A 1 17 ? 9.708 -0.278 -0.920 1.00 0.00 17 GLY A N 8
ATOM 12174 C CA . GLY A 1 17 ? 11.015 -0.088 -0.435 1.00 0.00 17 GLY A CA 8
ATOM 12175 C C . GLY A 1 17 ? 10.999 0.354 0.989 1.00 0.00 17 GLY A C 8
ATOM 12176 O O . GLY A 1 17 ? 10.034 0.979 1.442 1.00 0.00 17 GLY A O 8
ATOM 12180 N N . ASN A 1 18 ? 12.023 0.001 1.712 1.00 0.00 18 ASN A N 8
ATOM 12181 C CA . ASN A 1 18 ? 12.174 0.419 3.070 1.00 0.00 18 ASN A CA 8
ATOM 12182 C C . ASN A 1 18 ? 13.230 1.468 3.146 1.00 0.00 18 ASN A C 8
ATOM 12183 O O . ASN A 1 18 ? 13.730 1.794 4.219 1.00 0.00 18 ASN A O 8
ATOM 12194 N N . GLU A 1 19 ? 13.585 1.995 1.986 1.00 0.00 19 GLU A N 8
ATOM 12195 C CA . GLU A 1 19 ? 14.515 3.065 1.868 1.00 0.00 19 GLU A CA 8
ATOM 12196 C C . GLU A 1 19 ? 13.762 4.349 2.184 1.00 0.00 19 GLU A C 8
ATOM 12197 O O . GLU A 1 19 ? 13.119 4.939 1.306 1.00 0.00 19 GLU A O 8
ATOM 12209 N N . HIS A 1 20 ? 13.763 4.738 3.431 1.00 0.00 20 HIS A N 8
ATOM 12210 C CA . HIS A 1 20 ? 13.007 5.895 3.849 1.00 0.00 20 HIS A CA 8
ATOM 12211 C C . HIS A 1 20 ? 13.673 7.174 3.484 1.00 0.00 20 HIS A C 8
ATOM 12212 O O . HIS A 1 20 ? 14.606 7.626 4.136 1.00 0.00 20 HIS A O 8
ATOM 12227 N N . ARG A 1 21 ? 13.221 7.720 2.403 1.00 0.00 21 ARG A N 8
ATOM 12228 C CA . ARG A 1 21 ? 13.701 8.962 1.900 1.00 0.00 21 ARG A CA 8
ATOM 12229 C C . ARG A 1 21 ? 12.800 10.058 2.414 1.00 0.00 21 ARG A C 8
ATOM 12230 O O . ARG A 1 21 ? 11.773 10.375 1.818 1.00 0.00 21 ARG A O 8
ATOM 12251 N N . THR A 1 22 ? 13.170 10.570 3.545 1.00 0.00 22 THR A N 8
ATOM 12252 C CA . THR A 1 22 ? 12.382 11.485 4.304 1.00 0.00 22 THR A CA 8
ATOM 12253 C C . THR A 1 22 ? 12.381 12.919 3.769 1.00 0.00 22 THR A C 8
ATOM 12254 O O . THR A 1 22 ? 13.410 13.613 3.769 1.00 0.00 22 THR A O 8
ATOM 12265 N N . SER A 1 23 ? 11.224 13.317 3.280 1.00 0.00 23 SER A N 8
ATOM 12266 C CA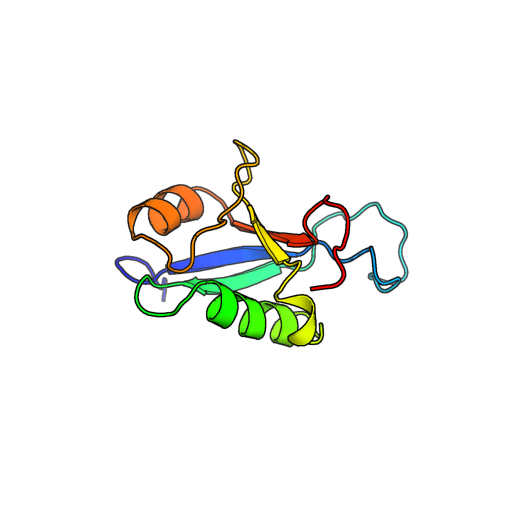 . SER A 1 23 ? 10.927 14.646 2.810 1.00 0.00 23 SER A CA 8
ATOM 12267 C C . SER A 1 23 ? 9.437 14.680 2.501 1.00 0.00 23 SER A C 8
ATOM 12268 O O . SER A 1 23 ? 8.768 13.644 2.626 1.00 0.00 23 SER A O 8
ATOM 12276 N N . SER A 1 24 ? 8.902 15.813 2.116 1.00 0.00 24 SER A N 8
ATOM 12277 C CA . SER A 1 24 ? 7.507 15.888 1.807 1.00 0.00 24 SER A CA 8
ATOM 12278 C C . SER A 1 24 ? 7.272 15.583 0.344 1.00 0.00 24 SER A C 8
ATOM 12279 O O . SER A 1 24 ? 7.121 16.458 -0.503 1.00 0.00 24 SER A O 8
ATOM 12287 N N . THR A 1 25 ? 7.367 14.357 0.081 1.00 0.00 25 THR A N 8
ATOM 12288 C CA . THR A 1 25 ? 7.174 13.764 -1.197 1.00 0.00 25 THR A CA 8
ATOM 12289 C C . THR A 1 25 ? 6.054 12.724 -1.064 1.00 0.00 25 THR A C 8
ATOM 12290 O O . THR A 1 25 ? 5.470 12.605 0.024 1.00 0.00 25 THR A O 8
ATOM 12301 N N . PRO A 1 26 ? 5.713 11.935 -2.116 1.00 0.00 26 PRO A N 8
ATOM 12302 C CA . PRO A 1 26 ? 4.700 10.871 -2.002 1.00 0.00 26 PRO A CA 8
ATOM 12303 C C . PRO A 1 26 ? 5.254 9.618 -1.295 1.00 0.00 26 PRO A C 8
ATOM 12304 O O . PRO A 1 26 ? 4.754 8.508 -1.460 1.00 0.00 26 PRO A O 8
ATOM 12315 N N . GLN A 1 27 ? 6.244 9.848 -0.488 1.00 0.00 27 GLN A N 8
ATOM 12316 C CA . GLN A 1 27 ? 6.913 8.881 0.288 1.00 0.00 27 GLN A CA 8
ATOM 12317 C C . GLN A 1 27 ? 6.802 9.269 1.756 1.00 0.00 27 GLN A C 8
ATOM 12318 O O . GLN A 1 27 ? 7.720 9.041 2.541 1.00 0.00 27 GLN A O 8
ATOM 12332 N N . GLN A 1 28 ? 5.644 9.844 2.091 1.00 0.00 28 GLN A N 8
ATOM 12333 C CA . GLN A 1 28 ? 5.321 10.349 3.434 1.00 0.00 28 GLN A CA 8
ATOM 12334 C C . GLN A 1 28 ? 5.635 9.311 4.517 1.00 0.00 28 GLN A C 8
ATOM 12335 O O . GLN A 1 28 ? 5.015 8.256 4.558 1.00 0.00 28 GLN A O 8
ATOM 12349 N N . PRO A 1 29 ? 6.569 9.627 5.437 1.00 0.00 29 PRO A N 8
ATOM 12350 C CA . PRO A 1 29 ? 7.037 8.688 6.475 1.00 0.00 29 PRO A CA 8
ATOM 12351 C C . PRO A 1 29 ? 6.053 8.520 7.653 1.00 0.00 29 PRO A C 8
ATOM 12352 O O . PRO A 1 29 ? 6.461 8.403 8.812 1.00 0.00 29 PRO A O 8
ATOM 12363 N N . GLN A 1 30 ? 4.788 8.465 7.350 1.00 0.00 30 GLN A N 8
ATOM 12364 C CA . GLN A 1 30 ? 3.777 8.248 8.337 1.00 0.00 30 GLN A CA 8
ATOM 12365 C C . GLN A 1 30 ? 3.510 6.763 8.371 1.00 0.00 30 GLN A C 8
ATOM 12366 O O . GLN A 1 30 ? 3.843 6.058 9.331 1.00 0.00 30 GLN A O 8
ATOM 12380 N N . GLN A 1 31 ? 2.954 6.300 7.296 1.00 0.00 31 GLN A N 8
ATOM 12381 C CA . GLN A 1 31 ? 2.729 4.934 7.033 1.00 0.00 31 GLN A CA 8
ATOM 12382 C C . GLN A 1 31 ? 3.358 4.638 5.715 1.00 0.00 31 GLN A C 8
ATOM 12383 O O . GLN A 1 31 ? 4.087 5.466 5.187 1.00 0.00 31 GLN A O 8
ATOM 12397 N N . ASN A 1 32 ? 3.109 3.496 5.182 1.00 0.00 32 ASN A N 8
ATOM 12398 C CA . ASN A 1 32 ? 3.587 3.201 3.897 1.00 0.00 32 ASN A CA 8
ATOM 12399 C C . ASN A 1 32 ? 2.508 3.637 2.930 1.00 0.00 32 ASN A C 8
ATOM 12400 O O . ASN A 1 32 ? 1.331 3.614 3.308 1.00 0.00 32 ASN A O 8
ATOM 12411 N N . PRO A 1 33 ? 2.879 4.114 1.719 1.00 0.00 33 PRO A N 8
ATOM 12412 C CA . PRO A 1 33 ? 1.931 4.546 0.649 1.00 0.00 33 PRO A CA 8
ATOM 12413 C C . PRO A 1 33 ? 0.684 3.645 0.597 1.00 0.00 33 PRO A C 8
ATOM 12414 O O . PRO A 1 33 ? 0.798 2.425 0.646 1.00 0.00 33 PRO A O 8
ATOM 12425 N N . SER A 1 34 ? -0.492 4.227 0.534 1.00 0.00 34 SER A N 8
ATOM 12426 C CA . SER A 1 34 ? -1.701 3.440 0.609 1.00 0.00 34 SER A CA 8
ATOM 12427 C C . SER A 1 34 ? -2.754 3.917 -0.370 1.00 0.00 34 SER A C 8
ATOM 12428 O O . SER A 1 34 ? -2.727 5.062 -0.835 1.00 0.00 34 SER A O 8
ATOM 12436 N N . VAL A 1 35 ? -3.675 3.043 -0.661 1.00 0.00 35 VAL A N 8
ATOM 12437 C CA . VAL A 1 35 ? -4.770 3.323 -1.541 1.00 0.00 35 VAL A CA 8
ATOM 12438 C C . VAL A 1 35 ? -5.916 2.463 -1.139 1.00 0.00 35 VAL A C 8
ATOM 12439 O O . VAL A 1 35 ? -5.708 1.400 -0.596 1.00 0.00 35 VAL A O 8
ATOM 12452 N N . SER A 1 36 ? -7.094 2.911 -1.366 1.00 0.00 36 SER A N 8
ATOM 12453 C CA . SER A 1 36 ? -8.192 2.098 -1.187 1.00 0.00 36 SER A CA 8
ATOM 12454 C C . SER A 1 36 ? -8.491 1.544 -2.561 1.00 0.00 36 SER A C 8
ATOM 12455 O O . SER A 1 36 ? -8.767 2.292 -3.503 1.00 0.00 36 SER A O 8
ATOM 12463 N N . HIS A 1 37 ? -8.364 0.279 -2.698 1.00 0.00 37 HIS A N 8
ATOM 12464 C CA . HIS A 1 37 ? -8.472 -0.347 -3.933 1.00 0.00 37 HIS A CA 8
ATOM 12465 C C . HIS A 1 37 ? -9.678 -1.270 -3.955 1.00 0.00 37 HIS A C 8
ATOM 12466 O O . HIS A 1 37 ? -10.015 -1.883 -2.954 1.00 0.00 37 HIS A O 8
ATOM 12481 N N . ILE A 1 38 ? -10.320 -1.301 -5.083 1.00 0.00 38 ILE A N 8
ATOM 12482 C CA . ILE A 1 38 ? -11.511 -2.127 -5.378 1.00 0.00 38 ILE A CA 8
ATOM 12483 C C . ILE A 1 38 ? -10.946 -3.558 -5.671 1.00 0.00 38 ILE A C 8
ATOM 12484 O O . ILE A 1 38 ? -10.215 -3.775 -6.654 1.00 0.00 38 ILE A O 8
ATOM 12500 N N . PHE A 1 39 ? -11.206 -4.451 -4.806 1.00 0.00 39 PHE A N 8
ATOM 12501 C CA . PHE A 1 39 ? -10.803 -5.805 -4.948 1.00 0.00 39 PHE A CA 8
ATOM 12502 C C . PHE A 1 39 ? -12.005 -6.650 -5.197 1.00 0.00 39 PHE A C 8
ATOM 12503 O O . PHE A 1 39 ? -13.060 -6.434 -4.611 1.00 0.00 39 PHE A O 8
ATOM 12520 N N . ASP A 1 40 ? -11.836 -7.594 -6.043 1.00 0.00 40 ASP A N 8
ATOM 12521 C CA . ASP A 1 40 ? -12.869 -8.491 -6.423 1.00 0.00 40 ASP A CA 8
ATOM 12522 C C . ASP A 1 40 ? -12.281 -9.834 -6.689 1.00 0.00 40 ASP A C 8
ATOM 12523 O O . ASP A 1 40 ? -11.073 -9.965 -6.941 1.00 0.00 40 ASP A O 8
ATOM 12532 N N . GLY A 1 41 ? -13.117 -10.804 -6.652 1.00 0.00 41 GLY A N 8
ATOM 12533 C CA . GLY A 1 41 ? -12.697 -12.179 -6.852 1.00 0.00 41 GLY A CA 8
ATOM 12534 C C . GLY A 1 41 ? -12.919 -12.630 -8.267 1.00 0.00 41 GLY A C 8
ATOM 12535 O O . GLY A 1 41 ? -13.012 -13.829 -8.557 1.00 0.00 41 GLY A O 8
ATOM 12539 N N . GLU A 1 42 ? -13.035 -11.681 -9.141 1.00 0.00 42 GLU A N 8
ATOM 12540 C CA . GLU A 1 42 ? -13.295 -11.925 -10.500 1.00 0.00 42 GLU A CA 8
ATOM 12541 C C . GLU A 1 42 ? -12.058 -11.588 -11.333 1.00 0.00 42 GLU A C 8
ATOM 12542 O O . GLU A 1 42 ? -11.850 -12.116 -12.423 1.00 0.00 42 GLU A O 8
ATOM 12554 N N . THR A 1 43 ? -11.249 -10.713 -10.795 1.00 0.00 43 THR A N 8
ATOM 12555 C CA . THR A 1 43 ? -10.008 -10.349 -11.335 1.00 0.00 43 THR A CA 8
ATOM 12556 C C . THR A 1 43 ? -8.885 -11.035 -10.543 1.00 0.00 43 THR A C 8
ATOM 12557 O O . THR A 1 43 ? -8.954 -11.110 -9.293 1.00 0.00 43 THR A O 8
ATOM 12568 N N . ALA A 1 44 ? -7.892 -11.554 -11.250 1.00 0.00 44 ALA A N 8
ATOM 12569 C CA . ALA A 1 44 ? -6.717 -12.143 -10.641 1.00 0.00 44 ALA A CA 8
ATOM 12570 C C . ALA A 1 44 ? -6.007 -11.163 -9.733 1.00 0.00 44 ALA A C 8
ATOM 12571 O O . ALA A 1 44 ? -6.061 -9.929 -9.928 1.00 0.00 44 ALA A O 8
ATOM 12578 N N . VAL A 1 45 ? -5.335 -11.718 -8.764 1.00 0.00 45 VAL A N 8
ATOM 12579 C CA . VAL A 1 45 ? -4.573 -10.984 -7.782 1.00 0.00 45 VAL A CA 8
ATOM 12580 C C . VAL A 1 45 ? -3.558 -10.104 -8.465 1.00 0.00 45 VAL A C 8
ATOM 12581 O O . VAL A 1 45 ? -3.540 -8.908 -8.258 1.00 0.00 45 VAL A O 8
ATOM 12594 N N . LYS A 1 46 ? -2.745 -10.727 -9.296 1.00 0.00 46 LYS A N 8
ATOM 12595 C CA . LYS A 1 46 ? -1.636 -10.049 -9.996 1.00 0.00 46 LYS A CA 8
ATOM 12596 C C . LYS A 1 46 ? -2.139 -8.870 -10.825 1.00 0.00 46 LYS A C 8
ATOM 12597 O O . LYS A 1 46 ? -1.452 -7.895 -11.007 1.00 0.00 46 LYS A O 8
ATOM 12616 N N . ASP A 1 47 ? -3.340 -8.969 -11.304 1.00 0.00 47 ASP A N 8
ATOM 12617 C CA . ASP A 1 47 ? -3.926 -7.919 -12.090 1.00 0.00 47 ASP A CA 8
ATOM 12618 C C . ASP A 1 47 ? -4.341 -6.779 -11.203 1.00 0.00 47 ASP A C 8
ATOM 12619 O O . ASP A 1 47 ? -4.192 -5.616 -11.569 1.00 0.00 47 ASP A O 8
ATOM 12628 N N . HIS A 1 48 ? -4.837 -7.116 -10.024 1.00 0.00 48 HIS A N 8
ATOM 12629 C CA . HIS A 1 48 ? -5.107 -6.124 -8.990 1.00 0.00 48 HIS A CA 8
ATOM 12630 C C . HIS A 1 48 ? -3.773 -5.451 -8.628 1.00 0.00 48 HIS A C 8
ATOM 12631 O O . HIS A 1 48 ? -3.709 -4.243 -8.424 1.00 0.00 48 HIS A O 8
ATOM 12646 N N . ILE A 1 49 ? -2.743 -6.260 -8.584 1.00 0.00 49 ILE A N 8
ATOM 12647 C CA . ILE A 1 49 ? -1.406 -5.840 -8.268 1.00 0.00 49 ILE A CA 8
ATOM 12648 C C . ILE A 1 49 ? -0.820 -4.941 -9.345 1.00 0.00 49 ILE A C 8
ATOM 12649 O O . ILE A 1 49 ? -0.248 -3.924 -9.006 1.00 0.00 49 ILE A O 8
ATOM 12665 N N . LYS A 1 50 ? -1.000 -5.268 -10.638 1.00 0.00 50 LYS A N 8
ATOM 12666 C CA . LYS A 1 50 ? -0.554 -4.362 -11.698 1.00 0.00 50 LYS A CA 8
ATOM 12667 C C . LYS A 1 50 ? -1.203 -2.985 -11.549 1.00 0.00 50 LYS A C 8
ATOM 12668 O O . LYS A 1 50 ? -0.560 -1.959 -11.795 1.00 0.00 50 LYS A O 8
ATOM 12687 N N . VAL A 1 51 ? -2.454 -2.969 -11.095 1.00 0.00 51 VAL A N 8
ATOM 12688 C CA . VAL A 1 51 ? -3.169 -1.732 -10.849 1.00 0.00 51 VAL A CA 8
ATOM 12689 C C . VAL A 1 51 ? -2.571 -1.007 -9.669 1.00 0.00 51 VAL A C 8
ATOM 12690 O O . VAL A 1 51 ? -2.232 0.173 -9.780 1.00 0.00 51 VAL A O 8
ATOM 12703 N N . LEU A 1 52 ? -2.465 -1.689 -8.546 1.00 0.00 52 LEU A N 8
ATOM 12704 C CA . LEU A 1 52 ? -1.863 -1.127 -7.356 1.00 0.00 52 LEU A CA 8
ATOM 12705 C C . LEU A 1 52 ? -0.495 -0.580 -7.652 1.00 0.00 52 LEU A C 8
ATOM 12706 O O . LEU A 1 52 ? -0.231 0.568 -7.344 1.00 0.00 52 LEU A O 8
ATOM 12722 N N . LEU A 1 53 ? 0.338 -1.367 -8.322 1.00 0.00 53 LEU A N 8
ATOM 12723 C CA . LEU A 1 53 ? 1.657 -0.935 -8.685 1.00 0.00 53 LEU A CA 8
ATOM 12724 C C . LEU A 1 53 ? 1.579 0.322 -9.519 1.00 0.00 53 LEU A C 8
ATOM 12725 O O . LEU A 1 53 ? 2.234 1.284 -9.219 1.00 0.00 53 LEU A O 8
ATOM 12741 N N . THR A 1 54 ? 0.719 0.322 -10.517 1.00 0.00 54 THR A N 8
ATOM 12742 C CA . THR A 1 54 ? 0.522 1.444 -11.331 1.00 0.00 54 THR A CA 8
ATOM 12743 C C . THR A 1 54 ? 0.067 2.702 -10.580 1.00 0.00 54 THR A C 8
ATOM 12744 O O . THR A 1 54 ? 0.580 3.803 -10.818 1.00 0.00 54 THR A O 8
ATOM 12755 N N . HIS A 1 55 ? -0.820 2.532 -9.637 1.00 0.00 55 HIS A N 8
ATOM 12756 C CA . HIS A 1 55 ? -1.275 3.624 -8.818 1.00 0.00 55 HIS A CA 8
ATOM 12757 C C . HIS A 1 55 ? -0.197 4.099 -7.834 1.00 0.00 55 HIS A C 8
ATOM 12758 O O . HIS A 1 55 ? -0.071 5.291 -7.553 1.00 0.00 55 HIS A O 8
ATOM 12773 N N . PHE A 1 56 ? 0.589 3.175 -7.342 1.00 0.00 56 PHE A N 8
ATOM 12774 C CA . PHE A 1 56 ? 1.706 3.495 -6.481 1.00 0.00 56 PHE A CA 8
ATOM 12775 C C . PHE A 1 56 ? 2.896 3.977 -7.280 1.00 0.00 56 PHE A C 8
ATOM 12776 O O . PHE A 1 56 ? 3.939 4.327 -6.725 1.00 0.00 56 PHE A O 8
ATOM 12793 N N . LYS A 1 57 ? 2.713 3.972 -8.586 1.00 0.00 57 LYS A N 8
ATOM 12794 C CA . LYS A 1 57 ? 3.666 4.488 -9.561 1.00 0.00 57 LYS A CA 8
ATOM 12795 C C . LYS A 1 57 ? 4.899 3.593 -9.655 1.00 0.00 57 LYS A C 8
ATOM 12796 O O . LYS A 1 57 ? 6.021 4.054 -9.869 1.00 0.00 57 LYS A O 8
ATOM 12815 N N . ILE A 1 58 ? 4.654 2.317 -9.532 1.00 0.00 58 ILE A N 8
ATOM 12816 C CA . ILE A 1 58 ? 5.620 1.287 -9.622 1.00 0.00 58 ILE A CA 8
ATOM 12817 C C . ILE A 1 58 ? 5.410 0.569 -10.938 1.00 0.00 58 ILE A C 8
ATOM 12818 O O . ILE A 1 58 ? 4.256 0.388 -11.352 1.00 0.00 58 ILE A O 8
ATOM 12834 N N . PRO A 1 59 ? 6.470 0.218 -11.661 1.00 0.00 59 PRO A N 8
ATOM 12835 C CA . PRO A 1 59 ? 6.348 -0.620 -12.843 1.00 0.00 59 PRO A CA 8
ATOM 12836 C C . PRO A 1 59 ? 5.679 -1.927 -12.501 1.00 0.00 59 PRO A C 8
ATOM 12837 O O . PRO A 1 59 ? 6.035 -2.602 -11.515 1.00 0.00 59 PRO A O 8
ATOM 12848 N N . VAL A 1 60 ? 4.725 -2.289 -13.318 1.00 0.00 60 VAL A N 8
ATOM 12849 C CA . VAL A 1 60 ? 3.969 -3.508 -13.173 1.00 0.00 60 VAL A CA 8
ATOM 12850 C C . VAL A 1 60 ? 4.825 -4.732 -13.295 1.00 0.00 60 VAL A C 8
ATOM 12851 O O . VAL A 1 60 ? 4.393 -5.805 -12.984 1.00 0.00 60 VAL A O 8
ATOM 12864 N N . ASP A 1 61 ? 6.061 -4.556 -13.710 1.00 0.00 61 ASP A N 8
ATOM 12865 C CA . ASP A 1 61 ? 6.985 -5.674 -13.874 1.00 0.00 61 ASP A CA 8
ATOM 12866 C C . ASP A 1 61 ? 7.320 -6.286 -12.509 1.00 0.00 61 ASP A C 8
ATOM 12867 O O . ASP A 1 61 ? 7.701 -7.457 -12.411 1.00 0.00 61 ASP A O 8
ATOM 12876 N N . LYS A 1 62 ? 7.092 -5.520 -11.440 1.00 0.00 62 LYS A N 8
ATOM 12877 C CA . LYS A 1 62 ? 7.341 -6.010 -10.115 1.00 0.00 62 LYS A CA 8
ATOM 12878 C C . LYS A 1 62 ? 6.197 -6.891 -9.612 1.00 0.00 62 LYS A C 8
ATOM 12879 O O . LYS A 1 62 ? 6.314 -7.476 -8.568 1.00 0.00 62 LYS A O 8
ATOM 12898 N N . VAL A 1 63 ? 5.087 -6.947 -10.367 1.00 0.00 63 VAL A N 8
ATOM 12899 C CA . VAL A 1 63 ? 3.874 -7.782 -10.075 1.00 0.00 63 VAL A CA 8
ATOM 12900 C C . VAL A 1 63 ? 4.294 -9.219 -9.732 1.00 0.00 63 VAL A C 8
ATOM 12901 O O . VAL A 1 63 ? 3.700 -9.879 -8.887 1.00 0.00 63 VAL A O 8
ATOM 12914 N N . SER A 1 64 ? 5.368 -9.632 -10.388 1.00 0.00 64 SER A N 8
ATOM 12915 C CA . SER A 1 64 ? 6.034 -10.893 -10.216 1.00 0.00 64 SER A CA 8
ATOM 12916 C C . SER A 1 64 ? 6.405 -11.092 -8.736 1.00 0.00 64 SER A C 8
ATOM 12917 O O . SER A 1 64 ? 6.138 -12.127 -8.124 1.00 0.00 64 SER A O 8
ATOM 12925 N N . SER A 1 65 ? 6.995 -10.060 -8.190 1.00 0.00 65 SER A N 8
ATOM 12926 C CA . SER A 1 65 ? 7.522 -10.039 -6.878 1.00 0.00 65 SER A CA 8
ATOM 12927 C C . SER A 1 65 ? 6.595 -9.349 -5.901 1.00 0.00 65 SER A C 8
ATOM 12928 O O . SER A 1 65 ? 7.000 -9.014 -4.813 1.00 0.00 65 SER A O 8
ATOM 12936 N N . TYR A 1 66 ? 5.375 -9.134 -6.271 1.00 0.00 66 TYR A N 8
ATOM 12937 C CA . TYR A 1 66 ? 4.448 -8.523 -5.373 1.00 0.00 66 TYR A CA 8
ATOM 12938 C C . TYR A 1 66 ? 3.384 -9.459 -4.952 1.00 0.00 66 TYR A C 8
ATOM 12939 O O . TYR A 1 66 ? 2.868 -10.246 -5.750 1.00 0.00 66 TYR A O 8
ATOM 12957 N N . ALA A 1 67 ? 3.069 -9.379 -3.694 1.00 0.00 67 ALA A N 8
ATOM 12958 C CA . ALA A 1 67 ? 2.117 -10.216 -3.095 1.00 0.00 67 ALA A CA 8
ATOM 12959 C C . ALA A 1 67 ? 1.441 -9.462 -1.982 1.00 0.00 67 ALA A C 8
ATOM 12960 O O . ALA A 1 67 ? 2.074 -8.641 -1.301 1.00 0.00 67 ALA A O 8
ATOM 12967 N N . LEU A 1 68 ? 0.168 -9.686 -1.849 1.00 0.00 68 LEU A N 8
ATOM 12968 C CA . LEU A 1 68 ? -0.596 -9.124 -0.795 1.00 0.00 68 LEU A CA 8
ATOM 12969 C C . LEU A 1 68 ? -0.307 -9.876 0.494 1.00 0.00 68 LEU A C 8
ATOM 12970 O O . LEU A 1 68 ? 0.160 -11.016 0.453 1.00 0.00 68 LEU A O 8
ATOM 12986 N N . GLN A 1 69 ? -0.577 -9.264 1.601 1.00 0.00 69 GLN A N 8
ATOM 12987 C CA . GLN A 1 69 ? -0.331 -9.858 2.901 1.00 0.00 69 GLN A CA 8
ATOM 12988 C C . GLN A 1 69 ? -1.447 -9.452 3.849 1.00 0.00 69 GLN A C 8
ATOM 12989 O O . GLN A 1 69 ? -2.073 -8.384 3.672 1.00 0.00 69 GLN A O 8
ATOM 13003 N N . ASN A 1 70 ? -1.724 -10.312 4.801 1.00 0.00 70 ASN A N 8
ATOM 13004 C CA . ASN A 1 70 ? -2.660 -10.048 5.860 1.00 0.00 70 ASN A CA 8
ATOM 13005 C C . ASN A 1 70 ? -1.951 -9.200 6.896 1.00 0.00 70 ASN A C 8
ATOM 13006 O O . ASN A 1 70 ? -0.865 -9.566 7.357 1.00 0.00 70 ASN A O 8
ATOM 13017 N N . PRO A 1 71 ? -2.542 -8.089 7.301 1.00 0.00 71 PRO A N 8
ATOM 13018 C CA . PRO A 1 71 ? -1.919 -7.159 8.241 1.00 0.00 71 PRO A CA 8
ATOM 13019 C C . PRO A 1 71 ? -1.754 -7.688 9.672 1.00 0.00 71 PRO A C 8
ATOM 13020 O O . PRO A 1 71 ? -0.987 -7.117 10.444 1.00 0.00 71 PRO A O 8
ATOM 13031 N N . PHE A 1 72 ? -2.437 -8.759 10.038 1.00 0.00 72 PHE A N 8
ATOM 13032 C CA . PHE A 1 72 ? -2.347 -9.218 11.393 1.00 0.00 72 PHE A CA 8
ATOM 13033 C C . PHE A 1 72 ? -1.589 -10.498 11.520 1.00 0.00 72 PHE A C 8
ATOM 13034 O O . PHE A 1 72 ? -0.716 -10.633 12.374 1.00 0.00 72 PHE A O 8
ATOM 13051 N N . THR A 1 73 ? -1.890 -11.419 10.663 1.00 0.00 73 THR A N 8
ATOM 13052 C CA . THR A 1 73 ? -1.335 -12.755 10.740 1.00 0.00 73 THR A CA 8
ATOM 13053 C C . THR A 1 73 ? -0.033 -12.832 9.973 1.00 0.00 73 THR A C 8
ATOM 13054 O O . THR A 1 73 ? 0.745 -13.770 10.146 1.00 0.00 73 THR A O 8
ATOM 13065 N N . LEU A 1 74 ? 0.169 -11.848 9.105 1.00 0.00 74 LEU A N 8
ATOM 13066 C CA . LEU A 1 74 ? 1.348 -11.714 8.279 1.00 0.00 74 LEU A CA 8
ATOM 13067 C C . LEU A 1 74 ? 1.415 -12.763 7.176 1.00 0.00 74 LEU A C 8
ATOM 13068 O O . LEU A 1 74 ? 2.462 -12.936 6.533 1.00 0.00 74 LEU A O 8
ATOM 13084 N N . ALA A 1 75 ? 0.288 -13.427 6.925 1.00 0.00 75 ALA A N 8
ATOM 13085 C CA . ALA A 1 75 ? 0.212 -14.413 5.876 1.00 0.00 75 ALA A CA 8
ATOM 13086 C C . ALA A 1 75 ? 0.089 -13.736 4.541 1.00 0.00 75 ALA A C 8
ATOM 13087 O O . ALA A 1 75 ? -0.653 -12.773 4.400 1.00 0.00 75 ALA A O 8
ATOM 13094 N N . TYR A 1 76 ? 0.799 -14.225 3.574 1.00 0.00 76 TYR A N 8
ATOM 13095 C CA . TYR A 1 76 ? 0.766 -13.654 2.244 1.00 0.00 76 TYR A CA 8
ATOM 13096 C C . TYR A 1 76 ? -0.378 -14.207 1.430 1.00 0.00 76 TYR A C 8
ATOM 13097 O O . TYR A 1 76 ? -1.114 -15.092 1.883 1.00 0.00 76 TYR A O 8
ATOM 13115 N N . VAL A 1 77 ? -0.560 -13.668 0.261 1.00 0.00 77 VAL A N 8
ATOM 13116 C CA . VAL A 1 77 ? -1.526 -14.150 -0.689 1.00 0.00 77 VAL A CA 8
ATOM 13117 C C . VAL A 1 77 ? -0.760 -14.614 -1.920 1.00 0.00 77 VAL A C 8
ATOM 13118 O O . VAL A 1 77 ? -0.190 -13.801 -2.662 1.00 0.00 77 VAL A O 8
ATOM 13131 N N . GLU A 1 78 ? -0.699 -15.905 -2.095 1.00 0.00 78 GLU A N 8
ATOM 13132 C CA . GLU A 1 78 ? 0.040 -16.514 -3.176 1.00 0.00 78 GLU A CA 8
ATOM 13133 C C . GLU A 1 78 ? -0.910 -17.089 -4.202 1.00 0.00 78 GLU A C 8
ATOM 13134 O O . GLU A 1 78 ? -0.517 -17.826 -5.125 1.00 0.00 78 GLU A O 8
ATOM 13146 N N . ASP A 1 79 ? -2.150 -16.702 -4.041 1.00 0.00 79 ASP A N 8
ATOM 13147 C CA . ASP A 1 79 ? -3.251 -17.094 -4.850 1.00 0.00 79 ASP A CA 8
ATOM 13148 C C . ASP A 1 79 ? -3.222 -16.385 -6.159 1.00 0.00 79 ASP A C 8
ATOM 13149 O O . ASP A 1 79 ? -2.606 -15.324 -6.307 1.00 0.00 79 ASP A O 8
ATOM 13158 N N . SER A 1 80 ? -3.865 -16.968 -7.096 1.00 0.00 80 SER A N 8
ATOM 13159 C CA . SER A 1 80 ? -4.019 -16.424 -8.382 1.00 0.00 80 SER A CA 8
ATOM 13160 C C . SER A 1 80 ? -5.188 -15.468 -8.403 1.00 0.00 80 SER A C 8
ATOM 13161 O O . SER A 1 80 ? -5.126 -14.393 -8.992 1.00 0.00 80 SER A O 8
ATOM 13169 N N . PHE A 1 81 ? -6.233 -15.853 -7.739 1.00 0.00 81 PHE A N 8
ATOM 13170 C CA . PHE A 1 81 ? -7.429 -15.095 -7.641 1.00 0.00 81 PHE A CA 8
ATOM 13171 C C . PHE A 1 81 ? -7.837 -14.986 -6.190 1.00 0.00 81 PHE A C 8
ATOM 13172 O O . PHE A 1 81 ? -7.543 -15.867 -5.382 1.00 0.00 81 PHE A O 8
ATOM 13189 N N . LEU A 1 82 ? -8.522 -13.931 -5.882 1.00 0.00 82 LEU A N 8
ATOM 13190 C CA . LEU A 1 82 ? -8.993 -13.668 -4.545 1.00 0.00 82 LEU A CA 8
ATOM 13191 C C . LEU A 1 82 ? -10.332 -14.294 -4.329 1.00 0.00 82 LEU A C 8
ATOM 13192 O O . LEU A 1 82 ? -11.135 -14.425 -5.257 1.00 0.00 82 LEU A O 8
ATOM 13208 N N . THR A 1 83 ? -10.568 -14.681 -3.131 1.00 0.00 83 THR A N 8
ATOM 13209 C CA . THR A 1 83 ? -11.819 -15.204 -2.759 1.00 0.00 83 THR A CA 8
ATOM 13210 C C . THR A 1 83 ? -12.614 -14.099 -2.074 1.00 0.00 83 THR A C 8
ATOM 13211 O O . THR A 1 83 ? -12.009 -13.165 -1.512 1.00 0.00 83 THR A O 8
ATOM 13222 N N . PRO A 1 84 ? -13.953 -14.152 -2.126 1.00 0.00 84 PRO A N 8
ATOM 13223 C CA . PRO A 1 84 ? -14.813 -13.206 -1.404 1.00 0.00 84 PRO A CA 8
ATOM 13224 C C . PRO A 1 84 ? -14.467 -13.212 0.087 1.00 0.00 84 PRO A C 8
ATOM 13225 O O . PRO A 1 84 ? -14.478 -12.175 0.739 1.00 0.00 84 PRO A O 8
ATOM 13236 N N . GLU A 1 85 ? -14.117 -14.392 0.592 1.00 0.00 85 GLU A N 8
ATOM 13237 C CA . GLU A 1 85 ? -13.685 -14.578 1.959 1.00 0.00 85 GLU A CA 8
ATOM 13238 C C . GLU A 1 85 ? -12.480 -13.701 2.261 1.00 0.00 85 GLU A C 8
ATOM 13239 O O . GLU A 1 85 ? -12.465 -12.998 3.256 1.00 0.00 85 GLU A O 8
ATOM 13251 N N . ARG A 1 86 ? -11.481 -13.746 1.383 1.00 0.00 86 ARG A N 8
ATOM 13252 C CA . ARG A 1 86 ? -10.296 -12.943 1.548 1.00 0.00 86 ARG A CA 8
ATOM 13253 C C . ARG A 1 86 ? -10.617 -11.467 1.532 1.00 0.00 86 ARG A C 8
ATOM 13254 O O . ARG A 1 86 ? -10.017 -10.699 2.263 1.00 0.00 86 ARG A O 8
ATOM 13275 N N . LEU A 1 87 ? -11.557 -11.093 0.699 1.00 0.00 87 LEU A N 8
ATOM 13276 C CA . LEU A 1 87 ? -11.995 -9.726 0.588 1.00 0.00 87 LEU A CA 8
ATOM 13277 C C . LEU A 1 87 ? -12.649 -9.268 1.881 1.00 0.00 87 LEU A C 8
ATOM 13278 O O . LEU A 1 87 ? -12.333 -8.213 2.406 1.00 0.00 87 LEU A O 8
ATOM 13294 N N . VAL A 1 88 ? -13.538 -10.078 2.382 1.00 0.00 88 VAL A N 8
ATOM 13295 C CA . VAL A 1 88 ? -14.213 -9.841 3.608 1.00 0.00 88 VAL A CA 8
ATOM 13296 C C . VAL A 1 88 ? -13.299 -9.825 4.823 1.00 0.00 88 VAL A C 8
ATOM 13297 O O . VAL A 1 88 ? -13.381 -8.925 5.671 1.00 0.00 88 VAL A O 8
ATOM 13310 N N . GLU A 1 89 ? -12.419 -10.775 4.883 1.00 0.00 89 GLU A N 8
ATOM 13311 C CA . GLU A 1 89 ? -11.389 -10.813 5.903 1.00 0.00 89 GLU A CA 8
ATOM 13312 C C . GLU A 1 89 ? -10.458 -9.590 5.821 1.00 0.00 89 GLU A C 8
ATOM 13313 O O . GLU A 1 89 ? -9.840 -9.194 6.813 1.00 0.00 89 GLU A O 8
ATOM 13325 N N . ALA A 1 90 ? -10.323 -9.041 4.640 1.00 0.00 90 ALA A N 8
ATOM 13326 C CA . ALA A 1 90 ? -9.511 -7.853 4.442 1.00 0.00 90 ALA A CA 8
ATOM 13327 C C . ALA A 1 90 ? -10.266 -6.582 4.765 1.00 0.00 90 ALA A C 8
ATOM 13328 O O . ALA A 1 90 ? -9.669 -5.646 5.295 1.00 0.00 90 ALA A O 8
ATOM 13335 N N . GLU A 1 91 ? -11.585 -6.535 4.452 1.00 0.00 91 GLU A N 8
ATOM 13336 C CA . GLU A 1 91 ? -12.417 -5.382 4.799 1.00 0.00 91 GLU A CA 8
ATOM 13337 C C . GLU A 1 91 ? -12.338 -5.048 6.279 1.00 0.00 91 GLU A C 8
ATOM 13338 O O . GLU A 1 91 ? -12.622 -3.909 6.684 1.00 0.00 91 GLU A O 8
ATOM 13350 N N . LYS A 1 92 ? -12.002 -6.054 7.073 1.00 0.00 92 LYS A N 8
ATOM 13351 C CA . LYS A 1 92 ? -11.784 -5.916 8.489 1.00 0.00 92 LYS A CA 8
ATOM 13352 C C . LYS A 1 92 ? -10.823 -4.761 8.787 1.00 0.00 92 LYS A C 8
ATOM 13353 O O . LYS A 1 92 ? -11.000 -4.015 9.754 1.00 0.00 92 LYS A O 8
ATOM 13372 N N . SER A 1 93 ? -9.798 -4.634 7.960 1.00 0.00 93 SER A N 8
ATOM 13373 C CA . SER A 1 93 ? -8.820 -3.572 8.096 1.00 0.00 93 SER A CA 8
ATOM 13374 C C . SER A 1 93 ? -8.223 -3.084 6.754 1.00 0.00 93 SER A C 8
ATOM 13375 O O . SER A 1 93 ? -8.800 -2.225 6.088 1.00 0.00 93 SER A O 8
ATOM 13383 N N . TYR A 1 94 ? -7.112 -3.663 6.352 1.00 0.00 94 TYR A N 8
ATOM 13384 C CA . TYR A 1 94 ? -6.410 -3.292 5.141 1.00 0.00 94 TYR A CA 8
ATOM 13385 C C . TYR A 1 94 ? -5.757 -4.536 4.529 1.00 0.00 94 TYR A C 8
ATOM 13386 O O . TYR A 1 94 ? -5.828 -5.631 5.095 1.00 0.00 94 TYR A O 8
ATOM 13404 N N . PHE A 1 95 ? -5.115 -4.333 3.406 1.00 0.00 95 PHE A N 8
ATOM 13405 C CA . PHE A 1 95 ? -4.246 -5.307 2.763 1.00 0.00 95 PHE A CA 8
ATOM 13406 C C . PHE A 1 95 ? -2.887 -4.705 2.763 1.00 0.00 95 PHE A C 8
ATOM 13407 O O . PHE A 1 95 ? -2.767 -3.494 2.844 1.00 0.00 95 PHE A O 8
ATOM 13424 N N . ILE A 1 96 ? -1.880 -5.498 2.728 1.00 0.00 96 ILE A N 8
ATOM 13425 C CA . ILE A 1 96 ? -0.566 -4.972 2.524 1.00 0.00 96 ILE A CA 8
ATOM 13426 C C . ILE A 1 96 ? -0.069 -5.539 1.205 1.00 0.00 96 ILE A C 8
ATOM 13427 O O . ILE A 1 96 ? -0.349 -6.673 0.892 1.00 0.00 96 ILE A O 8
ATOM 13443 N N . LEU A 1 97 ? 0.590 -4.743 0.433 1.00 0.00 97 LEU A N 8
ATOM 13444 C CA . LEU A 1 97 ? 1.104 -5.130 -0.847 1.00 0.00 97 LEU A CA 8
ATOM 13445 C C . LEU A 1 97 ? 2.605 -5.022 -0.711 1.00 0.00 97 LEU A C 8
ATOM 13446 O O . LEU A 1 97 ? 3.153 -3.920 -0.561 1.00 0.00 97 LEU A O 8
ATOM 13462 N N . ARG A 1 98 ? 3.264 -6.138 -0.686 1.00 0.00 98 ARG A N 8
ATOM 13463 C CA . ARG A 1 98 ? 4.669 -6.160 -0.388 1.00 0.00 98 ARG A CA 8
ATOM 13464 C C . ARG A 1 98 ? 5.406 -6.898 -1.419 1.00 0.00 98 ARG A C 8
ATOM 13465 O O . ARG A 1 98 ? 4.820 -7.682 -2.177 1.00 0.00 98 ARG A O 8
ATOM 13486 N N . MET A 1 99 ? 6.683 -6.659 -1.468 1.00 0.00 99 MET A N 8
ATOM 13487 C CA . MET A 1 99 ? 7.503 -7.407 -2.317 1.00 0.00 99 MET A CA 8
ATOM 13488 C C . MET A 1 99 ? 7.801 -8.715 -1.640 1.00 0.00 99 MET A C 8
ATOM 13489 O O . MET A 1 99 ? 8.030 -8.751 -0.420 1.00 0.00 99 MET A O 8
ATOM 13503 N N . LYS A 1 100 ? 7.725 -9.753 -2.395 1.00 0.00 100 LYS A N 8
ATOM 13504 C CA . LYS A 1 100 ? 8.093 -11.066 -1.974 1.00 0.00 100 LYS A CA 8
ATOM 13505 C C . LYS A 1 100 ? 9.558 -11.086 -1.593 1.00 0.00 100 LYS A C 8
ATOM 13506 O O . LYS A 1 100 ? 10.425 -10.835 -2.430 1.00 0.00 100 LYS A O 8
ATOM 13525 N N . PRO A 1 101 ? 9.846 -11.360 -0.323 1.00 0.00 101 PRO A N 8
ATOM 13526 C CA . PRO A 1 101 ? 11.199 -11.337 0.197 1.00 0.00 101 PRO A CA 8
ATOM 13527 C C . PRO A 1 101 ? 12.041 -12.457 -0.378 1.00 0.00 101 PRO A C 8
ATOM 13528 O O . PRO A 1 101 ? 11.901 -13.635 -0.017 1.00 0.00 101 PRO A O 8
ATOM 13539 N N . HIS A 1 102 ? 12.855 -12.103 -1.302 1.00 0.00 102 HIS A N 8
ATOM 13540 C CA . HIS A 1 102 ? 13.710 -13.045 -1.953 1.00 0.00 102 HIS A CA 8
ATOM 13541 C C . HIS A 1 102 ? 15.003 -13.156 -1.193 1.00 0.00 102 HIS A C 8
ATOM 13542 O O . HIS A 1 102 ? 15.869 -12.278 -1.283 1.00 0.00 102 HIS A O 8
ATOM 13557 N N . ALA A 1 103 ? 15.099 -14.186 -0.404 1.00 0.00 103 ALA A N 8
ATOM 13558 C CA . ALA A 1 103 ? 16.240 -14.433 0.429 1.00 0.00 103 ALA A CA 8
ATOM 13559 C C . ALA A 1 103 ? 16.346 -15.925 0.684 1.00 0.00 103 ALA A C 8
ATOM 13560 O O . ALA A 1 103 ? 15.557 -16.712 0.131 1.00 0.00 103 ALA A O 8
ATOM 13567 N N . ILE A 1 104 ? 17.298 -16.317 1.478 1.00 0.00 104 ILE A N 8
ATOM 13568 C CA . ILE A 1 104 ? 17.497 -17.660 1.821 1.00 0.00 104 ILE A CA 8
ATOM 13569 C C . ILE A 1 104 ? 16.808 -17.915 3.144 1.00 0.00 104 ILE A C 8
ATOM 13570 O O . ILE A 1 104 ? 16.929 -17.099 4.061 1.00 0.00 104 ILE A O 8
ATOM 13586 N N . ALA A 1 105 ? 16.054 -18.998 3.233 1.00 0.00 105 ALA A N 8
ATOM 13587 C CA . ALA A 1 105 ? 15.406 -19.367 4.468 1.00 0.00 105 ALA A CA 8
ATOM 13588 C C . ALA A 1 105 ? 16.433 -19.865 5.461 1.00 0.00 105 ALA A C 8
ATOM 13589 O O . ALA A 1 105 ? 16.715 -21.071 5.571 1.00 0.00 105 ALA A O 8
ATOM 13596 N N . ASP A 1 106 ? 17.038 -18.933 6.106 1.00 0.00 106 ASP A N 8
ATOM 13597 C CA . ASP A 1 106 ? 18.049 -19.156 7.087 1.00 0.00 106 ASP A CA 8
ATOM 13598 C C . ASP A 1 106 ? 17.770 -18.186 8.191 1.00 0.00 106 ASP A C 8
ATOM 13599 O O . ASP A 1 106 ? 18.147 -17.018 8.106 1.00 0.00 106 ASP A O 8
ATOM 13608 N N . ARG A 1 107 ? 16.971 -18.631 9.130 1.00 0.00 107 ARG A N 8
ATOM 13609 C CA . ARG A 1 107 ? 16.565 -17.816 10.262 1.00 0.00 107 ARG A CA 8
ATOM 13610 C C . ARG A 1 107 ? 17.774 -17.358 11.081 1.00 0.00 107 ARG A C 8
ATOM 13611 O O . ARG A 1 107 ? 18.292 -18.131 11.905 1.00 0.00 107 ARG A O 8
ATOM 13633 N N . GLY A 1 1 ? -21.961 -18.914 -9.445 1.00 0.00 1 GLY A N 9
ATOM 13634 C CA . GLY A 1 1 ? -23.280 -19.085 -8.847 1.00 0.00 1 GLY A CA 9
ATOM 13635 C C . GLY A 1 1 ? -23.570 -17.994 -7.866 1.00 0.00 1 GLY A C 9
ATOM 13636 O O . GLY A 1 1 ? -22.640 -17.300 -7.434 1.00 0.00 1 GLY A O 9
ATOM 13642 N N . ALA A 1 2 ? -24.861 -17.836 -7.521 1.00 0.00 2 ALA A N 9
ATOM 13643 C CA . ALA A 1 2 ? -25.359 -16.797 -6.601 1.00 0.00 2 ALA A CA 9
ATOM 13644 C C . ALA A 1 2 ? -25.148 -15.399 -7.191 1.00 0.00 2 ALA A C 9
ATOM 13645 O O . ALA A 1 2 ? -24.715 -15.263 -8.341 1.00 0.00 2 ALA A O 9
ATOM 13652 N N . HIS A 1 3 ? -25.484 -14.366 -6.459 1.00 0.00 3 HIS A N 9
ATOM 13653 C CA . HIS A 1 3 ? -25.269 -13.039 -6.970 1.00 0.00 3 HIS A CA 9
ATOM 13654 C C . HIS A 1 3 ? -23.932 -12.498 -6.525 1.00 0.00 3 HIS A C 9
ATOM 13655 O O . HIS A 1 3 ? -23.739 -12.148 -5.355 1.00 0.00 3 HIS A O 9
ATOM 13670 N N . MET A 1 4 ? -23.025 -12.421 -7.443 1.00 0.00 4 MET A N 9
ATOM 13671 C CA . MET A 1 4 ? -21.742 -11.851 -7.174 1.00 0.00 4 MET A CA 9
ATOM 13672 C C . MET A 1 4 ? -21.808 -10.359 -7.352 1.00 0.00 4 MET A C 9
ATOM 13673 O O . MET A 1 4 ? -22.308 -9.858 -8.371 1.00 0.00 4 MET A O 9
ATOM 13687 N N . GLY A 1 5 ? -21.390 -9.663 -6.346 1.00 0.00 5 GLY A N 9
ATOM 13688 C CA . GLY A 1 5 ? -21.381 -8.231 -6.359 1.00 0.00 5 GLY A CA 9
ATOM 13689 C C . GLY A 1 5 ? -20.848 -7.738 -5.059 1.00 0.00 5 GLY A C 9
ATOM 13690 O O . GLY A 1 5 ? -21.495 -6.972 -4.354 1.00 0.00 5 GLY A O 9
ATOM 13694 N N . GLY A 1 6 ? -19.662 -8.176 -4.748 1.00 0.00 6 GLY A N 9
ATOM 13695 C CA . GLY A 1 6 ? -19.078 -7.888 -3.488 1.00 0.00 6 GLY A CA 9
ATOM 13696 C C . GLY A 1 6 ? -17.648 -7.519 -3.637 1.00 0.00 6 GLY A C 9
ATOM 13697 O O . GLY A 1 6 ? -16.763 -8.198 -3.119 1.00 0.00 6 GLY A O 9
ATOM 13701 N N . SER A 1 7 ? -17.404 -6.513 -4.415 1.00 0.00 7 SER A N 9
ATOM 13702 C CA . SER A 1 7 ? -16.100 -5.979 -4.547 1.00 0.00 7 SER A CA 9
ATOM 13703 C C . SER A 1 7 ? -15.870 -4.987 -3.425 1.00 0.00 7 SER A C 9
ATOM 13704 O O . SER A 1 7 ? -16.795 -4.271 -3.017 1.00 0.00 7 SER A O 9
ATOM 13712 N N . MET A 1 8 ? -14.686 -4.958 -2.909 1.00 0.00 8 MET A N 9
ATOM 13713 C CA . MET A 1 8 ? -14.413 -4.179 -1.746 1.00 0.00 8 MET A CA 9
ATOM 13714 C C . MET A 1 8 ? -13.410 -3.143 -2.032 1.00 0.00 8 MET A C 9
ATOM 13715 O O . MET A 1 8 ? -12.444 -3.407 -2.733 1.00 0.00 8 MET A O 9
ATOM 13729 N N . LYS A 1 9 ? -13.617 -1.969 -1.521 1.00 0.00 9 LYS A N 9
ATOM 13730 C CA . LYS A 1 9 ? -12.647 -0.930 -1.653 1.00 0.00 9 LYS A CA 9
ATOM 13731 C C . LYS A 1 9 ? -11.821 -0.912 -0.369 1.00 0.00 9 LYS A C 9
ATOM 13732 O O . LYS A 1 9 ? -12.177 -0.285 0.624 1.00 0.00 9 LYS A O 9
ATOM 13751 N N . ILE A 1 10 ? -10.732 -1.632 -0.422 1.00 0.00 10 ILE A N 9
ATOM 13752 C CA . ILE A 1 10 ? -9.891 -1.919 0.696 1.00 0.00 10 ILE A CA 9
ATOM 13753 C C . ILE A 1 10 ? -8.646 -1.066 0.676 1.00 0.00 10 ILE A C 9
ATOM 13754 O O . ILE A 1 10 ? -8.077 -0.826 -0.392 1.00 0.00 10 ILE A O 9
ATOM 13770 N N . ARG A 1 11 ? -8.238 -0.597 1.841 1.00 0.00 11 ARG A N 9
ATOM 13771 C CA . ARG A 1 11 ? -6.993 0.087 1.986 1.00 0.00 11 ARG A CA 9
ATOM 13772 C C . ARG A 1 11 ? -5.873 -0.859 1.826 1.00 0.00 11 ARG A C 9
ATOM 13773 O O . ARG A 1 11 ? -5.856 -1.925 2.426 1.00 0.00 11 ARG A O 9
ATOM 13794 N N . VAL A 1 12 ? -4.978 -0.513 1.018 1.00 0.00 12 VAL A N 9
ATOM 13795 C CA . VAL A 1 12 ? -3.842 -1.285 0.809 1.00 0.00 12 VAL A CA 9
ATOM 13796 C C . VAL A 1 12 ? -2.655 -0.500 1.272 1.00 0.00 12 VAL A C 9
ATOM 13797 O O . VAL A 1 12 ? -2.521 0.660 0.834 1.00 0.00 12 VAL A O 9
ATOM 13810 N N . GLU A 1 13 ? -1.832 -1.028 2.174 1.00 0.00 13 GLU A N 9
ATOM 13811 C CA . GLU A 1 13 ? -0.594 -0.350 2.392 1.00 0.00 13 GLU A CA 9
ATOM 13812 C C . GLU A 1 13 ? 0.383 -0.843 1.370 1.00 0.00 13 GLU A C 9
ATOM 13813 O O . GLU A 1 13 ? 0.360 -2.002 1.018 1.00 0.00 13 GLU A O 9
ATOM 13825 N N . LEU A 1 14 ? 1.232 -0.003 0.924 1.00 0.00 14 LEU A N 9
ATOM 13826 C CA . LEU A 1 14 ? 2.248 -0.381 -0.007 1.00 0.00 14 LEU A CA 9
ATOM 13827 C C . LEU A 1 14 ? 3.603 -0.208 0.617 1.00 0.00 14 LEU A C 9
ATOM 13828 O O . LEU A 1 14 ? 3.878 0.822 1.246 1.00 0.00 14 LEU A O 9
ATOM 13844 N N . ILE A 1 15 ? 4.439 -1.215 0.504 1.00 0.00 15 ILE A N 9
ATOM 13845 C CA . ILE A 1 15 ? 5.819 -1.029 0.873 1.00 0.00 15 ILE A CA 9
ATOM 13846 C C . ILE A 1 15 ? 6.645 -1.016 -0.406 1.00 0.00 15 ILE A C 9
ATOM 13847 O O . ILE A 1 15 ? 6.642 -1.988 -1.180 1.00 0.00 15 ILE A O 9
ATOM 13863 N N . ASN A 1 16 ? 7.312 0.064 -0.639 1.00 0.00 16 ASN A N 9
ATOM 13864 C CA . ASN A 1 16 ? 8.257 0.162 -1.731 1.00 0.00 16 ASN A CA 9
ATOM 13865 C C . ASN A 1 16 ? 9.548 0.696 -1.148 1.00 0.00 16 ASN A C 9
ATOM 13866 O O . ASN A 1 16 ? 10.456 1.197 -1.840 1.00 0.00 16 ASN A O 9
ATOM 13877 N N . GLY A 1 17 ? 9.620 0.533 0.149 1.00 0.00 17 GLY A N 9
ATOM 13878 C CA . GLY A 1 17 ? 10.719 0.971 0.936 1.00 0.00 17 GLY A CA 9
ATOM 13879 C C . GLY A 1 17 ? 10.559 2.405 1.334 1.00 0.00 17 GLY A C 9
ATOM 13880 O O . GLY A 1 17 ? 9.602 3.069 0.920 1.00 0.00 17 GLY A O 9
ATOM 13884 N N . ASN A 1 18 ? 11.454 2.881 2.141 1.00 0.00 18 ASN A N 9
ATOM 13885 C CA . ASN A 1 18 ? 11.452 4.269 2.536 1.00 0.00 18 ASN A CA 9
ATOM 13886 C C . ASN A 1 18 ? 12.397 5.048 1.670 1.00 0.00 18 ASN A C 9
ATOM 13887 O O . ASN A 1 18 ? 12.629 6.249 1.868 1.00 0.00 18 ASN A O 9
ATOM 13898 N N . GLU A 1 19 ? 12.947 4.344 0.709 1.00 0.00 19 GLU A N 9
ATOM 13899 C CA . GLU A 1 19 ? 13.801 4.878 -0.274 1.00 0.00 19 GLU A CA 9
ATOM 13900 C C . GLU A 1 19 ? 12.972 5.176 -1.516 1.00 0.00 19 GLU A C 9
ATOM 13901 O O . GLU A 1 19 ? 11.774 4.890 -1.524 1.00 0.00 19 GLU A O 9
ATOM 13913 N N . HIS A 1 20 ? 13.616 5.681 -2.561 1.00 0.00 20 HIS A N 9
ATOM 13914 C CA . HIS A 1 20 ? 12.961 6.182 -3.772 1.00 0.00 20 HIS A CA 9
ATOM 13915 C C . HIS A 1 20 ? 12.323 7.511 -3.454 1.00 0.00 20 HIS A C 9
ATOM 13916 O O . HIS A 1 20 ? 11.142 7.600 -3.091 1.00 0.00 20 HIS A O 9
ATOM 13931 N N . ARG A 1 21 ? 13.125 8.540 -3.515 1.00 0.00 21 ARG A N 9
ATOM 13932 C CA . ARG A 1 21 ? 12.710 9.870 -3.120 1.00 0.00 21 ARG A CA 9
ATOM 13933 C C . ARG A 1 21 ? 11.785 10.464 -4.138 1.00 0.00 21 ARG A C 9
ATOM 13934 O O . ARG A 1 21 ? 11.937 10.213 -5.344 1.00 0.00 21 ARG A O 9
ATOM 13955 N N . THR A 1 22 ? 10.810 11.229 -3.652 1.00 0.00 22 THR A N 9
ATOM 13956 C CA . THR A 1 22 ? 9.748 11.825 -4.464 1.00 0.00 22 THR A CA 9
ATOM 13957 C C . THR A 1 22 ? 8.994 10.747 -5.266 1.00 0.00 22 THR A C 9
ATOM 13958 O O . THR A 1 22 ? 8.484 10.987 -6.358 1.00 0.00 22 THR A O 9
ATOM 13969 N N . SER A 1 23 ? 8.907 9.558 -4.682 1.00 0.00 23 SER A N 9
ATOM 13970 C CA . SER A 1 23 ? 8.250 8.427 -5.284 1.00 0.00 23 SER A CA 9
ATOM 13971 C C . SER A 1 23 ? 7.665 7.475 -4.208 1.00 0.00 23 SER A C 9
ATOM 13972 O O . SER A 1 23 ? 6.551 6.955 -4.363 1.00 0.00 23 SER A O 9
ATOM 13980 N N . SER A 1 24 ? 8.396 7.239 -3.129 1.00 0.00 24 SER A N 9
ATOM 13981 C CA . SER A 1 24 ? 7.952 6.339 -2.100 1.00 0.00 24 SER A CA 9
ATOM 13982 C C . SER A 1 24 ? 8.413 6.782 -0.718 1.00 0.00 24 SER A C 9
ATOM 13983 O O . SER A 1 24 ? 9.575 6.649 -0.345 1.00 0.00 24 SER A O 9
ATOM 13991 N N . THR A 1 25 ? 7.513 7.383 -0.044 1.00 0.00 25 THR A N 9
ATOM 13992 C CA . THR A 1 25 ? 7.630 7.779 1.313 1.00 0.00 25 THR A CA 9
ATOM 13993 C C . THR A 1 25 ? 6.258 7.575 1.949 1.00 0.00 25 THR A C 9
ATOM 13994 O O . THR A 1 25 ? 5.275 7.351 1.210 1.00 0.00 25 THR A O 9
ATOM 14005 N N . PRO A 1 26 ? 6.135 7.600 3.291 1.00 0.00 26 PRO A N 9
ATOM 14006 C CA . PRO A 1 26 ? 4.836 7.543 3.943 1.00 0.00 26 PRO A CA 9
ATOM 14007 C C . PRO A 1 26 ? 4.061 8.838 3.668 1.00 0.00 26 PRO A C 9
ATOM 14008 O O . PRO A 1 26 ? 4.171 9.819 4.392 1.00 0.00 26 PRO A O 9
ATOM 14019 N N . GLN A 1 27 ? 3.332 8.845 2.567 1.00 0.00 27 GLN A N 9
ATOM 14020 C CA . GLN A 1 27 ? 2.605 10.003 2.114 1.00 0.00 27 GLN A CA 9
ATOM 14021 C C . GLN A 1 27 ? 1.204 10.074 2.644 1.00 0.00 27 GLN A C 9
ATOM 14022 O O . GLN A 1 27 ? 0.347 10.793 2.125 1.00 0.00 27 GLN A O 9
ATOM 14036 N N . GLN A 1 28 ? 1.018 9.383 3.698 1.00 0.00 28 GLN A N 9
ATOM 14037 C CA . GLN A 1 28 ? -0.191 9.325 4.415 1.00 0.00 28 GLN A CA 9
ATOM 14038 C C . GLN A 1 28 ? 0.165 9.358 5.877 1.00 0.00 28 GLN A C 9
ATOM 14039 O O . GLN A 1 28 ? 0.856 8.468 6.350 1.00 0.00 28 GLN A O 9
ATOM 14053 N N . PRO A 1 29 ? -0.264 10.378 6.616 1.00 0.00 29 PRO A N 9
ATOM 14054 C CA . PRO A 1 29 ? 0.010 10.497 8.071 1.00 0.00 29 PRO A CA 9
ATOM 14055 C C . PRO A 1 29 ? -0.890 9.535 8.874 1.00 0.00 29 PRO A C 9
ATOM 14056 O O . PRO A 1 29 ? -1.479 9.896 9.896 1.00 0.00 29 PRO A O 9
ATOM 14067 N N . GLN A 1 30 ? -0.955 8.314 8.401 1.00 0.00 30 GLN A N 9
ATOM 14068 C CA . GLN A 1 30 ? -1.766 7.279 8.945 1.00 0.00 30 GLN A CA 9
ATOM 14069 C C . GLN A 1 30 ? -1.004 5.975 8.874 1.00 0.00 30 GLN A C 9
ATOM 14070 O O . GLN A 1 30 ? -0.798 5.287 9.873 1.00 0.00 30 GLN A O 9
ATOM 14084 N N . GLN A 1 31 ? -0.598 5.643 7.672 1.00 0.00 31 GLN A N 9
ATOM 14085 C CA . GLN A 1 31 ? 0.061 4.419 7.348 1.00 0.00 31 GLN A CA 9
ATOM 14086 C C . GLN A 1 31 ? 1.164 4.697 6.329 1.00 0.00 31 GLN A C 9
ATOM 14087 O O . GLN A 1 31 ? 1.638 5.826 6.213 1.00 0.00 31 GLN A O 9
ATOM 14101 N N . ASN A 1 32 ? 1.572 3.669 5.611 1.00 0.00 32 ASN A N 9
ATOM 14102 C CA . ASN A 1 32 ? 2.456 3.803 4.455 1.00 0.00 32 ASN A CA 9
ATOM 14103 C C . ASN A 1 32 ? 1.658 4.424 3.301 1.00 0.00 32 ASN A C 9
ATOM 14104 O O . ASN A 1 32 ? 0.468 4.775 3.501 1.00 0.00 32 ASN A O 9
ATOM 14115 N N . PRO A 1 33 ? 2.261 4.641 2.074 1.00 0.00 33 PRO A N 9
ATOM 14116 C CA . PRO A 1 33 ? 1.466 5.014 0.924 1.00 0.00 33 PRO A CA 9
ATOM 14117 C C . PRO A 1 33 ? 0.338 4.003 0.780 1.00 0.00 33 PRO A C 9
ATOM 14118 O O . PRO A 1 33 ? 0.575 2.783 0.804 1.00 0.00 33 PRO A O 9
ATOM 14129 N N . SER A 1 34 ? -0.849 4.478 0.657 1.00 0.00 34 SER A N 9
ATOM 14130 C CA . SER A 1 34 ? -1.977 3.620 0.700 1.00 0.00 34 SER A CA 9
ATOM 14131 C C . SER A 1 34 ? -3.016 4.034 -0.306 1.00 0.00 34 SER A C 9
ATOM 14132 O O . SER A 1 34 ? -2.975 5.156 -0.831 1.00 0.00 34 SER A O 9
ATOM 14140 N N . VAL A 1 35 ? -3.907 3.132 -0.603 1.00 0.00 35 VAL A N 9
ATOM 14141 C CA . VAL A 1 35 ? -4.978 3.372 -1.523 1.00 0.00 35 VAL A CA 9
ATOM 14142 C C . VAL A 1 35 ? -6.132 2.517 -1.146 1.00 0.00 35 VAL A C 9
ATOM 14143 O O . VAL A 1 35 ? -5.950 1.454 -0.576 1.00 0.00 35 VAL A O 9
ATOM 14156 N N . SER A 1 36 ? -7.292 2.983 -1.412 1.00 0.00 36 SER A N 9
ATOM 14157 C CA . SER A 1 36 ? -8.433 2.215 -1.240 1.00 0.00 36 SER A CA 9
ATOM 14158 C C . SER A 1 36 ? -8.770 1.664 -2.626 1.00 0.00 36 SER A C 9
ATOM 14159 O O . SER A 1 36 ? -9.190 2.398 -3.521 1.00 0.00 36 SER A O 9
ATOM 14167 N N . HIS A 1 37 ? -8.536 0.400 -2.797 1.00 0.00 37 HIS A N 9
ATOM 14168 C CA . HIS A 1 37 ? -8.596 -0.241 -4.063 1.00 0.00 37 HIS A CA 9
ATOM 14169 C C . HIS A 1 37 ? -9.739 -1.243 -4.098 1.00 0.00 37 HIS A C 9
ATOM 14170 O O . HIS A 1 37 ? -10.037 -1.874 -3.108 1.00 0.00 37 HIS A O 9
ATOM 14185 N N . ILE A 1 38 ? -10.327 -1.379 -5.256 1.00 0.00 38 ILE A N 9
ATOM 14186 C CA . ILE A 1 38 ? -11.490 -2.255 -5.541 1.00 0.00 38 ILE A CA 9
ATOM 14187 C C . ILE A 1 38 ? -10.901 -3.686 -5.754 1.00 0.00 38 ILE A C 9
ATOM 14188 O O . ILE A 1 38 ? -10.147 -3.941 -6.711 1.00 0.00 38 ILE A O 9
ATOM 14204 N N . PHE A 1 39 ? -11.187 -4.544 -4.870 1.00 0.00 39 PHE A N 9
ATOM 14205 C CA . PHE A 1 39 ? -10.787 -5.896 -4.965 1.00 0.00 39 PHE A CA 9
ATOM 14206 C C . PHE A 1 39 ? -12.003 -6.743 -5.147 1.00 0.00 39 PHE A C 9
ATOM 14207 O O . PHE A 1 39 ? -13.056 -6.435 -4.602 1.00 0.00 39 PHE A O 9
ATOM 14224 N N . ASP A 1 40 ? -11.856 -7.793 -5.890 1.00 0.00 40 ASP A N 9
ATOM 14225 C CA . ASP A 1 40 ? -12.919 -8.680 -6.216 1.00 0.00 40 ASP A CA 9
ATOM 14226 C C . ASP A 1 40 ? -12.354 -10.048 -6.492 1.00 0.00 40 ASP A C 9
ATOM 14227 O O . ASP A 1 40 ? -11.123 -10.211 -6.578 1.00 0.00 40 ASP A O 9
ATOM 14236 N N . GLY A 1 41 ? -13.237 -10.988 -6.684 1.00 0.00 41 GLY A N 9
ATOM 14237 C CA . GLY A 1 41 ? -12.853 -12.361 -6.889 1.00 0.00 41 GLY A CA 9
ATOM 14238 C C . GLY A 1 41 ? -12.927 -12.778 -8.331 1.00 0.00 41 GLY A C 9
ATOM 14239 O O . GLY A 1 41 ? -12.892 -13.965 -8.642 1.00 0.00 41 GLY A O 9
ATOM 14243 N N . GLU A 1 42 ? -13.019 -11.821 -9.216 1.00 0.00 42 GLU A N 9
ATOM 14244 C CA . GLU A 1 42 ? -13.144 -12.093 -10.587 1.00 0.00 42 GLU A CA 9
ATOM 14245 C C . GLU A 1 42 ? -11.880 -11.741 -11.357 1.00 0.00 42 GLU A C 9
ATOM 14246 O O . GLU A 1 42 ? -11.525 -12.399 -12.337 1.00 0.00 42 GLU A O 9
ATOM 14258 N N . THR A 1 43 ? -11.199 -10.737 -10.898 1.00 0.00 43 THR A N 9
ATOM 14259 C CA . THR A 1 43 ? -9.969 -10.329 -11.427 1.00 0.00 43 THR A CA 9
ATOM 14260 C C . THR A 1 43 ? -8.828 -10.998 -10.638 1.00 0.00 43 THR A C 9
ATOM 14261 O O . THR A 1 43 ? -8.890 -11.067 -9.390 1.00 0.00 43 THR A O 9
ATOM 14272 N N . ALA A 1 44 ? -7.843 -11.534 -11.360 1.00 0.00 44 ALA A N 9
ATOM 14273 C CA . ALA A 1 44 ? -6.654 -12.131 -10.791 1.00 0.00 44 ALA A CA 9
ATOM 14274 C C . ALA A 1 44 ? -5.986 -11.189 -9.837 1.00 0.00 44 ALA A C 9
ATOM 14275 O O . ALA A 1 44 ? -6.042 -9.955 -9.996 1.00 0.00 44 ALA A O 9
ATOM 14282 N N . VAL A 1 45 ? -5.356 -11.760 -8.856 1.00 0.00 45 VAL A N 9
ATOM 14283 C CA . VAL A 1 45 ? -4.636 -11.027 -7.839 1.00 0.00 45 VAL A CA 9
ATOM 14284 C C . VAL A 1 45 ? -3.620 -10.123 -8.493 1.00 0.00 45 VAL A C 9
ATOM 14285 O O . VAL A 1 45 ? -3.601 -8.931 -8.254 1.00 0.00 45 VAL A O 9
ATOM 14298 N N . LYS A 1 46 ? -2.806 -10.723 -9.333 1.00 0.00 46 LYS A N 9
ATOM 14299 C CA . LYS A 1 46 ? -1.721 -10.026 -10.018 1.00 0.00 46 LYS A CA 9
ATOM 14300 C C . LYS A 1 46 ? -2.221 -8.875 -10.875 1.00 0.00 46 LYS A C 9
ATOM 14301 O O . LYS A 1 46 ? -1.523 -7.916 -11.082 1.00 0.00 46 LYS A O 9
ATOM 14320 N N . ASP A 1 47 ? -3.425 -8.978 -11.356 1.00 0.00 47 ASP A N 9
ATOM 14321 C CA . ASP A 1 47 ? -4.017 -7.901 -12.109 1.00 0.00 47 ASP A CA 9
ATOM 14322 C C . ASP A 1 47 ? -4.389 -6.781 -11.183 1.00 0.00 47 ASP A C 9
ATOM 14323 O O . ASP A 1 47 ? -4.172 -5.626 -11.497 1.00 0.00 47 ASP A O 9
ATOM 14332 N N . HIS A 1 48 ? -4.894 -7.132 -10.003 1.00 0.00 48 HIS A N 9
ATOM 14333 C CA . HIS A 1 48 ? -5.183 -6.151 -8.970 1.00 0.00 48 HIS A CA 9
ATOM 14334 C C . HIS A 1 48 ? -3.855 -5.473 -8.584 1.00 0.00 48 HIS A C 9
ATOM 14335 O O . HIS A 1 48 ? -3.795 -4.263 -8.372 1.00 0.00 48 HIS A O 9
ATOM 14350 N N . ILE A 1 49 ? -2.816 -6.276 -8.546 1.00 0.00 49 ILE A N 9
ATOM 14351 C CA . ILE A 1 49 ? -1.481 -5.844 -8.234 1.00 0.00 49 ILE A CA 9
ATOM 14352 C C . ILE A 1 49 ? -0.887 -4.970 -9.336 1.00 0.00 49 ILE A C 9
ATOM 14353 O O . ILE A 1 49 ? -0.319 -3.935 -9.021 1.00 0.00 49 ILE A O 9
ATOM 14369 N N . LYS A 1 50 ? -1.048 -5.342 -10.625 1.00 0.00 50 LYS A N 9
ATOM 14370 C CA . LYS A 1 50 ? -0.591 -4.467 -11.715 1.00 0.00 50 LYS A CA 9
ATOM 14371 C C . LYS A 1 50 ? -1.245 -3.092 -11.610 1.00 0.00 50 LYS A C 9
ATOM 14372 O O . LYS A 1 50 ? -0.614 -2.074 -11.909 1.00 0.00 50 LYS A O 9
ATOM 14391 N N . VAL A 1 51 ? -2.488 -3.065 -11.147 1.00 0.00 51 VAL A N 9
ATOM 14392 C CA . VAL A 1 51 ? -3.206 -1.827 -10.937 1.00 0.00 51 VAL A CA 9
ATOM 14393 C C . VAL A 1 51 ? -2.601 -1.052 -9.775 1.00 0.00 51 VAL A C 9
ATOM 14394 O O . VAL A 1 51 ? -2.235 0.118 -9.936 1.00 0.00 51 VAL A O 9
ATOM 14407 N N . LEU A 1 52 ? -2.514 -1.684 -8.625 1.00 0.00 52 LEU A N 9
ATOM 14408 C CA . LEU A 1 52 ? -1.933 -1.075 -7.437 1.00 0.00 52 LEU A CA 9
ATOM 14409 C C . LEU A 1 52 ? -0.558 -0.532 -7.711 1.00 0.00 52 LEU A C 9
ATOM 14410 O O . LEU A 1 52 ? -0.295 0.625 -7.405 1.00 0.00 52 LEU A O 9
ATOM 14426 N N . LEU A 1 53 ? 0.299 -1.346 -8.328 1.00 0.00 53 LEU A N 9
ATOM 14427 C CA . LEU A 1 53 ? 1.634 -0.929 -8.663 1.00 0.00 53 LEU A CA 9
ATOM 14428 C C . LEU A 1 53 ? 1.591 0.313 -9.517 1.00 0.00 53 LEU A C 9
ATOM 14429 O O . LEU A 1 53 ? 2.248 1.274 -9.221 1.00 0.00 53 LEU A O 9
ATOM 14445 N N . THR A 1 54 ? 0.773 0.289 -10.539 1.00 0.00 54 THR A N 9
ATOM 14446 C CA . THR A 1 54 ? 0.592 1.381 -11.391 1.00 0.00 54 THR A CA 9
ATOM 14447 C C . THR A 1 54 ? 0.078 2.657 -10.697 1.00 0.00 54 THR A C 9
ATOM 14448 O O . THR A 1 54 ? 0.526 3.768 -11.004 1.00 0.00 54 THR A O 9
ATOM 14459 N N . HIS A 1 55 ? -0.787 2.494 -9.730 1.00 0.00 55 HIS A N 9
ATOM 14460 C CA . HIS A 1 55 ? -1.277 3.605 -8.940 1.00 0.00 55 HIS A CA 9
ATOM 14461 C C . HIS A 1 55 ? -0.213 4.129 -7.949 1.00 0.00 55 HIS A C 9
ATOM 14462 O O . HIS A 1 55 ? -0.160 5.332 -7.652 1.00 0.00 55 HIS A O 9
ATOM 14477 N N . PHE A 1 56 ? 0.628 3.236 -7.465 1.00 0.00 56 PHE A N 9
ATOM 14478 C CA . PHE A 1 56 ? 1.756 3.592 -6.604 1.00 0.00 56 PHE A CA 9
ATOM 14479 C C . PHE A 1 56 ? 2.976 4.012 -7.418 1.00 0.00 56 PHE A C 9
ATOM 14480 O O . PHE A 1 56 ? 4.007 4.401 -6.865 1.00 0.00 56 PHE A O 9
ATOM 14497 N N . LYS A 1 57 ? 2.830 3.903 -8.723 1.00 0.00 57 LYS A N 9
ATOM 14498 C CA . LYS A 1 57 ? 3.837 4.286 -9.724 1.00 0.00 57 LYS A CA 9
ATOM 14499 C C . LYS A 1 57 ? 5.044 3.348 -9.736 1.00 0.00 57 LYS A C 9
ATOM 14500 O O . LYS A 1 57 ? 6.174 3.753 -10.013 1.00 0.00 57 LYS A O 9
ATOM 14519 N N . ILE A 1 58 ? 4.768 2.094 -9.504 1.00 0.00 58 ILE A N 9
ATOM 14520 C CA . ILE A 1 58 ? 5.711 1.048 -9.540 1.00 0.00 58 ILE A CA 9
ATOM 14521 C C . ILE A 1 58 ? 5.476 0.272 -10.817 1.00 0.00 58 ILE A C 9
ATOM 14522 O O . ILE A 1 58 ? 4.316 -0.009 -11.149 1.00 0.00 58 ILE A O 9
ATOM 14538 N N . PRO A 1 59 ? 6.524 -0.028 -11.597 1.00 0.00 59 PRO A N 9
ATOM 14539 C CA . PRO A 1 59 ? 6.393 -0.872 -12.779 1.00 0.00 59 PRO A CA 9
ATOM 14540 C C . PRO A 1 59 ? 5.741 -2.186 -12.442 1.00 0.00 59 PRO A C 9
ATOM 14541 O O . PRO A 1 59 ? 6.083 -2.846 -11.447 1.00 0.00 59 PRO A O 9
ATOM 14552 N N . VAL A 1 60 ? 4.819 -2.571 -13.276 1.00 0.00 60 VAL A N 9
ATOM 14553 C CA . VAL A 1 60 ? 4.093 -3.799 -13.137 1.00 0.00 60 VAL A CA 9
ATOM 14554 C C . VAL A 1 60 ? 4.979 -5.017 -13.217 1.00 0.00 60 VAL A C 9
ATOM 14555 O O . VAL A 1 60 ? 4.540 -6.104 -12.960 1.00 0.00 60 VAL A O 9
ATOM 14568 N N . ASP A 1 61 ? 6.238 -4.829 -13.591 1.00 0.00 61 ASP A N 9
ATOM 14569 C CA . ASP A 1 61 ? 7.170 -5.958 -13.704 1.00 0.00 61 ASP A CA 9
ATOM 14570 C C . ASP A 1 61 ? 7.464 -6.529 -12.334 1.00 0.00 61 ASP A C 9
ATOM 14571 O O . ASP A 1 61 ? 7.955 -7.635 -12.211 1.00 0.00 61 ASP A O 9
ATOM 14580 N N . LYS A 1 62 ? 7.153 -5.776 -11.297 1.00 0.00 62 LYS A N 9
ATOM 14581 C CA . LYS A 1 62 ? 7.388 -6.230 -9.976 1.00 0.00 62 LYS A CA 9
ATOM 14582 C C . LYS A 1 62 ? 6.196 -7.021 -9.431 1.00 0.00 62 LYS A C 9
ATOM 14583 O O . LYS A 1 62 ? 6.270 -7.530 -8.350 1.00 0.00 62 LYS A O 9
ATOM 14602 N N . VAL A 1 63 ? 5.092 -7.082 -10.203 1.00 0.00 63 VAL A N 9
ATOM 14603 C CA . VAL A 1 63 ? 3.834 -7.852 -9.889 1.00 0.00 63 VAL A CA 9
ATOM 14604 C C . VAL A 1 63 ? 4.162 -9.282 -9.443 1.00 0.00 63 VAL A C 9
ATOM 14605 O O . VAL A 1 63 ? 3.489 -9.868 -8.609 1.00 0.00 63 VAL A O 9
ATOM 14618 N N . SER A 1 64 ? 5.219 -9.786 -10.029 1.00 0.00 64 SER A N 9
ATOM 14619 C CA . SER A 1 64 ? 5.822 -11.045 -9.735 1.00 0.00 64 SER A CA 9
ATOM 14620 C C . SER A 1 64 ? 6.164 -11.139 -8.248 1.00 0.00 64 SER A C 9
ATOM 14621 O O . SER A 1 64 ? 5.823 -12.096 -7.560 1.00 0.00 64 SER A O 9
ATOM 14629 N N . SER A 1 65 ? 6.801 -10.099 -7.775 1.00 0.00 65 SER A N 9
ATOM 14630 C CA . SER A 1 65 ? 7.349 -10.016 -6.473 1.00 0.00 65 SER A CA 9
ATOM 14631 C C . SER A 1 65 ? 6.479 -9.198 -5.549 1.00 0.00 65 SER A C 9
ATOM 14632 O O . SER A 1 65 ? 6.935 -8.744 -4.518 1.00 0.00 65 SER A O 9
ATOM 14640 N N . TYR A 1 66 ? 5.259 -9.000 -5.912 1.00 0.00 66 TYR A N 9
ATOM 14641 C CA . TYR A 1 66 ? 4.345 -8.318 -5.060 1.00 0.00 66 TYR A CA 9
ATOM 14642 C C . TYR A 1 66 ? 3.233 -9.214 -4.664 1.00 0.00 66 TYR A C 9
ATOM 14643 O O . TYR A 1 66 ? 2.789 -10.057 -5.446 1.00 0.00 66 TYR A O 9
ATOM 14661 N N . ALA A 1 67 ? 2.811 -9.072 -3.443 1.00 0.00 67 ALA A N 9
ATOM 14662 C CA . ALA A 1 67 ? 1.784 -9.889 -2.921 1.00 0.0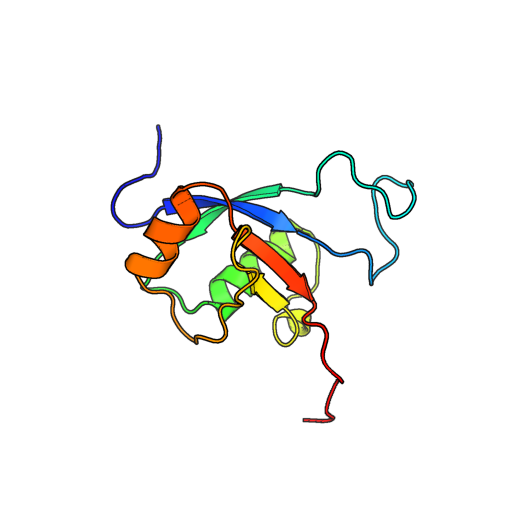0 67 ALA A CA 9
ATOM 14663 C C . ALA A 1 67 ? 1.033 -9.158 -1.859 1.00 0.00 67 ALA A C 9
ATOM 14664 O O . ALA A 1 67 ? 1.604 -8.312 -1.146 1.00 0.00 67 ALA A O 9
ATOM 14671 N N . LEU A 1 68 ? -0.233 -9.447 -1.795 1.00 0.00 68 LEU A N 9
ATOM 14672 C CA . LEU A 1 68 ? -1.091 -8.947 -0.783 1.00 0.00 68 LEU A CA 9
ATOM 14673 C C . LEU A 1 68 ? -0.875 -9.778 0.459 1.00 0.00 68 LEU A C 9
ATOM 14674 O O . LEU A 1 68 ? -0.935 -11.005 0.405 1.00 0.00 68 LEU A O 9
ATOM 14690 N N . GLN A 1 69 ? -0.595 -9.145 1.534 1.00 0.00 69 GLN A N 9
ATOM 14691 C CA . GLN A 1 69 ? -0.310 -9.826 2.759 1.00 0.00 69 GLN A CA 9
ATOM 14692 C C . GLN A 1 69 ? -1.399 -9.508 3.745 1.00 0.00 69 GLN A C 9
ATOM 14693 O O . GLN A 1 69 ? -1.982 -8.406 3.706 1.00 0.00 69 GLN A O 9
ATOM 14707 N N . ASN A 1 70 ? -1.685 -10.452 4.595 1.00 0.00 70 ASN A N 9
ATOM 14708 C CA . ASN A 1 70 ? -2.623 -10.259 5.661 1.00 0.00 70 ASN A CA 9
ATOM 14709 C C . ASN A 1 70 ? -1.911 -9.476 6.744 1.00 0.00 70 ASN A C 9
ATOM 14710 O O . ASN A 1 70 ? -0.857 -9.912 7.223 1.00 0.00 70 ASN A O 9
ATOM 14721 N N . PRO A 1 71 ? -2.467 -8.356 7.172 1.00 0.00 71 PRO A N 9
ATOM 14722 C CA . PRO A 1 71 ? -1.814 -7.468 8.132 1.00 0.00 71 PRO A CA 9
ATOM 14723 C C . PRO A 1 71 ? -1.669 -8.035 9.553 1.00 0.00 71 PRO A C 9
ATOM 14724 O O . PRO A 1 71 ? -1.016 -7.417 10.395 1.00 0.00 71 PRO A O 9
ATOM 14735 N N . PHE A 1 72 ? -2.269 -9.165 9.847 1.00 0.00 72 PHE A N 9
ATOM 14736 C CA . PHE A 1 72 ? -2.158 -9.696 11.172 1.00 0.00 72 PHE A CA 9
ATOM 14737 C C . PHE A 1 72 ? -1.409 -10.995 11.230 1.00 0.00 72 PHE A C 9
ATOM 14738 O O . PHE A 1 72 ? -0.589 -11.216 12.118 1.00 0.00 72 PHE A O 9
ATOM 14755 N N . THR A 1 73 ? -1.662 -11.834 10.283 1.00 0.00 73 THR A N 9
ATOM 14756 C CA . THR A 1 73 ? -1.086 -13.160 10.272 1.00 0.00 73 THR A CA 9
ATOM 14757 C C . THR A 1 73 ? 0.244 -13.174 9.525 1.00 0.00 73 THR A C 9
ATOM 14758 O O . THR A 1 73 ? 1.080 -14.079 9.725 1.00 0.00 73 THR A O 9
ATOM 14769 N N . LEU A 1 74 ? 0.431 -12.163 8.679 1.00 0.00 74 LEU A N 9
ATOM 14770 C CA . LEU A 1 74 ? 1.607 -11.993 7.831 1.00 0.00 74 LEU A CA 9
ATOM 14771 C C . LEU A 1 74 ? 1.653 -13.016 6.713 1.00 0.00 74 LEU A C 9
ATOM 14772 O O . LEU A 1 74 ? 2.700 -13.220 6.076 1.00 0.00 74 LEU A O 9
ATOM 14788 N N . ALA A 1 75 ? 0.514 -13.610 6.432 1.00 0.00 75 ALA A N 9
ATOM 14789 C CA . ALA A 1 75 ? 0.413 -14.567 5.371 1.00 0.00 75 ALA A CA 9
ATOM 14790 C C . ALA A 1 75 ? 0.174 -13.856 4.072 1.00 0.00 75 ALA A C 9
ATOM 14791 O O . ALA A 1 75 ? -0.572 -12.883 4.025 1.00 0.00 75 ALA A O 9
ATOM 14798 N N . TYR A 1 76 ? 0.786 -14.326 3.037 1.00 0.00 76 TYR A N 9
ATOM 14799 C CA . TYR A 1 76 ? 0.656 -13.730 1.739 1.00 0.00 76 TYR A CA 9
ATOM 14800 C C . TYR A 1 76 ? -0.351 -14.472 0.930 1.00 0.00 76 TYR A C 9
ATOM 14801 O O . TYR A 1 76 ? -0.482 -15.689 1.049 1.00 0.00 76 TYR A O 9
ATOM 14819 N N . VAL A 1 77 ? -1.070 -13.754 0.138 1.00 0.00 77 VAL A N 9
ATOM 14820 C CA . VAL A 1 77 ? -2.012 -14.315 -0.765 1.00 0.00 77 VAL A CA 9
ATOM 14821 C C . VAL A 1 77 ? -1.254 -14.891 -1.961 1.00 0.00 77 VAL A C 9
ATOM 14822 O O . VAL A 1 77 ? -0.745 -14.148 -2.807 1.00 0.00 77 VAL A O 9
ATOM 14835 N N . GLU A 1 78 ? -1.174 -16.205 -2.020 1.00 0.00 78 GLU A N 9
ATOM 14836 C CA . GLU A 1 78 ? -0.460 -16.891 -3.078 1.00 0.00 78 GLU A CA 9
ATOM 14837 C C . GLU A 1 78 ? -1.424 -17.397 -4.118 1.00 0.00 78 GLU A C 9
ATOM 14838 O O . GLU A 1 78 ? -1.068 -18.147 -5.032 1.00 0.00 78 GLU A O 9
ATOM 14850 N N . ASP A 1 79 ? -2.630 -16.922 -4.008 1.00 0.00 79 ASP A N 9
ATOM 14851 C CA . ASP A 1 79 ? -3.672 -17.248 -4.891 1.00 0.00 79 ASP A CA 9
ATOM 14852 C C . ASP A 1 79 ? -3.500 -16.488 -6.160 1.00 0.00 79 ASP A C 9
ATOM 14853 O O . ASP A 1 79 ? -2.889 -15.409 -6.196 1.00 0.00 79 ASP A O 9
ATOM 14862 N N . SER A 1 80 ? -3.986 -17.057 -7.171 1.00 0.00 80 SER A N 9
ATOM 14863 C CA . SER A 1 80 ? -4.051 -16.477 -8.445 1.00 0.00 80 SER A CA 9
ATOM 14864 C C . SER A 1 80 ? -5.206 -15.505 -8.544 1.00 0.00 80 SER A C 9
ATOM 14865 O O . SER A 1 80 ? -5.091 -14.443 -9.163 1.00 0.00 80 SER A O 9
ATOM 14873 N N . PHE A 1 81 ? -6.288 -15.848 -7.908 1.00 0.00 81 PHE A N 9
ATOM 14874 C CA . PHE A 1 81 ? -7.472 -15.071 -7.878 1.00 0.00 81 PHE A CA 9
ATOM 14875 C C . PHE A 1 81 ? -7.940 -14.948 -6.440 1.00 0.00 81 PHE A C 9
ATOM 14876 O O . PHE A 1 81 ? -7.817 -15.896 -5.664 1.00 0.00 81 PHE A O 9
ATOM 14893 N N . LEU A 1 82 ? -8.477 -13.807 -6.095 1.00 0.00 82 LEU A N 9
ATOM 14894 C CA . LEU A 1 82 ? -8.950 -13.541 -4.742 1.00 0.00 82 LEU A CA 9
ATOM 14895 C C . LEU A 1 82 ? -10.274 -14.198 -4.490 1.00 0.00 82 LEU A C 9
ATOM 14896 O O . LEU A 1 82 ? -11.025 -14.497 -5.413 1.00 0.00 82 LEU A O 9
ATOM 14912 N N . THR A 1 83 ? -10.551 -14.408 -3.246 1.00 0.00 83 THR A N 9
ATOM 14913 C CA . THR A 1 83 ? -11.781 -14.947 -2.818 1.00 0.00 83 THR A CA 9
ATOM 14914 C C . THR A 1 83 ? -12.530 -13.854 -2.073 1.00 0.00 83 THR A C 9
ATOM 14915 O O . THR A 1 83 ? -11.888 -12.924 -1.549 1.00 0.00 83 THR A O 9
ATOM 14926 N N . PRO A 1 84 ? -13.879 -13.905 -2.034 1.00 0.00 84 PRO A N 9
ATOM 14927 C CA . PRO A 1 84 ? -14.677 -12.989 -1.207 1.00 0.00 84 PRO A CA 9
ATOM 14928 C C . PRO A 1 84 ? -14.195 -13.024 0.239 1.00 0.00 84 PRO A C 9
ATOM 14929 O O . PRO A 1 84 ? -14.172 -12.011 0.900 1.00 0.00 84 PRO A O 9
ATOM 14940 N N . GLU A 1 85 ? -13.767 -14.203 0.690 1.00 0.00 85 GLU A N 9
ATOM 14941 C CA . GLU A 1 85 ? -13.221 -14.398 2.023 1.00 0.00 85 GLU A CA 9
ATOM 14942 C C . GLU A 1 85 ? -12.032 -13.477 2.262 1.00 0.00 85 GLU A C 9
ATOM 14943 O O . GLU A 1 85 ? -11.957 -12.806 3.281 1.00 0.00 85 GLU A O 9
ATOM 14955 N N . ARG A 1 86 ? -11.105 -13.457 1.303 1.00 0.00 86 ARG A N 9
ATOM 14956 C CA . ARG A 1 86 ? -9.906 -12.627 1.398 1.00 0.00 86 ARG A CA 9
ATOM 14957 C C . ARG A 1 86 ? -10.278 -11.185 1.480 1.00 0.00 86 ARG A C 9
ATOM 14958 O O . ARG A 1 86 ? -9.698 -10.437 2.238 1.00 0.00 86 ARG A O 9
ATOM 14979 N N . LEU A 1 87 ? -11.271 -10.833 0.734 1.00 0.00 87 LEU A N 9
ATOM 14980 C CA . LEU A 1 87 ? -11.766 -9.494 0.695 1.00 0.00 87 LEU A CA 9
ATOM 14981 C C . LEU A 1 87 ? -12.408 -9.124 2.008 1.00 0.00 87 LEU A C 9
ATOM 14982 O O . LEU A 1 87 ? -12.150 -8.076 2.552 1.00 0.00 87 LEU A O 9
ATOM 14998 N N . VAL A 1 88 ? -13.247 -9.984 2.485 1.00 0.00 88 VAL A N 9
ATOM 14999 C CA . VAL A 1 88 ? -13.910 -9.826 3.714 1.00 0.00 88 VAL A CA 9
ATOM 15000 C C . VAL A 1 88 ? -12.998 -9.771 4.910 1.00 0.00 88 VAL A C 9
ATOM 15001 O O . VAL A 1 88 ? -13.121 -8.865 5.751 1.00 0.00 88 VAL A O 9
ATOM 15014 N N . GLU A 1 89 ? -12.070 -10.689 4.988 1.00 0.00 89 GLU A N 9
ATOM 15015 C CA . GLU A 1 89 ? -11.084 -10.644 6.036 1.00 0.00 89 GLU A CA 9
ATOM 15016 C C . GLU A 1 89 ? -10.178 -9.420 5.910 1.00 0.00 89 GLU A C 9
ATOM 15017 O O . GLU A 1 89 ? -9.643 -8.917 6.898 1.00 0.00 89 GLU A O 9
ATOM 15029 N N . ALA A 1 90 ? -9.982 -8.975 4.708 1.00 0.00 90 ALA A N 9
ATOM 15030 C CA . ALA A 1 90 ? -9.213 -7.737 4.481 1.00 0.00 90 ALA A CA 9
ATOM 15031 C C . ALA A 1 90 ? -10.022 -6.475 4.827 1.00 0.00 90 ALA A C 9
ATOM 15032 O O . ALA A 1 90 ? -9.466 -5.509 5.352 1.00 0.00 90 ALA A O 9
ATOM 15039 N N . GLU A 1 91 ? -11.325 -6.484 4.539 1.00 0.00 91 GLU A N 9
ATOM 15040 C CA . GLU A 1 91 ? -12.215 -5.366 4.864 1.00 0.00 91 GLU A CA 9
ATOM 15041 C C . GLU A 1 91 ? -12.218 -5.008 6.343 1.00 0.00 91 GLU A C 9
ATOM 15042 O O . GLU A 1 91 ? -12.578 -3.883 6.725 1.00 0.00 91 GLU A O 9
ATOM 15054 N N . LYS A 1 92 ? -11.869 -5.979 7.164 1.00 0.00 92 LYS A N 9
ATOM 15055 C CA . LYS A 1 92 ? -11.685 -5.797 8.586 1.00 0.00 92 LYS A CA 9
ATOM 15056 C C . LYS A 1 92 ? -10.713 -4.644 8.861 1.00 0.00 92 LYS A C 9
ATOM 15057 O O . LYS A 1 92 ? -10.950 -3.800 9.727 1.00 0.00 92 LYS A O 9
ATOM 15076 N N . SER A 1 93 ? -9.630 -4.616 8.103 1.00 0.00 93 SER A N 9
ATOM 15077 C CA . SER A 1 93 ? -8.586 -3.651 8.312 1.00 0.00 93 SER A CA 9
ATOM 15078 C C . SER A 1 93 ? -8.027 -3.036 7.003 1.00 0.00 93 SER A C 9
ATOM 15079 O O . SER A 1 93 ? -8.440 -1.942 6.584 1.00 0.00 93 SER A O 9
ATOM 15087 N N . TYR A 1 94 ? -7.113 -3.754 6.375 1.00 0.00 94 TYR A N 9
ATOM 15088 C CA . TYR A 1 94 ? -6.421 -3.352 5.155 1.00 0.00 94 TYR A CA 9
ATOM 15089 C C . TYR A 1 94 ? -5.732 -4.593 4.552 1.00 0.00 94 TYR A C 9
ATOM 15090 O O . TYR A 1 94 ? -5.793 -5.681 5.132 1.00 0.00 94 TYR A O 9
ATOM 15108 N N . PHE A 1 95 ? -5.086 -4.398 3.424 1.00 0.00 95 PHE A N 9
ATOM 15109 C CA . PHE A 1 95 ? -4.178 -5.368 2.804 1.00 0.00 95 PHE A CA 9
ATOM 15110 C C . PHE A 1 95 ? -2.829 -4.720 2.774 1.00 0.00 95 PHE A C 9
ATOM 15111 O O . PHE A 1 95 ? -2.746 -3.499 2.831 1.00 0.00 95 PHE A O 9
ATOM 15128 N N . ILE A 1 96 ? -1.784 -5.489 2.745 1.00 0.00 96 ILE A N 9
ATOM 15129 C CA . ILE A 1 96 ? -0.472 -4.916 2.543 1.00 0.00 96 ILE A CA 9
ATOM 15130 C C . ILE A 1 96 ? 0.061 -5.436 1.223 1.00 0.00 96 ILE A C 9
ATOM 15131 O O . ILE A 1 96 ? -0.120 -6.579 0.904 1.00 0.00 96 ILE A O 9
ATOM 15147 N N . LEU A 1 97 ? 0.672 -4.594 0.473 1.00 0.00 97 LEU A N 9
ATOM 15148 C CA . LEU A 1 97 ? 1.197 -4.921 -0.811 1.00 0.00 97 LEU A CA 9
ATOM 15149 C C . LEU A 1 97 ? 2.691 -4.739 -0.689 1.00 0.00 97 LEU A C 9
ATOM 15150 O O . LEU A 1 97 ? 3.202 -3.612 -0.664 1.00 0.00 97 LEU A O 9
ATOM 15166 N N . ARG A 1 98 ? 3.379 -5.828 -0.498 1.00 0.00 98 ARG A N 9
ATOM 15167 C CA . ARG A 1 98 ? 4.804 -5.775 -0.205 1.00 0.00 98 ARG A CA 9
ATOM 15168 C C . ARG A 1 98 ? 5.541 -6.499 -1.258 1.00 0.00 98 ARG A C 9
ATOM 15169 O O . ARG A 1 98 ? 4.943 -7.309 -1.999 1.00 0.00 98 ARG A O 9
ATOM 15190 N N . MET A 1 99 ? 6.823 -6.245 -1.331 1.00 0.00 99 MET A N 9
ATOM 15191 C CA . MET A 1 99 ? 7.639 -7.038 -2.135 1.00 0.00 99 MET A CA 9
ATOM 15192 C C . MET A 1 99 ? 7.898 -8.294 -1.377 1.00 0.00 99 MET A C 9
ATOM 15193 O O . MET A 1 99 ? 8.338 -8.246 -0.213 1.00 0.00 99 MET A O 9
ATOM 15207 N N . LYS A 1 100 ? 7.611 -9.382 -2.003 1.00 0.00 100 LYS A N 9
ATOM 15208 C CA . LYS A 1 100 ? 7.735 -10.687 -1.438 1.00 0.00 100 LYS A CA 9
ATOM 15209 C C . LYS A 1 100 ? 9.175 -10.932 -1.014 1.00 0.00 100 LYS A C 9
ATOM 15210 O O . LYS A 1 100 ? 10.092 -10.356 -1.613 1.00 0.00 100 LYS A O 9
ATOM 15229 N N . PRO A 1 101 ? 9.394 -11.764 0.017 1.00 0.00 101 PRO A N 9
ATOM 15230 C CA . PRO A 1 101 ? 10.709 -11.983 0.614 1.00 0.00 101 PRO A CA 9
ATOM 15231 C C . PRO A 1 101 ? 11.813 -12.330 -0.376 1.00 0.00 101 PRO A C 9
ATOM 15232 O O . PRO A 1 101 ? 11.933 -13.460 -0.879 1.00 0.00 101 PRO A O 9
ATOM 15243 N N . HIS A 1 102 ? 12.546 -11.326 -0.683 1.00 0.00 102 HIS A N 9
ATOM 15244 C CA . HIS A 1 102 ? 13.700 -11.380 -1.498 1.00 0.00 102 HIS A CA 9
ATOM 15245 C C . HIS A 1 102 ? 14.763 -10.548 -0.799 1.00 0.00 102 HIS A C 9
ATOM 15246 O O . HIS A 1 102 ? 14.577 -9.336 -0.573 1.00 0.00 102 HIS A O 9
ATOM 15261 N N . ALA A 1 103 ? 15.815 -11.187 -0.392 1.00 0.00 103 ALA A N 9
ATOM 15262 C CA . ALA A 1 103 ? 16.849 -10.545 0.373 1.00 0.00 103 ALA A CA 9
ATOM 15263 C C . ALA A 1 103 ? 18.050 -11.430 0.384 1.00 0.00 103 ALA A C 9
ATOM 15264 O O . ALA A 1 103 ? 18.136 -12.349 -0.443 1.00 0.00 103 ALA A O 9
ATOM 15271 N N . ILE A 1 104 ? 18.984 -11.147 1.283 1.00 0.00 104 ILE A N 9
ATOM 15272 C CA . ILE A 1 104 ? 20.107 -11.966 1.518 1.00 0.00 104 ILE A CA 9
ATOM 15273 C C . ILE A 1 104 ? 19.569 -13.306 1.973 1.00 0.00 104 ILE A C 9
ATOM 15274 O O . ILE A 1 104 ? 18.925 -13.397 3.015 1.00 0.00 104 ILE A O 9
ATOM 15290 N N . ALA A 1 105 ? 19.759 -14.311 1.183 1.00 0.00 105 ALA A N 9
ATOM 15291 C CA . ALA A 1 105 ? 19.130 -15.558 1.450 1.00 0.00 105 ALA A CA 9
ATOM 15292 C C . ALA A 1 105 ? 20.052 -16.559 2.083 1.00 0.00 105 ALA A C 9
ATOM 15293 O O . ALA A 1 105 ? 20.850 -17.213 1.405 1.00 0.00 105 ALA A O 9
ATOM 15300 N N . ASP A 1 106 ? 19.951 -16.666 3.379 1.00 0.00 106 ASP A N 9
ATOM 15301 C CA . ASP A 1 106 ? 20.647 -17.672 4.121 1.00 0.00 106 ASP A CA 9
ATOM 15302 C C . ASP A 1 106 ? 19.621 -18.715 4.462 1.00 0.00 106 ASP A C 9
ATOM 15303 O O . ASP A 1 106 ? 19.001 -18.710 5.535 1.00 0.00 106 ASP A O 9
ATOM 15312 N N . ARG A 1 107 ? 19.327 -19.498 3.487 1.00 0.00 107 ARG A N 9
ATOM 15313 C CA . ARG A 1 107 ? 18.332 -20.516 3.608 1.00 0.00 107 ARG A CA 9
ATOM 15314 C C . ARG A 1 107 ? 18.980 -21.890 3.690 1.00 0.00 107 ARG A C 9
ATOM 15315 O O . ARG A 1 107 ? 19.241 -22.504 2.657 1.00 0.00 107 ARG A O 9
ATOM 15337 N N . GLY A 1 1 ? -24.417 -3.320 7.410 1.00 0.00 1 GLY A N 10
ATOM 15338 C CA . GLY A 1 1 ? -25.416 -2.709 6.542 1.00 0.00 1 GLY A CA 10
ATOM 15339 C C . GLY A 1 1 ? -24.787 -2.180 5.293 1.00 0.00 1 GLY A C 10
ATOM 15340 O O . GLY A 1 1 ? -23.730 -2.669 4.894 1.00 0.00 1 GLY A O 10
ATOM 15346 N N . ALA A 1 2 ? -25.420 -1.170 4.693 1.00 0.00 2 ALA A N 10
ATOM 15347 C CA . ALA A 1 2 ? -24.961 -0.522 3.461 1.00 0.00 2 ALA A CA 10
ATOM 15348 C C . ALA A 1 2 ? -25.111 -1.442 2.243 1.00 0.00 2 ALA A C 10
ATOM 15349 O O . ALA A 1 2 ? -25.740 -2.511 2.327 1.00 0.00 2 ALA A O 10
ATOM 15356 N N . HIS A 1 3 ? -24.590 -1.017 1.118 1.00 0.00 3 HIS A N 10
ATOM 15357 C CA . HIS A 1 3 ? -24.726 -1.759 -0.117 1.00 0.00 3 HIS A CA 10
ATOM 15358 C C . HIS A 1 3 ? -23.551 -2.716 -0.319 1.00 0.00 3 HIS A C 10
ATOM 15359 O O . HIS A 1 3 ? -22.409 -2.279 -0.540 1.00 0.00 3 HIS A O 10
ATOM 15374 N N . MET A 1 4 ? -23.818 -3.993 -0.226 1.00 0.00 4 MET A N 10
ATOM 15375 C CA . MET A 1 4 ? -22.831 -5.002 -0.539 1.00 0.00 4 MET A CA 10
ATOM 15376 C C . MET A 1 4 ? -22.906 -5.324 -2.003 1.00 0.00 4 MET A C 10
ATOM 15377 O O . MET A 1 4 ? -23.865 -5.934 -2.463 1.00 0.00 4 MET A O 10
ATOM 15391 N N . GLY A 1 5 ? -21.944 -4.845 -2.743 1.00 0.00 5 GLY A N 10
ATOM 15392 C CA . GLY A 1 5 ? -21.890 -5.134 -4.148 1.00 0.00 5 GLY A CA 10
ATOM 15393 C C . GLY A 1 5 ? -21.073 -6.366 -4.398 1.00 0.00 5 GLY A C 10
ATOM 15394 O O . GLY A 1 5 ? -21.416 -7.206 -5.228 1.00 0.00 5 GLY A O 10
ATOM 15398 N N . GLY A 1 6 ? -20.001 -6.478 -3.669 1.00 0.00 6 GLY A N 10
ATOM 15399 C CA . GLY A 1 6 ? -19.128 -7.602 -3.797 1.00 0.00 6 GLY A CA 10
ATOM 15400 C C . GLY A 1 6 ? -17.724 -7.143 -3.944 1.00 0.00 6 GLY A C 10
ATOM 15401 O O . GLY A 1 6 ? -16.822 -7.680 -3.312 1.00 0.00 6 GLY A O 10
ATOM 15405 N N . SER A 1 7 ? -17.515 -6.143 -4.774 1.00 0.00 7 SER A N 10
ATOM 15406 C CA . SER A 1 7 ? -16.214 -5.579 -4.917 1.00 0.00 7 SER A CA 10
ATOM 15407 C C . SER A 1 7 ? -15.990 -4.572 -3.796 1.00 0.00 7 SER A C 10
ATOM 15408 O O . SER A 1 7 ? -16.855 -3.740 -3.502 1.00 0.00 7 SER A O 10
ATOM 15416 N N . MET A 1 8 ? -14.858 -4.663 -3.193 1.00 0.00 8 MET A N 10
ATOM 15417 C CA . MET A 1 8 ? -14.554 -3.927 -1.989 1.00 0.00 8 MET A CA 10
ATOM 15418 C C . MET A 1 8 ? -13.482 -2.924 -2.191 1.00 0.00 8 MET A C 10
ATOM 15419 O O . MET A 1 8 ? -12.509 -3.196 -2.864 1.00 0.00 8 MET A O 10
ATOM 15433 N N . LYS A 1 9 ? -13.640 -1.762 -1.606 1.00 0.00 9 LYS A N 10
ATOM 15434 C CA . LYS A 1 9 ? -12.621 -0.763 -1.686 1.00 0.00 9 LYS A CA 10
ATOM 15435 C C . LYS A 1 9 ? -11.834 -0.792 -0.379 1.00 0.00 9 LYS A C 10
ATOM 15436 O O . LYS A 1 9 ? -12.249 -0.235 0.643 1.00 0.00 9 LYS A O 10
ATOM 15455 N N . ILE A 1 10 ? -10.736 -1.487 -0.427 1.00 0.00 10 ILE A N 10
ATOM 15456 C CA . ILE A 1 10 ? -9.922 -1.792 0.708 1.00 0.00 10 ILE A CA 10
ATOM 15457 C C . ILE A 1 10 ? -8.644 -0.991 0.683 1.00 0.00 10 ILE A C 10
ATOM 15458 O O . ILE A 1 10 ? -8.044 -0.826 -0.376 1.00 0.00 10 ILE A O 10
ATOM 15474 N N . ARG A 1 11 ? -8.239 -0.489 1.831 1.00 0.00 11 ARG A N 10
ATOM 15475 C CA . ARG A 1 11 ? -6.958 0.118 1.969 1.00 0.00 11 ARG A CA 10
ATOM 15476 C C . ARG A 1 11 ? -5.877 -0.856 1.850 1.00 0.00 11 ARG A C 10
ATOM 15477 O O . ARG A 1 11 ? -5.902 -1.931 2.434 1.00 0.00 11 ARG A O 10
ATOM 15498 N N . VAL A 1 12 ? -4.966 -0.512 1.060 1.00 0.00 12 VAL A N 10
ATOM 15499 C CA . VAL A 1 12 ? -3.850 -1.277 0.834 1.00 0.00 12 VAL A CA 10
ATOM 15500 C C . VAL A 1 12 ? -2.659 -0.496 1.260 1.00 0.00 12 VAL A C 10
ATOM 15501 O O . VAL A 1 12 ? -2.507 0.639 0.786 1.00 0.00 12 VAL A O 10
ATOM 15514 N N . GLU A 1 13 ? -1.850 -1.005 2.148 1.00 0.00 13 GLU A N 10
ATOM 15515 C CA . GLU A 1 13 ? -0.597 -0.367 2.296 1.00 0.00 13 GLU A CA 10
ATOM 15516 C C . GLU A 1 13 ? 0.315 -0.899 1.268 1.00 0.00 13 GLU A C 10
ATOM 15517 O O . GLU A 1 13 ? 0.185 -2.046 0.860 1.00 0.00 13 GLU A O 10
ATOM 15529 N N . LEU A 1 14 ? 1.205 -0.105 0.846 1.00 0.00 14 LEU A N 10
ATOM 15530 C CA . LEU A 1 14 ? 2.191 -0.516 -0.100 1.00 0.00 14 LEU A CA 10
ATOM 15531 C C . LEU A 1 14 ? 3.580 -0.290 0.433 1.00 0.00 14 LEU A C 10
ATOM 15532 O O . LEU A 1 14 ? 3.889 0.790 0.944 1.00 0.00 14 LEU A O 10
ATOM 15548 N N . ILE A 1 15 ? 4.422 -1.304 0.347 1.00 0.00 15 ILE A N 10
ATOM 15549 C CA . ILE A 1 15 ? 5.828 -1.093 0.623 1.00 0.00 15 ILE A CA 10
ATOM 15550 C C . ILE A 1 15 ? 6.622 -1.204 -0.682 1.00 0.00 15 ILE A C 10
ATOM 15551 O O . ILE A 1 15 ? 6.615 -2.247 -1.362 1.00 0.00 15 ILE A O 10
ATOM 15567 N N . ASN A 1 16 ? 7.276 -0.145 -1.026 1.00 0.00 16 ASN A N 10
ATOM 15568 C CA . ASN A 1 16 ? 8.171 -0.089 -2.139 1.00 0.00 16 ASN A CA 10
ATOM 15569 C C . ASN A 1 16 ? 9.491 0.510 -1.642 1.00 0.00 16 ASN A C 10
ATOM 15570 O O . ASN A 1 16 ? 10.145 1.317 -2.323 1.00 0.00 16 ASN A O 10
ATOM 15581 N N . GLY A 1 17 ? 9.928 0.018 -0.493 1.00 0.00 17 GLY A N 10
ATOM 15582 C CA . GLY A 1 17 ? 11.073 0.565 0.224 1.00 0.00 17 GLY A CA 10
ATOM 15583 C C . GLY A 1 17 ? 12.441 0.266 -0.385 1.00 0.00 17 GLY A C 10
ATOM 15584 O O . GLY A 1 17 ? 13.435 0.174 0.339 1.00 0.00 17 GLY A O 10
ATOM 15588 N N . ASN A 1 18 ? 12.508 0.159 -1.698 1.00 0.00 18 ASN A N 10
ATOM 15589 C CA . ASN A 1 18 ? 13.755 -0.034 -2.388 1.00 0.00 18 ASN A CA 10
ATOM 15590 C C . ASN A 1 18 ? 14.341 1.311 -2.670 1.00 0.00 18 ASN A C 10
ATOM 15591 O O . ASN A 1 18 ? 15.514 1.449 -2.975 1.00 0.00 18 ASN A O 10
ATOM 15602 N N . GLU A 1 19 ? 13.502 2.329 -2.518 1.00 0.00 19 GLU A N 10
ATOM 15603 C CA . GLU A 1 19 ? 13.862 3.694 -2.791 1.00 0.00 19 GLU A CA 10
ATOM 15604 C C . GLU A 1 19 ? 14.594 4.317 -1.622 1.00 0.00 19 GLU A C 10
ATOM 15605 O O . GLU A 1 19 ? 14.891 5.504 -1.601 1.00 0.00 19 GLU A O 10
ATOM 15617 N N . HIS A 1 20 ? 14.877 3.514 -0.685 1.00 0.00 20 HIS A N 10
ATOM 15618 C CA . HIS A 1 20 ? 15.583 3.905 0.499 1.00 0.00 20 HIS A CA 10
ATOM 15619 C C . HIS A 1 20 ? 16.597 2.871 0.848 1.00 0.00 20 HIS A C 10
ATOM 15620 O O . HIS A 1 20 ? 16.292 1.850 1.463 1.00 0.00 20 HIS A O 10
ATOM 15635 N N . ARG A 1 21 ? 17.766 3.088 0.347 1.00 0.00 21 ARG A N 10
ATOM 15636 C CA . ARG A 1 21 ? 18.904 2.246 0.564 1.00 0.00 21 ARG A CA 10
ATOM 15637 C C . ARG A 1 21 ? 20.022 3.147 1.024 1.00 0.00 21 ARG A C 10
ATOM 15638 O O . ARG A 1 21 ? 19.755 4.330 1.312 1.00 0.00 21 ARG A O 10
ATOM 15659 N N . THR A 1 22 ? 21.250 2.635 1.102 1.00 0.00 22 THR A N 10
ATOM 15660 C CA . THR A 1 22 ? 22.413 3.411 1.576 1.00 0.00 22 THR A CA 10
ATOM 15661 C C . THR A 1 22 ? 22.126 3.996 2.970 1.00 0.00 22 THR A C 10
ATOM 15662 O O . THR A 1 22 ? 21.348 3.402 3.746 1.00 0.00 22 THR A O 10
ATOM 15673 N N . SER A 1 23 ? 22.757 5.095 3.300 1.00 0.00 23 SER A N 10
ATOM 15674 C CA . SER A 1 23 ? 22.539 5.776 4.565 1.00 0.00 23 SER A CA 10
ATOM 15675 C C . SER A 1 23 ? 21.048 6.137 4.759 1.00 0.00 23 SER A C 10
ATOM 15676 O O . SER A 1 23 ? 20.546 6.121 5.890 1.00 0.00 23 SER A O 10
ATOM 15684 N N . SER A 1 24 ? 20.367 6.435 3.635 1.00 0.00 24 SER A N 10
ATOM 15685 C CA . SER A 1 24 ? 18.954 6.702 3.571 1.00 0.00 24 SER A CA 10
ATOM 15686 C C . SER A 1 24 ? 18.599 8.117 3.976 1.00 0.00 24 SER A C 10
ATOM 15687 O O . SER A 1 24 ? 19.010 8.632 5.029 1.00 0.00 24 SER A O 10
ATOM 15695 N N . THR A 1 25 ? 17.900 8.738 3.089 1.00 0.00 25 THR A N 10
ATOM 15696 C CA . THR A 1 25 ? 17.394 10.076 3.230 1.00 0.00 25 THR A CA 10
ATOM 15697 C C . THR A 1 25 ? 16.358 10.197 4.394 1.00 0.00 25 THR A C 10
ATOM 15698 O O . THR A 1 25 ? 15.769 9.187 4.825 1.00 0.00 25 THR A O 10
ATOM 15709 N N . PRO A 1 26 ? 16.101 11.433 4.904 1.00 0.00 26 PRO A N 10
ATOM 15710 C CA . PRO A 1 26 ? 15.207 11.663 6.060 1.00 0.00 26 PRO A CA 10
ATOM 15711 C C . PRO A 1 26 ? 13.710 11.672 5.704 1.00 0.00 26 PRO A C 10
ATOM 15712 O O . PRO A 1 26 ? 12.887 12.308 6.369 1.00 0.00 26 PRO A O 10
ATOM 15723 N N . GLN A 1 27 ? 13.366 10.896 4.725 1.00 0.00 27 GLN A N 10
ATOM 15724 C CA . GLN A 1 27 ? 12.033 10.751 4.243 1.00 0.00 27 GLN A CA 10
ATOM 15725 C C . GLN A 1 27 ? 11.368 9.572 4.911 1.00 0.00 27 GLN A C 10
ATOM 15726 O O . GLN A 1 27 ? 10.658 8.785 4.263 1.00 0.00 27 GLN A O 10
ATOM 15740 N N . GLN A 1 28 ? 11.620 9.492 6.216 1.00 0.00 28 GLN A N 10
ATOM 15741 C CA . GLN A 1 28 ? 11.100 8.466 7.139 1.00 0.00 28 GLN A CA 10
ATOM 15742 C C . GLN A 1 28 ? 9.643 8.115 6.845 1.00 0.00 28 GLN A C 10
ATOM 15743 O O . GLN A 1 28 ? 8.750 8.976 6.987 1.00 0.00 28 GLN A O 10
ATOM 15757 N N . PRO A 1 29 ? 9.376 6.881 6.401 1.00 0.00 29 PRO A N 10
ATOM 15758 C CA . PRO A 1 29 ? 8.032 6.420 6.156 1.00 0.00 29 PRO A CA 10
ATOM 15759 C C . PRO A 1 29 ? 7.311 6.139 7.464 1.00 0.00 29 PRO A C 10
ATOM 15760 O O . PRO A 1 29 ? 7.417 5.049 8.039 1.00 0.00 29 PRO A O 10
ATOM 15771 N N . GLN A 1 30 ? 6.669 7.157 7.970 1.00 0.00 30 GLN A N 10
ATOM 15772 C CA . GLN A 1 30 ? 5.878 7.068 9.163 1.00 0.00 30 GLN A CA 10
ATOM 15773 C C . GLN A 1 30 ? 4.646 6.286 8.827 1.00 0.00 30 GLN A C 10
ATOM 15774 O O . GLN A 1 30 ? 4.217 5.401 9.566 1.00 0.00 30 GLN A O 10
ATOM 15788 N N . GLN A 1 31 ? 4.115 6.601 7.683 1.00 0.00 31 GLN A N 10
ATOM 15789 C CA . GLN A 1 31 ? 3.075 5.880 7.078 1.00 0.00 31 GLN A CA 10
ATOM 15790 C C . GLN A 1 31 ? 3.581 5.445 5.741 1.00 0.00 31 GLN A C 10
ATOM 15791 O O . GLN A 1 31 ? 4.532 6.049 5.199 1.00 0.00 31 GLN A O 10
ATOM 15805 N N . ASN A 1 32 ? 2.994 4.455 5.204 1.00 0.00 32 ASN A N 10
ATOM 15806 C CA . ASN A 1 32 ? 3.363 3.976 3.936 1.00 0.00 32 ASN A CA 10
ATOM 15807 C C . ASN A 1 32 ? 2.321 4.410 2.964 1.00 0.00 32 ASN A C 10
ATOM 15808 O O . ASN A 1 32 ? 1.198 4.663 3.377 1.00 0.00 32 ASN A O 10
ATOM 15819 N N . PRO A 1 33 ? 2.683 4.578 1.690 1.00 0.00 33 PRO A N 10
ATOM 15820 C CA . PRO A 1 33 ? 1.725 4.869 0.605 1.00 0.00 33 PRO A CA 10
ATOM 15821 C C . PRO A 1 33 ? 0.536 3.894 0.659 1.00 0.00 33 PRO A C 10
ATOM 15822 O O . PRO A 1 33 ? 0.730 2.673 0.747 1.00 0.00 33 PRO A O 10
ATOM 15833 N N . SER A 1 34 ? -0.672 4.418 0.611 1.00 0.00 34 SER A N 10
ATOM 15834 C CA . SER A 1 34 ? -1.842 3.586 0.749 1.00 0.00 34 SER A CA 10
ATOM 15835 C C . SER A 1 34 ? -2.907 4.024 -0.246 1.00 0.00 34 SER A C 10
ATOM 15836 O O . SER A 1 34 ? -2.922 5.184 -0.694 1.00 0.00 34 SER A O 10
ATOM 15844 N N . VAL A 1 35 ? -3.782 3.123 -0.588 1.00 0.00 35 VAL A N 10
ATOM 15845 C CA . VAL A 1 35 ? -4.863 3.388 -1.496 1.00 0.00 35 VAL A CA 10
ATOM 15846 C C . VAL A 1 35 ? -6.027 2.550 -1.107 1.00 0.00 35 VAL A C 10
ATOM 15847 O O . VAL A 1 35 ? -5.848 1.485 -0.541 1.00 0.00 35 VAL A O 10
ATOM 15860 N N . SER A 1 36 ? -7.185 3.023 -1.365 1.00 0.00 36 SER A N 10
ATOM 15861 C CA . SER A 1 36 ? -8.326 2.257 -1.180 1.00 0.00 36 SER A CA 10
ATOM 15862 C C . SER A 1 36 ? -8.666 1.705 -2.569 1.00 0.00 36 SER A C 10
ATOM 15863 O O . SER A 1 36 ? -9.122 2.431 -3.451 1.00 0.00 36 SER A O 10
ATOM 15871 N N . HIS A 1 37 ? -8.395 0.447 -2.758 1.00 0.00 37 HIS A N 10
ATOM 15872 C CA . HIS A 1 37 ? -8.466 -0.180 -4.030 1.00 0.00 37 HIS A CA 10
ATOM 15873 C C . HIS A 1 37 ? -9.642 -1.137 -4.083 1.00 0.00 37 HIS A C 10
ATOM 15874 O O . HIS A 1 37 ? -9.987 -1.750 -3.092 1.00 0.00 37 HIS A O 10
ATOM 15889 N N . ILE A 1 38 ? -10.205 -1.259 -5.246 1.00 0.00 38 ILE A N 10
ATOM 15890 C CA . ILE A 1 38 ? -11.390 -2.088 -5.527 1.00 0.00 38 ILE A CA 10
ATOM 15891 C C . ILE A 1 38 ? -10.856 -3.532 -5.762 1.00 0.00 38 ILE A C 10
ATOM 15892 O O . ILE A 1 38 ? -10.097 -3.791 -6.711 1.00 0.00 38 ILE A O 10
ATOM 15908 N N . PHE A 1 39 ? -11.192 -4.403 -4.903 1.00 0.00 39 PHE A N 10
ATOM 15909 C CA . PHE A 1 39 ? -10.846 -5.764 -5.030 1.00 0.00 39 PHE A CA 10
ATOM 15910 C C . PHE A 1 39 ? -12.092 -6.568 -5.246 1.00 0.00 39 PHE A C 10
ATOM 15911 O O . PHE A 1 39 ? -13.155 -6.234 -4.726 1.00 0.00 39 PHE A O 10
ATOM 15928 N N . ASP A 1 40 ? -11.953 -7.592 -6.013 1.00 0.00 40 ASP A N 10
ATOM 15929 C CA . ASP A 1 40 ? -12.996 -8.515 -6.316 1.00 0.00 40 ASP A CA 10
ATOM 15930 C C . ASP A 1 40 ? -12.353 -9.886 -6.422 1.00 0.00 40 ASP A C 10
ATOM 15931 O O . ASP A 1 40 ? -11.140 -10.015 -6.183 1.00 0.00 40 ASP A O 10
ATOM 15940 N N . GLY A 1 41 ? -13.101 -10.857 -6.853 1.00 0.00 41 GLY A N 10
ATOM 15941 C CA . GLY A 1 41 ? -12.595 -12.216 -6.893 1.00 0.00 41 GLY A CA 10
ATOM 15942 C C . GLY A 1 41 ? -12.482 -12.724 -8.309 1.00 0.00 41 GLY A C 10
ATOM 15943 O O . GLY A 1 41 ? -11.880 -13.759 -8.573 1.00 0.00 41 GLY A O 10
ATOM 15947 N N . GLU A 1 42 ? -13.060 -11.979 -9.209 1.00 0.00 42 GLU A N 10
ATOM 15948 C CA . GLU A 1 42 ? -13.140 -12.313 -10.602 1.00 0.00 42 GLU A CA 10
ATOM 15949 C C . GLU A 1 42 ? -11.874 -11.926 -11.355 1.00 0.00 42 GLU A C 10
ATOM 15950 O O . GLU A 1 42 ? -11.534 -12.509 -12.396 1.00 0.00 42 GLU A O 10
ATOM 15962 N N . THR A 1 43 ? -11.198 -10.952 -10.841 1.00 0.00 43 THR A N 10
ATOM 15963 C CA . THR A 1 43 ? -9.991 -10.496 -11.352 1.00 0.00 43 THR A CA 10
ATOM 15964 C C . THR A 1 43 ? -8.841 -11.144 -10.600 1.00 0.00 43 THR A C 10
ATOM 15965 O O . THR A 1 43 ? -8.868 -11.201 -9.348 1.00 0.00 43 THR A O 10
ATOM 15976 N N . ALA A 1 44 ? -7.872 -11.668 -11.345 1.00 0.00 44 ALA A N 10
ATOM 15977 C CA . ALA A 1 44 ? -6.669 -12.230 -10.774 1.00 0.00 44 ALA A CA 10
ATOM 15978 C C . ALA A 1 44 ? -5.991 -11.234 -9.860 1.00 0.00 44 ALA A C 10
ATOM 15979 O O . ALA A 1 44 ? -6.077 -10.001 -10.058 1.00 0.00 44 ALA A O 10
ATOM 15986 N N . VAL A 1 45 ? -5.334 -11.766 -8.877 1.00 0.00 45 VAL A N 10
ATOM 15987 C CA . VAL A 1 45 ? -4.615 -11.001 -7.890 1.00 0.00 45 VAL A CA 10
ATOM 15988 C C . VAL A 1 45 ? -3.617 -10.093 -8.557 1.00 0.00 45 VAL A C 10
ATOM 15989 O O . VAL A 1 45 ? -3.614 -8.894 -8.323 1.00 0.00 45 VAL A O 10
ATOM 16002 N N . LYS A 1 46 ? -2.813 -10.684 -9.411 1.00 0.00 46 LYS A N 10
ATOM 16003 C CA . LYS A 1 46 ? -1.725 -9.991 -10.117 1.00 0.00 46 LYS A CA 10
ATOM 16004 C C . LYS A 1 46 ? -2.246 -8.805 -10.909 1.00 0.00 46 LYS A C 10
ATOM 16005 O O . LYS A 1 46 ? -1.562 -7.832 -11.082 1.00 0.00 46 LYS A O 10
ATOM 16024 N N . ASP A 1 47 ? -3.457 -8.904 -11.379 1.00 0.00 47 ASP A N 10
ATOM 16025 C CA . ASP A 1 47 ? -4.058 -7.845 -12.143 1.00 0.00 47 ASP A CA 10
ATOM 16026 C C . ASP A 1 47 ? -4.464 -6.728 -11.224 1.00 0.00 47 ASP A C 10
ATOM 16027 O O . ASP A 1 47 ? -4.307 -5.560 -11.551 1.00 0.00 47 ASP A O 10
ATOM 16036 N N . HIS A 1 48 ? -4.969 -7.088 -10.058 1.00 0.00 48 HIS A N 10
ATOM 16037 C CA . HIS A 1 48 ? -5.268 -6.113 -9.017 1.00 0.00 48 HIS A CA 10
ATOM 16038 C C . HIS A 1 48 ? -3.936 -5.429 -8.626 1.00 0.00 48 HIS A C 10
ATOM 16039 O O . HIS A 1 48 ? -3.876 -4.216 -8.427 1.00 0.00 48 HIS A O 10
ATOM 16054 N N . ILE A 1 49 ? -2.906 -6.235 -8.559 1.00 0.00 49 ILE A N 10
ATOM 16055 C CA . ILE A 1 49 ? -1.579 -5.811 -8.217 1.00 0.00 49 ILE A CA 10
ATOM 16056 C C . ILE A 1 49 ? -0.958 -4.932 -9.289 1.00 0.00 49 ILE A C 10
ATOM 16057 O O . ILE A 1 49 ? -0.376 -3.920 -8.949 1.00 0.00 49 ILE A O 10
ATOM 16073 N N . LYS A 1 50 ? -1.117 -5.271 -10.578 1.00 0.00 50 LYS A N 10
ATOM 16074 C CA . LYS A 1 50 ? -0.633 -4.385 -11.640 1.00 0.00 50 LYS A CA 10
ATOM 16075 C C . LYS A 1 50 ? -1.276 -3.001 -11.534 1.00 0.00 50 LYS A C 10
ATOM 16076 O O . LYS A 1 50 ? -0.628 -1.986 -11.803 1.00 0.00 50 LYS A O 10
ATOM 16095 N N . VAL A 1 51 ? -2.532 -2.966 -11.102 1.00 0.00 51 VAL A N 10
ATOM 16096 C CA . VAL A 1 51 ? -3.235 -1.719 -10.893 1.00 0.00 51 VAL A CA 10
ATOM 16097 C C . VAL A 1 51 ? -2.639 -0.982 -9.713 1.00 0.00 51 VAL A C 10
ATOM 16098 O O . VAL A 1 51 ? -2.285 0.188 -9.835 1.00 0.00 51 VAL A O 10
ATOM 16111 N N . LEU A 1 52 ? -2.547 -1.647 -8.586 1.00 0.00 52 LEU A N 10
ATOM 16112 C CA . LEU A 1 52 ? -1.948 -1.075 -7.395 1.00 0.00 52 LEU A CA 10
ATOM 16113 C C . LEU A 1 52 ? -0.571 -0.547 -7.679 1.00 0.00 52 LEU A C 10
ATOM 16114 O O . LEU A 1 52 ? -0.290 0.590 -7.350 1.00 0.00 52 LEU A O 10
ATOM 16130 N N . LEU A 1 53 ? 0.260 -1.347 -8.340 1.00 0.00 53 LEU A N 10
ATOM 16131 C CA . LEU A 1 53 ? 1.589 -0.936 -8.694 1.00 0.00 53 LEU A CA 10
ATOM 16132 C C . LEU A 1 53 ? 1.535 0.313 -9.535 1.00 0.00 53 LEU A C 10
ATOM 16133 O O . LEU A 1 53 ? 2.188 1.263 -9.229 1.00 0.00 53 LEU A O 10
ATOM 16149 N N . THR A 1 54 ? 0.699 0.316 -10.543 1.00 0.00 54 THR A N 10
ATOM 16150 C CA . THR A 1 54 ? 0.511 1.440 -11.372 1.00 0.00 54 THR A CA 10
ATOM 16151 C C . THR A 1 54 ? 0.011 2.695 -10.634 1.00 0.00 54 THR A C 10
ATOM 16152 O O . THR A 1 54 ? 0.479 3.814 -10.887 1.00 0.00 54 THR A O 10
ATOM 16163 N N . HIS A 1 55 ? -0.871 2.510 -9.693 1.00 0.00 55 HIS A N 10
ATOM 16164 C CA . HIS A 1 55 ? -1.355 3.596 -8.885 1.00 0.00 55 HIS A CA 10
ATOM 16165 C C . HIS A 1 55 ? -0.279 4.084 -7.887 1.00 0.00 55 HIS A C 10
ATOM 16166 O O . HIS A 1 55 ? -0.237 5.254 -7.532 1.00 0.00 55 HIS A O 10
ATOM 16181 N N . PHE A 1 56 ? 0.578 3.177 -7.459 1.00 0.00 56 PHE A N 10
ATOM 16182 C CA . PHE A 1 56 ? 1.704 3.497 -6.588 1.00 0.00 56 PHE A CA 10
ATOM 16183 C C . PHE A 1 56 ? 2.947 3.888 -7.375 1.00 0.00 56 PHE A C 10
ATOM 16184 O O . PHE A 1 56 ? 4.004 4.175 -6.806 1.00 0.00 56 PHE A O 10
ATOM 16201 N N . LYS A 1 57 ? 2.791 3.864 -8.675 1.00 0.00 57 LYS A N 10
ATOM 16202 C CA . LYS A 1 57 ? 3.797 4.276 -9.668 1.00 0.00 57 LYS A CA 10
ATOM 16203 C C . LYS A 1 57 ? 4.994 3.313 -9.719 1.00 0.00 57 LYS A C 10
ATOM 16204 O O . LYS A 1 57 ? 6.120 3.692 -10.040 1.00 0.00 57 LYS A O 10
ATOM 16223 N N . ILE A 1 58 ? 4.709 2.073 -9.468 1.00 0.00 58 ILE A N 10
ATOM 16224 C CA . ILE A 1 58 ? 5.639 1.019 -9.501 1.00 0.00 58 ILE A CA 10
ATOM 16225 C C . ILE A 1 58 ? 5.423 0.249 -10.790 1.00 0.00 58 ILE A C 10
ATOM 16226 O O . ILE A 1 58 ? 4.270 0.027 -11.172 1.00 0.00 58 ILE A O 10
ATOM 16242 N N . PRO A 1 59 ? 6.481 -0.118 -11.517 1.00 0.00 59 PRO A N 10
ATOM 16243 C CA . PRO A 1 59 ? 6.347 -0.930 -12.715 1.00 0.00 59 PRO A CA 10
ATOM 16244 C C . PRO A 1 59 ? 5.669 -2.238 -12.432 1.00 0.00 59 PRO A C 10
ATOM 16245 O O . PRO A 1 59 ? 6.011 -2.959 -11.481 1.00 0.00 59 PRO A O 10
ATOM 16256 N N . VAL A 1 60 ? 4.721 -2.549 -13.271 1.00 0.00 60 VAL A N 10
ATOM 16257 C CA . VAL A 1 60 ? 3.954 -3.745 -13.184 1.00 0.00 60 VAL A CA 10
ATOM 16258 C C . VAL A 1 60 ? 4.772 -5.007 -13.340 1.00 0.00 60 VAL A C 10
ATOM 16259 O O . VAL A 1 60 ? 4.265 -6.082 -13.155 1.00 0.00 60 VAL A O 10
ATOM 16272 N N . ASP A 1 61 ? 6.040 -4.878 -13.722 1.00 0.00 61 ASP A N 10
ATOM 16273 C CA . ASP A 1 61 ? 6.905 -6.062 -13.856 1.00 0.00 61 ASP A CA 10
ATOM 16274 C C . ASP A 1 61 ? 7.227 -6.618 -12.475 1.00 0.00 61 ASP A C 10
ATOM 16275 O O . ASP A 1 61 ? 7.572 -7.793 -12.314 1.00 0.00 61 ASP A O 10
ATOM 16284 N N . LYS A 1 62 ? 7.031 -5.787 -11.468 1.00 0.00 62 LYS A N 10
ATOM 16285 C CA . LYS A 1 62 ? 7.333 -6.138 -10.127 1.00 0.00 62 LYS A CA 10
ATOM 16286 C C . LYS A 1 62 ? 6.214 -6.948 -9.486 1.00 0.00 62 LYS A C 10
ATOM 16287 O O . LYS A 1 62 ? 6.377 -7.474 -8.403 1.00 0.00 62 LYS A O 10
ATOM 16306 N N . VAL A 1 63 ? 5.066 -7.019 -10.187 1.00 0.00 63 VAL A N 10
ATOM 16307 C CA . VAL A 1 63 ? 3.834 -7.809 -9.828 1.00 0.00 63 VAL A CA 10
ATOM 16308 C C . VAL A 1 63 ? 4.209 -9.234 -9.393 1.00 0.00 63 VAL A C 10
ATOM 16309 O O . VAL A 1 63 ? 3.573 -9.840 -8.529 1.00 0.00 63 VAL A O 10
ATOM 16322 N N . SER A 1 64 ? 5.274 -9.702 -9.989 1.00 0.00 64 SER A N 10
ATOM 16323 C CA . SER A 1 64 ? 5.906 -10.956 -9.715 1.00 0.00 64 SER A CA 10
ATOM 16324 C C . SER A 1 64 ? 6.256 -11.083 -8.230 1.00 0.00 64 SER A C 10
ATOM 16325 O O . SER A 1 64 ? 5.960 -12.089 -7.580 1.00 0.00 64 SER A O 10
ATOM 16333 N N . SER A 1 65 ? 6.826 -10.032 -7.705 1.00 0.00 65 SER A N 10
ATOM 16334 C CA . SER A 1 65 ? 7.343 -10.003 -6.389 1.00 0.00 65 SER A CA 10
ATOM 16335 C C . SER A 1 65 ? 6.347 -9.369 -5.438 1.00 0.00 65 SER A C 10
ATOM 16336 O O . SER A 1 65 ? 6.585 -9.307 -4.255 1.00 0.00 65 SER A O 10
ATOM 16344 N N . TYR A 1 66 ? 5.208 -8.963 -5.925 1.00 0.00 66 TYR A N 10
ATOM 16345 C CA . TYR A 1 66 ? 4.293 -8.275 -5.077 1.00 0.00 66 TYR A CA 10
ATOM 16346 C C . TYR A 1 66 ? 3.181 -9.150 -4.663 1.00 0.00 66 TYR A C 10
ATOM 16347 O O . TYR A 1 66 ? 2.635 -9.915 -5.468 1.00 0.00 66 TYR A O 10
ATOM 16365 N N . ALA A 1 67 ? 2.856 -9.051 -3.420 1.00 0.00 67 ALA A N 10
ATOM 16366 C CA . ALA A 1 67 ? 1.870 -9.854 -2.821 1.00 0.00 67 ALA A CA 10
ATOM 16367 C C . ALA A 1 67 ? 1.140 -9.062 -1.788 1.00 0.00 67 ALA A C 10
ATOM 16368 O O . ALA A 1 67 ? 1.718 -8.185 -1.140 1.00 0.00 67 ALA A O 10
ATOM 16375 N N . LEU A 1 68 ? -0.115 -9.344 -1.671 1.00 0.00 68 LEU A N 10
ATOM 16376 C CA . LEU A 1 68 ? -0.949 -8.766 -0.668 1.00 0.00 68 LEU A CA 10
ATOM 16377 C C . LEU A 1 68 ? -0.745 -9.557 0.604 1.00 0.00 68 LEU A C 10
ATOM 16378 O O . LEU A 1 68 ? -0.879 -10.765 0.591 1.00 0.00 68 LEU A O 10
ATOM 16394 N N . GLN A 1 69 ? -0.380 -8.919 1.654 1.00 0.00 69 GLN A N 10
ATOM 16395 C CA . GLN A 1 69 ? -0.138 -9.616 2.895 1.00 0.00 69 GLN A CA 10
ATOM 16396 C C . GLN A 1 69 ? -1.212 -9.250 3.904 1.00 0.00 69 GLN A C 10
ATOM 16397 O O . GLN A 1 69 ? -1.770 -8.142 3.859 1.00 0.00 69 GLN A O 10
ATOM 16411 N N . ASN A 1 70 ? -1.522 -10.189 4.760 1.00 0.00 70 ASN A N 10
ATOM 16412 C CA . ASN A 1 70 ? -2.443 -9.998 5.856 1.00 0.00 70 ASN A CA 10
ATOM 16413 C C . ASN A 1 70 ? -1.685 -9.346 6.999 1.00 0.00 70 ASN A C 10
ATOM 16414 O O . ASN A 1 70 ? -0.648 -9.859 7.421 1.00 0.00 70 ASN A O 10
ATOM 16425 N N . PRO A 1 71 ? -2.187 -8.227 7.518 1.00 0.00 71 PRO A N 10
ATOM 16426 C CA . PRO A 1 71 ? -1.538 -7.475 8.596 1.00 0.00 71 PRO A CA 10
ATOM 16427 C C . PRO A 1 71 ? -1.353 -8.253 9.901 1.00 0.00 71 PRO A C 10
ATOM 16428 O O . PRO A 1 71 ? -0.468 -7.923 10.700 1.00 0.00 71 PRO A O 10
ATOM 16439 N N . PHE A 1 72 ? -2.151 -9.271 10.137 1.00 0.00 72 PHE A N 10
ATOM 16440 C CA . PHE A 1 72 ? -2.056 -9.932 11.399 1.00 0.00 72 PHE A CA 10
ATOM 16441 C C . PHE A 1 72 ? -1.345 -11.237 11.316 1.00 0.00 72 PHE A C 10
ATOM 16442 O O . PHE A 1 72 ? -0.447 -11.517 12.094 1.00 0.00 72 PHE A O 10
ATOM 16459 N N . THR A 1 73 ? -1.701 -12.000 10.353 1.00 0.00 73 THR A N 10
ATOM 16460 C CA . THR A 1 73 ? -1.186 -13.344 10.220 1.00 0.00 73 THR A CA 10
ATOM 16461 C C . THR A 1 73 ? 0.100 -13.343 9.430 1.00 0.00 73 THR A C 10
ATOM 16462 O O . THR A 1 73 ? 0.848 -14.325 9.437 1.00 0.00 73 THR A O 10
ATOM 16473 N N . LEU A 1 74 ? 0.330 -12.244 8.722 1.00 0.00 74 LEU A N 10
ATOM 16474 C CA . LEU A 1 74 ? 1.501 -12.039 7.897 1.00 0.00 74 LEU A CA 10
ATOM 16475 C C . LEU A 1 74 ? 1.518 -12.992 6.720 1.00 0.00 74 LEU A C 10
ATOM 16476 O O . LEU A 1 74 ? 2.543 -13.173 6.055 1.00 0.00 74 LEU A O 10
ATOM 16492 N N . ALA A 1 75 ? 0.358 -13.550 6.425 1.00 0.00 75 ALA A N 10
ATOM 16493 C CA . ALA A 1 75 ? 0.217 -14.450 5.331 1.00 0.00 75 ALA A CA 10
ATOM 16494 C C . ALA A 1 75 ? 0.057 -13.687 4.053 1.00 0.00 75 ALA A C 10
ATOM 16495 O O . ALA A 1 75 ? -0.661 -12.683 3.997 1.00 0.00 75 ALA A O 10
ATOM 16502 N N . TYR A 1 76 ? 0.702 -14.147 3.052 1.00 0.00 76 TYR A N 10
ATOM 16503 C CA . TYR A 1 76 ? 0.657 -13.534 1.770 1.00 0.00 76 TYR A CA 10
ATOM 16504 C C . TYR A 1 76 ? -0.356 -14.208 0.917 1.00 0.00 76 TYR A C 10
ATOM 16505 O O . TYR A 1 76 ? -0.563 -15.418 1.021 1.00 0.00 76 TYR A O 10
ATOM 16523 N N . VAL A 1 77 ? -1.009 -13.439 0.118 1.00 0.00 77 VAL A N 10
ATOM 16524 C CA . VAL A 1 77 ? -1.909 -13.945 -0.846 1.00 0.00 77 VAL A CA 10
ATOM 16525 C C . VAL A 1 77 ? -1.075 -14.411 -2.017 1.00 0.00 77 VAL A C 10
ATOM 16526 O O . VAL A 1 77 ? -0.572 -13.608 -2.802 1.00 0.00 77 VAL A O 10
ATOM 16539 N N . GLU A 1 78 ? -0.897 -15.697 -2.087 1.00 0.00 78 GLU A N 10
ATOM 16540 C CA . GLU A 1 78 ? -0.078 -16.337 -3.083 1.00 0.00 78 GLU A CA 10
ATOM 16541 C C . GLU A 1 78 ? -0.981 -17.031 -4.073 1.00 0.00 78 GLU A C 10
ATOM 16542 O O . GLU A 1 78 ? -0.575 -17.878 -4.877 1.00 0.00 78 GLU A O 10
ATOM 16554 N N . ASP A 1 79 ? -2.229 -16.653 -3.970 1.00 0.00 79 ASP A N 10
ATOM 16555 C CA . ASP A 1 79 ? -3.300 -17.081 -4.790 1.00 0.00 79 ASP A CA 10
ATOM 16556 C C . ASP A 1 79 ? -3.239 -16.393 -6.106 1.00 0.00 79 ASP A C 10
ATOM 16557 O O . ASP A 1 79 ? -2.624 -15.328 -6.245 1.00 0.00 79 ASP A O 10
ATOM 16566 N N . SER A 1 80 ? -3.862 -16.991 -7.047 1.00 0.00 80 SER A N 10
ATOM 16567 C CA . SER A 1 80 ? -4.016 -16.462 -8.346 1.00 0.00 80 SER A CA 10
ATOM 16568 C C . SER A 1 80 ? -5.215 -15.536 -8.385 1.00 0.00 80 SER A C 10
ATOM 16569 O O . SER A 1 80 ? -5.216 -14.499 -9.045 1.00 0.00 80 SER A O 10
ATOM 16577 N N . PHE A 1 81 ? -6.235 -15.917 -7.676 1.00 0.00 81 PHE A N 10
ATOM 16578 C CA . PHE A 1 81 ? -7.431 -15.163 -7.567 1.00 0.00 81 PHE A CA 10
ATOM 16579 C C . PHE A 1 81 ? -7.806 -14.998 -6.113 1.00 0.00 81 PHE A C 10
ATOM 16580 O O . PHE A 1 81 ? -7.424 -15.798 -5.260 1.00 0.00 81 PHE A O 10
ATOM 16597 N N . LEU A 1 82 ? -8.540 -13.968 -5.848 1.00 0.00 82 LEU A N 10
ATOM 16598 C CA . LEU A 1 82 ? -9.010 -13.662 -4.527 1.00 0.00 82 LEU A CA 10
ATOM 16599 C C . LEU A 1 82 ? -10.337 -14.297 -4.294 1.00 0.00 82 LEU A C 10
ATOM 16600 O O . LEU A 1 82 ? -11.137 -14.464 -5.218 1.00 0.00 82 LEU A O 10
ATOM 16616 N N . THR A 1 83 ? -10.561 -14.671 -3.093 1.00 0.00 83 THR A N 10
ATOM 16617 C CA . THR A 1 83 ? -11.802 -15.200 -2.716 1.00 0.00 83 THR A CA 10
ATOM 16618 C C . THR A 1 83 ? -12.599 -14.081 -2.055 1.00 0.00 83 THR A C 10
ATOM 16619 O O . THR A 1 83 ? -11.994 -13.144 -1.503 1.00 0.00 83 THR A O 10
ATOM 16630 N N . PRO A 1 84 ? -13.942 -14.107 -2.131 1.00 0.00 84 PRO A N 10
ATOM 16631 C CA . PRO A 1 84 ? -14.787 -13.126 -1.432 1.00 0.00 84 PRO A CA 10
ATOM 16632 C C . PRO A 1 84 ? -14.479 -13.144 0.064 1.00 0.00 84 PRO A C 10
ATOM 16633 O O . PRO A 1 84 ? -14.504 -12.118 0.727 1.00 0.00 84 PRO A O 10
ATOM 16644 N N . GLU A 1 85 ? -14.152 -14.325 0.561 1.00 0.00 85 GLU A N 10
ATOM 16645 C CA . GLU A 1 85 ? -13.732 -14.523 1.921 1.00 0.00 85 GLU A CA 10
ATOM 16646 C C . GLU A 1 85 ? -12.479 -13.709 2.231 1.00 0.00 85 GLU A C 10
ATOM 16647 O O . GLU A 1 85 ? -12.439 -13.012 3.225 1.00 0.00 85 GLU A O 10
ATOM 16659 N N . ARG A 1 86 ? -11.475 -13.775 1.345 1.00 0.00 86 ARG A N 10
ATOM 16660 C CA . ARG A 1 86 ? -10.268 -12.980 1.506 1.00 0.00 86 ARG A CA 10
ATOM 16661 C C . ARG A 1 86 ? -10.559 -11.501 1.487 1.00 0.00 86 ARG A C 10
ATOM 16662 O O . ARG A 1 86 ? -9.918 -10.742 2.196 1.00 0.00 86 ARG A O 10
ATOM 16683 N N . LEU A 1 87 ? -11.512 -11.108 0.674 1.00 0.00 87 LEU A N 10
ATOM 16684 C CA . LEU A 1 87 ? -11.943 -9.739 0.601 1.00 0.00 87 LEU A CA 10
ATOM 16685 C C . LEU A 1 87 ? -12.559 -9.302 1.926 1.00 0.00 87 LEU A C 10
ATOM 16686 O O . LEU A 1 87 ? -12.183 -8.280 2.490 1.00 0.00 87 LEU A O 10
ATOM 16702 N N . VAL A 1 88 ? -13.477 -10.100 2.419 1.00 0.00 88 VAL A N 10
ATOM 16703 C CA . VAL A 1 88 ? -14.146 -9.860 3.652 1.00 0.00 88 VAL A CA 10
ATOM 16704 C C . VAL A 1 88 ? -13.213 -9.849 4.841 1.00 0.00 88 VAL A C 10
ATOM 16705 O O . VAL A 1 88 ? -13.292 -8.965 5.714 1.00 0.00 88 VAL A O 10
ATOM 16718 N N . GLU A 1 89 ? -12.319 -10.793 4.854 1.00 0.00 89 GLU A N 10
ATOM 16719 C CA . GLU A 1 89 ? -11.251 -10.850 5.827 1.00 0.00 89 GLU A CA 10
ATOM 16720 C C . GLU A 1 89 ? -10.391 -9.584 5.764 1.00 0.00 89 GLU A C 10
ATOM 16721 O O . GLU A 1 89 ? -9.877 -9.116 6.770 1.00 0.00 89 GLU A O 10
ATOM 16733 N N . ALA A 1 90 ? -10.258 -9.037 4.578 1.00 0.00 90 ALA A N 10
ATOM 16734 C CA . ALA A 1 90 ? -9.454 -7.847 4.359 1.00 0.00 90 ALA A CA 10
ATOM 16735 C C . ALA A 1 90 ? -10.166 -6.551 4.742 1.00 0.00 90 ALA A C 10
ATOM 16736 O O . ALA A 1 90 ? -9.529 -5.685 5.344 1.00 0.00 90 ALA A O 10
ATOM 16743 N N . GLU A 1 91 ? -11.482 -6.395 4.398 1.00 0.00 91 GLU A N 10
ATOM 16744 C CA . GLU A 1 91 ? -12.232 -5.190 4.782 1.00 0.00 91 GLU A CA 10
ATOM 16745 C C . GLU A 1 91 ? -12.151 -4.869 6.261 1.00 0.00 91 GLU A C 10
ATOM 16746 O O . GLU A 1 91 ? -12.324 -3.711 6.674 1.00 0.00 91 GLU A O 10
ATOM 16758 N N . LYS A 1 92 ? -11.910 -5.897 7.042 1.00 0.00 92 LYS A N 10
ATOM 16759 C CA . LYS A 1 92 ? -11.683 -5.804 8.466 1.00 0.00 92 LYS A CA 10
ATOM 16760 C C . LYS A 1 92 ? -10.572 -4.811 8.812 1.00 0.00 92 LYS A C 10
ATOM 16761 O O . LYS A 1 92 ? -10.640 -4.120 9.827 1.00 0.00 92 LYS A O 10
ATOM 16780 N N . SER A 1 93 ? -9.543 -4.759 7.987 1.00 0.00 93 SER A N 10
ATOM 16781 C CA . SER A 1 93 ? -8.459 -3.833 8.190 1.00 0.00 93 SER A CA 10
ATOM 16782 C C . SER A 1 93 ? -7.857 -3.254 6.883 1.00 0.00 93 SER A C 10
ATOM 16783 O O . SER A 1 93 ? -8.239 -2.161 6.445 1.00 0.00 93 SER A O 10
ATOM 16791 N N . TYR A 1 94 ? -6.964 -3.979 6.268 1.00 0.00 94 TYR A N 10
ATOM 16792 C CA . TYR A 1 94 ? -6.271 -3.553 5.048 1.00 0.00 94 TYR A CA 10
ATOM 16793 C C . TYR A 1 94 ? -5.571 -4.765 4.413 1.00 0.00 94 TYR A C 10
ATOM 16794 O O . TYR A 1 94 ? -5.648 -5.892 4.928 1.00 0.00 94 TYR A O 10
ATOM 16812 N N . PHE A 1 95 ? -4.888 -4.507 3.318 1.00 0.00 95 PHE A N 10
ATOM 16813 C CA . PHE A 1 95 ? -3.959 -5.441 2.679 1.00 0.00 95 PHE A CA 10
ATOM 16814 C C . PHE A 1 95 ? -2.605 -4.788 2.685 1.00 0.00 95 PHE A C 10
ATOM 16815 O O . PHE A 1 95 ? -2.528 -3.574 2.641 1.00 0.00 95 PHE A O 10
ATOM 16832 N N . ILE A 1 96 ? -1.548 -5.549 2.777 1.00 0.00 96 ILE A N 10
ATOM 16833 C CA . ILE A 1 96 ? -0.221 -4.959 2.695 1.00 0.00 96 ILE A CA 10
ATOM 16834 C C . ILE A 1 96 ? 0.488 -5.465 1.443 1.00 0.00 96 ILE A C 10
ATOM 16835 O O . ILE A 1 96 ? 0.949 -6.585 1.399 1.00 0.00 96 ILE A O 10
ATOM 16851 N N . LEU A 1 97 ? 0.496 -4.655 0.434 1.00 0.00 97 LEU A N 10
ATOM 16852 C CA . LEU A 1 97 ? 1.117 -4.966 -0.831 1.00 0.00 97 LEU A CA 10
ATOM 16853 C C . LEU A 1 97 ? 2.624 -4.760 -0.696 1.00 0.00 97 LEU A C 10
ATOM 16854 O O . LEU A 1 97 ? 3.121 -3.634 -0.637 1.00 0.00 97 LEU A O 10
ATOM 16870 N N . ARG A 1 98 ? 3.333 -5.855 -0.576 1.00 0.00 98 ARG A N 10
ATOM 16871 C CA . ARG A 1 98 ? 4.766 -5.810 -0.347 1.00 0.00 98 ARG A CA 10
ATOM 16872 C C . ARG A 1 98 ? 5.462 -6.629 -1.371 1.00 0.00 98 ARG A C 10
ATOM 16873 O O . ARG A 1 98 ? 4.838 -7.471 -2.033 1.00 0.00 98 ARG A O 10
ATOM 16894 N N . MET A 1 99 ? 6.744 -6.393 -1.502 1.00 0.00 99 MET A N 10
ATOM 16895 C CA . MET A 1 99 ? 7.565 -7.270 -2.231 1.00 0.00 99 MET A CA 10
ATOM 16896 C C . MET A 1 99 ? 7.830 -8.438 -1.318 1.00 0.00 99 MET A C 10
ATOM 16897 O O . MET A 1 99 ? 8.128 -8.243 -0.130 1.00 0.00 99 MET A O 10
ATOM 16911 N N . LYS A 1 100 ? 7.691 -9.612 -1.830 1.00 0.00 100 LYS A N 10
ATOM 16912 C CA . LYS A 1 100 ? 7.903 -10.812 -1.085 1.00 0.00 100 LYS A CA 10
ATOM 16913 C C . LYS A 1 100 ? 9.366 -10.902 -0.678 1.00 0.00 100 LYS A C 10
ATOM 16914 O O . LYS A 1 100 ? 10.219 -10.311 -1.355 1.00 0.00 100 LYS A O 10
ATOM 16933 N N . PRO A 1 101 ? 9.681 -11.600 0.428 1.00 0.00 101 PRO A N 10
ATOM 16934 C CA . PRO A 1 101 ? 11.046 -11.693 0.961 1.00 0.00 101 PRO A CA 10
ATOM 16935 C C . PRO A 1 101 ? 12.049 -12.180 -0.070 1.00 0.00 101 PRO A C 10
ATOM 16936 O O . PRO A 1 101 ? 12.000 -13.329 -0.556 1.00 0.00 101 PRO A O 10
ATOM 16947 N N . HIS A 1 102 ? 12.903 -11.285 -0.435 1.00 0.00 102 HIS A N 10
ATOM 16948 C CA . HIS A 1 102 ? 13.961 -11.513 -1.371 1.00 0.00 102 HIS A CA 10
ATOM 16949 C C . HIS A 1 102 ? 15.230 -10.911 -0.840 1.00 0.00 102 HIS A C 10
ATOM 16950 O O . HIS A 1 102 ? 15.197 -9.897 -0.123 1.00 0.00 102 HIS A O 10
ATOM 16965 N N . ALA A 1 103 ? 16.322 -11.521 -1.180 1.00 0.00 103 ALA A N 10
ATOM 16966 C CA . ALA A 1 103 ? 17.642 -11.120 -0.780 1.00 0.00 103 ALA A CA 10
ATOM 16967 C C . ALA A 1 103 ? 18.582 -11.950 -1.603 1.00 0.00 103 ALA A C 10
ATOM 16968 O O . ALA A 1 103 ? 18.115 -12.704 -2.473 1.00 0.00 103 ALA A O 10
ATOM 16975 N N . ILE A 1 104 ? 19.868 -11.831 -1.370 1.00 0.00 104 ILE A N 10
ATOM 16976 C CA . ILE A 1 104 ? 20.801 -12.638 -2.043 1.00 0.00 104 ILE A CA 10
ATOM 16977 C C . ILE A 1 104 ? 20.682 -14.061 -1.510 1.00 0.00 104 ILE A C 10
ATOM 16978 O O . ILE A 1 104 ? 20.474 -14.250 -0.287 1.00 0.00 104 ILE A O 10
ATOM 16994 N N . ALA A 1 105 ? 20.810 -15.027 -2.416 1.00 0.00 105 ALA A N 10
ATOM 16995 C CA . ALA A 1 105 ? 20.574 -16.420 -2.177 1.00 0.00 105 ALA A CA 10
ATOM 16996 C C . ALA A 1 105 ? 19.099 -16.640 -1.964 1.00 0.00 105 ALA A C 10
ATOM 16997 O O . ALA A 1 105 ? 18.614 -16.899 -0.860 1.00 0.00 105 ALA A O 10
ATOM 17004 N N . ASP A 1 106 ? 18.401 -16.484 -3.043 1.00 0.00 106 ASP A N 10
ATOM 17005 C CA . ASP A 1 106 ? 16.964 -16.504 -3.077 1.00 0.00 106 ASP A CA 10
ATOM 17006 C C . ASP A 1 106 ? 16.455 -17.819 -3.578 1.00 0.00 106 ASP A C 10
ATOM 17007 O O . ASP A 1 106 ? 16.203 -18.019 -4.773 1.00 0.00 106 ASP A O 10
ATOM 17016 N N . ARG A 1 107 ? 16.444 -18.735 -2.701 1.00 0.00 107 ARG A N 10
ATOM 17017 C CA . ARG A 1 107 ? 15.873 -20.016 -2.939 1.00 0.00 107 ARG A CA 10
ATOM 17018 C C . ARG A 1 107 ? 14.464 -20.061 -2.340 1.00 0.00 107 ARG A C 10
ATOM 17019 O O . ARG A 1 107 ? 14.306 -20.362 -1.145 1.00 0.00 107 ARG A O 10
ATOM 17041 N N . GLY A 1 1 ? -17.924 -16.214 -4.789 1.00 0.00 1 GLY A N 11
ATOM 17042 C CA . GLY A 1 1 ? -18.458 -16.550 -6.106 1.00 0.00 1 GLY A CA 11
ATOM 17043 C C . GLY A 1 1 ? -18.133 -15.467 -7.096 1.00 0.00 1 GLY A C 11
ATOM 17044 O O . GLY A 1 1 ? -17.738 -14.366 -6.701 1.00 0.00 1 GLY A O 11
ATOM 17050 N N . ALA A 1 2 ? -18.280 -15.765 -8.373 1.00 0.00 2 ALA A N 11
ATOM 17051 C CA . ALA A 1 2 ? -18.023 -14.803 -9.424 1.00 0.00 2 ALA A CA 11
ATOM 17052 C C . ALA A 1 2 ? -19.311 -14.049 -9.740 1.00 0.00 2 ALA A C 11
ATOM 17053 O O . ALA A 1 2 ? -20.271 -14.115 -8.960 1.00 0.00 2 ALA A O 11
ATOM 17060 N N . HIS A 1 3 ? -19.335 -13.354 -10.883 1.00 0.00 3 HIS A N 11
ATOM 17061 C CA . HIS A 1 3 ? -20.483 -12.557 -11.348 1.00 0.00 3 HIS A CA 11
ATOM 17062 C C . HIS A 1 3 ? -20.965 -11.563 -10.300 1.00 0.00 3 HIS A C 11
ATOM 17063 O O . HIS A 1 3 ? -22.060 -11.693 -9.747 1.00 0.00 3 HIS A O 11
ATOM 17078 N N . MET A 1 4 ? -20.102 -10.593 -10.021 1.00 0.00 4 MET A N 11
ATOM 17079 C CA . MET A 1 4 ? -20.306 -9.573 -8.998 1.00 0.00 4 MET A CA 11
ATOM 17080 C C . MET A 1 4 ? -20.167 -10.220 -7.637 1.00 0.00 4 MET A C 11
ATOM 17081 O O . MET A 1 4 ? -21.156 -10.540 -6.972 1.00 0.00 4 MET A O 11
ATOM 17095 N N . GLY A 1 5 ? -18.934 -10.475 -7.260 1.00 0.00 5 GLY A N 11
ATOM 17096 C CA . GLY A 1 5 ? -18.655 -11.166 -6.009 1.00 0.00 5 GLY A CA 11
ATOM 17097 C C . GLY A 1 5 ? -18.600 -10.255 -4.793 1.00 0.00 5 GLY A C 11
ATOM 17098 O O . GLY A 1 5 ? -18.268 -10.705 -3.691 1.00 0.00 5 GLY A O 11
ATOM 17102 N N . GLY A 1 6 ? -18.931 -8.997 -4.975 1.00 0.00 6 GLY A N 11
ATOM 17103 C CA . GLY A 1 6 ? -18.890 -8.060 -3.876 1.00 0.00 6 GLY A CA 11
ATOM 17104 C C . GLY A 1 6 ? -17.583 -7.338 -3.852 1.00 0.00 6 GLY A C 11
ATOM 17105 O O . GLY A 1 6 ? -16.735 -7.615 -3.008 1.00 0.00 6 GLY A O 11
ATOM 17109 N N . SER A 1 7 ? -17.390 -6.432 -4.788 1.00 0.00 7 SER A N 11
ATOM 17110 C CA . SER A 1 7 ? -16.141 -5.734 -4.889 1.00 0.00 7 SER A CA 11
ATOM 17111 C C . SER A 1 7 ? -15.999 -4.710 -3.776 1.00 0.00 7 SER A C 11
ATOM 17112 O O . SER A 1 7 ? -16.909 -3.910 -3.512 1.00 0.00 7 SER A O 11
ATOM 17120 N N . MET A 1 8 ? -14.870 -4.741 -3.154 1.00 0.00 8 MET A N 11
ATOM 17121 C CA . MET A 1 8 ? -14.597 -3.966 -1.974 1.00 0.00 8 MET A CA 11
ATOM 17122 C C . MET A 1 8 ? -13.524 -2.964 -2.216 1.00 0.00 8 MET A C 11
ATOM 17123 O O . MET A 1 8 ? -12.574 -3.246 -2.911 1.00 0.00 8 MET A O 11
ATOM 17137 N N . LYS A 1 9 ? -13.678 -1.799 -1.660 1.00 0.00 9 LYS A N 11
ATOM 17138 C CA . LYS A 1 9 ? -12.666 -0.778 -1.749 1.00 0.00 9 LYS A CA 11
ATOM 17139 C C . LYS A 1 9 ? -11.884 -0.808 -0.433 1.00 0.00 9 LYS A C 11
ATOM 17140 O O . LYS A 1 9 ? -12.295 -0.229 0.573 1.00 0.00 9 LYS A O 11
ATOM 17159 N N . ILE A 1 10 ? -10.797 -1.524 -0.465 1.00 0.00 10 ILE A N 11
ATOM 17160 C CA . ILE A 1 10 ? -9.993 -1.833 0.682 1.00 0.00 10 ILE A CA 11
ATOM 17161 C C . ILE A 1 10 ? -8.708 -1.046 0.664 1.00 0.00 10 ILE A C 11
ATOM 17162 O O . ILE A 1 10 ? -8.097 -0.900 -0.387 1.00 0.00 10 ILE A O 11
ATOM 17178 N N . ARG A 1 11 ? -8.304 -0.545 1.806 1.00 0.00 11 ARG A N 11
ATOM 17179 C CA . ARG A 1 11 ? -7.032 0.090 1.939 1.00 0.00 11 ARG A CA 11
ATOM 17180 C C . ARG A 1 11 ? -5.935 -0.899 1.827 1.00 0.00 11 ARG A C 11
ATOM 17181 O O . ARG A 1 11 ? -5.972 -1.970 2.422 1.00 0.00 11 ARG A O 11
ATOM 17202 N N . VAL A 1 12 ? -5.007 -0.572 1.036 1.00 0.00 12 VAL A N 11
ATOM 17203 C CA . VAL A 1 12 ? -3.892 -1.365 0.806 1.00 0.00 12 VAL A CA 11
ATOM 17204 C C . VAL A 1 12 ? -2.682 -0.597 1.214 1.00 0.00 12 VAL A C 11
ATOM 17205 O O . VAL A 1 12 ? -2.512 0.519 0.721 1.00 0.00 12 VAL A O 11
ATOM 17218 N N . GLU A 1 13 ? -1.866 -1.113 2.092 1.00 0.00 13 GLU A N 11
ATOM 17219 C CA . GLU A 1 13 ? -0.619 -0.460 2.305 1.00 0.00 13 GLU A CA 11
ATOM 17220 C C . GLU A 1 13 ? 0.299 -0.917 1.186 1.00 0.00 13 GLU A C 11
ATOM 17221 O O . GLU A 1 13 ? 0.078 -1.952 0.608 1.00 0.00 13 GLU A O 11
ATOM 17233 N N . LEU A 1 14 ? 1.313 -0.186 0.908 1.00 0.00 14 LEU A N 11
ATOM 17234 C CA . LEU A 1 14 ? 2.280 -0.588 -0.075 1.00 0.00 14 LEU A CA 11
ATOM 17235 C C . LEU A 1 14 ? 3.686 -0.461 0.462 1.00 0.00 14 LEU A C 11
ATOM 17236 O O . LEU A 1 14 ? 4.032 0.548 1.075 1.00 0.00 14 LEU A O 11
ATOM 17252 N N . ILE A 1 15 ? 4.497 -1.495 0.261 1.00 0.00 15 ILE A N 11
ATOM 17253 C CA . ILE A 1 15 ? 5.916 -1.379 0.545 1.00 0.00 15 ILE A CA 11
ATOM 17254 C C . ILE A 1 15 ? 6.668 -1.394 -0.795 1.00 0.00 15 ILE A C 11
ATOM 17255 O O . ILE A 1 15 ? 6.664 -2.406 -1.517 1.00 0.00 15 ILE A O 11
ATOM 17271 N N . ASN A 1 16 ? 7.276 -0.299 -1.130 1.00 0.00 16 ASN A N 11
ATOM 17272 C CA . ASN A 1 16 ? 8.104 -0.190 -2.326 1.00 0.00 16 ASN A CA 11
ATOM 17273 C C . ASN A 1 16 ? 9.550 -0.033 -1.919 1.00 0.00 16 ASN A C 11
ATOM 17274 O O . ASN A 1 16 ? 10.441 0.224 -2.728 1.00 0.00 16 ASN A O 11
ATOM 17285 N N . GLY A 1 17 ? 9.745 -0.275 -0.682 1.00 0.00 17 GLY A N 11
ATOM 17286 C CA . GLY A 1 17 ? 10.992 -0.121 -0.012 1.00 0.00 17 GLY A CA 11
ATOM 17287 C C . GLY A 1 17 ? 10.680 0.309 1.383 1.00 0.00 17 GLY A C 11
ATOM 17288 O O . GLY A 1 17 ? 9.500 0.295 1.762 1.00 0.00 17 GLY A O 11
ATOM 17292 N N . ASN A 1 18 ? 11.658 0.673 2.154 1.00 0.00 18 ASN A N 11
ATOM 17293 C CA . ASN A 1 18 ? 11.419 1.131 3.507 1.00 0.00 18 ASN A CA 11
ATOM 17294 C C . ASN A 1 18 ? 12.039 2.490 3.708 1.00 0.00 18 ASN A C 11
ATOM 17295 O O . ASN A 1 18 ? 11.906 3.118 4.759 1.00 0.00 18 ASN A O 11
ATOM 17306 N N . GLU A 1 19 ? 12.681 2.941 2.677 1.00 0.00 19 GLU A N 11
ATOM 17307 C CA . GLU A 1 19 ? 13.493 4.100 2.700 1.00 0.00 19 GLU A CA 11
ATOM 17308 C C . GLU A 1 19 ? 12.682 5.351 2.414 1.00 0.00 19 GLU A C 11
ATOM 17309 O O . GLU A 1 19 ? 11.694 5.304 1.676 1.00 0.00 19 GLU A O 11
ATOM 17321 N N . HIS A 1 20 ? 13.102 6.453 3.022 1.00 0.00 20 HIS A N 11
ATOM 17322 C CA . HIS A 1 20 ? 12.530 7.793 2.807 1.00 0.00 20 HIS A CA 11
ATOM 17323 C C . HIS A 1 20 ? 11.161 7.997 3.387 1.00 0.00 20 HIS A C 11
ATOM 17324 O O . HIS A 1 20 ? 10.457 8.947 3.033 1.00 0.00 20 HIS A O 11
ATOM 17339 N N . ARG A 1 21 ? 10.799 7.171 4.313 1.00 0.00 21 ARG A N 11
ATOM 17340 C CA . ARG A 1 21 ? 9.527 7.334 4.991 1.00 0.00 21 ARG A CA 11
ATOM 17341 C C . ARG A 1 21 ? 9.751 7.337 6.470 1.00 0.00 21 ARG A C 11
ATOM 17342 O O . ARG A 1 21 ? 9.382 6.401 7.175 1.00 0.00 21 ARG A O 11
ATOM 17363 N N . THR A 1 22 ? 10.415 8.340 6.938 1.00 0.00 22 THR A N 11
ATOM 17364 C CA . THR A 1 22 ? 10.671 8.432 8.321 1.00 0.00 22 THR A CA 11
ATOM 17365 C C . THR A 1 22 ? 9.626 9.287 9.004 1.00 0.00 22 THR A C 11
ATOM 17366 O O . THR A 1 22 ? 9.739 10.513 9.063 1.00 0.00 22 THR A O 11
ATOM 17377 N N . SER A 1 23 ? 8.565 8.650 9.412 1.00 0.00 23 SER A N 11
ATOM 17378 C CA . SER A 1 23 ? 7.516 9.298 10.123 1.00 0.00 23 SER A CA 11
ATOM 17379 C C . SER A 1 23 ? 7.982 9.547 11.568 1.00 0.00 23 SER A C 11
ATOM 17380 O O . SER A 1 23 ? 7.937 8.649 12.416 1.00 0.00 23 SER A O 11
ATOM 17388 N N . SER A 1 24 ? 8.506 10.737 11.811 1.00 0.00 24 SER A N 11
ATOM 17389 C CA . SER A 1 24 ? 9.040 11.102 13.110 1.00 0.00 24 SER A CA 11
ATOM 17390 C C . SER A 1 24 ? 7.948 11.791 13.938 1.00 0.00 24 SER A C 11
ATOM 17391 O O . SER A 1 24 ? 8.131 12.129 15.116 1.00 0.00 24 SER A O 11
ATOM 17399 N N . THR A 1 25 ? 6.817 11.964 13.317 1.00 0.00 25 THR A N 11
ATOM 17400 C CA . THR A 1 25 ? 5.663 12.554 13.923 1.00 0.00 25 THR A CA 11
ATOM 17401 C C . THR A 1 25 ? 4.924 11.490 14.774 1.00 0.00 25 THR A C 11
ATOM 17402 O O . THR A 1 25 ? 5.331 10.316 14.770 1.00 0.00 25 THR A O 11
ATOM 17413 N N . PRO A 1 26 ? 3.882 11.864 15.561 1.00 0.00 26 PRO A N 11
ATOM 17414 C CA . PRO A 1 26 ? 3.050 10.887 16.333 1.00 0.00 26 PRO A CA 11
ATOM 17415 C C . PRO A 1 26 ? 2.155 10.039 15.392 1.00 0.00 26 PRO A C 11
ATOM 17416 O O . PRO A 1 26 ? 0.947 9.869 15.622 1.00 0.00 26 PRO A O 11
ATOM 17427 N N . GLN A 1 27 ? 2.792 9.469 14.400 1.00 0.00 27 GLN A N 11
ATOM 17428 C CA . GLN A 1 27 ? 2.259 8.748 13.347 1.00 0.00 27 GLN A CA 11
ATOM 17429 C C . GLN A 1 27 ? 3.273 7.699 13.043 1.00 0.00 27 GLN A C 11
ATOM 17430 O O . GLN A 1 27 ? 4.206 7.937 12.298 1.00 0.00 27 GLN A O 11
ATOM 17444 N N . GLN A 1 28 ? 3.186 6.646 13.781 1.00 0.00 28 GLN A N 11
ATOM 17445 C CA . GLN A 1 28 ? 4.070 5.471 13.650 1.00 0.00 28 GLN A CA 11
ATOM 17446 C C . GLN A 1 28 ? 4.328 5.088 12.183 1.00 0.00 28 GLN A C 11
ATOM 17447 O O . GLN A 1 28 ? 3.383 4.986 11.382 1.00 0.00 28 GLN A O 11
ATOM 17461 N N . PRO A 1 29 ? 5.611 4.816 11.828 1.00 0.00 29 PRO A N 11
ATOM 17462 C CA . PRO A 1 29 ? 6.041 4.510 10.437 1.00 0.00 29 PRO A CA 11
ATOM 17463 C C . PRO A 1 29 ? 5.623 3.116 9.950 1.00 0.00 29 PRO A C 11
ATOM 17464 O O . PRO A 1 29 ? 6.214 2.540 9.018 1.00 0.00 29 PRO A O 11
ATOM 17475 N N . GLN A 1 30 ? 4.583 2.626 10.542 1.00 0.00 30 GLN A N 11
ATOM 17476 C CA . GLN A 1 30 ? 3.990 1.385 10.181 1.00 0.00 30 GLN A CA 11
ATOM 17477 C C . GLN A 1 30 ? 2.947 1.631 9.129 1.00 0.00 30 GLN A C 11
ATOM 17478 O O . GLN A 1 30 ? 2.443 0.705 8.500 1.00 0.00 30 GLN A O 11
ATOM 17492 N N . GLN A 1 31 ? 2.599 2.893 8.967 1.00 0.00 31 GLN A N 11
ATOM 17493 C CA . GLN A 1 31 ? 1.722 3.296 7.942 1.00 0.00 31 GLN A CA 11
ATOM 17494 C C . GLN A 1 31 ? 2.570 3.669 6.771 1.00 0.00 31 GLN A C 11
ATOM 17495 O O . GLN A 1 31 ? 3.637 4.293 6.923 1.00 0.00 31 GLN A O 11
ATOM 17509 N N . ASN A 1 32 ? 2.117 3.307 5.660 1.00 0.00 32 ASN A N 11
ATOM 17510 C CA . ASN A 1 32 ? 2.812 3.381 4.448 1.00 0.00 32 ASN A CA 11
ATOM 17511 C C . ASN A 1 32 ? 1.948 4.114 3.435 1.00 0.00 32 ASN A C 11
ATOM 17512 O O . ASN A 1 32 ? 0.856 4.592 3.783 1.00 0.00 32 ASN A O 11
ATOM 17523 N N . PRO A 1 33 ? 2.443 4.330 2.197 1.00 0.00 33 PRO A N 11
ATOM 17524 C CA . PRO A 1 33 ? 1.590 4.763 1.098 1.00 0.00 33 PRO A CA 11
ATOM 17525 C C . PRO A 1 33 ? 0.439 3.762 0.965 1.00 0.00 33 PRO A C 11
ATOM 17526 O O . PRO A 1 33 ? 0.668 2.548 0.950 1.00 0.00 33 PRO A O 11
ATOM 17537 N N . SER A 1 34 ? -0.762 4.253 0.868 1.00 0.00 34 SER A N 11
ATOM 17538 C CA . SER A 1 34 ? -1.917 3.405 0.883 1.00 0.00 34 SER A CA 11
ATOM 17539 C C . SER A 1 34 ? -2.956 3.901 -0.121 1.00 0.00 34 SER A C 11
ATOM 17540 O O . SER A 1 34 ? -2.891 5.055 -0.570 1.00 0.00 34 SER A O 11
ATOM 17548 N N . VAL A 1 35 ? -3.863 3.035 -0.485 1.00 0.00 35 VAL A N 11
ATOM 17549 C CA . VAL A 1 35 ? -4.922 3.326 -1.421 1.00 0.00 35 VAL A CA 11
ATOM 17550 C C . VAL A 1 35 ? -6.086 2.458 -1.087 1.00 0.00 35 VAL A C 11
ATOM 17551 O O . VAL A 1 35 ? -5.905 1.374 -0.581 1.00 0.00 35 VAL A O 11
ATOM 17564 N N . SER A 1 36 ? -7.251 2.927 -1.335 1.00 0.00 36 SER A N 11
ATOM 17565 C CA . SER A 1 36 ? -8.387 2.145 -1.172 1.00 0.00 36 SER A CA 11
ATOM 17566 C C . SER A 1 36 ? -8.731 1.608 -2.561 1.00 0.00 36 SER A C 11
ATOM 17567 O O . SER A 1 36 ? -9.235 2.330 -3.423 1.00 0.00 36 SER A O 11
ATOM 17575 N N . HIS A 1 37 ? -8.448 0.359 -2.756 1.00 0.00 37 HIS A N 11
ATOM 17576 C CA . HIS A 1 37 ? -8.500 -0.264 -4.023 1.00 0.00 37 HIS A CA 11
ATOM 17577 C C . HIS A 1 37 ? -9.674 -1.222 -4.085 1.00 0.00 37 HIS A C 11
ATOM 17578 O O . HIS A 1 37 ? -10.025 -1.836 -3.099 1.00 0.00 37 HIS A O 11
ATOM 17593 N N . ILE A 1 38 ? -10.231 -1.339 -5.248 1.00 0.00 38 ILE A N 11
ATOM 17594 C CA . ILE A 1 38 ? -11.407 -2.166 -5.558 1.00 0.00 38 ILE A CA 11
ATOM 17595 C C . ILE A 1 38 ? -10.879 -3.610 -5.793 1.00 0.00 38 ILE A C 11
ATOM 17596 O O . ILE A 1 38 ? -10.145 -3.891 -6.766 1.00 0.00 38 ILE A O 11
ATOM 17612 N N . PHE A 1 39 ? -11.193 -4.455 -4.908 1.00 0.00 39 PHE A N 11
ATOM 17613 C CA . PHE A 1 39 ? -10.840 -5.817 -4.993 1.00 0.00 39 PHE A CA 11
ATOM 17614 C C . PHE A 1 39 ? -12.076 -6.624 -5.169 1.00 0.00 39 PHE A C 11
ATOM 17615 O O . PHE A 1 39 ? -13.134 -6.257 -4.677 1.00 0.00 39 PHE A O 11
ATOM 17632 N N . ASP A 1 40 ? -11.934 -7.701 -5.849 1.00 0.00 40 ASP A N 11
ATOM 17633 C CA . ASP A 1 40 ? -12.994 -8.603 -6.146 1.00 0.00 40 ASP A CA 11
ATOM 17634 C C . ASP A 1 40 ? -12.372 -9.985 -6.241 1.00 0.00 40 ASP A C 11
ATOM 17635 O O . ASP A 1 40 ? -11.173 -10.141 -5.955 1.00 0.00 40 ASP A O 11
ATOM 17644 N N . GLY A 1 41 ? -13.131 -10.934 -6.709 1.00 0.00 41 GLY A N 11
ATOM 17645 C CA . GLY A 1 41 ? -12.656 -12.294 -6.807 1.00 0.00 41 GLY A CA 11
ATOM 17646 C C . GLY A 1 41 ? -12.749 -12.771 -8.228 1.00 0.00 41 GLY A C 11
ATOM 17647 O O . GLY A 1 41 ? -12.625 -13.962 -8.518 1.00 0.00 41 GLY A O 11
ATOM 17651 N N . GLU A 1 42 ? -12.924 -11.828 -9.117 1.00 0.00 42 GLU A N 11
ATOM 17652 C CA . GLU A 1 42 ? -13.146 -12.092 -10.481 1.00 0.00 42 GLU A CA 11
ATOM 17653 C C . GLU A 1 42 ? -11.905 -11.756 -11.304 1.00 0.00 42 GLU A C 11
ATOM 17654 O O . GLU A 1 42 ? -11.581 -12.435 -12.275 1.00 0.00 42 GLU A O 11
ATOM 17666 N N . THR A 1 43 ? -11.206 -10.739 -10.881 1.00 0.00 43 THR A N 11
ATOM 17667 C CA . THR A 1 43 ? -9.987 -10.343 -11.432 1.00 0.00 43 THR A CA 11
ATOM 17668 C C . THR A 1 43 ? -8.860 -10.997 -10.630 1.00 0.00 43 THR A C 11
ATOM 17669 O O . THR A 1 43 ? -8.922 -11.034 -9.381 1.00 0.00 43 THR A O 11
ATOM 17680 N N . ALA A 1 44 ? -7.886 -11.551 -11.331 1.00 0.00 44 ALA A N 11
ATOM 17681 C CA . ALA A 1 44 ? -6.725 -12.152 -10.728 1.00 0.00 44 ALA A CA 11
ATOM 17682 C C . ALA A 1 44 ? -6.022 -11.192 -9.798 1.00 0.00 44 ALA A C 11
ATOM 17683 O O . ALA A 1 44 ? -6.056 -9.963 -9.984 1.00 0.00 44 ALA A O 11
ATOM 17690 N N . VAL A 1 45 ? -5.371 -11.760 -8.819 1.00 0.00 45 VAL A N 11
ATOM 17691 C CA . VAL A 1 45 ? -4.621 -11.026 -7.819 1.00 0.00 45 VAL A CA 11
ATOM 17692 C C . VAL A 1 45 ? -3.610 -10.134 -8.494 1.00 0.00 45 VAL A C 11
ATOM 17693 O O . VAL A 1 45 ? -3.601 -8.938 -8.287 1.00 0.00 45 VAL A O 11
ATOM 17706 N N . LYS A 1 46 ? -2.793 -10.751 -9.329 1.00 0.00 46 LYS A N 11
ATOM 17707 C CA . LYS A 1 46 ? -1.713 -10.055 -10.044 1.00 0.00 46 LYS A CA 11
ATOM 17708 C C . LYS A 1 46 ? -2.219 -8.894 -10.878 1.00 0.00 46 LYS A C 11
ATOM 17709 O O . LYS A 1 46 ? -1.533 -7.919 -11.057 1.00 0.00 46 LYS A O 11
ATOM 17728 N N . ASP A 1 47 ? -3.421 -8.996 -11.363 1.00 0.00 47 ASP A N 11
ATOM 17729 C CA . ASP A 1 47 ? -4.014 -7.914 -12.105 1.00 0.00 47 ASP A CA 11
ATOM 17730 C C . ASP A 1 47 ? -4.414 -6.790 -11.190 1.00 0.00 47 ASP A C 11
ATOM 17731 O O . ASP A 1 47 ? -4.266 -5.626 -11.540 1.00 0.00 47 ASP A O 11
ATOM 17740 N N . HIS A 1 48 ? -4.904 -7.136 -10.004 1.00 0.00 48 HIS A N 11
ATOM 17741 C CA . HIS A 1 48 ? -5.193 -6.153 -8.975 1.00 0.00 48 HIS A CA 11
ATOM 17742 C C . HIS A 1 48 ? -3.862 -5.470 -8.597 1.00 0.00 48 HIS A C 11
ATOM 17743 O O . HIS A 1 48 ? -3.806 -4.259 -8.393 1.00 0.00 48 HIS A O 11
ATOM 17758 N N . ILE A 1 49 ? -2.823 -6.274 -8.557 1.00 0.00 49 ILE A N 11
ATOM 17759 C CA . ILE A 1 49 ? -1.484 -5.845 -8.243 1.00 0.00 49 ILE A CA 11
ATOM 17760 C C . ILE A 1 49 ? -0.907 -4.949 -9.328 1.00 0.00 49 ILE A C 11
ATOM 17761 O O . ILE A 1 49 ? -0.340 -3.923 -9.002 1.00 0.00 49 ILE A O 11
ATOM 17777 N N . LYS A 1 50 ? -1.076 -5.298 -10.615 1.00 0.00 50 LYS A N 11
ATOM 17778 C CA . LYS A 1 50 ? -0.626 -4.409 -11.695 1.00 0.00 50 LYS A CA 11
ATOM 17779 C C . LYS A 1 50 ? -1.281 -3.034 -11.585 1.00 0.00 50 LYS A C 11
ATOM 17780 O O . LYS A 1 50 ? -0.654 -2.015 -11.880 1.00 0.00 50 LYS A O 11
ATOM 17799 N N . VAL A 1 51 ? -2.522 -3.009 -11.124 1.00 0.00 51 VAL A N 11
ATOM 17800 C CA . VAL A 1 51 ? -3.231 -1.767 -10.901 1.00 0.00 51 VAL A CA 11
ATOM 17801 C C . VAL A 1 51 ? -2.620 -1.015 -9.737 1.00 0.00 51 VAL A C 11
ATOM 17802 O O . VAL A 1 51 ? -2.253 0.146 -9.884 1.00 0.00 51 VAL A O 11
ATOM 17815 N N . LEU A 1 52 ? -2.522 -1.663 -8.600 1.00 0.00 52 LEU A N 11
ATOM 17816 C CA . LEU A 1 52 ? -1.921 -1.079 -7.415 1.00 0.00 52 LEU A CA 11
ATOM 17817 C C . LEU A 1 52 ? -0.540 -0.556 -7.699 1.00 0.00 52 LEU A C 11
ATOM 17818 O O . LEU A 1 52 ? -0.257 0.588 -7.383 1.00 0.00 52 LEU A O 11
ATOM 17834 N N . LEU A 1 53 ? 0.301 -1.370 -8.333 1.00 0.00 53 LEU A N 11
ATOM 17835 C CA . LEU A 1 53 ? 1.638 -0.961 -8.679 1.00 0.00 53 LEU A CA 11
ATOM 17836 C C . LEU A 1 53 ? 1.594 0.276 -9.533 1.00 0.00 53 LEU A C 11
ATOM 17837 O O . LEU A 1 53 ? 2.274 1.219 -9.258 1.00 0.00 53 LEU A O 11
ATOM 17853 N N . THR A 1 54 ? 0.755 0.269 -10.534 1.00 0.00 54 THR A N 11
ATOM 17854 C CA . THR A 1 54 ? 0.567 1.377 -11.358 1.00 0.00 54 THR A CA 11
ATOM 17855 C C . THR A 1 54 ? 0.061 2.633 -10.644 1.00 0.00 54 THR A C 11
ATOM 17856 O O . THR A 1 54 ? 0.531 3.747 -10.914 1.00 0.00 54 THR A O 11
ATOM 17867 N N . HIS A 1 55 ? -0.818 2.459 -9.700 1.00 0.00 55 HIS A N 11
ATOM 17868 C CA . HIS A 1 55 ? -1.305 3.553 -8.908 1.00 0.00 55 HIS A CA 11
ATOM 17869 C C . HIS A 1 55 ? -0.220 4.083 -7.947 1.00 0.00 55 HIS A C 11
ATOM 17870 O O . HIS A 1 55 ? -0.064 5.299 -7.770 1.00 0.00 55 HIS A O 11
ATOM 17885 N N . PHE A 1 56 ? 0.568 3.181 -7.399 1.00 0.00 56 PHE A N 11
ATOM 17886 C CA . PHE A 1 56 ? 1.689 3.546 -6.558 1.00 0.00 56 PHE A CA 11
ATOM 17887 C C . PHE A 1 56 ? 2.887 3.995 -7.391 1.00 0.00 56 PHE A C 11
ATOM 17888 O O . PHE A 1 56 ? 3.868 4.497 -6.853 1.00 0.00 56 PHE A O 11
ATOM 17905 N N . LYS A 1 57 ? 2.779 3.791 -8.699 1.00 0.00 57 LYS A N 11
ATOM 17906 C CA . LYS A 1 57 ? 3.775 4.216 -9.706 1.00 0.00 57 LYS A CA 11
ATOM 17907 C C . LYS A 1 57 ? 5.032 3.338 -9.698 1.00 0.00 57 LYS A C 11
ATOM 17908 O O . LYS A 1 57 ? 6.174 3.806 -9.873 1.00 0.00 57 LYS A O 11
ATOM 17927 N N . ILE A 1 58 ? 4.788 2.068 -9.530 1.00 0.00 58 ILE A N 11
ATOM 17928 C CA . ILE A 1 58 ? 5.747 1.033 -9.562 1.00 0.00 58 ILE A CA 11
ATOM 17929 C C . ILE A 1 58 ? 5.526 0.235 -10.853 1.00 0.00 58 ILE A C 11
ATOM 17930 O O . ILE A 1 58 ? 4.371 0.060 -11.262 1.00 0.00 58 ILE A O 11
ATOM 17946 N N . PRO A 1 59 ? 6.587 -0.214 -11.546 1.00 0.00 59 PRO A N 11
ATOM 17947 C CA . PRO A 1 59 ? 6.443 -1.039 -12.744 1.00 0.00 59 PRO A CA 11
ATOM 17948 C C . PRO A 1 59 ? 5.738 -2.328 -12.431 1.00 0.00 59 PRO A C 11
ATOM 17949 O O . PRO A 1 59 ? 6.051 -3.019 -11.445 1.00 0.00 59 PRO A O 11
ATOM 17960 N N . VAL A 1 60 ? 4.799 -2.657 -13.278 1.00 0.00 60 VAL A N 11
ATOM 17961 C CA . VAL A 1 60 ? 4.025 -3.858 -13.176 1.00 0.00 60 VAL A CA 11
ATOM 17962 C C . VAL A 1 60 ? 4.862 -5.107 -13.314 1.00 0.00 60 VAL A C 11
ATOM 17963 O O . VAL A 1 60 ? 4.392 -6.179 -13.083 1.00 0.00 60 VAL A O 11
ATOM 17976 N N . ASP A 1 61 ? 6.117 -4.950 -13.698 1.00 0.00 61 ASP A N 11
ATOM 17977 C CA . ASP A 1 61 ? 7.037 -6.082 -13.834 1.00 0.00 61 ASP A CA 11
ATOM 17978 C C . ASP A 1 61 ? 7.394 -6.636 -12.465 1.00 0.00 61 ASP A C 11
ATOM 17979 O O . ASP A 1 61 ? 7.892 -7.760 -12.329 1.00 0.00 61 ASP A O 11
ATOM 17988 N N . LYS A 1 62 ? 7.094 -5.859 -11.441 1.00 0.00 62 LYS A N 11
ATOM 17989 C CA . LYS A 1 62 ? 7.358 -6.228 -10.103 1.00 0.00 62 LYS A CA 11
ATOM 17990 C C . LYS A 1 62 ? 6.200 -7.001 -9.490 1.00 0.00 62 LYS A C 11
ATOM 17991 O O . LYS A 1 62 ? 6.311 -7.493 -8.390 1.00 0.00 62 LYS A O 11
ATOM 18010 N N . VAL A 1 63 ? 5.078 -7.096 -10.238 1.00 0.00 63 VAL A N 11
ATOM 18011 C CA . VAL A 1 63 ? 3.843 -7.876 -9.892 1.00 0.00 63 VAL A CA 11
ATOM 18012 C C . VAL A 1 63 ? 4.229 -9.305 -9.481 1.00 0.00 63 VAL A C 11
ATOM 18013 O O . VAL A 1 63 ? 3.574 -9.946 -8.667 1.00 0.00 63 VAL A O 11
ATOM 18026 N N . SER A 1 64 ? 5.332 -9.741 -10.062 1.00 0.00 64 SER A N 11
ATOM 18027 C CA . SER A 1 64 ? 6.008 -10.976 -9.781 1.00 0.00 64 SER A CA 11
ATOM 18028 C C . SER A 1 64 ? 6.323 -11.101 -8.288 1.00 0.00 64 SER A C 11
ATOM 18029 O O . SER A 1 64 ? 5.965 -12.072 -7.620 1.00 0.00 64 SER A O 11
ATOM 18037 N N . SER A 1 65 ? 6.932 -10.064 -7.782 1.00 0.00 65 SER A N 11
ATOM 18038 C CA . SER A 1 65 ? 7.468 -10.020 -6.487 1.00 0.00 65 SER A CA 11
ATOM 18039 C C . SER A 1 65 ? 6.532 -9.344 -5.513 1.00 0.00 65 SER A C 11
ATOM 18040 O O . SER A 1 65 ? 6.888 -9.140 -4.380 1.00 0.00 65 SER A O 11
ATOM 18048 N N . TYR A 1 66 ? 5.345 -9.030 -5.938 1.00 0.00 66 TYR A N 11
ATOM 18049 C CA . TYR A 1 66 ? 4.412 -8.360 -5.082 1.00 0.00 66 TYR A CA 11
ATOM 18050 C C . TYR A 1 66 ? 3.319 -9.270 -4.657 1.00 0.00 66 TYR A C 11
ATOM 18051 O O . TYR A 1 66 ? 2.888 -10.149 -5.413 1.00 0.00 66 TYR A O 11
ATOM 18069 N N . ALA A 1 67 ? 2.902 -9.093 -3.439 1.00 0.00 67 ALA A N 11
ATOM 18070 C CA . ALA A 1 67 ? 1.898 -9.895 -2.863 1.00 0.00 67 ALA A CA 11
ATOM 18071 C C . ALA A 1 67 ? 1.129 -9.112 -1.843 1.00 0.00 67 ALA A C 11
ATOM 18072 O O . ALA A 1 67 ? 1.688 -8.240 -1.156 1.00 0.00 67 ALA A O 11
ATOM 18079 N N . LEU A 1 68 ? -0.137 -9.402 -1.772 1.00 0.00 68 LEU A N 11
ATOM 18080 C CA . LEU A 1 68 ? -1.015 -8.843 -0.796 1.00 0.00 68 LEU A CA 11
ATOM 18081 C C . LEU A 1 68 ? -0.828 -9.622 0.486 1.00 0.00 68 LEU A C 11
ATOM 18082 O O . LEU A 1 68 ? -0.852 -10.827 0.465 1.00 0.00 68 LEU A O 11
ATOM 18098 N N . GLN A 1 69 ? -0.593 -8.964 1.558 1.00 0.00 69 GLN A N 11
ATOM 18099 C CA . GLN A 1 69 ? -0.338 -9.625 2.802 1.00 0.00 69 GLN A CA 11
ATOM 18100 C C . GLN A 1 69 ? -1.408 -9.254 3.821 1.00 0.00 69 GLN A C 11
ATOM 18101 O O . GLN A 1 69 ? -1.957 -8.143 3.779 1.00 0.00 69 GLN A O 11
ATOM 18115 N N . ASN A 1 70 ? -1.673 -10.179 4.715 1.00 0.00 70 ASN A N 11
ATOM 18116 C CA . ASN A 1 70 ? -2.598 -10.003 5.825 1.00 0.00 70 ASN A CA 11
ATOM 18117 C C . ASN A 1 70 ? -1.860 -9.261 6.956 1.00 0.00 70 ASN A C 11
ATOM 18118 O O . ASN A 1 70 ? -0.722 -9.610 7.278 1.00 0.00 70 ASN A O 11
ATOM 18129 N N . PRO A 1 71 ? -2.469 -8.220 7.542 1.00 0.00 71 PRO A N 11
ATOM 18130 C CA . PRO A 1 71 ? -1.851 -7.428 8.627 1.00 0.00 71 PRO A CA 11
ATOM 18131 C C . PRO A 1 71 ? -1.658 -8.183 9.962 1.00 0.00 71 PRO A C 11
ATOM 18132 O O . PRO A 1 71 ? -0.850 -7.763 10.798 1.00 0.00 71 PRO A O 11
ATOM 18143 N N . PHE A 1 72 ? -2.373 -9.276 10.174 1.00 0.00 72 PHE A N 11
ATOM 18144 C CA . PHE A 1 72 ? -2.259 -9.965 11.438 1.00 0.00 72 PHE A CA 11
ATOM 18145 C C . PHE A 1 72 ? -1.455 -11.237 11.338 1.00 0.00 72 PHE A C 11
ATOM 18146 O O . PHE A 1 72 ? -0.658 -11.546 12.211 1.00 0.00 72 PHE A O 11
ATOM 18163 N N . THR A 1 73 ? -1.649 -11.961 10.287 1.00 0.00 73 THR A N 11
ATOM 18164 C CA . THR A 1 73 ? -1.005 -13.250 10.142 1.00 0.00 73 THR A CA 11
ATOM 18165 C C . THR A 1 73 ? 0.267 -13.139 9.330 1.00 0.00 73 THR A C 11
ATOM 18166 O O . THR A 1 73 ? 1.145 -14.011 9.386 1.00 0.00 73 THR A O 11
ATOM 18177 N N . LEU A 1 74 ? 0.357 -12.045 8.576 1.00 0.00 74 LEU A N 11
ATOM 18178 C CA . LEU A 1 74 ? 1.462 -11.762 7.672 1.00 0.00 74 LEU A CA 11
ATOM 18179 C C . LEU A 1 74 ? 1.524 -12.775 6.536 1.00 0.00 74 LEU A C 11
ATOM 18180 O O . LEU A 1 74 ? 2.557 -12.935 5.876 1.00 0.00 74 LEU A O 11
ATOM 18196 N N . ALA A 1 75 ? 0.395 -13.408 6.266 1.00 0.00 75 ALA A N 11
ATOM 18197 C CA . ALA A 1 75 ? 0.306 -14.360 5.199 1.00 0.00 75 ALA A CA 11
ATOM 18198 C C . ALA A 1 75 ? 0.094 -13.647 3.904 1.00 0.00 75 ALA A C 11
ATOM 18199 O O . ALA A 1 75 ? -0.648 -12.655 3.845 1.00 0.00 75 ALA A O 11
ATOM 18206 N N . TYR A 1 76 ? 0.722 -14.126 2.887 1.00 0.00 76 TYR A N 11
ATOM 18207 C CA . TYR A 1 76 ? 0.631 -13.537 1.593 1.00 0.00 76 TYR A CA 11
ATOM 18208 C C . TYR A 1 76 ? -0.405 -14.227 0.775 1.00 0.00 76 TYR A C 11
ATOM 18209 O O . TYR A 1 76 ? -0.608 -15.438 0.901 1.00 0.00 76 TYR A O 11
ATOM 18227 N N . VAL A 1 77 ? -1.072 -13.473 -0.021 1.00 0.00 77 VAL A N 11
ATOM 18228 C CA . VAL A 1 77 ? -1.987 -13.989 -0.962 1.00 0.00 77 VAL A CA 11
ATOM 18229 C C . VAL A 1 77 ? -1.163 -14.494 -2.128 1.00 0.00 77 VAL A C 11
ATOM 18230 O O . VAL A 1 77 ? -0.633 -13.711 -2.924 1.00 0.00 77 VAL A O 11
ATOM 18243 N N . GLU A 1 78 ? -1.005 -15.788 -2.181 1.00 0.00 78 GLU A N 11
ATOM 18244 C CA . GLU A 1 78 ? -0.206 -16.431 -3.191 1.00 0.00 78 GLU A CA 11
ATOM 18245 C C . GLU A 1 78 ? -1.122 -17.068 -4.199 1.00 0.00 78 GLU A C 11
ATOM 18246 O O . GLU A 1 78 ? -0.727 -17.858 -5.051 1.00 0.00 78 GLU A O 11
ATOM 18258 N N . ASP A 1 79 ? -2.351 -16.662 -4.089 1.00 0.00 79 ASP A N 11
ATOM 18259 C CA . ASP A 1 79 ? -3.426 -17.057 -4.903 1.00 0.00 79 ASP A CA 11
ATOM 18260 C C . ASP A 1 79 ? -3.333 -16.372 -6.223 1.00 0.00 79 ASP A C 11
ATOM 18261 O O . ASP A 1 79 ? -2.683 -15.322 -6.368 1.00 0.00 79 ASP A O 11
ATOM 18270 N N . SER A 1 80 ? -3.941 -16.965 -7.162 1.00 0.00 80 SER A N 11
ATOM 18271 C CA . SER A 1 80 ? -4.067 -16.448 -8.456 1.00 0.00 80 SER A CA 11
ATOM 18272 C C . SER A 1 80 ? -5.224 -15.477 -8.511 1.00 0.00 80 SER A C 11
ATOM 18273 O O . SER A 1 80 ? -5.153 -14.434 -9.159 1.00 0.00 80 SER A O 11
ATOM 18281 N N . PHE A 1 81 ? -6.269 -15.814 -7.813 1.00 0.00 81 PHE A N 11
ATOM 18282 C CA . PHE A 1 81 ? -7.443 -15.026 -7.711 1.00 0.00 81 PHE A CA 11
ATOM 18283 C C . PHE A 1 81 ? -7.804 -14.887 -6.249 1.00 0.00 81 PHE A C 11
ATOM 18284 O O . PHE A 1 81 ? -7.547 -15.785 -5.460 1.00 0.00 81 PHE A O 11
ATOM 18301 N N . LEU A 1 82 ? -8.379 -13.774 -5.897 1.00 0.00 82 LEU A N 11
ATOM 18302 C CA . LEU A 1 82 ? -8.823 -13.535 -4.537 1.00 0.00 82 LEU A CA 11
ATOM 18303 C C . LEU A 1 82 ? -10.122 -14.226 -4.290 1.00 0.00 82 LEU A C 11
ATOM 18304 O O . LEU A 1 82 ? -10.886 -14.499 -5.220 1.00 0.00 82 LEU A O 11
ATOM 18320 N N . THR A 1 83 ? -10.364 -14.521 -3.060 1.00 0.00 83 THR A N 11
ATOM 18321 C CA . THR A 1 83 ? -11.586 -15.076 -2.664 1.00 0.00 83 THR A CA 11
ATOM 18322 C C . THR A 1 83 ? -12.376 -13.972 -1.981 1.00 0.00 83 THR A C 11
ATOM 18323 O O . THR A 1 83 ? -11.768 -13.035 -1.440 1.00 0.00 83 THR A O 11
ATOM 18334 N N . PRO A 1 84 ? -13.715 -14.017 -2.018 1.00 0.00 84 PRO A N 11
ATOM 18335 C CA . PRO A 1 84 ? -14.551 -13.054 -1.287 1.00 0.00 84 PRO A CA 11
ATOM 18336 C C . PRO A 1 84 ? -14.220 -13.109 0.196 1.00 0.00 84 PRO A C 11
ATOM 18337 O O . PRO A 1 84 ? -14.288 -12.117 0.888 1.00 0.00 84 PRO A O 11
ATOM 18348 N N . GLU A 1 85 ? -13.838 -14.294 0.651 1.00 0.00 85 GLU A N 11
ATOM 18349 C CA . GLU A 1 85 ? -13.385 -14.523 2.005 1.00 0.00 85 GLU A CA 11
ATOM 18350 C C . GLU A 1 85 ? -12.184 -13.629 2.327 1.00 0.00 85 GLU A C 11
ATOM 18351 O O . GLU A 1 85 ? -12.162 -12.950 3.344 1.00 0.00 85 GLU A O 11
ATOM 18363 N N . ARG A 1 86 ? -11.199 -13.622 1.426 1.00 0.00 86 ARG A N 11
ATOM 18364 C CA . ARG A 1 86 ? -10.037 -12.780 1.581 1.00 0.00 86 ARG A CA 11
ATOM 18365 C C . ARG A 1 86 ? -10.403 -11.319 1.566 1.00 0.00 86 ARG A C 11
ATOM 18366 O O . ARG A 1 86 ? -9.821 -10.539 2.294 1.00 0.00 86 ARG A O 11
ATOM 18387 N N . LEU A 1 87 ? -11.376 -10.966 0.753 1.00 0.00 87 LEU A N 11
ATOM 18388 C CA . LEU A 1 87 ? -11.869 -9.609 0.687 1.00 0.00 87 LEU A CA 11
ATOM 18389 C C . LEU A 1 87 ? -12.501 -9.217 2.009 1.00 0.00 87 LEU A C 11
ATOM 18390 O O . LEU A 1 87 ? -12.207 -8.160 2.565 1.00 0.00 87 LEU A O 11
ATOM 18406 N N . VAL A 1 88 ? -13.359 -10.076 2.501 1.00 0.00 88 VAL A N 11
ATOM 18407 C CA . VAL A 1 88 ? -14.032 -9.880 3.723 1.00 0.00 88 VAL A CA 11
ATOM 18408 C C . VAL A 1 88 ? -13.122 -9.785 4.916 1.00 0.00 88 VAL A C 11
ATOM 18409 O O . VAL A 1 88 ? -13.258 -8.861 5.741 1.00 0.00 88 VAL A O 11
ATOM 18422 N N . GLU A 1 89 ? -12.188 -10.686 4.999 1.00 0.00 89 GLU A N 11
ATOM 18423 C CA . GLU A 1 89 ? -11.150 -10.608 5.993 1.00 0.00 89 GLU A CA 11
ATOM 18424 C C . GLU A 1 89 ? -10.316 -9.350 5.853 1.00 0.00 89 GLU A C 11
ATOM 18425 O O . GLU A 1 89 ? -9.800 -8.819 6.831 1.00 0.00 89 GLU A O 11
ATOM 18437 N N . ALA A 1 90 ? -10.149 -8.907 4.649 1.00 0.00 90 ALA A N 11
ATOM 18438 C CA . ALA A 1 90 ? -9.372 -7.695 4.388 1.00 0.00 90 ALA A CA 11
ATOM 18439 C C . ALA A 1 90 ? -10.122 -6.420 4.777 1.00 0.00 90 ALA A C 11
ATOM 18440 O O . ALA A 1 90 ? -9.527 -5.540 5.383 1.00 0.00 90 ALA A O 11
ATOM 18447 N N . GLU A 1 91 ? -11.421 -6.315 4.444 1.00 0.00 91 GLU A N 11
ATOM 18448 C CA . GLU A 1 91 ? -12.219 -5.159 4.861 1.00 0.00 91 GLU A CA 11
ATOM 18449 C C . GLU A 1 91 ? -12.206 -4.892 6.351 1.00 0.00 91 GLU A C 11
ATOM 18450 O O . GLU A 1 91 ? -12.412 -3.758 6.799 1.00 0.00 91 GLU A O 11
ATOM 18462 N N . LYS A 1 92 ? -11.996 -5.941 7.102 1.00 0.00 92 LYS A N 11
ATOM 18463 C CA . LYS A 1 92 ? -11.824 -5.894 8.546 1.00 0.00 92 LYS A CA 11
ATOM 18464 C C . LYS A 1 92 ? -10.701 -4.936 8.962 1.00 0.00 92 LYS A C 11
ATOM 18465 O O . LYS A 1 92 ? -10.735 -4.339 10.038 1.00 0.00 92 LYS A O 11
ATOM 18484 N N . SER A 1 93 ? -9.700 -4.817 8.113 1.00 0.00 93 SER A N 11
ATOM 18485 C CA . SER A 1 93 ? -8.626 -3.897 8.326 1.00 0.00 93 SER A CA 11
ATOM 18486 C C . SER A 1 93 ? -8.115 -3.262 7.008 1.00 0.00 93 SER A C 11
ATOM 18487 O O . SER A 1 93 ? -8.611 -2.221 6.578 1.00 0.00 93 SER A O 11
ATOM 18495 N N . TYR A 1 94 ? -7.190 -3.941 6.358 1.00 0.00 94 TYR A N 11
ATOM 18496 C CA . TYR A 1 94 ? -6.532 -3.498 5.140 1.00 0.00 94 TYR A CA 11
ATOM 18497 C C . TYR A 1 94 ? -5.769 -4.690 4.535 1.00 0.00 94 TYR A C 11
ATOM 18498 O O . TYR A 1 94 ? -5.751 -5.787 5.112 1.00 0.00 94 TYR A O 11
ATOM 18516 N N . PHE A 1 95 ? -5.140 -4.445 3.408 1.00 0.00 95 PHE A N 11
ATOM 18517 C CA . PHE A 1 95 ? -4.164 -5.343 2.781 1.00 0.00 95 PHE A CA 11
ATOM 18518 C C . PHE A 1 95 ? -2.833 -4.623 2.808 1.00 0.00 95 PHE A C 11
ATOM 18519 O O . PHE A 1 95 ? -2.812 -3.440 3.007 1.00 0.00 95 PHE A O 11
ATOM 18536 N N . ILE A 1 96 ? -1.742 -5.331 2.688 1.00 0.00 96 ILE A N 11
ATOM 18537 C CA . ILE A 1 96 ? -0.445 -4.700 2.439 1.00 0.00 96 ILE A CA 11
ATOM 18538 C C . ILE A 1 96 ? 0.043 -5.273 1.126 1.00 0.00 96 ILE A C 11
ATOM 18539 O O . ILE A 1 96 ? -0.154 -6.423 0.867 1.00 0.00 96 ILE A O 11
ATOM 18555 N N . LEU A 1 97 ? 0.646 -4.494 0.328 1.00 0.00 97 LEU A N 11
ATOM 18556 C CA . LEU A 1 97 ? 1.128 -4.911 -0.941 1.00 0.00 97 LEU A CA 11
ATOM 18557 C C . LEU A 1 97 ? 2.636 -4.785 -0.855 1.00 0.00 97 LEU A C 11
ATOM 18558 O O . LEU A 1 97 ? 3.190 -3.689 -0.911 1.00 0.00 97 LEU A O 11
ATOM 18574 N N . ARG A 1 98 ? 3.290 -5.886 -0.598 1.00 0.00 98 ARG A N 11
ATOM 18575 C CA . ARG A 1 98 ? 4.723 -5.853 -0.353 1.00 0.00 98 ARG A CA 11
ATOM 18576 C C . ARG A 1 98 ? 5.429 -6.590 -1.402 1.00 0.00 98 ARG A C 11
ATOM 18577 O O . ARG A 1 98 ? 4.835 -7.415 -2.107 1.00 0.00 98 ARG A O 11
ATOM 18598 N N . MET A 1 99 ? 6.693 -6.311 -1.502 1.00 0.00 99 MET A N 11
ATOM 18599 C CA . MET A 1 99 ? 7.542 -7.138 -2.230 1.00 0.00 99 MET A CA 11
ATOM 18600 C C . MET A 1 99 ? 7.808 -8.308 -1.335 1.00 0.00 99 MET A C 11
ATOM 18601 O O . MET A 1 99 ? 8.029 -8.131 -0.130 1.00 0.00 99 MET A O 11
ATOM 18615 N N . LYS A 1 100 ? 7.727 -9.464 -1.870 1.00 0.00 100 LYS A N 11
ATOM 18616 C CA . LYS A 1 100 ? 7.974 -10.643 -1.130 1.00 0.00 100 LYS A CA 11
ATOM 18617 C C . LYS A 1 100 ? 9.453 -10.707 -0.792 1.00 0.00 100 LYS A C 11
ATOM 18618 O O . LYS A 1 100 ? 10.292 -10.408 -1.655 1.00 0.00 100 LYS A O 11
ATOM 18637 N N . PRO A 1 101 ? 9.787 -11.023 0.461 1.00 0.00 101 PRO A N 11
ATOM 18638 C CA . PRO A 1 101 ? 11.173 -11.089 0.938 1.00 0.00 101 PRO A CA 11
ATOM 18639 C C . PRO A 1 101 ? 12.065 -12.001 0.096 1.00 0.00 101 PRO A C 11
ATOM 18640 O O . PRO A 1 101 ? 11.826 -13.211 -0.028 1.00 0.00 101 PRO A O 11
ATOM 18651 N N . HIS A 1 102 ? 13.066 -11.414 -0.486 1.00 0.00 102 HIS A N 11
ATOM 18652 C CA . HIS A 1 102 ? 14.030 -12.113 -1.296 1.00 0.00 102 HIS A CA 11
ATOM 18653 C C . HIS A 1 102 ? 15.415 -11.651 -0.928 1.00 0.00 102 HIS A C 11
ATOM 18654 O O . HIS A 1 102 ? 15.567 -10.608 -0.256 1.00 0.00 102 HIS A O 11
ATOM 18669 N N . ALA A 1 103 ? 16.410 -12.418 -1.371 1.00 0.00 103 ALA A N 11
ATOM 18670 C CA . ALA A 1 103 ? 17.828 -12.152 -1.167 1.00 0.00 103 ALA A CA 11
ATOM 18671 C C . ALA A 1 103 ? 18.243 -12.194 0.305 1.00 0.00 103 ALA A C 11
ATOM 18672 O O . ALA A 1 103 ? 17.405 -12.230 1.218 1.00 0.00 103 ALA A O 11
ATOM 18679 N N . ILE A 1 104 ? 19.527 -12.221 0.538 1.00 0.00 104 ILE A N 11
ATOM 18680 C CA . ILE A 1 104 ? 20.035 -12.197 1.839 1.00 0.00 104 ILE A CA 11
ATOM 18681 C C . ILE A 1 104 ? 20.109 -10.767 2.328 1.00 0.00 104 ILE A C 11
ATOM 18682 O O . ILE A 1 104 ? 20.833 -9.932 1.758 1.00 0.00 104 ILE A O 11
ATOM 18698 N N . ALA A 1 105 ? 19.337 -10.470 3.326 1.00 0.00 105 ALA A N 11
ATOM 18699 C CA . ALA A 1 105 ? 19.379 -9.178 3.938 1.00 0.00 105 ALA A CA 11
ATOM 18700 C C . ALA A 1 105 ? 20.546 -9.163 4.896 1.00 0.00 105 ALA A C 11
ATOM 18701 O O . ALA A 1 105 ? 20.975 -10.225 5.368 1.00 0.00 105 ALA A O 11
ATOM 18708 N N . ASP A 1 106 ? 21.060 -8.002 5.196 1.00 0.00 106 ASP A N 11
ATOM 18709 C CA . ASP A 1 106 ? 22.217 -7.884 6.069 1.00 0.00 106 ASP A CA 11
ATOM 18710 C C . ASP A 1 106 ? 21.816 -7.980 7.533 1.00 0.00 106 ASP A C 11
ATOM 18711 O O . ASP A 1 106 ? 21.815 -7.010 8.280 1.00 0.00 106 ASP A O 11
ATOM 18720 N N . ARG A 1 107 ? 21.360 -9.136 7.868 1.00 0.00 107 ARG A N 11
ATOM 18721 C CA . ARG A 1 107 ? 20.961 -9.516 9.192 1.00 0.00 107 ARG A CA 11
ATOM 18722 C C . ARG A 1 107 ? 21.266 -10.969 9.371 1.00 0.00 107 ARG A C 11
ATOM 18723 O O . ARG A 1 107 ? 20.456 -11.814 8.968 1.00 0.00 107 ARG A O 11
ATOM 18745 N N . GLY A 1 1 ? -22.154 -14.882 0.749 1.00 0.00 1 GLY A N 12
ATOM 18746 C CA . GLY A 1 1 ? -20.959 -14.058 0.876 1.00 0.00 1 GLY A CA 12
ATOM 18747 C C . GLY A 1 1 ? -20.797 -13.141 -0.313 1.00 0.00 1 GLY A C 12
ATOM 18748 O O . GLY A 1 1 ? -21.020 -13.563 -1.456 1.00 0.00 1 GLY A O 12
ATOM 18754 N N . ALA A 1 2 ? -20.443 -11.891 -0.032 1.00 0.00 2 ALA A N 12
ATOM 18755 C CA . ALA A 1 2 ? -20.177 -10.843 -1.016 1.00 0.00 2 ALA A CA 12
ATOM 18756 C C . ALA A 1 2 ? -21.392 -10.445 -1.836 1.00 0.00 2 ALA A C 12
ATOM 18757 O O . ALA A 1 2 ? -21.616 -10.938 -2.947 1.00 0.00 2 ALA A O 12
ATOM 18764 N N . HIS A 1 3 ? -22.196 -9.597 -1.254 1.00 0.00 3 HIS A N 12
ATOM 18765 C CA . HIS A 1 3 ? -23.355 -8.996 -1.892 1.00 0.00 3 HIS A CA 12
ATOM 18766 C C . HIS A 1 3 ? -23.436 -7.562 -1.425 1.00 0.00 3 HIS A C 12
ATOM 18767 O O . HIS A 1 3 ? -22.722 -7.191 -0.474 1.00 0.00 3 HIS A O 12
ATOM 18782 N N . MET A 1 4 ? -24.258 -6.742 -2.102 1.00 0.00 4 MET A N 12
ATOM 18783 C CA . MET A 1 4 ? -24.415 -5.301 -1.778 1.00 0.00 4 MET A CA 12
ATOM 18784 C C . MET A 1 4 ? -23.074 -4.583 -1.936 1.00 0.00 4 MET A C 12
ATOM 18785 O O . MET A 1 4 ? -22.787 -3.560 -1.292 1.00 0.00 4 MET A O 12
ATOM 18799 N N . GLY A 1 5 ? -22.288 -5.108 -2.832 1.00 0.00 5 GLY A N 12
ATOM 18800 C CA . GLY A 1 5 ? -20.974 -4.630 -3.057 1.00 0.00 5 GLY A CA 12
ATOM 18801 C C . GLY A 1 5 ? -20.011 -5.754 -2.854 1.00 0.00 5 GLY A C 12
ATOM 18802 O O . GLY A 1 5 ? -19.465 -5.923 -1.761 1.00 0.00 5 GLY A O 12
ATOM 18806 N N . GLY A 1 6 ? -19.849 -6.553 -3.890 1.00 0.00 6 GLY A N 12
ATOM 18807 C CA . GLY A 1 6 ? -18.998 -7.705 -3.825 1.00 0.00 6 GLY A CA 12
ATOM 18808 C C . GLY A 1 6 ? -17.562 -7.315 -3.933 1.00 0.00 6 GLY A C 12
ATOM 18809 O O . GLY A 1 6 ? -16.684 -7.964 -3.366 1.00 0.00 6 GLY A O 12
ATOM 18813 N N . SER A 1 7 ? -17.307 -6.285 -4.693 1.00 0.00 7 SER A N 12
ATOM 18814 C CA . SER A 1 7 ? -16.006 -5.755 -4.810 1.00 0.00 7 SER A CA 12
ATOM 18815 C C . SER A 1 7 ? -15.789 -4.762 -3.681 1.00 0.00 7 SER A C 12
ATOM 18816 O O . SER A 1 7 ? -16.658 -3.934 -3.377 1.00 0.00 7 SER A O 12
ATOM 18824 N N . MET A 1 8 ? -14.662 -4.873 -3.063 1.00 0.00 8 MET A N 12
ATOM 18825 C CA . MET A 1 8 ? -14.383 -4.148 -1.860 1.00 0.00 8 MET A CA 12
ATOM 18826 C C . MET A 1 8 ? -13.382 -3.101 -2.060 1.00 0.00 8 MET A C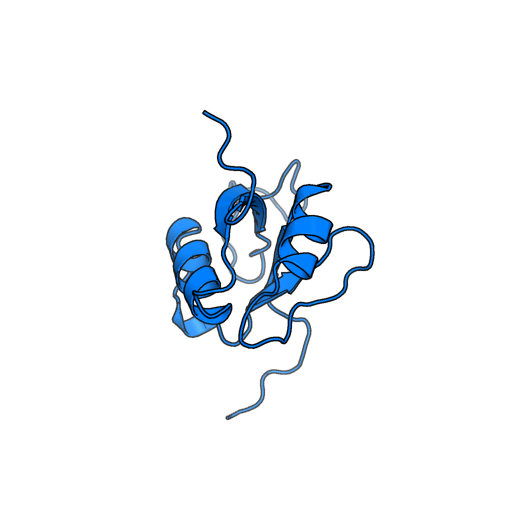 12
ATOM 18827 O O . MET A 1 8 ? -12.432 -3.306 -2.780 1.00 0.00 8 MET A O 12
ATOM 18841 N N . LYS A 1 9 ? -13.566 -1.980 -1.429 1.00 0.00 9 LYS A N 12
ATOM 18842 C CA . LYS A 1 9 ? -12.584 -0.955 -1.487 1.00 0.00 9 LYS A CA 12
ATOM 18843 C C . LYS A 1 9 ? -11.792 -0.997 -0.177 1.00 0.00 9 LYS A C 12
ATOM 18844 O O . LYS A 1 9 ? -12.209 -0.474 0.867 1.00 0.00 9 LYS A O 12
ATOM 18863 N N . ILE A 1 10 ? -10.693 -1.677 -0.249 1.00 0.00 10 ILE A N 12
ATOM 18864 C CA . ILE A 1 10 ? -9.861 -1.994 0.866 1.00 0.00 10 ILE A CA 12
ATOM 18865 C C . ILE A 1 10 ? -8.624 -1.146 0.851 1.00 0.00 10 ILE A C 12
ATOM 18866 O O . ILE A 1 10 ? -8.081 -0.876 -0.225 1.00 0.00 10 ILE A O 12
ATOM 18882 N N . ARG A 1 11 ? -8.190 -0.686 2.019 1.00 0.00 11 ARG A N 12
ATOM 18883 C CA . ARG A 1 11 ? -6.946 -0.005 2.082 1.00 0.00 11 ARG A CA 12
ATOM 18884 C C . ARG A 1 11 ? -5.831 -0.935 1.882 1.00 0.00 11 ARG A C 12
ATOM 18885 O O . ARG A 1 11 ? -5.816 -2.032 2.420 1.00 0.00 11 ARG A O 12
ATOM 18906 N N . VAL A 1 12 ? -4.950 -0.557 1.097 1.00 0.00 12 VAL A N 12
ATOM 18907 C CA . VAL A 1 12 ? -3.831 -1.310 0.859 1.00 0.00 12 VAL A CA 12
ATOM 18908 C C . VAL A 1 12 ? -2.646 -0.527 1.297 1.00 0.00 12 VAL A C 12
ATOM 18909 O O . VAL A 1 12 ? -2.504 0.622 0.843 1.00 0.00 12 VAL A O 12
ATOM 18922 N N . GLU A 1 13 ? -1.833 -1.040 2.179 1.00 0.00 13 GLU A N 12
ATOM 18923 C CA . GLU A 1 13 ? -0.603 -0.378 2.351 1.00 0.00 13 GLU A CA 12
ATOM 18924 C C . GLU A 1 13 ? 0.338 -0.883 1.308 1.00 0.00 13 GLU A C 12
ATOM 18925 O O . GLU A 1 13 ? 0.244 -2.032 0.896 1.00 0.00 13 GLU A O 12
ATOM 18937 N N . LEU A 1 14 ? 1.214 -0.055 0.883 1.00 0.00 14 LEU A N 12
ATOM 18938 C CA . LEU A 1 14 ? 2.225 -0.446 -0.065 1.00 0.00 14 LEU A CA 12
ATOM 18939 C C . LEU A 1 14 ? 3.591 -0.364 0.555 1.00 0.00 14 LEU A C 12
ATOM 18940 O O . LEU A 1 14 ? 3.917 0.614 1.237 1.00 0.00 14 LEU A O 12
ATOM 18956 N N . ILE A 1 15 ? 4.388 -1.386 0.345 1.00 0.00 15 ILE A N 12
ATOM 18957 C CA . ILE A 1 15 ? 5.785 -1.302 0.708 1.00 0.00 15 ILE A CA 12
ATOM 18958 C C . ILE A 1 15 ? 6.626 -1.180 -0.568 1.00 0.00 15 ILE A C 12
ATOM 18959 O O . ILE A 1 15 ? 6.609 -2.078 -1.439 1.00 0.00 15 ILE A O 12
ATOM 18975 N N . ASN A 1 16 ? 7.319 -0.084 -0.678 1.00 0.00 16 ASN A N 12
ATOM 18976 C CA . ASN A 1 16 ? 8.315 0.141 -1.673 1.00 0.00 16 ASN A CA 12
ATOM 18977 C C . ASN A 1 16 ? 9.024 1.392 -1.266 1.00 0.00 16 ASN A C 12
ATOM 18978 O O . ASN A 1 16 ? 8.596 2.507 -1.573 1.00 0.00 16 ASN A O 12
ATOM 18989 N N . GLY A 1 17 ? 9.987 1.206 -0.437 1.00 0.00 17 GLY A N 12
ATOM 18990 C CA . GLY A 1 17 ? 10.795 2.298 0.001 1.00 0.00 17 GLY A CA 12
ATOM 18991 C C . GLY A 1 17 ? 10.869 2.367 1.493 1.00 0.00 17 GLY A C 12
ATOM 18992 O O . GLY A 1 17 ? 10.461 3.353 2.092 1.00 0.00 17 GLY A O 12
ATOM 18996 N N . ASN A 1 18 ? 11.401 1.321 2.102 1.00 0.00 18 ASN A N 12
ATOM 18997 C CA . ASN A 1 18 ? 11.522 1.268 3.539 1.00 0.00 18 ASN A CA 12
ATOM 18998 C C . ASN A 1 18 ? 12.710 2.070 3.927 1.00 0.00 18 ASN A C 12
ATOM 18999 O O . ASN A 1 18 ? 12.738 2.732 4.973 1.00 0.00 18 ASN A O 12
ATOM 19010 N N . GLU A 1 19 ? 13.684 2.015 3.056 1.00 0.00 19 GLU A N 12
ATOM 19011 C CA . GLU A 1 19 ? 14.908 2.716 3.169 1.00 0.00 19 GLU A CA 12
ATOM 19012 C C . GLU A 1 19 ? 14.638 4.182 2.839 1.00 0.00 19 GLU A C 12
ATOM 19013 O O . GLU A 1 19 ? 14.821 4.604 1.695 1.00 0.00 19 GLU A O 12
ATOM 19025 N N . HIS A 1 20 ? 14.137 4.920 3.821 1.00 0.00 20 HIS A N 12
ATOM 19026 C CA . HIS A 1 20 ? 13.712 6.308 3.675 1.00 0.00 20 HIS A CA 12
ATOM 19027 C C . HIS A 1 20 ? 12.522 6.478 2.759 1.00 0.00 20 HIS A C 12
ATOM 19028 O O . HIS A 1 20 ? 12.614 6.320 1.528 1.00 0.00 20 HIS A O 12
ATOM 19043 N N . ARG A 1 21 ? 11.403 6.776 3.357 1.00 0.00 21 ARG A N 12
ATOM 19044 C CA . ARG A 1 21 ? 10.184 6.993 2.629 1.00 0.00 21 ARG A CA 12
ATOM 19045 C C . ARG A 1 21 ? 10.269 8.362 1.990 1.00 0.00 21 ARG A C 12
ATOM 19046 O O . ARG A 1 21 ? 10.731 9.308 2.637 1.00 0.00 21 ARG A O 12
ATOM 19067 N N . THR A 1 22 ? 9.858 8.455 0.737 1.00 0.00 22 THR A N 12
ATOM 19068 C CA . THR A 1 22 ? 9.900 9.676 -0.073 1.00 0.00 22 THR A CA 12
ATOM 19069 C C . THR A 1 22 ? 11.362 10.149 -0.266 1.00 0.00 22 THR A C 12
ATOM 19070 O O . THR A 1 22 ? 12.329 9.366 -0.100 1.00 0.00 22 THR A O 12
ATOM 19081 N N . SER A 1 23 ? 11.518 11.381 -0.664 1.00 0.00 23 SER A N 12
ATOM 19082 C CA . SER A 1 23 ? 12.809 11.987 -0.790 1.00 0.00 23 SER A CA 12
ATOM 19083 C C . SER A 1 23 ? 12.890 13.094 0.275 1.00 0.00 23 SER A C 12
ATOM 19084 O O . SER A 1 23 ? 13.741 13.990 0.226 1.00 0.00 23 SER A O 12
ATOM 19092 N N . SER A 1 24 ? 12.003 12.960 1.260 1.00 0.00 24 SER A N 12
ATOM 19093 C CA . SER A 1 24 ? 11.813 13.901 2.334 1.00 0.00 24 SER A CA 12
ATOM 19094 C C . SER A 1 24 ? 11.267 15.215 1.822 1.00 0.00 24 SER A C 12
ATOM 19095 O O . SER A 1 24 ? 11.985 16.191 1.564 1.00 0.00 24 SER A O 12
ATOM 19103 N N . THR A 1 25 ? 10.013 15.185 1.617 1.00 0.00 25 THR A N 12
ATOM 19104 C CA . THR A 1 25 ? 9.244 16.265 1.119 1.00 0.00 25 THR A CA 12
ATOM 19105 C C . THR A 1 25 ? 8.232 16.674 2.194 1.00 0.00 25 THR A C 12
ATOM 19106 O O . THR A 1 25 ? 8.031 15.918 3.168 1.00 0.00 25 THR A O 12
ATOM 19117 N N . PRO A 1 26 ? 7.560 17.839 2.063 1.00 0.00 26 PRO A N 12
ATOM 19118 C CA . PRO A 1 26 ? 6.532 18.278 3.031 1.00 0.00 26 PRO A CA 12
ATOM 19119 C C . PRO A 1 26 ? 5.198 17.526 2.852 1.00 0.00 26 PRO A C 12
ATOM 19120 O O . PRO A 1 26 ? 4.122 18.043 3.123 1.00 0.00 26 PRO A O 12
ATOM 19131 N N . GLN A 1 27 ? 5.306 16.281 2.457 1.00 0.00 27 GLN A N 12
ATOM 19132 C CA . GLN A 1 27 ? 4.189 15.422 2.227 1.00 0.00 27 GLN A CA 12
ATOM 19133 C C . GLN A 1 27 ? 3.981 14.517 3.406 1.00 0.00 27 GLN A C 12
ATOM 19134 O O . GLN A 1 27 ? 3.050 13.735 3.465 1.00 0.00 27 GLN A O 12
ATOM 19148 N N . GLN A 1 28 ? 4.856 14.712 4.329 1.00 0.00 28 GLN A N 12
ATOM 19149 C CA . GLN A 1 28 ? 5.000 13.967 5.595 1.00 0.00 28 GLN A CA 12
ATOM 19150 C C . GLN A 1 28 ? 4.917 12.434 5.445 1.00 0.00 28 GLN A C 12
ATOM 19151 O O . GLN A 1 28 ? 3.831 11.858 5.394 1.00 0.00 28 GLN A O 12
ATOM 19165 N N . PRO A 1 29 ? 6.069 11.748 5.427 1.00 0.00 29 PRO A N 12
ATOM 19166 C CA . PRO A 1 29 ? 6.137 10.277 5.260 1.00 0.00 29 PRO A CA 12
ATOM 19167 C C . PRO A 1 29 ? 5.851 9.508 6.578 1.00 0.00 29 PRO A C 12
ATOM 19168 O O . PRO A 1 29 ? 6.498 8.486 6.883 1.00 0.00 29 PRO A O 12
ATOM 19179 N N . GLN A 1 30 ? 4.845 9.963 7.309 1.00 0.00 30 GLN A N 12
ATOM 19180 C CA . GLN A 1 30 ? 4.486 9.394 8.601 1.00 0.00 30 GLN A CA 12
ATOM 19181 C C . GLN A 1 30 ? 3.928 7.993 8.435 1.00 0.00 30 GLN A C 12
ATOM 19182 O O . GLN A 1 30 ? 4.172 7.110 9.244 1.00 0.00 30 GLN A O 12
ATOM 19196 N N . GLN A 1 31 ? 3.208 7.796 7.371 1.00 0.00 31 GLN A N 12
ATOM 19197 C CA . GLN A 1 31 ? 2.611 6.532 7.064 1.00 0.00 31 GLN A CA 12
ATOM 19198 C C . GLN A 1 31 ? 3.315 5.900 5.897 1.00 0.00 31 GLN A C 12
ATOM 19199 O O . GLN A 1 31 ? 4.345 6.408 5.431 1.00 0.00 31 GLN A O 12
ATOM 19213 N N . ASN A 1 32 ? 2.774 4.810 5.431 1.00 0.00 32 ASN A N 12
ATOM 19214 C CA . ASN A 1 32 ? 3.203 4.202 4.226 1.00 0.00 32 ASN A CA 12
ATOM 19215 C C . ASN A 1 32 ? 2.250 4.684 3.155 1.00 0.00 32 ASN A C 12
ATOM 19216 O O . ASN A 1 32 ? 1.160 5.203 3.491 1.00 0.00 32 ASN A O 12
ATOM 19227 N N . PRO A 1 33 ? 2.640 4.642 1.891 1.00 0.00 33 PRO A N 12
ATOM 19228 C CA . PRO A 1 33 ? 1.720 4.917 0.786 1.00 0.00 33 PRO A CA 12
ATOM 19229 C C . PRO A 1 33 ? 0.541 3.938 0.842 1.00 0.00 33 PRO A C 12
ATOM 19230 O O . PRO A 1 33 ? 0.746 2.724 0.978 1.00 0.00 33 PRO A O 12
ATOM 19241 N N . SER A 1 34 ? -0.668 4.439 0.750 1.00 0.00 34 SER A N 12
ATOM 19242 C CA . SER A 1 34 ? -1.820 3.585 0.858 1.00 0.00 34 SER A CA 12
ATOM 19243 C C . SER A 1 34 ? -2.861 4.003 -0.166 1.00 0.00 34 SER A C 12
ATOM 19244 O O . SER A 1 34 ? -2.826 5.132 -0.675 1.00 0.00 34 SER A O 12
ATOM 19252 N N . VAL A 1 35 ? -3.758 3.115 -0.475 1.00 0.00 35 VAL A N 12
ATOM 19253 C CA . VAL A 1 35 ? -4.834 3.378 -1.387 1.00 0.00 35 VAL A CA 12
ATOM 19254 C C . VAL A 1 35 ? -6.003 2.536 -1.000 1.00 0.00 35 VAL A C 12
ATOM 19255 O O . VAL A 1 35 ? -5.827 1.494 -0.409 1.00 0.00 35 VAL A O 12
ATOM 19268 N N . SER A 1 36 ? -7.161 2.994 -1.276 1.00 0.00 36 SER A N 12
ATOM 19269 C CA . SER A 1 36 ? -8.306 2.231 -1.078 1.00 0.00 36 SER A CA 12
ATOM 19270 C C . SER A 1 36 ? -8.659 1.667 -2.461 1.00 0.00 36 SER A C 12
ATOM 19271 O O . SER A 1 36 ? -9.084 2.396 -3.351 1.00 0.00 36 SER A O 12
ATOM 19279 N N . HIS A 1 37 ? -8.429 0.388 -2.634 1.00 0.00 37 HIS A N 12
ATOM 19280 C CA . HIS A 1 37 ? -8.512 -0.245 -3.905 1.00 0.00 37 HIS A CA 12
ATOM 19281 C C . HIS A 1 37 ? -9.679 -1.220 -3.951 1.00 0.00 37 HIS A C 12
ATOM 19282 O O . HIS A 1 37 ? -9.993 -1.858 -2.960 1.00 0.00 37 HIS A O 12
ATOM 19297 N N . ILE A 1 38 ? -10.266 -1.326 -5.114 1.00 0.00 38 ILE A N 12
ATOM 19298 C CA . ILE A 1 38 ? -11.442 -2.170 -5.428 1.00 0.00 38 ILE A CA 12
ATOM 19299 C C . ILE A 1 38 ? -10.876 -3.614 -5.709 1.00 0.00 38 ILE A C 12
ATOM 19300 O O . ILE A 1 38 ? -10.145 -3.846 -6.696 1.00 0.00 38 ILE A O 12
ATOM 19316 N N . PHE A 1 39 ? -11.162 -4.514 -4.845 1.00 0.00 39 PHE A N 12
ATOM 19317 C CA . PHE A 1 39 ? -10.777 -5.873 -4.993 1.00 0.00 39 PHE A CA 12
ATOM 19318 C C . PHE A 1 39 ? -11.995 -6.726 -5.207 1.00 0.00 39 PHE A C 12
ATOM 19319 O O . PHE A 1 39 ? -13.049 -6.464 -4.644 1.00 0.00 39 PHE A O 12
ATOM 19336 N N . ASP A 1 40 ? -11.832 -7.726 -6.007 1.00 0.00 40 ASP A N 12
ATOM 19337 C CA . ASP A 1 40 ? -12.852 -8.675 -6.351 1.00 0.00 40 ASP A CA 12
ATOM 19338 C C . ASP A 1 40 ? -12.170 -10.019 -6.540 1.00 0.00 40 ASP A C 12
ATOM 19339 O O . ASP A 1 40 ? -10.970 -10.142 -6.253 1.00 0.00 40 ASP A O 12
ATOM 19348 N N . GLY A 1 41 ? -12.875 -10.976 -7.080 1.00 0.00 41 GLY A N 12
ATOM 19349 C CA . GLY A 1 41 ? -12.326 -12.306 -7.204 1.00 0.00 41 GLY A CA 12
ATOM 19350 C C . GLY A 1 41 ? -12.262 -12.756 -8.640 1.00 0.00 41 GLY A C 12
ATOM 19351 O O . GLY A 1 41 ? -11.660 -13.787 -8.959 1.00 0.00 41 GLY A O 12
ATOM 19355 N N . GLU A 1 42 ? -12.875 -11.981 -9.502 1.00 0.00 42 GLU A N 12
ATOM 19356 C CA . GLU A 1 42 ? -12.957 -12.274 -10.889 1.00 0.00 42 GLU A CA 12
ATOM 19357 C C . GLU A 1 42 ? -11.697 -11.839 -11.602 1.00 0.00 42 GLU A C 12
ATOM 19358 O O . GLU A 1 42 ? -11.325 -12.374 -12.653 1.00 0.00 42 GLU A O 12
ATOM 19370 N N . THR A 1 43 ? -11.056 -10.861 -11.048 1.00 0.00 43 THR A N 12
ATOM 19371 C CA . THR A 1 43 ? -9.843 -10.388 -11.513 1.00 0.00 43 THR A CA 12
ATOM 19372 C C . THR A 1 43 ? -8.737 -11.058 -10.711 1.00 0.00 43 THR A C 12
ATOM 19373 O O . THR A 1 43 ? -8.814 -11.106 -9.462 1.00 0.00 43 THR A O 12
ATOM 19384 N N . ALA A 1 44 ? -7.763 -11.616 -11.405 1.00 0.00 44 ALA A N 12
ATOM 19385 C CA . ALA A 1 44 ? -6.603 -12.210 -10.787 1.00 0.00 44 ALA A CA 12
ATOM 19386 C C . ALA A 1 44 ? -5.925 -11.233 -9.860 1.00 0.00 44 ALA A C 12
ATOM 19387 O O . ALA A 1 44 ? -5.953 -10.002 -10.074 1.00 0.00 44 ALA A O 12
ATOM 19394 N N . VAL A 1 45 ? -5.324 -11.777 -8.841 1.00 0.00 45 VAL A N 12
ATOM 19395 C CA . VAL A 1 45 ? -4.596 -11.026 -7.843 1.00 0.00 45 VAL A CA 12
ATOM 19396 C C . VAL A 1 45 ? -3.579 -10.139 -8.498 1.00 0.00 45 VAL A C 12
ATOM 19397 O O . VAL A 1 45 ? -3.579 -8.938 -8.289 1.00 0.00 45 VAL A O 12
ATOM 19410 N N . LYS A 1 46 ? -2.751 -10.757 -9.319 1.00 0.00 46 LYS A N 12
ATOM 19411 C CA . LYS A 1 46 ? -1.646 -10.076 -10.008 1.00 0.00 46 LYS A CA 12
ATOM 19412 C C . LYS A 1 46 ? -2.135 -8.872 -10.806 1.00 0.00 46 LYS A C 12
ATOM 19413 O O . LYS A 1 46 ? -1.469 -7.886 -10.916 1.00 0.00 46 LYS A O 12
ATOM 19432 N N . ASP A 1 47 ? -3.315 -8.954 -11.308 1.00 0.00 47 ASP A N 12
ATOM 19433 C CA . ASP A 1 47 ? -3.864 -7.899 -12.086 1.00 0.00 47 ASP A CA 12
ATOM 19434 C C . ASP A 1 47 ? -4.369 -6.785 -11.226 1.00 0.00 47 ASP A C 12
ATOM 19435 O O . ASP A 1 47 ? -4.260 -5.620 -11.577 1.00 0.00 47 ASP A O 12
ATOM 19444 N N . HIS A 1 48 ? -4.889 -7.142 -10.066 1.00 0.00 48 HIS A N 12
ATOM 19445 C CA . HIS A 1 48 ? -5.223 -6.158 -9.034 1.00 0.00 48 HIS A CA 12
ATOM 19446 C C . HIS A 1 48 ? -3.903 -5.461 -8.618 1.00 0.00 48 HIS A C 12
ATOM 19447 O O . HIS A 1 48 ? -3.859 -4.251 -8.400 1.00 0.00 48 HIS A O 12
ATOM 19462 N N . ILE A 1 49 ? -2.873 -6.259 -8.542 1.00 0.00 49 ILE A N 12
ATOM 19463 C CA . ILE A 1 49 ? -1.545 -5.837 -8.188 1.00 0.00 49 ILE A CA 12
ATOM 19464 C C . ILE A 1 49 ? -0.932 -4.923 -9.231 1.00 0.00 49 ILE A C 12
ATOM 19465 O O . ILE A 1 49 ? -0.373 -3.908 -8.864 1.00 0.00 49 ILE A O 12
ATOM 19481 N N . LYS A 1 50 ? -1.085 -5.230 -10.522 1.00 0.00 50 LYS A N 12
ATOM 19482 C CA . LYS A 1 50 ? -0.613 -4.321 -11.576 1.00 0.00 50 LYS A CA 12
ATOM 19483 C C . LYS A 1 50 ? -1.234 -2.933 -11.410 1.00 0.00 50 LYS A C 12
ATOM 19484 O O . LYS A 1 50 ? -0.561 -1.916 -11.609 1.00 0.00 50 LYS A O 12
ATOM 19503 N N . VAL A 1 51 ? -2.502 -2.905 -11.009 1.00 0.00 51 VAL A N 12
ATOM 19504 C CA . VAL A 1 51 ? -3.218 -1.664 -10.784 1.00 0.00 51 VAL A CA 12
ATOM 19505 C C . VAL A 1 51 ? -2.629 -0.932 -9.600 1.00 0.00 51 VAL A C 12
ATOM 19506 O O . VAL A 1 51 ? -2.282 0.244 -9.710 1.00 0.00 51 VAL A O 12
ATOM 19519 N N . LEU A 1 52 ? -2.527 -1.611 -8.484 1.00 0.00 52 LEU A N 12
ATOM 19520 C CA . LEU A 1 52 ? -1.922 -1.053 -7.292 1.00 0.00 52 LEU A CA 12
ATOM 19521 C C . LEU A 1 52 ? -0.538 -0.538 -7.583 1.00 0.00 52 LEU A C 12
ATOM 19522 O O . LEU A 1 52 ? -0.237 0.589 -7.246 1.00 0.00 52 LEU A O 12
ATOM 19538 N N . LEU A 1 53 ? 0.274 -1.343 -8.262 1.00 0.00 53 LEU A N 12
ATOM 19539 C CA . LEU A 1 53 ? 1.603 -0.946 -8.637 1.00 0.00 53 LEU A CA 12
ATOM 19540 C C . LEU A 1 53 ? 1.547 0.322 -9.453 1.00 0.00 53 LEU A C 12
ATOM 19541 O O . LEU A 1 53 ? 2.207 1.266 -9.140 1.00 0.00 53 LEU A O 12
ATOM 19557 N N . THR A 1 54 ? 0.696 0.346 -10.447 1.00 0.00 54 THR A N 12
ATOM 19558 C CA . THR A 1 54 ? 0.512 1.478 -11.262 1.00 0.00 54 THR A CA 12
ATOM 19559 C C . THR A 1 54 ? 0.038 2.733 -10.501 1.00 0.00 54 THR A C 12
ATOM 19560 O O . THR A 1 54 ? 0.487 3.856 -10.768 1.00 0.00 54 THR A O 12
ATOM 19571 N N . HIS A 1 55 ? -0.815 2.541 -9.537 1.00 0.00 55 HIS A N 12
ATOM 19572 C CA . HIS A 1 55 ? -1.281 3.621 -8.711 1.00 0.00 55 HIS A CA 12
ATOM 19573 C C . HIS A 1 55 ? -0.202 4.084 -7.706 1.00 0.00 55 HIS A C 12
ATOM 19574 O O . HIS A 1 55 ? -0.160 5.244 -7.309 1.00 0.00 55 HIS A O 12
ATOM 19589 N N . PHE A 1 56 ? 0.651 3.170 -7.312 1.00 0.00 56 PHE A N 12
ATOM 19590 C CA . PHE A 1 56 ? 1.785 3.473 -6.455 1.00 0.00 56 PHE A CA 12
ATOM 19591 C C . PHE A 1 56 ? 3.013 3.876 -7.258 1.00 0.00 56 PHE A C 12
ATOM 19592 O O . PHE A 1 56 ? 4.082 4.157 -6.705 1.00 0.00 56 PHE A O 12
ATOM 19609 N N . LYS A 1 57 ? 2.825 3.897 -8.555 1.00 0.00 57 LYS A N 12
ATOM 19610 C CA . LYS A 1 57 ? 3.824 4.297 -9.555 1.00 0.00 57 LYS A CA 12
ATOM 19611 C C . LYS A 1 57 ? 5.002 3.331 -9.645 1.00 0.00 57 LYS A C 12
ATOM 19612 O O . LYS A 1 57 ? 6.169 3.728 -9.791 1.00 0.00 57 LYS A O 12
ATOM 19631 N N . ILE A 1 58 ? 4.684 2.080 -9.576 1.00 0.00 58 ILE A N 12
ATOM 19632 C CA . ILE A 1 58 ? 5.592 1.017 -9.702 1.00 0.00 58 ILE A CA 12
ATOM 19633 C C . ILE A 1 58 ? 5.307 0.291 -11.024 1.00 0.00 58 ILE A C 12
ATOM 19634 O O . ILE A 1 58 ? 4.136 0.128 -11.390 1.00 0.00 58 ILE A O 12
ATOM 19650 N N . PRO A 1 59 ? 6.335 -0.080 -11.794 1.00 0.00 59 PRO A N 12
ATOM 19651 C CA . PRO A 1 59 ? 6.165 -0.905 -12.999 1.00 0.00 59 PRO A CA 12
ATOM 19652 C C . PRO A 1 59 ? 5.504 -2.215 -12.662 1.00 0.00 59 PRO A C 12
ATOM 19653 O O . PRO A 1 59 ? 5.872 -2.899 -11.687 1.00 0.00 59 PRO A O 12
ATOM 19664 N N . VAL A 1 60 ? 4.544 -2.570 -13.468 1.00 0.00 60 VAL A N 12
ATOM 19665 C CA . VAL A 1 60 ? 3.785 -3.773 -13.303 1.00 0.00 60 VAL A CA 12
ATOM 19666 C C . VAL A 1 60 ? 4.632 -5.017 -13.433 1.00 0.00 60 VAL A C 12
ATOM 19667 O O . VAL A 1 60 ? 4.186 -6.068 -13.128 1.00 0.00 60 VAL A O 12
ATOM 19680 N N . ASP A 1 61 ? 5.881 -4.875 -13.871 1.00 0.00 61 ASP A N 12
ATOM 19681 C CA . ASP A 1 61 ? 6.772 -6.032 -14.032 1.00 0.00 61 ASP A CA 12
ATOM 19682 C C . ASP A 1 61 ? 7.176 -6.584 -12.689 1.00 0.00 61 ASP A C 12
ATOM 19683 O O . ASP A 1 61 ? 7.714 -7.684 -12.579 1.00 0.00 61 ASP A O 12
ATOM 19692 N N . LYS A 1 62 ? 6.935 -5.811 -11.660 1.00 0.00 62 LYS A N 12
ATOM 19693 C CA . LYS A 1 62 ? 7.251 -6.206 -10.345 1.00 0.00 62 LYS A CA 12
ATOM 19694 C C . LYS A 1 62 ? 6.125 -7.001 -9.702 1.00 0.00 62 LYS A C 12
ATOM 19695 O O . LYS A 1 62 ? 6.277 -7.513 -8.614 1.00 0.00 62 LYS A O 12
ATOM 19714 N N . VAL A 1 63 ? 4.990 -7.094 -10.415 1.00 0.00 63 VAL A N 12
ATOM 19715 C CA . VAL A 1 63 ? 3.764 -7.880 -10.054 1.00 0.00 63 VAL A CA 12
ATOM 19716 C C . VAL A 1 63 ? 4.135 -9.308 -9.650 1.00 0.00 63 VAL A C 12
ATOM 19717 O O . VAL A 1 63 ? 3.505 -9.919 -8.798 1.00 0.00 63 VAL A O 12
ATOM 19730 N N . SER A 1 64 ? 5.193 -9.783 -10.262 1.00 0.00 64 SER A N 12
ATOM 19731 C CA . SER A 1 64 ? 5.804 -11.051 -9.988 1.00 0.00 64 SER A CA 12
ATOM 19732 C C . SER A 1 64 ? 6.180 -11.159 -8.507 1.00 0.00 64 SER A C 12
ATOM 19733 O O . SER A 1 64 ? 5.878 -12.142 -7.828 1.00 0.00 64 SER A O 12
ATOM 19741 N N . SER A 1 65 ? 6.786 -10.104 -8.020 1.00 0.00 65 SER A N 12
ATOM 19742 C CA . SER A 1 65 ? 7.330 -10.042 -6.712 1.00 0.00 65 SER A CA 12
ATOM 19743 C C . SER A 1 65 ? 6.428 -9.278 -5.760 1.00 0.00 65 SER A C 12
ATOM 19744 O O . SER A 1 65 ? 6.844 -8.911 -4.698 1.00 0.00 65 SER A O 12
ATOM 19752 N N . TYR A 1 66 ? 5.214 -9.051 -6.129 1.00 0.00 66 TYR A N 12
ATOM 19753 C CA . TYR A 1 66 ? 4.306 -8.364 -5.256 1.00 0.00 66 TYR A CA 12
ATOM 19754 C C . TYR A 1 66 ? 3.179 -9.237 -4.842 1.00 0.00 66 TYR A C 12
ATOM 19755 O O . TYR A 1 66 ? 2.724 -10.084 -5.611 1.00 0.00 66 TYR A O 12
ATOM 19773 N N . ALA A 1 67 ? 2.757 -9.063 -3.615 1.00 0.00 67 ALA A N 12
ATOM 19774 C CA . ALA A 1 67 ? 1.679 -9.813 -3.072 1.00 0.00 67 ALA A CA 12
ATOM 19775 C C . ALA A 1 67 ? 1.066 -9.072 -1.926 1.00 0.00 67 ALA A C 12
ATOM 19776 O O . ALA A 1 67 ? 1.706 -8.217 -1.303 1.00 0.00 67 ALA A O 12
ATOM 19783 N N . LEU A 1 68 ? -0.158 -9.390 -1.680 1.00 0.00 68 LEU A N 12
ATOM 19784 C CA . LEU A 1 68 ? -0.920 -8.822 -0.614 1.00 0.00 68 LEU A CA 12
ATOM 19785 C C . LEU A 1 68 ? -0.642 -9.624 0.641 1.00 0.00 68 LEU A C 12
ATOM 19786 O O . LEU A 1 68 ? -0.614 -10.839 0.585 1.00 0.00 68 LEU A O 12
ATOM 19802 N N . GLN A 1 69 ? -0.386 -8.976 1.727 1.00 0.00 69 GLN A N 12
ATOM 19803 C CA . GLN A 1 69 ? -0.137 -9.664 2.977 1.00 0.00 69 GLN A CA 12
ATOM 19804 C C . GLN A 1 69 ? -1.192 -9.252 3.984 1.00 0.00 69 GLN A C 12
ATOM 19805 O O . GLN A 1 69 ? -1.733 -8.138 3.911 1.00 0.00 69 GLN A O 12
ATOM 19819 N N . ASN A 1 70 ? -1.515 -10.155 4.870 1.00 0.00 70 ASN A N 12
ATOM 19820 C CA . ASN A 1 70 ? -2.411 -9.896 5.961 1.00 0.00 70 ASN A CA 12
ATOM 19821 C C . ASN A 1 70 ? -1.635 -9.198 7.064 1.00 0.00 70 ASN A C 12
ATOM 19822 O O . ASN A 1 70 ? -0.563 -9.662 7.445 1.00 0.00 70 ASN A O 12
ATOM 19833 N N . PRO A 1 71 ? -2.162 -8.107 7.602 1.00 0.00 71 PRO A N 12
ATOM 19834 C CA . PRO A 1 71 ? -1.488 -7.340 8.648 1.00 0.00 71 PRO A CA 12
ATOM 19835 C C . PRO A 1 71 ? -1.331 -8.073 9.987 1.00 0.00 71 PRO A C 12
ATOM 19836 O O . PRO A 1 71 ? -0.397 -7.780 10.747 1.00 0.00 71 PRO A O 12
ATOM 19847 N N . PHE A 1 72 ? -2.193 -9.024 10.281 1.00 0.00 72 PHE A N 12
ATOM 19848 C CA . PHE A 1 72 ? -2.150 -9.637 11.576 1.00 0.00 72 PHE A CA 12
ATOM 19849 C C . PHE A 1 72 ? -1.476 -10.971 11.573 1.00 0.00 72 PHE A C 12
ATOM 19850 O O . PHE A 1 72 ? -0.661 -11.267 12.443 1.00 0.00 72 PHE A O 12
ATOM 19867 N N . THR A 1 73 ? -1.799 -11.757 10.606 1.00 0.00 73 THR A N 12
ATOM 19868 C CA . THR A 1 73 ? -1.310 -13.119 10.519 1.00 0.00 73 THR A CA 12
ATOM 19869 C C . THR A 1 73 ? 0.008 -13.170 9.765 1.00 0.00 73 THR A C 12
ATOM 19870 O O . THR A 1 73 ? 0.768 -14.142 9.882 1.00 0.00 73 THR A O 12
ATOM 19881 N N . LEU A 1 74 ? 0.264 -12.119 8.985 1.00 0.00 74 LEU A N 12
ATOM 19882 C CA . LEU A 1 74 ? 1.463 -11.979 8.160 1.00 0.00 74 LEU A CA 12
ATOM 19883 C C . LEU A 1 74 ? 1.466 -12.956 7.001 1.00 0.00 74 LEU A C 12
ATOM 19884 O O . LEU A 1 74 ? 2.502 -13.167 6.350 1.00 0.00 74 LEU A O 12
ATOM 19900 N N . ALA A 1 75 ? 0.300 -13.511 6.714 1.00 0.00 75 ALA A N 12
ATOM 19901 C CA . ALA A 1 75 ? 0.161 -14.430 5.628 1.00 0.00 75 ALA A CA 12
ATOM 19902 C C . ALA A 1 75 ? 0.069 -13.683 4.331 1.00 0.00 75 ALA A C 12
ATOM 19903 O O . ALA A 1 75 ? -0.594 -12.654 4.249 1.00 0.00 75 ALA A O 12
ATOM 19910 N N . TYR A 1 76 ? 0.735 -14.176 3.349 1.00 0.00 76 TYR A N 12
ATOM 19911 C CA . TYR A 1 76 ? 0.703 -13.593 2.042 1.00 0.00 76 TYR A CA 12
ATOM 19912 C C . TYR A 1 76 ? -0.360 -14.240 1.212 1.00 0.00 76 TYR A C 12
ATOM 19913 O O . TYR A 1 76 ? -0.694 -15.412 1.415 1.00 0.00 76 TYR A 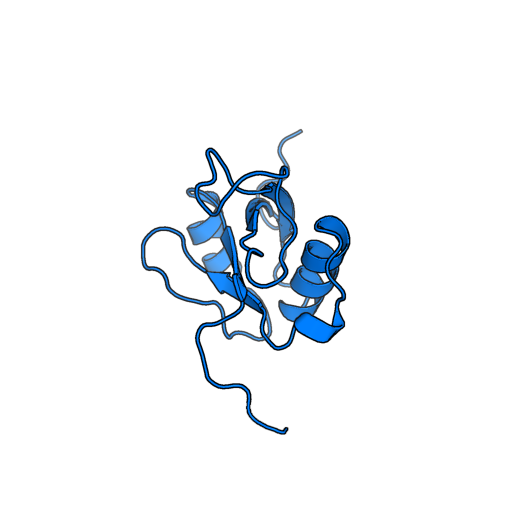O 12
ATOM 19931 N N . VAL A 1 77 ? -0.872 -13.511 0.291 1.00 0.00 77 VAL A N 12
ATOM 19932 C CA . VAL A 1 77 ? -1.815 -14.022 -0.647 1.00 0.00 77 VAL A CA 12
ATOM 19933 C C . VAL A 1 77 ? -1.023 -14.480 -1.846 1.00 0.00 77 VAL A C 12
ATOM 19934 O O . VAL A 1 77 ? -0.514 -13.673 -2.638 1.00 0.00 77 VAL A O 12
ATOM 19947 N N . GLU A 1 78 ? -0.868 -15.766 -1.940 1.00 0.00 78 GLU A N 12
ATOM 19948 C CA . GLU A 1 78 ? -0.054 -16.382 -2.955 1.00 0.00 78 GLU A CA 12
ATOM 19949 C C . GLU A 1 78 ? -0.922 -17.019 -3.996 1.00 0.00 78 GLU A C 12
ATOM 19950 O O . GLU A 1 78 ? -0.463 -17.750 -4.879 1.00 0.00 78 GLU A O 12
ATOM 19962 N N . ASP A 1 79 ? -2.175 -16.697 -3.884 1.00 0.00 79 ASP A N 12
ATOM 19963 C CA . ASP A 1 79 ? -3.213 -17.151 -4.725 1.00 0.00 79 ASP A CA 12
ATOM 19964 C C . ASP A 1 79 ? -3.198 -16.439 -6.019 1.00 0.00 79 ASP A C 12
ATOM 19965 O O . ASP A 1 79 ? -2.651 -15.345 -6.150 1.00 0.00 79 ASP A O 12
ATOM 19974 N N . SER A 1 80 ? -3.805 -17.055 -6.966 1.00 0.00 80 SER A N 12
ATOM 19975 C CA . SER A 1 80 ? -3.962 -16.519 -8.257 1.00 0.00 80 SER A CA 12
ATOM 19976 C C . SER A 1 80 ? -5.150 -15.584 -8.291 1.00 0.00 80 SER A C 12
ATOM 19977 O O . SER A 1 80 ? -5.123 -14.519 -8.925 1.00 0.00 80 SER A O 12
ATOM 19985 N N . PHE A 1 81 ? -6.182 -15.968 -7.599 1.00 0.00 81 PHE A N 12
ATOM 19986 C CA . PHE A 1 81 ? -7.370 -15.220 -7.507 1.00 0.00 81 PHE A CA 12
ATOM 19987 C C . PHE A 1 81 ? -7.760 -15.050 -6.050 1.00 0.00 81 PHE A C 12
ATOM 19988 O O . PHE A 1 81 ? -7.372 -15.835 -5.179 1.00 0.00 81 PHE A O 12
ATOM 20005 N N . LEU A 1 82 ? -8.507 -14.024 -5.809 1.00 0.00 82 LEU A N 12
ATOM 20006 C CA . LEU A 1 82 ? -8.991 -13.684 -4.502 1.00 0.00 82 LEU A CA 12
ATOM 20007 C C . LEU A 1 82 ? -10.331 -14.279 -4.285 1.00 0.00 82 LEU A C 12
ATOM 20008 O O . LEU A 1 82 ? -11.132 -14.374 -5.211 1.00 0.00 82 LEU A O 12
ATOM 20024 N N . THR A 1 83 ? -10.575 -14.690 -3.098 1.00 0.00 83 THR A N 12
ATOM 20025 C CA . THR A 1 83 ? -11.851 -15.183 -2.759 1.00 0.00 83 THR A CA 12
ATOM 20026 C C . THR A 1 83 ? -12.653 -14.018 -2.190 1.00 0.00 83 THR A C 12
ATOM 20027 O O . THR A 1 83 ? -12.054 -13.055 -1.682 1.00 0.00 83 THR A O 12
ATOM 20038 N N . PRO A 1 84 ? -13.995 -14.043 -2.282 1.00 0.00 84 PRO A N 12
ATOM 20039 C CA . PRO A 1 84 ? -14.837 -13.011 -1.655 1.00 0.00 84 PRO A CA 12
ATOM 20040 C C . PRO A 1 84 ? -14.557 -12.980 -0.156 1.00 0.00 84 PRO A C 12
ATOM 20041 O O . PRO A 1 84 ? -14.607 -11.931 0.485 1.00 0.00 84 PRO A O 12
ATOM 20052 N N . GLU A 1 85 ? -14.233 -14.145 0.370 1.00 0.00 85 GLU A N 12
ATOM 20053 C CA . GLU A 1 85 ? -13.849 -14.320 1.743 1.00 0.00 85 GLU A CA 12
ATOM 20054 C C . GLU A 1 85 ? -12.604 -13.506 2.071 1.00 0.00 85 GLU A C 12
ATOM 20055 O O . GLU A 1 85 ? -12.580 -12.810 3.070 1.00 0.00 85 GLU A O 12
ATOM 20067 N N . ARG A 1 86 ? -11.584 -13.570 1.197 1.00 0.00 86 ARG A N 12
ATOM 20068 C CA . ARG A 1 86 ? -10.374 -12.793 1.379 1.00 0.00 86 ARG A CA 12
ATOM 20069 C C . ARG A 1 86 ? -10.669 -11.333 1.428 1.00 0.00 86 ARG A C 12
ATOM 20070 O O . ARG A 1 86 ? -10.073 -10.607 2.201 1.00 0.00 86 ARG A O 12
ATOM 20091 N N . LEU A 1 87 ? -11.580 -10.921 0.596 1.00 0.00 87 LEU A N 12
ATOM 20092 C CA . LEU A 1 87 ? -11.970 -9.548 0.481 1.00 0.00 87 LEU A CA 12
ATOM 20093 C C . LEU A 1 87 ? -12.606 -9.073 1.766 1.00 0.00 87 LEU A C 12
ATOM 20094 O O . LEU A 1 87 ? -12.279 -8.021 2.273 1.00 0.00 87 LEU A O 12
ATOM 20110 N N . VAL A 1 88 ? -13.494 -9.868 2.273 1.00 0.00 88 VAL A N 12
ATOM 20111 C CA . VAL A 1 88 ? -14.147 -9.627 3.501 1.00 0.00 88 VAL A CA 12
ATOM 20112 C C . VAL A 1 88 ? -13.217 -9.657 4.698 1.00 0.00 88 VAL A C 12
ATOM 20113 O O . VAL A 1 88 ? -13.262 -8.759 5.563 1.00 0.00 88 VAL A O 12
ATOM 20126 N N . GLU A 1 89 ? -12.369 -10.649 4.742 1.00 0.00 89 GLU A N 12
ATOM 20127 C CA . GLU A 1 89 ? -11.331 -10.745 5.750 1.00 0.00 89 GLU A CA 12
ATOM 20128 C C . GLU A 1 89 ? -10.383 -9.535 5.685 1.00 0.00 89 GLU A C 12
ATOM 20129 O O . GLU A 1 89 ? -9.795 -9.133 6.683 1.00 0.00 89 GLU A O 12
ATOM 20141 N N . ALA A 1 90 ? -10.219 -9.001 4.504 1.00 0.00 90 ALA A N 12
ATOM 20142 C CA . ALA A 1 90 ? -9.396 -7.823 4.297 1.00 0.00 90 ALA A CA 12
ATOM 20143 C C . ALA A 1 90 ? -10.137 -6.542 4.648 1.00 0.00 90 ALA A C 12
ATOM 20144 O O . ALA A 1 90 ? -9.524 -5.622 5.186 1.00 0.00 90 ALA A O 12
ATOM 20151 N N . GLU A 1 91 ? -11.462 -6.474 4.347 1.00 0.00 91 GLU A N 12
ATOM 20152 C CA . GLU A 1 91 ? -12.275 -5.313 4.709 1.00 0.00 91 GLU A CA 12
ATOM 20153 C C . GLU A 1 91 ? -12.184 -4.999 6.191 1.00 0.00 91 GLU A C 12
ATOM 20154 O O . GLU A 1 91 ? -12.453 -3.873 6.606 1.00 0.00 91 GLU A O 12
ATOM 20166 N N . LYS A 1 92 ? -11.854 -6.013 6.984 1.00 0.00 92 LYS A N 12
ATOM 20167 C CA . LYS A 1 92 ? -11.649 -5.869 8.402 1.00 0.00 92 LYS A CA 12
ATOM 20168 C C . LYS A 1 92 ? -10.678 -4.731 8.690 1.00 0.00 92 LYS A C 12
ATOM 20169 O O . LYS A 1 92 ? -10.904 -3.911 9.581 1.00 0.00 92 LYS A O 12
ATOM 20188 N N . SER A 1 93 ? -9.608 -4.683 7.924 1.00 0.00 93 SER A N 12
ATOM 20189 C CA . SER A 1 93 ? -8.594 -3.700 8.118 1.00 0.00 93 SER A CA 12
ATOM 20190 C C . SER A 1 93 ? -7.986 -3.172 6.794 1.00 0.00 93 SER A C 12
ATOM 20191 O O . SER A 1 93 ? -8.468 -2.181 6.228 1.00 0.00 93 SER A O 12
ATOM 20199 N N . TYR A 1 94 ? -6.982 -3.860 6.295 1.00 0.00 94 TYR A N 12
ATOM 20200 C CA . TYR A 1 94 ? -6.260 -3.487 5.085 1.00 0.00 94 TYR A CA 12
ATOM 20201 C C . TYR A 1 94 ? -5.580 -4.733 4.490 1.00 0.00 94 TYR A C 12
ATOM 20202 O O . TYR A 1 94 ? -5.670 -5.837 5.049 1.00 0.00 94 TYR A O 12
ATOM 20220 N N . PHE A 1 95 ? -4.877 -4.511 3.401 1.00 0.00 95 PHE A N 12
ATOM 20221 C CA . PHE A 1 95 ? -3.974 -5.463 2.764 1.00 0.00 95 PHE A CA 12
ATOM 20222 C C . PHE A 1 95 ? -2.620 -4.811 2.743 1.00 0.00 95 PHE A C 12
ATOM 20223 O O . PHE A 1 95 ? -2.546 -3.599 2.669 1.00 0.00 95 PHE A O 12
ATOM 20240 N N . ILE A 1 96 ? -1.568 -5.562 2.831 1.00 0.00 96 ILE A N 12
ATOM 20241 C CA . ILE A 1 96 ? -0.249 -4.973 2.734 1.00 0.00 96 ILE A CA 12
ATOM 20242 C C . ILE A 1 96 ? 0.441 -5.481 1.461 1.00 0.00 96 ILE A C 12
ATOM 20243 O O . ILE A 1 96 ? 0.904 -6.606 1.409 1.00 0.00 96 ILE A O 12
ATOM 20259 N N . LEU A 1 97 ? 0.429 -4.668 0.439 1.00 0.00 97 LEU A N 12
ATOM 20260 C CA . LEU A 1 97 ? 1.022 -4.990 -0.843 1.00 0.00 97 LEU A CA 12
ATOM 20261 C C . LEU A 1 97 ? 2.525 -4.790 -0.738 1.00 0.00 97 LEU A C 12
ATOM 20262 O O . LEU A 1 97 ? 3.037 -3.667 -0.697 1.00 0.00 97 LEU A O 12
ATOM 20278 N N . ARG A 1 98 ? 3.213 -5.893 -0.637 1.00 0.00 98 ARG A N 12
ATOM 20279 C CA . ARG A 1 98 ? 4.625 -5.895 -0.383 1.00 0.00 98 ARG A CA 12
ATOM 20280 C C . ARG A 1 98 ? 5.342 -6.615 -1.450 1.00 0.00 98 ARG A C 12
ATOM 20281 O O . ARG A 1 98 ? 4.741 -7.407 -2.196 1.00 0.00 98 ARG A O 12
ATOM 20302 N N . MET A 1 99 ? 6.624 -6.373 -1.522 1.00 0.00 99 MET A N 12
ATOM 20303 C CA . MET A 1 99 ? 7.446 -7.158 -2.336 1.00 0.00 99 MET A CA 12
ATOM 20304 C C . MET A 1 99 ? 7.728 -8.431 -1.584 1.00 0.00 99 MET A C 12
ATOM 20305 O O . MET A 1 99 ? 8.088 -8.395 -0.397 1.00 0.00 99 MET A O 12
ATOM 20319 N N . LYS A 1 100 ? 7.513 -9.517 -2.228 1.00 0.00 100 LYS A N 12
ATOM 20320 C CA . LYS A 1 100 ? 7.754 -10.809 -1.680 1.00 0.00 100 LYS A CA 12
ATOM 20321 C C . LYS A 1 100 ? 9.229 -11.035 -1.524 1.00 0.00 100 LYS A C 12
ATOM 20322 O O . LYS A 1 100 ? 9.998 -10.636 -2.403 1.00 0.00 100 LYS A O 12
ATOM 20341 N N . PRO A 1 101 ? 9.650 -11.590 -0.361 1.00 0.00 101 PRO A N 12
ATOM 20342 C CA . PRO A 1 101 ? 11.043 -11.948 -0.103 1.00 0.00 101 PRO A CA 12
ATOM 20343 C C . PRO A 1 101 ? 11.605 -12.743 -1.255 1.00 0.00 101 PRO A C 12
ATOM 20344 O O . PRO A 1 101 ? 11.220 -13.899 -1.497 1.00 0.00 101 PRO A O 12
ATOM 20355 N N . HIS A 1 102 ? 12.457 -12.099 -1.978 1.00 0.00 102 HIS A N 12
ATOM 20356 C CA . HIS A 1 102 ? 13.006 -12.616 -3.171 1.00 0.00 102 HIS A CA 12
ATOM 20357 C C . HIS A 1 102 ? 14.481 -12.804 -3.007 1.00 0.00 102 HIS A C 12
ATOM 20358 O O . HIS A 1 102 ? 15.186 -11.905 -2.543 1.00 0.00 102 HIS A O 12
ATOM 20373 N N . ALA A 1 103 ? 14.935 -13.949 -3.378 1.00 0.00 103 ALA A N 12
ATOM 20374 C CA . ALA A 1 103 ? 16.331 -14.287 -3.302 1.00 0.00 103 ALA A CA 12
ATOM 20375 C C . ALA A 1 103 ? 17.067 -13.667 -4.468 1.00 0.00 103 ALA A C 12
ATOM 20376 O O . ALA A 1 103 ? 16.444 -13.322 -5.478 1.00 0.00 103 ALA A O 12
ATOM 20383 N N . ILE A 1 104 ? 18.365 -13.504 -4.340 1.00 0.00 104 ILE A N 12
ATOM 20384 C CA . ILE A 1 104 ? 19.138 -12.954 -5.373 1.00 0.00 104 ILE A CA 12
ATOM 20385 C C . ILE A 1 104 ? 19.269 -13.953 -6.500 1.00 0.00 104 ILE A C 12
ATOM 20386 O O . ILE A 1 104 ? 19.773 -15.067 -6.304 1.00 0.00 104 ILE A O 12
ATOM 20402 N N . ALA A 1 105 ? 18.767 -13.591 -7.641 1.00 0.00 105 ALA A N 12
ATOM 20403 C CA . ALA A 1 105 ? 18.890 -14.416 -8.796 1.00 0.00 105 ALA A CA 12
ATOM 20404 C C . ALA A 1 105 ? 20.244 -14.171 -9.395 1.00 0.00 105 ALA A C 12
ATOM 20405 O O . ALA A 1 105 ? 20.613 -13.016 -9.664 1.00 0.00 105 ALA A O 12
ATOM 20412 N N . ASP A 1 106 ? 21.000 -15.214 -9.584 1.00 0.00 106 ASP A N 12
ATOM 20413 C CA . ASP A 1 106 ? 22.323 -15.086 -10.123 1.00 0.00 106 ASP A CA 12
ATOM 20414 C C . ASP A 1 106 ? 22.275 -15.054 -11.610 1.00 0.00 106 ASP A C 12
ATOM 20415 O O . ASP A 1 106 ? 22.459 -16.059 -12.298 1.00 0.00 106 ASP A O 12
ATOM 20424 N N . ARG A 1 107 ? 21.855 -13.918 -12.054 1.00 0.00 107 ARG A N 12
ATOM 20425 C CA . ARG A 1 107 ? 21.725 -13.559 -13.438 1.00 0.00 107 ARG A CA 12
ATOM 20426 C C . ARG A 1 107 ? 23.090 -13.472 -14.084 1.00 0.00 107 ARG A C 12
ATOM 20427 O O . ARG A 1 107 ? 23.765 -12.436 -13.926 1.00 0.00 107 ARG A O 12
ATOM 20449 N N . GLY A 1 1 ? -24.622 -19.287 -10.821 1.00 0.00 1 GLY A N 13
ATOM 20450 C CA . GLY A 1 1 ? -25.519 -19.067 -9.700 1.00 0.00 1 GLY A CA 13
ATOM 20451 C C . GLY A 1 1 ? -24.747 -18.932 -8.421 1.00 0.00 1 GLY A C 13
ATOM 20452 O O . GLY A 1 1 ? -23.616 -19.429 -8.339 1.00 0.00 1 GLY A O 13
ATOM 20458 N N . ALA A 1 2 ? -25.357 -18.285 -7.423 1.00 0.00 2 ALA A N 13
ATOM 20459 C CA . ALA A 1 2 ? -24.753 -18.045 -6.109 1.00 0.00 2 ALA A CA 13
ATOM 20460 C C . ALA A 1 2 ? -23.422 -17.324 -6.235 1.00 0.00 2 ALA A C 13
ATOM 20461 O O . ALA A 1 2 ? -22.352 -17.873 -5.933 1.00 0.00 2 ALA A O 13
ATOM 20468 N N . HIS A 1 3 ? -23.482 -16.123 -6.730 1.00 0.00 3 HIS A N 13
ATOM 20469 C CA . HIS A 1 3 ? -22.303 -15.333 -6.927 1.00 0.00 3 HIS A CA 13
ATOM 20470 C C . HIS A 1 3 ? -21.902 -14.680 -5.627 1.00 0.00 3 HIS A C 13
ATOM 20471 O O . HIS A 1 3 ? -22.503 -13.692 -5.199 1.00 0.00 3 HIS A O 13
ATOM 20486 N N . MET A 1 4 ? -20.927 -15.252 -4.986 1.00 0.00 4 MET A N 13
ATOM 20487 C CA . MET A 1 4 ? -20.411 -14.696 -3.771 1.00 0.00 4 MET A CA 13
ATOM 20488 C C . MET A 1 4 ? -19.252 -13.817 -4.113 1.00 0.00 4 MET A C 13
ATOM 20489 O O . MET A 1 4 ? -18.189 -14.299 -4.508 1.00 0.00 4 MET A O 13
ATOM 20503 N N . GLY A 1 5 ? -19.475 -12.547 -4.051 1.00 0.00 5 GLY A N 13
ATOM 20504 C CA . GLY A 1 5 ? -18.457 -11.606 -4.358 1.00 0.00 5 GLY A CA 13
ATOM 20505 C C . GLY A 1 5 ? -18.532 -10.429 -3.452 1.00 0.00 5 GLY A C 13
ATOM 20506 O O . GLY A 1 5 ? -18.302 -10.559 -2.245 1.00 0.00 5 GLY A O 13
ATOM 20510 N N . GLY A 1 6 ? -18.908 -9.305 -4.000 1.00 0.00 6 GLY A N 13
ATOM 20511 C CA . GLY A 1 6 ? -18.965 -8.120 -3.242 1.00 0.00 6 GLY A CA 13
ATOM 20512 C C . GLY A 1 6 ? -17.650 -7.453 -3.317 1.00 0.00 6 GLY A C 13
ATOM 20513 O O . GLY A 1 6 ? -16.779 -7.697 -2.491 1.00 0.00 6 GLY A O 13
ATOM 20517 N N . SER A 1 7 ? -17.459 -6.668 -4.339 1.00 0.00 7 SER A N 13
ATOM 20518 C CA . SER A 1 7 ? -16.205 -5.992 -4.507 1.00 0.00 7 SER A CA 13
ATOM 20519 C C . SER A 1 7 ? -16.026 -4.929 -3.420 1.00 0.00 7 SER A C 13
ATOM 20520 O O . SER A 1 7 ? -16.934 -4.125 -3.132 1.00 0.00 7 SER A O 13
ATOM 20528 N N . MET A 1 8 ? -14.857 -4.932 -2.846 1.00 0.00 8 MET A N 13
ATOM 20529 C CA . MET A 1 8 ? -14.572 -4.158 -1.682 1.00 0.00 8 MET A CA 13
ATOM 20530 C C . MET A 1 8 ? -13.555 -3.128 -1.964 1.00 0.00 8 MET A C 13
ATOM 20531 O O . MET A 1 8 ? -12.609 -3.385 -2.691 1.00 0.00 8 MET A O 13
ATOM 20545 N N . LYS A 1 9 ? -13.734 -1.964 -1.412 1.00 0.00 9 LYS A N 13
ATOM 20546 C CA . LYS A 1 9 ? -12.741 -0.934 -1.525 1.00 0.00 9 LYS A CA 13
ATOM 20547 C C . LYS A 1 9 ? -11.905 -0.972 -0.243 1.00 0.00 9 LYS A C 13
ATOM 20548 O O . LYS A 1 9 ? -12.289 -0.436 0.804 1.00 0.00 9 LYS A O 13
ATOM 20567 N N . ILE A 1 10 ? -10.802 -1.651 -0.344 1.00 0.00 10 ILE A N 13
ATOM 20568 C CA . ILE A 1 10 ? -9.940 -1.956 0.755 1.00 0.00 10 ILE A CA 13
ATOM 20569 C C . ILE A 1 10 ? -8.690 -1.119 0.701 1.00 0.00 10 ILE A C 13
ATOM 20570 O O . ILE A 1 10 ? -8.138 -0.902 -0.373 1.00 0.00 10 ILE A O 13
ATOM 20586 N N . ARG A 1 11 ? -8.260 -0.628 1.843 1.00 0.00 11 ARG A N 13
ATOM 20587 C CA . ARG A 1 11 ? -7.007 0.041 1.942 1.00 0.00 11 ARG A CA 13
ATOM 20588 C C . ARG A 1 11 ? -5.903 -0.915 1.777 1.00 0.00 11 ARG A C 13
ATOM 20589 O O . ARG A 1 11 ? -5.916 -2.004 2.336 1.00 0.00 11 ARG A O 13
ATOM 20610 N N . VAL A 1 12 ? -4.992 -0.558 1.004 1.00 0.00 12 VAL A N 13
ATOM 20611 C CA . VAL A 1 12 ? -3.869 -1.337 0.804 1.00 0.00 12 VAL A CA 13
ATOM 20612 C C . VAL A 1 12 ? -2.673 -0.564 1.256 1.00 0.00 12 VAL A C 13
ATOM 20613 O O . VAL A 1 12 ? -2.485 0.545 0.752 1.00 0.00 12 VAL A O 13
ATOM 20626 N N . GLU A 1 13 ? -1.893 -1.058 2.200 1.00 0.00 13 GLU A N 13
ATOM 20627 C CA . GLU A 1 13 ? -0.650 -0.398 2.412 1.00 0.00 13 GLU A CA 13
ATOM 20628 C C . GLU A 1 13 ? 0.287 -0.890 1.352 1.00 0.00 13 GLU A C 13
ATOM 20629 O O . GLU A 1 13 ? 0.179 -2.022 0.915 1.00 0.00 13 GLU A O 13
ATOM 20641 N N . LEU A 1 14 ? 1.154 -0.059 0.932 1.00 0.00 14 LEU A N 13
ATOM 20642 C CA . LEU A 1 14 ? 2.179 -0.429 -0.006 1.00 0.00 14 LEU A CA 13
ATOM 20643 C C . LEU A 1 14 ? 3.536 -0.283 0.611 1.00 0.00 14 LEU A C 13
ATOM 20644 O O . LEU A 1 14 ? 3.831 0.732 1.235 1.00 0.00 14 LEU A O 13
ATOM 20660 N N . ILE A 1 15 ? 4.354 -1.294 0.467 1.00 0.00 15 ILE A N 13
ATOM 20661 C CA . ILE A 1 15 ? 5.753 -1.144 0.792 1.00 0.00 15 ILE A CA 13
ATOM 20662 C C . ILE A 1 15 ? 6.503 -1.208 -0.527 1.00 0.00 15 ILE A C 13
ATOM 20663 O O . ILE A 1 15 ? 6.391 -2.198 -1.251 1.00 0.00 15 ILE A O 13
ATOM 20679 N N . ASN A 1 16 ? 7.255 -0.197 -0.833 1.00 0.00 16 ASN A N 13
ATOM 20680 C CA . ASN A 1 16 ? 8.051 -0.194 -2.024 1.00 0.00 16 ASN A CA 13
ATOM 20681 C C . ASN A 1 16 ? 9.441 0.269 -1.691 1.00 0.00 16 ASN A C 13
ATOM 20682 O O . ASN A 1 16 ? 9.859 1.382 -2.001 1.00 0.00 16 ASN A O 13
ATOM 20693 N N . GLY A 1 17 ? 10.101 -0.546 -0.937 1.00 0.00 17 GLY A N 13
ATOM 20694 C CA . GLY A 1 17 ? 11.469 -0.295 -0.585 1.00 0.00 17 GLY A CA 13
ATOM 20695 C C . GLY A 1 17 ? 11.598 0.449 0.716 1.00 0.00 17 GLY A C 13
ATOM 20696 O O . GLY A 1 17 ? 12.054 1.588 0.744 1.00 0.00 17 GLY A O 13
ATOM 20700 N N . ASN A 1 18 ? 11.273 -0.205 1.807 1.00 0.00 18 ASN A N 13
ATOM 20701 C CA . ASN A 1 18 ? 11.299 0.443 3.106 1.00 0.00 18 ASN A CA 13
ATOM 20702 C C . ASN A 1 18 ? 12.653 0.339 3.702 1.00 0.00 18 ASN A C 13
ATOM 20703 O O . ASN A 1 18 ? 13.009 1.066 4.633 1.00 0.00 18 ASN A O 13
ATOM 20714 N N . GLU A 1 19 ? 13.440 -0.546 3.124 1.00 0.00 19 GLU A N 13
ATOM 20715 C CA . GLU A 1 19 ? 14.786 -0.759 3.525 1.00 0.00 19 GLU A CA 13
ATOM 20716 C C . GLU A 1 19 ? 15.663 0.379 3.053 1.00 0.00 19 GLU A C 13
ATOM 20717 O O . GLU A 1 19 ? 16.789 0.572 3.506 1.00 0.00 19 GLU A O 13
ATOM 20729 N N . HIS A 1 20 ? 15.123 1.112 2.163 1.00 0.00 20 HIS A N 13
ATOM 20730 C CA . HIS A 1 20 ? 15.774 2.282 1.579 1.00 0.00 20 HIS A CA 13
ATOM 20731 C C . HIS A 1 20 ? 14.999 3.554 1.865 1.00 0.00 20 HIS A C 13
ATOM 20732 O O . HIS A 1 20 ? 15.527 4.653 1.707 1.00 0.00 20 HIS A O 13
ATOM 20747 N N . ARG A 1 21 ? 13.711 3.393 2.222 1.00 0.00 21 ARG A N 13
ATOM 20748 C CA . ARG A 1 21 ? 12.763 4.486 2.575 1.00 0.00 21 ARG A CA 13
ATOM 20749 C C . ARG A 1 21 ? 12.258 5.242 1.343 1.00 0.00 21 ARG A C 13
ATOM 20750 O O . ARG A 1 21 ? 11.193 5.853 1.369 1.00 0.00 21 ARG A O 13
ATOM 20771 N N . THR A 1 22 ? 13.029 5.163 0.277 1.00 0.00 22 THR A N 13
ATOM 20772 C CA . THR A 1 22 ? 12.755 5.792 -0.998 1.00 0.00 22 THR A CA 13
ATOM 20773 C C . THR A 1 22 ? 12.538 7.299 -0.897 1.00 0.00 22 THR A C 13
ATOM 20774 O O . THR A 1 22 ? 11.411 7.801 -1.007 1.00 0.00 22 THR A O 13
ATOM 20785 N N . SER A 1 23 ? 13.640 7.996 -0.603 1.00 0.00 23 SER A N 13
ATOM 20786 C CA . SER A 1 23 ? 13.683 9.440 -0.485 1.00 0.00 23 SER A CA 13
ATOM 20787 C C . SER A 1 23 ? 12.883 9.948 0.731 1.00 0.00 23 SER A C 13
ATOM 20788 O O . SER A 1 23 ? 12.281 9.171 1.482 1.00 0.00 23 SER A O 13
ATOM 20796 N N . SER A 1 24 ? 12.903 11.236 0.931 1.00 0.00 24 SER A N 13
ATOM 20797 C CA . SER A 1 24 ? 12.172 11.859 2.007 1.00 0.00 24 SER A CA 13
ATOM 20798 C C . SER A 1 24 ? 10.915 12.509 1.446 1.00 0.00 24 SER A C 13
ATOM 20799 O O . SER A 1 24 ? 10.306 13.386 2.060 1.00 0.00 24 SER A O 13
ATOM 20807 N N . THR A 1 25 ? 10.544 12.034 0.291 1.00 0.00 25 THR A N 13
ATOM 20808 C CA . THR A 1 25 ? 9.390 12.480 -0.428 1.00 0.00 25 THR A CA 13
ATOM 20809 C C . THR A 1 25 ? 8.106 12.179 0.352 1.00 0.00 25 THR A C 13
ATOM 20810 O O . THR A 1 25 ? 8.055 11.202 1.116 1.00 0.00 25 THR A O 13
ATOM 20821 N N . PRO A 1 26 ? 7.068 13.009 0.196 1.00 0.00 26 PRO A N 13
ATOM 20822 C CA . PRO A 1 26 ? 5.848 12.867 0.952 1.00 0.00 26 PRO A CA 13
ATOM 20823 C C . PRO A 1 26 ? 4.954 11.725 0.480 1.00 0.00 26 PRO A C 13
ATOM 20824 O O . PRO A 1 26 ? 4.177 11.861 -0.477 1.00 0.00 26 PRO A O 13
ATOM 20835 N N . GLN A 1 27 ? 5.125 10.584 1.101 1.00 0.00 27 GLN A N 13
ATOM 20836 C CA . GLN A 1 27 ? 4.272 9.444 0.911 1.00 0.00 27 GLN A CA 13
ATOM 20837 C C . GLN A 1 27 ? 3.209 9.400 1.992 1.00 0.00 27 GLN A C 13
ATOM 20838 O O . GLN A 1 27 ? 2.385 8.479 2.068 1.00 0.00 27 GLN A O 13
ATOM 20852 N N . GLN A 1 28 ? 3.236 10.454 2.743 1.00 0.00 28 GLN A N 13
ATOM 20853 C CA . GLN A 1 28 ? 2.397 10.750 3.890 1.00 0.00 28 GLN A CA 13
ATOM 20854 C C . GLN A 1 28 ? 2.670 9.826 5.078 1.00 0.00 28 GLN A C 13
ATOM 20855 O O . GLN A 1 28 ? 2.167 8.692 5.132 1.00 0.00 28 GLN A O 13
ATOM 20869 N N . PRO A 1 29 ? 3.465 10.304 6.057 1.00 0.00 29 PRO A N 13
ATOM 20870 C CA . PRO A 1 29 ? 3.827 9.524 7.224 1.00 0.00 29 PRO A CA 13
ATOM 20871 C C . PRO A 1 29 ? 2.673 9.379 8.216 1.00 0.00 29 PRO A C 13
ATOM 20872 O O . PRO A 1 29 ? 2.449 10.224 9.090 1.00 0.00 29 PRO A O 13
ATOM 20883 N N . GLN A 1 30 ? 1.889 8.371 7.991 1.00 0.00 30 GLN A N 13
ATOM 20884 C CA . GLN A 1 30 ? 0.807 7.980 8.828 1.00 0.00 30 GLN A CA 13
ATOM 20885 C C . GLN A 1 30 ? 0.900 6.483 8.903 1.00 0.00 30 GLN A C 13
ATOM 20886 O O . GLN A 1 30 ? 1.071 5.881 9.964 1.00 0.00 30 GLN A O 13
ATOM 20900 N N . GLN A 1 31 ? 0.824 5.916 7.745 1.00 0.00 31 GLN A N 13
ATOM 20901 C CA . GLN A 1 31 ? 1.093 4.558 7.474 1.00 0.00 31 GLN A CA 13
ATOM 20902 C C . GLN A 1 31 ? 2.024 4.584 6.296 1.00 0.00 31 GLN A C 13
ATOM 20903 O O . GLN A 1 31 ? 2.573 5.661 5.975 1.00 0.00 31 GLN A O 13
ATOM 20917 N N . ASN A 1 32 ? 2.210 3.484 5.648 1.00 0.00 32 ASN A N 13
ATOM 20918 C CA . ASN A 1 32 ? 2.939 3.466 4.416 1.00 0.00 32 ASN A CA 13
ATOM 20919 C C . ASN A 1 32 ? 1.996 4.016 3.342 1.00 0.00 32 ASN A C 13
ATOM 20920 O O . ASN A 1 32 ? 0.801 4.207 3.642 1.00 0.00 32 ASN A O 13
ATOM 20931 N N . PRO A 1 33 ? 2.476 4.371 2.127 1.00 0.00 33 PRO A N 13
ATOM 20932 C CA . PRO A 1 33 ? 1.595 4.790 1.029 1.00 0.00 33 PRO A CA 13
ATOM 20933 C C . PRO A 1 33 ? 0.423 3.811 0.894 1.00 0.00 33 PRO A C 13
ATOM 20934 O O . PRO A 1 33 ? 0.621 2.603 0.926 1.00 0.00 33 PRO A O 13
ATOM 20945 N N . SER A 1 34 ? -0.776 4.307 0.773 1.00 0.00 34 SER A N 13
ATOM 20946 C CA . SER A 1 34 ? -1.920 3.435 0.763 1.00 0.00 34 SER A CA 13
ATOM 20947 C C . SER A 1 34 ? -2.912 3.885 -0.294 1.00 0.00 34 SER A C 13
ATOM 20948 O O . SER A 1 34 ? -2.832 5.012 -0.799 1.00 0.00 34 SER A O 13
ATOM 20956 N N . VAL A 1 35 ? -3.822 3.012 -0.627 1.00 0.00 35 VAL A N 13
ATOM 20957 C CA . VAL A 1 35 ? -4.881 3.294 -1.552 1.00 0.00 35 VAL A CA 13
ATOM 20958 C C . VAL A 1 35 ? -6.060 2.465 -1.182 1.00 0.00 35 VAL A C 13
ATOM 20959 O O . VAL A 1 35 ? -5.904 1.396 -0.627 1.00 0.00 35 VAL A O 13
ATOM 20972 N N . SER A 1 36 ? -7.214 2.961 -1.425 1.00 0.00 36 SER A N 13
ATOM 20973 C CA . SER A 1 36 ? -8.371 2.208 -1.227 1.00 0.00 36 SER A CA 13
ATOM 20974 C C . SER A 1 36 ? -8.729 1.629 -2.608 1.00 0.00 36 SER A C 13
ATOM 20975 O O . SER A 1 36 ? -9.148 2.352 -3.515 1.00 0.00 36 SER A O 13
ATOM 20983 N N . HIS A 1 37 ? -8.514 0.352 -2.759 1.00 0.00 37 HIS A N 13
ATOM 20984 C CA . HIS A 1 37 ? -8.601 -0.299 -4.009 1.00 0.00 37 HIS A CA 13
ATOM 20985 C C . HIS A 1 37 ? -9.773 -1.261 -4.022 1.00 0.00 37 HIS A C 13
ATOM 20986 O O . HIS A 1 37 ? -10.092 -1.870 -3.016 1.00 0.00 37 HIS A O 13
ATOM 21001 N N . ILE A 1 38 ? -10.378 -1.370 -5.163 1.00 0.00 38 ILE A N 13
ATOM 21002 C CA . ILE A 1 38 ? -11.571 -2.196 -5.425 1.00 0.00 38 ILE A CA 13
ATOM 21003 C C . ILE A 1 38 ? -11.015 -3.631 -5.680 1.00 0.00 38 ILE A C 13
ATOM 21004 O O . ILE A 1 38 ? -10.275 -3.871 -6.646 1.00 0.00 38 ILE A O 13
ATOM 21020 N N . PHE A 1 39 ? -11.295 -4.510 -4.810 1.00 0.00 39 PHE A N 13
ATOM 21021 C CA . PHE A 1 39 ? -10.894 -5.855 -4.955 1.00 0.00 39 PHE A CA 13
ATOM 21022 C C . PHE A 1 39 ? -12.089 -6.725 -5.171 1.00 0.00 39 PHE A C 13
ATOM 21023 O O . PHE A 1 39 ? -13.149 -6.492 -4.596 1.00 0.00 39 PHE A O 13
ATOM 21040 N N . ASP A 1 40 ? -11.900 -7.703 -6.001 1.00 0.00 40 ASP A N 13
ATOM 21041 C CA . ASP A 1 40 ? -12.884 -8.673 -6.344 1.00 0.00 40 ASP A CA 13
ATOM 21042 C C . ASP A 1 40 ? -12.200 -9.976 -6.611 1.00 0.00 40 ASP A C 13
ATOM 21043 O O . ASP A 1 40 ? -10.962 -10.024 -6.765 1.00 0.00 40 ASP A O 13
ATOM 21052 N N . GLY A 1 41 ? -12.971 -10.995 -6.674 1.00 0.00 41 GLY A N 13
ATOM 21053 C CA . GLY A 1 41 ? -12.465 -12.308 -6.951 1.00 0.00 41 GLY A CA 13
ATOM 21054 C C . GLY A 1 41 ? -12.656 -12.691 -8.381 1.00 0.00 41 GLY A C 13
ATOM 21055 O O . GLY A 1 41 ? -12.557 -13.866 -8.743 1.00 0.00 41 GLY A O 13
ATOM 21059 N N . GLU A 1 42 ? -12.885 -11.713 -9.198 1.00 0.00 42 GLU A N 13
ATOM 21060 C CA . GLU A 1 42 ? -13.156 -11.917 -10.564 1.00 0.00 42 GLU A CA 13
ATOM 21061 C C . GLU A 1 42 ? -11.942 -11.618 -11.415 1.00 0.00 42 GLU A C 13
ATOM 21062 O O . GLU A 1 42 ? -11.743 -12.199 -12.485 1.00 0.00 42 GLU A O 13
ATOM 21074 N N . THR A 1 43 ? -11.152 -10.727 -10.929 1.00 0.00 43 THR A N 13
ATOM 21075 C CA . THR A 1 43 ? -9.934 -10.376 -11.493 1.00 0.00 43 THR A CA 13
ATOM 21076 C C . THR A 1 43 ? -8.813 -11.091 -10.736 1.00 0.00 43 THR A C 13
ATOM 21077 O O . THR A 1 43 ? -8.879 -11.220 -9.491 1.00 0.00 43 THR A O 13
ATOM 21088 N N . ALA A 1 44 ? -7.842 -11.608 -11.475 1.00 0.00 44 ALA A N 13
ATOM 21089 C CA . ALA A 1 44 ? -6.669 -12.222 -10.907 1.00 0.00 44 ALA A CA 13
ATOM 21090 C C . ALA A 1 44 ? -5.970 -11.263 -9.976 1.00 0.00 44 ALA A C 13
ATOM 21091 O O . ALA A 1 44 ? -5.984 -10.031 -10.187 1.00 0.00 44 ALA A O 13
ATOM 21098 N N . VAL A 1 45 ? -5.373 -11.820 -8.963 1.00 0.00 45 VAL A N 13
ATOM 21099 C CA . VAL A 1 45 ? -4.646 -11.084 -7.954 1.00 0.00 45 VAL A CA 13
ATOM 21100 C C . VAL A 1 45 ? -3.611 -10.198 -8.605 1.00 0.00 45 VAL A C 13
ATOM 21101 O O . VAL A 1 45 ? -3.595 -8.994 -8.383 1.00 0.00 45 VAL A O 13
ATOM 21114 N N . LYS A 1 46 ? -2.772 -10.817 -9.427 1.00 0.00 46 LYS A N 13
ATOM 21115 C CA . LYS A 1 46 ? -1.655 -10.126 -10.104 1.00 0.00 46 LYS A CA 13
ATOM 21116 C C . LYS A 1 46 ? -2.144 -8.940 -10.914 1.00 0.00 46 LYS A C 13
ATOM 21117 O O . LYS A 1 46 ? -1.463 -7.958 -11.053 1.00 0.00 46 LYS A O 13
ATOM 21136 N N . ASP A 1 47 ? -3.334 -9.033 -11.414 1.00 0.00 47 ASP A N 13
ATOM 21137 C CA . ASP A 1 47 ? -3.904 -7.983 -12.192 1.00 0.00 47 ASP A CA 13
ATOM 21138 C C . ASP A 1 47 ? -4.355 -6.844 -11.314 1.00 0.00 47 ASP A C 13
ATOM 21139 O O . ASP A 1 47 ? -4.227 -5.680 -11.688 1.00 0.00 47 ASP A O 13
ATOM 21148 N N . HIS A 1 48 ? -4.865 -7.177 -10.138 1.00 0.00 48 HIS A N 13
ATOM 21149 C CA . HIS A 1 48 ? -5.180 -6.183 -9.118 1.00 0.00 48 HIS A CA 13
ATOM 21150 C C . HIS A 1 48 ? -3.864 -5.503 -8.706 1.00 0.00 48 HIS A C 13
ATOM 21151 O O . HIS A 1 48 ? -3.805 -4.292 -8.514 1.00 0.00 48 HIS A O 13
ATOM 21166 N N . ILE A 1 49 ? -2.837 -6.316 -8.610 1.00 0.00 49 ILE A N 13
ATOM 21167 C CA . ILE A 1 49 ? -1.505 -5.890 -8.262 1.00 0.00 49 ILE A CA 13
ATOM 21168 C C . ILE A 1 49 ? -0.898 -4.998 -9.336 1.00 0.00 49 ILE A C 13
ATOM 21169 O O . ILE A 1 49 ? -0.334 -3.973 -9.002 1.00 0.00 49 ILE A O 13
ATOM 21185 N N . LYS A 1 50 ? -1.061 -5.341 -10.626 1.00 0.00 50 LYS A N 13
ATOM 21186 C CA . LYS A 1 50 ? -0.589 -4.462 -11.700 1.00 0.00 50 LYS A CA 13
ATOM 21187 C C . LYS A 1 50 ? -1.220 -3.066 -11.593 1.00 0.00 50 LYS A C 13
ATOM 21188 O O . LYS A 1 50 ? -0.567 -2.054 -11.880 1.00 0.00 50 LYS A O 13
ATOM 21207 N N . VAL A 1 51 ? -2.470 -3.015 -11.149 1.00 0.00 51 VAL A N 13
ATOM 21208 C CA . VAL A 1 51 ? -3.163 -1.753 -10.924 1.00 0.00 51 VAL A CA 13
ATOM 21209 C C . VAL A 1 51 ? -2.554 -1.019 -9.748 1.00 0.00 51 VAL A C 13
ATOM 21210 O O . VAL A 1 51 ? -2.165 0.139 -9.881 1.00 0.00 51 VAL A O 13
ATOM 21223 N N . LEU A 1 52 ? -2.483 -1.679 -8.614 1.00 0.00 52 LEU A N 13
ATOM 21224 C CA . LEU A 1 52 ? -1.898 -1.103 -7.413 1.00 0.00 52 LEU A CA 13
ATOM 21225 C C . LEU A 1 52 ? -0.512 -0.588 -7.682 1.00 0.00 52 LEU A C 13
ATOM 21226 O O . LEU A 1 52 ? -0.214 0.546 -7.338 1.00 0.00 52 LEU A O 13
ATOM 21242 N N . LEU A 1 53 ? 0.318 -1.402 -8.338 1.00 0.00 53 LEU A N 13
ATOM 21243 C CA . LEU A 1 53 ? 1.653 -1.004 -8.687 1.00 0.00 53 LEU A CA 13
ATOM 21244 C C . LEU A 1 53 ? 1.611 0.257 -9.510 1.00 0.00 53 LEU A C 13
ATOM 21245 O O . LEU A 1 53 ? 2.287 1.202 -9.199 1.00 0.00 53 LEU A O 13
ATOM 21261 N N . THR A 1 54 ? 0.761 0.278 -10.515 1.00 0.00 54 THR A N 13
ATOM 21262 C CA . THR A 1 54 ? 0.582 1.409 -11.321 1.00 0.00 54 THR A CA 13
ATOM 21263 C C . THR A 1 54 ? 0.132 2.659 -10.561 1.00 0.00 54 THR A C 13
ATOM 21264 O O . THR A 1 54 ? 0.640 3.759 -10.790 1.00 0.00 54 THR A O 13
ATOM 21275 N N . HIS A 1 55 ? -0.743 2.480 -9.614 1.00 0.00 55 HIS A N 13
ATOM 21276 C CA . HIS A 1 55 ? -1.209 3.564 -8.786 1.00 0.00 55 HIS A CA 13
ATOM 21277 C C . HIS A 1 55 ? -0.126 4.042 -7.802 1.00 0.00 55 HIS A C 13
ATOM 21278 O O . HIS A 1 55 ? -0.087 5.206 -7.436 1.00 0.00 55 HIS A O 13
ATOM 21293 N N . PHE A 1 56 ? 0.733 3.143 -7.400 1.00 0.00 56 PHE A N 13
ATOM 21294 C CA . PHE A 1 56 ? 1.861 3.465 -6.546 1.00 0.00 56 PHE A CA 13
ATOM 21295 C C . PHE A 1 56 ? 3.101 3.852 -7.351 1.00 0.00 56 PHE A C 13
ATOM 21296 O O . PHE A 1 56 ? 4.173 4.086 -6.799 1.00 0.00 56 PHE A O 13
ATOM 21313 N N . LYS A 1 57 ? 2.920 3.894 -8.652 1.00 0.00 57 LYS A N 13
ATOM 21314 C CA . LYS A 1 57 ? 3.940 4.298 -9.644 1.00 0.00 57 LYS A CA 13
ATOM 21315 C C . LYS A 1 57 ? 5.105 3.298 -9.740 1.00 0.00 57 LYS A C 13
ATOM 21316 O O . LYS A 1 57 ? 6.250 3.661 -10.056 1.00 0.00 57 LYS A O 13
ATOM 21335 N N . ILE A 1 58 ? 4.782 2.055 -9.544 1.00 0.00 58 ILE A N 13
ATOM 21336 C CA . ILE A 1 58 ? 5.686 0.974 -9.616 1.00 0.00 58 ILE A CA 13
ATOM 21337 C C . ILE A 1 58 ? 5.418 0.235 -10.922 1.00 0.00 58 ILE A C 13
ATOM 21338 O O . ILE A 1 58 ? 4.253 0.098 -11.311 1.00 0.00 58 ILE A O 13
ATOM 21354 N N . PRO A 1 59 ? 6.446 -0.192 -11.652 1.00 0.00 59 PRO A N 13
ATOM 21355 C CA . PRO A 1 59 ? 6.265 -0.989 -12.854 1.00 0.00 59 PRO A CA 13
ATOM 21356 C C . PRO A 1 59 ? 5.574 -2.297 -12.550 1.00 0.00 59 PRO A C 13
ATOM 21357 O O . PRO A 1 59 ? 5.907 -3.004 -11.578 1.00 0.00 59 PRO A O 13
ATOM 21368 N N . VAL A 1 60 ? 4.637 -2.629 -13.391 1.00 0.00 60 VAL A N 13
ATOM 21369 C CA . VAL A 1 60 ? 3.875 -3.833 -13.290 1.00 0.00 60 VAL A CA 13
ATOM 21370 C C . VAL A 1 60 ? 4.720 -5.083 -13.434 1.00 0.00 60 VAL A C 13
ATOM 21371 O O . VAL A 1 60 ? 4.246 -6.175 -13.235 1.00 0.00 60 VAL A O 13
ATOM 21384 N N . ASP A 1 61 ? 5.975 -4.915 -13.818 1.00 0.00 61 ASP A N 13
ATOM 21385 C CA . ASP A 1 61 ? 6.891 -6.042 -13.972 1.00 0.00 61 ASP A CA 13
ATOM 21386 C C . ASP A 1 61 ? 7.269 -6.608 -12.616 1.00 0.00 61 ASP A C 13
ATOM 21387 O O . ASP A 1 61 ? 7.757 -7.722 -12.513 1.00 0.00 61 ASP A O 13
ATOM 21396 N N . LYS A 1 62 ? 7.019 -5.845 -11.575 1.00 0.00 62 LYS A N 13
ATOM 21397 C CA . LYS A 1 62 ? 7.352 -6.255 -10.252 1.00 0.00 62 LYS A CA 13
ATOM 21398 C C . LYS A 1 62 ? 6.245 -7.052 -9.579 1.00 0.00 62 LYS A C 13
ATOM 21399 O O . LYS A 1 62 ? 6.421 -7.556 -8.493 1.00 0.00 62 LYS A O 13
ATOM 21418 N N . VAL A 1 63 ? 5.110 -7.161 -10.269 1.00 0.00 63 VAL A N 13
ATOM 21419 C CA . VAL A 1 63 ? 3.882 -7.927 -9.876 1.00 0.00 63 VAL A CA 13
ATOM 21420 C C . VAL A 1 63 ? 4.242 -9.362 -9.433 1.00 0.00 63 VAL A C 13
ATOM 21421 O O . VAL A 1 63 ? 3.568 -9.971 -8.609 1.00 0.00 63 VAL A O 13
ATOM 21434 N N . SER A 1 64 ? 5.316 -9.844 -10.009 1.00 0.00 64 SER A N 13
ATOM 21435 C CA . SER A 1 64 ? 5.932 -11.104 -9.704 1.00 0.00 64 SER A CA 13
ATOM 21436 C C . SER A 1 64 ? 6.300 -11.192 -8.216 1.00 0.00 64 SER A C 13
ATOM 21437 O O . SER A 1 64 ? 5.984 -12.175 -7.519 1.00 0.00 64 SER A O 13
ATOM 21445 N N . SER A 1 65 ? 6.928 -10.139 -7.744 1.00 0.00 65 SER A N 13
ATOM 21446 C CA . SER A 1 65 ? 7.498 -10.089 -6.448 1.00 0.00 65 SER A CA 13
ATOM 21447 C C . SER A 1 65 ? 6.584 -9.392 -5.441 1.00 0.00 65 SER A C 13
ATOM 21448 O O . SER A 1 65 ? 6.919 -9.295 -4.258 1.00 0.00 65 SER A O 13
ATOM 21456 N N . TYR A 1 66 ? 5.422 -8.969 -5.887 1.00 0.00 66 TYR A N 13
ATOM 21457 C CA . TYR A 1 66 ? 4.515 -8.260 -5.035 1.00 0.00 66 TYR A CA 13
ATOM 21458 C C . TYR A 1 66 ? 3.393 -9.134 -4.636 1.00 0.00 66 TYR A C 13
ATOM 21459 O O . TYR A 1 66 ? 2.913 -9.945 -5.427 1.00 0.00 66 TYR A O 13
ATOM 21477 N N . ALA A 1 67 ? 2.986 -8.995 -3.418 1.00 0.00 67 ALA A N 13
ATOM 21478 C CA . ALA A 1 67 ? 1.947 -9.792 -2.894 1.00 0.00 67 ALA A CA 13
ATOM 21479 C C . ALA A 1 67 ? 1.215 -9.051 -1.816 1.00 0.00 67 ALA A C 13
ATOM 21480 O O . ALA A 1 67 ? 1.790 -8.195 -1.134 1.00 0.00 67 ALA A O 13
ATOM 21487 N N . LEU A 1 68 ? -0.046 -9.348 -1.703 1.00 0.00 68 LEU A N 13
ATOM 21488 C CA . LEU A 1 68 ? -0.895 -8.785 -0.699 1.00 0.00 68 LEU A CA 13
ATOM 21489 C C . LEU A 1 68 ? -0.705 -9.571 0.576 1.00 0.00 68 LEU A C 13
ATOM 21490 O O . LEU A 1 68 ? -0.838 -10.779 0.573 1.00 0.00 68 LEU A O 13
ATOM 21506 N N . GLN A 1 69 ? -0.366 -8.919 1.627 1.00 0.00 69 GLN A N 13
ATOM 21507 C CA . GLN A 1 69 ? -0.134 -9.591 2.882 1.00 0.00 69 GLN A CA 13
ATOM 21508 C C . GLN A 1 69 ? -1.221 -9.217 3.877 1.00 0.00 69 GLN A C 13
ATOM 21509 O O . GLN A 1 69 ? -1.772 -8.110 3.822 1.00 0.00 69 GLN A O 13
ATOM 21523 N N . ASN A 1 70 ? -1.545 -10.146 4.745 1.00 0.00 70 ASN A N 13
ATOM 21524 C CA . ASN A 1 70 ? -2.476 -9.918 5.831 1.00 0.00 70 ASN A CA 13
ATOM 21525 C C . ASN A 1 70 ? -1.743 -9.139 6.925 1.00 0.00 70 ASN A C 13
ATOM 21526 O O . ASN A 1 70 ? -0.607 -9.473 7.267 1.00 0.00 70 ASN A O 13
ATOM 21537 N N . PRO A 1 71 ? -2.360 -8.099 7.474 1.00 0.00 71 PRO A N 13
ATOM 21538 C CA . PRO A 1 71 ? -1.741 -7.260 8.515 1.00 0.00 71 PRO A CA 13
ATOM 21539 C C . PRO A 1 71 ? -1.472 -7.960 9.867 1.00 0.00 71 PRO A C 13
ATOM 21540 O O . PRO A 1 71 ? -0.655 -7.469 10.656 1.00 0.00 71 PRO A O 13
ATOM 21551 N N . PHE A 1 72 ? -2.118 -9.075 10.139 1.00 0.00 72 PHE A N 13
ATOM 21552 C CA . PHE A 1 72 ? -1.971 -9.706 11.437 1.00 0.00 72 PHE A CA 13
ATOM 21553 C C . PHE A 1 72 ? -1.221 -11.013 11.375 1.00 0.00 72 PHE A C 13
ATOM 21554 O O . PHE A 1 72 ? -0.341 -11.284 12.200 1.00 0.00 72 PHE A O 13
ATOM 21571 N N . THR A 1 73 ? -1.538 -11.796 10.395 1.00 0.00 73 THR A N 13
ATOM 21572 C CA . THR A 1 73 ? -0.979 -13.121 10.266 1.00 0.00 73 THR A CA 13
ATOM 21573 C C . THR A 1 73 ? 0.287 -13.072 9.435 1.00 0.00 73 THR A C 13
ATOM 21574 O O . THR A 1 73 ? 1.099 -13.991 9.458 1.00 0.00 73 THR A O 13
ATOM 21585 N N . LEU A 1 74 ? 0.427 -11.977 8.695 1.00 0.00 74 LEU A N 13
ATOM 21586 C CA . LEU A 1 74 ? 1.539 -11.726 7.792 1.00 0.00 74 LEU A CA 13
ATOM 21587 C C . LEU A 1 74 ? 1.602 -12.748 6.668 1.00 0.00 74 LEU A C 13
ATOM 21588 O O . LEU A 1 74 ? 2.640 -12.927 6.030 1.00 0.00 74 LEU A O 13
ATOM 21604 N N . ALA A 1 75 ? 0.478 -13.376 6.397 1.00 0.00 75 ALA A N 13
ATOM 21605 C CA . ALA A 1 75 ? 0.387 -14.319 5.323 1.00 0.00 75 ALA A CA 13
ATOM 21606 C C . ALA A 1 75 ? 0.163 -13.600 4.033 1.00 0.00 75 ALA A C 13
ATOM 21607 O O . ALA A 1 75 ? -0.553 -12.593 3.988 1.00 0.00 75 ALA A O 13
ATOM 21614 N N . TYR A 1 76 ? 0.757 -14.098 3.002 1.00 0.00 76 TYR A N 13
ATOM 21615 C CA . TYR A 1 76 ? 0.633 -13.505 1.705 1.00 0.00 76 TYR A CA 13
ATOM 21616 C C . TYR A 1 76 ? -0.396 -14.203 0.891 1.00 0.00 76 TYR A C 13
ATOM 21617 O O . TYR A 1 76 ? -0.604 -15.418 1.035 1.00 0.00 76 TYR A O 13
ATOM 21635 N N . VAL A 1 77 ? -1.045 -13.446 0.067 1.00 0.00 77 VAL A N 13
ATOM 21636 C CA . VAL A 1 77 ? -1.980 -13.943 -0.876 1.00 0.00 77 VAL A CA 13
ATOM 21637 C C . VAL A 1 77 ? -1.190 -14.399 -2.087 1.00 0.00 77 VAL A C 13
ATOM 21638 O O . VAL A 1 77 ? -0.643 -13.586 -2.841 1.00 0.00 77 VAL A O 13
ATOM 21651 N N . GLU A 1 78 ? -1.083 -15.682 -2.222 1.00 0.00 78 GLU A N 13
ATOM 21652 C CA . GLU A 1 78 ? -0.327 -16.297 -3.275 1.00 0.00 78 GLU A CA 13
ATOM 21653 C C . GLU A 1 78 ? -1.260 -16.908 -4.289 1.00 0.00 78 GLU A C 13
ATOM 21654 O O . GLU A 1 78 ? -0.850 -17.644 -5.181 1.00 0.00 78 GLU A O 13
ATOM 21666 N N . ASP A 1 79 ? -2.518 -16.549 -4.151 1.00 0.00 79 ASP A N 13
ATOM 21667 C CA . ASP A 1 79 ? -3.590 -16.982 -4.989 1.00 0.00 79 ASP A CA 13
ATOM 21668 C C . ASP A 1 79 ? -3.481 -16.393 -6.356 1.00 0.00 79 ASP A C 13
ATOM 21669 O O . ASP A 1 79 ? -2.756 -15.417 -6.586 1.00 0.00 79 ASP A O 13
ATOM 21678 N N . SER A 1 80 ? -4.169 -17.003 -7.260 1.00 0.00 80 SER A N 13
ATOM 21679 C CA . SER A 1 80 ? -4.321 -16.514 -8.571 1.00 0.00 80 SER A CA 13
ATOM 21680 C C . SER A 1 80 ? -5.469 -15.536 -8.609 1.00 0.00 80 SER A C 13
ATOM 21681 O O . SER A 1 80 ? -5.401 -14.501 -9.252 1.00 0.00 80 SER A O 13
ATOM 21689 N N . PHE A 1 81 ? -6.506 -15.862 -7.893 1.00 0.00 81 PHE A N 13
ATOM 21690 C CA . PHE A 1 81 ? -7.660 -15.058 -7.780 1.00 0.00 81 PHE A CA 13
ATOM 21691 C C . PHE A 1 81 ? -8.037 -14.929 -6.333 1.00 0.00 81 PHE A C 13
ATOM 21692 O O . PHE A 1 81 ? -7.759 -15.808 -5.526 1.00 0.00 81 PHE A O 13
ATOM 21709 N N . LEU A 1 82 ? -8.673 -13.858 -6.023 1.00 0.00 82 LEU A N 13
ATOM 21710 C CA . LEU A 1 82 ? -9.138 -13.588 -4.692 1.00 0.00 82 LEU A CA 13
ATOM 21711 C C . LEU A 1 82 ? -10.465 -14.243 -4.474 1.00 0.00 82 LEU A C 13
ATOM 21712 O O . LEU A 1 82 ? -11.163 -14.611 -5.419 1.00 0.00 82 LEU A O 13
ATOM 21728 N N . THR A 1 83 ? -10.787 -14.424 -3.253 1.00 0.00 83 THR A N 13
ATOM 21729 C CA . THR A 1 83 ? -12.052 -14.931 -2.878 1.00 0.00 83 THR A CA 13
ATOM 21730 C C . THR A 1 83 ? -12.790 -13.856 -2.097 1.00 0.00 83 THR A C 13
ATOM 21731 O O . THR A 1 83 ? -12.134 -12.951 -1.545 1.00 0.00 83 THR A O 13
ATOM 21742 N N . PRO A 1 84 ? -14.143 -13.900 -2.047 1.00 0.00 84 PRO A N 13
ATOM 21743 C CA . PRO A 1 84 ? -14.940 -12.971 -1.225 1.00 0.00 84 PRO A CA 13
ATOM 21744 C C . PRO A 1 84 ? -14.479 -13.041 0.219 1.00 0.00 84 PRO A C 13
ATOM 21745 O O . PRO A 1 84 ? -14.432 -12.045 0.908 1.00 0.00 84 PRO A O 13
ATOM 21756 N N . GLU A 1 85 ? -14.100 -14.239 0.635 1.00 0.00 85 GLU A N 13
ATOM 21757 C CA . GLU A 1 85 ? -13.558 -14.495 1.947 1.00 0.00 85 GLU A CA 13
ATOM 21758 C C . GLU A 1 85 ? -12.328 -13.636 2.198 1.00 0.00 85 GLU A C 13
ATOM 21759 O O . GLU A 1 85 ? -12.234 -12.950 3.210 1.00 0.00 85 GLU A O 13
ATOM 21771 N N . ARG A 1 86 ? -11.403 -13.650 1.241 1.00 0.00 86 ARG A N 13
ATOM 21772 C CA . ARG A 1 86 ? -10.192 -12.872 1.351 1.00 0.00 86 ARG A CA 13
ATOM 21773 C C . ARG A 1 86 ? -10.499 -11.399 1.434 1.00 0.00 86 ARG A C 13
ATOM 21774 O O . ARG A 1 86 ? -9.842 -10.666 2.164 1.00 0.00 86 ARG A O 13
ATOM 21795 N N . LEU A 1 87 ? -11.480 -10.989 0.681 1.00 0.00 87 LEU A N 13
ATOM 21796 C CA . LEU A 1 87 ? -11.916 -9.622 0.647 1.00 0.00 87 LEU A CA 13
ATOM 21797 C C . LEU A 1 87 ? -12.505 -9.219 1.982 1.00 0.00 87 LEU A C 13
ATOM 21798 O O . LEU A 1 87 ? -12.197 -8.173 2.506 1.00 0.00 87 LEU A O 13
ATOM 21814 N N . VAL A 1 88 ? -13.341 -10.063 2.503 1.00 0.00 88 VAL A N 13
ATOM 21815 C CA . VAL A 1 88 ? -13.959 -9.883 3.755 1.00 0.00 88 VAL A CA 13
ATOM 21816 C C . VAL A 1 88 ? -13.004 -9.845 4.928 1.00 0.00 88 VAL A C 13
ATOM 21817 O O . VAL A 1 88 ? -13.095 -8.951 5.782 1.00 0.00 88 VAL A O 13
ATOM 21830 N N . GLU A 1 89 ? -12.072 -10.756 4.960 1.00 0.00 89 GLU A N 13
ATOM 21831 C CA . GLU A 1 89 ? -11.019 -10.699 5.955 1.00 0.00 89 GLU A CA 13
ATOM 21832 C C . GLU A 1 89 ? -10.167 -9.446 5.818 1.00 0.00 89 GLU A C 13
ATOM 21833 O O . GLU A 1 89 ? -9.650 -8.910 6.803 1.00 0.00 89 GLU A O 13
ATOM 21845 N N . ALA A 1 90 ? -10.011 -8.996 4.613 1.00 0.00 90 ALA A N 13
ATOM 21846 C CA . ALA A 1 90 ? -9.253 -7.772 4.361 1.00 0.00 90 ALA A CA 13
ATOM 21847 C C . ALA A 1 90 ? -10.070 -6.521 4.722 1.00 0.00 90 ALA A C 13
ATOM 21848 O O . ALA A 1 90 ? -9.514 -5.527 5.192 1.00 0.00 90 ALA A O 13
ATOM 21855 N N . GLU A 1 91 ? -11.382 -6.578 4.512 1.00 0.00 91 GLU A N 13
ATOM 21856 C CA . GLU A 1 91 ? -12.296 -5.487 4.877 1.00 0.00 91 GLU A CA 13
ATOM 21857 C C . GLU A 1 91 ? -12.236 -5.140 6.356 1.00 0.00 91 GLU A C 13
ATOM 21858 O O . GLU A 1 91 ? -12.521 -4.004 6.763 1.00 0.00 91 GLU A O 13
ATOM 21870 N N . LYS A 1 92 ? -11.884 -6.121 7.139 1.00 0.00 92 LYS A N 13
ATOM 21871 C CA . LYS A 1 92 ? -11.650 -5.976 8.544 1.00 0.00 92 LYS A CA 13
ATOM 21872 C C . LYS A 1 92 ? -10.594 -4.911 8.866 1.00 0.00 92 LYS A C 13
ATOM 21873 O O . LYS A 1 92 ? -10.670 -4.231 9.882 1.00 0.00 92 LYS A O 13
ATOM 21892 N N . SER A 1 93 ? -9.591 -4.793 8.010 1.00 0.00 93 SER A N 13
ATOM 21893 C CA . SER A 1 93 ? -8.531 -3.839 8.225 1.00 0.00 93 SER A CA 13
ATOM 21894 C C . SER A 1 93 ? -7.954 -3.191 6.932 1.00 0.00 93 SER A C 13
ATOM 21895 O O . SER A 1 93 ? -8.267 -2.031 6.613 1.00 0.00 93 SER A O 13
ATOM 21903 N N . TYR A 1 94 ? -7.106 -3.929 6.239 1.00 0.00 94 TYR A N 13
ATOM 21904 C CA . TYR A 1 94 ? -6.423 -3.510 5.013 1.00 0.00 94 TYR A CA 13
ATOM 21905 C C . TYR A 1 94 ? -5.710 -4.737 4.397 1.00 0.00 94 TYR A C 13
ATOM 21906 O O . TYR A 1 94 ? -5.785 -5.849 4.940 1.00 0.00 94 TYR A O 13
ATOM 21924 N N . PHE A 1 95 ? -5.004 -4.500 3.304 1.00 0.00 95 PHE A N 13
ATOM 21925 C CA . PHE A 1 95 ? -4.065 -5.448 2.691 1.00 0.00 95 PHE A CA 13
ATOM 21926 C C . PHE A 1 95 ? -2.725 -4.784 2.707 1.00 0.00 95 PHE A C 13
ATOM 21927 O O . PHE A 1 95 ? -2.666 -3.576 2.721 1.00 0.00 95 PHE A O 13
ATOM 21944 N N . ILE A 1 96 ? -1.662 -5.529 2.749 1.00 0.00 96 ILE A N 13
ATOM 21945 C CA . ILE A 1 96 ? -0.353 -4.917 2.678 1.00 0.00 96 ILE A CA 13
ATOM 21946 C C . ILE A 1 96 ? 0.396 -5.421 1.442 1.00 0.00 96 ILE A C 13
ATOM 21947 O O . ILE A 1 96 ? 0.866 -6.539 1.415 1.00 0.00 96 ILE A O 13
ATOM 21963 N N . LEU A 1 97 ? 0.429 -4.616 0.423 1.00 0.00 97 LEU A N 13
ATOM 21964 C CA . LEU A 1 97 ? 1.109 -4.920 -0.815 1.00 0.00 97 LEU A CA 13
ATOM 21965 C C . LEU A 1 97 ? 2.596 -4.675 -0.615 1.00 0.00 97 LEU A C 13
ATOM 21966 O O . LEU A 1 97 ? 3.054 -3.541 -0.515 1.00 0.00 97 LEU A O 13
ATOM 21982 N N . ARG A 1 98 ? 3.326 -5.754 -0.490 1.00 0.00 98 ARG A N 13
ATOM 21983 C CA . ARG A 1 98 ? 4.738 -5.685 -0.172 1.00 0.00 98 ARG A CA 13
ATOM 21984 C C . ARG A 1 98 ? 5.499 -6.476 -1.164 1.00 0.00 98 ARG A C 13
ATOM 21985 O O . ARG A 1 98 ? 4.916 -7.297 -1.902 1.00 0.00 98 ARG A O 13
ATOM 22006 N N . MET A 1 99 ? 6.784 -6.258 -1.182 1.00 0.00 99 MET A N 13
ATOM 22007 C CA . MET A 1 99 ? 7.657 -7.118 -1.888 1.00 0.00 99 MET A CA 13
ATOM 22008 C C . MET A 1 99 ? 7.891 -8.285 -1.018 1.00 0.00 99 MET A C 13
ATOM 22009 O O . MET A 1 99 ? 8.101 -8.134 0.191 1.00 0.00 99 MET A O 13
ATOM 22023 N N . LYS A 1 100 ? 7.785 -9.414 -1.583 1.00 0.00 100 LYS A N 13
ATOM 22024 C CA . LYS A 1 100 ? 8.014 -10.630 -0.886 1.00 0.00 100 LYS A CA 13
ATOM 22025 C C . LYS A 1 100 ? 9.484 -10.665 -0.430 1.00 0.00 100 LYS A C 13
ATOM 22026 O O . LYS A 1 100 ? 10.391 -10.582 -1.267 1.00 0.00 100 LYS A O 13
ATOM 22045 N N . PRO A 1 101 ? 9.718 -10.744 0.910 1.00 0.00 101 PRO A N 13
ATOM 22046 C CA . PRO A 1 101 ? 11.045 -10.578 1.541 1.00 0.00 101 PRO A CA 13
ATOM 22047 C C . PRO A 1 101 ? 12.106 -11.446 0.933 1.00 0.00 101 PRO A C 13
ATOM 22048 O O . PRO A 1 101 ? 11.982 -12.681 0.908 1.00 0.00 101 PRO A O 13
ATOM 22059 N N . HIS A 1 102 ? 13.155 -10.783 0.479 1.00 0.00 102 HIS A N 13
ATOM 22060 C CA . HIS A 1 102 ? 14.273 -11.370 -0.233 1.00 0.00 102 HIS A CA 13
ATOM 22061 C C . HIS A 1 102 ? 13.859 -12.414 -1.236 1.00 0.00 102 HIS A C 13
ATOM 22062 O O . HIS A 1 102 ? 13.972 -13.619 -1.011 1.00 0.00 102 HIS A O 13
ATOM 22077 N N . ALA A 1 103 ? 13.334 -11.928 -2.308 1.00 0.00 103 ALA A N 13
ATOM 22078 C CA . ALA A 1 103 ? 12.771 -12.753 -3.338 1.00 0.00 103 ALA A CA 13
ATOM 22079 C C . ALA A 1 103 ? 13.837 -13.453 -4.140 1.00 0.00 103 ALA A C 13
ATOM 22080 O O . ALA A 1 103 ? 14.917 -12.886 -4.411 1.00 0.00 103 ALA A O 13
ATOM 22087 N N . ILE A 1 104 ? 13.533 -14.681 -4.497 1.00 0.00 104 ILE A N 13
ATOM 22088 C CA . ILE A 1 104 ? 14.358 -15.500 -5.296 1.00 0.00 104 ILE A CA 13
ATOM 22089 C C . ILE A 1 104 ? 14.406 -14.920 -6.696 1.00 0.00 104 ILE A C 13
ATOM 22090 O O . ILE A 1 104 ? 13.361 -14.671 -7.301 1.00 0.00 104 ILE A O 13
ATOM 22106 N N . ALA A 1 105 ? 15.582 -14.656 -7.195 1.00 0.00 105 ALA A N 13
ATOM 22107 C CA . ALA A 1 105 ? 15.688 -14.088 -8.501 1.00 0.00 105 ALA A CA 13
ATOM 22108 C C . ALA A 1 105 ? 16.614 -14.878 -9.393 1.00 0.00 105 ALA A C 13
ATOM 22109 O O . ALA A 1 105 ? 17.821 -14.614 -9.474 1.00 0.00 105 ALA A O 13
ATOM 22116 N N . ASP A 1 106 ? 16.071 -15.903 -9.986 1.00 0.00 106 ASP A N 13
ATOM 22117 C CA . ASP A 1 106 ? 16.798 -16.688 -10.991 1.00 0.00 106 ASP A CA 13
ATOM 22118 C C . ASP A 1 106 ? 16.115 -16.517 -12.322 1.00 0.00 106 ASP A C 13
ATOM 22119 O O . ASP A 1 106 ? 16.570 -16.979 -13.373 1.00 0.00 106 ASP A O 13
ATOM 22128 N N . ARG A 1 107 ? 15.086 -15.781 -12.251 1.00 0.00 107 ARG A N 13
ATOM 22129 C CA . ARG A 1 107 ? 14.207 -15.486 -13.339 1.00 0.00 107 ARG A CA 13
ATOM 22130 C C . ARG A 1 107 ? 14.200 -14.000 -13.533 1.00 0.00 107 ARG A C 13
ATOM 22131 O O . ARG A 1 107 ? 14.746 -13.524 -14.543 1.00 0.00 107 ARG A O 13
ATOM 22153 N N . GLY A 1 1 ? -29.590 -13.894 -4.814 1.00 0.00 1 GLY A N 14
ATOM 22154 C CA . GLY A 1 1 ? -28.733 -13.287 -5.819 1.00 0.00 1 GLY A CA 14
ATOM 22155 C C . GLY A 1 1 ? -28.055 -14.332 -6.659 1.00 0.00 1 GLY A C 14
ATOM 22156 O O . GLY A 1 1 ? -27.440 -15.264 -6.121 1.00 0.00 1 GLY A O 14
ATOM 22162 N N . ALA A 1 2 ? -28.172 -14.195 -7.970 1.00 0.00 2 ALA A N 14
ATOM 22163 C CA . ALA A 1 2 ? -27.563 -15.123 -8.909 1.00 0.00 2 ALA A CA 14
ATOM 22164 C C . ALA A 1 2 ? -26.105 -14.751 -9.144 1.00 0.00 2 ALA A C 14
ATOM 22165 O O . ALA A 1 2 ? -25.300 -15.569 -9.589 1.00 0.00 2 ALA A O 14
ATOM 22172 N N . HIS A 1 3 ? -25.783 -13.507 -8.869 1.00 0.00 3 HIS A N 14
ATOM 22173 C CA . HIS A 1 3 ? -24.427 -13.028 -8.949 1.00 0.00 3 HIS A CA 14
ATOM 22174 C C . HIS A 1 3 ? -24.158 -12.112 -7.780 1.00 0.00 3 HIS A C 14
ATOM 22175 O O . HIS A 1 3 ? -24.573 -10.954 -7.772 1.00 0.00 3 HIS A O 14
ATOM 22190 N N . MET A 1 4 ? -23.529 -12.645 -6.789 1.00 0.00 4 MET A N 14
ATOM 22191 C CA . MET A 1 4 ? -23.130 -11.885 -5.641 1.00 0.00 4 MET A CA 14
ATOM 22192 C C . MET A 1 4 ? -21.744 -11.346 -5.899 1.00 0.00 4 MET A C 14
ATOM 22193 O O . MET A 1 4 ? -20.777 -12.110 -5.934 1.00 0.00 4 MET A O 14
ATOM 22207 N N . GLY A 1 5 ? -21.646 -10.072 -6.141 1.00 0.00 5 GLY A N 14
ATOM 22208 C CA . GLY A 1 5 ? -20.365 -9.472 -6.365 1.00 0.00 5 GLY A CA 14
ATOM 22209 C C . GLY A 1 5 ? -19.701 -9.146 -5.058 1.00 0.00 5 GLY A C 14
ATOM 22210 O O . GLY A 1 5 ? -19.183 -10.044 -4.366 1.00 0.00 5 GLY A O 14
ATOM 22214 N N . GLY A 1 6 ? -19.742 -7.898 -4.692 1.00 0.00 6 GLY A N 14
ATOM 22215 C CA . GLY A 1 6 ? -19.164 -7.482 -3.464 1.00 0.00 6 GLY A CA 14
ATOM 22216 C C . GLY A 1 6 ? -17.742 -7.069 -3.644 1.00 0.00 6 GLY A C 14
ATOM 22217 O O . GLY A 1 6 ? -16.859 -7.568 -2.947 1.00 0.00 6 GLY A O 14
ATOM 22221 N N . SER A 1 7 ? -17.486 -6.211 -4.612 1.00 0.00 7 SER A N 14
ATOM 22222 C CA . SER A 1 7 ? -16.173 -5.698 -4.796 1.00 0.00 7 SER A CA 14
ATOM 22223 C C . SER A 1 7 ? -15.898 -4.682 -3.710 1.00 0.00 7 SER A C 14
ATOM 22224 O O . SER A 1 7 ? -16.745 -3.823 -3.397 1.00 0.00 7 SER A O 14
ATOM 22232 N N . MET A 1 8 ? -14.759 -4.789 -3.141 1.00 0.00 8 MET A N 14
ATOM 22233 C CA . MET A 1 8 ? -14.438 -4.064 -1.954 1.00 0.00 8 MET A CA 14
ATOM 22234 C C . MET A 1 8 ? -13.392 -3.053 -2.164 1.00 0.00 8 MET A C 14
ATOM 22235 O O . MET A 1 8 ? -12.419 -3.309 -2.830 1.00 0.00 8 MET A O 14
ATOM 22249 N N . LYS A 1 9 ? -13.592 -1.906 -1.600 1.00 0.00 9 LYS A N 14
ATOM 22250 C CA . LYS A 1 9 ? -12.625 -0.867 -1.661 1.00 0.00 9 LYS A CA 14
ATOM 22251 C C . LYS A 1 9 ? -11.837 -0.915 -0.346 1.00 0.00 9 LYS A C 14
ATOM 22252 O O . LYS A 1 9 ? -12.281 -0.429 0.696 1.00 0.00 9 LYS A O 14
ATOM 22271 N N . ILE A 1 10 ? -10.709 -1.555 -0.421 1.00 0.00 10 ILE A N 14
ATOM 22272 C CA . ILE A 1 10 ? -9.876 -1.855 0.700 1.00 0.00 10 ILE A CA 14
ATOM 22273 C C . ILE A 1 10 ? -8.603 -1.026 0.669 1.00 0.00 10 ILE A C 14
ATOM 22274 O O . ILE A 1 10 ? -8.015 -0.837 -0.394 1.00 0.00 10 ILE A O 14
ATOM 22290 N N . ARG A 1 11 ? -8.196 -0.531 1.820 1.00 0.00 11 ARG A N 14
ATOM 22291 C CA . ARG A 1 11 ? -6.951 0.148 1.968 1.00 0.00 11 ARG A CA 14
ATOM 22292 C C . ARG A 1 11 ? -5.835 -0.814 1.835 1.00 0.00 11 ARG A C 14
ATOM 22293 O O . ARG A 1 11 ? -5.836 -1.871 2.443 1.00 0.00 11 ARG A O 14
ATOM 22314 N N . VAL A 1 12 ? -4.922 -0.486 1.034 1.00 0.00 12 VAL A N 14
ATOM 22315 C CA . VAL A 1 12 ? -3.798 -1.283 0.833 1.00 0.00 12 VAL A CA 14
ATOM 22316 C C . VAL A 1 12 ? -2.593 -0.520 1.288 1.00 0.00 12 VAL A C 14
ATOM 22317 O O . VAL A 1 12 ? -2.446 0.640 0.863 1.00 0.00 12 VAL A O 14
ATOM 22330 N N . GLU A 1 13 ? -1.772 -1.068 2.169 1.00 0.00 13 GLU A N 14
ATOM 22331 C CA . GLU A 1 13 ? -0.515 -0.431 2.372 1.00 0.00 13 GLU A CA 14
ATOM 22332 C C . GLU A 1 13 ? 0.445 -0.972 1.352 1.00 0.00 13 GLU A C 14
ATOM 22333 O O . GLU A 1 13 ? 0.366 -2.130 0.992 1.00 0.00 13 GLU A O 14
ATOM 22345 N N . LEU A 1 14 ? 1.340 -0.174 0.915 1.00 0.00 14 LEU A N 14
ATOM 22346 C CA . LEU A 1 14 ? 2.359 -0.603 0.008 1.00 0.00 14 LEU A CA 14
ATOM 22347 C C . LEU A 1 14 ? 3.708 -0.354 0.599 1.00 0.00 14 LEU A C 14
ATOM 22348 O O . LEU A 1 14 ? 4.008 0.758 1.034 1.00 0.00 14 LEU A O 14
ATOM 22364 N N . ILE A 1 15 ? 4.523 -1.370 0.651 1.00 0.00 15 ILE A N 14
ATOM 22365 C CA . ILE A 1 15 ? 5.875 -1.140 1.034 1.00 0.00 15 ILE A CA 14
ATOM 22366 C C . ILE A 1 15 ? 6.718 -1.165 -0.213 1.00 0.00 15 ILE A C 14
ATOM 22367 O O . ILE A 1 15 ? 6.922 -2.219 -0.821 1.00 0.00 15 ILE A O 14
ATOM 22383 N N . ASN A 1 16 ? 7.151 -0.037 -0.597 1.00 0.00 16 ASN A N 14
ATOM 22384 C CA . ASN A 1 16 ? 8.135 0.117 -1.608 1.00 0.00 16 ASN A CA 14
ATOM 22385 C C . ASN A 1 16 ? 8.805 1.403 -1.286 1.00 0.00 16 ASN A C 14
ATOM 22386 O O . ASN A 1 16 ? 8.444 2.462 -1.803 1.00 0.00 16 ASN A O 14
ATOM 22397 N N . GLY A 1 17 ? 9.640 1.344 -0.323 1.00 0.00 17 GLY A N 14
ATOM 22398 C CA . GLY A 1 17 ? 10.323 2.518 0.116 1.00 0.00 17 GLY A CA 14
ATOM 22399 C C . GLY A 1 17 ? 11.456 2.181 1.015 1.00 0.00 17 GLY A C 14
ATOM 22400 O O . GLY A 1 17 ? 11.667 2.835 2.034 1.00 0.00 17 GLY A O 14
ATOM 22404 N N . ASN A 1 18 ? 12.173 1.149 0.664 1.00 0.00 18 ASN A N 14
ATOM 22405 C CA . ASN A 1 18 ? 13.328 0.755 1.418 1.00 0.00 18 ASN A CA 14
ATOM 22406 C C . ASN A 1 18 ? 14.525 1.446 0.876 1.00 0.00 18 ASN A C 14
ATOM 22407 O O . ASN A 1 18 ? 15.510 1.667 1.586 1.00 0.00 18 ASN A O 14
ATOM 22418 N N . GLU A 1 19 ? 14.440 1.778 -0.398 1.00 0.00 19 GLU A N 14
ATOM 22419 C CA . GLU A 1 19 ? 15.459 2.484 -1.094 1.00 0.00 19 GLU A CA 14
ATOM 22420 C C . GLU A 1 19 ? 15.742 3.779 -0.380 1.00 0.00 19 GLU A C 14
ATOM 22421 O O . GLU A 1 19 ? 14.833 4.606 -0.195 1.00 0.00 19 GLU A O 14
ATOM 22433 N N . HIS A 1 20 ? 16.962 3.961 0.051 1.00 0.00 20 HIS A N 14
ATOM 22434 C CA . HIS A 1 20 ? 17.336 5.208 0.662 1.00 0.00 20 HIS A CA 14
ATOM 22435 C C . HIS A 1 20 ? 17.612 6.210 -0.432 1.00 0.00 20 HIS A C 14
ATOM 22436 O O . HIS A 1 20 ? 18.739 6.387 -0.872 1.00 0.00 20 HIS A O 14
ATOM 22451 N N . ARG A 1 21 ? 16.539 6.774 -0.918 1.00 0.00 21 ARG A N 14
ATOM 22452 C CA . ARG A 1 21 ? 16.524 7.643 -2.069 1.00 0.00 21 ARG A CA 14
ATOM 22453 C C . ARG A 1 21 ? 17.167 8.967 -1.774 1.00 0.00 21 ARG A C 14
ATOM 22454 O O . ARG A 1 21 ? 17.049 9.500 -0.661 1.00 0.00 21 ARG A O 14
ATOM 22475 N N . THR A 1 22 ? 17.829 9.497 -2.758 1.00 0.00 22 THR A N 14
ATOM 22476 C CA . THR A 1 22 ? 18.507 10.739 -2.648 1.00 0.00 22 THR A CA 14
ATOM 22477 C C . THR A 1 22 ? 17.553 11.886 -2.950 1.00 0.00 22 THR A C 14
ATOM 22478 O O . THR A 1 22 ? 17.546 12.441 -4.054 1.00 0.00 22 THR A O 14
ATOM 22489 N N . SER A 1 23 ? 16.705 12.182 -2.005 1.00 0.00 23 SER A N 14
ATOM 22490 C CA . SER A 1 23 ? 15.722 13.207 -2.179 1.00 0.00 23 SER A CA 14
ATOM 22491 C C . SER A 1 23 ? 16.173 14.483 -1.473 1.00 0.00 23 SER A C 14
ATOM 22492 O O . SER A 1 23 ? 15.673 15.579 -1.762 1.00 0.00 23 SER A O 14
ATOM 22500 N N . SER A 1 24 ? 17.099 14.325 -0.518 1.00 0.00 24 SER A N 14
ATOM 22501 C CA . SER A 1 24 ? 17.665 15.426 0.283 1.00 0.00 24 SER A CA 14
ATOM 22502 C C . SER A 1 24 ? 16.590 16.108 1.136 1.00 0.00 24 SER A C 14
ATOM 22503 O O . SER A 1 24 ? 16.757 17.220 1.636 1.00 0.00 24 SER A O 14
ATOM 22511 N N . THR A 1 25 ? 15.529 15.406 1.303 1.00 0.00 25 THR A N 14
ATOM 22512 C CA . THR A 1 25 ? 14.391 15.794 2.033 1.00 0.00 25 THR A CA 14
ATOM 22513 C C . THR A 1 25 ? 13.784 14.546 2.644 1.00 0.00 25 THR A C 14
ATOM 22514 O O . THR A 1 25 ? 14.000 13.443 2.117 1.00 0.00 25 THR A O 14
ATOM 22525 N N . PRO A 1 26 ? 13.027 14.671 3.736 1.00 0.00 26 PRO A N 14
ATOM 22526 C CA . PRO A 1 26 ? 12.327 13.532 4.361 1.00 0.00 26 PRO A CA 14
ATOM 22527 C C . PRO A 1 26 ? 11.092 13.100 3.532 1.00 0.00 26 PRO A C 14
ATOM 22528 O O . PRO A 1 26 ? 10.018 12.881 4.068 1.00 0.00 26 PRO A O 14
ATOM 22539 N N . GLN A 1 27 ? 11.280 12.936 2.228 1.00 0.00 27 GLN A N 14
ATOM 22540 C CA . GLN A 1 27 ? 10.223 12.567 1.326 1.00 0.00 27 GLN A CA 14
ATOM 22541 C C . GLN A 1 27 ? 10.080 11.074 1.156 1.00 0.00 27 GLN A C 14
ATOM 22542 O O . GLN A 1 27 ? 9.529 10.574 0.165 1.00 0.00 27 GLN A O 14
ATOM 22556 N N . GLN A 1 28 ? 10.527 10.379 2.142 1.00 0.00 28 GLN A N 14
ATOM 22557 C CA . GLN A 1 28 ? 10.372 8.967 2.220 1.00 0.00 28 GLN A CA 14
ATOM 22558 C C . GLN A 1 28 ? 8.982 8.709 2.787 1.00 0.00 28 GLN A C 14
ATOM 22559 O O . GLN A 1 28 ? 8.388 9.634 3.358 1.00 0.00 28 GLN A O 14
ATOM 22573 N N . PRO A 1 29 ? 8.409 7.509 2.604 1.00 0.00 29 PRO A N 14
ATOM 22574 C CA . PRO A 1 29 ? 7.098 7.173 3.167 1.00 0.00 29 PRO A CA 14
ATOM 22575 C C . PRO A 1 29 ? 7.022 7.492 4.670 1.00 0.00 29 PRO A C 14
ATOM 22576 O O . PRO A 1 29 ? 7.745 6.892 5.483 1.00 0.00 29 PRO A O 14
ATOM 22587 N N . GLN A 1 30 ? 6.209 8.490 5.018 1.00 0.00 30 GLN A N 14
ATOM 22588 C CA . GLN A 1 30 ? 5.992 8.860 6.407 1.00 0.00 30 GLN A CA 14
ATOM 22589 C C . GLN A 1 30 ? 5.265 7.706 7.039 1.00 0.00 30 GLN A C 14
ATOM 22590 O O . GLN A 1 30 ? 5.627 7.177 8.096 1.00 0.00 30 GLN A O 14
ATOM 22604 N N . GLN A 1 31 ? 4.246 7.327 6.350 1.00 0.00 31 GLN A N 14
ATOM 22605 C CA . GLN A 1 31 ? 3.503 6.173 6.579 1.00 0.00 31 GLN A CA 14
ATOM 22606 C C . GLN A 1 31 ? 3.606 5.463 5.282 1.00 0.00 31 GLN A C 14
ATOM 22607 O O . GLN A 1 31 ? 4.045 6.085 4.303 1.00 0.00 31 GLN A O 14
ATOM 22621 N N . ASN A 1 32 ? 3.245 4.236 5.205 1.00 0.00 32 ASN A N 14
ATOM 22622 C CA . ASN A 1 32 ? 3.354 3.584 3.956 1.00 0.00 32 ASN A CA 14
ATOM 22623 C C . ASN A 1 32 ? 2.249 4.063 3.031 1.00 0.00 32 ASN A C 14
ATOM 22624 O O . ASN A 1 32 ? 1.121 4.332 3.487 1.00 0.00 32 ASN A O 14
ATOM 22635 N N . PRO A 1 33 ? 2.594 4.299 1.757 1.00 0.00 33 PRO A N 14
ATOM 22636 C CA . PRO A 1 33 ? 1.645 4.656 0.687 1.00 0.00 33 PRO A CA 14
ATOM 22637 C C . PRO A 1 33 ? 0.422 3.745 0.734 1.00 0.00 33 PRO A C 14
ATOM 22638 O O . PRO A 1 33 ? 0.552 2.520 0.834 1.00 0.00 33 PRO A O 14
ATOM 22649 N N . SER A 1 34 ? -0.737 4.326 0.669 1.00 0.00 34 SER A N 14
ATOM 22650 C CA . SER A 1 34 ? -1.943 3.573 0.803 1.00 0.00 34 SER A CA 14
ATOM 22651 C C . SER A 1 34 ? -2.926 3.970 -0.264 1.00 0.00 34 SER A C 14
ATOM 22652 O O . SER A 1 34 ? -2.823 5.062 -0.837 1.00 0.00 34 SER A O 14
ATOM 22660 N N . VAL A 1 35 ? -3.832 3.095 -0.558 1.00 0.00 35 VAL A N 14
ATOM 22661 C CA . VAL A 1 35 ? -4.881 3.357 -1.491 1.00 0.00 35 VAL A CA 14
ATOM 22662 C C . VAL A 1 35 ? -6.044 2.517 -1.134 1.00 0.00 35 VAL A C 14
ATOM 22663 O O . VAL A 1 35 ? -5.876 1.462 -0.564 1.00 0.00 35 VAL A O 14
ATOM 22676 N N . SER A 1 36 ? -7.193 2.984 -1.415 1.00 0.00 36 SER A N 14
ATOM 22677 C CA . SER A 1 36 ? -8.331 2.211 -1.256 1.00 0.00 36 SER A CA 14
ATOM 22678 C C . SER A 1 36 ? -8.660 1.641 -2.640 1.00 0.00 36 SER A C 14
ATOM 22679 O O . SER A 1 36 ? -9.092 2.362 -3.546 1.00 0.00 36 SER A O 14
ATOM 22687 N N . HIS A 1 37 ? -8.417 0.371 -2.795 1.00 0.00 37 HIS A N 14
ATOM 22688 C CA . HIS A 1 37 ? -8.480 -0.282 -4.045 1.00 0.00 37 HIS A CA 14
ATOM 22689 C C . HIS A 1 37 ? -9.667 -1.225 -4.088 1.00 0.00 37 HIS A C 14
ATOM 22690 O O . HIS A 1 37 ? -10.006 -1.839 -3.098 1.00 0.00 37 HIS A O 14
ATOM 22705 N N . ILE A 1 38 ? -10.249 -1.326 -5.249 1.00 0.00 38 ILE A N 14
ATOM 22706 C CA . ILE A 1 38 ? -11.443 -2.147 -5.552 1.00 0.00 38 ILE A CA 14
ATOM 22707 C C . ILE A 1 38 ? -10.895 -3.590 -5.811 1.00 0.00 38 ILE A C 14
ATOM 22708 O O . ILE A 1 38 ? -10.163 -3.840 -6.785 1.00 0.00 38 ILE A O 14
ATOM 22724 N N . PHE A 1 39 ? -11.182 -4.462 -4.935 1.00 0.00 39 PHE A N 14
ATOM 22725 C CA . PHE A 1 39 ? -10.808 -5.822 -5.052 1.00 0.00 39 PHE A CA 14
ATOM 22726 C C . PHE A 1 39 ? -12.041 -6.660 -5.247 1.00 0.00 39 PHE A C 14
ATOM 22727 O O . PHE A 1 39 ? -13.108 -6.332 -4.735 1.00 0.00 39 PHE A O 14
ATOM 22744 N N . ASP A 1 40 ? -11.880 -7.717 -5.973 1.00 0.00 40 ASP A N 14
ATOM 22745 C CA . ASP A 1 40 ? -12.914 -8.647 -6.276 1.00 0.00 40 ASP A CA 14
ATOM 22746 C C . ASP A 1 40 ? -12.287 -9.992 -6.509 1.00 0.00 40 ASP A C 14
ATOM 22747 O O . ASP A 1 40 ? -11.048 -10.095 -6.680 1.00 0.00 40 ASP A O 14
ATOM 22756 N N . GLY A 1 41 ? -13.108 -10.987 -6.540 1.00 0.00 41 GLY A N 14
ATOM 22757 C CA . GLY A 1 41 ? -12.644 -12.344 -6.748 1.00 0.00 41 GLY A CA 14
ATOM 22758 C C . GLY A 1 41 ? -12.836 -12.810 -8.162 1.00 0.00 41 GLY A C 14
ATOM 22759 O O . GLY A 1 41 ? -12.832 -14.018 -8.447 1.00 0.00 41 GLY A O 14
ATOM 22763 N N . GLU A 1 42 ? -12.992 -11.873 -9.055 1.00 0.00 42 GLU A N 14
ATOM 22764 C CA . GLU A 1 42 ? -13.268 -12.161 -10.402 1.00 0.00 42 GLU A CA 14
ATOM 22765 C C . GLU A 1 42 ? -12.056 -11.831 -11.285 1.00 0.00 42 GLU A C 14
ATOM 22766 O O . GLU A 1 42 ? -11.920 -12.322 -12.400 1.00 0.00 42 GLU A O 14
ATOM 22778 N N . THR A 1 43 ? -11.226 -10.965 -10.792 1.00 0.00 43 THR A N 14
ATOM 22779 C CA . THR A 1 43 ? -10.015 -10.591 -11.393 1.00 0.00 43 THR A CA 14
ATOM 22780 C C . THR A 1 43 ? -8.840 -11.221 -10.631 1.00 0.00 43 THR A C 14
ATOM 22781 O O . THR A 1 43 ? -8.877 -11.307 -9.380 1.00 0.00 43 THR A O 14
ATOM 22792 N N . ALA A 1 44 ? -7.833 -11.690 -11.369 1.00 0.00 44 ALA A N 14
ATOM 22793 C CA . ALA A 1 44 ? -6.623 -12.231 -10.783 1.00 0.00 44 ALA A CA 14
ATOM 22794 C C . ALA A 1 44 ? -5.969 -11.211 -9.881 1.00 0.00 44 ALA A C 14
ATOM 22795 O O . ALA A 1 44 ? -6.048 -9.987 -10.118 1.00 0.00 44 ALA A O 14
ATOM 22802 N N . VAL A 1 45 ? -5.336 -11.715 -8.860 1.00 0.00 45 VAL A N 14
ATOM 22803 C CA . VAL A 1 45 ? -4.631 -10.924 -7.884 1.00 0.00 45 VAL A CA 14
ATOM 22804 C C . VAL A 1 45 ? -3.638 -10.028 -8.569 1.00 0.00 45 VAL A C 14
ATOM 22805 O O . VAL A 1 45 ? -3.624 -8.835 -8.362 1.00 0.00 45 VAL A O 14
ATOM 22818 N N . LYS A 1 46 ? -2.862 -10.639 -9.421 1.00 0.00 46 LYS A N 14
ATOM 22819 C CA . LYS A 1 46 ? -1.762 -9.988 -10.158 1.00 0.00 46 LYS A CA 14
ATOM 22820 C C . LYS A 1 46 ? -2.281 -8.802 -10.972 1.00 0.00 46 LYS A C 14
ATOM 22821 O O . LYS A 1 46 ? -1.589 -7.822 -11.158 1.00 0.00 46 LYS A O 14
ATOM 22840 N N . ASP A 1 47 ? -3.508 -8.887 -11.439 1.00 0.00 47 ASP A N 14
ATOM 22841 C CA . ASP A 1 47 ? -4.090 -7.792 -12.182 1.00 0.00 47 ASP A CA 14
ATOM 22842 C C . ASP A 1 47 ? -4.434 -6.670 -11.246 1.00 0.00 47 ASP A C 14
ATOM 22843 O O . ASP A 1 47 ? -4.199 -5.510 -11.562 1.00 0.00 47 ASP A O 14
ATOM 22852 N N . HIS A 1 48 ? -4.960 -7.021 -10.080 1.00 0.00 48 HIS A N 14
ATOM 22853 C CA . HIS A 1 48 ? -5.246 -6.047 -9.040 1.00 0.00 48 HIS A CA 14
ATOM 22854 C C . HIS A 1 48 ? -3.912 -5.386 -8.640 1.00 0.00 48 HIS A C 14
ATOM 22855 O O . HIS A 1 48 ? -3.845 -4.182 -8.415 1.00 0.00 48 HIS A O 14
ATOM 22870 N N . ILE A 1 49 ? -2.886 -6.202 -8.600 1.00 0.00 49 ILE A N 14
ATOM 22871 C CA . ILE A 1 49 ? -1.547 -5.798 -8.272 1.00 0.00 49 ILE A CA 14
ATOM 22872 C C . ILE A 1 49 ? -0.942 -4.898 -9.335 1.00 0.00 49 ILE A C 14
ATOM 22873 O O . ILE A 1 49 ? -0.355 -3.897 -8.985 1.00 0.00 49 ILE A O 14
ATOM 22889 N N . LYS A 1 50 ? -1.108 -5.216 -10.633 1.00 0.00 50 LYS A N 14
ATOM 22890 C CA . LYS A 1 50 ? -0.641 -4.299 -11.672 1.00 0.00 50 LYS A CA 14
ATOM 22891 C C . LYS A 1 50 ? -1.273 -2.921 -11.512 1.00 0.00 50 LYS A C 14
ATOM 22892 O O . LYS A 1 50 ? -0.605 -1.904 -11.693 1.00 0.00 50 LYS A O 14
ATOM 22911 N N . VAL A 1 51 ? -2.536 -2.900 -11.112 1.00 0.00 51 VAL A N 14
ATOM 22912 C CA . VAL A 1 51 ? -3.239 -1.659 -10.871 1.00 0.00 51 VAL A CA 14
ATOM 22913 C C . VAL A 1 51 ? -2.622 -0.935 -9.692 1.00 0.00 51 VAL A C 14
ATOM 22914 O O . VAL A 1 51 ? -2.251 0.235 -9.807 1.00 0.00 51 VAL A O 14
ATOM 22927 N N . LEU A 1 52 ? -2.518 -1.616 -8.575 1.00 0.00 52 LEU A N 14
ATOM 22928 C CA . LEU A 1 52 ? -1.895 -1.068 -7.383 1.00 0.00 52 LEU A CA 14
ATOM 22929 C C . LEU A 1 52 ? -0.507 -0.551 -7.672 1.00 0.00 52 LEU A C 14
ATOM 22930 O O . LEU A 1 52 ? -0.206 0.580 -7.322 1.00 0.00 52 LEU A O 14
ATOM 22946 N N . LEU A 1 53 ? 0.313 -1.350 -8.350 1.00 0.00 53 LEU A N 14
ATOM 22947 C CA . LEU A 1 53 ? 1.652 -0.950 -8.695 1.00 0.00 53 LEU A CA 14
ATOM 22948 C C . LEU A 1 53 ? 1.627 0.328 -9.494 1.00 0.00 53 LEU A C 14
ATOM 22949 O O . LEU A 1 53 ? 2.318 1.255 -9.163 1.00 0.00 53 LEU A O 14
ATOM 22965 N N . THR A 1 54 ? 0.792 0.382 -10.504 1.00 0.00 54 THR A N 14
ATOM 22966 C CA . THR A 1 54 ? 0.618 1.553 -11.274 1.00 0.00 54 THR A CA 14
ATOM 22967 C C . THR A 1 54 ? 0.141 2.769 -10.468 1.00 0.00 54 THR A C 14
ATOM 22968 O O . THR A 1 54 ? 0.635 3.886 -10.652 1.00 0.00 54 THR A O 14
ATOM 22979 N N . HIS A 1 55 ? -0.741 2.550 -9.546 1.00 0.00 55 HIS A N 14
ATOM 22980 C CA . HIS A 1 55 ? -1.226 3.615 -8.709 1.00 0.00 55 HIS A CA 14
ATOM 22981 C C . HIS A 1 55 ? -0.168 4.087 -7.694 1.00 0.00 55 HIS A C 14
ATOM 22982 O O . HIS A 1 55 ? -0.135 5.256 -7.320 1.00 0.00 55 HIS A O 14
ATOM 22997 N N . PHE A 1 56 ? 0.675 3.186 -7.261 1.00 0.00 56 PHE A N 14
ATOM 22998 C CA . PHE A 1 56 ? 1.784 3.534 -6.395 1.00 0.00 56 PHE A CA 14
ATOM 22999 C C . PHE A 1 56 ? 2.984 4.020 -7.200 1.00 0.00 56 PHE A C 14
ATOM 23000 O O . PHE A 1 56 ? 3.976 4.512 -6.637 1.00 0.00 56 PHE A O 14
ATOM 23017 N N . LYS A 1 57 ? 2.869 3.867 -8.503 1.00 0.00 57 LYS A N 14
ATOM 23018 C CA . LYS A 1 57 ? 3.869 4.268 -9.488 1.00 0.00 57 LYS A CA 14
ATOM 23019 C C . LYS A 1 57 ? 5.108 3.379 -9.461 1.00 0.00 57 LYS A C 14
ATOM 23020 O O . LYS A 1 57 ? 6.253 3.842 -9.456 1.00 0.00 57 LYS A O 14
ATOM 23039 N N . ILE A 1 58 ? 4.838 2.102 -9.422 1.00 0.00 58 ILE A N 14
ATOM 23040 C CA . ILE A 1 58 ? 5.780 1.058 -9.496 1.00 0.00 58 ILE A CA 14
ATOM 23041 C C . ILE A 1 58 ? 5.526 0.312 -10.803 1.00 0.00 58 ILE A C 14
ATOM 23042 O O . ILE A 1 58 ? 4.359 0.096 -11.154 1.00 0.00 58 ILE A O 14
ATOM 23058 N N . PRO A 1 59 ? 6.559 -0.057 -11.564 1.00 0.00 59 PRO A N 14
ATOM 23059 C CA . PRO A 1 59 ? 6.391 -0.854 -12.782 1.00 0.00 59 PRO A CA 14
ATOM 23060 C C . PRO A 1 59 ? 5.667 -2.158 -12.498 1.00 0.00 59 PRO A C 14
ATOM 23061 O O . PRO A 1 59 ? 6.003 -2.903 -11.557 1.00 0.00 59 PRO A O 14
ATOM 23072 N N . VAL A 1 60 ? 4.681 -2.428 -13.316 1.00 0.00 60 VAL A N 14
ATOM 23073 C CA . VAL A 1 60 ? 3.848 -3.596 -13.226 1.00 0.00 60 VAL A CA 14
ATOM 23074 C C . VAL A 1 60 ? 4.604 -4.881 -13.420 1.00 0.00 60 VAL A C 14
ATOM 23075 O O . VAL A 1 60 ? 4.050 -5.946 -13.239 1.00 0.00 60 VAL A O 14
ATOM 23088 N N . ASP A 1 61 ? 5.859 -4.774 -13.834 1.00 0.00 61 ASP A N 14
ATOM 23089 C CA . ASP A 1 61 ? 6.724 -5.943 -14.028 1.00 0.00 61 ASP A CA 14
ATOM 23090 C C . ASP A 1 61 ? 7.039 -6.583 -12.687 1.00 0.00 61 ASP A C 14
ATOM 23091 O O . ASP A 1 61 ? 7.293 -7.788 -12.593 1.00 0.00 61 ASP A O 14
ATOM 23100 N N . LYS A 1 62 ? 6.909 -5.791 -11.637 1.00 0.00 62 LYS A N 14
ATOM 23101 C CA . LYS A 1 62 ? 7.219 -6.221 -10.313 1.00 0.00 62 LYS A CA 14
ATOM 23102 C C . LYS A 1 62 ? 6.093 -7.014 -9.691 1.00 0.00 62 LYS A C 14
ATOM 23103 O O . LYS A 1 62 ? 6.224 -7.525 -8.606 1.00 0.00 62 LYS A O 14
ATOM 23122 N N . VAL A 1 63 ? 4.974 -7.087 -10.410 1.00 0.00 63 VAL A N 14
ATOM 23123 C CA . VAL A 1 63 ? 3.752 -7.875 -10.071 1.00 0.00 63 VAL A CA 14
ATOM 23124 C C . VAL A 1 63 ? 4.147 -9.323 -9.714 1.00 0.00 63 VAL A C 14
ATOM 23125 O O . VAL A 1 63 ? 3.495 -9.988 -8.914 1.00 0.00 63 VAL A O 14
ATOM 23138 N N . SER A 1 64 ? 5.244 -9.752 -10.324 1.00 0.00 64 SER A N 14
ATOM 23139 C CA . SER A 1 64 ? 5.894 -11.012 -10.082 1.00 0.00 64 SER A CA 14
ATOM 23140 C C . SER A 1 64 ? 6.224 -11.156 -8.594 1.00 0.00 64 SER A C 14
ATOM 23141 O O . SER A 1 64 ? 5.925 -12.160 -7.948 1.00 0.00 64 SER A O 14
ATOM 23149 N N . SER A 1 65 ? 6.794 -10.099 -8.065 1.00 0.00 65 SER A N 14
ATOM 23150 C CA . SER A 1 65 ? 7.333 -10.062 -6.773 1.00 0.00 65 SER A CA 14
ATOM 23151 C C . SER A 1 65 ? 6.436 -9.302 -5.812 1.00 0.00 65 SER A C 14
ATOM 23152 O O . SER A 1 65 ? 6.851 -8.941 -4.744 1.00 0.00 65 SER A O 14
ATOM 23160 N N . TYR A 1 66 ? 5.225 -9.064 -6.186 1.00 0.00 66 TYR A N 14
ATOM 23161 C CA . TYR A 1 66 ? 4.316 -8.400 -5.304 1.00 0.00 66 TYR A CA 14
ATOM 23162 C C . TYR A 1 66 ? 3.199 -9.290 -4.905 1.00 0.00 66 TYR A C 14
ATOM 23163 O O . TYR A 1 66 ? 2.774 -10.148 -5.672 1.00 0.00 66 TYR A O 14
ATOM 23181 N N . ALA A 1 67 ? 2.760 -9.126 -3.686 1.00 0.00 67 ALA A N 14
ATOM 23182 C CA . ALA A 1 67 ? 1.715 -9.942 -3.159 1.00 0.00 67 ALA A CA 14
ATOM 23183 C C . ALA A 1 67 ? 0.937 -9.156 -2.139 1.00 0.00 67 ALA A C 14
ATOM 23184 O O . ALA A 1 67 ? 1.402 -8.121 -1.679 1.00 0.00 67 ALA A O 14
ATOM 23191 N N . LEU A 1 68 ? -0.205 -9.632 -1.804 1.00 0.00 68 LEU A N 14
ATOM 23192 C CA . LEU A 1 68 ? -0.976 -9.058 -0.761 1.00 0.00 68 LEU A CA 14
ATOM 23193 C C . LEU A 1 68 ? -0.671 -9.835 0.515 1.00 0.00 68 LEU A C 14
ATOM 23194 O O . LEU A 1 68 ? -0.203 -10.979 0.431 1.00 0.00 68 LEU A O 14
ATOM 23210 N N . GLN A 1 69 ? -0.838 -9.225 1.646 1.00 0.00 69 GLN A N 14
ATOM 23211 C CA . GLN A 1 69 ? -0.545 -9.837 2.939 1.00 0.00 69 GLN A CA 14
ATOM 23212 C C . GLN A 1 69 ? -1.580 -9.373 3.932 1.00 0.00 69 GLN A C 14
ATOM 23213 O O . GLN A 1 69 ? -2.167 -8.293 3.762 1.00 0.00 69 GLN A O 14
ATOM 23227 N N . ASN A 1 70 ? -1.822 -10.184 4.924 1.00 0.00 70 ASN A N 14
ATOM 23228 C CA . ASN A 1 70 ? -2.699 -9.843 6.014 1.00 0.00 70 ASN A CA 14
ATOM 23229 C C . ASN A 1 70 ? -1.884 -9.116 7.072 1.00 0.00 70 ASN A C 14
ATOM 23230 O O . ASN A 1 70 ? -0.828 -9.599 7.464 1.00 0.00 70 ASN A O 14
ATOM 23241 N N . PRO A 1 71 ? -2.359 -7.976 7.560 1.00 0.00 71 PRO A N 14
ATOM 23242 C CA . PRO A 1 71 ? -1.638 -7.173 8.562 1.00 0.00 71 PRO A CA 14
ATOM 23243 C C . PRO A 1 71 ? -1.503 -7.821 9.950 1.00 0.00 71 PRO A C 14
ATOM 23244 O O . PRO A 1 71 ? -0.641 -7.425 10.725 1.00 0.00 71 PRO A O 14
ATOM 23255 N N . PHE A 1 72 ? -2.313 -8.809 10.264 1.00 0.00 72 PHE A N 14
ATOM 23256 C CA . PHE A 1 72 ? -2.272 -9.370 11.590 1.00 0.00 72 PHE A CA 14
ATOM 23257 C C . PHE A 1 72 ? -1.600 -10.695 11.624 1.00 0.00 72 PHE A C 14
ATOM 23258 O O . PHE A 1 72 ? -0.795 -10.974 12.499 1.00 0.00 72 PHE A O 14
ATOM 23275 N N . THR A 1 73 ? -1.920 -11.501 10.671 1.00 0.00 73 THR A N 14
ATOM 23276 C CA . THR A 1 73 ? -1.424 -12.846 10.630 1.00 0.00 73 THR A CA 14
ATOM 23277 C C . THR A 1 73 ? -0.102 -12.910 9.883 1.00 0.00 73 THR A C 14
ATOM 23278 O O . THR A 1 73 ? 0.691 -13.851 10.070 1.00 0.00 73 THR A O 14
ATOM 23289 N N . LEU A 1 74 ? 0.122 -11.898 9.045 1.00 0.00 74 LEU A N 14
ATOM 23290 C CA . LEU A 1 74 ? 1.293 -11.773 8.188 1.00 0.00 74 LEU A CA 14
ATOM 23291 C C . LEU A 1 74 ? 1.275 -12.787 7.074 1.00 0.00 74 LEU A C 14
ATOM 23292 O O . LEU A 1 74 ? 2.287 -12.988 6.381 1.00 0.00 74 LEU A O 14
ATOM 23308 N N . ALA A 1 75 ? 0.110 -13.364 6.843 1.00 0.00 75 ALA A N 14
ATOM 23309 C CA . ALA A 1 75 ? -0.044 -14.353 5.822 1.00 0.00 75 ALA A CA 14
ATOM 23310 C C . ALA A 1 75 ? -0.170 -13.696 4.492 1.00 0.00 75 ALA A C 14
ATOM 23311 O O . ALA A 1 75 ? -0.852 -12.677 4.350 1.00 0.00 75 ALA A O 14
ATOM 23318 N N . TYR A 1 76 ? 0.499 -14.246 3.544 1.00 0.00 76 TYR A N 14
ATOM 23319 C CA . TYR A 1 76 ? 0.493 -13.749 2.211 1.00 0.00 76 TYR A CA 14
ATOM 23320 C C . TYR A 1 76 ? -0.682 -14.236 1.443 1.00 0.00 76 TYR A C 14
ATOM 23321 O O . TYR A 1 76 ? -1.410 -15.127 1.876 1.00 0.00 76 TYR A O 14
ATOM 23339 N N . VAL A 1 77 ? -0.870 -13.653 0.314 1.00 0.00 77 VAL A N 14
ATOM 23340 C CA . VAL A 1 77 ? -1.839 -14.082 -0.627 1.00 0.00 77 VAL A CA 14
ATOM 23341 C C . VAL A 1 77 ? -1.041 -14.455 -1.850 1.00 0.00 77 VAL A C 14
ATOM 23342 O O . VAL A 1 77 ? -0.581 -13.587 -2.614 1.00 0.00 77 VAL A O 14
ATOM 23355 N N . GLU A 1 78 ? -0.812 -15.718 -1.975 1.00 0.00 78 GLU A N 14
ATOM 23356 C CA . GLU A 1 78 ? 0.017 -16.281 -2.999 1.00 0.00 78 GLU A CA 14
ATOM 23357 C C . GLU A 1 78 ? -0.878 -16.945 -4.027 1.00 0.00 78 GLU A C 14
ATOM 23358 O O . GLU A 1 78 ? -0.439 -17.736 -4.869 1.00 0.00 78 GLU A O 14
ATOM 23370 N N . ASP A 1 79 ? -2.152 -16.598 -3.917 1.00 0.00 79 ASP A N 14
ATOM 23371 C CA . ASP A 1 79 ? -3.223 -17.020 -4.760 1.00 0.00 79 ASP A CA 14
ATOM 23372 C C . ASP A 1 79 ? -3.148 -16.309 -6.070 1.00 0.00 79 ASP A C 14
ATOM 23373 O O . ASP A 1 79 ? -2.571 -15.221 -6.183 1.00 0.00 79 ASP A O 14
ATOM 23382 N N . SER A 1 80 ? -3.717 -16.912 -7.039 1.00 0.00 80 SER A N 14
ATOM 23383 C CA . SER A 1 80 ? -3.819 -16.370 -8.333 1.00 0.00 80 SER A CA 14
ATOM 23384 C C . SER A 1 80 ? -5.002 -15.441 -8.425 1.00 0.00 80 SER A C 14
ATOM 23385 O O . SER A 1 80 ? -4.940 -14.387 -9.054 1.00 0.00 80 SER A O 14
ATOM 23393 N N . PHE A 1 81 ? -6.068 -15.823 -7.786 1.00 0.00 81 PHE A N 14
ATOM 23394 C CA . PHE A 1 81 ? -7.265 -15.072 -7.750 1.00 0.00 81 PHE A CA 14
ATOM 23395 C C . PHE A 1 81 ? -7.693 -14.910 -6.308 1.00 0.00 81 PHE A C 14
ATOM 23396 O O . PHE A 1 81 ? -7.344 -15.719 -5.452 1.00 0.00 81 PHE A O 14
ATOM 23413 N N . LEU A 1 82 ? -8.431 -13.880 -6.057 1.00 0.00 82 LEU A N 14
ATOM 23414 C CA . LEU A 1 82 ? -8.952 -13.589 -4.740 1.00 0.00 82 LEU A CA 14
ATOM 23415 C C . LEU A 1 82 ? -10.270 -14.267 -4.545 1.00 0.00 82 LEU A C 14
ATOM 23416 O O . LEU A 1 82 ? -10.963 -14.590 -5.503 1.00 0.00 82 LEU A O 14
ATOM 23432 N N . THR A 1 83 ? -10.588 -14.522 -3.329 1.00 0.00 83 THR A N 14
ATOM 23433 C CA . THR A 1 83 ? -11.853 -15.062 -2.996 1.00 0.00 83 THR A CA 14
ATOM 23434 C C . THR A 1 83 ? -12.622 -14.007 -2.213 1.00 0.00 83 THR A C 14
ATOM 23435 O O . THR A 1 83 ? -11.993 -13.104 -1.636 1.00 0.00 83 THR A O 14
ATOM 23446 N N . PRO A 1 84 ? -13.973 -14.064 -2.190 1.00 0.00 84 PRO A N 14
ATOM 23447 C CA . PRO A 1 84 ? -14.791 -13.142 -1.384 1.00 0.00 84 PRO A CA 14
ATOM 23448 C C . PRO A 1 84 ? -14.379 -13.213 0.079 1.00 0.00 84 PRO A C 14
ATOM 23449 O O . PRO A 1 84 ? -14.360 -12.209 0.771 1.00 0.00 84 PRO A O 14
ATOM 23460 N N . GLU A 1 85 ? -14.008 -14.409 0.519 1.00 0.00 85 GLU A N 14
ATOM 23461 C CA . GLU A 1 85 ? -13.512 -14.624 1.851 1.00 0.00 85 GLU A CA 14
ATOM 23462 C C . GLU A 1 85 ? -12.245 -13.827 2.102 1.00 0.00 85 GLU A C 14
ATOM 23463 O O . GLU A 1 85 ? -12.112 -13.199 3.143 1.00 0.00 85 GLU A O 14
ATOM 23475 N N . ARG A 1 86 ? -11.340 -13.820 1.122 1.00 0.00 86 ARG A N 14
ATOM 23476 C CA . ARG A 1 86 ? -10.104 -13.089 1.248 1.00 0.00 86 ARG A CA 14
ATOM 23477 C C . ARG A 1 86 ? -10.351 -11.604 1.355 1.00 0.00 86 ARG A C 14
ATOM 23478 O O . ARG A 1 86 ? -9.654 -10.905 2.091 1.00 0.00 86 ARG A O 14
ATOM 23499 N N . LEU A 1 87 ? -11.316 -11.144 0.607 1.00 0.00 87 LEU A N 14
ATOM 23500 C CA . LEU A 1 87 ? -11.740 -9.769 0.625 1.00 0.00 87 LEU A CA 14
ATOM 23501 C C . LEU A 1 87 ? -12.343 -9.420 1.978 1.00 0.00 87 LEU A C 14
ATOM 23502 O O . LEU A 1 87 ? -11.982 -8.424 2.592 1.00 0.00 87 LEU A O 14
ATOM 23518 N N . VAL A 1 88 ? -13.241 -10.257 2.426 1.00 0.00 88 VAL A N 14
ATOM 23519 C CA . VAL A 1 88 ? -13.891 -10.116 3.679 1.00 0.00 88 VAL A CA 14
ATOM 23520 C C . VAL A 1 88 ? -12.935 -10.107 4.870 1.00 0.00 88 VAL A C 14
ATOM 23521 O O . VAL A 1 88 ? -13.080 -9.296 5.801 1.00 0.00 88 VAL A O 14
ATOM 23534 N N . GLU A 1 89 ? -11.953 -10.968 4.817 1.00 0.00 89 GLU A N 14
ATOM 23535 C CA . GLU A 1 89 ? -10.859 -10.985 5.783 1.00 0.00 89 GLU A CA 14
ATOM 23536 C C . GLU A 1 89 ? -10.107 -9.650 5.782 1.00 0.00 89 GLU A C 14
ATOM 23537 O O . GLU A 1 89 ? -9.614 -9.193 6.819 1.00 0.00 89 GLU A O 14
ATOM 23549 N N . ALA A 1 90 ? -10.021 -9.048 4.616 1.00 0.00 90 ALA A N 14
ATOM 23550 C CA . ALA A 1 90 ? -9.288 -7.800 4.426 1.00 0.00 90 ALA A CA 14
ATOM 23551 C C . ALA A 1 90 ? -10.083 -6.542 4.779 1.00 0.00 90 ALA A C 14
ATOM 23552 O O . ALA A 1 90 ? -9.513 -5.644 5.402 1.00 0.00 90 ALA A O 14
ATOM 23559 N N . GLU A 1 91 ? -11.389 -6.457 4.403 1.00 0.00 91 GLU A N 14
ATOM 23560 C CA . GLU A 1 91 ? -12.203 -5.273 4.744 1.00 0.00 91 GLU A CA 14
ATOM 23561 C C . GLU A 1 91 ? -12.200 -4.946 6.225 1.00 0.00 91 GLU A C 14
ATOM 23562 O O . GLU A 1 91 ? -12.487 -3.817 6.627 1.00 0.00 91 GLU A O 14
ATOM 23574 N N . LYS A 1 92 ? -11.921 -5.951 7.024 1.00 0.00 92 LYS A N 14
ATOM 23575 C CA . LYS A 1 92 ? -11.758 -5.824 8.443 1.00 0.00 92 LYS A CA 14
ATOM 23576 C C . LYS A 1 92 ? -10.746 -4.741 8.811 1.00 0.00 92 LYS A C 14
ATOM 23577 O O . LYS A 1 92 ? -10.914 -4.021 9.792 1.00 0.00 92 LYS A O 14
ATOM 23596 N N . SER A 1 93 ? -9.682 -4.636 8.027 1.00 0.00 93 SER A N 14
ATOM 23597 C CA . SER A 1 93 ? -8.664 -3.650 8.275 1.00 0.00 93 SER A CA 14
ATOM 23598 C C . SER A 1 93 ? -8.071 -3.020 6.987 1.00 0.00 93 SER A C 14
ATOM 23599 O O . SER A 1 93 ? -8.497 -1.940 6.566 1.00 0.00 93 SER A O 14
ATOM 23607 N N . TYR A 1 94 ? -7.124 -3.709 6.385 1.00 0.00 94 TYR A N 14
ATOM 23608 C CA . TYR A 1 94 ? -6.431 -3.304 5.164 1.00 0.00 94 TYR A CA 14
ATOM 23609 C C . TYR A 1 94 ? -5.762 -4.544 4.549 1.00 0.00 94 TYR A C 14
ATOM 23610 O O . TYR A 1 94 ? -5.817 -5.641 5.126 1.00 0.00 94 TYR A O 14
ATOM 23628 N N . PHE A 1 95 ? -5.120 -4.341 3.421 1.00 0.00 95 PHE A N 14
ATOM 23629 C CA . PHE A 1 95 ? -4.259 -5.317 2.759 1.00 0.00 95 PHE A CA 14
ATOM 23630 C C . PHE A 1 95 ? -2.867 -4.730 2.748 1.00 0.00 95 PHE A C 14
ATOM 23631 O O . PHE A 1 95 ? -2.730 -3.522 2.762 1.00 0.00 95 PHE A O 14
ATOM 23648 N N . ILE A 1 96 ? -1.851 -5.543 2.779 1.00 0.00 96 ILE A N 14
ATOM 23649 C CA . ILE A 1 96 ? -0.496 -5.029 2.626 1.00 0.00 96 ILE A CA 14
ATOM 23650 C C . ILE A 1 96 ? 0.100 -5.575 1.324 1.00 0.00 96 ILE A C 14
ATOM 23651 O O . ILE A 1 96 ? -0.039 -6.736 1.023 1.00 0.00 96 ILE A O 14
ATOM 23667 N N . LEU A 1 97 ? 0.743 -4.731 0.577 1.00 0.00 97 LEU A N 14
ATOM 23668 C CA . LEU A 1 97 ? 1.295 -5.049 -0.713 1.00 0.00 97 LEU A CA 14
ATOM 23669 C C . LEU A 1 97 ? 2.805 -4.859 -0.575 1.00 0.00 97 LEU A C 14
ATOM 23670 O O . LEU A 1 97 ? 3.286 -3.741 -0.405 1.00 0.00 97 LEU A O 14
ATOM 23686 N N . ARG A 1 98 ? 3.535 -5.951 -0.547 1.00 0.00 98 ARG A N 14
ATOM 23687 C CA . ARG A 1 98 ? 5.000 -5.881 -0.316 1.00 0.00 98 ARG A CA 14
ATOM 23688 C C . ARG A 1 98 ? 5.679 -6.646 -1.403 1.00 0.00 98 ARG A C 14
ATOM 23689 O O . ARG A 1 98 ? 5.018 -7.398 -2.162 1.00 0.00 98 ARG A O 14
ATOM 23710 N N . MET A 1 99 ? 6.962 -6.528 -1.435 1.00 0.00 99 MET A N 14
ATOM 23711 C CA . MET A 1 99 ? 7.773 -7.311 -2.284 1.00 0.00 99 MET A CA 14
ATOM 23712 C C . MET A 1 99 ? 8.035 -8.684 -1.648 1.00 0.00 99 MET A C 14
ATOM 23713 O O . MET A 1 99 ? 8.397 -8.786 -0.466 1.00 0.00 99 MET A O 14
ATOM 23727 N N . LYS A 1 100 ? 7.786 -9.699 -2.431 1.00 0.00 100 LYS A N 14
ATOM 23728 C CA . LYS A 1 100 ? 7.989 -11.100 -2.086 1.00 0.00 100 LYS A CA 14
ATOM 23729 C C . LYS A 1 100 ? 9.443 -11.479 -2.200 1.00 0.00 100 LYS A C 14
ATOM 23730 O O . LYS A 1 100 ? 10.223 -10.784 -2.865 1.00 0.00 100 LYS A O 14
ATOM 23749 N N . PRO A 1 101 ? 9.847 -12.567 -1.544 1.00 0.00 101 PRO A N 14
ATOM 23750 C CA . PRO A 1 101 ? 11.146 -13.157 -1.761 1.00 0.00 101 PRO A CA 14
ATOM 23751 C C . PRO A 1 101 ? 11.213 -13.751 -3.170 1.00 0.00 101 PRO A C 14
ATOM 23752 O O . PRO A 1 101 ? 10.663 -14.816 -3.466 1.00 0.00 101 PRO A O 14
ATOM 23763 N N . HIS A 1 102 ? 11.812 -13.020 -4.014 1.00 0.00 102 HIS A N 14
ATOM 23764 C CA . HIS A 1 102 ? 11.952 -13.336 -5.402 1.00 0.00 102 HIS A CA 14
ATOM 23765 C C . HIS A 1 102 ? 13.251 -12.724 -5.833 1.00 0.00 102 HIS A C 14
ATOM 23766 O O . HIS A 1 102 ? 13.589 -11.642 -5.335 1.00 0.00 102 HIS A O 14
ATOM 23781 N N . ALA A 1 103 ? 13.970 -13.396 -6.736 1.00 0.00 103 ALA A N 14
ATOM 23782 C CA . ALA A 1 103 ? 15.294 -12.967 -7.178 1.00 0.00 103 ALA A CA 14
ATOM 23783 C C . ALA A 1 103 ? 16.176 -12.837 -5.971 1.00 0.00 103 ALA A C 14
ATOM 23784 O O . ALA A 1 103 ? 16.082 -13.653 -5.043 1.00 0.00 103 ALA A O 14
ATOM 23791 N N . ILE A 1 104 ? 17.056 -11.895 -6.000 1.00 0.00 104 ILE A N 14
ATOM 23792 C CA . ILE A 1 104 ? 17.826 -11.543 -4.879 1.00 0.00 104 ILE A CA 14
ATOM 23793 C C . ILE A 1 104 ? 16.882 -10.979 -3.802 1.00 0.00 104 ILE A C 14
ATOM 23794 O O . ILE A 1 104 ? 16.520 -9.782 -3.818 1.00 0.00 104 ILE A O 14
ATOM 23810 N N . ALA A 1 105 ? 16.419 -11.860 -2.952 1.00 0.00 105 ALA A N 14
ATOM 23811 C CA . ALA A 1 105 ? 15.468 -11.534 -1.934 1.00 0.00 105 ALA A CA 14
ATOM 23812 C C . ALA A 1 105 ? 16.141 -10.827 -0.799 1.00 0.00 105 ALA A C 14
ATOM 23813 O O . ALA A 1 105 ? 17.053 -11.367 -0.154 1.00 0.00 105 ALA A O 14
ATOM 23820 N N . ASP A 1 106 ? 15.691 -9.641 -0.545 1.00 0.00 106 ASP A N 14
ATOM 23821 C CA . ASP A 1 106 ? 16.246 -8.815 0.467 1.00 0.00 106 ASP A CA 14
ATOM 23822 C C . ASP A 1 106 ? 15.579 -9.117 1.763 1.00 0.00 106 ASP A C 14
ATOM 23823 O O . ASP A 1 106 ? 14.563 -8.525 2.128 1.00 0.00 106 ASP A O 14
ATOM 23832 N N . ARG A 1 107 ? 16.049 -10.163 2.331 1.00 0.00 107 ARG A N 14
ATOM 23833 C CA . ARG A 1 107 ? 15.635 -10.617 3.633 1.00 0.00 107 ARG A CA 14
ATOM 23834 C C . ARG A 1 107 ? 15.892 -9.533 4.672 1.00 0.00 107 ARG A C 14
ATOM 23835 O O . ARG A 1 107 ? 14.940 -9.140 5.380 1.00 0.00 107 ARG A O 14
ATOM 23857 N N . GLY A 1 1 ? -23.612 1.362 -2.202 1.00 0.00 1 GLY A N 15
ATOM 23858 C CA . GLY A 1 1 ? -22.792 2.307 -1.450 1.00 0.00 1 GLY A CA 15
ATOM 23859 C C . GLY A 1 1 ? -21.700 1.580 -0.719 1.00 0.00 1 GLY A C 15
ATOM 23860 O O . GLY A 1 1 ? -21.204 0.557 -1.210 1.00 0.00 1 GLY A O 15
ATOM 23866 N N . ALA A 1 2 ? -21.320 2.069 0.441 1.00 0.00 2 ALA A N 15
ATOM 23867 C CA . ALA A 1 2 ? -20.273 1.443 1.215 1.00 0.00 2 ALA A CA 15
ATOM 23868 C C . ALA A 1 2 ? -20.825 0.279 1.989 1.00 0.00 2 ALA A C 15
ATOM 23869 O O . ALA A 1 2 ? -21.498 0.459 3.009 1.00 0.00 2 ALA A O 15
ATOM 23876 N N . HIS A 1 3 ? -20.594 -0.888 1.448 1.00 0.00 3 HIS A N 15
ATOM 23877 C CA . HIS A 1 3 ? -20.985 -2.158 1.998 1.00 0.00 3 HIS A CA 15
ATOM 23878 C C . HIS A 1 3 ? -20.443 -3.198 1.061 1.00 0.00 3 HIS A C 15
ATOM 23879 O O . HIS A 1 3 ? -20.267 -2.909 -0.131 1.00 0.00 3 HIS A O 15
ATOM 23894 N N . MET A 1 4 ? -20.112 -4.351 1.586 1.00 0.00 4 MET A N 15
ATOM 23895 C CA . MET A 1 4 ? -19.630 -5.452 0.792 1.00 0.00 4 MET A CA 15
ATOM 23896 C C . MET A 1 4 ? -20.717 -5.933 -0.161 1.00 0.00 4 MET A C 15
ATOM 23897 O O . MET A 1 4 ? -21.625 -6.672 0.234 1.00 0.00 4 MET A O 15
ATOM 23911 N N . GLY A 1 5 ? -20.685 -5.417 -1.372 1.00 0.00 5 GLY A N 15
ATOM 23912 C CA . GLY A 1 5 ? -21.595 -5.864 -2.401 1.00 0.00 5 GLY A CA 15
ATOM 23913 C C . GLY A 1 5 ? -20.972 -6.976 -3.185 1.00 0.00 5 GLY A C 15
ATOM 23914 O O . GLY A 1 5 ? -21.652 -7.813 -3.760 1.00 0.00 5 GLY A O 15
ATOM 23918 N N . GLY A 1 6 ? -19.668 -6.970 -3.197 1.00 0.00 6 GLY A N 15
ATOM 23919 C CA . GLY A 1 6 ? -18.903 -7.974 -3.856 1.00 0.00 6 GLY A CA 15
ATOM 23920 C C . GLY A 1 6 ? -17.527 -7.475 -4.064 1.00 0.00 6 GLY A C 15
ATOM 23921 O O . GLY A 1 6 ? -16.567 -8.068 -3.572 1.00 0.00 6 GLY A O 15
ATOM 23925 N N . SER A 1 7 ? -17.400 -6.385 -4.773 1.00 0.00 7 SER A N 15
ATOM 23926 C CA . SER A 1 7 ? -16.138 -5.760 -4.903 1.00 0.00 7 SER A CA 15
ATOM 23927 C C . SER A 1 7 ? -15.958 -4.773 -3.754 1.00 0.00 7 SER A C 15
ATOM 23928 O O . SER A 1 7 ? -16.912 -4.108 -3.319 1.00 0.00 7 SER A O 15
ATOM 23936 N N . MET A 1 8 ? -14.781 -4.734 -3.235 1.00 0.00 8 MET A N 15
ATOM 23937 C CA . MET A 1 8 ? -14.491 -3.991 -2.044 1.00 0.00 8 MET A CA 15
ATOM 23938 C C . MET A 1 8 ? -13.431 -2.988 -2.263 1.00 0.00 8 MET A C 15
ATOM 23939 O O . MET A 1 8 ? -12.475 -3.252 -2.965 1.00 0.00 8 MET A O 15
ATOM 23953 N N . LYS A 1 9 ? -13.597 -1.841 -1.679 1.00 0.00 9 LYS A N 15
ATOM 23954 C CA . LYS A 1 9 ? -12.604 -0.822 -1.751 1.00 0.00 9 LYS A CA 15
ATOM 23955 C C . LYS A 1 9 ? -11.817 -0.854 -0.447 1.00 0.00 9 LYS A C 15
ATOM 23956 O O . LYS A 1 9 ? -12.207 -0.247 0.559 1.00 0.00 9 LYS A O 15
ATOM 23975 N N . ILE A 1 10 ? -10.745 -1.589 -0.490 1.00 0.00 10 ILE A N 15
ATOM 23976 C CA . ILE A 1 10 ? -9.946 -1.913 0.642 1.00 0.00 10 ILE A CA 15
ATOM 23977 C C . ILE A 1 10 ? -8.697 -1.067 0.679 1.00 0.00 10 ILE A C 15
ATOM 23978 O O . ILE A 1 10 ? -8.114 -0.770 -0.370 1.00 0.00 10 ILE A O 15
ATOM 23994 N N . ARG A 1 11 ? -8.298 -0.662 1.865 1.00 0.00 11 ARG A N 15
ATOM 23995 C CA . ARG A 1 11 ? -7.060 0.023 2.043 1.00 0.00 11 ARG A CA 15
ATOM 23996 C C . ARG A 1 11 ? -5.938 -0.912 1.875 1.00 0.00 11 ARG A C 15
ATOM 23997 O O . ARG A 1 11 ? -5.939 -2.012 2.413 1.00 0.00 11 ARG A O 15
ATOM 24018 N N . VAL A 1 12 ? -5.022 -0.531 1.116 1.00 0.00 12 VAL A N 15
ATOM 24019 C CA . VAL A 1 12 ? -3.886 -1.300 0.923 1.00 0.00 12 VAL A CA 15
ATOM 24020 C C . VAL A 1 12 ? -2.709 -0.526 1.418 1.00 0.00 12 VAL A C 15
ATOM 24021 O O . VAL A 1 12 ? -2.575 0.642 1.019 1.00 0.00 12 VAL A O 15
ATOM 24034 N N . GLU A 1 13 ? -1.897 -1.076 2.310 1.00 0.00 13 GLU A N 15
ATOM 24035 C CA . GLU A 1 13 ? -0.642 -0.431 2.517 1.00 0.00 13 GLU A CA 15
ATOM 24036 C C . GLU A 1 13 ? 0.275 -0.960 1.461 1.00 0.00 13 GLU A C 15
ATOM 24037 O O . GLU A 1 13 ? 0.106 -2.086 1.015 1.00 0.00 13 GLU A O 15
ATOM 24049 N N . LEU A 1 14 ? 1.201 -0.188 1.064 1.00 0.00 14 LEU A N 15
ATOM 24050 C CA . LEU A 1 14 ? 2.184 -0.608 0.125 1.00 0.00 14 LEU A CA 15
ATOM 24051 C C . LEU A 1 14 ? 3.546 -0.380 0.689 1.00 0.00 14 LEU A C 15
ATOM 24052 O O . LEU A 1 14 ? 3.867 0.729 1.116 1.00 0.00 14 LEU A O 15
ATOM 24068 N N . ILE A 1 15 ? 4.350 -1.408 0.735 1.00 0.00 15 ILE A N 15
ATOM 24069 C CA . ILE A 1 15 ? 5.721 -1.188 1.091 1.00 0.00 15 ILE A CA 15
ATOM 24070 C C . ILE A 1 15 ? 6.547 -1.145 -0.180 1.00 0.00 15 ILE A C 15
ATOM 24071 O O . ILE A 1 15 ? 6.655 -2.133 -0.927 1.00 0.00 15 ILE A O 15
ATOM 24087 N N . ASN A 1 16 ? 7.080 -0.009 -0.428 1.00 0.00 16 ASN A N 15
ATOM 24088 C CA . ASN A 1 16 ? 8.033 0.202 -1.459 1.00 0.00 16 ASN A CA 15
ATOM 24089 C C . ASN A 1 16 ? 8.942 1.243 -0.912 1.00 0.00 16 ASN A C 15
ATOM 24090 O O . ASN A 1 16 ? 8.831 2.430 -1.213 1.00 0.00 16 ASN A O 15
ATOM 24101 N N . GLY A 1 17 ? 9.697 0.820 0.048 1.00 0.00 17 GLY A N 15
ATOM 24102 C CA . GLY A 1 17 ? 10.633 1.671 0.699 1.00 0.00 17 GLY A CA 15
ATOM 24103 C C . GLY A 1 17 ? 11.993 1.363 0.202 1.00 0.00 17 GLY A C 15
ATOM 24104 O O . GLY A 1 17 ? 12.826 0.814 0.928 1.00 0.00 17 GLY A O 15
ATOM 24108 N N . ASN A 1 18 ? 12.194 1.649 -1.055 1.00 0.00 18 ASN A N 15
ATOM 24109 C CA . ASN A 1 18 ? 13.437 1.397 -1.718 1.00 0.00 18 ASN A CA 15
ATOM 24110 C C . ASN A 1 18 ? 14.262 2.640 -1.663 1.00 0.00 18 ASN A C 15
ATOM 24111 O O . ASN A 1 18 ? 15.493 2.602 -1.624 1.00 0.00 18 ASN A O 15
ATOM 24122 N N . GLU A 1 19 ? 13.573 3.748 -1.658 1.00 0.00 19 GLU A N 15
ATOM 24123 C CA . GLU A 1 19 ? 14.140 5.013 -1.503 1.00 0.00 19 GLU A CA 15
ATOM 24124 C C . GLU A 1 19 ? 13.788 5.478 -0.098 1.00 0.00 19 GLU A C 15
ATOM 24125 O O . GLU A 1 19 ? 13.537 4.639 0.786 1.00 0.00 19 GLU A O 15
ATOM 24137 N N . HIS A 1 20 ? 13.773 6.784 0.094 1.00 0.00 20 HIS A N 15
ATOM 24138 C CA . HIS A 1 20 ? 13.436 7.453 1.355 1.00 0.00 20 HIS A CA 15
ATOM 24139 C C . HIS A 1 20 ? 14.622 7.434 2.294 1.00 0.00 20 HIS A C 15
ATOM 24140 O O . HIS A 1 20 ? 15.603 6.729 2.051 1.00 0.00 20 HIS A O 15
ATOM 24155 N N . ARG A 1 21 ? 14.554 8.211 3.344 1.00 0.00 21 ARG A N 15
ATOM 24156 C CA . ARG A 1 21 ? 15.635 8.304 4.299 1.00 0.00 21 ARG A CA 15
ATOM 24157 C C . ARG A 1 21 ? 15.056 8.316 5.686 1.00 0.00 21 ARG A C 15
ATOM 24158 O O . ARG A 1 21 ? 13.822 8.319 5.854 1.00 0.00 21 ARG A O 15
ATOM 24179 N N . THR A 1 22 ? 15.913 8.336 6.652 1.00 0.00 22 THR A N 15
ATOM 24180 C CA . THR A 1 22 ? 15.537 8.405 8.016 1.00 0.00 22 THR A CA 15
ATOM 24181 C C . THR A 1 22 ? 15.424 9.874 8.447 1.00 0.00 22 THR A C 15
ATOM 24182 O O . THR A 1 22 ? 16.432 10.529 8.742 1.00 0.00 22 THR A O 15
ATOM 24193 N N . SER A 1 23 ? 14.191 10.398 8.400 1.00 0.00 23 SER A N 15
ATOM 24194 C CA . SER A 1 23 ? 13.876 11.795 8.719 1.00 0.00 23 SER A CA 15
ATOM 24195 C C . SER A 1 23 ? 14.437 12.765 7.663 1.00 0.00 23 SER A C 15
ATOM 24196 O O . SER A 1 23 ? 15.150 12.335 6.727 1.00 0.00 23 SER A O 15
ATOM 24204 N N . SER A 1 24 ? 14.051 14.059 7.769 1.00 0.00 24 SER A N 15
ATOM 24205 C CA . SER A 1 24 ? 14.449 15.118 6.817 1.00 0.00 24 SER A CA 15
ATOM 24206 C C . SER A 1 24 ? 13.841 14.831 5.430 1.00 0.00 24 SER A C 15
ATOM 24207 O O . SER A 1 24 ? 14.247 15.381 4.397 1.00 0.00 24 SER A O 15
ATOM 24215 N N . THR A 1 25 ? 12.863 13.988 5.443 1.00 0.00 25 THR A N 15
ATOM 24216 C CA . THR A 1 25 ? 12.142 13.566 4.286 1.00 0.00 25 THR A CA 15
ATOM 24217 C C . THR A 1 25 ? 10.901 14.446 4.095 1.00 0.00 25 THR A C 15
ATOM 24218 O O . THR A 1 25 ? 10.613 15.269 4.961 1.00 0.00 25 THR A O 15
ATOM 24229 N N . PRO A 1 26 ? 10.175 14.340 2.956 1.00 0.00 26 PRO A N 15
ATOM 24230 C CA . PRO A 1 26 ? 8.961 15.114 2.739 1.00 0.00 26 PRO A CA 15
ATOM 24231 C C . PRO A 1 26 ? 7.828 14.744 3.714 1.00 0.00 26 PRO A C 15
ATOM 24232 O O . PRO A 1 26 ? 8.006 14.007 4.687 1.00 0.00 26 PRO A O 15
ATOM 24243 N N . GLN A 1 27 ? 6.658 15.173 3.375 1.00 0.00 27 GLN A N 15
ATOM 24244 C CA . GLN A 1 27 ? 5.489 15.078 4.180 1.00 0.00 27 GLN A CA 15
ATOM 24245 C C . GLN A 1 27 ? 4.767 13.782 3.876 1.00 0.00 27 GLN A C 15
ATOM 24246 O O . GLN A 1 27 ? 3.542 13.740 3.703 1.00 0.00 27 GLN A O 15
ATOM 24260 N N . GLN A 1 28 ? 5.569 12.745 3.794 1.00 0.00 28 GLN A N 15
ATOM 24261 C CA . GLN A 1 28 ? 5.158 11.358 3.538 1.00 0.00 28 GLN A CA 15
ATOM 24262 C C . GLN A 1 28 ? 4.050 10.926 4.508 1.00 0.00 28 GLN A C 15
ATOM 24263 O O . GLN A 1 28 ? 3.959 11.454 5.636 1.00 0.00 28 GLN A O 15
ATOM 24277 N N . PRO A 1 29 ? 3.196 9.962 4.098 1.00 0.00 29 PRO A N 15
ATOM 24278 C CA . PRO A 1 29 ? 2.161 9.403 4.968 1.00 0.00 29 PRO A CA 15
ATOM 24279 C C . PRO A 1 29 ? 2.757 8.851 6.275 1.00 0.00 29 PRO A C 15
ATOM 24280 O O . PRO A 1 29 ? 3.948 8.474 6.330 1.00 0.00 29 PRO A O 15
ATOM 24291 N N . GLN A 1 30 ? 1.941 8.826 7.304 1.00 0.00 30 GLN A N 15
ATOM 24292 C CA . GLN A 1 30 ? 2.327 8.370 8.619 1.00 0.00 30 GLN A CA 15
ATOM 24293 C C . GLN A 1 30 ? 2.547 6.875 8.577 1.00 0.00 30 GLN A C 15
ATOM 24294 O O . GLN A 1 30 ? 3.512 6.345 9.141 1.00 0.00 30 GLN A O 15
ATOM 24308 N N . GLN A 1 31 ? 1.654 6.206 7.880 1.00 0.00 31 GLN A N 15
ATOM 24309 C CA . GLN A 1 31 ? 1.755 4.799 7.626 1.00 0.00 31 GLN A CA 15
ATOM 24310 C C . GLN A 1 31 ? 2.479 4.616 6.312 1.00 0.00 31 GLN A C 15
ATOM 24311 O O . GLN A 1 31 ? 3.089 5.569 5.802 1.00 0.00 31 GLN A O 15
ATOM 24325 N N . ASN A 1 32 ? 2.458 3.444 5.758 1.00 0.00 32 ASN A N 15
ATOM 24326 C CA . ASN A 1 32 ? 3.024 3.260 4.467 1.00 0.00 32 ASN A CA 15
ATOM 24327 C C . ASN A 1 32 ? 2.020 3.782 3.456 1.00 0.00 32 ASN A C 15
ATOM 24328 O O . ASN A 1 32 ? 0.834 3.931 3.804 1.00 0.00 32 ASN A O 15
ATOM 24339 N N . PRO A 1 33 ? 2.473 4.160 2.236 1.00 0.00 33 PRO A N 15
ATOM 24340 C CA . PRO A 1 33 ? 1.593 4.585 1.138 1.00 0.00 33 PRO A CA 15
ATOM 24341 C C . PRO A 1 33 ? 0.352 3.694 1.053 1.00 0.00 33 PRO A C 15
ATOM 24342 O O . PRO A 1 33 ? 0.460 2.470 1.057 1.00 0.00 33 PRO A O 15
ATOM 24353 N N . SER A 1 34 ? -0.798 4.299 0.964 1.00 0.00 34 SER A N 15
ATOM 24354 C CA . SER A 1 34 ? -2.028 3.576 1.045 1.00 0.00 34 SER A CA 15
ATOM 24355 C C . SER A 1 34 ? -2.981 4.007 -0.049 1.00 0.00 34 SER A C 15
ATOM 24356 O O . SER A 1 34 ? -2.905 5.144 -0.554 1.00 0.00 34 SER A O 15
ATOM 24364 N N . VAL A 1 35 ? -3.863 3.121 -0.413 1.00 0.00 35 VAL A N 15
ATOM 24365 C CA . VAL A 1 35 ? -4.893 3.385 -1.375 1.00 0.00 35 VAL A CA 15
ATOM 24366 C C . VAL A 1 35 ? -6.070 2.552 -1.032 1.00 0.00 35 VAL A C 15
ATOM 24367 O O . VAL A 1 35 ? -5.922 1.503 -0.437 1.00 0.00 35 VAL A O 15
ATOM 24380 N N . SER A 1 36 ? -7.209 3.030 -1.333 1.00 0.00 36 SER A N 15
ATOM 24381 C CA . SER A 1 36 ? -8.371 2.278 -1.192 1.00 0.00 36 SER A CA 15
ATOM 24382 C C . SER A 1 36 ? -8.697 1.752 -2.592 1.00 0.00 36 SER A C 15
ATOM 24383 O O . SER A 1 36 ? -9.096 2.498 -3.480 1.00 0.00 36 SER A O 15
ATOM 24391 N N . HIS A 1 37 ? -8.456 0.489 -2.779 1.00 0.00 37 HIS A N 15
ATOM 24392 C CA . HIS A 1 37 ? -8.509 -0.128 -4.055 1.00 0.00 37 HIS A CA 15
ATOM 24393 C C . HIS A 1 37 ? -9.672 -1.103 -4.142 1.00 0.00 37 HIS A C 15
ATOM 24394 O O . HIS A 1 37 ? -9.991 -1.778 -3.184 1.00 0.00 37 HIS A O 15
ATOM 24409 N N . ILE A 1 38 ? -10.256 -1.166 -5.309 1.00 0.00 38 ILE A N 15
ATOM 24410 C CA . ILE A 1 38 ? -11.426 -2.011 -5.644 1.00 0.00 38 ILE A CA 15
ATOM 24411 C C . ILE A 1 38 ? -10.857 -3.449 -5.920 1.00 0.00 38 ILE A C 15
ATOM 24412 O O . ILE A 1 38 ? -10.090 -3.666 -6.875 1.00 0.00 38 ILE A O 15
ATOM 24428 N N . PHE A 1 39 ? -11.180 -4.355 -5.085 1.00 0.00 39 PHE A N 15
ATOM 24429 C CA . PHE A 1 39 ? -10.815 -5.722 -5.233 1.00 0.00 39 PHE A CA 15
ATOM 24430 C C . PHE A 1 39 ? -12.073 -6.534 -5.429 1.00 0.00 39 PHE A C 15
ATOM 24431 O O . PHE A 1 39 ? -13.131 -6.147 -4.953 1.00 0.00 39 PHE A O 15
ATOM 24448 N N . ASP A 1 40 ? -11.958 -7.637 -6.121 1.00 0.00 40 ASP A N 15
ATOM 24449 C CA . ASP A 1 40 ? -13.064 -8.534 -6.387 1.00 0.00 40 ASP A CA 15
ATOM 24450 C C . ASP A 1 40 ? -12.512 -9.950 -6.416 1.00 0.00 40 ASP A C 15
ATOM 24451 O O . ASP A 1 40 ? -11.324 -10.152 -6.134 1.00 0.00 40 ASP A O 15
ATOM 24460 N N . GLY A 1 41 ? -13.330 -10.888 -6.840 1.00 0.00 41 GLY A N 15
ATOM 24461 C CA . GLY A 1 41 ? -12.928 -12.276 -6.877 1.00 0.00 41 GLY A CA 15
ATOM 24462 C C . GLY A 1 41 ? -13.019 -12.840 -8.283 1.00 0.00 41 GLY A C 15
ATOM 24463 O O . GLY A 1 41 ? -13.041 -14.062 -8.485 1.00 0.00 41 GLY A O 15
ATOM 24467 N N . GLU A 1 42 ? -13.066 -11.955 -9.249 1.00 0.00 42 GLU A N 15
ATOM 24468 C CA . GLU A 1 42 ? -13.208 -12.303 -10.613 1.00 0.00 42 GLU A CA 15
ATOM 24469 C C . GLU A 1 42 ? -11.960 -11.972 -11.419 1.00 0.00 42 GLU A C 15
ATOM 24470 O O . GLU A 1 42 ? -11.694 -12.577 -12.467 1.00 0.00 42 GLU A O 15
ATOM 24482 N N . THR A 1 43 ? -11.219 -11.020 -10.940 1.00 0.00 43 THR A N 15
ATOM 24483 C CA . THR A 1 43 ? -10.009 -10.603 -11.496 1.00 0.00 43 THR A CA 15
ATOM 24484 C C . THR A 1 43 ? -8.858 -11.255 -10.731 1.00 0.00 43 THR A C 15
ATOM 24485 O O . THR A 1 43 ? -8.912 -11.343 -9.480 1.00 0.00 43 THR A O 15
ATOM 24496 N N . ALA A 1 44 ? -7.860 -11.736 -11.460 1.00 0.00 44 ALA A N 15
ATOM 24497 C CA . ALA A 1 44 ? -6.648 -12.270 -10.873 1.00 0.00 44 ALA A CA 15
ATOM 24498 C C . ALA A 1 44 ? -6.011 -11.257 -9.946 1.00 0.00 44 ALA A C 15
ATOM 24499 O O . ALA A 1 44 ? -6.052 -10.034 -10.194 1.00 0.00 44 ALA A O 15
ATOM 24506 N N . VAL A 1 45 ? -5.427 -11.770 -8.894 1.00 0.00 45 VAL A N 15
ATOM 24507 C CA . VAL A 1 45 ? -4.724 -10.992 -7.893 1.00 0.00 45 VAL A CA 15
ATOM 24508 C C . VAL A 1 45 ? -3.697 -10.118 -8.554 1.00 0.00 45 VAL A C 15
ATOM 24509 O O . VAL A 1 45 ? -3.695 -8.918 -8.377 1.00 0.00 45 VAL A O 15
ATOM 24522 N N . LYS A 1 46 ? -2.855 -10.750 -9.350 1.00 0.00 46 LYS A N 15
ATOM 24523 C CA . LYS A 1 46 ? -1.754 -10.081 -10.033 1.00 0.00 46 LYS A CA 15
ATOM 24524 C C . LYS A 1 46 ? -2.226 -8.947 -10.927 1.00 0.00 46 LYS A C 15
ATOM 24525 O O . LYS A 1 46 ? -1.522 -7.991 -11.159 1.00 0.00 46 LYS A O 15
ATOM 24544 N N . ASP A 1 47 ? -3.407 -9.049 -11.415 1.00 0.00 47 ASP A N 15
ATOM 24545 C CA . ASP A 1 47 ? -3.961 -8.006 -12.214 1.00 0.00 47 ASP A CA 15
ATOM 24546 C C . ASP A 1 47 ? -4.417 -6.856 -11.361 1.00 0.00 47 ASP A C 15
ATOM 24547 O O . ASP A 1 47 ? -4.237 -5.697 -11.731 1.00 0.00 47 ASP A O 15
ATOM 24556 N N . HIS A 1 48 ? -4.973 -7.177 -10.201 1.00 0.00 48 HIS A N 15
ATOM 24557 C CA . HIS A 1 48 ? -5.313 -6.172 -9.194 1.00 0.00 48 HIS A CA 15
ATOM 24558 C C . HIS A 1 48 ? -4.001 -5.487 -8.747 1.00 0.00 48 HIS A C 15
ATOM 24559 O O . HIS A 1 48 ? -3.954 -4.278 -8.518 1.00 0.00 48 HIS A O 15
ATOM 24574 N N . ILE A 1 49 ? -2.968 -6.292 -8.655 1.00 0.00 49 ILE A N 15
ATOM 24575 C CA . ILE A 1 49 ? -1.648 -5.864 -8.278 1.00 0.00 49 ILE A CA 15
ATOM 24576 C C . ILE A 1 49 ? -1.009 -4.982 -9.332 1.00 0.00 49 ILE A C 15
ATOM 24577 O O . ILE A 1 49 ? -0.425 -3.973 -8.978 1.00 0.00 49 ILE A O 15
ATOM 24593 N N . LYS A 1 50 ? -1.155 -5.312 -10.630 1.00 0.00 50 LYS A N 15
ATOM 24594 C CA . LYS A 1 50 ? -0.656 -4.404 -11.672 1.00 0.00 50 LYS A CA 15
ATOM 24595 C C . LYS A 1 50 ? -1.275 -3.013 -11.517 1.00 0.00 50 LYS A C 15
ATOM 24596 O O . LYS A 1 50 ? -0.621 -2.005 -11.764 1.00 0.00 50 LYS A O 15
ATOM 24615 N N . VAL A 1 51 ? -2.528 -2.972 -11.077 1.00 0.00 51 VAL A N 15
ATOM 24616 C CA . VAL A 1 51 ? -3.223 -1.719 -10.849 1.00 0.00 51 VAL A CA 15
ATOM 24617 C C . VAL A 1 51 ? -2.623 -0.995 -9.663 1.00 0.00 51 VAL A C 15
ATOM 24618 O O . VAL A 1 51 ? -2.264 0.174 -9.774 1.00 0.00 51 VAL A O 15
ATOM 24631 N N . LEU A 1 52 ? -2.536 -1.666 -8.540 1.00 0.00 52 LEU A N 15
ATOM 24632 C CA . LEU A 1 52 ? -1.928 -1.105 -7.344 1.00 0.00 52 LEU A CA 15
ATOM 24633 C C . LEU A 1 52 ? -0.540 -0.603 -7.624 1.00 0.00 52 LEU A C 15
ATOM 24634 O O . LEU A 1 52 ? -0.221 0.517 -7.255 1.00 0.00 52 LEU A O 15
ATOM 24650 N N . LEU A 1 53 ? 0.268 -1.408 -8.306 1.00 0.00 53 LEU A N 15
ATOM 24651 C CA . LEU A 1 53 ? 1.602 -1.012 -8.665 1.00 0.00 53 LEU A CA 15
ATOM 24652 C C . LEU A 1 53 ? 1.561 0.253 -9.482 1.00 0.00 53 LEU A C 15
ATOM 24653 O O . LEU A 1 53 ? 2.234 1.198 -9.169 1.00 0.00 53 LEU A O 15
ATOM 24669 N N . THR A 1 54 ? 0.716 0.274 -10.484 1.00 0.00 54 THR A N 15
ATOM 24670 C CA . THR A 1 54 ? 0.537 1.399 -11.298 1.00 0.00 54 THR A CA 15
ATOM 24671 C C . THR A 1 54 ? 0.076 2.655 -10.545 1.00 0.00 54 THR A C 15
ATOM 24672 O O . THR A 1 54 ? 0.542 3.769 -10.819 1.00 0.00 54 THR A O 15
ATOM 24683 N N . HIS A 1 55 ? -0.773 2.477 -9.568 1.00 0.00 55 HIS A N 15
ATOM 24684 C CA . HIS A 1 55 ? -1.206 3.566 -8.742 1.00 0.00 55 HIS A CA 15
ATOM 24685 C C . HIS A 1 55 ? -0.111 4.025 -7.766 1.00 0.00 55 HIS A C 15
ATOM 24686 O O . HIS A 1 55 ? 0.004 5.209 -7.473 1.00 0.00 55 HIS A O 15
ATOM 24701 N N . PHE A 1 56 ? 0.690 3.097 -7.297 1.00 0.00 56 PHE A N 15
ATOM 24702 C CA . PHE A 1 56 ? 1.813 3.411 -6.426 1.00 0.00 56 PHE A CA 15
ATOM 24703 C C . PHE A 1 56 ? 3.059 3.793 -7.209 1.00 0.00 56 PHE A C 15
ATOM 24704 O O . PHE A 1 56 ? 4.111 4.071 -6.628 1.00 0.00 56 PHE A O 15
ATOM 24721 N N . LYS A 1 57 ? 2.916 3.781 -8.509 1.00 0.00 57 LYS A N 15
ATOM 24722 C CA . LYS A 1 57 ? 3.945 4.192 -9.484 1.00 0.00 57 LYS A CA 15
ATOM 24723 C C . LYS A 1 57 ? 5.109 3.205 -9.563 1.00 0.00 57 LYS A C 15
ATOM 24724 O O . LYS A 1 57 ? 6.259 3.571 -9.801 1.00 0.00 57 LYS A O 15
ATOM 24743 N N . ILE A 1 58 ? 4.780 1.967 -9.409 1.00 0.00 58 ILE A N 15
ATOM 24744 C CA . ILE A 1 58 ? 5.681 0.896 -9.507 1.00 0.00 58 ILE A CA 15
ATOM 24745 C C . ILE A 1 58 ? 5.423 0.185 -10.830 1.00 0.00 58 ILE A C 15
ATOM 24746 O O . ILE A 1 58 ? 4.257 0.003 -11.203 1.00 0.00 58 ILE A O 15
ATOM 24762 N N . PRO A 1 59 ? 6.463 -0.140 -11.608 1.00 0.00 59 PRO A N 15
ATOM 24763 C CA . PRO A 1 59 ? 6.302 -0.948 -12.813 1.00 0.00 59 PRO A CA 15
ATOM 24764 C C . PRO A 1 59 ? 5.621 -2.247 -12.497 1.00 0.00 59 PRO A C 15
ATOM 24765 O O . PRO A 1 59 ? 5.986 -2.954 -11.536 1.00 0.00 59 PRO A O 15
ATOM 24776 N N . VAL A 1 60 ? 4.654 -2.576 -13.312 1.00 0.00 60 VAL A N 15
ATOM 24777 C CA . VAL A 1 60 ? 3.880 -3.777 -13.177 1.00 0.00 60 VAL A CA 15
ATOM 24778 C C . VAL A 1 60 ? 4.703 -5.022 -13.296 1.00 0.00 60 VAL A C 15
ATOM 24779 O O . VAL A 1 60 ? 4.231 -6.088 -13.023 1.00 0.00 60 VAL A O 15
ATOM 24792 N N . ASP A 1 61 ? 5.947 -4.880 -13.698 1.00 0.00 61 ASP A N 15
ATOM 24793 C CA . ASP A 1 61 ? 6.828 -6.025 -13.850 1.00 0.00 61 ASP A CA 15
ATOM 24794 C C . ASP A 1 61 ? 7.143 -6.638 -12.499 1.00 0.00 61 ASP A C 15
ATOM 24795 O O . ASP A 1 61 ? 7.474 -7.831 -12.409 1.00 0.00 61 ASP A O 15
ATOM 24804 N N . LYS A 1 62 ? 6.960 -5.851 -11.431 1.00 0.00 62 LYS A N 15
ATOM 24805 C CA . LYS A 1 62 ? 7.225 -6.329 -10.106 1.00 0.00 62 LYS A CA 15
ATOM 24806 C C . LYS A 1 62 ? 6.052 -7.118 -9.551 1.00 0.00 62 LYS A C 15
ATOM 24807 O O . LYS A 1 62 ? 6.135 -7.623 -8.461 1.00 0.00 62 LYS A O 15
ATOM 24826 N N . VAL A 1 63 ? 4.946 -7.167 -10.301 1.00 0.00 63 VAL A N 15
ATOM 24827 C CA . VAL A 1 63 ? 3.714 -7.955 -9.980 1.00 0.00 63 VAL A CA 15
ATOM 24828 C C . VAL A 1 63 ? 4.079 -9.405 -9.607 1.00 0.00 63 VAL A C 15
ATOM 24829 O O . VAL A 1 63 ? 3.406 -10.068 -8.816 1.00 0.00 63 VAL A O 15
ATOM 24842 N N . SER A 1 64 ? 5.165 -9.843 -10.201 1.00 0.00 64 SER A N 15
ATOM 24843 C CA . SER A 1 64 ? 5.809 -11.104 -9.956 1.00 0.00 64 SER A CA 15
ATOM 24844 C C . SER A 1 64 ? 6.145 -11.262 -8.468 1.00 0.00 64 SER A C 15
ATOM 24845 O O . SER A 1 64 ? 5.913 -12.310 -7.848 1.00 0.00 64 SER A O 15
ATOM 24853 N N . SER A 1 65 ? 6.647 -10.185 -7.915 1.00 0.00 65 SER A N 15
ATOM 24854 C CA . SER A 1 65 ? 7.181 -10.125 -6.617 1.00 0.00 65 SER A CA 15
ATOM 24855 C C . SER A 1 65 ? 6.304 -9.336 -5.659 1.00 0.00 65 SER A C 15
ATOM 24856 O O . SER A 1 65 ? 6.747 -8.980 -4.587 1.00 0.00 65 SER A O 15
ATOM 24864 N N . TYR A 1 66 ? 5.098 -9.056 -6.030 1.00 0.00 66 TYR A N 15
ATOM 24865 C CA . TYR A 1 66 ? 4.210 -8.354 -5.144 1.00 0.00 66 TYR A CA 15
ATOM 24866 C C . TYR A 1 66 ? 3.077 -9.215 -4.740 1.00 0.00 66 TYR A C 15
ATOM 24867 O O . TYR A 1 66 ? 2.562 -9.991 -5.539 1.00 0.00 66 TYR A O 15
ATOM 24885 N N . ALA A 1 67 ? 2.707 -9.102 -3.504 1.00 0.00 67 ALA A N 15
ATOM 24886 C CA . ALA A 1 67 ? 1.665 -9.891 -2.954 1.00 0.00 67 ALA A CA 15
ATOM 24887 C C . ALA A 1 67 ? 0.984 -9.136 -1.844 1.00 0.00 67 ALA A C 15
ATOM 24888 O O . ALA A 1 67 ? 1.596 -8.280 -1.191 1.00 0.00 67 ALA A O 15
ATOM 24895 N N . LEU A 1 68 ? -0.278 -9.420 -1.681 1.00 0.00 68 LEU A N 15
ATOM 24896 C CA . LEU A 1 68 ? -1.077 -8.858 -0.639 1.00 0.00 68 LEU A CA 15
ATOM 24897 C C . LEU A 1 68 ? -0.841 -9.659 0.623 1.00 0.00 68 LEU A C 15
ATOM 24898 O O . LEU A 1 68 ? -1.013 -10.861 0.621 1.00 0.00 68 LEU A O 15
ATOM 24914 N N . GLN A 1 69 ? -0.423 -9.029 1.655 1.00 0.00 69 GLN A N 15
ATOM 24915 C CA . GLN A 1 69 ? -0.138 -9.720 2.895 1.00 0.00 69 GLN A CA 15
ATOM 24916 C C . GLN A 1 69 ? -1.203 -9.344 3.913 1.00 0.00 69 GLN A C 15
ATOM 24917 O O . GLN A 1 69 ? -1.778 -8.246 3.842 1.00 0.00 69 GLN A O 15
ATOM 24931 N N . ASN A 1 70 ? -1.497 -10.252 4.806 1.00 0.00 70 ASN A N 15
ATOM 24932 C CA . ASN A 1 70 ? -2.414 -10.001 5.893 1.00 0.00 70 ASN A CA 15
ATOM 24933 C C . ASN A 1 70 ? -1.680 -9.207 6.965 1.00 0.00 70 ASN A C 15
ATOM 24934 O O . ASN A 1 70 ? -0.600 -9.607 7.398 1.00 0.00 70 ASN A O 15
ATOM 24945 N N . PRO A 1 71 ? -2.257 -8.106 7.425 1.00 0.00 71 PRO A N 15
ATOM 24946 C CA . PRO A 1 71 ? -1.615 -7.209 8.401 1.00 0.00 71 PRO A CA 15
ATOM 24947 C C . PRO A 1 71 ? -1.423 -7.785 9.814 1.00 0.00 71 PRO A C 15
ATOM 24948 O O . PRO A 1 71 ? -0.709 -7.185 10.630 1.00 0.00 71 PRO A O 15
ATOM 24959 N N . PHE A 1 72 ? -2.045 -8.903 10.125 1.00 0.00 72 PHE A N 15
ATOM 24960 C CA . PHE A 1 72 ? -1.922 -9.441 11.451 1.00 0.00 72 PHE A CA 15
ATOM 24961 C C . PHE A 1 72 ? -1.178 -10.747 11.483 1.00 0.00 72 PHE A C 15
ATOM 24962 O O . PHE A 1 72 ? -0.344 -10.988 12.376 1.00 0.00 72 PHE A O 15
ATOM 24979 N N . THR A 1 73 ? -1.452 -11.580 10.526 1.00 0.00 73 THR A N 15
ATOM 24980 C CA . THR A 1 73 ? -0.881 -12.909 10.486 1.00 0.00 73 THR A CA 15
ATOM 24981 C C . THR A 1 73 ? 0.385 -12.929 9.665 1.00 0.00 73 THR A C 15
ATOM 24982 O O . THR A 1 73 ? 1.184 -13.865 9.760 1.00 0.00 73 THR A O 15
ATOM 24993 N N . LEU A 1 74 ? 0.555 -11.891 8.853 1.00 0.00 74 LEU A N 15
ATOM 24994 C CA . LEU A 1 74 ? 1.687 -11.730 7.964 1.00 0.00 74 LEU A CA 15
ATOM 24995 C C . LEU A 1 74 ? 1.698 -12.786 6.868 1.00 0.00 74 LEU A C 15
ATOM 24996 O O . LEU A 1 74 ? 2.723 -13.020 6.211 1.00 0.00 74 LEU A O 15
ATOM 25012 N N . ALA A 1 75 ? 0.540 -13.378 6.638 1.00 0.00 75 ALA A N 15
ATOM 25013 C CA . ALA A 1 75 ? 0.370 -14.375 5.618 1.00 0.00 75 ALA A CA 15
ATOM 25014 C C . ALA A 1 75 ? 0.135 -13.727 4.279 1.00 0.00 75 ALA A C 15
ATOM 25015 O O . ALA A 1 75 ? -0.640 -12.771 4.169 1.00 0.00 75 ALA A O 15
ATOM 25022 N N . TYR A 1 76 ? 0.764 -14.247 3.277 1.00 0.00 76 TYR A N 15
ATOM 25023 C CA . TYR A 1 76 ? 0.687 -13.697 1.951 1.00 0.00 76 TYR A CA 15
ATOM 25024 C C . TYR A 1 76 ? -0.358 -14.368 1.111 1.00 0.00 76 TYR A C 15
ATOM 25025 O O . TYR A 1 76 ? -0.494 -15.594 1.137 1.00 0.00 76 TYR A O 15
ATOM 25043 N N . VAL A 1 77 ? -1.096 -13.576 0.388 1.00 0.00 77 VAL A N 15
ATOM 25044 C CA . VAL A 1 77 ? -2.037 -14.061 -0.573 1.00 0.00 77 VAL A CA 15
ATOM 25045 C C . VAL A 1 77 ? -1.242 -14.425 -1.811 1.00 0.00 77 VAL A C 15
ATOM 25046 O O . VAL A 1 77 ? -0.758 -13.553 -2.542 1.00 0.00 77 VAL A O 15
ATOM 25059 N N . GLU A 1 78 ? -1.065 -15.698 -1.998 1.00 0.00 78 GLU A N 15
ATOM 25060 C CA . GLU A 1 78 ? -0.254 -16.235 -3.069 1.00 0.00 78 GLU A CA 15
ATOM 25061 C C . GLU A 1 78 ? -1.138 -16.826 -4.138 1.00 0.00 78 GLU A C 15
ATOM 25062 O O . GLU A 1 78 ? -0.676 -17.514 -5.057 1.00 0.00 78 GLU A O 15
ATOM 25074 N N . ASP A 1 79 ? -2.405 -16.507 -4.025 1.00 0.00 79 ASP A N 15
ATOM 25075 C CA . ASP A 1 79 ? -3.425 -16.944 -4.913 1.00 0.00 79 ASP A CA 15
ATOM 25076 C C . ASP A 1 79 ? -3.303 -16.269 -6.221 1.00 0.00 79 ASP A C 15
ATOM 25077 O O . ASP A 1 79 ? -2.702 -15.200 -6.346 1.00 0.00 79 ASP A O 15
ATOM 25086 N N . SER A 1 80 ? -3.861 -16.883 -7.179 1.00 0.00 80 SER A N 15
ATOM 25087 C CA . SER A 1 80 ? -3.951 -16.370 -8.472 1.00 0.00 80 SER A CA 15
ATOM 25088 C C . SER A 1 80 ? -5.149 -15.466 -8.587 1.00 0.00 80 SER A C 15
ATOM 25089 O O . SER A 1 80 ? -5.099 -14.429 -9.233 1.00 0.00 80 SER A O 15
ATOM 25097 N N . PHE A 1 81 ? -6.210 -15.847 -7.937 1.00 0.00 81 PHE A N 15
ATOM 25098 C CA . PHE A 1 81 ? -7.419 -15.099 -7.896 1.00 0.00 81 PHE A CA 15
ATOM 25099 C C . PHE A 1 81 ? -7.843 -14.925 -6.447 1.00 0.00 81 PHE A C 15
ATOM 25100 O O . PHE A 1 81 ? -7.604 -15.797 -5.611 1.00 0.00 81 PHE A O 15
ATOM 25117 N N . LEU A 1 82 ? -8.470 -13.815 -6.170 1.00 0.00 82 LEU A N 15
ATOM 25118 C CA . LEU A 1 82 ? -8.932 -13.479 -4.834 1.00 0.00 82 LEU A CA 15
ATOM 25119 C C . LEU A 1 82 ? -10.229 -14.162 -4.539 1.00 0.00 82 LEU A C 15
ATOM 25120 O O . LEU A 1 82 ? -11.011 -14.472 -5.441 1.00 0.00 82 LEU A O 15
ATOM 25136 N N . THR A 1 83 ? -10.448 -14.406 -3.297 1.00 0.00 83 THR A N 15
ATOM 25137 C CA . THR A 1 83 ? -11.625 -15.022 -2.852 1.00 0.00 83 THR A CA 15
ATOM 25138 C C . THR A 1 83 ? -12.455 -13.976 -2.138 1.00 0.00 83 THR A C 15
ATOM 25139 O O . THR A 1 83 ? -11.891 -12.975 -1.651 1.00 0.00 83 THR A O 15
ATOM 25150 N N . PRO A 1 84 ? -13.781 -14.146 -2.088 1.00 0.00 84 PRO A N 15
ATOM 25151 C CA . PRO A 1 84 ? -14.655 -13.279 -1.296 1.00 0.00 84 PRO A CA 15
ATOM 25152 C C . PRO A 1 84 ? -14.171 -13.211 0.157 1.00 0.00 84 PRO A C 15
ATOM 25153 O O . PRO A 1 84 ? -14.227 -12.163 0.777 1.00 0.00 84 PRO A O 15
ATOM 25164 N N . GLU A 1 85 ? -13.663 -14.324 0.666 1.00 0.00 85 GLU A N 15
ATOM 25165 C CA . GLU A 1 85 ? -13.090 -14.370 1.997 1.00 0.00 85 GLU A CA 15
ATOM 25166 C C . GLU A 1 85 ? -11.858 -13.501 2.141 1.00 0.00 85 GLU A C 15
ATOM 25167 O O . GLU A 1 85 ? -11.699 -12.833 3.145 1.00 0.00 85 GLU A O 15
ATOM 25179 N N . ARG A 1 86 ? -10.980 -13.502 1.145 1.00 0.00 86 ARG A N 15
ATOM 25180 C CA . ARG A 1 86 ? -9.803 -12.664 1.215 1.00 0.00 86 ARG A CA 15
ATOM 25181 C C . ARG A 1 86 ? -10.184 -11.229 1.256 1.00 0.00 86 ARG A C 15
ATOM 25182 O O . ARG A 1 86 ? -9.576 -10.457 1.963 1.00 0.00 86 ARG A O 15
ATOM 25203 N N . LEU A 1 87 ? -11.212 -10.903 0.535 1.00 0.00 87 LEU A N 15
ATOM 25204 C CA . LEU A 1 87 ? -11.733 -9.577 0.520 1.00 0.00 87 LEU A CA 15
ATOM 25205 C C . LEU A 1 87 ? -12.358 -9.236 1.852 1.00 0.00 87 LEU A C 15
ATOM 25206 O O . LEU A 1 87 ? -12.081 -8.194 2.419 1.00 0.00 87 LEU A O 15
ATOM 25222 N N . VAL A 1 88 ? -13.189 -10.118 2.342 1.00 0.00 88 VAL A N 15
ATOM 25223 C CA . VAL A 1 88 ? -13.857 -9.937 3.572 1.00 0.00 88 VAL A CA 15
ATOM 25224 C C . VAL A 1 88 ? -12.960 -9.822 4.748 1.00 0.00 88 VAL A C 15
ATOM 25225 O O . VAL A 1 88 ? -13.071 -8.855 5.500 1.00 0.00 88 VAL A O 15
ATOM 25238 N N . GLU A 1 89 ? -12.030 -10.722 4.888 1.00 0.00 89 GLU A N 15
ATOM 25239 C CA . GLU A 1 89 ? -11.057 -10.576 5.938 1.00 0.00 89 GLU A CA 15
ATOM 25240 C C . GLU A 1 89 ? -10.189 -9.356 5.746 1.00 0.00 89 GLU A C 15
ATOM 25241 O O . GLU A 1 89 ? -9.649 -8.800 6.701 1.00 0.00 89 GLU A O 15
ATOM 25253 N N . ALA A 1 90 ? -10.026 -8.958 4.529 1.00 0.00 90 ALA A N 15
ATOM 25254 C CA . ALA A 1 90 ? -9.281 -7.726 4.246 1.00 0.00 90 ALA A CA 15
ATOM 25255 C C . ALA A 1 90 ? -10.058 -6.463 4.628 1.00 0.00 90 ALA A C 15
ATOM 25256 O O . ALA A 1 90 ? -9.486 -5.582 5.260 1.00 0.00 90 ALA A O 15
ATOM 25263 N N . GLU A 1 91 ? -11.358 -6.381 4.277 1.00 0.00 91 GLU A N 15
ATOM 25264 C CA . GLU A 1 91 ? -12.202 -5.227 4.665 1.00 0.00 91 GLU A CA 15
ATOM 25265 C C . GLU A 1 91 ? -12.224 -4.929 6.144 1.00 0.00 91 GLU A C 15
ATOM 25266 O O . GLU A 1 91 ? -12.566 -3.817 6.572 1.00 0.00 91 GLU A O 15
ATOM 25278 N N . LYS A 1 92 ? -11.934 -5.939 6.919 1.00 0.00 92 LYS A N 15
ATOM 25279 C CA . LYS A 1 92 ? -11.757 -5.836 8.355 1.00 0.00 92 LYS A CA 15
ATOM 25280 C C . LYS A 1 92 ? -10.755 -4.737 8.686 1.00 0.00 92 LYS A C 15
ATOM 25281 O O . LYS A 1 92 ? -11.019 -3.865 9.531 1.00 0.00 92 LYS A O 15
ATOM 25300 N N . SER A 1 93 ? -9.648 -4.746 7.988 1.00 0.00 93 SER A N 15
ATOM 25301 C CA . SER A 1 93 ? -8.606 -3.820 8.243 1.00 0.00 93 SER A CA 15
ATOM 25302 C C . SER A 1 93 ? -8.026 -3.202 6.949 1.00 0.00 93 SER A C 15
ATOM 25303 O O . SER A 1 93 ? -8.383 -2.089 6.565 1.00 0.00 93 SER A O 15
ATOM 25311 N N . TYR A 1 94 ? -7.165 -3.948 6.291 1.00 0.00 94 TYR A N 15
ATOM 25312 C CA . TYR A 1 94 ? -6.474 -3.553 5.061 1.00 0.00 94 TYR A CA 15
ATOM 25313 C C . TYR A 1 94 ? -5.775 -4.793 4.457 1.00 0.00 94 TYR A C 15
ATOM 25314 O O . TYR A 1 94 ? -5.904 -5.918 4.980 1.00 0.00 94 TYR A O 15
ATOM 25332 N N . PHE A 1 95 ? -5.036 -4.553 3.384 1.00 0.00 95 PHE A N 15
ATOM 25333 C CA . PHE A 1 95 ? -4.093 -5.498 2.774 1.00 0.00 95 PHE A CA 15
ATOM 25334 C C . PHE A 1 95 ? -2.739 -4.844 2.817 1.00 0.00 95 PHE A C 15
ATOM 25335 O O . PHE A 1 95 ? -2.664 -3.626 2.814 1.00 0.00 95 PHE A O 15
ATOM 25352 N N . ILE A 1 96 ? -1.686 -5.609 2.883 1.00 0.00 96 ILE A N 15
ATOM 25353 C CA . ILE A 1 96 ? -0.359 -5.025 2.808 1.00 0.00 96 ILE A CA 15
ATOM 25354 C C . ILE A 1 96 ? 0.365 -5.524 1.548 1.00 0.00 96 ILE A C 15
ATOM 25355 O O . ILE A 1 96 ? 0.820 -6.648 1.493 1.00 0.00 96 ILE A O 15
ATOM 25371 N N . LEU A 1 97 ? 0.399 -4.696 0.545 1.00 0.00 97 LEU A N 15
ATOM 25372 C CA . LEU A 1 97 ? 1.054 -4.990 -0.719 1.00 0.00 97 LEU A CA 15
ATOM 25373 C C . LEU A 1 97 ? 2.552 -4.789 -0.538 1.00 0.00 97 LEU A C 15
ATOM 25374 O O . LEU A 1 97 ? 3.033 -3.673 -0.339 1.00 0.00 97 LEU A O 15
ATOM 25390 N N . ARG A 1 98 ? 3.270 -5.877 -0.543 1.00 0.00 98 ARG A N 15
ATOM 25391 C CA . ARG A 1 98 ? 4.697 -5.854 -0.277 1.00 0.00 98 ARG A CA 15
ATOM 25392 C C . ARG A 1 98 ? 5.425 -6.583 -1.333 1.00 0.00 98 ARG A C 15
ATOM 25393 O O . ARG A 1 98 ? 4.822 -7.370 -2.088 1.00 0.00 98 ARG A O 15
ATOM 25414 N N . MET A 1 99 ? 6.715 -6.346 -1.399 1.00 0.00 99 MET A N 15
ATOM 25415 C CA . MET A 1 99 ? 7.537 -7.136 -2.210 1.00 0.00 99 MET A CA 15
ATOM 25416 C C . MET A 1 99 ? 7.819 -8.404 -1.463 1.00 0.00 99 MET A C 15
ATOM 25417 O O . MET A 1 99 ? 8.151 -8.377 -0.272 1.00 0.00 99 MET A O 15
ATOM 25431 N N . LYS A 1 100 ? 7.655 -9.484 -2.124 1.00 0.00 100 LYS A N 15
ATOM 25432 C CA . LYS A 1 100 ? 7.905 -10.764 -1.569 1.00 0.00 100 LYS A CA 15
ATOM 25433 C C . LYS A 1 100 ? 9.412 -10.963 -1.432 1.00 0.00 100 LYS A C 15
ATOM 25434 O O . LYS A 1 100 ? 10.195 -10.332 -2.188 1.00 0.00 100 LYS A O 15
ATOM 25453 N N . PRO A 1 101 ? 9.857 -11.797 -0.468 1.00 0.00 101 PRO A N 15
ATOM 25454 C CA . PRO A 1 101 ? 11.280 -12.094 -0.269 1.00 0.00 101 PRO A CA 15
ATOM 25455 C C . PRO A 1 101 ? 11.915 -12.648 -1.546 1.00 0.00 101 PRO A C 15
ATOM 25456 O O . PRO A 1 101 ? 11.257 -13.326 -2.342 1.00 0.00 101 PRO A O 15
ATOM 25467 N N . HIS A 1 102 ? 13.161 -12.340 -1.753 1.00 0.00 102 HIS A N 15
ATOM 25468 C CA . HIS A 1 102 ? 13.862 -12.746 -2.944 1.00 0.00 102 HIS A CA 15
ATOM 25469 C C . HIS A 1 102 ? 15.271 -13.188 -2.631 1.00 0.00 102 HIS A C 15
ATOM 25470 O O . HIS A 1 102 ? 15.641 -13.300 -1.460 1.00 0.00 102 HIS A O 15
ATOM 25485 N N . ALA A 1 103 ? 16.070 -13.416 -3.676 1.00 0.00 103 ALA A N 15
ATOM 25486 C CA . ALA A 1 103 ? 17.464 -13.881 -3.541 1.00 0.00 103 ALA A CA 15
ATOM 25487 C C . ALA A 1 103 ? 18.379 -12.778 -3.097 1.00 0.00 103 ALA A C 15
ATOM 25488 O O . ALA A 1 103 ? 19.578 -12.957 -2.843 1.00 0.00 103 ALA A O 15
ATOM 25495 N N . ILE A 1 104 ? 17.790 -11.687 -3.028 1.00 0.00 104 ILE A N 15
ATOM 25496 C CA . ILE A 1 104 ? 18.325 -10.474 -2.570 1.00 0.00 104 ILE A CA 15
ATOM 25497 C C . ILE A 1 104 ? 18.728 -10.632 -1.102 1.00 0.00 104 ILE A C 15
ATOM 25498 O O . ILE A 1 104 ? 17.987 -11.236 -0.314 1.00 0.00 104 ILE A O 15
ATOM 25514 N N . ALA A 1 105 ? 19.890 -10.161 -0.755 1.00 0.00 105 ALA A N 15
ATOM 25515 C CA . ALA A 1 105 ? 20.366 -10.284 0.595 1.00 0.00 105 ALA A CA 15
ATOM 25516 C C . ALA A 1 105 ? 20.109 -9.009 1.360 1.00 0.00 105 ALA A C 15
ATOM 25517 O O . ALA A 1 105 ? 20.154 -7.914 0.795 1.00 0.00 105 ALA A O 15
ATOM 25524 N N . ASP A 1 106 ? 19.843 -9.157 2.624 1.00 0.00 106 ASP A N 15
ATOM 25525 C CA . ASP A 1 106 ? 19.577 -8.068 3.515 1.00 0.00 106 ASP A CA 15
ATOM 25526 C C . ASP A 1 106 ? 20.402 -8.263 4.754 1.00 0.00 106 ASP A C 15
ATOM 25527 O O . ASP A 1 106 ? 20.040 -9.016 5.663 1.00 0.00 106 ASP A O 15
ATOM 25536 N N . ARG A 1 107 ? 21.556 -7.683 4.713 1.00 0.00 107 ARG A N 15
ATOM 25537 C CA . ARG A 1 107 ? 22.553 -7.776 5.773 1.00 0.00 107 ARG A CA 15
ATOM 25538 C C . ARG A 1 107 ? 22.069 -7.079 7.014 1.00 0.00 107 ARG A C 15
ATOM 25539 O O . ARG A 1 107 ? 21.794 -5.876 6.956 1.00 0.00 107 ARG A O 15
ATOM 25561 N N . GLY A 1 1 ? -28.544 -13.381 2.066 1.00 0.00 1 GLY A N 16
ATOM 25562 C CA . GLY A 1 1 ? -27.452 -13.993 1.311 1.00 0.00 1 GLY A CA 16
ATOM 25563 C C . GLY A 1 1 ? -26.180 -13.191 1.439 1.00 0.00 1 GLY A C 16
ATOM 25564 O O . GLY A 1 1 ? -25.272 -13.551 2.202 1.00 0.00 1 GLY A O 16
ATOM 25570 N N . ALA A 1 2 ? -26.117 -12.093 0.725 1.00 0.00 2 ALA A N 16
ATOM 25571 C CA . ALA A 1 2 ? -24.976 -11.223 0.740 1.00 0.00 2 ALA A CA 16
ATOM 25572 C C . ALA A 1 2 ? -25.415 -9.812 1.081 1.00 0.00 2 ALA A C 16
ATOM 25573 O O . ALA A 1 2 ? -26.220 -9.215 0.366 1.00 0.00 2 ALA A O 16
ATOM 25580 N N . HIS A 1 3 ? -24.910 -9.293 2.176 1.00 0.00 3 HIS A N 16
ATOM 25581 C CA . HIS A 1 3 ? -25.243 -7.948 2.625 1.00 0.00 3 HIS A CA 16
ATOM 25582 C C . HIS A 1 3 ? -24.126 -6.980 2.203 1.00 0.00 3 HIS A C 16
ATOM 25583 O O . HIS A 1 3 ? -24.097 -5.811 2.582 1.00 0.00 3 HIS A O 16
ATOM 25598 N N . MET A 1 4 ? -23.229 -7.481 1.413 1.00 0.00 4 MET A N 16
ATOM 25599 C CA . MET A 1 4 ? -22.125 -6.710 0.913 1.00 0.00 4 MET A CA 16
ATOM 25600 C C . MET A 1 4 ? -22.366 -6.435 -0.553 1.00 0.00 4 MET A C 16
ATOM 25601 O O . MET A 1 4 ? -23.343 -6.948 -1.119 1.00 0.00 4 MET A O 16
ATOM 25615 N N . GLY A 1 5 ? -21.527 -5.629 -1.155 1.00 0.00 5 GLY A N 16
ATOM 25616 C CA . GLY A 1 5 ? -21.667 -5.361 -2.557 1.00 0.00 5 GLY A CA 16
ATOM 25617 C C . GLY A 1 5 ? -21.077 -6.490 -3.351 1.00 0.00 5 GLY A C 16
ATOM 25618 O O . GLY A 1 5 ? -21.746 -7.105 -4.194 1.00 0.00 5 GLY A O 16
ATOM 25622 N N . GLY A 1 6 ? -19.851 -6.800 -3.041 1.00 0.00 6 GLY A N 16
ATOM 25623 C CA . GLY A 1 6 ? -19.156 -7.863 -3.698 1.00 0.00 6 GLY A CA 16
ATOM 25624 C C . GLY A 1 6 ? -17.735 -7.479 -3.891 1.00 0.00 6 GLY A C 16
ATOM 25625 O O . GLY A 1 6 ? -16.827 -8.209 -3.522 1.00 0.00 6 GLY A O 16
ATOM 25629 N N . SER A 1 7 ? -17.525 -6.323 -4.463 1.00 0.00 7 SER A N 16
ATOM 25630 C CA . SER A 1 7 ? -16.219 -5.801 -4.620 1.00 0.00 7 SER A CA 16
ATOM 25631 C C . SER A 1 7 ? -15.946 -4.856 -3.461 1.00 0.00 7 SER A C 16
ATOM 25632 O O . SER A 1 7 ? -16.834 -4.093 -3.039 1.00 0.00 7 SER A O 16
ATOM 25640 N N . MET A 1 8 ? -14.757 -4.909 -2.952 1.00 0.00 8 MET A N 16
ATOM 25641 C CA . MET A 1 8 ? -14.432 -4.213 -1.751 1.00 0.00 8 MET A CA 16
ATOM 25642 C C . MET A 1 8 ? -13.438 -3.160 -1.976 1.00 0.00 8 MET A C 16
ATOM 25643 O O . MET A 1 8 ? -12.492 -3.364 -2.710 1.00 0.00 8 MET A O 16
ATOM 25657 N N . LYS A 1 9 ? -13.632 -2.032 -1.364 1.00 0.00 9 LYS A N 16
ATOM 25658 C CA . LYS A 1 9 ? -12.664 -0.989 -1.447 1.00 0.00 9 LYS A CA 16
ATOM 25659 C C . LYS A 1 9 ? -11.849 -1.015 -0.161 1.00 0.00 9 LYS A C 16
ATOM 25660 O O . LYS A 1 9 ? -12.227 -0.435 0.867 1.00 0.00 9 LYS A O 16
ATOM 25679 N N . ILE A 1 10 ? -10.765 -1.716 -0.243 1.00 0.00 10 ILE A N 16
ATOM 25680 C CA . ILE A 1 10 ? -9.910 -2.036 0.854 1.00 0.00 10 ILE A CA 16
ATOM 25681 C C . ILE A 1 10 ? -8.685 -1.172 0.810 1.00 0.00 10 ILE A C 16
ATOM 25682 O O . ILE A 1 10 ? -8.171 -0.891 -0.274 1.00 0.00 10 ILE A O 16
ATOM 25698 N N . ARG A 1 11 ? -8.229 -0.723 1.961 1.00 0.00 11 ARG A N 16
ATOM 25699 C CA . ARG A 1 11 ? -7.006 -0.013 2.009 1.00 0.00 11 ARG A CA 16
ATOM 25700 C C . ARG A 1 11 ? -5.885 -0.927 1.816 1.00 0.00 11 ARG A C 16
ATOM 25701 O O . ARG A 1 11 ? -5.850 -2.016 2.379 1.00 0.00 11 ARG A O 16
ATOM 25722 N N . VAL A 1 12 ? -5.014 -0.549 1.034 1.00 0.00 12 VAL A N 16
ATOM 25723 C CA . VAL A 1 12 ? -3.895 -1.296 0.814 1.00 0.00 12 VAL A CA 16
ATOM 25724 C C . VAL A 1 12 ? -2.730 -0.502 1.265 1.00 0.00 12 VAL A C 16
ATOM 25725 O O . VAL A 1 12 ? -2.579 0.636 0.779 1.00 0.00 12 VAL A O 16
ATOM 25738 N N . GLU A 1 13 ? -1.937 -0.994 2.185 1.00 0.00 13 GLU A N 16
ATOM 25739 C CA . GLU A 1 13 ? -0.719 -0.317 2.371 1.00 0.00 13 GLU A CA 16
ATOM 25740 C C . GLU A 1 13 ? 0.238 -0.846 1.349 1.00 0.00 13 GLU A C 16
ATOM 25741 O O . GLU A 1 13 ? 0.073 -1.964 0.866 1.00 0.00 13 GLU A O 16
ATOM 25753 N N . LEU A 1 14 ? 1.219 -0.089 1.030 1.00 0.00 14 LEU A N 16
ATOM 25754 C CA . LEU A 1 14 ? 2.224 -0.505 0.115 1.00 0.00 14 LEU A CA 16
ATOM 25755 C C . LEU A 1 14 ? 3.587 -0.292 0.704 1.00 0.00 14 LEU A C 16
ATOM 25756 O O . LEU A 1 14 ? 3.861 0.763 1.286 1.00 0.00 14 LEU A O 16
ATOM 25772 N N . ILE A 1 15 ? 4.429 -1.299 0.612 1.00 0.00 15 ILE A N 16
ATOM 25773 C CA . ILE A 1 15 ? 5.833 -1.076 0.879 1.00 0.00 15 ILE A CA 16
ATOM 25774 C C . ILE A 1 15 ? 6.613 -1.348 -0.396 1.00 0.00 15 ILE A C 16
ATOM 25775 O O . ILE A 1 15 ? 6.650 -2.481 -0.890 1.00 0.00 15 ILE A O 16
ATOM 25791 N N . ASN A 1 16 ? 7.205 -0.322 -0.924 1.00 0.00 16 ASN A N 16
ATOM 25792 C CA . ASN A 1 16 ? 8.115 -0.426 -2.055 1.00 0.00 16 ASN A CA 16
ATOM 25793 C C . ASN A 1 16 ? 9.416 0.206 -1.615 1.00 0.00 16 ASN A C 16
ATOM 25794 O O . ASN A 1 16 ? 10.363 0.414 -2.378 1.00 0.00 16 ASN A O 16
ATOM 25805 N N . GLY A 1 17 ? 9.428 0.416 -0.340 1.00 0.00 17 GLY A N 16
ATOM 25806 C CA . GLY A 1 17 ? 10.420 1.110 0.386 1.00 0.00 17 GLY A CA 16
ATOM 25807 C C . GLY A 1 17 ? 9.673 2.016 1.317 1.00 0.00 17 GLY A C 16
ATOM 25808 O O . GLY A 1 17 ? 8.469 1.815 1.512 1.00 0.00 17 GLY A O 16
ATOM 25812 N N . ASN A 1 18 ? 10.316 2.991 1.872 1.00 0.00 18 ASN A N 16
ATOM 25813 C CA . ASN A 1 18 ? 9.637 3.977 2.688 1.00 0.00 18 ASN A CA 16
ATOM 25814 C C . ASN A 1 18 ? 9.509 5.255 1.903 1.00 0.00 18 ASN A C 16
ATOM 25815 O O . ASN A 1 18 ? 9.219 6.332 2.441 1.00 0.00 18 ASN A O 16
ATOM 25826 N N . GLU A 1 19 ? 9.702 5.106 0.609 1.00 0.00 19 GLU A N 16
ATOM 25827 C CA . GLU A 1 19 ? 9.668 6.173 -0.341 1.00 0.00 19 GLU A CA 16
ATOM 25828 C C . GLU A 1 19 ? 8.274 6.763 -0.445 1.00 0.00 19 GLU A C 16
ATOM 25829 O O . GLU A 1 19 ? 7.281 6.026 -0.508 1.00 0.00 19 GLU A O 16
ATOM 25841 N N . HIS A 1 20 ? 8.238 8.086 -0.503 1.00 0.00 20 HIS A N 16
ATOM 25842 C CA . HIS A 1 20 ? 7.026 8.900 -0.510 1.00 0.00 20 HIS A CA 16
ATOM 25843 C C . HIS A 1 20 ? 6.418 8.995 0.858 1.00 0.00 20 HIS A C 16
ATOM 25844 O O . HIS A 1 20 ? 5.771 8.068 1.323 1.00 0.00 20 HIS A O 16
ATOM 25859 N N . ARG A 1 21 ? 6.601 10.126 1.500 1.00 0.00 21 ARG A N 16
ATOM 25860 C CA . ARG A 1 21 ? 5.993 10.379 2.803 1.00 0.00 21 ARG A CA 16
ATOM 25861 C C . ARG A 1 21 ? 4.612 10.955 2.662 1.00 0.00 21 ARG A C 16
ATOM 25862 O O . ARG A 1 21 ? 4.149 11.765 3.481 1.00 0.00 21 ARG A O 16
ATOM 25883 N N . THR A 1 22 ? 3.978 10.500 1.601 1.00 0.00 22 THR A N 16
ATOM 25884 C CA . THR A 1 22 ? 2.598 10.708 1.267 1.00 0.00 22 THR A CA 16
ATOM 25885 C C . THR A 1 22 ? 2.148 12.171 1.261 1.00 0.00 22 THR A C 16
ATOM 25886 O O . THR A 1 22 ? 0.963 12.468 1.345 1.00 0.00 22 THR A O 16
ATOM 25897 N N . SER A 1 23 ? 3.092 13.062 1.048 1.00 0.00 23 SER A N 16
ATOM 25898 C CA . SER A 1 23 ? 2.818 14.474 1.069 1.00 0.00 23 SER A CA 16
ATOM 25899 C C . SER A 1 23 ? 3.524 15.191 -0.073 1.00 0.00 23 SER A C 16
ATOM 25900 O O . SER A 1 23 ? 4.735 15.440 -0.031 1.00 0.00 23 SER A O 16
ATOM 25908 N N . SER A 1 24 ? 2.740 15.459 -1.089 1.00 0.00 24 SER A N 16
ATOM 25909 C CA . SER A 1 24 ? 3.103 16.129 -2.333 1.00 0.00 24 SER A CA 16
ATOM 25910 C C . SER A 1 24 ? 1.962 15.889 -3.278 1.00 0.00 24 SER A C 16
ATOM 25911 O O . SER A 1 24 ? 1.582 16.738 -4.102 1.00 0.00 24 SER A O 16
ATOM 25919 N N . THR A 1 25 ? 1.407 14.732 -3.098 1.00 0.00 25 THR A N 16
ATOM 25920 C CA . THR A 1 25 ? 0.301 14.230 -3.787 1.00 0.00 25 THR A CA 16
ATOM 25921 C C . THR A 1 25 ? -0.522 13.446 -2.773 1.00 0.00 25 THR A C 16
ATOM 25922 O O . THR A 1 25 ? 0.043 12.986 -1.767 1.00 0.00 25 THR A O 16
ATOM 25933 N N . PRO A 1 26 ? -1.845 13.322 -2.957 1.00 0.00 26 PRO A N 16
ATOM 25934 C CA . PRO A 1 26 ? -2.670 12.534 -2.064 1.00 0.00 26 PRO A CA 16
ATOM 25935 C C . PRO A 1 26 ? -2.341 11.046 -2.190 1.00 0.00 26 PRO A C 16
ATOM 25936 O O . PRO A 1 26 ? -2.753 10.368 -3.138 1.00 0.00 26 PRO A O 16
ATOM 25947 N N . GLN A 1 27 ? -1.486 10.601 -1.312 1.00 0.00 27 GLN A N 16
ATOM 25948 C CA . GLN A 1 27 ? -1.063 9.233 -1.225 1.00 0.00 27 GLN A CA 16
ATOM 25949 C C . GLN A 1 27 ? -1.460 8.662 0.111 1.00 0.00 27 GLN A C 16
ATOM 25950 O O . GLN A 1 27 ? -0.988 7.597 0.523 1.00 0.00 27 GLN A O 16
ATOM 25964 N N . GLN A 1 28 ? -2.354 9.378 0.724 1.00 0.00 28 GLN A N 16
ATOM 25965 C CA . GLN A 1 28 ? -2.821 9.179 2.086 1.00 0.00 28 GLN A CA 16
ATOM 25966 C C . GLN A 1 28 ? -1.723 9.481 3.102 1.00 0.00 28 GLN A C 16
ATOM 25967 O O . GLN A 1 28 ? -0.966 8.599 3.520 1.00 0.00 28 GLN A O 16
ATOM 25981 N N . PRO A 1 29 ? -1.640 10.756 3.519 1.00 0.00 29 PRO A N 16
ATOM 25982 C CA . PRO A 1 29 ? -0.576 11.273 4.409 1.00 0.00 29 PRO A CA 16
ATOM 25983 C C . PRO A 1 29 ? -0.797 10.892 5.870 1.00 0.00 29 PRO A C 16
ATOM 25984 O O . PRO A 1 29 ? -0.790 11.744 6.779 1.00 0.00 29 PRO A O 16
ATOM 25995 N N . GLN A 1 30 ? -0.973 9.629 6.093 1.00 0.00 30 GLN A N 16
ATOM 25996 C CA . GLN A 1 30 ? -1.233 9.116 7.385 1.00 0.00 30 GLN A CA 16
ATOM 25997 C C . GLN A 1 30 ? -0.153 8.114 7.768 1.00 0.00 30 GLN A C 16
ATOM 25998 O O . GLN A 1 30 ? 0.512 8.245 8.804 1.00 0.00 30 GLN A O 16
ATOM 26012 N N . GLN A 1 31 ? 0.021 7.143 6.915 1.00 0.00 31 GLN A N 16
ATOM 26013 C CA . GLN A 1 31 ? 0.984 6.094 7.061 1.00 0.00 31 GLN A CA 16
ATOM 26014 C C . GLN A 1 31 ? 1.797 5.998 5.786 1.00 0.00 31 GLN A C 16
ATOM 26015 O O . GLN A 1 31 ? 1.893 6.992 5.038 1.00 0.00 31 GLN A O 16
ATOM 26029 N N . ASN A 1 32 ? 2.398 4.824 5.552 1.00 0.00 32 ASN A N 16
ATOM 26030 C CA . ASN A 1 32 ? 3.067 4.498 4.292 1.00 0.00 32 ASN A CA 16
ATOM 26031 C C . ASN A 1 32 ? 2.059 4.674 3.151 1.00 0.00 32 ASN A C 16
ATOM 26032 O O . ASN A 1 32 ? 0.837 4.699 3.419 1.00 0.00 32 ASN A O 16
ATOM 26043 N N . PRO A 1 33 ? 2.515 4.806 1.870 1.00 0.00 33 PRO A N 16
ATOM 26044 C CA . PRO A 1 33 ? 1.607 4.972 0.744 1.00 0.00 33 PRO A CA 16
ATOM 26045 C C . PRO A 1 33 ? 0.465 3.960 0.765 1.00 0.00 33 PRO A C 16
ATOM 26046 O O . PRO A 1 33 ? 0.691 2.746 0.875 1.00 0.00 33 PRO A O 16
ATOM 26057 N N . SER A 1 34 ? -0.739 4.455 0.670 1.00 0.00 34 SER A N 16
ATOM 26058 C CA . SER A 1 34 ? -1.896 3.630 0.771 1.00 0.00 34 SER A CA 16
ATOM 26059 C C . SER A 1 34 ? -2.982 4.080 -0.192 1.00 0.00 34 SER A C 16
ATOM 26060 O O . SER A 1 34 ? -2.965 5.219 -0.687 1.00 0.00 34 SER A O 16
ATOM 26068 N N . VAL A 1 35 ? -3.882 3.178 -0.499 1.00 0.00 35 VAL A N 16
ATOM 26069 C CA . VAL A 1 35 ? -4.970 3.424 -1.407 1.00 0.00 35 VAL A CA 16
ATOM 26070 C C . VAL A 1 35 ? -6.122 2.558 -1.027 1.00 0.00 35 VAL A C 16
ATOM 26071 O O . VAL A 1 35 ? -5.929 1.493 -0.477 1.00 0.00 35 VAL A O 16
ATOM 26084 N N . SER A 1 36 ? -7.295 3.008 -1.280 1.00 0.00 36 SER A N 16
ATOM 26085 C CA . SER A 1 36 ? -8.410 2.203 -1.103 1.00 0.00 36 SER A CA 16
ATOM 26086 C C . SER A 1 36 ? -8.748 1.653 -2.487 1.00 0.00 36 SER A C 16
ATOM 26087 O O . SER A 1 36 ? -9.176 2.388 -3.379 1.00 0.00 36 SER A O 16
ATOM 26095 N N . HIS A 1 37 ? -8.496 0.390 -2.670 1.00 0.00 37 HIS A N 16
ATOM 26096 C CA . HIS A 1 37 ? -8.569 -0.222 -3.935 1.00 0.00 37 HIS A CA 16
ATOM 26097 C C . HIS A 1 37 ? -9.744 -1.179 -3.986 1.00 0.00 37 HIS A C 16
ATOM 26098 O O . HIS A 1 37 ? -10.080 -1.804 -2.996 1.00 0.00 37 HIS A O 16
ATOM 26113 N N . ILE A 1 38 ? -10.336 -1.265 -5.142 1.00 0.00 38 ILE A N 16
ATOM 26114 C CA . ILE A 1 38 ? -11.525 -2.084 -5.436 1.00 0.00 38 ILE A CA 16
ATOM 26115 C C . ILE A 1 38 ? -10.981 -3.516 -5.737 1.00 0.00 38 ILE A C 16
ATOM 26116 O O . ILE A 1 38 ? -10.275 -3.743 -6.737 1.00 0.00 38 ILE A O 16
ATOM 26132 N N . PHE A 1 39 ? -11.258 -4.407 -4.891 1.00 0.00 39 PHE A N 16
ATOM 26133 C CA . PHE A 1 39 ? -10.880 -5.761 -5.055 1.00 0.00 39 PHE A CA 16
ATOM 26134 C C . PHE A 1 39 ? -12.110 -6.590 -5.258 1.00 0.00 39 PHE A C 16
ATOM 26135 O O . PHE A 1 39 ? -13.155 -6.297 -4.698 1.00 0.00 39 PHE A O 16
ATOM 26152 N N . ASP A 1 40 ? -11.974 -7.595 -6.054 1.00 0.00 40 ASP A N 16
ATOM 26153 C CA . ASP A 1 40 ? -13.024 -8.505 -6.388 1.00 0.00 40 ASP A CA 16
ATOM 26154 C C . ASP A 1 40 ? -12.374 -9.859 -6.627 1.00 0.00 40 ASP A C 16
ATOM 26155 O O . ASP A 1 40 ? -11.133 -9.971 -6.518 1.00 0.00 40 ASP A O 16
ATOM 26164 N N . GLY A 1 41 ? -13.151 -10.818 -7.048 1.00 0.00 41 GLY A N 16
ATOM 26165 C CA . GLY A 1 41 ? -12.656 -12.182 -7.173 1.00 0.00 41 GLY A CA 16
ATOM 26166 C C . GLY A 1 41 ? -12.531 -12.628 -8.615 1.00 0.00 41 GLY A C 16
ATOM 26167 O O . GLY A 1 41 ? -11.870 -13.620 -8.920 1.00 0.00 41 GLY A O 16
ATOM 26171 N N . GLU A 1 42 ? -13.134 -11.871 -9.500 1.00 0.00 42 GLU A N 16
ATOM 26172 C CA . GLU A 1 42 ? -13.151 -12.163 -10.906 1.00 0.00 42 GLU A CA 16
ATOM 26173 C C . GLU A 1 42 ? -11.881 -11.695 -11.581 1.00 0.00 42 GLU A C 16
ATOM 26174 O O . GLU A 1 42 ? -11.505 -12.166 -12.660 1.00 0.00 42 GLU A O 16
ATOM 26186 N N . THR A 1 43 ? -11.227 -10.762 -10.947 1.00 0.00 43 THR A N 16
ATOM 26187 C CA . THR A 1 43 ? -9.995 -10.273 -11.361 1.00 0.00 43 THR A CA 16
ATOM 26188 C C . THR A 1 43 ? -8.878 -11.002 -10.608 1.00 0.00 43 THR A C 16
ATOM 26189 O O . THR A 1 43 ? -8.917 -11.083 -9.362 1.00 0.00 43 THR A O 16
ATOM 26200 N N . ALA A 1 44 ? -7.924 -11.546 -11.349 1.00 0.00 44 ALA A N 16
ATOM 26201 C CA . ALA A 1 44 ? -6.744 -12.164 -10.787 1.00 0.00 44 ALA A CA 16
ATOM 26202 C C . ALA A 1 44 ? -6.032 -11.201 -9.861 1.00 0.00 44 ALA A C 16
ATOM 26203 O O . ALA A 1 44 ? -6.071 -9.965 -10.052 1.00 0.00 44 ALA A O 16
ATOM 26210 N N . VAL A 1 45 ? -5.390 -11.758 -8.873 1.00 0.00 45 VAL A N 16
ATOM 26211 C CA . VAL A 1 45 ? -4.624 -11.016 -7.894 1.00 0.00 45 VAL A CA 16
ATOM 26212 C C . VAL A 1 45 ? -3.617 -10.137 -8.581 1.00 0.00 45 VAL A C 16
ATOM 26213 O O . VAL A 1 45 ? -3.585 -8.938 -8.356 1.00 0.00 45 VAL A O 16
ATOM 26226 N N . LYS A 1 46 ? -2.819 -10.762 -9.432 1.00 0.00 46 LYS A N 16
ATOM 26227 C CA . LYS A 1 46 ? -1.729 -10.085 -10.153 1.00 0.00 46 LYS A CA 16
ATOM 26228 C C . LYS A 1 46 ? -2.222 -8.867 -10.924 1.00 0.00 46 LYS A C 16
ATOM 26229 O O . LYS A 1 46 ? -1.534 -7.893 -11.049 1.00 0.00 46 LYS A O 16
ATOM 26248 N N . ASP A 1 47 ? -3.425 -8.923 -11.387 1.00 0.00 47 ASP A N 16
ATOM 26249 C CA . ASP A 1 47 ? -4.000 -7.835 -12.116 1.00 0.00 47 ASP A CA 16
ATOM 26250 C C . ASP A 1 47 ? -4.437 -6.726 -11.210 1.00 0.00 47 ASP A C 16
ATOM 26251 O O . ASP A 1 47 ? -4.348 -5.559 -11.565 1.00 0.00 47 ASP A O 16
ATOM 26260 N N . HIS A 1 48 ? -4.901 -7.084 -10.031 1.00 0.00 48 HIS A N 16
ATOM 26261 C CA . HIS A 1 48 ? -5.190 -6.105 -8.997 1.00 0.00 48 HIS A CA 16
ATOM 26262 C C . HIS A 1 48 ? -3.865 -5.441 -8.610 1.00 0.00 48 HIS A C 16
ATOM 26263 O O . HIS A 1 48 ? -3.793 -4.229 -8.413 1.00 0.00 48 HIS A O 16
ATOM 26278 N N . ILE A 1 49 ? -2.847 -6.261 -8.541 1.00 0.00 49 ILE A N 16
ATOM 26279 C CA . ILE A 1 49 ? -1.511 -5.850 -8.215 1.00 0.00 49 ILE A CA 16
ATOM 26280 C C . ILE A 1 49 ? -0.919 -4.953 -9.287 1.00 0.00 49 ILE A C 16
ATOM 26281 O O . ILE A 1 49 ? -0.350 -3.941 -8.950 1.00 0.00 49 ILE A O 16
ATOM 26297 N N . LYS A 1 50 ? -1.098 -5.284 -10.574 1.00 0.00 50 LYS A N 16
ATOM 26298 C CA . LYS A 1 50 ? -0.638 -4.400 -11.648 1.00 0.00 50 LYS A CA 16
ATOM 26299 C C . LYS A 1 50 ? -1.258 -3.009 -11.525 1.00 0.00 50 LYS A C 16
ATOM 26300 O O . LYS A 1 50 ? -0.596 -2.004 -11.781 1.00 0.00 50 LYS A O 16
ATOM 26319 N N . VAL A 1 51 ? -2.506 -2.954 -11.076 1.00 0.00 51 VAL A N 16
ATOM 26320 C CA . VAL A 1 51 ? -3.174 -1.689 -10.850 1.00 0.00 51 VAL A CA 16
ATOM 26321 C C . VAL A 1 51 ? -2.562 -0.971 -9.667 1.00 0.00 51 VAL A C 16
ATOM 26322 O O . VAL A 1 51 ? -2.181 0.187 -9.787 1.00 0.00 51 VAL A O 16
ATOM 26335 N N . LEU A 1 52 ? -2.484 -1.638 -8.540 1.00 0.00 52 LEU A N 16
ATOM 26336 C CA . LEU A 1 52 ? -1.879 -1.078 -7.344 1.00 0.00 52 LEU A CA 16
ATOM 26337 C C . LEU A 1 52 ? -0.482 -0.597 -7.618 1.00 0.00 52 LEU A C 16
ATOM 26338 O O . LEU A 1 52 ? -0.162 0.524 -7.272 1.00 0.00 52 LEU A O 16
ATOM 26354 N N . LEU A 1 53 ? 0.334 -1.426 -8.282 1.00 0.00 53 LEU A N 16
ATOM 26355 C CA . LEU A 1 53 ? 1.678 -1.052 -8.638 1.00 0.00 53 LEU A CA 16
ATOM 26356 C C . LEU A 1 53 ? 1.650 0.219 -9.435 1.00 0.00 53 LEU A C 16
ATOM 26357 O O . LEU A 1 53 ? 2.305 1.160 -9.087 1.00 0.00 53 LEU A O 16
ATOM 26373 N N . THR A 1 54 ? 0.832 0.255 -10.452 1.00 0.00 54 THR A N 16
ATOM 26374 C CA . THR A 1 54 ? 0.661 1.398 -11.250 1.00 0.00 54 THR A CA 16
ATOM 26375 C C . THR A 1 54 ? 0.195 2.636 -10.475 1.00 0.00 54 THR A C 16
ATOM 26376 O O . THR A 1 54 ? 0.695 3.746 -10.694 1.00 0.00 54 THR A O 16
ATOM 26387 N N . HIS A 1 55 ? -0.692 2.440 -9.538 1.00 0.00 55 HIS A N 16
ATOM 26388 C CA . HIS A 1 55 ? -1.192 3.506 -8.710 1.00 0.00 55 HIS A CA 16
ATOM 26389 C C . HIS A 1 55 ? -0.133 3.983 -7.695 1.00 0.00 55 HIS A C 16
ATOM 26390 O O . HIS A 1 55 ? -0.148 5.125 -7.265 1.00 0.00 55 HIS A O 16
ATOM 26405 N N . PHE A 1 56 ? 0.756 3.095 -7.316 1.00 0.00 56 PHE A N 16
ATOM 26406 C CA . PHE A 1 56 ? 1.877 3.428 -6.459 1.00 0.00 56 PHE A CA 16
ATOM 26407 C C . PHE A 1 56 ? 3.109 3.814 -7.273 1.00 0.00 56 PHE A C 16
ATOM 26408 O O . PHE A 1 56 ? 4.193 4.048 -6.728 1.00 0.00 56 PHE A O 16
ATOM 26425 N N . LYS A 1 57 ? 2.906 3.859 -8.567 1.00 0.00 57 LYS A N 16
ATOM 26426 C CA . LYS A 1 57 ? 3.900 4.264 -9.575 1.00 0.00 57 LYS A CA 16
ATOM 26427 C C . LYS A 1 57 ? 5.069 3.277 -9.678 1.00 0.00 57 LYS A C 16
ATOM 26428 O O . LYS A 1 57 ? 6.219 3.657 -9.922 1.00 0.00 57 LYS A O 16
ATOM 26447 N N . ILE A 1 58 ? 4.750 2.024 -9.549 1.00 0.00 58 ILE A N 16
ATOM 26448 C CA . ILE A 1 58 ? 5.654 0.943 -9.670 1.00 0.00 58 ILE A CA 16
ATOM 26449 C C . ILE A 1 58 ? 5.367 0.226 -10.981 1.00 0.00 58 ILE A C 16
ATOM 26450 O O . ILE A 1 58 ? 4.195 0.005 -11.302 1.00 0.00 58 ILE A O 16
ATOM 26466 N N . PRO A 1 59 ? 6.381 -0.083 -11.792 1.00 0.00 59 PRO A N 16
ATOM 26467 C CA . PRO A 1 59 ? 6.199 -0.898 -12.996 1.00 0.00 59 PRO A CA 16
ATOM 26468 C C . PRO A 1 59 ? 5.529 -2.205 -12.662 1.00 0.00 59 PRO A C 16
ATOM 26469 O O . PRO A 1 59 ? 5.904 -2.901 -11.701 1.00 0.00 59 PRO A O 16
ATOM 26480 N N . VAL A 1 60 ? 4.552 -2.542 -13.460 1.00 0.00 60 VAL A N 16
ATOM 26481 C CA . VAL A 1 60 ? 3.782 -3.741 -13.301 1.00 0.00 60 VAL A CA 16
ATOM 26482 C C . VAL A 1 60 ? 4.603 -4.987 -13.436 1.00 0.00 60 VAL A C 16
ATOM 26483 O O . VAL A 1 60 ? 4.144 -6.048 -13.125 1.00 0.00 60 VAL A O 16
ATOM 26496 N N . ASP A 1 61 ? 5.833 -4.843 -13.882 1.00 0.00 61 ASP A N 16
ATOM 26497 C CA . ASP A 1 61 ? 6.718 -5.989 -14.065 1.00 0.00 61 ASP A CA 16
ATOM 26498 C C . ASP A 1 61 ? 7.070 -6.614 -12.713 1.00 0.00 61 ASP A C 16
ATOM 26499 O O . ASP A 1 61 ? 7.393 -7.799 -12.626 1.00 0.00 61 ASP A O 16
ATOM 26508 N N . LYS A 1 62 ? 6.920 -5.836 -11.649 1.00 0.00 62 LYS A N 16
ATOM 26509 C CA . LYS A 1 62 ? 7.244 -6.314 -10.341 1.00 0.00 62 LYS A CA 16
ATOM 26510 C C . LYS A 1 62 ? 6.115 -7.130 -9.728 1.00 0.00 62 LYS A C 16
ATOM 26511 O O . LYS A 1 62 ? 6.263 -7.652 -8.640 1.00 0.00 62 LYS A O 16
ATOM 26530 N N . VAL A 1 63 ? 4.981 -7.206 -10.434 1.00 0.00 63 VAL A N 16
ATOM 26531 C CA . VAL A 1 63 ? 3.771 -8.012 -10.072 1.00 0.00 63 VAL A CA 16
ATOM 26532 C C . VAL A 1 63 ? 4.173 -9.448 -9.680 1.00 0.00 63 VAL A C 16
ATOM 26533 O O . VAL A 1 63 ? 3.537 -10.098 -8.859 1.00 0.00 63 VAL A O 16
ATOM 26546 N N . SER A 1 64 ? 5.256 -9.870 -10.280 1.00 0.00 64 SER A N 16
ATOM 26547 C CA . SER A 1 64 ? 5.926 -11.116 -10.027 1.00 0.00 64 SER A CA 16
ATOM 26548 C C . SER A 1 64 ? 6.284 -11.277 -8.530 1.00 0.00 64 SER A C 16
ATOM 26549 O O . SER A 1 64 ? 6.051 -12.325 -7.909 1.00 0.00 64 SER A O 16
ATOM 26557 N N . SER A 1 65 ? 6.843 -10.229 -7.979 1.00 0.00 65 SER A N 16
ATOM 26558 C CA . SER A 1 65 ? 7.382 -10.207 -6.665 1.00 0.00 65 SER A CA 16
ATOM 26559 C C . SER A 1 65 ? 6.490 -9.460 -5.674 1.00 0.00 65 SER A C 16
ATOM 26560 O O . SER A 1 65 ? 6.890 -9.222 -4.547 1.00 0.00 65 SER A O 16
ATOM 26568 N N . TYR A 1 66 ? 5.290 -9.125 -6.065 1.00 0.00 66 TYR A N 16
ATOM 26569 C CA . TYR A 1 66 ? 4.396 -8.424 -5.175 1.00 0.00 66 TYR A CA 16
ATOM 26570 C C . TYR A 1 66 ? 3.279 -9.299 -4.728 1.00 0.00 66 TYR A C 16
ATOM 26571 O O . TYR A 1 66 ? 2.794 -10.143 -5.483 1.00 0.00 66 TYR A O 16
ATOM 26589 N N . ALA A 1 67 ? 2.898 -9.121 -3.494 1.00 0.00 67 ALA A N 16
ATOM 26590 C CA . ALA A 1 67 ? 1.865 -9.887 -2.903 1.00 0.00 67 ALA A CA 16
ATOM 26591 C C . ALA A 1 67 ? 1.151 -9.074 -1.861 1.00 0.00 67 ALA A C 16
ATOM 26592 O O . ALA A 1 67 ? 1.723 -8.146 -1.277 1.00 0.00 67 ALA A O 16
ATOM 26599 N N . LEU A 1 68 ? -0.089 -9.404 -1.673 1.00 0.00 68 LEU A N 16
ATOM 26600 C CA . LEU A 1 68 ? -0.910 -8.824 -0.655 1.00 0.00 68 LEU A CA 16
ATOM 26601 C C . LEU A 1 68 ? -0.696 -9.611 0.627 1.00 0.00 68 LEU A C 16
ATOM 26602 O O . LEU A 1 68 ? -0.768 -10.831 0.611 1.00 0.00 68 LEU A O 16
ATOM 26618 N N . GLN A 1 69 ? -0.392 -8.954 1.697 1.00 0.00 69 GLN A N 16
ATOM 26619 C CA . GLN A 1 69 ? -0.161 -9.633 2.964 1.00 0.00 69 GLN A CA 16
ATOM 26620 C C . GLN A 1 69 ? -1.260 -9.236 3.951 1.00 0.00 69 GLN A C 16
ATOM 26621 O O . GLN A 1 69 ? -1.764 -8.103 3.905 1.00 0.00 69 GLN A O 16
ATOM 26635 N N . ASN A 1 70 ? -1.664 -10.177 4.783 1.00 0.00 70 ASN A N 16
ATOM 26636 C CA . ASN A 1 70 ? -2.599 -9.927 5.863 1.00 0.00 70 ASN A CA 16
ATOM 26637 C C . ASN A 1 70 ? -1.865 -9.174 6.972 1.00 0.00 70 ASN A C 16
ATOM 26638 O O . ASN A 1 70 ? -0.770 -9.580 7.371 1.00 0.00 70 ASN A O 16
ATOM 26649 N N . PRO A 1 71 ? -2.453 -8.103 7.499 1.00 0.00 71 PRO A N 16
ATOM 26650 C CA . PRO A 1 71 ? -1.818 -7.271 8.530 1.00 0.00 71 PRO A CA 16
ATOM 26651 C C . PRO A 1 71 ? -1.614 -7.951 9.893 1.00 0.00 71 PRO A C 16
ATOM 26652 O O . PRO A 1 71 ? -0.762 -7.514 10.677 1.00 0.00 71 PRO A O 16
ATOM 26663 N N . PHE A 1 72 ? -2.360 -8.998 10.191 1.00 0.00 72 PHE A N 16
ATOM 26664 C CA . PHE A 1 72 ? -2.250 -9.602 11.494 1.00 0.00 72 PHE A CA 16
ATOM 26665 C C . PHE A 1 72 ? -1.534 -10.917 11.466 1.00 0.00 72 PHE A C 16
ATOM 26666 O O . PHE A 1 72 ? -0.624 -11.162 12.255 1.00 0.00 72 PHE A O 16
ATOM 26683 N N . THR A 1 73 ? -1.898 -11.739 10.539 1.00 0.00 73 THR A N 16
ATOM 26684 C CA . THR A 1 73 ? -1.379 -13.085 10.472 1.00 0.00 73 THR A CA 16
ATOM 26685 C C . THR A 1 73 ? -0.081 -13.103 9.704 1.00 0.00 73 THR A C 16
ATOM 26686 O O . THR A 1 73 ? 0.736 -14.032 9.852 1.00 0.00 73 THR A O 16
ATOM 26697 N N . LEU A 1 74 ? 0.112 -12.054 8.911 1.00 0.00 74 LEU A N 16
ATOM 26698 C CA . LEU A 1 74 ? 1.270 -11.861 8.069 1.00 0.00 74 LEU A CA 16
ATOM 26699 C C . LEU A 1 74 ? 1.302 -12.845 6.923 1.00 0.00 74 LEU A C 16
ATOM 26700 O O . LEU A 1 74 ? 2.323 -12.988 6.253 1.00 0.00 74 LEU A O 16
ATOM 26716 N N . ALA A 1 75 ? 0.159 -13.476 6.666 1.00 0.00 75 ALA A N 16
ATOM 26717 C CA . ALA A 1 75 ? 0.043 -14.417 5.590 1.00 0.00 75 ALA A CA 16
ATOM 26718 C C . ALA A 1 75 ? -0.041 -13.694 4.275 1.00 0.00 75 ALA A C 16
ATOM 26719 O O . ALA A 1 75 ? -0.706 -12.671 4.159 1.00 0.00 75 ALA A O 16
ATOM 26726 N N . TYR A 1 76 ? 0.646 -14.198 3.313 1.00 0.00 76 TYR A N 16
ATOM 26727 C CA . TYR A 1 76 ? 0.644 -13.631 2.003 1.00 0.00 76 TYR A CA 16
ATOM 26728 C C . TYR A 1 76 ? -0.364 -14.299 1.134 1.00 0.00 76 TYR A C 16
ATOM 26729 O O . TYR A 1 76 ? -0.567 -15.521 1.216 1.00 0.00 76 TYR A O 16
ATOM 26747 N N . VAL A 1 77 ? -1.009 -13.530 0.331 1.00 0.00 77 VAL A N 16
ATOM 26748 C CA . VAL A 1 77 ? -1.930 -14.021 -0.630 1.00 0.00 77 VAL A CA 16
ATOM 26749 C C . VAL A 1 77 ? -1.124 -14.476 -1.833 1.00 0.00 77 VAL A C 16
ATOM 26750 O O . VAL A 1 77 ? -0.612 -13.664 -2.604 1.00 0.00 77 VAL A O 16
ATOM 26763 N N . GLU A 1 78 ? -0.968 -15.763 -1.941 1.00 0.00 78 GLU A N 16
ATOM 26764 C CA . GLU A 1 78 ? -0.178 -16.386 -2.971 1.00 0.00 78 GLU A CA 16
ATOM 26765 C C . GLU A 1 78 ? -1.098 -17.073 -3.952 1.00 0.00 78 GLU A C 16
ATOM 26766 O O . GLU A 1 78 ? -0.705 -17.941 -4.742 1.00 0.00 78 GLU A O 16
ATOM 26778 N N . ASP A 1 79 ? -2.347 -16.689 -3.836 1.00 0.00 79 ASP A N 16
ATOM 26779 C CA . ASP A 1 79 ? -3.426 -17.101 -4.667 1.00 0.00 79 ASP A CA 16
ATOM 26780 C C . ASP A 1 79 ? -3.321 -16.415 -5.991 1.00 0.00 79 ASP A C 16
ATOM 26781 O O . ASP A 1 79 ? -2.718 -15.333 -6.111 1.00 0.00 79 ASP A O 16
ATOM 26790 N N . SER A 1 80 ? -3.892 -17.032 -6.961 1.00 0.00 80 SER A N 16
ATOM 26791 C CA . SER A 1 80 ? -3.991 -16.507 -8.272 1.00 0.00 80 SER A CA 16
ATOM 26792 C C . SER A 1 80 ? -5.146 -15.528 -8.363 1.00 0.00 80 SER A C 16
ATOM 26793 O O . SER A 1 80 ? -5.046 -14.464 -8.988 1.00 0.00 80 SER A O 16
ATOM 26801 N N . PHE A 1 81 ? -6.223 -15.880 -7.733 1.00 0.00 81 PHE A N 16
ATOM 26802 C CA . PHE A 1 81 ? -7.395 -15.089 -7.683 1.00 0.00 81 PHE A CA 16
ATOM 26803 C C . PHE A 1 81 ? -7.782 -14.874 -6.242 1.00 0.00 81 PHE A C 16
ATOM 26804 O O . PHE A 1 81 ? -7.405 -15.640 -5.367 1.00 0.00 81 PHE A O 16
ATOM 26821 N N . LEU A 1 82 ? -8.515 -13.839 -6.020 1.00 0.00 82 LEU A N 16
ATOM 26822 C CA . LEU A 1 82 ? -8.971 -13.466 -4.712 1.00 0.00 82 LEU A CA 16
ATOM 26823 C C . LEU A 1 82 ? -10.283 -14.096 -4.426 1.00 0.00 82 LEU A C 16
ATOM 26824 O O . LEU A 1 82 ? -11.124 -14.238 -5.305 1.00 0.00 82 LEU A O 16
ATOM 26840 N N . THR A 1 83 ? -10.452 -14.481 -3.216 1.00 0.00 83 THR A N 16
ATOM 26841 C CA . THR A 1 83 ? -11.656 -15.054 -2.790 1.00 0.00 83 THR A CA 16
ATOM 26842 C C . THR A 1 83 ? -12.446 -13.958 -2.094 1.00 0.00 83 THR A C 16
ATOM 26843 O O . THR A 1 83 ? -11.831 -12.998 -1.581 1.00 0.00 83 THR A O 16
ATOM 26854 N N . PRO A 1 84 ? -13.790 -14.032 -2.069 1.00 0.00 84 PRO A N 16
ATOM 26855 C CA . PRO A 1 84 ? -14.601 -13.089 -1.301 1.00 0.00 84 PRO A CA 16
ATOM 26856 C C . PRO A 1 84 ? -14.168 -13.125 0.157 1.00 0.00 84 PRO A C 16
ATOM 26857 O O . PRO A 1 84 ? -14.160 -12.120 0.820 1.00 0.00 84 PRO A O 16
ATOM 26868 N N . GLU A 1 85 ? -13.740 -14.298 0.610 1.00 0.00 85 GLU A N 16
ATOM 26869 C CA . GLU A 1 85 ? -13.201 -14.485 1.941 1.00 0.00 85 GLU A CA 16
ATOM 26870 C C . GLU A 1 85 ? -11.981 -13.617 2.175 1.00 0.00 85 GLU A C 16
ATOM 26871 O O . GLU A 1 85 ? -11.889 -12.960 3.199 1.00 0.00 85 GLU A O 16
ATOM 26883 N N . ARG A 1 86 ? -11.055 -13.605 1.219 1.00 0.00 86 ARG A N 16
ATOM 26884 C CA . ARG A 1 86 ? -9.885 -12.753 1.326 1.00 0.00 86 ARG A CA 16
ATOM 26885 C C . ARG A 1 86 ? -10.282 -11.312 1.358 1.00 0.00 86 ARG A C 16
ATOM 26886 O O . ARG A 1 86 ? -9.717 -10.540 2.101 1.00 0.00 86 ARG A O 16
ATOM 26907 N N . LEU A 1 87 ? -11.262 -10.967 0.561 1.00 0.00 87 LEU A N 16
ATOM 26908 C CA . LEU A 1 87 ? -11.741 -9.614 0.478 1.00 0.00 87 LEU A CA 16
ATOM 26909 C C . LEU A 1 87 ? -12.380 -9.207 1.785 1.00 0.00 87 LEU A C 16
ATOM 26910 O O . LEU A 1 87 ? -12.089 -8.169 2.323 1.00 0.00 87 LEU A O 16
ATOM 26926 N N . VAL A 1 88 ? -13.233 -10.043 2.270 1.00 0.00 88 VAL A N 16
ATOM 26927 C CA . VAL A 1 88 ? -13.903 -9.863 3.502 1.00 0.00 88 VAL A CA 16
ATOM 26928 C C . VAL A 1 88 ? -12.996 -9.809 4.704 1.00 0.00 88 VAL A C 16
ATOM 26929 O O . VAL A 1 88 ? -13.132 -8.909 5.559 1.00 0.00 88 VAL A O 16
ATOM 26942 N N . GLU A 1 89 ? -12.080 -10.715 4.773 1.00 0.00 89 GLU A N 16
ATOM 26943 C CA . GLU A 1 89 ? -11.068 -10.678 5.796 1.00 0.00 89 GLU A CA 16
ATOM 26944 C C . GLU A 1 89 ? -10.148 -9.470 5.659 1.00 0.00 89 GLU A C 16
ATOM 26945 O O . GLU A 1 89 ? -9.589 -8.991 6.636 1.00 0.00 89 GLU A O 16
ATOM 26957 N N . ALA A 1 90 ? -9.976 -9.001 4.461 1.00 0.00 90 ALA A N 16
ATOM 26958 C CA . ALA A 1 90 ? -9.186 -7.797 4.242 1.00 0.00 90 ALA A CA 16
ATOM 26959 C C . ALA A 1 90 ? -9.985 -6.550 4.596 1.00 0.00 90 ALA A C 16
ATOM 26960 O O . ALA A 1 90 ? -9.426 -5.591 5.124 1.00 0.00 90 ALA A O 16
ATOM 26967 N N . GLU A 1 91 ? -11.303 -6.577 4.325 1.00 0.00 91 GLU A N 16
ATOM 26968 C CA . GLU A 1 91 ? -12.224 -5.491 4.701 1.00 0.00 91 GLU A CA 16
ATOM 26969 C C . GLU A 1 91 ? -12.152 -5.202 6.200 1.00 0.00 91 GLU A C 16
ATOM 26970 O O . GLU A 1 91 ? -12.488 -4.101 6.648 1.00 0.00 91 GLU A O 16
ATOM 26982 N N . LYS A 1 92 ? -11.752 -6.201 6.963 1.00 0.00 92 LYS A N 16
ATOM 26983 C CA . LYS A 1 92 ? -11.543 -6.070 8.386 1.00 0.00 92 LYS A CA 16
ATOM 26984 C C . LYS A 1 92 ? -10.563 -4.941 8.701 1.00 0.00 92 LYS A C 16
ATOM 26985 O O . LYS A 1 92 ? -10.762 -4.175 9.630 1.00 0.00 92 LYS A O 16
ATOM 27004 N N . SER A 1 93 ? -9.500 -4.851 7.930 1.00 0.00 93 SER A N 16
ATOM 27005 C CA . SER A 1 93 ? -8.495 -3.844 8.143 1.00 0.00 93 SER A CA 16
ATOM 27006 C C . SER A 1 93 ? -7.885 -3.265 6.846 1.00 0.00 93 SER A C 16
ATOM 27007 O O . SER A 1 93 ? -8.301 -2.204 6.378 1.00 0.00 93 SER A O 16
ATOM 27015 N N . TYR A 1 94 ? -6.928 -3.951 6.279 1.00 0.00 94 TYR A N 16
ATOM 27016 C CA . TYR A 1 94 ? -6.240 -3.537 5.057 1.00 0.00 94 TYR A CA 16
ATOM 27017 C C . TYR A 1 94 ? -5.557 -4.754 4.424 1.00 0.00 94 TYR A C 16
ATOM 27018 O O . TYR A 1 94 ? -5.638 -5.866 4.951 1.00 0.00 94 TYR A O 16
ATOM 27036 N N . PHE A 1 95 ? -4.871 -4.505 3.327 1.00 0.00 95 PHE A N 16
ATOM 27037 C CA . PHE A 1 95 ? -3.957 -5.443 2.680 1.00 0.00 95 PHE A CA 16
ATOM 27038 C C . PHE A 1 95 ? -2.610 -4.791 2.684 1.00 0.00 95 PHE A C 16
ATOM 27039 O O . PHE A 1 95 ? -2.538 -3.582 2.636 1.00 0.00 95 PHE A O 16
ATOM 27056 N N . ILE A 1 96 ? -1.554 -5.543 2.766 1.00 0.00 96 ILE A N 16
ATOM 27057 C CA . ILE A 1 96 ? -0.241 -4.939 2.674 1.00 0.00 96 ILE A CA 16
ATOM 27058 C C . ILE A 1 96 ? 0.452 -5.425 1.408 1.00 0.00 96 ILE A C 16
ATOM 27059 O O . ILE A 1 96 ? 0.895 -6.557 1.332 1.00 0.00 96 ILE A O 16
ATOM 27075 N N . LEU A 1 97 ? 0.461 -4.585 0.414 1.00 0.00 97 LEU A N 16
ATOM 27076 C CA . LEU A 1 97 ? 1.083 -4.865 -0.859 1.00 0.00 97 LEU A CA 16
ATOM 27077 C C . LEU A 1 97 ? 2.573 -4.660 -0.706 1.00 0.00 97 LEU A C 16
ATOM 27078 O O . LEU A 1 97 ? 3.058 -3.540 -0.536 1.00 0.00 97 LEU A O 16
ATOM 27094 N N . ARG A 1 98 ? 3.279 -5.742 -0.690 1.00 0.00 98 ARG A N 16
ATOM 27095 C CA . ARG A 1 98 ? 4.693 -5.714 -0.446 1.00 0.00 98 ARG A CA 16
ATOM 27096 C C . ARG A 1 98 ? 5.394 -6.515 -1.470 1.00 0.00 98 ARG A C 16
ATOM 27097 O O . ARG A 1 98 ? 4.770 -7.338 -2.163 1.00 0.00 98 ARG A O 16
ATOM 27118 N N . MET A 1 99 ? 6.680 -6.292 -1.578 1.00 0.00 99 MET A N 16
ATOM 27119 C CA . MET A 1 99 ? 7.483 -7.184 -2.299 1.00 0.00 99 MET A CA 16
ATOM 27120 C C . MET A 1 99 ? 7.677 -8.362 -1.394 1.00 0.00 99 MET A C 16
ATOM 27121 O O . MET A 1 99 ? 7.965 -8.186 -0.200 1.00 0.00 99 MET A O 16
ATOM 27135 N N . LYS A 1 100 ? 7.473 -9.523 -1.912 1.00 0.00 100 LYS A N 16
ATOM 27136 C CA . LYS A 1 100 ? 7.590 -10.740 -1.158 1.00 0.00 100 LYS A CA 16
ATOM 27137 C C . LYS A 1 100 ? 9.002 -10.900 -0.613 1.00 0.00 100 LYS A C 16
ATOM 27138 O O . LYS A 1 100 ? 9.950 -10.329 -1.183 1.00 0.00 100 LYS A O 16
ATOM 27157 N N . PRO A 1 101 ? 9.176 -11.617 0.515 1.00 0.00 101 PRO A N 16
ATOM 27158 C CA . PRO A 1 101 ? 10.494 -11.889 1.069 1.00 0.00 101 PRO A CA 16
ATOM 27159 C C . PRO A 1 101 ? 11.360 -12.531 0.007 1.00 0.00 101 PRO A C 16
ATOM 27160 O O . PRO A 1 101 ? 10.935 -13.479 -0.670 1.00 0.00 101 PRO A O 16
ATOM 27171 N N . HIS A 1 102 ? 12.532 -11.999 -0.161 1.00 0.00 102 HIS A N 16
ATOM 27172 C CA . HIS A 1 102 ? 13.408 -12.415 -1.225 1.00 0.00 102 HIS A CA 16
ATOM 27173 C C . HIS A 1 102 ? 13.882 -13.819 -0.969 1.00 0.00 102 HIS A C 16
ATOM 27174 O O . HIS A 1 102 ? 14.342 -14.143 0.127 1.00 0.00 102 HIS A O 16
ATOM 27189 N N . ALA A 1 103 ? 13.756 -14.626 -1.950 1.00 0.00 103 ALA A N 16
ATOM 27190 C CA . ALA A 1 103 ? 14.161 -15.980 -1.857 1.00 0.00 103 ALA A CA 16
ATOM 27191 C C . ALA A 1 103 ? 15.629 -16.043 -2.142 1.00 0.00 103 ALA A C 16
ATOM 27192 O O . ALA A 1 103 ? 16.143 -15.227 -2.918 1.00 0.00 103 ALA A O 16
ATOM 27199 N N . ILE A 1 104 ? 16.318 -16.947 -1.508 1.00 0.00 104 ILE A N 16
ATOM 27200 C CA . ILE A 1 104 ? 17.691 -17.078 -1.703 1.00 0.00 104 ILE A CA 16
ATOM 27201 C C . ILE A 1 104 ? 17.970 -17.752 -3.038 1.00 0.00 104 ILE A C 16
ATOM 27202 O O . ILE A 1 104 ? 17.957 -18.984 -3.168 1.00 0.00 104 ILE A O 16
ATOM 27218 N N . ALA A 1 105 ? 18.117 -16.935 -4.029 1.00 0.00 105 ALA A N 16
ATOM 27219 C CA . ALA A 1 105 ? 18.425 -17.368 -5.340 1.00 0.00 105 ALA A CA 16
ATOM 27220 C C . ALA A 1 105 ? 19.915 -17.490 -5.462 1.00 0.00 105 ALA A C 16
ATOM 27221 O O . ALA A 1 105 ? 20.670 -16.622 -4.978 1.00 0.00 105 ALA A O 16
ATOM 27228 N N . ASP A 1 106 ? 20.346 -18.541 -6.087 1.00 0.00 106 ASP A N 16
ATOM 27229 C CA . ASP A 1 106 ? 21.738 -18.807 -6.278 1.00 0.00 106 ASP A CA 16
ATOM 27230 C C . ASP A 1 106 ? 22.183 -18.052 -7.484 1.00 0.00 106 ASP A C 16
ATOM 27231 O O . ASP A 1 106 ? 22.151 -18.552 -8.603 1.00 0.00 106 ASP A O 16
ATOM 27240 N N . ARG A 1 107 ? 22.396 -16.805 -7.249 1.00 0.00 107 ARG A N 16
ATOM 27241 C CA . ARG A 1 107 ? 22.902 -15.862 -8.228 1.00 0.00 107 ARG A CA 16
ATOM 27242 C C . ARG A 1 107 ? 24.169 -16.381 -8.909 1.00 0.00 107 ARG A C 16
ATOM 27243 O O . ARG A 1 107 ? 24.101 -16.727 -10.106 1.00 0.00 107 ARG A O 16
ATOM 27265 N N . GLY A 1 1 ? -24.754 -4.204 -2.623 1.00 0.00 1 GLY A N 17
ATOM 27266 C CA . GLY A 1 1 ? -23.662 -5.161 -2.450 1.00 0.00 1 GLY A CA 17
ATOM 27267 C C . GLY A 1 1 ? -23.412 -5.927 -3.723 1.00 0.00 1 GLY A C 17
ATOM 27268 O O . GLY A 1 1 ? -22.448 -5.641 -4.443 1.00 0.00 1 GLY A O 17
ATOM 27274 N N . ALA A 1 2 ? -24.309 -6.877 -4.007 1.00 0.00 2 ALA A N 17
ATOM 27275 C CA . ALA A 1 2 ? -24.291 -7.725 -5.193 1.00 0.00 2 ALA A CA 17
ATOM 27276 C C . ALA A 1 2 ? -23.104 -8.678 -5.185 1.00 0.00 2 ALA A C 17
ATOM 27277 O O . ALA A 1 2 ? -21.945 -8.282 -5.389 1.00 0.00 2 ALA A O 17
ATOM 27284 N N . HIS A 1 3 ? -23.385 -9.938 -4.956 1.00 0.00 3 HIS A N 17
ATOM 27285 C CA . HIS A 1 3 ? -22.339 -10.925 -4.850 1.00 0.00 3 HIS A CA 17
ATOM 27286 C C . HIS A 1 3 ? -21.818 -11.438 -6.168 1.00 0.00 3 HIS A C 17
ATOM 27287 O O . HIS A 1 3 ? -22.198 -12.504 -6.630 1.00 0.00 3 HIS A O 17
ATOM 27302 N N . MET A 1 4 ? -21.033 -10.628 -6.804 1.00 0.00 4 MET A N 17
ATOM 27303 C CA . MET A 1 4 ? -20.212 -11.061 -7.909 1.00 0.00 4 MET A CA 17
ATOM 27304 C C . MET A 1 4 ? -18.828 -10.694 -7.502 1.00 0.00 4 MET A C 17
ATOM 27305 O O . MET A 1 4 ? -18.263 -9.695 -7.943 1.00 0.00 4 MET A O 17
ATOM 27319 N N . GLY A 1 5 ? -18.362 -11.402 -6.515 1.00 0.00 5 GLY A N 17
ATOM 27320 C CA . GLY A 1 5 ? -17.121 -11.088 -5.887 1.00 0.00 5 GLY A CA 17
ATOM 27321 C C . GLY A 1 5 ? -17.384 -10.241 -4.665 1.00 0.00 5 GLY A C 17
ATOM 27322 O O . GLY A 1 5 ? -16.829 -10.489 -3.598 1.00 0.00 5 GLY A O 17
ATOM 27326 N N . GLY A 1 6 ? -18.287 -9.265 -4.823 1.00 0.00 6 GLY A N 17
ATOM 27327 C CA . GLY A 1 6 ? -18.623 -8.366 -3.752 1.00 0.00 6 GLY A CA 17
ATOM 27328 C C . GLY A 1 6 ? -17.519 -7.393 -3.609 1.00 0.00 6 GLY A C 17
ATOM 27329 O O . GLY A 1 6 ? -16.812 -7.413 -2.612 1.00 0.00 6 GLY A O 17
ATOM 27333 N N . SER A 1 7 ? -17.380 -6.518 -4.587 1.00 0.00 7 SER A N 17
ATOM 27334 C CA . SER A 1 7 ? -16.199 -5.716 -4.696 1.00 0.00 7 SER A CA 17
ATOM 27335 C C . SER A 1 7 ? -16.077 -4.690 -3.580 1.00 0.00 7 SER A C 17
ATOM 27336 O O . SER A 1 7 ? -17.008 -3.927 -3.277 1.00 0.00 7 SER A O 17
ATOM 27344 N N . MET A 1 8 ? -14.915 -4.699 -2.999 1.00 0.00 8 MET A N 17
ATOM 27345 C CA . MET A 1 8 ? -14.614 -3.952 -1.825 1.00 0.00 8 MET A CA 17
ATOM 27346 C C . MET A 1 8 ? -13.563 -2.949 -2.065 1.00 0.00 8 MET A C 17
ATOM 27347 O O . MET A 1 8 ? -12.605 -3.215 -2.768 1.00 0.00 8 MET A O 17
ATOM 27361 N N . LYS A 1 9 ? -13.733 -1.799 -1.490 1.00 0.00 9 LYS A N 17
ATOM 27362 C CA . LYS A 1 9 ? -12.742 -0.790 -1.521 1.00 0.00 9 LYS A CA 17
ATOM 27363 C C . LYS A 1 9 ? -11.944 -0.885 -0.216 1.00 0.00 9 LYS A C 17
ATOM 27364 O O . LYS A 1 9 ? -12.380 -0.441 0.853 1.00 0.00 9 LYS A O 17
ATOM 27383 N N . ILE A 1 10 ? -10.820 -1.528 -0.319 1.00 0.00 10 ILE A N 17
ATOM 27384 C CA . ILE A 1 10 ? -9.973 -1.853 0.782 1.00 0.00 10 ILE A CA 17
ATOM 27385 C C . ILE A 1 10 ? -8.724 -1.004 0.754 1.00 0.00 10 ILE A C 17
ATOM 27386 O O . ILE A 1 10 ? -8.166 -0.769 -0.320 1.00 0.00 10 ILE A O 17
ATOM 27402 N N . ARG A 1 11 ? -8.312 -0.516 1.912 1.00 0.00 11 ARG A N 17
ATOM 27403 C CA . ARG A 1 11 ? -7.069 0.168 2.039 1.00 0.00 11 ARG A CA 17
ATOM 27404 C C . ARG A 1 11 ? -5.953 -0.779 1.851 1.00 0.00 11 ARG A C 17
ATOM 27405 O O . ARG A 1 11 ? -5.930 -1.858 2.438 1.00 0.00 11 ARG A O 17
ATOM 27426 N N . VAL A 1 12 ? -5.075 -0.436 1.021 1.00 0.00 12 VAL A N 17
ATOM 27427 C CA . VAL A 1 12 ? -3.956 -1.221 0.797 1.00 0.00 12 VAL A CA 17
ATOM 27428 C C . VAL A 1 12 ? -2.757 -0.454 1.220 1.00 0.00 12 VAL A C 17
ATOM 27429 O O . VAL A 1 12 ? -2.579 0.666 0.712 1.00 0.00 12 VAL A O 17
ATOM 27442 N N . GLU A 1 13 ? -1.962 -0.959 2.132 1.00 0.00 13 GLU A N 17
ATOM 27443 C CA . GLU A 1 13 ? -0.712 -0.322 2.300 1.00 0.00 13 GLU A CA 17
ATOM 27444 C C . GLU A 1 13 ? 0.229 -0.869 1.271 1.00 0.00 13 GLU A C 17
ATOM 27445 O O . GLU A 1 13 ? 0.060 -1.991 0.816 1.00 0.00 13 GLU A O 17
ATOM 27457 N N . LEU A 1 14 ? 1.194 -0.106 0.915 1.00 0.00 14 LEU A N 17
ATOM 27458 C CA . LEU A 1 14 ? 2.208 -0.530 -0.003 1.00 0.00 14 LEU A CA 17
ATOM 27459 C C . LEU A 1 14 ? 3.568 -0.313 0.592 1.00 0.00 14 LEU A C 17
ATOM 27460 O O . LEU A 1 14 ? 3.878 0.788 1.066 1.00 0.00 14 LEU A O 17
ATOM 27476 N N . ILE A 1 15 ? 4.380 -1.341 0.593 1.00 0.00 15 ILE A N 17
ATOM 27477 C CA . ILE A 1 15 ? 5.764 -1.149 0.958 1.00 0.00 15 ILE A CA 17
ATOM 27478 C C . ILE A 1 15 ? 6.586 -1.101 -0.320 1.00 0.00 15 ILE A C 17
ATOM 27479 O O . ILE A 1 15 ? 6.658 -2.093 -1.061 1.00 0.00 15 ILE A O 17
ATOM 27495 N N . ASN A 1 16 ? 7.168 0.025 -0.576 1.00 0.00 16 ASN A N 17
ATOM 27496 C CA . ASN A 1 16 ? 8.096 0.205 -1.632 1.00 0.00 16 ASN A CA 17
ATOM 27497 C C . ASN A 1 16 ? 8.893 1.411 -1.290 1.00 0.00 16 ASN A C 17
ATOM 27498 O O . ASN A 1 16 ? 8.493 2.546 -1.600 1.00 0.00 16 ASN A O 17
ATOM 27509 N N . GLY A 1 17 ? 9.918 1.182 -0.519 1.00 0.00 17 GLY A N 17
ATOM 27510 C CA . GLY A 1 17 ? 10.869 2.199 -0.195 1.00 0.00 17 GLY A CA 17
ATOM 27511 C C . GLY A 1 17 ? 11.334 2.907 -1.440 1.00 0.00 17 GLY A C 17
ATOM 27512 O O . GLY A 1 17 ? 11.560 2.282 -2.479 1.00 0.00 17 GLY A O 17
ATOM 27516 N N . ASN A 1 18 ? 11.515 4.185 -1.321 1.00 0.00 18 ASN A N 17
ATOM 27517 C CA . ASN A 1 18 ? 11.826 5.051 -2.448 1.00 0.00 18 ASN A CA 17
ATOM 27518 C C . ASN A 1 18 ? 13.254 4.854 -2.872 1.00 0.00 18 ASN A C 17
ATOM 27519 O O . ASN A 1 18 ? 13.676 5.253 -3.965 1.00 0.00 18 ASN A O 17
ATOM 27530 N N . GLU A 1 19 ? 13.966 4.220 -1.991 1.00 0.00 19 GLU A N 17
ATOM 27531 C CA . GLU A 1 19 ? 15.318 3.829 -2.145 1.00 0.00 19 GLU A CA 17
ATOM 27532 C C . GLU A 1 19 ? 15.478 2.908 -3.344 1.00 0.00 19 GLU A C 17
ATOM 27533 O O . GLU A 1 19 ? 14.673 1.993 -3.562 1.00 0.00 19 GLU A O 17
ATOM 27545 N N . HIS A 1 20 ? 16.521 3.124 -4.094 1.00 0.00 20 HIS A N 17
ATOM 27546 C CA . HIS A 1 20 ? 16.722 2.402 -5.325 1.00 0.00 20 HIS A CA 17
ATOM 27547 C C . HIS A 1 20 ? 17.558 1.161 -5.151 1.00 0.00 20 HIS A C 17
ATOM 27548 O O . HIS A 1 20 ? 18.709 1.095 -5.585 1.00 0.00 20 HIS A O 17
ATOM 27563 N N . ARG A 1 21 ? 16.967 0.219 -4.443 1.00 0.00 21 ARG A N 17
ATOM 27564 C CA . ARG A 1 21 ? 17.504 -1.112 -4.184 1.00 0.00 21 ARG A CA 17
ATOM 27565 C C . ARG A 1 21 ? 18.946 -1.154 -3.688 1.00 0.00 21 ARG A C 17
ATOM 27566 O O . ARG A 1 21 ? 19.895 -1.463 -4.422 1.00 0.00 21 ARG A O 17
ATOM 27587 N N . THR A 1 22 ? 19.084 -0.770 -2.474 1.00 0.00 22 THR A N 17
ATOM 27588 C CA . THR A 1 22 ? 20.298 -0.827 -1.728 1.00 0.00 22 THR A CA 17
ATOM 27589 C C . THR A 1 22 ? 19.937 -1.604 -0.479 1.00 0.00 22 THR A C 17
ATOM 27590 O O . THR A 1 22 ? 19.052 -2.484 -0.548 1.00 0.00 22 THR A O 17
ATOM 27601 N N . SER A 1 23 ? 20.597 -1.378 0.617 1.00 0.00 23 SER A N 17
ATOM 27602 C CA . SER A 1 23 ? 20.099 -1.913 1.869 1.00 0.00 23 SER A CA 17
ATOM 27603 C C . SER A 1 23 ? 18.857 -1.094 2.284 1.00 0.00 23 SER A C 17
ATOM 27604 O O . SER A 1 23 ? 18.910 -0.241 3.170 1.00 0.00 23 SER A O 17
ATOM 27612 N N . SER A 1 24 ? 17.781 -1.315 1.562 1.00 0.00 24 SER A N 17
ATOM 27613 C CA . SER A 1 24 ? 16.569 -0.587 1.709 1.00 0.00 24 SER A CA 17
ATOM 27614 C C . SER A 1 24 ? 15.597 -1.394 2.516 1.00 0.00 24 SER A C 17
ATOM 27615 O O . SER A 1 24 ? 14.659 -2.013 2.003 1.00 0.00 24 SER A O 17
ATOM 27623 N N . THR A 1 25 ? 15.866 -1.417 3.741 1.00 0.00 25 THR A N 17
ATOM 27624 C CA . THR A 1 25 ? 15.128 -2.161 4.693 1.00 0.00 25 THR A CA 17
ATOM 27625 C C . THR A 1 25 ? 13.835 -1.424 5.094 1.00 0.00 25 THR A C 17
ATOM 27626 O O . THR A 1 25 ? 13.704 -0.206 4.841 1.00 0.00 25 THR A O 17
ATOM 27637 N N . PRO A 1 26 ? 12.839 -2.137 5.675 1.00 0.00 26 PRO A N 17
ATOM 27638 C CA . PRO A 1 26 ? 11.592 -1.526 6.104 1.00 0.00 26 PRO A CA 17
ATOM 27639 C C . PRO A 1 26 ? 11.800 -0.606 7.300 1.00 0.00 26 PRO A C 17
ATOM 27640 O O . PRO A 1 26 ? 11.796 -1.034 8.456 1.00 0.00 26 PRO A O 17
ATOM 27651 N N . GLN A 1 27 ? 12.091 0.631 6.989 1.00 0.00 27 GLN A N 17
ATOM 27652 C CA . GLN A 1 27 ? 12.300 1.678 7.931 1.00 0.00 27 GLN A CA 17
ATOM 27653 C C . GLN A 1 27 ? 11.303 2.770 7.672 1.00 0.00 27 GLN A C 17
ATOM 27654 O O . GLN A 1 27 ? 11.480 3.930 8.035 1.00 0.00 27 GLN A O 17
ATOM 27668 N N . GLN A 1 28 ? 10.252 2.365 7.051 1.00 0.00 28 GLN A N 17
ATOM 27669 C CA . GLN A 1 28 ? 9.175 3.221 6.673 1.00 0.00 28 GLN A CA 17
ATOM 27670 C C . GLN A 1 28 ? 8.257 3.416 7.873 1.00 0.00 28 GLN A C 17
ATOM 27671 O O . GLN A 1 28 ? 8.245 2.567 8.773 1.00 0.00 28 GLN A O 17
ATOM 27685 N N . PRO A 1 29 ? 7.538 4.554 7.948 1.00 0.00 29 PRO A N 17
ATOM 27686 C CA . PRO A 1 29 ? 6.553 4.810 9.002 1.00 0.00 29 PRO A CA 17
ATOM 27687 C C . PRO A 1 29 ? 5.478 3.710 9.109 1.00 0.00 29 PRO A C 17
ATOM 27688 O O . PRO A 1 29 ? 5.387 2.803 8.266 1.00 0.00 29 PRO A O 17
ATOM 27699 N N . GLN A 1 30 ? 4.651 3.835 10.126 1.00 0.00 30 GLN A N 17
ATOM 27700 C CA . GLN A 1 30 ? 3.641 2.852 10.449 1.00 0.00 30 GLN A CA 17
ATOM 27701 C C . GLN A 1 30 ? 2.624 2.749 9.337 1.00 0.00 30 GLN A C 17
ATOM 27702 O O . GLN A 1 30 ? 2.199 1.652 8.961 1.00 0.00 30 GLN A O 17
ATOM 27716 N N . GLN A 1 31 ? 2.250 3.870 8.795 1.00 0.00 31 GLN A N 17
ATOM 27717 C CA . GLN A 1 31 ? 1.469 3.880 7.631 1.00 0.00 31 GLN A CA 17
ATOM 27718 C C . GLN A 1 31 ? 2.394 4.074 6.482 1.00 0.00 31 GLN A C 17
ATOM 27719 O O . GLN A 1 31 ? 3.399 4.776 6.585 1.00 0.00 31 GLN A O 17
ATOM 27733 N N . ASN A 1 32 ? 2.051 3.506 5.418 1.00 0.00 32 ASN A N 17
ATOM 27734 C CA . ASN A 1 32 ? 2.788 3.583 4.216 1.00 0.00 32 ASN A CA 17
ATOM 27735 C C . ASN A 1 32 ? 1.848 4.099 3.172 1.00 0.00 32 ASN A C 17
ATOM 27736 O O . ASN A 1 32 ? 0.659 4.260 3.498 1.00 0.00 32 ASN A O 17
ATOM 27747 N N . PRO A 1 33 ? 2.328 4.456 1.944 1.00 0.00 33 PRO A N 17
ATOM 27748 C CA . PRO A 1 33 ? 1.457 4.835 0.839 1.00 0.00 33 PRO A CA 17
ATOM 27749 C C . PRO A 1 33 ? 0.290 3.871 0.735 1.00 0.00 33 PRO A C 17
ATOM 27750 O O . PRO A 1 33 ? 0.479 2.648 0.787 1.00 0.00 33 PRO A O 17
ATOM 27761 N N . SER A 1 34 ? -0.885 4.392 0.599 1.00 0.00 34 SER A N 17
ATOM 27762 C CA . SER A 1 34 ? -2.046 3.574 0.649 1.00 0.00 34 SER A CA 17
ATOM 27763 C C . SER A 1 34 ? -3.057 4.019 -0.362 1.00 0.00 34 SER A C 17
ATOM 27764 O O . SER A 1 34 ? -3.043 5.179 -0.791 1.00 0.00 34 SER A O 17
ATOM 27772 N N . VAL A 1 35 ? -3.917 3.122 -0.723 1.00 0.00 35 VAL A N 17
ATOM 27773 C CA . VAL A 1 35 ? -4.981 3.373 -1.641 1.00 0.00 35 VAL A CA 17
ATOM 27774 C C . VAL A 1 35 ? -6.150 2.573 -1.215 1.00 0.00 35 VAL A C 17
ATOM 27775 O O . VAL A 1 35 ? -5.990 1.517 -0.622 1.00 0.00 35 VAL A O 17
ATOM 27788 N N . SER A 1 36 ? -7.292 3.075 -1.443 1.00 0.00 36 SER A N 17
ATOM 27789 C CA . SER A 1 36 ? -8.449 2.352 -1.200 1.00 0.00 36 SER A CA 17
ATOM 27790 C C . SER A 1 36 ? -8.878 1.745 -2.544 1.00 0.00 36 SER A C 17
ATOM 27791 O O . SER A 1 36 ? -9.508 2.397 -3.385 1.00 0.00 36 SER A O 17
ATOM 27799 N N . HIS A 1 37 ? -8.532 0.500 -2.718 1.00 0.00 37 HIS A N 17
ATOM 27800 C CA . HIS A 1 37 ? -8.598 -0.152 -3.967 1.00 0.00 37 HIS A CA 17
ATOM 27801 C C . HIS A 1 37 ? -9.773 -1.113 -3.993 1.00 0.00 37 HIS A C 17
ATOM 27802 O O . HIS A 1 37 ? -10.099 -1.732 -2.991 1.00 0.00 37 HIS A O 17
ATOM 27817 N N . ILE A 1 38 ? -10.363 -1.211 -5.141 1.00 0.00 38 ILE A N 17
ATOM 27818 C CA . ILE A 1 38 ? -11.550 -2.033 -5.437 1.00 0.00 38 ILE A CA 17
ATOM 27819 C C . ILE A 1 38 ? -11.010 -3.461 -5.742 1.00 0.00 38 ILE A C 17
ATOM 27820 O O . ILE A 1 38 ? -10.268 -3.681 -6.717 1.00 0.00 38 ILE A O 17
ATOM 27836 N N . PHE A 1 39 ? -11.305 -4.352 -4.893 1.00 0.00 39 PHE A N 17
ATOM 27837 C CA . PHE A 1 39 ? -10.932 -5.717 -5.057 1.00 0.00 39 PHE A CA 17
ATOM 27838 C C . PHE A 1 39 ? -12.169 -6.553 -5.260 1.00 0.00 39 PHE A C 17
ATOM 27839 O O . PHE A 1 39 ? -13.230 -6.219 -4.747 1.00 0.00 39 PHE A O 17
ATOM 27856 N N . ASP A 1 40 ? -12.020 -7.619 -6.003 1.00 0.00 40 ASP A N 17
ATOM 27857 C CA . ASP A 1 40 ? -13.086 -8.548 -6.307 1.00 0.00 40 ASP A CA 17
ATOM 27858 C C . ASP A 1 40 ? -12.479 -9.936 -6.452 1.00 0.00 40 ASP A C 17
ATOM 27859 O O . ASP A 1 40 ? -11.273 -10.106 -6.231 1.00 0.00 40 ASP A O 17
ATOM 27868 N N . GLY A 1 41 ? -13.275 -10.878 -6.922 1.00 0.00 41 GLY A N 17
ATOM 27869 C CA . GLY A 1 41 ? -12.838 -12.250 -7.045 1.00 0.00 41 GLY A CA 17
ATOM 27870 C C . GLY A 1 41 ? -12.971 -12.742 -8.473 1.00 0.00 41 GLY A C 17
ATOM 27871 O O . GLY A 1 41 ? -12.909 -13.949 -8.748 1.00 0.00 41 GLY A O 17
ATOM 27875 N N . GLU A 1 42 ? -13.133 -11.808 -9.390 1.00 0.00 42 GLU A N 17
ATOM 27876 C CA . GLU A 1 42 ? -13.325 -12.102 -10.753 1.00 0.00 42 GLU A CA 17
ATOM 27877 C C . GLU A 1 42 ? -12.092 -11.736 -11.567 1.00 0.00 42 GLU A C 17
ATOM 27878 O O . GLU A 1 42 ? -11.865 -12.255 -12.663 1.00 0.00 42 GLU A O 17
ATOM 27890 N N . THR A 1 43 ? -11.320 -10.831 -11.042 1.00 0.00 43 THR A N 17
ATOM 27891 C CA . THR A 1 43 ? -10.091 -10.452 -11.588 1.00 0.00 43 THR A CA 17
ATOM 27892 C C . THR A 1 43 ? -8.955 -11.058 -10.757 1.00 0.00 43 THR A C 17
ATOM 27893 O O . THR A 1 43 ? -9.034 -11.076 -9.505 1.00 0.00 43 THR A O 17
ATOM 27904 N N . ALA A 1 44 ? -7.953 -11.600 -11.447 1.00 0.00 44 ALA A N 17
ATOM 27905 C CA . ALA A 1 44 ? -6.768 -12.161 -10.838 1.00 0.00 44 ALA A CA 17
ATOM 27906 C C . ALA A 1 44 ? -6.111 -11.171 -9.913 1.00 0.00 44 ALA A C 17
ATOM 27907 O O . ALA A 1 44 ? -6.168 -9.945 -10.127 1.00 0.00 44 ALA A O 17
ATOM 27914 N N . VAL A 1 45 ? -5.492 -11.704 -8.897 1.00 0.00 45 VAL A N 17
ATOM 27915 C CA . VAL A 1 45 ? -4.767 -10.939 -7.914 1.00 0.00 45 VAL A CA 17
ATOM 27916 C C . VAL A 1 45 ? -3.751 -10.063 -8.598 1.00 0.00 45 VAL A C 17
ATOM 27917 O O . VAL A 1 45 ? -3.711 -8.873 -8.379 1.00 0.00 45 VAL A O 17
ATOM 27930 N N . LYS A 1 46 ? -2.964 -10.698 -9.449 1.00 0.00 46 LYS A N 17
ATOM 27931 C CA . LYS A 1 46 ? -1.850 -10.066 -10.181 1.00 0.00 46 LYS A CA 17
ATOM 27932 C C . LYS A 1 46 ? -2.339 -8.845 -10.957 1.00 0.00 46 LYS A C 17
ATOM 27933 O O . LYS A 1 46 ? -1.637 -7.884 -11.080 1.00 0.00 46 LYS A O 17
ATOM 27952 N N . ASP A 1 47 ? -3.561 -8.898 -11.456 1.00 0.00 47 ASP A N 17
ATOM 27953 C CA . ASP A 1 47 ? -4.117 -7.788 -12.183 1.00 0.00 47 ASP A CA 17
ATOM 27954 C C . ASP A 1 47 ? -4.481 -6.679 -11.241 1.00 0.00 47 ASP A C 17
ATOM 27955 O O . ASP A 1 47 ? -4.256 -5.515 -11.540 1.00 0.00 47 ASP A O 17
ATOM 27964 N N . HIS A 1 48 ? -5.013 -7.042 -10.084 1.00 0.00 48 HIS A N 17
ATOM 27965 C CA . HIS A 1 48 ? -5.297 -6.074 -9.041 1.00 0.00 48 HIS A CA 17
ATOM 27966 C C . HIS A 1 48 ? -3.959 -5.434 -8.611 1.00 0.00 48 HIS A C 17
ATOM 27967 O O . HIS A 1 48 ? -3.875 -4.229 -8.388 1.00 0.00 48 HIS A O 17
ATOM 27982 N N . ILE A 1 49 ? -2.940 -6.267 -8.556 1.00 0.00 49 ILE A N 17
ATOM 27983 C CA . ILE A 1 49 ? -1.590 -5.876 -8.225 1.00 0.00 49 ILE A CA 17
ATOM 27984 C C . ILE A 1 49 ? -0.976 -4.988 -9.299 1.00 0.00 49 ILE A C 17
ATOM 27985 O O . ILE A 1 49 ? -0.396 -3.980 -8.964 1.00 0.00 49 ILE A O 17
ATOM 28001 N N . LYS A 1 50 ? -1.134 -5.328 -10.590 1.00 0.00 50 LYS A N 17
ATOM 28002 C CA . LYS A 1 50 ? -0.648 -4.452 -11.663 1.00 0.00 50 LYS A CA 17
ATOM 28003 C C . LYS A 1 50 ? -1.275 -3.060 -11.560 1.00 0.00 50 LYS A C 17
ATOM 28004 O O . LYS A 1 50 ? -0.618 -2.049 -11.844 1.00 0.00 50 LYS A O 17
ATOM 28023 N N . VAL A 1 51 ? -2.520 -3.006 -11.111 1.00 0.00 51 VAL A N 17
ATOM 28024 C CA . VAL A 1 51 ? -3.195 -1.749 -10.877 1.00 0.00 51 VAL A CA 17
ATOM 28025 C C . VAL A 1 51 ? -2.570 -1.032 -9.702 1.00 0.00 51 VAL A C 17
ATOM 28026 O O . VAL A 1 51 ? -2.196 0.135 -9.823 1.00 0.00 51 VAL A O 17
ATOM 28039 N N . LEU A 1 52 ? -2.484 -1.705 -8.576 1.00 0.00 52 LEU A N 17
ATOM 28040 C CA . LEU A 1 52 ? -1.873 -1.148 -7.388 1.00 0.00 52 LEU A CA 17
ATOM 28041 C C . LEU A 1 52 ? -0.490 -0.647 -7.669 1.00 0.00 52 LEU A C 17
ATOM 28042 O O . LEU A 1 52 ? -0.184 0.478 -7.336 1.00 0.00 52 LEU A O 17
ATOM 28058 N N . LEU A 1 53 ? 0.327 -1.461 -8.323 1.00 0.00 53 LEU A N 17
ATOM 28059 C CA . LEU A 1 53 ? 1.664 -1.075 -8.687 1.00 0.00 53 LEU A CA 17
ATOM 28060 C C . LEU A 1 53 ? 1.627 0.188 -9.514 1.00 0.00 53 LEU A C 17
ATOM 28061 O O . LEU A 1 53 ? 2.313 1.129 -9.214 1.00 0.00 53 LEU A O 17
ATOM 28077 N N . THR A 1 54 ? 0.773 0.213 -10.511 1.00 0.00 54 THR A N 17
ATOM 28078 C CA . THR A 1 54 ? 0.604 1.336 -11.332 1.00 0.00 54 THR A CA 17
ATOM 28079 C C . THR A 1 54 ? 0.160 2.604 -10.587 1.00 0.00 54 THR A C 17
ATOM 28080 O O . THR A 1 54 ? 0.647 3.703 -10.862 1.00 0.00 54 THR A O 17
ATOM 28091 N N . HIS A 1 55 ? -0.697 2.443 -9.622 1.00 0.00 55 HIS A N 17
ATOM 28092 C CA . HIS A 1 55 ? -1.135 3.538 -8.801 1.00 0.00 55 HIS A CA 17
ATOM 28093 C C . HIS A 1 55 ? -0.054 3.960 -7.795 1.00 0.00 55 HIS A C 17
ATOM 28094 O O . HIS A 1 55 ? 0.035 5.119 -7.421 1.00 0.00 55 HIS A O 17
ATOM 28109 N N . PHE A 1 56 ? 0.766 3.020 -7.381 1.00 0.00 56 PHE A N 17
ATOM 28110 C CA . PHE A 1 56 ? 1.879 3.291 -6.480 1.00 0.00 56 PHE A CA 17
ATOM 28111 C C . PHE A 1 56 ? 3.157 3.650 -7.224 1.00 0.00 56 PHE A C 17
ATOM 28112 O O . PHE A 1 56 ? 4.226 3.806 -6.625 1.00 0.00 56 PHE A O 17
ATOM 28129 N N . LYS A 1 57 ? 3.015 3.746 -8.526 1.00 0.00 57 LYS A N 17
ATOM 28130 C CA . LYS A 1 57 ? 4.061 4.171 -9.476 1.00 0.00 57 LYS A CA 17
ATOM 28131 C C . LYS A 1 57 ? 5.194 3.134 -9.600 1.00 0.00 57 LYS A C 17
ATOM 28132 O O . LYS A 1 57 ? 6.357 3.480 -9.871 1.00 0.00 57 LYS A O 17
ATOM 28151 N N . ILE A 1 58 ? 4.841 1.891 -9.457 1.00 0.00 58 ILE A N 17
ATOM 28152 C CA . ILE A 1 58 ? 5.732 0.808 -9.572 1.00 0.00 58 ILE A CA 17
ATOM 28153 C C . ILE A 1 58 ? 5.445 0.089 -10.877 1.00 0.00 58 ILE A C 17
ATOM 28154 O O . ILE A 1 58 ? 4.279 -0.186 -11.176 1.00 0.00 58 ILE A O 17
ATOM 28170 N N . PRO A 1 59 ? 6.455 -0.144 -11.712 1.00 0.00 59 PRO A N 17
ATOM 28171 C CA . PRO A 1 59 ? 6.311 -0.973 -12.908 1.00 0.00 59 PRO A CA 17
ATOM 28172 C C . PRO A 1 59 ? 5.680 -2.295 -12.576 1.00 0.00 59 PRO A C 17
ATOM 28173 O O . PRO A 1 59 ? 6.071 -2.983 -11.611 1.00 0.00 59 PRO A O 17
ATOM 28184 N N . VAL A 1 60 ? 4.713 -2.654 -13.371 1.00 0.00 60 VAL A N 17
ATOM 28185 C CA . VAL A 1 60 ? 3.951 -3.856 -13.203 1.00 0.00 60 VAL A CA 17
ATOM 28186 C C . VAL A 1 60 ? 4.796 -5.105 -13.329 1.00 0.00 60 VAL A C 17
ATOM 28187 O O . VAL A 1 60 ? 4.338 -6.172 -13.011 1.00 0.00 60 VAL A O 17
ATOM 28200 N N . ASP A 1 61 ? 6.053 -4.964 -13.772 1.00 0.00 61 ASP A N 17
ATOM 28201 C CA . ASP A 1 61 ? 6.925 -6.135 -13.930 1.00 0.00 61 ASP A CA 17
ATOM 28202 C C . ASP A 1 61 ? 7.248 -6.749 -12.570 1.00 0.00 61 ASP A C 17
ATOM 28203 O O . ASP A 1 61 ? 7.607 -7.930 -12.464 1.00 0.00 61 ASP A O 17
ATOM 28212 N N . LYS A 1 62 ? 7.048 -5.967 -11.512 1.00 0.00 62 LYS A N 17
ATOM 28213 C CA . LYS A 1 62 ? 7.324 -6.425 -10.191 1.00 0.00 62 LYS A CA 17
ATOM 28214 C C . LYS A 1 62 ? 6.155 -7.198 -9.593 1.00 0.00 62 LYS A C 17
ATOM 28215 O O . LYS A 1 62 ? 6.279 -7.713 -8.505 1.00 0.00 62 LYS A O 17
ATOM 28234 N N . VAL A 1 63 ? 5.023 -7.250 -10.310 1.00 0.00 63 VAL A N 17
ATOM 28235 C CA . VAL A 1 63 ? 3.768 -8.016 -9.946 1.00 0.00 63 VAL A CA 17
ATOM 28236 C C . VAL A 1 63 ? 4.123 -9.450 -9.520 1.00 0.00 63 VAL A C 17
ATOM 28237 O O . VAL A 1 63 ? 3.446 -10.079 -8.722 1.00 0.00 63 VAL A O 17
ATOM 28250 N N . SER A 1 64 ? 5.211 -9.896 -10.069 1.00 0.00 64 SER A N 17
ATOM 28251 C CA . SER A 1 64 ? 5.861 -11.140 -9.781 1.00 0.00 64 SER A CA 17
ATOM 28252 C C . SER A 1 64 ? 6.205 -11.262 -8.273 1.00 0.00 64 SER A C 17
ATOM 28253 O O . SER A 1 64 ? 5.894 -12.262 -7.613 1.00 0.00 64 SER A O 17
ATOM 28261 N N . SER A 1 65 ? 6.821 -10.225 -7.760 1.00 0.00 65 SER A N 17
ATOM 28262 C CA . SER A 1 65 ? 7.357 -10.162 -6.430 1.00 0.00 65 SER A CA 17
ATOM 28263 C C . SER A 1 65 ? 6.490 -9.332 -5.499 1.00 0.00 65 SER A C 17
ATOM 28264 O O . SER A 1 65 ? 6.927 -8.953 -4.424 1.00 0.00 65 SER A O 17
ATOM 28272 N N . TYR A 1 66 ? 5.284 -9.051 -5.896 1.00 0.00 66 TYR A N 17
ATOM 28273 C CA . TYR A 1 66 ? 4.379 -8.334 -5.049 1.00 0.00 66 TYR A CA 17
ATOM 28274 C C . TYR A 1 66 ? 3.235 -9.199 -4.654 1.00 0.00 66 TYR A C 17
ATOM 28275 O O . TYR A 1 66 ? 2.766 -10.026 -5.444 1.00 0.00 66 TYR A O 17
ATOM 28293 N N . ALA A 1 67 ? 2.810 -9.039 -3.432 1.00 0.00 67 ALA A N 17
ATOM 28294 C CA . ALA A 1 67 ? 1.743 -9.805 -2.902 1.00 0.00 67 ALA A CA 17
ATOM 28295 C C . ALA A 1 67 ? 1.048 -9.042 -1.818 1.00 0.00 67 ALA A C 17
ATOM 28296 O O . ALA A 1 67 ? 1.639 -8.161 -1.178 1.00 0.00 67 ALA A O 17
ATOM 28303 N N . LEU A 1 68 ? -0.198 -9.358 -1.654 1.00 0.00 68 LEU A N 17
ATOM 28304 C CA . LEU A 1 68 ? -1.025 -8.790 -0.636 1.00 0.00 68 LEU A CA 17
ATOM 28305 C C . LEU A 1 68 ? -0.794 -9.566 0.650 1.00 0.00 68 LEU A C 17
ATOM 28306 O O . LEU A 1 68 ? -0.909 -10.787 0.663 1.00 0.00 68 LEU A O 17
ATOM 28322 N N . GLN A 1 69 ? -0.429 -8.894 1.693 1.00 0.00 69 GLN A N 17
ATOM 28323 C CA . GLN A 1 69 ? -0.158 -9.552 2.956 1.00 0.00 69 GLN A CA 17
ATOM 28324 C C . GLN A 1 69 ? -1.206 -9.127 3.973 1.00 0.00 69 GLN A C 17
ATOM 28325 O O . GLN A 1 69 ? -1.791 -8.044 3.856 1.00 0.00 69 GLN A O 17
ATOM 28339 N N . ASN A 1 70 ? -1.455 -9.977 4.932 1.00 0.00 70 ASN A N 17
ATOM 28340 C CA . ASN A 1 70 ? -2.339 -9.677 6.036 1.00 0.00 70 ASN A CA 17
ATOM 28341 C C . ASN A 1 70 ? -1.540 -8.951 7.121 1.00 0.00 70 ASN A C 17
ATOM 28342 O O . ASN A 1 70 ? -0.405 -9.334 7.411 1.00 0.00 70 ASN A O 17
ATOM 28353 N N . PRO A 1 71 ? -2.103 -7.907 7.726 1.00 0.00 71 PRO A N 17
ATOM 28354 C CA . PRO A 1 71 ? -1.423 -7.120 8.774 1.00 0.00 71 PRO A CA 17
ATOM 28355 C C . PRO A 1 71 ? -1.234 -7.829 10.129 1.00 0.00 71 PRO A C 17
ATOM 28356 O O . PRO A 1 71 ? -0.497 -7.330 10.983 1.00 0.00 71 PRO A O 17
ATOM 28367 N N . PHE A 1 72 ? -1.896 -8.939 10.358 1.00 0.00 72 PHE A N 17
ATOM 28368 C CA . PHE A 1 72 ? -1.789 -9.580 11.640 1.00 0.00 72 PHE A CA 17
ATOM 28369 C C . PHE A 1 72 ? -1.123 -10.918 11.567 1.00 0.00 72 PHE A C 17
ATOM 28370 O O . PHE A 1 72 ? -0.235 -11.237 12.362 1.00 0.00 72 PHE A O 17
ATOM 28387 N N . THR A 1 73 ? -1.514 -11.677 10.600 1.00 0.00 73 THR A N 17
ATOM 28388 C CA . THR A 1 73 ? -1.030 -13.028 10.446 1.00 0.00 73 THR A CA 17
ATOM 28389 C C . THR A 1 73 ? 0.253 -13.019 9.633 1.00 0.00 73 THR A C 17
ATOM 28390 O O . THR A 1 73 ? 1.030 -13.983 9.649 1.00 0.00 73 THR A O 17
ATOM 28401 N N . LEU A 1 74 ? 0.448 -11.910 8.911 1.00 0.00 74 LEU A N 17
ATOM 28402 C CA . LEU A 1 74 ? 1.582 -11.685 8.023 1.00 0.00 74 LEU A CA 17
ATOM 28403 C C . LEU A 1 74 ? 1.585 -12.690 6.890 1.00 0.00 74 LEU A C 17
ATOM 28404 O O . LEU A 1 74 ? 2.609 -12.922 6.236 1.00 0.00 74 LEU A O 17
ATOM 28420 N N . ALA A 1 75 ? 0.416 -13.253 6.631 1.00 0.00 75 ALA A N 17
ATOM 28421 C CA . ALA A 1 75 ? 0.263 -14.207 5.581 1.00 0.00 75 ALA A CA 17
ATOM 28422 C C . ALA A 1 75 ? 0.106 -13.503 4.274 1.00 0.00 75 ALA A C 17
ATOM 28423 O O . ALA A 1 75 ? -0.561 -12.465 4.196 1.00 0.00 75 ALA A O 17
ATOM 28430 N N . TYR A 1 76 ? 0.700 -14.038 3.268 1.00 0.00 76 TYR A N 17
ATOM 28431 C CA . TYR A 1 76 ? 0.613 -13.481 1.956 1.00 0.00 76 TYR A CA 17
ATOM 28432 C C . TYR A 1 76 ? -0.379 -14.231 1.136 1.00 0.00 76 TYR A C 17
ATOM 28433 O O . TYR A 1 76 ? -0.534 -15.447 1.282 1.00 0.00 76 TYR A O 17
ATOM 28451 N N . VAL A 1 77 ? -1.067 -13.519 0.320 1.00 0.00 77 VAL A N 17
ATOM 28452 C CA . VAL A 1 77 ? -1.991 -14.081 -0.608 1.00 0.00 77 VAL A CA 17
ATOM 28453 C C . VAL A 1 77 ? -1.188 -14.630 -1.778 1.00 0.00 77 VAL A C 17
ATOM 28454 O O . VAL A 1 77 ? -0.613 -13.865 -2.555 1.00 0.00 77 VAL A O 17
ATOM 28467 N N . GLU A 1 78 ? -1.101 -15.952 -1.864 1.00 0.00 78 GLU A N 17
ATOM 28468 C CA . GLU A 1 78 ? -0.336 -16.595 -2.919 1.00 0.00 78 GLU A CA 17
ATOM 28469 C C . GLU A 1 78 ? -1.267 -17.080 -4.010 1.00 0.00 78 GLU A C 17
ATOM 28470 O O . GLU A 1 78 ? -0.870 -17.806 -4.932 1.00 0.00 78 GLU A O 17
ATOM 28482 N N . ASP A 1 79 ? -2.495 -16.653 -3.910 1.00 0.00 79 ASP A N 17
ATOM 28483 C CA . ASP A 1 79 ? -3.527 -16.991 -4.825 1.00 0.00 79 ASP A CA 17
ATOM 28484 C C . ASP A 1 79 ? -3.325 -16.285 -6.124 1.00 0.00 79 ASP A C 17
ATOM 28485 O O . ASP A 1 79 ? -2.711 -15.217 -6.202 1.00 0.00 79 ASP A O 17
ATOM 28494 N N . SER A 1 80 ? -3.815 -16.891 -7.124 1.00 0.00 80 SER A N 17
ATOM 28495 C CA . SER A 1 80 ? -3.835 -16.355 -8.420 1.00 0.00 80 SER A CA 17
ATOM 28496 C C . SER A 1 80 ? -5.032 -15.436 -8.589 1.00 0.00 80 SER A C 17
ATOM 28497 O O . SER A 1 80 ? -4.941 -14.369 -9.195 1.00 0.00 80 SER A O 17
ATOM 28505 N N . PHE A 1 81 ? -6.125 -15.823 -8.011 1.00 0.00 81 PHE A N 17
ATOM 28506 C CA . PHE A 1 81 ? -7.335 -15.083 -8.034 1.00 0.00 81 PHE A CA 17
ATOM 28507 C C . PHE A 1 81 ? -7.839 -14.933 -6.609 1.00 0.00 81 PHE A C 17
ATOM 28508 O O . PHE A 1 81 ? -7.607 -15.800 -5.769 1.00 0.00 81 PHE A O 17
ATOM 28525 N N . LEU A 1 82 ? -8.519 -13.849 -6.345 1.00 0.00 82 LEU A N 17
ATOM 28526 C CA . LEU A 1 82 ? -9.038 -13.567 -5.020 1.00 0.00 82 LEU A CA 17
ATOM 28527 C C . LEU A 1 82 ? -10.358 -14.245 -4.812 1.00 0.00 82 LEU A C 17
ATOM 28528 O O . LEU A 1 82 ? -11.033 -14.653 -5.766 1.00 0.00 82 LEU A O 17
ATOM 28544 N N . THR A 1 83 ? -10.711 -14.364 -3.583 1.00 0.00 83 THR A N 17
ATOM 28545 C CA . THR A 1 83 ? -11.943 -14.904 -3.191 1.00 0.00 83 THR A CA 17
ATOM 28546 C C . THR A 1 83 ? -12.677 -13.833 -2.406 1.00 0.00 83 THR A C 17
ATOM 28547 O O . THR A 1 83 ? -12.024 -12.924 -1.861 1.00 0.00 83 THR A O 17
ATOM 28558 N N . PRO A 1 84 ? -14.019 -13.883 -2.338 1.00 0.00 84 PRO A N 17
ATOM 28559 C CA . PRO A 1 84 ? -14.789 -12.946 -1.511 1.00 0.00 84 PRO A CA 17
ATOM 28560 C C . PRO A 1 84 ? -14.345 -13.057 -0.053 1.00 0.00 84 PRO A C 17
ATOM 28561 O O . PRO A 1 84 ? -14.326 -12.085 0.677 1.00 0.00 84 PRO A O 17
ATOM 28572 N N . GLU A 1 85 ? -13.948 -14.263 0.329 1.00 0.00 85 GLU A N 17
ATOM 28573 C CA . GLU A 1 85 ? -13.429 -14.560 1.650 1.00 0.00 85 GLU A CA 17
ATOM 28574 C C . GLU A 1 85 ? -12.142 -13.768 1.938 1.00 0.00 85 GLU A C 17
ATOM 28575 O O . GLU A 1 85 ? -11.968 -13.223 3.034 1.00 0.00 85 GLU A O 17
ATOM 28587 N N . ARG A 1 86 ? -11.260 -13.696 0.942 1.00 0.00 86 ARG A N 17
ATOM 28588 C CA . ARG A 1 86 ? -10.018 -12.936 1.060 1.00 0.00 86 ARG A CA 17
ATOM 28589 C C . ARG A 1 86 ? -10.311 -11.479 1.213 1.00 0.00 86 ARG A C 17
ATOM 28590 O O . ARG A 1 86 ? -9.658 -10.784 1.982 1.00 0.00 86 ARG A O 17
ATOM 28611 N N . LEU A 1 87 ? -11.304 -11.043 0.498 1.00 0.00 87 LEU A N 17
ATOM 28612 C CA . LEU A 1 87 ? -11.758 -9.689 0.550 1.00 0.00 87 LEU A CA 17
ATOM 28613 C C . LEU A 1 87 ? -12.336 -9.387 1.921 1.00 0.00 87 LEU A C 17
ATOM 28614 O O . LEU A 1 87 ? -11.992 -8.391 2.542 1.00 0.00 87 LEU A O 17
ATOM 28630 N N . VAL A 1 88 ? -13.184 -10.265 2.387 1.00 0.00 88 VAL A N 17
ATOM 28631 C CA . VAL A 1 88 ? -13.828 -10.134 3.642 1.00 0.00 88 VAL A CA 17
ATOM 28632 C C . VAL A 1 88 ? -12.889 -10.118 4.814 1.00 0.00 88 VAL A C 17
ATOM 28633 O O . VAL A 1 88 ? -13.015 -9.274 5.716 1.00 0.00 88 VAL A O 17
ATOM 28646 N N . GLU A 1 89 ? -11.933 -11.001 4.811 1.00 0.00 89 GLU A N 17
ATOM 28647 C CA . GLU A 1 89 ? -10.926 -10.950 5.826 1.00 0.00 89 GLU A CA 17
ATOM 28648 C C . GLU A 1 89 ? -10.030 -9.723 5.699 1.00 0.00 89 GLU A C 17
ATOM 28649 O O . GLU A 1 89 ? -9.424 -9.266 6.682 1.00 0.00 89 GLU A O 17
ATOM 28661 N N . ALA A 1 90 ? -9.904 -9.230 4.513 1.00 0.00 90 ALA A N 17
ATOM 28662 C CA . ALA A 1 90 ? -9.136 -8.005 4.280 1.00 0.00 90 ALA A CA 17
ATOM 28663 C C . ALA A 1 90 ? -9.870 -6.744 4.735 1.00 0.00 90 ALA A C 17
ATOM 28664 O O . ALA A 1 90 ? -9.245 -5.897 5.369 1.00 0.00 90 ALA A O 17
ATOM 28671 N N . GLU A 1 91 ? -11.179 -6.616 4.437 1.00 0.00 91 GLU A N 17
ATOM 28672 C CA . GLU A 1 91 ? -11.954 -5.466 4.909 1.00 0.00 91 GLU A CA 17
ATOM 28673 C C . GLU A 1 91 ? -11.892 -5.270 6.399 1.00 0.00 91 GLU A C 17
ATOM 28674 O O . GLU A 1 91 ? -12.153 -4.180 6.896 1.00 0.00 91 GLU A O 17
ATOM 28686 N N . LYS A 1 92 ? -11.595 -6.344 7.109 1.00 0.00 92 LYS A N 17
ATOM 28687 C CA . LYS A 1 92 ? -11.386 -6.309 8.522 1.00 0.00 92 LYS A CA 17
ATOM 28688 C C . LYS A 1 92 ? -10.385 -5.242 8.927 1.00 0.00 92 LYS A C 17
ATOM 28689 O O . LYS A 1 92 ? -10.500 -4.652 10.004 1.00 0.00 92 LYS A O 17
ATOM 28708 N N . SER A 1 93 ? -9.378 -5.027 8.089 1.00 0.00 93 SER A N 17
ATOM 28709 C CA . SER A 1 93 ? -8.411 -3.990 8.308 1.00 0.00 93 SER A CA 17
ATOM 28710 C C . SER A 1 93 ? -7.915 -3.318 6.992 1.00 0.00 93 SER A C 17
ATOM 28711 O O . SER A 1 93 ? -8.406 -2.250 6.599 1.00 0.00 93 SER A O 17
ATOM 28719 N N . TYR A 1 94 ? -6.993 -3.975 6.328 1.00 0.00 94 TYR A N 17
ATOM 28720 C CA . TYR A 1 94 ? -6.346 -3.529 5.095 1.00 0.00 94 TYR A CA 17
ATOM 28721 C C . TYR A 1 94 ? -5.656 -4.737 4.446 1.00 0.00 94 TYR A C 17
ATOM 28722 O O . TYR A 1 94 ? -5.762 -5.875 4.943 1.00 0.00 94 TYR A O 17
ATOM 28740 N N . PHE A 1 95 ? -4.948 -4.470 3.367 1.00 0.00 95 PHE A N 17
ATOM 28741 C CA . PHE A 1 95 ? -4.030 -5.403 2.717 1.00 0.00 95 PHE A CA 17
ATOM 28742 C C . PHE A 1 95 ? -2.682 -4.742 2.729 1.00 0.00 95 PHE A C 17
ATOM 28743 O O . PHE A 1 95 ? -2.615 -3.527 2.697 1.00 0.00 95 PHE A O 17
ATOM 28760 N N . ILE A 1 96 ? -1.625 -5.493 2.807 1.00 0.00 96 ILE A N 17
ATOM 28761 C CA . ILE A 1 96 ? -0.312 -4.895 2.734 1.00 0.00 96 ILE A CA 17
ATOM 28762 C C . ILE A 1 96 ? 0.416 -5.408 1.491 1.00 0.00 96 ILE A C 17
ATOM 28763 O O . ILE A 1 96 ? 0.883 -6.528 1.460 1.00 0.00 96 ILE A O 17
ATOM 28779 N N . LEU A 1 97 ? 0.434 -4.603 0.474 1.00 0.00 97 LEU A N 17
ATOM 28780 C CA . LEU A 1 97 ? 1.081 -4.912 -0.780 1.00 0.00 97 LEU A CA 17
ATOM 28781 C C . LEU A 1 97 ? 2.575 -4.684 -0.612 1.00 0.00 97 LEU A C 17
ATOM 28782 O O . LEU A 1 97 ? 3.047 -3.558 -0.486 1.00 0.00 97 LEU A O 17
ATOM 28798 N N . ARG A 1 98 ? 3.295 -5.765 -0.538 1.00 0.00 98 ARG A N 17
ATOM 28799 C CA . ARG A 1 98 ? 4.713 -5.721 -0.272 1.00 0.00 98 ARG A CA 17
ATOM 28800 C C . ARG A 1 98 ? 5.456 -6.482 -1.300 1.00 0.00 98 ARG A C 17
ATOM 28801 O O . ARG A 1 98 ? 4.872 -7.325 -2.011 1.00 0.00 98 ARG A O 17
ATOM 28822 N N . MET A 1 99 ? 6.743 -6.206 -1.390 1.00 0.00 99 MET A N 17
ATOM 28823 C CA . MET A 1 99 ? 7.595 -7.050 -2.120 1.00 0.00 99 MET A CA 17
ATOM 28824 C C . MET A 1 99 ? 7.823 -8.263 -1.261 1.00 0.00 99 MET A C 17
ATOM 28825 O O . MET A 1 99 ? 8.230 -8.139 -0.090 1.00 0.00 99 MET A O 17
ATOM 28839 N N . LYS A 1 100 ? 7.542 -9.391 -1.810 1.00 0.00 100 LYS A N 17
ATOM 28840 C CA . LYS A 1 100 ? 7.614 -10.659 -1.125 1.00 0.00 100 LYS A CA 17
ATOM 28841 C C . LYS A 1 100 ? 9.025 -10.938 -0.624 1.00 0.00 100 LYS A C 17
ATOM 28842 O O . LYS A 1 100 ? 10.002 -10.517 -1.259 1.00 0.00 100 LYS A O 17
ATOM 28861 N N . PRO A 1 101 ? 9.155 -11.601 0.542 1.00 0.00 101 PRO A N 17
ATOM 28862 C CA . PRO A 1 101 ? 10.455 -11.959 1.102 1.00 0.00 101 PRO A CA 17
ATOM 28863 C C . PRO A 1 101 ? 11.229 -12.855 0.147 1.00 0.00 101 PRO A C 17
ATOM 28864 O O . PRO A 1 101 ? 10.623 -13.637 -0.627 1.00 0.00 101 PRO A O 17
ATOM 28875 N N . HIS A 1 102 ? 12.541 -12.736 0.181 1.00 0.00 102 HIS A N 17
ATOM 28876 C CA . HIS A 1 102 ? 13.392 -13.486 -0.698 1.00 0.00 102 HIS A CA 17
ATOM 28877 C C . HIS A 1 102 ? 13.237 -14.965 -0.475 1.00 0.00 102 HIS A C 17
ATOM 28878 O O . HIS A 1 102 ? 13.278 -15.460 0.650 1.00 0.00 102 HIS A O 17
ATOM 28893 N N . ALA A 1 103 ? 13.061 -15.632 -1.547 1.00 0.00 103 ALA A N 17
ATOM 28894 C CA . ALA A 1 103 ? 12.897 -17.034 -1.595 1.00 0.00 103 ALA A CA 17
ATOM 28895 C C . ALA A 1 103 ? 13.614 -17.490 -2.824 1.00 0.00 103 ALA A C 17
ATOM 28896 O O . ALA A 1 103 ? 14.129 -16.644 -3.579 1.00 0.00 103 ALA A O 17
ATOM 28903 N N . ILE A 1 104 ? 13.672 -18.763 -3.049 1.00 0.00 104 ILE A N 17
ATOM 28904 C CA . ILE A 1 104 ? 14.286 -19.258 -4.185 1.00 0.00 104 ILE A CA 17
ATOM 28905 C C . ILE A 1 104 ? 13.313 -19.240 -5.344 1.00 0.00 104 ILE A C 17
ATOM 28906 O O . ILE A 1 104 ? 12.360 -20.033 -5.406 1.00 0.00 104 ILE A O 17
ATOM 28922 N N . ALA A 1 105 ? 13.490 -18.270 -6.182 1.00 0.00 105 ALA A N 17
ATOM 28923 C CA . ALA A 1 105 ? 12.741 -18.158 -7.393 1.00 0.00 105 ALA A CA 17
ATOM 28924 C C . ALA A 1 105 ? 13.655 -18.576 -8.509 1.00 0.00 105 ALA A C 17
ATOM 28925 O O . ALA A 1 105 ? 14.637 -17.871 -8.816 1.00 0.00 105 ALA A O 17
ATOM 28932 N N . ASP A 1 106 ? 13.402 -19.721 -9.072 1.00 0.00 106 ASP A N 17
ATOM 28933 C CA . ASP A 1 106 ? 14.247 -20.243 -10.111 1.00 0.00 106 ASP A CA 17
ATOM 28934 C C . ASP A 1 106 ? 13.424 -20.794 -11.236 1.00 0.00 106 ASP A C 17
ATOM 28935 O O . ASP A 1 106 ? 13.012 -21.950 -11.232 1.00 0.00 106 ASP A O 17
ATOM 28944 N N . ARG A 1 107 ? 13.100 -19.942 -12.141 1.00 0.00 107 ARG A N 17
ATOM 28945 C CA . ARG A 1 107 ? 12.401 -20.328 -13.321 1.00 0.00 107 ARG A CA 17
ATOM 28946 C C . ARG A 1 107 ? 13.304 -20.054 -14.485 1.00 0.00 107 ARG A C 17
ATOM 28947 O O . ARG A 1 107 ? 14.083 -20.958 -14.867 1.00 0.00 107 ARG A O 17
ATOM 28969 N N . GLY A 1 1 ? -30.011 -6.936 3.268 1.00 0.00 1 GLY A N 18
ATOM 28970 C CA . GLY A 1 1 ? -29.661 -7.031 4.691 1.00 0.00 1 GLY A CA 18
ATOM 28971 C C . GLY A 1 1 ? -28.166 -7.231 4.919 1.00 0.00 1 GLY A C 18
ATOM 28972 O O . GLY A 1 1 ? -27.718 -7.418 6.062 1.00 0.00 1 GLY A O 18
ATOM 28978 N N . ALA A 1 2 ? -27.391 -7.203 3.853 1.00 0.00 2 ALA A N 18
ATOM 28979 C CA . ALA A 1 2 ? -25.955 -7.348 3.938 1.00 0.00 2 ALA A CA 18
ATOM 28980 C C . ALA A 1 2 ? -25.326 -6.308 3.042 1.00 0.00 2 ALA A C 18
ATOM 28981 O O . ALA A 1 2 ? -25.918 -5.940 2.024 1.00 0.00 2 ALA A O 18
ATOM 28988 N N . HIS A 1 3 ? -24.169 -5.811 3.415 1.00 0.00 3 HIS A N 18
ATOM 28989 C CA . HIS A 1 3 ? -23.502 -4.784 2.625 1.00 0.00 3 HIS A CA 18
ATOM 28990 C C . HIS A 1 3 ? -23.102 -5.344 1.276 1.00 0.00 3 HIS A C 18
ATOM 28991 O O . HIS A 1 3 ? -22.513 -6.423 1.201 1.00 0.00 3 HIS A O 18
ATOM 29006 N N . MET A 1 4 ? -23.475 -4.664 0.219 1.00 0.00 4 MET A N 18
ATOM 29007 C CA . MET A 1 4 ? -23.106 -5.107 -1.102 1.00 0.00 4 MET A CA 18
ATOM 29008 C C . MET A 1 4 ? -21.659 -4.778 -1.360 1.00 0.00 4 MET A C 18
ATOM 29009 O O . MET A 1 4 ? -21.300 -3.642 -1.717 1.00 0.00 4 MET A O 18
ATOM 29023 N N . GLY A 1 5 ? -20.834 -5.732 -1.088 1.00 0.00 5 GLY A N 18
ATOM 29024 C CA . GLY A 1 5 ? -19.442 -5.594 -1.278 1.00 0.00 5 GLY A CA 18
ATOM 29025 C C . GLY A 1 5 ? -18.908 -6.751 -2.033 1.00 0.00 5 GLY A C 18
ATOM 29026 O O . GLY A 1 5 ? -18.300 -7.648 -1.460 1.00 0.00 5 GLY A O 18
ATOM 29030 N N . GLY A 1 6 ? -19.207 -6.790 -3.305 1.00 0.00 6 GLY A N 18
ATOM 29031 C CA . GLY A 1 6 ? -18.654 -7.816 -4.132 1.00 0.00 6 GLY A CA 18
ATOM 29032 C C . GLY A 1 6 ? -17.287 -7.420 -4.509 1.00 0.00 6 GLY A C 18
ATOM 29033 O O . GLY A 1 6 ? -16.352 -8.222 -4.453 1.00 0.00 6 GLY A O 18
ATOM 29037 N N . SER A 1 7 ? -17.146 -6.185 -4.907 1.00 0.00 7 SER A N 18
ATOM 29038 C CA . SER A 1 7 ? -15.882 -5.621 -5.068 1.00 0.00 7 SER A CA 18
ATOM 29039 C C . SER A 1 7 ? -15.712 -4.606 -3.972 1.00 0.00 7 SER A C 18
ATOM 29040 O O . SER A 1 7 ? -16.527 -3.692 -3.795 1.00 0.00 7 SER A O 18
ATOM 29048 N N . MET A 1 8 ? -14.695 -4.791 -3.252 1.00 0.00 8 MET A N 18
ATOM 29049 C CA . MET A 1 8 ? -14.466 -4.088 -2.017 1.00 0.00 8 MET A CA 18
ATOM 29050 C C . MET A 1 8 ? -13.410 -3.074 -2.147 1.00 0.00 8 MET A C 18
ATOM 29051 O O . MET A 1 8 ? -12.409 -3.315 -2.784 1.00 0.00 8 MET A O 18
ATOM 29065 N N . LYS A 1 9 ? -13.612 -1.942 -1.541 1.00 0.00 9 LYS A N 18
ATOM 29066 C CA . LYS A 1 9 ? -12.620 -0.922 -1.570 1.00 0.00 9 LYS A CA 18
ATOM 29067 C C . LYS A 1 9 ? -11.854 -0.968 -0.249 1.00 0.00 9 LYS A C 18
ATOM 29068 O O . LYS A 1 9 ? -12.315 -0.483 0.794 1.00 0.00 9 LYS A O 18
ATOM 29087 N N . ILE A 1 10 ? -10.730 -1.607 -0.314 1.00 0.00 10 ILE A N 18
ATOM 29088 C CA . ILE A 1 10 ? -9.904 -1.911 0.805 1.00 0.00 10 ILE A CA 18
ATOM 29089 C C . ILE A 1 10 ? -8.635 -1.083 0.772 1.00 0.00 10 ILE A C 18
ATOM 29090 O O . ILE A 1 10 ? -8.058 -0.882 -0.294 1.00 0.00 10 ILE A O 18
ATOM 29106 N N . ARG A 1 11 ? -8.227 -0.579 1.923 1.00 0.00 11 ARG A N 18
ATOM 29107 C CA . ARG A 1 11 ? -6.968 0.097 2.051 1.00 0.00 11 ARG A CA 18
ATOM 29108 C C . ARG A 1 11 ? -5.849 -0.854 1.883 1.00 0.00 11 ARG A C 18
ATOM 29109 O O . ARG A 1 11 ? -5.868 -1.947 2.420 1.00 0.00 11 ARG A O 18
ATOM 29130 N N . VAL A 1 12 ? -4.918 -0.482 1.110 1.00 0.00 12 VAL A N 18
ATOM 29131 C CA . VAL A 1 12 ? -3.787 -1.270 0.888 1.00 0.00 12 VAL A CA 18
ATOM 29132 C C . VAL A 1 12 ? -2.572 -0.497 1.315 1.00 0.00 12 VAL A C 18
ATOM 29133 O O . VAL A 1 12 ? -2.419 0.633 0.850 1.00 0.00 12 VAL A O 18
ATOM 29146 N N . GLU A 1 13 ? -1.742 -1.021 2.200 1.00 0.00 13 GLU A N 18
ATOM 29147 C CA . GLU A 1 13 ? -0.481 -0.352 2.424 1.00 0.00 13 GLU A CA 18
ATOM 29148 C C . GLU A 1 13 ? 0.450 -0.856 1.347 1.00 0.00 13 GLU A C 18
ATOM 29149 O O . GLU A 1 13 ? 0.295 -1.975 0.881 1.00 0.00 13 GLU A O 18
ATOM 29161 N N . LEU A 1 14 ? 1.409 -0.094 0.990 1.00 0.00 14 LEU A N 18
ATOM 29162 C CA . LEU A 1 14 ? 2.387 -0.521 0.034 1.00 0.00 14 LEU A CA 18
ATOM 29163 C C . LEU A 1 14 ? 3.787 -0.369 0.575 1.00 0.00 14 LEU A C 18
ATOM 29164 O O . LEU A 1 14 ? 4.134 0.669 1.137 1.00 0.00 14 LEU A O 18
ATOM 29180 N N . ILE A 1 15 ? 4.582 -1.415 0.457 1.00 0.00 15 ILE A N 18
ATOM 29181 C CA . ILE A 1 15 ? 6.011 -1.276 0.671 1.00 0.00 15 ILE A CA 18
ATOM 29182 C C . ILE A 1 15 ? 6.670 -1.635 -0.641 1.00 0.00 15 ILE A C 18
ATOM 29183 O O . ILE A 1 15 ? 6.513 -2.754 -1.133 1.00 0.00 15 ILE A O 18
ATOM 29199 N N . ASN A 1 16 ? 7.388 -0.713 -1.199 1.00 0.00 16 ASN A N 18
ATOM 29200 C CA . ASN A 1 16 ? 8.036 -0.915 -2.488 1.00 0.00 16 ASN A CA 18
ATOM 29201 C C . ASN A 1 16 ? 9.529 -0.996 -2.347 1.00 0.00 16 ASN A C 18
ATOM 29202 O O . ASN A 1 16 ? 10.291 -0.972 -3.327 1.00 0.00 16 ASN A O 18
ATOM 29213 N N . GLY A 1 17 ? 9.919 -1.157 -1.141 1.00 0.00 17 GLY A N 18
ATOM 29214 C CA . GLY A 1 17 ? 11.280 -1.277 -0.789 1.00 0.00 17 GLY A CA 18
ATOM 29215 C C . GLY A 1 17 ? 11.621 -0.362 0.344 1.00 0.00 17 GLY A C 18
ATOM 29216 O O . GLY A 1 17 ? 10.737 0.173 1.018 1.00 0.00 17 GLY A O 18
ATOM 29220 N N . ASN A 1 18 ? 12.877 -0.111 0.498 1.00 0.00 18 ASN A N 18
ATOM 29221 C CA . ASN A 1 18 ? 13.414 0.725 1.544 1.00 0.00 18 ASN A CA 18
ATOM 29222 C C . ASN A 1 18 ? 13.631 2.097 0.969 1.00 0.00 18 ASN A C 18
ATOM 29223 O O . ASN A 1 18 ? 14.532 2.833 1.370 1.00 0.00 18 ASN A O 18
ATOM 29234 N N . GLU A 1 19 ? 12.723 2.464 0.091 1.00 0.00 19 GLU A N 18
ATOM 29235 C CA . GLU A 1 19 ? 12.788 3.640 -0.759 1.00 0.00 19 GLU A CA 18
ATOM 29236 C C . GLU A 1 19 ? 12.499 4.943 0.010 1.00 0.00 19 GLU A C 18
ATOM 29237 O O . GLU A 1 19 ? 11.946 5.896 -0.531 1.00 0.00 19 GLU A O 18
ATOM 29249 N N . HIS A 1 20 ? 12.942 4.992 1.231 1.00 0.00 20 HIS A N 18
ATOM 29250 C CA . HIS A 1 20 ? 12.744 6.123 2.080 1.00 0.00 20 HIS A CA 18
ATOM 29251 C C . HIS A 1 20 ? 13.988 6.943 2.079 1.00 0.00 20 HIS A C 18
ATOM 29252 O O . HIS A 1 20 ? 15.019 6.525 2.624 1.00 0.00 20 HIS A O 18
ATOM 29267 N N . ARG A 1 21 ? 13.935 8.054 1.423 1.00 0.00 21 ARG A N 18
ATOM 29268 C CA . ARG A 1 21 ? 15.074 8.916 1.331 1.00 0.00 21 ARG A CA 18
ATOM 29269 C C . ARG A 1 21 ? 15.067 9.930 2.455 1.00 0.00 21 ARG A C 18
ATOM 29270 O O . ARG A 1 21 ? 14.052 10.100 3.155 1.00 0.00 21 ARG A O 18
ATOM 29291 N N . THR A 1 22 ? 16.183 10.580 2.651 1.00 0.00 22 THR A N 18
ATOM 29292 C CA . THR A 1 22 ? 16.329 11.545 3.694 1.00 0.00 22 THR A CA 18
ATOM 29293 C C . THR A 1 22 ? 15.681 12.870 3.322 1.00 0.00 22 THR A C 18
ATOM 29294 O O . THR A 1 22 ? 16.312 13.765 2.742 1.00 0.00 22 THR A O 18
ATOM 29305 N N . SER A 1 23 ? 14.410 12.955 3.563 1.00 0.00 23 SER A N 18
ATOM 29306 C CA . SER A 1 23 ? 13.701 14.153 3.323 1.00 0.00 23 SER A CA 18
ATOM 29307 C C . SER A 1 23 ? 13.859 15.001 4.577 1.00 0.00 23 SER A C 18
ATOM 29308 O O . SER A 1 23 ? 14.217 16.178 4.505 1.00 0.00 23 SER A O 18
ATOM 29316 N N . SER A 1 24 ? 13.590 14.368 5.733 1.00 0.00 24 SER A N 18
ATOM 29317 C CA . SER A 1 24 ? 13.788 14.950 7.075 1.00 0.00 24 SER A CA 18
ATOM 29318 C C . SER A 1 24 ? 12.877 16.167 7.338 1.00 0.00 24 SER A C 18
ATOM 29319 O O . SER A 1 24 ? 12.990 16.857 8.356 1.00 0.00 24 SER A O 18
ATOM 29327 N N . THR A 1 25 ? 11.960 16.348 6.463 1.00 0.00 25 THR A N 18
ATOM 29328 C CA . THR A 1 25 ? 11.015 17.431 6.472 1.00 0.00 25 THR A CA 18
ATOM 29329 C C . THR A 1 25 ? 9.720 16.986 7.180 1.00 0.00 25 THR A C 18
ATOM 29330 O O . THR A 1 25 ? 9.587 15.804 7.529 1.00 0.00 25 THR A O 18
ATOM 29341 N N . PRO A 1 26 ? 8.764 17.882 7.452 1.00 0.00 26 PRO A N 18
ATOM 29342 C CA . PRO A 1 26 ? 7.546 17.490 8.108 1.00 0.00 26 PRO A CA 18
ATOM 29343 C C . PRO A 1 26 ? 6.511 16.828 7.187 1.00 0.00 26 PRO A C 18
ATOM 29344 O O . PRO A 1 26 ? 5.629 17.490 6.642 1.00 0.00 26 PRO A O 18
ATOM 29355 N N . GLN A 1 27 ? 6.654 15.527 6.969 1.00 0.00 27 GLN A N 18
ATOM 29356 C CA . GLN A 1 27 ? 5.649 14.766 6.264 1.00 0.00 27 GLN A CA 18
ATOM 29357 C C . GLN A 1 27 ? 4.585 14.287 7.189 1.00 0.00 27 GLN A C 18
ATOM 29358 O O . GLN A 1 27 ? 3.644 13.618 6.789 1.00 0.00 27 GLN A O 18
ATOM 29372 N N . GLN A 1 28 ? 4.755 14.683 8.417 1.00 0.00 28 GLN A N 18
ATOM 29373 C CA . GLN A 1 28 ? 3.827 14.432 9.522 1.00 0.00 28 GLN A CA 18
ATOM 29374 C C . GLN A 1 28 ? 3.614 12.910 9.757 1.00 0.00 28 GLN A C 18
ATOM 29375 O O . GLN A 1 28 ? 4.312 12.084 9.138 1.00 0.00 28 GLN A O 18
ATOM 29389 N N . PRO A 1 29 ? 2.767 12.494 10.732 1.00 0.00 29 PRO A N 18
ATOM 29390 C CA . PRO A 1 29 ? 2.408 11.086 10.876 1.00 0.00 29 PRO A CA 18
ATOM 29391 C C . PRO A 1 29 ? 1.668 10.590 9.632 1.00 0.00 29 PRO A C 18
ATOM 29392 O O . PRO A 1 29 ? 0.502 10.940 9.402 1.00 0.00 29 PRO A O 18
ATOM 29403 N N . GLN A 1 30 ? 2.359 9.819 8.826 1.00 0.00 30 GLN A N 18
ATOM 29404 C CA . GLN A 1 30 ? 1.882 9.309 7.616 1.00 0.00 30 GLN A CA 18
ATOM 29405 C C . GLN A 1 30 ? 2.448 7.966 7.406 1.00 0.00 30 GLN A C 18
ATOM 29406 O O . GLN A 1 30 ? 3.673 7.789 7.295 1.00 0.00 30 GLN A O 18
ATOM 29420 N N . GLN A 1 31 ? 1.572 7.037 7.447 1.00 0.00 31 GLN A N 18
ATOM 29421 C CA . GLN A 1 31 ? 1.823 5.643 7.191 1.00 0.00 31 GLN A CA 18
ATOM 29422 C C . GLN A 1 31 ? 2.386 5.400 5.799 1.00 0.00 31 GLN A C 18
ATOM 29423 O O . GLN A 1 31 ? 2.701 6.343 5.043 1.00 0.00 31 GLN A O 18
ATOM 29437 N N . ASN A 1 32 ? 2.466 4.154 5.434 1.00 0.00 32 ASN A N 18
ATOM 29438 C CA . ASN A 1 32 ? 2.967 3.775 4.148 1.00 0.00 32 ASN A CA 18
ATOM 29439 C C . ASN A 1 32 ? 2.000 4.214 3.090 1.00 0.00 32 ASN A C 18
ATOM 29440 O O . ASN A 1 32 ? 0.812 4.484 3.397 1.00 0.00 32 ASN A O 18
ATOM 29451 N N . PRO A 1 33 ? 2.483 4.394 1.849 1.00 0.00 33 PRO A N 18
ATOM 29452 C CA . PRO A 1 33 ? 1.635 4.705 0.723 1.00 0.00 33 PRO A CA 18
ATOM 29453 C C . PRO A 1 33 ? 0.464 3.744 0.708 1.00 0.00 33 PRO A C 18
ATOM 29454 O O . PRO A 1 33 ? 0.645 2.529 0.726 1.00 0.00 33 PRO A O 18
ATOM 29465 N N . SER A 1 34 ? -0.705 4.278 0.714 1.00 0.00 34 SER A N 18
ATOM 29466 C CA . SER A 1 34 ? -1.872 3.492 0.852 1.00 0.00 34 SER A CA 18
ATOM 29467 C C . SER A 1 34 ? -2.952 3.984 -0.080 1.00 0.00 34 SER A C 18
ATOM 29468 O O . SER A 1 34 ? -2.982 5.172 -0.453 1.00 0.00 34 SER A O 18
ATOM 29476 N N . VAL A 1 35 ? -3.810 3.097 -0.466 1.00 0.00 35 VAL A N 18
ATOM 29477 C CA . VAL A 1 35 ? -4.866 3.385 -1.382 1.00 0.00 35 VAL A CA 18
ATOM 29478 C C . VAL A 1 35 ? -6.029 2.537 -1.036 1.00 0.00 35 VAL A C 18
ATOM 29479 O O . VAL A 1 35 ? -5.861 1.467 -0.494 1.00 0.00 35 VAL A O 18
ATOM 29492 N N . SER A 1 36 ? -7.183 3.018 -1.291 1.00 0.00 36 SER A N 18
ATOM 29493 C CA . SER A 1 36 ? -8.329 2.240 -1.129 1.00 0.00 36 SER A CA 18
ATOM 29494 C C . SER A 1 36 ? -8.637 1.678 -2.515 1.00 0.00 36 SER A C 18
ATOM 29495 O O . SER A 1 36 ? -9.024 2.407 -3.421 1.00 0.00 36 SER A O 18
ATOM 29503 N N . HIS A 1 37 ? -8.413 0.415 -2.673 1.00 0.00 37 HIS A N 18
ATOM 29504 C CA . HIS A 1 37 ? -8.468 -0.219 -3.933 1.00 0.00 37 HIS A CA 18
ATOM 29505 C C . HIS A 1 37 ? -9.635 -1.192 -3.983 1.00 0.00 37 HIS A C 18
ATOM 29506 O O . HIS A 1 37 ? -9.975 -1.803 -2.986 1.00 0.00 37 HIS A O 18
ATOM 29521 N N . ILE A 1 38 ? -10.201 -1.322 -5.149 1.00 0.00 38 ILE A N 18
ATOM 29522 C CA . ILE A 1 38 ? -11.385 -2.161 -5.453 1.00 0.00 38 ILE A CA 18
ATOM 29523 C C . ILE A 1 38 ? -10.821 -3.605 -5.720 1.00 0.00 38 ILE A C 18
ATOM 29524 O O . ILE A 1 38 ? -10.062 -3.835 -6.683 1.00 0.00 38 ILE A O 18
ATOM 29540 N N . PHE A 1 39 ? -11.130 -4.500 -4.864 1.00 0.00 39 PHE A N 18
ATOM 29541 C CA . PHE A 1 39 ? -10.737 -5.865 -4.990 1.00 0.00 39 PHE A CA 18
ATOM 29542 C C . PHE A 1 39 ? -11.952 -6.721 -5.204 1.00 0.00 39 PHE A C 18
ATOM 29543 O O . PHE A 1 39 ? -13.006 -6.443 -4.660 1.00 0.00 39 PHE A O 18
ATOM 29560 N N . ASP A 1 40 ? -11.789 -7.757 -5.972 1.00 0.00 40 ASP A N 18
ATOM 29561 C CA . ASP A 1 40 ? -12.839 -8.668 -6.313 1.00 0.00 40 ASP A CA 18
ATOM 29562 C C . ASP A 1 40 ? -12.246 -10.031 -6.589 1.00 0.00 40 ASP A C 18
ATOM 29563 O O . ASP A 1 40 ? -11.015 -10.164 -6.735 1.00 0.00 40 ASP A O 18
ATOM 29572 N N . GLY A 1 41 ? -13.103 -10.999 -6.703 1.00 0.00 41 GLY A N 18
ATOM 29573 C CA . GLY A 1 41 ? -12.692 -12.365 -6.924 1.00 0.00 41 GLY A CA 18
ATOM 29574 C C . GLY A 1 41 ? -12.892 -12.800 -8.345 1.00 0.00 41 GLY A C 18
ATOM 29575 O O . GLY A 1 41 ? -13.107 -13.987 -8.620 1.00 0.00 41 GLY A O 18
ATOM 29579 N N . GLU A 1 42 ? -12.872 -11.851 -9.242 1.00 0.00 42 GLU A N 18
ATOM 29580 C CA . GLU A 1 42 ? -13.047 -12.102 -10.621 1.00 0.00 42 GLU A CA 18
ATOM 29581 C C . GLU A 1 42 ? -11.802 -11.731 -11.419 1.00 0.00 42 GLU A C 18
ATOM 29582 O O . GLU A 1 42 ? -11.468 -12.364 -12.423 1.00 0.00 42 GLU A O 18
ATOM 29594 N N . THR A 1 43 ? -11.127 -10.731 -10.950 1.00 0.00 43 THR A N 18
ATOM 29595 C CA . THR A 1 43 ? -9.925 -10.280 -11.479 1.00 0.00 43 THR A CA 18
ATOM 29596 C C . THR A 1 43 ? -8.795 -10.957 -10.707 1.00 0.00 43 THR A C 18
ATOM 29597 O O . THR A 1 43 ? -8.872 -11.052 -9.458 1.00 0.00 43 THR A O 18
ATOM 29608 N N . ALA A 1 44 ? -7.795 -11.464 -11.415 1.00 0.00 44 ALA A N 18
ATOM 29609 C CA . ALA A 1 44 ? -6.628 -12.047 -10.784 1.00 0.00 44 ALA A CA 18
ATOM 29610 C C . ALA A 1 44 ? -5.984 -11.063 -9.840 1.00 0.00 44 ALA A C 18
ATOM 29611 O O . ALA A 1 44 ? -6.035 -9.832 -10.052 1.00 0.00 44 ALA A O 18
ATOM 29618 N N . VAL A 1 45 ? -5.394 -11.601 -8.808 1.00 0.00 45 VAL A N 18
ATOM 29619 C CA . VAL A 1 45 ? -4.688 -10.843 -7.802 1.00 0.00 45 VAL A CA 18
ATOM 29620 C C . VAL A 1 45 ? -3.660 -9.973 -8.472 1.00 0.00 45 VAL A C 18
ATOM 29621 O O . VAL A 1 45 ? -3.632 -8.782 -8.278 1.00 0.00 45 VAL A O 18
ATOM 29634 N N . LYS A 1 46 ? -2.857 -10.618 -9.291 1.00 0.00 46 LYS A N 18
ATOM 29635 C CA . LYS A 1 46 ? -1.729 -10.001 -10.002 1.00 0.00 46 LYS A CA 18
ATOM 29636 C C . LYS A 1 46 ? -2.223 -8.827 -10.849 1.00 0.00 46 LYS A C 18
ATOM 29637 O O . LYS A 1 46 ? -1.556 -7.836 -10.993 1.00 0.00 46 LYS A O 18
ATOM 29656 N N . ASP A 1 47 ? -3.416 -8.942 -11.370 1.00 0.00 47 ASP A N 18
ATOM 29657 C CA . ASP A 1 47 ? -3.987 -7.887 -12.158 1.00 0.00 47 ASP A CA 18
ATOM 29658 C C . ASP A 1 47 ? -4.412 -6.730 -11.277 1.00 0.00 47 ASP A C 18
ATOM 29659 O O . ASP A 1 47 ? -4.259 -5.573 -11.657 1.00 0.00 47 ASP A O 18
ATOM 29668 N N . HIS A 1 48 ? -4.923 -7.049 -10.094 1.00 0.00 48 HIS A N 18
ATOM 29669 C CA . HIS A 1 48 ? -5.218 -6.047 -9.075 1.00 0.00 48 HIS A CA 18
ATOM 29670 C C . HIS A 1 48 ? -3.892 -5.377 -8.671 1.00 0.00 48 HIS A C 18
ATOM 29671 O O . HIS A 1 48 ? -3.825 -4.166 -8.465 1.00 0.00 48 HIS A O 18
ATOM 29686 N N . ILE A 1 49 ? -2.869 -6.197 -8.588 1.00 0.00 49 ILE A N 18
ATOM 29687 C CA . ILE A 1 49 ? -1.531 -5.790 -8.257 1.00 0.00 49 ILE A CA 18
ATOM 29688 C C . ILE A 1 49 ? -0.941 -4.887 -9.322 1.00 0.00 49 ILE A C 18
ATOM 29689 O O . ILE A 1 49 ? -0.381 -3.871 -8.980 1.00 0.00 49 ILE A O 18
ATOM 29705 N N . LYS A 1 50 ? -1.109 -5.216 -10.612 1.00 0.00 50 LYS A N 18
ATOM 29706 C CA . LYS A 1 50 ? -0.635 -4.324 -11.676 1.00 0.00 50 LYS A CA 18
ATOM 29707 C C . LYS A 1 50 ? -1.254 -2.928 -11.545 1.00 0.00 50 LYS A C 18
ATOM 29708 O O . LYS A 1 50 ? -0.595 -1.917 -11.822 1.00 0.00 50 LYS A O 18
ATOM 29727 N N . VAL A 1 51 ? -2.495 -2.880 -11.085 1.00 0.00 51 VAL A N 18
ATOM 29728 C CA . VAL A 1 51 ? -3.186 -1.630 -10.848 1.00 0.00 51 VAL A CA 18
ATOM 29729 C C . VAL A 1 51 ? -2.575 -0.910 -9.671 1.00 0.00 51 VAL A C 18
ATOM 29730 O O . VAL A 1 51 ? -2.217 0.268 -9.789 1.00 0.00 51 VAL A O 18
ATOM 29743 N N . LEU A 1 52 ? -2.483 -1.589 -8.548 1.00 0.00 52 LEU A N 18
ATOM 29744 C CA . LEU A 1 52 ? -1.866 -1.045 -7.354 1.00 0.00 52 LEU A CA 18
ATOM 29745 C C . LEU A 1 52 ? -0.477 -0.551 -7.642 1.00 0.00 52 LEU A C 18
ATOM 29746 O O . LEU A 1 52 ? -0.163 0.568 -7.300 1.00 0.00 52 LEU A O 18
ATOM 29762 N N . LEU A 1 53 ? 0.331 -1.366 -8.316 1.00 0.00 53 LEU A N 18
ATOM 29763 C CA . LEU A 1 53 ? 1.675 -0.988 -8.673 1.00 0.00 53 LEU A CA 18
ATOM 29764 C C . LEU A 1 53 ? 1.646 0.286 -9.481 1.00 0.00 53 LEU A C 18
ATOM 29765 O O . LEU A 1 53 ? 2.303 1.236 -9.138 1.00 0.00 53 LEU A O 18
ATOM 29781 N N . THR A 1 54 ? 0.828 0.309 -10.505 1.00 0.00 54 THR A N 18
ATOM 29782 C CA . THR A 1 54 ? 0.669 1.442 -11.315 1.00 0.00 54 THR A CA 18
ATOM 29783 C C . THR A 1 54 ? 0.189 2.695 -10.569 1.00 0.00 54 THR A C 18
ATOM 29784 O O . THR A 1 54 ? 0.658 3.808 -10.832 1.00 0.00 54 THR A O 18
ATOM 29795 N N . HIS A 1 55 ? -0.680 2.512 -9.617 1.00 0.00 55 HIS A N 18
ATOM 29796 C CA . HIS A 1 55 ? -1.152 3.601 -8.800 1.00 0.00 55 HIS A CA 18
ATOM 29797 C C . HIS A 1 55 ? -0.086 4.054 -7.787 1.00 0.00 55 HIS A C 18
ATOM 29798 O O . HIS A 1 55 ? -0.018 5.216 -7.429 1.00 0.00 55 HIS A O 18
ATOM 29813 N N . PHE A 1 56 ? 0.736 3.126 -7.350 1.00 0.00 56 PHE A N 18
ATOM 29814 C CA . PHE A 1 56 ? 1.845 3.416 -6.448 1.00 0.00 56 PHE A CA 18
ATOM 29815 C C . PHE A 1 56 ? 3.102 3.823 -7.188 1.00 0.00 56 PHE A C 18
ATOM 29816 O O . PHE A 1 56 ? 4.149 4.034 -6.582 1.00 0.00 56 PHE A O 18
ATOM 29833 N N . LYS A 1 57 ? 2.976 3.896 -8.487 1.00 0.00 57 LYS A N 18
ATOM 29834 C CA . LYS A 1 57 ? 4.025 4.353 -9.416 1.00 0.00 57 LYS A CA 18
ATOM 29835 C C . LYS A 1 57 ? 5.147 3.328 -9.607 1.00 0.00 57 LYS A C 18
ATOM 29836 O O . LYS A 1 57 ? 6.283 3.680 -9.945 1.00 0.00 57 LYS A O 18
ATOM 29855 N N . ILE A 1 58 ? 4.803 2.085 -9.469 1.00 0.00 58 ILE A N 18
ATOM 29856 C CA . ILE A 1 58 ? 5.688 0.996 -9.618 1.00 0.00 58 ILE A CA 18
ATOM 29857 C C . ILE A 1 58 ? 5.383 0.315 -10.943 1.00 0.00 58 ILE A C 18
ATOM 29858 O O . ILE A 1 58 ? 4.208 0.181 -11.301 1.00 0.00 58 ILE A O 18
ATOM 29874 N N . PRO A 1 59 ? 6.393 -0.048 -11.730 1.00 0.00 59 PRO A N 18
ATOM 29875 C CA . PRO A 1 59 ? 6.188 -0.853 -12.931 1.00 0.00 59 PRO A CA 18
ATOM 29876 C C . PRO A 1 59 ? 5.490 -2.150 -12.599 1.00 0.00 59 PRO A C 18
ATOM 29877 O O . PRO A 1 59 ? 5.827 -2.837 -11.617 1.00 0.00 59 PRO A O 18
ATOM 29888 N N . VAL A 1 60 ? 4.544 -2.499 -13.424 1.00 0.00 60 VAL A N 18
ATOM 29889 C CA . VAL A 1 60 ? 3.775 -3.710 -13.279 1.00 0.00 60 VAL A CA 18
ATOM 29890 C C . VAL A 1 60 ? 4.623 -4.944 -13.414 1.00 0.00 60 VAL A C 18
ATOM 29891 O O . VAL A 1 60 ? 4.186 -6.010 -13.108 1.00 0.00 60 VAL A O 18
ATOM 29904 N N . ASP A 1 61 ? 5.861 -4.773 -13.842 1.00 0.00 61 ASP A N 18
ATOM 29905 C CA . ASP A 1 61 ? 6.778 -5.893 -14.035 1.00 0.00 61 ASP A CA 18
ATOM 29906 C C . ASP A 1 61 ? 7.170 -6.513 -12.699 1.00 0.00 61 ASP A C 18
ATOM 29907 O O . ASP A 1 61 ? 7.707 -7.620 -12.639 1.00 0.00 61 ASP A O 18
ATOM 29916 N N . LYS A 1 62 ? 6.893 -5.804 -11.615 1.00 0.00 62 LYS A N 18
ATOM 29917 C CA . LYS A 1 62 ? 7.189 -6.294 -10.308 1.00 0.00 62 LYS A CA 18
ATOM 29918 C C . LYS A 1 62 ? 6.053 -7.131 -9.743 1.00 0.00 62 LYS A C 18
ATOM 29919 O O . LYS A 1 62 ? 6.188 -7.690 -8.682 1.00 0.00 62 LYS A O 18
ATOM 29938 N N . VAL A 1 63 ? 4.936 -7.196 -10.474 1.00 0.00 63 VAL A N 18
ATOM 29939 C CA . VAL A 1 63 ? 3.710 -7.991 -10.149 1.00 0.00 63 VAL A CA 18
ATOM 29940 C C . VAL A 1 63 ? 4.091 -9.440 -9.773 1.00 0.00 63 VAL A C 18
ATOM 29941 O O . VAL A 1 63 ? 3.442 -10.102 -8.954 1.00 0.00 63 VAL A O 18
ATOM 29954 N N . SER A 1 64 ? 5.170 -9.871 -10.391 1.00 0.00 64 SER A N 18
ATOM 29955 C CA . SER A 1 64 ? 5.831 -11.125 -10.177 1.00 0.00 64 SER A CA 18
ATOM 29956 C C . SER A 1 64 ? 6.207 -11.304 -8.693 1.00 0.00 64 SER A C 18
ATOM 29957 O O . SER A 1 64 ? 5.980 -12.359 -8.078 1.00 0.00 64 SER A O 18
ATOM 29965 N N . SER A 1 65 ? 6.773 -10.253 -8.150 1.00 0.00 65 SER A N 18
ATOM 29966 C CA . SER A 1 65 ? 7.339 -10.233 -6.850 1.00 0.00 65 SER A CA 18
ATOM 29967 C C . SER A 1 65 ? 6.452 -9.544 -5.836 1.00 0.00 65 SER A C 18
ATOM 29968 O O . SER A 1 65 ? 6.861 -9.336 -4.719 1.00 0.00 65 SER A O 18
ATOM 29976 N N . TYR A 1 66 ? 5.266 -9.205 -6.200 1.00 0.00 66 TYR A N 18
ATOM 29977 C CA . TYR A 1 66 ? 4.380 -8.562 -5.270 1.00 0.00 66 TYR A CA 18
ATOM 29978 C C . TYR A 1 66 ? 3.302 -9.490 -4.812 1.00 0.00 66 TYR A C 18
ATOM 29979 O O . TYR A 1 66 ? 2.809 -10.318 -5.570 1.00 0.00 66 TYR A O 18
ATOM 29997 N N . ALA A 1 67 ? 2.970 -9.371 -3.554 1.00 0.00 67 ALA A N 18
ATOM 29998 C CA . ALA A 1 67 ? 1.968 -10.181 -2.943 1.00 0.00 67 ALA A CA 18
ATOM 29999 C C . ALA A 1 67 ? 1.312 -9.386 -1.869 1.00 0.00 67 ALA A C 18
ATOM 30000 O O . ALA A 1 67 ? 1.988 -8.578 -1.182 1.00 0.00 67 ALA A O 18
ATOM 30007 N N . LEU A 1 68 ? 0.026 -9.554 -1.766 1.00 0.00 68 LEU A N 18
ATOM 30008 C CA . LEU A 1 68 ? -0.744 -8.976 -0.725 1.00 0.00 68 LEU A CA 18
ATOM 30009 C C . LEU A 1 68 ? -0.440 -9.719 0.561 1.00 0.00 68 LEU A C 18
ATOM 30010 O O . LEU A 1 68 ? -0.007 -10.873 0.519 1.00 0.00 68 LEU A O 18
ATOM 30026 N N . GLN A 1 69 ? -0.656 -9.086 1.656 1.00 0.00 69 GLN A N 18
ATOM 30027 C CA . GLN A 1 69 ? -0.365 -9.639 2.952 1.00 0.00 69 GLN A CA 18
ATOM 30028 C C . GLN A 1 69 ? -1.399 -9.140 3.950 1.00 0.00 69 GLN A C 18
ATOM 30029 O O . GLN A 1 69 ? -1.982 -8.059 3.770 1.00 0.00 69 GLN A O 18
ATOM 30043 N N . ASN A 1 70 ? -1.629 -9.939 4.958 1.00 0.00 70 ASN A N 18
ATOM 30044 C CA . ASN A 1 70 ? -2.533 -9.638 6.031 1.00 0.00 70 ASN A CA 18
ATOM 30045 C C . ASN A 1 70 ? -1.777 -8.903 7.129 1.00 0.00 70 ASN A C 18
ATOM 30046 O O . ASN A 1 70 ? -0.652 -9.287 7.473 1.00 0.00 70 ASN A O 18
ATOM 30057 N N . PRO A 1 71 ? -2.371 -7.858 7.697 1.00 0.00 71 PRO A N 18
ATOM 30058 C CA . PRO A 1 71 ? -1.738 -7.062 8.751 1.00 0.00 71 PRO A CA 18
ATOM 30059 C C . PRO A 1 71 ? -1.624 -7.757 10.122 1.00 0.00 71 PRO A C 18
ATOM 30060 O O . PRO A 1 71 ? -0.853 -7.309 10.964 1.00 0.00 71 PRO A O 18
ATOM 30071 N N . PHE A 1 72 ? -2.382 -8.819 10.366 1.00 0.00 72 PHE A N 18
ATOM 30072 C CA . PHE A 1 72 ? -2.318 -9.440 11.669 1.00 0.00 72 PHE A CA 18
ATOM 30073 C C . PHE A 1 72 ? -1.611 -10.757 11.636 1.00 0.00 72 PHE A C 18
ATOM 30074 O O . PHE A 1 72 ? -0.735 -11.038 12.457 1.00 0.00 72 PHE A O 18
ATOM 30091 N N . THR A 1 73 ? -1.965 -11.548 10.681 1.00 0.00 73 THR A N 18
ATOM 30092 C CA . THR A 1 73 ? -1.468 -12.900 10.572 1.00 0.00 73 THR A CA 18
ATOM 30093 C C . THR A 1 73 ? -0.120 -12.904 9.868 1.00 0.00 73 THR A C 18
ATOM 30094 O O . THR A 1 73 ? 0.689 -13.813 10.055 1.00 0.00 73 THR A O 18
ATOM 30105 N N . LEU A 1 74 ? 0.109 -11.859 9.074 1.00 0.00 74 LEU A N 18
ATOM 30106 C CA . LEU A 1 74 ? 1.324 -11.672 8.283 1.00 0.00 74 LEU A CA 18
ATOM 30107 C C . LEU A 1 74 ? 1.397 -12.671 7.151 1.00 0.00 74 LEU A C 18
ATOM 30108 O O . LEU A 1 74 ? 2.435 -12.832 6.496 1.00 0.00 74 LEU A O 18
ATOM 30124 N N . ALA A 1 75 ? 0.272 -13.299 6.892 1.00 0.00 75 ALA A N 18
ATOM 30125 C CA . ALA A 1 75 ? 0.157 -14.255 5.849 1.00 0.00 75 ALA A CA 18
ATOM 30126 C C . ALA A 1 75 ? -0.143 -13.537 4.581 1.00 0.00 75 ALA A C 18
ATOM 30127 O O . ALA A 1 75 ? -0.808 -12.503 4.593 1.00 0.00 75 ALA A O 18
ATOM 30134 N N . TYR A 1 76 ? 0.362 -14.041 3.509 1.00 0.00 76 TYR A N 18
ATOM 30135 C CA . TYR A 1 76 ? 0.153 -13.433 2.239 1.00 0.00 76 TYR A CA 18
ATOM 30136 C C . TYR A 1 76 ? -1.083 -13.917 1.584 1.00 0.00 76 TYR A C 18
ATOM 30137 O O . TYR A 1 76 ? -1.878 -14.683 2.149 1.00 0.00 76 TYR A O 18
ATOM 30155 N N . VAL A 1 77 ? -1.232 -13.466 0.394 1.00 0.00 77 VAL A N 18
ATOM 30156 C CA . VAL A 1 77 ? -2.175 -13.953 -0.539 1.00 0.00 77 VAL A CA 18
ATOM 30157 C C . VAL A 1 77 ? -1.336 -14.320 -1.741 1.00 0.00 77 VAL A C 18
ATOM 30158 O O . VAL A 1 77 ? -0.843 -13.450 -2.467 1.00 0.00 77 VAL A O 18
ATOM 30171 N N . GLU A 1 78 ? -1.094 -15.584 -1.878 1.00 0.00 78 GLU A N 18
ATOM 30172 C CA . GLU A 1 78 ? -0.229 -16.113 -2.908 1.00 0.00 78 GLU A CA 18
ATOM 30173 C C . GLU A 1 78 ? -1.060 -16.742 -3.995 1.00 0.00 78 GLU A C 18
ATOM 30174 O O . GLU A 1 78 ? -0.559 -17.458 -4.865 1.00 0.00 78 GLU A O 18
ATOM 30186 N N . ASP A 1 79 ? -2.321 -16.421 -3.949 1.00 0.00 79 ASP A N 18
ATOM 30187 C CA . ASP A 1 79 ? -3.318 -16.862 -4.860 1.00 0.00 79 ASP A CA 18
ATOM 30188 C C . ASP A 1 79 ? -3.199 -16.145 -6.148 1.00 0.00 79 ASP A C 18
ATOM 30189 O O . ASP A 1 79 ? -2.623 -15.058 -6.230 1.00 0.00 79 ASP A O 18
ATOM 30198 N N . SER A 1 80 ? -3.728 -16.741 -7.139 1.00 0.00 80 SER A N 18
ATOM 30199 C CA . SER A 1 80 ? -3.834 -16.162 -8.410 1.00 0.00 80 SER A CA 18
ATOM 30200 C C . SER A 1 80 ? -5.058 -15.294 -8.499 1.00 0.00 80 SER A C 18
ATOM 30201 O O . SER A 1 80 ? -5.031 -14.241 -9.118 1.00 0.00 80 SER A O 18
ATOM 30209 N N . PHE A 1 81 ? -6.110 -15.714 -7.860 1.00 0.00 81 PHE A N 18
ATOM 30210 C CA . PHE A 1 81 ? -7.337 -15.006 -7.827 1.00 0.00 81 PHE A CA 18
ATOM 30211 C C . PHE A 1 81 ? -7.805 -14.903 -6.390 1.00 0.00 81 PHE A C 18
ATOM 30212 O O . PHE A 1 81 ? -7.572 -15.806 -5.591 1.00 0.00 81 PHE A O 18
ATOM 30229 N N . LEU A 1 82 ? -8.456 -13.814 -6.074 1.00 0.00 82 LEU A N 18
ATOM 30230 C CA . LEU A 1 82 ? -8.971 -13.582 -4.739 1.00 0.00 82 LEU A CA 18
ATOM 30231 C C . LEU A 1 82 ? -10.258 -14.312 -4.527 1.00 0.00 82 LEU A C 18
ATOM 30232 O O . LEU A 1 82 ? -10.987 -14.615 -5.476 1.00 0.00 82 LEU A O 18
ATOM 30248 N N . THR A 1 83 ? -10.517 -14.610 -3.302 1.00 0.00 83 THR A N 18
ATOM 30249 C CA . THR A 1 83 ? -11.716 -15.225 -2.911 1.00 0.00 83 THR A CA 18
ATOM 30250 C C . THR A 1 83 ? -12.535 -14.176 -2.170 1.00 0.00 83 THR A C 18
ATOM 30251 O O . THR A 1 83 ? -11.949 -13.215 -1.635 1.00 0.00 83 THR A O 18
ATOM 30262 N N . PRO A 1 84 ? -13.878 -14.295 -2.142 1.00 0.00 84 PRO A N 18
ATOM 30263 C CA . PRO A 1 84 ? -14.730 -13.397 -1.346 1.00 0.00 84 PRO A CA 18
ATOM 30264 C C . PRO A 1 84 ? -14.292 -13.422 0.119 1.00 0.00 84 PRO A C 18
ATOM 30265 O O . PRO A 1 84 ? -14.284 -12.405 0.787 1.00 0.00 84 PRO A O 18
ATOM 30276 N N . GLU A 1 85 ? -13.887 -14.592 0.579 1.00 0.00 85 GLU A N 18
ATOM 30277 C CA . GLU A 1 85 ? -13.381 -14.780 1.918 1.00 0.00 85 GLU A CA 18
ATOM 30278 C C . GLU A 1 85 ? -12.147 -13.931 2.193 1.00 0.00 85 GLU A C 18
ATOM 30279 O O . GLU A 1 85 ? -12.046 -13.317 3.259 1.00 0.00 85 GLU A O 18
ATOM 30291 N N . ARG A 1 86 ? -11.221 -13.880 1.238 1.00 0.00 86 ARG A N 18
ATOM 30292 C CA . ARG A 1 86 ? -10.057 -13.055 1.399 1.00 0.00 86 ARG A CA 18
ATOM 30293 C C . ARG A 1 86 ? -10.419 -11.598 1.417 1.00 0.00 86 ARG A C 18
ATOM 30294 O O . ARG A 1 86 ? -9.834 -10.832 2.164 1.00 0.00 86 ARG A O 18
ATOM 30315 N N . LEU A 1 87 ? -11.383 -11.235 0.611 1.00 0.00 87 LEU A N 18
ATOM 30316 C CA . LEU A 1 87 ? -11.877 -9.884 0.561 1.00 0.00 87 LEU A CA 18
ATOM 30317 C C . LEU A 1 87 ? -12.501 -9.490 1.901 1.00 0.00 87 LEU A C 18
ATOM 30318 O O . LEU A 1 87 ? -12.147 -8.475 2.485 1.00 0.00 87 LEU A O 18
ATOM 30334 N N . VAL A 1 88 ? -13.391 -10.315 2.377 1.00 0.00 88 VAL A N 18
ATOM 30335 C CA . VAL A 1 88 ? -14.075 -10.115 3.600 1.00 0.00 88 VAL A CA 18
ATOM 30336 C C . VAL A 1 88 ? -13.192 -10.053 4.805 1.00 0.00 88 VAL A C 18
ATOM 30337 O O . VAL A 1 88 ? -13.337 -9.146 5.652 1.00 0.00 88 VAL A O 18
ATOM 30350 N N . GLU A 1 89 ? -12.274 -10.964 4.895 1.00 0.00 89 GLU A N 18
ATOM 30351 C CA . GLU A 1 89 ? -11.290 -10.895 5.935 1.00 0.00 89 GLU A CA 18
ATOM 30352 C C . GLU A 1 89 ? -10.368 -9.673 5.784 1.00 0.00 89 GLU A C 18
ATOM 30353 O O . GLU A 1 89 ? -9.740 -9.229 6.748 1.00 0.00 89 GLU A O 18
ATOM 30365 N N . ALA A 1 90 ? -10.236 -9.182 4.587 1.00 0.00 90 ALA A N 18
ATOM 30366 C CA . ALA A 1 90 ? -9.446 -7.974 4.347 1.00 0.00 90 ALA A CA 18
ATOM 30367 C C . ALA A 1 90 ? -10.196 -6.698 4.713 1.00 0.00 90 ALA A C 18
ATOM 30368 O O . ALA A 1 90 ? -9.577 -5.785 5.264 1.00 0.00 90 ALA A O 18
ATOM 30375 N N . GLU A 1 91 ? -11.527 -6.616 4.407 1.00 0.00 91 GLU A N 18
ATOM 30376 C CA . GLU A 1 91 ? -12.343 -5.465 4.821 1.00 0.00 91 GLU A CA 18
ATOM 30377 C C . GLU A 1 91 ? -12.193 -5.171 6.304 1.00 0.00 91 GLU A C 18
ATOM 30378 O O . GLU A 1 91 ? -12.395 -4.041 6.743 1.00 0.00 91 GLU A O 18
ATOM 30390 N N . LYS A 1 92 ? -11.882 -6.204 7.059 1.00 0.00 92 LYS A N 18
ATOM 30391 C CA . LYS A 1 92 ? -11.626 -6.108 8.478 1.00 0.00 92 LYS A CA 18
ATOM 30392 C C . LYS A 1 92 ? -10.625 -4.993 8.798 1.00 0.00 92 LYS A C 18
ATOM 30393 O O . LYS A 1 92 ? -10.751 -4.302 9.812 1.00 0.00 92 LYS A O 18
ATOM 30412 N N . SER A 1 93 ? -9.632 -4.835 7.948 1.00 0.00 93 SER A N 18
ATOM 30413 C CA . SER A 1 93 ? -8.633 -3.806 8.125 1.00 0.00 93 SER A CA 18
ATOM 30414 C C . SER A 1 93 ? -8.076 -3.225 6.803 1.00 0.00 93 SER A C 18
ATOM 30415 O O . SER A 1 93 ? -8.603 -2.241 6.268 1.00 0.00 93 SER A O 18
ATOM 30423 N N . TYR A 1 94 ? -7.038 -3.847 6.292 1.00 0.00 94 TYR A N 18
ATOM 30424 C CA . TYR A 1 94 ? -6.355 -3.442 5.089 1.00 0.00 94 TYR A CA 18
ATOM 30425 C C . TYR A 1 94 ? -5.668 -4.651 4.478 1.00 0.00 94 TYR A C 18
ATOM 30426 O O . TYR A 1 94 ? -5.677 -5.750 5.057 1.00 0.00 94 TYR A O 18
ATOM 30444 N N . PHE A 1 95 ? -5.054 -4.414 3.357 1.00 0.00 95 PHE A N 18
ATOM 30445 C CA . PHE A 1 95 ? -4.176 -5.333 2.677 1.00 0.00 95 PHE A CA 18
ATOM 30446 C C . PHE A 1 95 ? -2.826 -4.679 2.665 1.00 0.00 95 PHE A C 18
ATOM 30447 O O . PHE A 1 95 ? -2.744 -3.469 2.748 1.00 0.00 95 PHE A O 18
ATOM 30464 N N . ILE A 1 96 ? -1.789 -5.437 2.637 1.00 0.00 96 ILE A N 18
ATOM 30465 C CA . ILE A 1 96 ? -0.471 -4.871 2.486 1.00 0.00 96 ILE A CA 18
ATOM 30466 C C . ILE A 1 96 ? 0.111 -5.406 1.191 1.00 0.00 96 ILE A C 18
ATOM 30467 O O . ILE A 1 96 ? -0.008 -6.571 0.906 1.00 0.00 96 ILE A O 18
ATOM 30483 N N . LEU A 1 97 ? 0.714 -4.568 0.427 1.00 0.00 97 LEU A N 18
ATOM 30484 C CA . LEU A 1 97 ? 1.237 -4.917 -0.856 1.00 0.00 97 LEU A CA 18
ATOM 30485 C C . LEU A 1 97 ? 2.716 -4.671 -0.769 1.00 0.00 97 LEU A C 18
ATOM 30486 O O . LEU A 1 97 ? 3.144 -3.555 -0.527 1.00 0.00 97 LEU A O 18
ATOM 30502 N N . ARG A 1 98 ? 3.496 -5.706 -0.879 1.00 0.00 98 ARG A N 18
ATOM 30503 C CA . ARG A 1 98 ? 4.930 -5.551 -0.692 1.00 0.00 98 ARG A CA 18
ATOM 30504 C C . ARG A 1 98 ? 5.599 -6.539 -1.583 1.00 0.00 98 ARG A C 18
ATOM 30505 O O . ARG A 1 98 ? 4.922 -7.418 -2.169 1.00 0.00 98 ARG A O 18
ATOM 30526 N N . MET A 1 99 ? 6.891 -6.452 -1.644 1.00 0.00 99 MET A N 18
ATOM 30527 C CA . MET A 1 99 ? 7.648 -7.340 -2.412 1.00 0.00 99 MET A CA 18
ATOM 30528 C C . MET A 1 99 ? 7.862 -8.613 -1.625 1.00 0.00 99 MET A C 18
ATOM 30529 O O . MET A 1 99 ? 8.086 -8.570 -0.411 1.00 0.00 99 MET A O 18
ATOM 30543 N N . LYS A 1 100 ? 7.736 -9.718 -2.283 1.00 0.00 100 LYS A N 18
ATOM 30544 C CA . LYS A 1 100 ? 7.954 -10.990 -1.695 1.00 0.00 100 LYS A CA 18
ATOM 30545 C C . LYS A 1 100 ? 9.434 -11.187 -1.485 1.00 0.00 100 LYS A C 18
ATOM 30546 O O . LYS A 1 100 ? 10.244 -10.706 -2.292 1.00 0.00 100 LYS A O 18
ATOM 30565 N N . PRO A 1 101 ? 9.814 -11.867 -0.416 1.00 0.00 101 PRO A N 18
ATOM 30566 C CA . PRO A 1 101 ? 11.209 -12.138 -0.106 1.00 0.00 101 PRO A CA 18
ATOM 30567 C C . PRO A 1 101 ? 11.890 -12.924 -1.225 1.00 0.00 101 PRO A C 18
ATOM 30568 O O . PRO A 1 101 ? 11.360 -13.921 -1.722 1.00 0.00 101 PRO A O 18
ATOM 30579 N N . HIS A 1 102 ? 13.005 -12.427 -1.649 1.00 0.00 102 HIS A N 18
ATOM 30580 C CA . HIS A 1 102 ? 13.836 -13.023 -2.671 1.00 0.00 102 HIS A CA 18
ATOM 30581 C C . HIS A 1 102 ? 15.242 -12.599 -2.384 1.00 0.00 102 HIS A C 18
ATOM 30582 O O . HIS A 1 102 ? 15.449 -11.667 -1.586 1.00 0.00 102 HIS A O 18
ATOM 30597 N N . ALA A 1 103 ? 16.192 -13.244 -3.007 1.00 0.00 103 ALA A N 18
ATOM 30598 C CA . ALA A 1 103 ? 17.557 -12.820 -2.915 1.00 0.00 103 ALA A CA 18
ATOM 30599 C C . ALA A 1 103 ? 17.681 -11.510 -3.662 1.00 0.00 103 ALA A C 18
ATOM 30600 O O . ALA A 1 103 ? 17.038 -11.325 -4.705 1.00 0.00 103 ALA A O 18
ATOM 30607 N N . ILE A 1 104 ? 18.461 -10.617 -3.136 1.00 0.00 104 ILE A N 18
ATOM 30608 C CA . ILE A 1 104 ? 18.621 -9.314 -3.685 1.00 0.00 104 ILE A CA 18
ATOM 30609 C C . ILE A 1 104 ? 19.258 -9.341 -5.062 1.00 0.00 104 ILE A C 18
ATOM 30610 O O . ILE A 1 104 ? 20.338 -9.917 -5.263 1.00 0.00 104 ILE A O 18
ATOM 30626 N N . ALA A 1 105 ? 18.560 -8.783 -6.000 1.00 0.00 105 ALA A N 18
ATOM 30627 C CA . ALA A 1 105 ? 19.035 -8.634 -7.328 1.00 0.00 105 ALA A CA 18
ATOM 30628 C C . ALA A 1 105 ? 19.559 -7.230 -7.464 1.00 0.00 105 ALA A C 18
ATOM 30629 O O . ALA A 1 105 ? 18.786 -6.261 -7.457 1.00 0.00 105 ALA A O 18
ATOM 30636 N N . ASP A 1 106 ? 20.855 -7.111 -7.489 1.00 0.00 106 ASP A N 18
ATOM 30637 C CA . ASP A 1 106 ? 21.515 -5.844 -7.618 1.00 0.00 106 ASP A CA 18
ATOM 30638 C C . ASP A 1 106 ? 22.805 -6.030 -8.352 1.00 0.00 106 ASP A C 18
ATOM 30639 O O . ASP A 1 106 ? 23.802 -6.496 -7.788 1.00 0.00 106 ASP A O 18
ATOM 30648 N N . ARG A 1 107 ? 22.751 -5.767 -9.612 1.00 0.00 107 ARG A N 18
ATOM 30649 C CA . ARG A 1 107 ? 23.901 -5.828 -10.471 1.00 0.00 107 ARG A CA 18
ATOM 30650 C C . ARG A 1 107 ? 24.816 -4.658 -10.153 1.00 0.00 107 ARG A C 18
ATOM 30651 O O . ARG A 1 107 ? 24.402 -3.487 -10.381 1.00 0.00 107 ARG A O 18
ATOM 30673 N N . GLY A 1 1 ? -26.889 -17.754 -8.260 1.00 0.00 1 GLY A N 19
ATOM 30674 C CA . GLY A 1 1 ? -26.428 -18.411 -7.051 1.00 0.00 1 GLY A CA 19
ATOM 30675 C C . GLY A 1 1 ? -24.988 -18.100 -6.804 1.00 0.00 1 GLY A C 19
ATOM 30676 O O . GLY A 1 1 ? -24.161 -18.242 -7.701 1.00 0.00 1 GLY A O 19
ATOM 30682 N N . ALA A 1 2 ? -24.685 -17.656 -5.619 1.00 0.00 2 ALA A N 19
ATOM 30683 C CA . ALA A 1 2 ? -23.345 -17.294 -5.239 1.00 0.00 2 ALA A CA 19
ATOM 30684 C C . ALA A 1 2 ? -23.256 -17.366 -3.731 1.00 0.00 2 ALA A C 19
ATOM 30685 O O . ALA A 1 2 ? -24.165 -17.892 -3.091 1.00 0.00 2 ALA A O 19
ATOM 30692 N N . HIS A 1 3 ? -22.199 -16.851 -3.155 1.00 0.00 3 HIS A N 19
ATOM 30693 C CA . HIS A 1 3 ? -22.060 -16.864 -1.710 1.00 0.00 3 HIS A CA 19
ATOM 30694 C C . HIS A 1 3 ? -21.640 -15.490 -1.219 1.00 0.00 3 HIS A C 19
ATOM 30695 O O . HIS A 1 3 ? -20.926 -15.369 -0.222 1.00 0.00 3 HIS A O 19
ATOM 30710 N N . MET A 1 4 ? -22.184 -14.466 -1.888 1.00 0.00 4 MET A N 19
ATOM 30711 C CA . MET A 1 4 ? -21.906 -13.046 -1.627 1.00 0.00 4 MET A CA 19
ATOM 30712 C C . MET A 1 4 ? -20.544 -12.624 -2.117 1.00 0.00 4 MET A C 19
ATOM 30713 O O . MET A 1 4 ? -19.516 -13.028 -1.566 1.00 0.00 4 MET A O 19
ATOM 30727 N N . GLY A 1 5 ? -20.540 -11.817 -3.151 1.00 0.00 5 GLY A N 19
ATOM 30728 C CA . GLY A 1 5 ? -19.324 -11.261 -3.658 1.00 0.00 5 GLY A CA 19
ATOM 30729 C C . GLY A 1 5 ? -19.133 -9.899 -3.064 1.00 0.00 5 GLY A C 19
ATOM 30730 O O . GLY A 1 5 ? -18.880 -9.781 -1.856 1.00 0.00 5 GLY A O 19
ATOM 30734 N N . GLY A 1 6 ? -19.281 -8.863 -3.859 1.00 0.00 6 GLY A N 19
ATOM 30735 C CA . GLY A 1 6 ? -19.181 -7.574 -3.328 1.00 0.00 6 GLY A CA 19
ATOM 30736 C C . GLY A 1 6 ? -17.799 -7.100 -3.454 1.00 0.00 6 GLY A C 19
ATOM 30737 O O . GLY A 1 6 ? -16.948 -7.433 -2.635 1.00 0.00 6 GLY A O 19
ATOM 30741 N N . SER A 1 7 ? -17.541 -6.380 -4.492 1.00 0.00 7 SER A N 19
ATOM 30742 C CA . SER A 1 7 ? -16.230 -5.811 -4.678 1.00 0.00 7 SER A CA 19
ATOM 30743 C C . SER A 1 7 ? -15.986 -4.738 -3.616 1.00 0.00 7 SER A C 19
ATOM 30744 O O . SER A 1 7 ? -16.860 -3.909 -3.314 1.00 0.00 7 SER A O 19
ATOM 30752 N N . MET A 1 8 ? -14.819 -4.794 -3.045 1.00 0.00 8 MET A N 19
ATOM 30753 C CA . MET A 1 8 ? -14.502 -4.044 -1.865 1.00 0.00 8 MET A CA 19
ATOM 30754 C C . MET A 1 8 ? -13.417 -3.080 -2.078 1.00 0.00 8 MET A C 19
ATOM 30755 O O . MET A 1 8 ? -12.438 -3.387 -2.724 1.00 0.00 8 MET A O 19
ATOM 30769 N N . LYS A 1 9 ? -13.578 -1.920 -1.532 1.00 0.00 9 LYS A N 19
ATOM 30770 C CA . LYS A 1 9 ? -12.585 -0.939 -1.561 1.00 0.00 9 LYS A CA 19
ATOM 30771 C C . LYS A 1 9 ? -11.833 -0.993 -0.237 1.00 0.00 9 LYS A C 19
ATOM 30772 O O . LYS A 1 9 ? -12.298 -0.504 0.798 1.00 0.00 9 LYS A O 19
ATOM 30791 N N . ILE A 1 10 ? -10.709 -1.629 -0.299 1.00 0.00 10 ILE A N 19
ATOM 30792 C CA . ILE A 1 10 ? -9.883 -1.937 0.820 1.00 0.00 10 ILE A CA 19
ATOM 30793 C C . ILE A 1 10 ? -8.644 -1.070 0.803 1.00 0.00 10 ILE A C 19
ATOM 30794 O O . ILE A 1 10 ? -8.109 -0.783 -0.272 1.00 0.00 10 ILE A O 19
ATOM 30810 N N . ARG A 1 11 ? -8.222 -0.616 1.973 1.00 0.00 11 ARG A N 19
ATOM 30811 C CA . ARG A 1 11 ? -6.981 0.091 2.099 1.00 0.00 11 ARG A CA 19
ATOM 30812 C C . ARG A 1 11 ? -5.852 -0.841 1.869 1.00 0.00 11 ARG A C 19
ATOM 30813 O O . ARG A 1 11 ? -5.804 -1.929 2.446 1.00 0.00 11 ARG A O 19
ATOM 30834 N N . VAL A 1 12 ? -4.987 -0.473 1.035 1.00 0.00 12 VAL A N 19
ATOM 30835 C CA . VAL A 1 12 ? -3.856 -1.232 0.788 1.00 0.00 12 VAL A CA 19
ATOM 30836 C C . VAL A 1 12 ? -2.653 -0.466 1.221 1.00 0.00 12 VAL A C 19
ATOM 30837 O O . VAL A 1 12 ? -2.488 0.674 0.755 1.00 0.00 12 VAL A O 19
ATOM 30850 N N . GLU A 1 13 ? -1.841 -1.004 2.101 1.00 0.00 13 GLU A N 19
ATOM 30851 C CA . GLU A 1 13 ? -0.581 -0.378 2.302 1.00 0.00 13 GLU A CA 19
ATOM 30852 C C . GLU A 1 13 ? 0.348 -0.891 1.244 1.00 0.00 13 GLU A C 19
ATOM 30853 O O . GLU A 1 13 ? 0.218 -2.025 0.814 1.00 0.00 13 GLU A O 19
ATOM 30865 N N . LEU A 1 14 ? 1.262 -0.085 0.831 1.00 0.00 14 LEU A N 19
ATOM 30866 C CA . LEU A 1 14 ? 2.247 -0.484 -0.121 1.00 0.00 14 LEU A CA 19
ATOM 30867 C C . LEU A 1 14 ? 3.623 -0.212 0.406 1.00 0.00 14 LEU A C 19
ATOM 30868 O O . LEU A 1 14 ? 3.903 0.879 0.927 1.00 0.00 14 LEU A O 19
ATOM 30884 N N . ILE A 1 15 ? 4.472 -1.204 0.357 1.00 0.00 15 ILE A N 19
ATOM 30885 C CA . ILE A 1 15 ? 5.874 -0.942 0.606 1.00 0.00 15 ILE A CA 19
ATOM 30886 C C . ILE A 1 15 ? 6.662 -1.207 -0.663 1.00 0.00 15 ILE A C 19
ATOM 30887 O O . ILE A 1 15 ? 6.753 -2.359 -1.134 1.00 0.00 15 ILE A O 19
ATOM 30903 N N . ASN A 1 16 ? 7.222 -0.165 -1.214 1.00 0.00 16 ASN A N 19
ATOM 30904 C CA . ASN A 1 16 ? 8.048 -0.238 -2.409 1.00 0.00 16 ASN A CA 19
ATOM 30905 C C . ASN A 1 16 ? 9.478 0.162 -2.102 1.00 0.00 16 ASN A C 19
ATOM 30906 O O . ASN A 1 16 ? 10.231 0.587 -2.988 1.00 0.00 16 ASN A O 19
ATOM 30917 N N . GLY A 1 17 ? 9.870 -0.063 -0.869 1.00 0.00 17 GLY A N 19
ATOM 30918 C CA . GLY A 1 17 ? 11.206 0.270 -0.401 1.00 0.00 17 GLY A CA 19
ATOM 30919 C C . GLY A 1 17 ? 12.263 -0.716 -0.883 1.00 0.00 17 GLY A C 19
ATOM 30920 O O . GLY A 1 17 ? 13.024 -1.258 -0.090 1.00 0.00 17 GLY A O 19
ATOM 30924 N N . ASN A 1 18 ? 12.226 -0.993 -2.158 1.00 0.00 18 ASN A N 19
ATOM 30925 C CA . ASN A 1 18 ? 13.187 -1.795 -2.851 1.00 0.00 18 ASN A CA 19
ATOM 30926 C C . ASN A 1 18 ? 13.612 -1.127 -4.138 1.00 0.00 18 ASN A C 19
ATOM 30927 O O . ASN A 1 18 ? 14.563 -1.579 -4.790 1.00 0.00 18 ASN A O 19
ATOM 30938 N N . GLU A 1 19 ? 12.916 -0.043 -4.524 1.00 0.00 19 GLU A N 19
ATOM 30939 C CA . GLU A 1 19 ? 13.273 0.722 -5.692 1.00 0.00 19 GLU A CA 19
ATOM 30940 C C . GLU A 1 19 ? 14.446 1.635 -5.334 1.00 0.00 19 GLU A C 19
ATOM 30941 O O . GLU A 1 19 ? 14.314 2.851 -5.356 1.00 0.00 19 GLU A O 19
ATOM 30953 N N . HIS A 1 20 ? 15.585 1.012 -4.989 1.00 0.00 20 HIS A N 19
ATOM 30954 C CA . HIS A 1 20 ? 16.769 1.678 -4.449 1.00 0.00 20 HIS A CA 19
ATOM 30955 C C . HIS A 1 20 ? 16.511 2.179 -3.052 1.00 0.00 20 HIS A C 19
ATOM 30956 O O . HIS A 1 20 ? 15.491 2.827 -2.799 1.00 0.00 20 HIS A O 19
ATOM 30971 N N . ARG A 1 21 ? 17.430 1.868 -2.151 1.00 0.00 21 ARG A N 19
ATOM 30972 C CA . ARG A 1 21 ? 17.397 2.321 -0.766 1.00 0.00 21 ARG A CA 19
ATOM 30973 C C . ARG A 1 21 ? 16.347 1.586 0.066 1.00 0.00 21 ARG A C 19
ATOM 30974 O O . ARG A 1 21 ? 15.170 1.924 0.060 1.00 0.00 21 ARG A O 19
ATOM 30995 N N . THR A 1 22 ? 16.794 0.571 0.778 1.00 0.00 22 THR A N 19
ATOM 30996 C CA . THR A 1 22 ? 15.939 -0.219 1.651 1.00 0.00 22 THR A CA 19
ATOM 30997 C C . THR A 1 22 ? 15.947 0.368 3.064 1.00 0.00 22 THR A C 19
ATOM 30998 O O . THR A 1 22 ? 15.468 -0.216 4.045 1.00 0.00 22 THR A O 19
ATOM 31009 N N . SER A 1 23 ? 16.477 1.534 3.117 1.00 0.00 23 SER A N 19
ATOM 31010 C CA . SER A 1 23 ? 16.601 2.353 4.278 1.00 0.00 23 SER A CA 19
ATOM 31011 C C . SER A 1 23 ? 16.529 3.775 3.775 1.00 0.00 23 SER A C 19
ATOM 31012 O O . SER A 1 23 ? 17.346 4.162 2.920 1.00 0.00 23 SER A O 19
ATOM 31020 N N . SER A 1 24 ? 15.538 4.511 4.254 1.00 0.00 24 SER A N 19
ATOM 31021 C CA . SER A 1 24 ? 15.193 5.832 3.771 1.00 0.00 24 SER A CA 19
ATOM 31022 C C . SER A 1 24 ? 14.686 5.730 2.346 1.00 0.00 24 SER A C 19
ATOM 31023 O O . SER A 1 24 ? 15.457 5.734 1.370 1.00 0.00 24 SER A O 19
ATOM 31031 N N . THR A 1 25 ? 13.398 5.603 2.264 1.00 0.00 25 THR A N 19
ATOM 31032 C CA . THR A 1 25 ? 12.678 5.336 1.056 1.00 0.00 25 THR A CA 19
ATOM 31033 C C . THR A 1 25 ? 12.662 6.539 0.069 1.00 0.00 25 THR A C 19
ATOM 31034 O O . THR A 1 25 ? 13.106 7.656 0.424 1.00 0.00 25 THR A O 19
ATOM 31045 N N . PRO A 1 26 ? 12.203 6.310 -1.195 1.00 0.00 26 PRO A N 19
ATOM 31046 C CA . PRO A 1 26 ? 12.131 7.346 -2.253 1.00 0.00 26 PRO A CA 19
ATOM 31047 C C . PRO A 1 26 ? 11.157 8.498 -1.941 1.00 0.00 26 PRO A C 19
ATOM 31048 O O . PRO A 1 26 ? 10.893 8.833 -0.783 1.00 0.00 26 PRO A O 19
ATOM 31059 N N . GLN A 1 27 ? 10.583 9.065 -2.998 1.00 0.00 27 GLN A N 19
ATOM 31060 C CA . GLN A 1 27 ? 9.674 10.210 -2.944 1.00 0.00 27 GLN A CA 19
ATOM 31061 C C . GLN A 1 27 ? 8.284 9.816 -2.451 1.00 0.00 27 GLN A C 19
ATOM 31062 O O . GLN A 1 27 ? 7.282 10.461 -2.746 1.00 0.00 27 GLN A O 19
ATOM 31076 N N . GLN A 1 28 ? 8.264 8.778 -1.684 1.00 0.00 28 GLN A N 19
ATOM 31077 C CA . GLN A 1 28 ? 7.086 8.244 -1.077 1.00 0.00 28 GLN A CA 19
ATOM 31078 C C . GLN A 1 28 ? 6.807 9.018 0.211 1.00 0.00 28 GLN A C 19
ATOM 31079 O O . GLN A 1 28 ? 7.747 9.582 0.799 1.00 0.00 28 GLN A O 19
ATOM 31093 N N . PRO A 1 29 ? 5.539 9.082 0.664 1.00 0.00 29 PRO A N 19
ATOM 31094 C CA . PRO A 1 29 ? 5.165 9.775 1.915 1.00 0.00 29 PRO A CA 19
ATOM 31095 C C . PRO A 1 29 ? 5.810 9.138 3.159 1.00 0.00 29 PRO A C 19
ATOM 31096 O O . PRO A 1 29 ? 6.510 8.117 3.065 1.00 0.00 29 PRO A O 19
ATOM 31107 N N . GLN A 1 30 ? 5.590 9.744 4.313 1.00 0.00 30 GLN A N 19
ATOM 31108 C CA . GLN A 1 30 ? 6.139 9.240 5.551 1.00 0.00 30 GLN A CA 19
ATOM 31109 C C . GLN A 1 30 ? 5.400 8.009 5.991 1.00 0.00 30 GLN A C 19
ATOM 31110 O O . GLN A 1 30 ? 6.009 6.980 6.286 1.00 0.00 30 GLN A O 19
ATOM 31124 N N . GLN A 1 31 ? 4.091 8.109 6.026 1.00 0.00 31 GLN A N 19
ATOM 31125 C CA . GLN A 1 31 ? 3.280 6.973 6.244 1.00 0.00 31 GLN A CA 19
ATOM 31126 C C . GLN A 1 31 ? 3.272 6.220 4.953 1.00 0.00 31 GLN A C 19
ATOM 31127 O O . GLN A 1 31 ? 3.371 6.847 3.874 1.00 0.00 31 GLN A O 19
ATOM 31141 N N . ASN A 1 32 ? 3.143 4.929 5.026 1.00 0.00 32 ASN A N 19
ATOM 31142 C CA . ASN A 1 32 ? 3.198 4.106 3.862 1.00 0.00 32 ASN A CA 19
ATOM 31143 C C . ASN A 1 32 ? 2.106 4.473 2.901 1.00 0.00 32 ASN A C 19
ATOM 31144 O O . ASN A 1 32 ? 0.953 4.683 3.319 1.00 0.00 32 ASN A O 19
ATOM 31155 N N . PRO A 1 33 ? 2.463 4.628 1.623 1.00 0.00 33 PRO A N 19
ATOM 31156 C CA . PRO A 1 33 ? 1.518 4.882 0.539 1.00 0.00 33 PRO A CA 19
ATOM 31157 C C . PRO A 1 33 ? 0.360 3.899 0.614 1.00 0.00 33 PRO A C 19
ATOM 31158 O O . PRO A 1 33 ? 0.567 2.684 0.742 1.00 0.00 33 PRO A O 19
ATOM 31169 N N . SER A 1 34 ? -0.827 4.412 0.547 1.00 0.00 34 SER A N 19
ATOM 31170 C CA . SER A 1 34 ? -1.988 3.612 0.691 1.00 0.00 34 SER A CA 19
ATOM 31171 C C . SER A 1 34 ? -3.032 4.031 -0.296 1.00 0.00 34 SER A C 19
ATOM 31172 O O . SER A 1 34 ? -3.011 5.167 -0.803 1.00 0.00 34 SER A O 19
ATOM 31180 N N . VAL A 1 35 ? -3.904 3.136 -0.600 1.00 0.00 35 VAL A N 19
ATOM 31181 C CA . VAL A 1 35 ? -4.971 3.394 -1.500 1.00 0.00 35 VAL A CA 19
ATOM 31182 C C . VAL A 1 35 ? -6.133 2.568 -1.114 1.00 0.00 35 VAL A C 19
ATOM 31183 O O . VAL A 1 35 ? -5.972 1.495 -0.556 1.00 0.00 35 VAL A O 19
ATOM 31196 N N . SER A 1 36 ? -7.273 3.066 -1.357 1.00 0.00 36 SER A N 19
ATOM 31197 C CA . SER A 1 36 ? -8.431 2.335 -1.164 1.00 0.00 36 SER A CA 19
ATOM 31198 C C . SER A 1 36 ? -8.759 1.746 -2.544 1.00 0.00 36 SER A C 19
ATOM 31199 O O . SER A 1 36 ? -9.174 2.458 -3.462 1.00 0.00 36 SER A O 19
ATOM 31207 N N . HIS A 1 37 ? -8.515 0.475 -2.689 1.00 0.00 37 HIS A N 19
ATOM 31208 C CA . HIS A 1 37 ? -8.568 -0.172 -3.945 1.00 0.00 37 HIS A CA 19
ATOM 31209 C C . HIS A 1 37 ? -9.725 -1.146 -3.994 1.00 0.00 37 HIS A C 19
ATOM 31210 O O . HIS A 1 37 ? -10.032 -1.794 -3.013 1.00 0.00 37 HIS A O 19
ATOM 31225 N N . ILE A 1 38 ? -10.313 -1.237 -5.145 1.00 0.00 38 ILE A N 19
ATOM 31226 C CA . ILE A 1 38 ? -11.497 -2.072 -5.458 1.00 0.00 38 ILE A CA 19
ATOM 31227 C C . ILE A 1 38 ? -10.945 -3.509 -5.763 1.00 0.00 38 ILE A C 19
ATOM 31228 O O . ILE A 1 38 ? -10.190 -3.725 -6.731 1.00 0.00 38 ILE A O 19
ATOM 31244 N N . PHE A 1 39 ? -11.264 -4.419 -4.932 1.00 0.00 39 PHE A N 19
ATOM 31245 C CA . PHE A 1 39 ? -10.884 -5.778 -5.092 1.00 0.00 39 PHE A CA 19
ATOM 31246 C C . PHE A 1 39 ? -12.111 -6.617 -5.336 1.00 0.00 39 PHE A C 19
ATOM 31247 O O . PHE A 1 39 ? -13.176 -6.342 -4.789 1.00 0.00 39 PHE A O 19
ATOM 31264 N N . ASP A 1 40 ? -11.943 -7.622 -6.146 1.00 0.00 40 ASP A N 19
ATOM 31265 C CA . ASP A 1 40 ? -12.978 -8.555 -6.505 1.00 0.00 40 ASP A CA 19
ATOM 31266 C C . ASP A 1 40 ? -12.345 -9.930 -6.672 1.00 0.00 40 ASP A C 19
ATOM 31267 O O . ASP A 1 40 ? -11.115 -10.078 -6.487 1.00 0.00 40 ASP A O 19
ATOM 31276 N N . GLY A 1 41 ? -13.135 -10.874 -7.116 1.00 0.00 41 GLY A N 19
ATOM 31277 C CA . GLY A 1 41 ? -12.676 -12.239 -7.264 1.00 0.00 41 GLY A CA 19
ATOM 31278 C C . GLY A 1 41 ? -12.799 -12.697 -8.697 1.00 0.00 41 GLY A C 19
ATOM 31279 O O . GLY A 1 41 ? -12.891 -13.897 -8.983 1.00 0.00 41 GLY A O 19
ATOM 31283 N N . GLU A 1 42 ? -12.833 -11.738 -9.600 1.00 0.00 42 GLU A N 19
ATOM 31284 C CA . GLU A 1 42 ? -12.979 -11.985 -10.991 1.00 0.00 42 GLU A CA 19
ATOM 31285 C C . GLU A 1 42 ? -11.718 -11.628 -11.746 1.00 0.00 42 GLU A C 19
ATOM 31286 O O . GLU A 1 42 ? -11.439 -12.166 -12.806 1.00 0.00 42 GLU A O 19
ATOM 31298 N N . THR A 1 43 ? -10.979 -10.730 -11.184 1.00 0.00 43 THR A N 19
ATOM 31299 C CA . THR A 1 43 ? -9.733 -10.337 -11.656 1.00 0.00 43 THR A CA 19
ATOM 31300 C C . THR A 1 43 ? -8.701 -11.130 -10.864 1.00 0.00 43 THR A C 19
ATOM 31301 O O . THR A 1 43 ? -8.975 -11.491 -9.696 1.00 0.00 43 THR A O 19
ATOM 31312 N N . ALA A 1 44 ? -7.528 -11.358 -11.410 1.00 0.00 44 ALA A N 19
ATOM 31313 C CA . ALA A 1 44 ? -6.529 -12.102 -10.703 1.00 0.00 44 ALA A CA 19
ATOM 31314 C C . ALA A 1 44 ? -5.891 -11.162 -9.728 1.00 0.00 44 ALA A C 19
ATOM 31315 O O . ALA A 1 44 ? -5.931 -9.928 -9.929 1.00 0.00 44 ALA A O 19
ATOM 31322 N N . VAL A 1 45 ? -5.325 -11.706 -8.692 1.00 0.00 45 VAL A N 19
ATOM 31323 C CA . VAL A 1 45 ? -4.624 -10.948 -7.687 1.00 0.00 45 VAL A CA 19
ATOM 31324 C C . VAL A 1 45 ? -3.585 -10.071 -8.343 1.00 0.00 45 VAL A C 19
ATOM 31325 O O . VAL A 1 45 ? -3.573 -8.874 -8.157 1.00 0.00 45 VAL A O 19
ATOM 31338 N N . LYS A 1 46 ? -2.770 -10.709 -9.151 1.00 0.00 46 LYS A N 19
ATOM 31339 C CA . LYS A 1 46 ? -1.632 -10.087 -9.853 1.00 0.00 46 LYS A CA 19
ATOM 31340 C C . LYS A 1 46 ? -2.105 -8.901 -10.677 1.00 0.00 46 LYS A C 19
ATOM 31341 O O . LYS A 1 46 ? -1.447 -7.908 -10.786 1.00 0.00 46 LYS A O 19
ATOM 31360 N N . ASP A 1 47 ? -3.261 -9.021 -11.240 1.00 0.00 47 ASP A N 19
ATOM 31361 C CA . ASP A 1 47 ? -3.799 -7.974 -12.038 1.00 0.00 47 ASP A CA 19
ATOM 31362 C C . ASP A 1 47 ? -4.289 -6.831 -11.199 1.00 0.00 47 ASP A C 19
ATOM 31363 O O . ASP A 1 47 ? -4.128 -5.673 -11.573 1.00 0.00 47 ASP A O 19
ATOM 31372 N N . HIS A 1 48 ? -4.851 -7.155 -10.037 1.00 0.00 48 HIS A N 19
ATOM 31373 C CA . HIS A 1 48 ? -5.200 -6.146 -9.036 1.00 0.00 48 HIS A CA 19
ATOM 31374 C C . HIS A 1 48 ? -3.889 -5.440 -8.614 1.00 0.00 48 HIS A C 19
ATOM 31375 O O . HIS A 1 48 ? -3.846 -4.225 -8.426 1.00 0.00 48 HIS A O 19
ATOM 31390 N N . ILE A 1 49 ? -2.853 -6.239 -8.511 1.00 0.00 49 ILE A N 19
ATOM 31391 C CA . ILE A 1 49 ? -1.521 -5.809 -8.149 1.00 0.00 49 ILE A CA 19
ATOM 31392 C C . ILE A 1 49 ? -0.906 -4.908 -9.204 1.00 0.00 49 ILE A C 19
ATOM 31393 O O . ILE A 1 49 ? -0.350 -3.894 -8.854 1.00 0.00 49 ILE A O 19
ATOM 31409 N N . LYS A 1 50 ? -1.053 -5.238 -10.498 1.00 0.00 50 LYS A N 19
ATOM 31410 C CA . LYS A 1 50 ? -0.576 -4.343 -11.561 1.00 0.00 50 LYS A CA 19
ATOM 31411 C C . LYS A 1 50 ? -1.210 -2.959 -11.430 1.00 0.00 50 LYS A C 19
ATOM 31412 O O . LYS A 1 50 ? -0.543 -1.943 -11.645 1.00 0.00 50 LYS A O 19
ATOM 31431 N N . VAL A 1 51 ? -2.480 -2.931 -11.052 1.00 0.00 51 VAL A N 19
ATOM 31432 C CA . VAL A 1 51 ? -3.198 -1.689 -10.848 1.00 0.00 51 VAL A CA 19
ATOM 31433 C C . VAL A 1 51 ? -2.619 -0.944 -9.671 1.00 0.00 51 VAL A C 19
ATOM 31434 O O . VAL A 1 51 ? -2.275 0.232 -9.794 1.00 0.00 51 VAL A O 19
ATOM 31447 N N . LEU A 1 52 ? -2.534 -1.609 -8.542 1.00 0.00 52 LEU A N 19
ATOM 31448 C CA . LEU A 1 52 ? -1.943 -1.039 -7.351 1.00 0.00 52 LEU A CA 19
ATOM 31449 C C . LEU A 1 52 ? -0.562 -0.514 -7.639 1.00 0.00 52 LEU A C 19
ATOM 31450 O O . LEU A 1 52 ? -0.281 0.634 -7.348 1.00 0.00 52 LEU A O 19
ATOM 31466 N N . LEU A 1 53 ? 0.270 -1.336 -8.276 1.00 0.00 53 LEU A N 19
ATOM 31467 C CA . LEU A 1 53 ? 1.604 -0.944 -8.633 1.00 0.00 53 LEU A CA 19
ATOM 31468 C C . LEU A 1 53 ? 1.568 0.301 -9.490 1.00 0.00 53 LEU A C 19
ATOM 31469 O O . LEU A 1 53 ? 2.249 1.239 -9.213 1.00 0.00 53 LEU A O 19
ATOM 31485 N N . THR A 1 54 ? 0.720 0.307 -10.485 1.00 0.00 54 THR A N 19
ATOM 31486 C CA . THR A 1 54 ? 0.560 1.415 -11.333 1.00 0.00 54 THR A CA 19
ATOM 31487 C C . THR A 1 54 ? 0.094 2.698 -10.623 1.00 0.00 54 THR A C 19
ATOM 31488 O O . THR A 1 54 ? 0.615 3.798 -10.882 1.00 0.00 54 THR A O 19
ATOM 31499 N N . HIS A 1 55 ? -0.816 2.559 -9.699 1.00 0.00 55 HIS A N 19
ATOM 31500 C CA . HIS A 1 55 ? -1.287 3.668 -8.908 1.00 0.00 55 HIS A CA 19
ATOM 31501 C C . HIS A 1 55 ? -0.221 4.145 -7.920 1.00 0.00 55 HIS A C 19
ATOM 31502 O O . HIS A 1 55 ? -0.126 5.332 -7.614 1.00 0.00 55 HIS A O 19
ATOM 31517 N N . PHE A 1 56 ? 0.598 3.225 -7.472 1.00 0.00 56 PHE A N 19
ATOM 31518 C CA . PHE A 1 56 ? 1.732 3.537 -6.629 1.00 0.00 56 PHE A CA 19
ATOM 31519 C C . PHE A 1 56 ? 2.964 3.900 -7.459 1.00 0.00 56 PHE A C 19
ATOM 31520 O O . PHE A 1 56 ? 4.044 4.153 -6.925 1.00 0.00 56 PHE A O 19
ATOM 31537 N N . LYS A 1 57 ? 2.770 3.903 -8.758 1.00 0.00 57 LYS A N 19
ATOM 31538 C CA . LYS A 1 57 ? 3.782 4.294 -9.761 1.00 0.00 57 LYS A CA 19
ATOM 31539 C C . LYS A 1 57 ? 4.987 3.358 -9.795 1.00 0.00 57 LYS A C 19
ATOM 31540 O O . LYS A 1 57 ? 6.115 3.773 -10.014 1.00 0.00 57 LYS A O 19
ATOM 31559 N N . ILE A 1 58 ? 4.709 2.101 -9.644 1.00 0.00 58 ILE A N 19
ATOM 31560 C CA . ILE A 1 58 ? 5.652 1.054 -9.685 1.00 0.00 58 ILE A CA 19
ATOM 31561 C C . ILE A 1 58 ? 5.437 0.289 -10.988 1.00 0.00 58 ILE A C 19
ATOM 31562 O O . ILE A 1 58 ? 4.285 0.157 -11.434 1.00 0.00 58 ILE A O 19
ATOM 31578 N N . PRO A 1 59 ? 6.503 -0.148 -11.671 1.00 0.00 59 PRO A N 19
ATOM 31579 C CA . PRO A 1 59 ? 6.373 -0.999 -12.851 1.00 0.00 59 PRO A CA 19
ATOM 31580 C C . PRO A 1 59 ? 5.649 -2.279 -12.515 1.00 0.00 59 PRO A C 19
ATOM 31581 O O . PRO A 1 59 ? 5.964 -2.965 -11.528 1.00 0.00 59 PRO A O 19
ATOM 31592 N N . VAL A 1 60 ? 4.697 -2.606 -13.344 1.00 0.00 60 VAL A N 19
ATOM 31593 C CA . VAL A 1 60 ? 3.895 -3.787 -13.209 1.00 0.00 60 VAL A CA 19
ATOM 31594 C C . VAL A 1 60 ? 4.702 -5.055 -13.337 1.00 0.00 60 VAL A C 19
ATOM 31595 O O . VAL A 1 60 ? 4.217 -6.107 -13.058 1.00 0.00 60 VAL A O 19
ATOM 31608 N N . ASP A 1 61 ? 5.952 -4.939 -13.741 1.00 0.00 61 ASP A N 19
ATOM 31609 C CA . ASP A 1 61 ? 6.827 -6.100 -13.865 1.00 0.00 61 ASP A CA 19
ATOM 31610 C C . ASP A 1 61 ? 7.207 -6.653 -12.516 1.00 0.00 61 ASP A C 19
ATOM 31611 O O . ASP A 1 61 ? 7.700 -7.787 -12.401 1.00 0.00 61 ASP A O 19
ATOM 31620 N N . LYS A 1 62 ? 6.956 -5.872 -11.492 1.00 0.00 62 LYS A N 19
ATOM 31621 C CA . LYS A 1 62 ? 7.249 -6.247 -10.158 1.00 0.00 62 LYS A CA 19
ATOM 31622 C C . LYS A 1 62 ? 6.132 -7.064 -9.540 1.00 0.00 62 LYS A C 19
ATOM 31623 O O . LYS A 1 62 ? 6.292 -7.618 -8.478 1.00 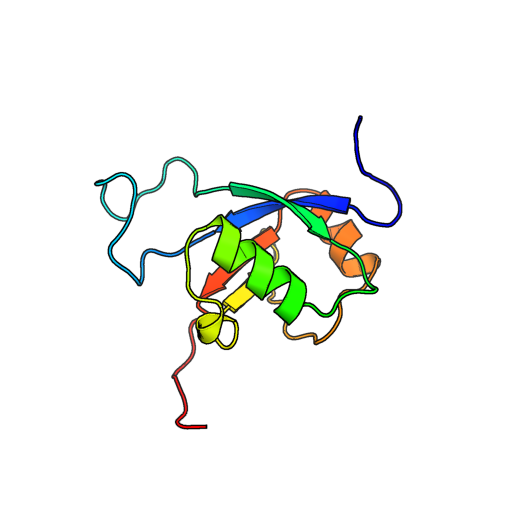0.00 62 LYS A O 19
ATOM 31642 N N . VAL A 1 63 ? 5.001 -7.134 -10.255 1.00 0.00 63 VAL A N 19
ATOM 31643 C CA . VAL A 1 63 ? 3.765 -7.907 -9.910 1.00 0.00 63 VAL A CA 19
ATOM 31644 C C . VAL A 1 63 ? 4.139 -9.356 -9.546 1.00 0.00 63 VAL A C 19
ATOM 31645 O O . VAL A 1 63 ? 3.503 -10.008 -8.714 1.00 0.00 63 VAL A O 19
ATOM 31658 N N . SER A 1 64 ? 5.211 -9.796 -10.180 1.00 0.00 64 SER A N 19
ATOM 31659 C CA . SER A 1 64 ? 5.845 -11.063 -9.986 1.00 0.00 64 SER A CA 19
ATOM 31660 C C . SER A 1 64 ? 6.197 -11.250 -8.494 1.00 0.00 64 SER A C 19
ATOM 31661 O O . SER A 1 64 ? 5.880 -12.267 -7.860 1.00 0.00 64 SER A O 19
ATOM 31669 N N . SER A 1 65 ? 6.821 -10.223 -7.955 1.00 0.00 65 SER A N 19
ATOM 31670 C CA . SER A 1 65 ? 7.358 -10.230 -6.644 1.00 0.00 65 SER A CA 19
ATOM 31671 C C . SER A 1 65 ? 6.463 -9.499 -5.651 1.00 0.00 65 SER A C 19
ATOM 31672 O O . SER A 1 65 ? 6.830 -9.335 -4.505 1.00 0.00 65 SER A O 19
ATOM 31680 N N . TYR A 1 66 ? 5.296 -9.097 -6.061 1.00 0.00 66 TYR A N 19
ATOM 31681 C CA . TYR A 1 66 ? 4.399 -8.411 -5.171 1.00 0.00 66 TYR A CA 19
ATOM 31682 C C . TYR A 1 66 ? 3.281 -9.291 -4.774 1.00 0.00 66 TYR A C 19
ATOM 31683 O O . TYR A 1 66 ? 2.830 -10.121 -5.558 1.00 0.00 66 TYR A O 19
ATOM 31701 N N . ALA A 1 67 ? 2.863 -9.136 -3.551 1.00 0.00 67 ALA A N 19
ATOM 31702 C CA . ALA A 1 67 ? 1.806 -9.901 -3.016 1.00 0.00 67 ALA A CA 19
ATOM 31703 C C . ALA A 1 67 ? 1.169 -9.145 -1.886 1.00 0.00 67 ALA A C 19
ATOM 31704 O O . ALA A 1 67 ? 1.819 -8.329 -1.219 1.00 0.00 67 ALA A O 19
ATOM 31711 N N . LEU A 1 68 ? -0.095 -9.379 -1.731 1.00 0.00 68 LEU A N 19
ATOM 31712 C CA . LEU A 1 68 ? -0.882 -8.810 -0.680 1.00 0.00 68 LEU A CA 19
ATOM 31713 C C . LEU A 1 68 ? -0.653 -9.614 0.584 1.00 0.00 68 LEU A C 19
ATOM 31714 O O . LEU A 1 68 ? -0.662 -10.833 0.534 1.00 0.00 68 LEU A O 19
ATOM 31730 N N . GLN A 1 69 ? -0.413 -8.966 1.675 1.00 0.00 69 GLN A N 19
ATOM 31731 C CA . GLN A 1 69 ? -0.213 -9.662 2.930 1.00 0.00 69 GLN A CA 19
ATOM 31732 C C . GLN A 1 69 ? -1.281 -9.238 3.932 1.00 0.00 69 GLN A C 19
ATOM 31733 O O . GLN A 1 69 ? -1.848 -8.143 3.817 1.00 0.00 69 GLN A O 19
ATOM 31747 N N . ASN A 1 70 ? -1.573 -10.112 4.866 1.00 0.00 70 ASN A N 19
ATOM 31748 C CA . ASN A 1 70 ? -2.465 -9.825 5.964 1.00 0.00 70 ASN A CA 19
ATOM 31749 C C . ASN A 1 70 ? -1.664 -9.169 7.086 1.00 0.00 70 ASN A C 19
ATOM 31750 O O . ASN A 1 70 ? -0.624 -9.687 7.482 1.00 0.00 70 ASN A O 19
ATOM 31761 N N . PRO A 1 71 ? -2.146 -8.054 7.624 1.00 0.00 71 PRO A N 19
ATOM 31762 C CA . PRO A 1 71 ? -1.453 -7.298 8.690 1.00 0.00 71 PRO A CA 19
ATOM 31763 C C . PRO A 1 71 ? -1.327 -8.017 10.053 1.00 0.00 71 PRO A C 19
ATOM 31764 O O . PRO A 1 71 ? -0.469 -7.649 10.870 1.00 0.00 71 PRO A O 19
ATOM 31775 N N . PHE A 1 72 ? -2.149 -9.012 10.314 1.00 0.00 72 PHE A N 19
ATOM 31776 C CA . PHE A 1 72 ? -2.123 -9.656 11.604 1.00 0.00 72 PHE A CA 19
ATOM 31777 C C . PHE A 1 72 ? -1.518 -11.024 11.563 1.00 0.00 72 PHE A C 19
ATOM 31778 O O . PHE A 1 72 ? -0.704 -11.389 12.414 1.00 0.00 72 PHE A O 19
ATOM 31795 N N . THR A 1 73 ? -1.885 -11.778 10.574 1.00 0.00 73 THR A N 19
ATOM 31796 C CA . THR A 1 73 ? -1.440 -13.141 10.457 1.00 0.00 73 THR A CA 19
ATOM 31797 C C . THR A 1 73 ? -0.118 -13.194 9.722 1.00 0.00 73 THR A C 19
ATOM 31798 O O . THR A 1 73 ? 0.668 -14.132 9.892 1.00 0.00 73 THR A O 19
ATOM 31809 N N . LEU A 1 74 ? 0.119 -12.165 8.919 1.00 0.00 74 LEU A N 19
ATOM 31810 C CA . LEU A 1 74 ? 1.312 -12.017 8.109 1.00 0.00 74 LEU A CA 19
ATOM 31811 C C . LEU A 1 74 ? 1.338 -13.001 6.964 1.00 0.00 74 LEU A C 19
ATOM 31812 O O . LEU A 1 74 ? 2.385 -13.233 6.351 1.00 0.00 74 LEU A O 19
ATOM 31828 N N . ALA A 1 75 ? 0.178 -13.526 6.636 1.00 0.00 75 ALA A N 19
ATOM 31829 C CA . ALA A 1 75 ? 0.052 -14.438 5.537 1.00 0.00 75 ALA A CA 19
ATOM 31830 C C . ALA A 1 75 ? -0.062 -13.666 4.256 1.00 0.00 75 ALA A C 19
ATOM 31831 O O . ALA A 1 75 ? -0.736 -12.630 4.206 1.00 0.00 75 ALA A O 19
ATOM 31838 N N . TYR A 1 76 ? 0.595 -14.137 3.252 1.00 0.00 76 TYR A N 19
ATOM 31839 C CA . TYR A 1 76 ? 0.564 -13.518 1.960 1.00 0.00 76 TYR A CA 19
ATOM 31840 C C . TYR A 1 76 ? -0.537 -14.127 1.131 1.00 0.00 76 TYR A C 19
ATOM 31841 O O . TYR A 1 76 ? -1.143 -15.134 1.519 1.00 0.00 76 TYR A O 19
ATOM 31859 N N . VAL A 1 77 ? -0.826 -13.516 0.026 1.00 0.00 77 VAL A N 19
ATOM 31860 C CA . VAL A 1 77 ? -1.794 -14.038 -0.886 1.00 0.00 77 VAL A CA 19
ATOM 31861 C C . VAL A 1 77 ? -1.135 -14.507 -2.198 1.00 0.00 77 VAL A C 19
ATOM 31862 O O . VAL A 1 77 ? -0.996 -13.749 -3.174 1.00 0.00 77 VAL A O 19
ATOM 31875 N N . GLU A 1 78 ? -0.562 -15.680 -2.139 1.00 0.00 78 GLU A N 19
ATOM 31876 C CA . GLU A 1 78 ? -0.033 -16.402 -3.311 1.00 0.00 78 GLU A CA 19
ATOM 31877 C C . GLU A 1 78 ? -1.096 -16.877 -4.258 1.00 0.00 78 GLU A C 19
ATOM 31878 O O . GLU A 1 78 ? -0.790 -17.439 -5.324 1.00 0.00 78 GLU A O 19
ATOM 31890 N N . ASP A 1 79 ? -2.316 -16.617 -3.901 1.00 0.00 79 ASP A N 19
ATOM 31891 C CA . ASP A 1 79 ? -3.442 -17.002 -4.655 1.00 0.00 79 ASP A CA 19
ATOM 31892 C C . ASP A 1 79 ? -3.440 -16.313 -5.973 1.00 0.00 79 ASP A C 19
ATOM 31893 O O . ASP A 1 79 ? -2.898 -15.213 -6.125 1.00 0.00 79 ASP A O 19
ATOM 31902 N N . SER A 1 80 ? -4.012 -16.949 -6.919 1.00 0.00 80 SER A N 19
ATOM 31903 C CA . SER A 1 80 ? -4.104 -16.427 -8.220 1.00 0.00 80 SER A CA 19
ATOM 31904 C C . SER A 1 80 ? -5.223 -15.432 -8.303 1.00 0.00 80 SER A C 19
ATOM 31905 O O . SER A 1 80 ? -5.088 -14.376 -8.905 1.00 0.00 80 SER A O 19
ATOM 31913 N N . PHE A 1 81 ? -6.299 -15.765 -7.675 1.00 0.00 81 PHE A N 19
ATOM 31914 C CA . PHE A 1 81 ? -7.464 -14.981 -7.633 1.00 0.00 81 PHE A CA 19
ATOM 31915 C C . PHE A 1 81 ? -7.916 -14.875 -6.209 1.00 0.00 81 PHE A C 19
ATOM 31916 O O . PHE A 1 81 ? -7.641 -15.759 -5.393 1.00 0.00 81 PHE A O 19
ATOM 31933 N N . LEU A 1 82 ? -8.595 -13.814 -5.926 1.00 0.00 82 LEU A N 19
ATOM 31934 C CA . LEU A 1 82 ? -9.112 -13.546 -4.613 1.00 0.00 82 LEU A CA 19
ATOM 31935 C C . LEU A 1 82 ? -10.440 -14.201 -4.436 1.00 0.00 82 LEU A C 19
ATOM 31936 O O . LEU A 1 82 ? -11.158 -14.465 -5.404 1.00 0.00 82 LEU A O 19
ATOM 31952 N N . THR A 1 83 ? -10.744 -14.485 -3.227 1.00 0.00 83 THR A N 19
ATOM 31953 C CA . THR A 1 83 ? -11.988 -15.030 -2.879 1.00 0.00 83 THR A CA 19
ATOM 31954 C C . THR A 1 83 ? -12.755 -13.949 -2.132 1.00 0.00 83 THR A C 19
ATOM 31955 O O . THR A 1 83 ? -12.122 -13.029 -1.581 1.00 0.00 83 THR A O 19
ATOM 31966 N N . PRO A 1 84 ? -14.098 -13.991 -2.118 1.00 0.00 84 PRO A N 19
ATOM 31967 C CA . PRO A 1 84 ? -14.897 -13.069 -1.310 1.00 0.00 84 PRO A CA 19
ATOM 31968 C C . PRO A 1 84 ? -14.486 -13.170 0.155 1.00 0.00 84 PRO A C 19
ATOM 31969 O O . PRO A 1 84 ? -14.473 -12.186 0.869 1.00 0.00 84 PRO A O 19
ATOM 31980 N N . GLU A 1 85 ? -14.113 -14.375 0.562 1.00 0.00 85 GLU A N 19
ATOM 31981 C CA . GLU A 1 85 ? -13.629 -14.648 1.896 1.00 0.00 85 GLU A CA 19
ATOM 31982 C C . GLU A 1 85 ? -12.369 -13.821 2.203 1.00 0.00 85 GLU A C 19
ATOM 31983 O O . GLU A 1 85 ? -12.276 -13.196 3.257 1.00 0.00 85 GLU A O 19
ATOM 31995 N N . ARG A 1 86 ? -11.424 -13.792 1.258 1.00 0.00 86 ARG A N 19
ATOM 31996 C CA . ARG A 1 86 ? -10.214 -13.004 1.419 1.00 0.00 86 ARG A CA 19
ATOM 31997 C C . ARG A 1 86 ? -10.527 -11.533 1.479 1.00 0.00 86 ARG A C 19
ATOM 31998 O O . ARG A 1 86 ? -9.913 -10.804 2.238 1.00 0.00 86 ARG A O 19
ATOM 32019 N N . LEU A 1 87 ? -11.486 -11.114 0.685 1.00 0.00 87 LEU A N 19
ATOM 32020 C CA . LEU A 1 87 ? -11.925 -9.742 0.664 1.00 0.00 87 LEU A CA 19
ATOM 32021 C C . LEU A 1 87 ? -12.533 -9.370 2.012 1.00 0.00 87 LEU A C 19
ATOM 32022 O O . LEU A 1 87 ? -12.196 -8.350 2.594 1.00 0.00 87 LEU A O 19
ATOM 32038 N N . VAL A 1 88 ? -13.397 -10.220 2.499 1.00 0.00 88 VAL A N 19
ATOM 32039 C CA . VAL A 1 88 ? -14.055 -10.046 3.743 1.00 0.00 88 VAL A CA 19
ATOM 32040 C C . VAL A 1 88 ? -13.141 -10.009 4.930 1.00 0.00 88 VAL A C 19
ATOM 32041 O O . VAL A 1 88 ? -13.256 -9.100 5.782 1.00 0.00 88 VAL A O 19
ATOM 32054 N N . GLU A 1 89 ? -12.227 -10.924 4.985 1.00 0.00 89 GLU A N 19
ATOM 32055 C CA . GLU A 1 89 ? -11.227 -10.902 6.008 1.00 0.00 89 GLU A CA 19
ATOM 32056 C C . GLU A 1 89 ? -10.275 -9.712 5.860 1.00 0.00 89 GLU A C 19
ATOM 32057 O O . GLU A 1 89 ? -9.632 -9.291 6.822 1.00 0.00 89 GLU A O 19
ATOM 32069 N N . ALA A 1 90 ? -10.138 -9.222 4.662 1.00 0.00 90 ALA A N 19
ATOM 32070 C CA . ALA A 1 90 ? -9.324 -8.022 4.418 1.00 0.00 90 ALA A CA 19
ATOM 32071 C C . ALA A 1 90 ? -10.031 -6.721 4.789 1.00 0.00 90 ALA A C 19
ATOM 32072 O O . ALA A 1 90 ? -9.392 -5.848 5.391 1.00 0.00 90 ALA A O 19
ATOM 32079 N N . GLU A 1 91 ? -11.348 -6.561 4.440 1.00 0.00 91 GLU A N 19
ATOM 32080 C CA . GLU A 1 91 ? -12.101 -5.367 4.857 1.00 0.00 91 GLU A CA 19
ATOM 32081 C C . GLU A 1 91 ? -12.058 -5.112 6.338 1.00 0.00 91 GLU A C 19
ATOM 32082 O O . GLU A 1 91 ? -12.395 -4.015 6.805 1.00 0.00 91 GLU A O 19
ATOM 32094 N N . LYS A 1 92 ? -11.725 -6.138 7.076 1.00 0.00 92 LYS A N 19
ATOM 32095 C CA . LYS A 1 92 ? -11.506 -6.052 8.491 1.00 0.00 92 LYS A CA 19
ATOM 32096 C C . LYS A 1 92 ? -10.494 -4.954 8.819 1.00 0.00 92 LYS A C 19
ATOM 32097 O O . LYS A 1 92 ? -10.644 -4.234 9.796 1.00 0.00 92 LYS A O 19
ATOM 32116 N N . SER A 1 93 ? -9.458 -4.839 8.007 1.00 0.00 93 SER A N 19
ATOM 32117 C CA . SER A 1 93 ? -8.445 -3.830 8.211 1.00 0.00 93 SER A CA 19
ATOM 32118 C C . SER A 1 93 ? -7.849 -3.241 6.898 1.00 0.00 93 SER A C 19
ATOM 32119 O O . SER A 1 93 ? -8.269 -2.169 6.436 1.00 0.00 93 SER A O 19
ATOM 32127 N N . TYR A 1 94 ? -6.902 -3.935 6.319 1.00 0.00 94 TYR A N 19
ATOM 32128 C CA . TYR A 1 94 ? -6.205 -3.529 5.102 1.00 0.00 94 TYR A CA 19
ATOM 32129 C C . TYR A 1 94 ? -5.517 -4.752 4.486 1.00 0.00 94 TYR A C 19
ATOM 32130 O O . TYR A 1 94 ? -5.586 -5.858 5.036 1.00 0.00 94 TYR A O 19
ATOM 32148 N N . PHE A 1 95 ? -4.828 -4.510 3.390 1.00 0.00 95 PHE A N 19
ATOM 32149 C CA . PHE A 1 95 ? -3.926 -5.452 2.744 1.00 0.00 95 PHE A CA 19
ATOM 32150 C C . PHE A 1 95 ? -2.565 -4.797 2.712 1.00 0.00 95 PHE A C 19
ATOM 32151 O O . PHE A 1 95 ? -2.488 -3.585 2.616 1.00 0.00 95 PHE A O 19
ATOM 32168 N N . ILE A 1 96 ? -1.509 -5.553 2.814 1.00 0.00 96 ILE A N 19
ATOM 32169 C CA . ILE A 1 96 ? -0.182 -4.967 2.717 1.00 0.00 96 ILE A CA 19
ATOM 32170 C C . ILE A 1 96 ? 0.504 -5.470 1.452 1.00 0.00 96 ILE A C 19
ATOM 32171 O O . ILE A 1 96 ? 0.930 -6.607 1.385 1.00 0.00 96 ILE A O 19
ATOM 32187 N N . LEU A 1 97 ? 0.517 -4.642 0.446 1.00 0.00 97 LEU A N 19
ATOM 32188 C CA . LEU A 1 97 ? 1.133 -4.941 -0.823 1.00 0.00 97 LEU A CA 19
ATOM 32189 C C . LEU A 1 97 ? 2.634 -4.753 -0.678 1.00 0.00 97 LEU A C 19
ATOM 32190 O O . LEU A 1 97 ? 3.148 -3.629 -0.565 1.00 0.00 97 LEU A O 19
ATOM 32206 N N . ARG A 1 98 ? 3.323 -5.859 -0.610 1.00 0.00 98 ARG A N 19
ATOM 32207 C CA . ARG A 1 98 ? 4.735 -5.859 -0.342 1.00 0.00 98 ARG A CA 19
ATOM 32208 C C . ARG A 1 98 ? 5.440 -6.628 -1.388 1.00 0.00 98 ARG A C 19
ATOM 32209 O O . ARG A 1 98 ? 4.828 -7.456 -2.085 1.00 0.00 98 ARG A O 19
ATOM 32230 N N . MET A 1 99 ? 6.713 -6.367 -1.516 1.00 0.00 99 MET A N 19
ATOM 32231 C CA . MET A 1 99 ? 7.526 -7.209 -2.271 1.00 0.00 99 MET A CA 19
ATOM 32232 C C . MET A 1 99 ? 7.806 -8.399 -1.413 1.00 0.00 99 MET A C 19
ATOM 32233 O O . MET A 1 99 ? 8.149 -8.239 -0.226 1.00 0.00 99 MET A O 19
ATOM 32247 N N . LYS A 1 100 ? 7.652 -9.547 -1.965 1.00 0.00 100 LYS A N 19
ATOM 32248 C CA . LYS A 1 100 ? 7.894 -10.762 -1.270 1.00 0.00 100 LYS A CA 19
ATOM 32249 C C . LYS A 1 100 ? 9.365 -10.840 -0.889 1.00 0.00 100 LYS A C 19
ATOM 32250 O O . LYS A 1 100 ? 10.220 -10.469 -1.706 1.00 0.00 100 LYS A O 19
ATOM 32269 N N . PRO A 1 101 ? 9.650 -11.253 0.384 1.00 0.00 101 PRO A N 19
ATOM 32270 C CA . PRO A 1 101 ? 10.988 -11.287 1.002 1.00 0.00 101 PRO A CA 19
ATOM 32271 C C . PRO A 1 101 ? 12.140 -11.497 0.034 1.00 0.00 101 PRO A C 19
ATOM 32272 O O . PRO A 1 101 ? 12.263 -12.557 -0.617 1.00 0.00 101 PRO A O 19
ATOM 32283 N N . HIS A 1 102 ? 12.961 -10.470 -0.077 1.00 0.00 102 HIS A N 19
ATOM 32284 C CA . HIS A 1 102 ? 14.078 -10.470 -0.975 1.00 0.00 102 HIS A CA 19
ATOM 32285 C C . HIS A 1 102 ? 15.114 -11.435 -0.459 1.00 0.00 102 HIS A C 19
ATOM 32286 O O . HIS A 1 102 ? 15.410 -11.466 0.734 1.00 0.00 102 HIS A O 19
ATOM 32301 N N . ALA A 1 103 ? 15.623 -12.217 -1.330 1.00 0.00 103 ALA A N 19
ATOM 32302 C CA . ALA A 1 103 ? 16.571 -13.216 -1.003 1.00 0.00 103 ALA A CA 19
ATOM 32303 C C . ALA A 1 103 ? 17.902 -12.844 -1.607 1.00 0.00 103 ALA A C 19
ATOM 32304 O O . ALA A 1 103 ? 18.132 -11.671 -1.932 1.00 0.00 103 ALA A O 19
ATOM 32311 N N . ILE A 1 104 ? 18.770 -13.816 -1.738 1.00 0.00 104 ILE A N 19
ATOM 32312 C CA . ILE A 1 104 ? 20.042 -13.645 -2.334 1.00 0.00 104 ILE A CA 19
ATOM 32313 C C . ILE A 1 104 ? 19.875 -13.145 -3.773 1.00 0.00 104 ILE A C 19
ATOM 32314 O O . ILE A 1 104 ? 18.955 -13.598 -4.486 1.00 0.00 104 ILE A O 19
ATOM 32330 N N . ALA A 1 105 ? 20.723 -12.203 -4.174 1.00 0.00 105 ALA A N 19
ATOM 32331 C CA . ALA A 1 105 ? 20.644 -11.570 -5.479 1.00 0.00 105 ALA A CA 19
ATOM 32332 C C . ALA A 1 105 ? 20.638 -12.582 -6.612 1.00 0.00 105 ALA A C 19
ATOM 32333 O O . ALA A 1 105 ? 21.645 -13.265 -6.872 1.00 0.00 105 ALA A O 19
ATOM 32340 N N . ASP A 1 106 ? 19.465 -12.702 -7.213 1.00 0.00 106 ASP A N 19
ATOM 32341 C CA . ASP A 1 106 ? 19.171 -13.544 -8.372 1.00 0.00 106 ASP A CA 19
ATOM 32342 C C . ASP A 1 106 ? 19.356 -15.030 -8.070 1.00 0.00 106 ASP A C 19
ATOM 32343 O O . ASP A 1 106 ? 19.521 -15.867 -8.960 1.00 0.00 106 ASP A O 19
ATOM 32352 N N . ARG A 1 107 ? 19.265 -15.359 -6.816 1.00 0.00 107 ARG A N 19
ATOM 32353 C CA . ARG A 1 107 ? 19.375 -16.729 -6.365 1.00 0.00 107 ARG A CA 19
ATOM 32354 C C . ARG A 1 107 ? 18.387 -16.986 -5.242 1.00 0.00 107 ARG A C 19
ATOM 32355 O O . ARG A 1 107 ? 18.809 -17.353 -4.121 1.00 0.00 107 ARG A O 19
ATOM 32377 N N . GLY A 1 1 ? -28.407 -12.475 0.340 1.00 0.00 1 GLY A N 20
ATOM 32378 C CA . GLY A 1 1 ? -27.647 -11.441 -0.339 1.00 0.00 1 GLY A CA 20
ATOM 32379 C C . GLY A 1 1 ? -27.135 -11.969 -1.637 1.00 0.00 1 GLY A C 20
ATOM 32380 O O . GLY A 1 1 ? -27.595 -13.019 -2.102 1.00 0.00 1 GLY A O 20
ATOM 32386 N N . ALA A 1 2 ? -26.191 -11.287 -2.221 1.00 0.00 2 ALA A N 20
ATOM 32387 C CA . ALA A 1 2 ? -25.643 -11.675 -3.495 1.00 0.00 2 ALA A CA 20
ATOM 32388 C C . ALA A 1 2 ? -24.199 -11.259 -3.580 1.00 0.00 2 ALA A C 20
ATOM 32389 O O . ALA A 1 2 ? -23.733 -10.427 -2.785 1.00 0.00 2 ALA A O 20
ATOM 32396 N N . HIS A 1 3 ? -23.486 -11.831 -4.533 1.00 0.00 3 HIS A N 20
ATOM 32397 C CA . HIS A 1 3 ? -22.101 -11.476 -4.754 1.00 0.00 3 HIS A CA 20
ATOM 32398 C C . HIS A 1 3 ? -22.017 -10.249 -5.667 1.00 0.00 3 HIS A C 20
ATOM 32399 O O . HIS A 1 3 ? -20.949 -9.682 -5.859 1.00 0.00 3 HIS A O 20
ATOM 32414 N N . MET A 1 4 ? -23.152 -9.866 -6.238 1.00 0.00 4 MET A N 20
ATOM 32415 C CA . MET A 1 4 ? -23.242 -8.647 -7.040 1.00 0.00 4 MET A CA 20
ATOM 32416 C C . MET A 1 4 ? -22.981 -7.465 -6.139 1.00 0.00 4 MET A C 20
ATOM 32417 O O . MET A 1 4 ? -23.795 -7.152 -5.264 1.00 0.00 4 MET A O 20
ATOM 32431 N N . GLY A 1 5 ? -21.852 -6.841 -6.323 1.00 0.00 5 GLY A N 20
ATOM 32432 C CA . GLY A 1 5 ? -21.462 -5.776 -5.453 1.00 0.00 5 GLY A CA 20
ATOM 32433 C C . GLY A 1 5 ? -20.661 -6.348 -4.313 1.00 0.00 5 GLY A C 20
ATOM 32434 O O . GLY A 1 5 ? -20.817 -5.958 -3.151 1.00 0.00 5 GLY A O 20
ATOM 32438 N N . GLY A 1 6 ? -19.849 -7.324 -4.641 1.00 0.00 6 GLY A N 20
ATOM 32439 C CA . GLY A 1 6 ? -19.028 -7.978 -3.669 1.00 0.00 6 GLY A CA 20
ATOM 32440 C C . GLY A 1 6 ? -17.588 -7.620 -3.823 1.00 0.00 6 GLY A C 20
ATOM 32441 O O . GLY A 1 6 ? -16.706 -8.359 -3.390 1.00 0.00 6 GLY A O 20
ATOM 32445 N N . SER A 1 7 ? -17.341 -6.525 -4.472 1.00 0.00 7 SER A N 20
ATOM 32446 C CA . SER A 1 7 ? -16.031 -6.006 -4.602 1.00 0.00 7 SER A CA 20
ATOM 32447 C C . SER A 1 7 ? -15.788 -5.045 -3.445 1.00 0.00 7 SER A C 20
ATOM 32448 O O . SER A 1 7 ? -16.722 -4.395 -2.962 1.00 0.00 7 SER A O 20
ATOM 32456 N N . MET A 1 8 ? -14.580 -4.980 -2.974 1.00 0.00 8 MET A N 20
ATOM 32457 C CA . MET A 1 8 ? -14.300 -4.230 -1.793 1.00 0.00 8 MET A CA 20
ATOM 32458 C C . MET A 1 8 ? -13.274 -3.195 -2.030 1.00 0.00 8 MET A C 20
ATOM 32459 O O . MET A 1 8 ? -12.288 -3.460 -2.697 1.00 0.00 8 MET A O 20
ATOM 32473 N N . LYS A 1 9 ? -13.483 -2.019 -1.502 1.00 0.00 9 LYS A N 20
ATOM 32474 C CA . LYS A 1 9 ? -12.503 -1.007 -1.557 1.00 0.00 9 LYS A CA 20
ATOM 32475 C C . LYS A 1 9 ? -11.720 -1.032 -0.249 1.00 0.00 9 LYS A C 20
ATOM 32476 O O . LYS A 1 9 ? -12.163 -0.523 0.790 1.00 0.00 9 LYS A O 20
ATOM 32495 N N . ILE A 1 10 ? -10.585 -1.662 -0.327 1.00 0.00 10 ILE A N 20
ATOM 32496 C CA . ILE A 1 10 ? -9.749 -1.960 0.784 1.00 0.00 10 ILE A CA 20
ATOM 32497 C C . ILE A 1 10 ? -8.491 -1.114 0.751 1.00 0.00 10 ILE A C 20
ATOM 32498 O O . ILE A 1 10 ? -7.924 -0.894 -0.316 1.00 0.00 10 ILE A O 20
ATOM 32514 N N . ARG A 1 11 ? -8.077 -0.632 1.908 1.00 0.00 11 ARG A N 20
ATOM 32515 C CA . ARG A 1 11 ? -6.831 0.060 2.044 1.00 0.00 11 ARG A CA 20
ATOM 32516 C C . ARG A 1 11 ? -5.706 -0.879 1.919 1.00 0.00 11 ARG A C 20
ATOM 32517 O O . ARG A 1 11 ? -5.707 -1.943 2.514 1.00 0.00 11 ARG A O 20
ATOM 32538 N N . VAL A 1 12 ? -4.789 -0.528 1.136 1.00 0.00 12 VAL A N 20
ATOM 32539 C CA . VAL A 1 12 ? -3.657 -1.316 0.931 1.00 0.00 12 VAL A CA 20
ATOM 32540 C C . VAL A 1 12 ? -2.437 -0.549 1.377 1.00 0.00 12 VAL A C 20
ATOM 32541 O O . VAL A 1 12 ? -2.275 0.593 0.929 1.00 0.00 12 VAL A O 20
ATOM 32554 N N . GLU A 1 13 ? -1.618 -1.094 2.278 1.00 0.00 13 GLU A N 20
ATOM 32555 C CA . GLU A 1 13 ? -0.337 -0.476 2.505 1.00 0.00 13 GLU A CA 20
ATOM 32556 C C . GLU A 1 13 ? 0.572 -0.926 1.392 1.00 0.00 13 GLU A C 20
ATOM 32557 O O . GLU A 1 13 ? 0.415 -2.008 0.889 1.00 0.00 13 GLU A O 20
ATOM 32569 N N . LEU A 1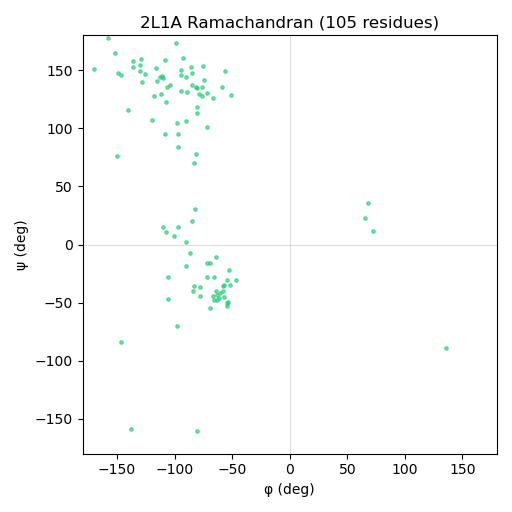 14 ? 1.496 -0.121 1.022 1.00 0.00 14 LEU A N 20
ATOM 32570 C CA . LEU A 1 14 ? 2.471 -0.499 0.039 1.00 0.00 14 LEU A CA 20
ATOM 32571 C C . LEU A 1 14 ? 3.866 -0.288 0.553 1.00 0.00 14 LEU A C 20
ATOM 32572 O O . LEU A 1 14 ? 4.205 0.804 1.007 1.00 0.00 14 LEU A O 20
ATOM 32588 N N . ILE A 1 15 ? 4.681 -1.323 0.514 1.00 0.00 15 ILE A N 20
ATOM 32589 C CA . ILE A 1 15 ? 6.089 -1.117 0.745 1.00 0.00 15 ILE A CA 20
ATOM 32590 C C . ILE A 1 15 ? 6.846 -1.341 -0.562 1.00 0.00 15 ILE A C 20
ATOM 32591 O O . ILE A 1 15 ? 6.972 -2.471 -1.035 1.00 0.00 15 ILE A O 20
ATOM 32607 N N . ASN A 1 16 ? 7.304 -0.268 -1.145 1.00 0.00 16 ASN A N 20
ATOM 32608 C CA . ASN A 1 16 ? 8.188 -0.318 -2.320 1.00 0.00 16 ASN A CA 20
ATOM 32609 C C . ASN A 1 16 ? 9.528 0.249 -1.891 1.00 0.00 16 ASN A C 20
ATOM 32610 O O . ASN A 1 16 ? 10.479 0.431 -2.660 1.00 0.00 16 ASN A O 20
ATOM 32621 N N . GLY A 1 17 ? 9.583 0.453 -0.640 1.00 0.00 17 GLY A N 20
ATOM 32622 C CA . GLY A 1 17 ? 10.677 1.053 0.005 1.00 0.00 17 GLY A CA 20
ATOM 32623 C C . GLY A 1 17 ? 10.164 1.816 1.179 1.00 0.00 17 GLY A C 20
ATOM 32624 O O . GLY A 1 17 ? 8.948 1.968 1.328 1.00 0.00 17 GLY A O 20
ATOM 32628 N N . ASN A 1 18 ? 11.040 2.274 2.000 1.00 0.00 18 ASN A N 20
ATOM 32629 C CA . ASN A 1 18 ? 10.697 3.047 3.177 1.00 0.00 18 ASN A CA 20
ATOM 32630 C C . ASN A 1 18 ? 11.232 4.428 3.008 1.00 0.00 18 ASN A C 20
ATOM 32631 O O . ASN A 1 18 ? 11.563 5.118 3.974 1.00 0.00 18 ASN A O 20
ATOM 32642 N N . GLU A 1 19 ? 11.294 4.818 1.740 1.00 0.00 19 GLU A N 20
ATOM 32643 C CA . GLU A 1 19 ? 11.760 6.102 1.303 1.00 0.00 19 GLU A CA 20
ATOM 32644 C C . GLU A 1 19 ? 10.908 7.184 1.935 1.00 0.00 19 GLU A C 20
ATOM 32645 O O . GLU A 1 19 ? 9.758 7.397 1.539 1.00 0.00 19 GLU A O 20
ATOM 32657 N N . HIS A 1 20 ? 11.445 7.818 2.942 1.00 0.00 20 HIS A N 20
ATOM 32658 C CA . HIS A 1 20 ? 10.726 8.827 3.654 1.00 0.00 20 HIS A CA 20
ATOM 32659 C C . HIS A 1 20 ? 10.718 10.112 2.895 1.00 0.00 20 HIS A C 20
ATOM 32660 O O . HIS A 1 20 ? 11.719 10.820 2.825 1.00 0.00 20 HIS A O 20
ATOM 32675 N N . ARG A 1 21 ? 9.600 10.369 2.281 1.00 0.00 21 ARG A N 20
ATOM 32676 C CA . ARG A 1 21 ? 9.394 11.519 1.443 1.00 0.00 21 ARG A CA 20
ATOM 32677 C C . ARG A 1 21 ? 9.418 12.785 2.267 1.00 0.00 21 ARG A C 20
ATOM 32678 O O . ARG A 1 21 ? 8.733 12.897 3.282 1.00 0.00 21 ARG A O 20
ATOM 32699 N N . THR A 1 22 ? 10.193 13.727 1.818 1.00 0.00 22 THR A N 20
ATOM 32700 C CA . THR A 1 22 ? 10.423 14.973 2.510 1.00 0.00 22 THR A CA 20
ATOM 32701 C C . THR A 1 22 ? 9.368 16.019 2.140 1.00 0.00 22 THR A C 20
ATOM 32702 O O . THR A 1 22 ? 9.660 17.214 2.042 1.00 0.00 22 THR A O 20
ATOM 32713 N N . SER A 1 23 ? 8.156 15.561 1.976 1.00 0.00 23 SER A N 20
ATOM 32714 C CA . SER A 1 23 ? 7.044 16.400 1.641 1.00 0.00 23 SER A CA 20
ATOM 32715 C C . SER A 1 23 ? 6.784 17.375 2.785 1.00 0.00 23 SER A C 20
ATOM 32716 O O . SER A 1 23 ? 6.578 16.959 3.929 1.00 0.00 23 SER A O 20
ATOM 32724 N N . SER A 1 24 ? 6.822 18.659 2.486 1.00 0.00 24 SER A N 20
ATOM 32725 C CA . SER A 1 24 ? 6.601 19.695 3.492 1.00 0.00 24 SER A CA 20
ATOM 32726 C C . SER A 1 24 ? 5.103 19.883 3.758 1.00 0.00 24 SER A C 20
ATOM 32727 O O . SER A 1 24 ? 4.685 20.722 4.564 1.00 0.00 24 SER A O 20
ATOM 32735 N N . THR A 1 25 ? 4.340 19.083 3.081 1.00 0.00 25 THR A N 20
ATOM 32736 C CA . THR A 1 25 ? 2.924 19.020 3.200 1.00 0.00 25 THR A CA 20
ATOM 32737 C C . THR A 1 25 ? 2.553 17.976 4.265 1.00 0.00 25 THR A C 20
ATOM 32738 O O . THR A 1 25 ? 3.394 17.144 4.626 1.00 0.00 25 THR A O 20
ATOM 32749 N N . PRO A 1 26 ? 1.307 17.991 4.784 1.00 0.00 26 PRO A N 20
ATOM 32750 C CA . PRO A 1 26 ? 0.861 17.011 5.748 1.00 0.00 26 PRO A CA 20
ATOM 32751 C C . PRO A 1 26 ? 0.646 15.683 5.046 1.00 0.00 26 PRO A C 20
ATOM 32752 O O . PRO A 1 26 ? -0.316 15.512 4.283 1.00 0.00 26 PRO A O 20
ATOM 32763 N N . GLN A 1 27 ? 1.565 14.771 5.252 1.00 0.00 27 GLN A N 20
ATOM 32764 C CA . GLN A 1 27 ? 1.548 13.471 4.601 1.00 0.00 27 GLN A CA 20
ATOM 32765 C C . GLN A 1 27 ? 0.539 12.539 5.178 1.00 0.00 27 GLN A C 20
ATOM 32766 O O . GLN A 1 27 ? 0.247 11.486 4.624 1.00 0.00 27 GLN A O 20
ATOM 32780 N N . GLN A 1 28 ? 0.025 12.965 6.250 1.00 0.00 28 GLN A N 20
ATOM 32781 C CA . GLN A 1 28 ? -0.927 12.238 7.093 1.00 0.00 28 GLN A CA 20
ATOM 32782 C C . GLN A 1 28 ? -0.294 10.967 7.720 1.00 0.00 28 GLN A C 20
ATOM 32783 O O . GLN A 1 28 ? 0.608 10.351 7.149 1.00 0.00 28 GLN A O 20
ATOM 32797 N N . PRO A 1 29 ? -0.747 10.551 8.905 1.00 0.00 29 PRO A N 20
ATOM 32798 C CA . PRO A 1 29 ? -0.215 9.355 9.583 1.00 0.00 29 PRO A CA 20
ATOM 32799 C C . PRO A 1 29 ? -0.831 8.054 9.036 1.00 0.00 29 PRO A C 20
ATOM 32800 O O . PRO A 1 29 ? -1.012 7.078 9.764 1.00 0.00 29 PRO A O 20
ATOM 32811 N N . GLN A 1 30 ? -1.055 8.026 7.743 1.00 0.00 30 GLN A N 20
ATOM 32812 C CA . GLN A 1 30 ? -1.703 6.924 7.066 1.00 0.00 30 GLN A CA 20
ATOM 32813 C C . GLN A 1 30 ? -0.720 5.812 6.682 1.00 0.00 30 GLN A C 20
ATOM 32814 O O . GLN A 1 30 ? -0.856 5.206 5.607 1.00 0.00 30 GLN A O 20
ATOM 32828 N N . GLN A 1 31 ? 0.201 5.483 7.617 1.00 0.00 31 GLN A N 20
ATOM 32829 C CA . GLN A 1 31 ? 1.203 4.503 7.459 1.00 0.00 31 GLN A CA 20
ATOM 32830 C C . GLN A 1 31 ? 1.972 4.653 6.143 1.00 0.00 31 GLN A C 20
ATOM 32831 O O . GLN A 1 31 ? 2.187 5.796 5.662 1.00 0.00 31 GLN A O 20
ATOM 32845 N N . ASN A 1 32 ? 2.466 3.558 5.618 1.00 0.00 32 ASN A N 20
ATOM 32846 C CA . ASN A 1 32 ? 3.132 3.544 4.316 1.00 0.00 32 ASN A CA 20
ATOM 32847 C C . ASN A 1 32 ? 2.141 3.980 3.246 1.00 0.00 32 ASN A C 20
ATOM 32848 O O . ASN A 1 32 ? 0.933 4.025 3.533 1.00 0.00 32 ASN A O 20
ATOM 32859 N N . PRO A 1 33 ? 2.613 4.358 2.012 1.00 0.00 33 PRO A N 20
ATOM 32860 C CA . PRO A 1 33 ? 1.731 4.716 0.896 1.00 0.00 33 PRO A CA 20
ATOM 32861 C C . PRO A 1 33 ? 0.545 3.762 0.824 1.00 0.00 33 PRO A C 20
ATOM 32862 O O . PRO A 1 33 ? 0.720 2.547 0.771 1.00 0.00 33 PRO A O 20
ATOM 32873 N N . SER A 1 34 ? -0.635 4.308 0.831 1.00 0.00 34 SER A N 20
ATOM 32874 C CA . SER A 1 34 ? -1.813 3.519 0.943 1.00 0.00 34 SER A CA 20
ATOM 32875 C C . SER A 1 34 ? -2.855 3.952 -0.065 1.00 0.00 34 SER A C 20
ATOM 32876 O O . SER A 1 34 ? -2.812 5.090 -0.576 1.00 0.00 34 SER A O 20
ATOM 32884 N N . VAL A 1 35 ? -3.740 3.053 -0.391 1.00 0.00 35 VAL A N 20
ATOM 32885 C CA . VAL A 1 35 ? -4.808 3.318 -1.312 1.00 0.00 35 VAL A CA 20
ATOM 32886 C C . VAL A 1 35 ? -5.985 2.492 -0.944 1.00 0.00 35 VAL A C 20
ATOM 32887 O O . VAL A 1 35 ? -5.827 1.421 -0.408 1.00 0.00 35 VAL A O 20
ATOM 32900 N N . SER A 1 36 ? -7.140 2.991 -1.192 1.00 0.00 36 SER A N 20
ATOM 32901 C CA . SER A 1 36 ? -8.299 2.237 -1.038 1.00 0.00 36 SER A CA 20
ATOM 32902 C C . SER A 1 36 ? -8.633 1.720 -2.448 1.00 0.00 36 SER A C 20
ATOM 32903 O O . SER A 1 36 ? -9.041 2.483 -3.327 1.00 0.00 36 SER A O 20
ATOM 32911 N N . HIS A 1 37 ? -8.408 0.449 -2.649 1.00 0.00 37 HIS A N 20
ATOM 32912 C CA . HIS A 1 37 ? -8.454 -0.167 -3.923 1.00 0.00 37 HIS A CA 20
ATOM 32913 C C . HIS A 1 37 ? -9.595 -1.172 -3.989 1.00 0.00 37 HIS A C 20
ATOM 32914 O O . HIS A 1 37 ? -9.896 -1.834 -3.012 1.00 0.00 37 HIS A O 20
ATOM 32929 N N . ILE A 1 38 ? -10.169 -1.277 -5.151 1.00 0.00 38 ILE A N 20
ATOM 32930 C CA . ILE A 1 38 ? -11.330 -2.138 -5.471 1.00 0.00 38 ILE A CA 20
ATOM 32931 C C . ILE A 1 38 ? -10.740 -3.564 -5.750 1.00 0.00 38 ILE A C 20
ATOM 32932 O O . ILE A 1 38 ? -9.971 -3.776 -6.712 1.00 0.00 38 ILE A O 20
ATOM 32948 N N . PHE A 1 39 ? -11.042 -4.471 -4.906 1.00 0.00 39 PHE A N 20
ATOM 32949 C CA . PHE A 1 39 ? -10.642 -5.827 -5.055 1.00 0.00 39 PHE A CA 20
ATOM 32950 C C . PHE A 1 39 ? -11.856 -6.672 -5.291 1.00 0.00 39 PHE A C 20
ATOM 32951 O O . PHE A 1 39 ? -12.922 -6.397 -4.749 1.00 0.00 39 PHE A O 20
ATOM 32968 N N . ASP A 1 40 ? -11.686 -7.689 -6.083 1.00 0.00 40 ASP A N 20
ATOM 32969 C CA . ASP A 1 40 ? -12.724 -8.607 -6.421 1.00 0.00 40 ASP A CA 20
ATOM 32970 C C . ASP A 1 40 ? -12.113 -9.972 -6.618 1.00 0.00 40 ASP A C 20
ATOM 32971 O O . ASP A 1 40 ? -10.877 -10.103 -6.700 1.00 0.00 40 ASP A O 20
ATOM 32980 N N . GLY A 1 41 ? -12.957 -10.945 -6.723 1.00 0.00 41 GLY A N 20
ATOM 32981 C CA . GLY A 1 41 ? -12.509 -12.318 -6.887 1.00 0.00 41 GLY A CA 20
ATOM 32982 C C . GLY A 1 41 ? -12.690 -12.832 -8.289 1.00 0.00 41 GLY A C 20
ATOM 32983 O O . GLY A 1 41 ? -12.652 -14.038 -8.527 1.00 0.00 41 GLY A O 20
ATOM 32987 N N . GLU A 1 42 ? -12.862 -11.924 -9.220 1.00 0.00 42 GLU A N 20
ATOM 32988 C CA . GLU A 1 42 ? -13.117 -12.258 -10.564 1.00 0.00 42 GLU A CA 20
ATOM 32989 C C . GLU A 1 42 ? -11.905 -11.964 -11.439 1.00 0.00 42 GLU A C 20
ATOM 32990 O O . GLU A 1 42 ? -11.712 -12.548 -12.518 1.00 0.00 42 GLU A O 20
ATOM 33002 N N . THR A 1 43 ? -11.113 -11.045 -10.976 1.00 0.00 43 THR A N 20
ATOM 33003 C CA . THR A 1 43 ? -9.902 -10.671 -11.549 1.00 0.00 43 THR A CA 20
ATOM 33004 C C . THR A 1 43 ? -8.765 -11.274 -10.728 1.00 0.00 43 THR A C 20
ATOM 33005 O O . THR A 1 43 ? -8.840 -11.301 -9.480 1.00 0.00 43 THR A O 20
ATOM 33016 N N . ALA A 1 44 ? -7.757 -11.790 -11.410 1.00 0.00 44 ALA A N 20
ATOM 33017 C CA . ALA A 1 44 ? -6.584 -12.336 -10.769 1.00 0.00 44 ALA A CA 20
ATOM 33018 C C . ALA A 1 44 ? -5.920 -11.311 -9.877 1.00 0.00 44 ALA A C 20
ATOM 33019 O O . ALA A 1 44 ? -5.972 -10.092 -10.136 1.00 0.00 44 ALA A O 20
ATOM 33026 N N . VAL A 1 45 ? -5.293 -11.815 -8.844 1.00 0.00 45 VAL A N 20
ATOM 33027 C CA . VAL A 1 45 ? -4.574 -11.024 -7.867 1.00 0.00 45 VAL A CA 20
ATOM 33028 C C . VAL A 1 45 ? -3.587 -10.123 -8.553 1.00 0.00 45 VAL A C 20
ATOM 33029 O O . VAL A 1 45 ? -3.578 -8.924 -8.329 1.00 0.00 45 VAL A O 20
ATOM 33042 N N . LYS A 1 46 ? -2.799 -10.735 -9.403 1.00 0.00 46 LYS A N 20
ATOM 33043 C CA . LYS A 1 46 ? -1.707 -10.067 -10.134 1.00 0.00 46 LYS A CA 20
ATOM 33044 C C . LYS A 1 46 ? -2.224 -8.845 -10.865 1.00 0.00 46 LYS A C 20
ATOM 33045 O O . LYS A 1 46 ? -1.602 -7.821 -10.883 1.00 0.00 46 LYS A O 20
ATOM 33064 N N . ASP A 1 47 ? -3.363 -8.985 -11.466 1.00 0.00 47 ASP A N 20
ATOM 33065 C CA . ASP A 1 47 ? -3.964 -7.903 -12.217 1.00 0.00 47 ASP A CA 20
ATOM 33066 C C . ASP A 1 47 ? -4.380 -6.775 -11.290 1.00 0.00 47 ASP A C 20
ATOM 33067 O O . ASP A 1 47 ? -4.201 -5.605 -11.612 1.00 0.00 47 ASP A O 20
ATOM 33076 N N . HIS A 1 48 ? -4.900 -7.131 -10.126 1.00 0.00 48 HIS A N 20
ATOM 33077 C CA . HIS A 1 48 ? -5.220 -6.150 -9.091 1.00 0.00 48 HIS A CA 20
ATOM 33078 C C . HIS A 1 48 ? -3.912 -5.461 -8.658 1.00 0.00 48 HIS A C 20
ATOM 33079 O O . HIS A 1 48 ? -3.873 -4.254 -8.406 1.00 0.00 48 HIS A O 20
ATOM 33094 N N . ILE A 1 49 ? -2.876 -6.255 -8.607 1.00 0.00 49 ILE A N 20
ATOM 33095 C CA . ILE A 1 49 ? -1.548 -5.827 -8.277 1.00 0.00 49 ILE A CA 20
ATOM 33096 C C . ILE A 1 49 ? -0.968 -4.901 -9.335 1.00 0.00 49 ILE A C 20
ATOM 33097 O O . ILE A 1 49 ? -0.426 -3.878 -8.978 1.00 0.00 49 ILE A O 20
ATOM 33113 N N . LYS A 1 50 ? -1.133 -5.215 -10.634 1.00 0.00 50 LYS A N 20
ATOM 33114 C CA . LYS A 1 50 ? -0.679 -4.307 -11.690 1.00 0.00 50 LYS A CA 20
ATOM 33115 C C . LYS A 1 50 ? -1.306 -2.921 -11.533 1.00 0.00 50 LYS A C 20
ATOM 33116 O O . LYS A 1 50 ? -0.661 -1.904 -11.807 1.00 0.00 50 LYS A O 20
ATOM 33135 N N . VAL A 1 51 ? -2.539 -2.889 -11.070 1.00 0.00 51 VAL A N 20
ATOM 33136 C CA . VAL A 1 51 ? -3.230 -1.644 -10.826 1.00 0.00 51 VAL A CA 20
ATOM 33137 C C . VAL A 1 51 ? -2.621 -0.935 -9.638 1.00 0.00 51 VAL A C 20
ATOM 33138 O O . VAL A 1 51 ? -2.260 0.237 -9.739 1.00 0.00 51 VAL A O 20
ATOM 33151 N N . LEU A 1 52 ? -2.525 -1.625 -8.525 1.00 0.00 52 LEU A N 20
ATOM 33152 C CA . LEU A 1 52 ? -1.913 -1.087 -7.323 1.00 0.00 52 LEU A CA 20
ATOM 33153 C C . LEU A 1 52 ? -0.539 -0.564 -7.605 1.00 0.00 52 LEU A C 20
ATOM 33154 O O . LEU A 1 52 ? -0.231 0.561 -7.233 1.00 0.00 52 LEU A O 20
ATOM 33170 N N . LEU A 1 53 ? 0.268 -1.357 -8.299 1.00 0.00 53 LEU A N 20
ATOM 33171 C CA . LEU A 1 53 ? 1.594 -0.956 -8.664 1.00 0.00 53 LEU A CA 20
ATOM 33172 C C . LEU A 1 53 ? 1.535 0.321 -9.458 1.00 0.00 53 LEU A C 20
ATOM 33173 O O . LEU A 1 53 ? 2.196 1.265 -9.126 1.00 0.00 53 LEU A O 20
ATOM 33189 N N . THR A 1 54 ? 0.687 0.355 -10.460 1.00 0.00 54 THR A N 20
ATOM 33190 C CA . THR A 1 54 ? 0.512 1.501 -11.246 1.00 0.00 54 THR A CA 20
ATOM 33191 C C . THR A 1 54 ? 0.072 2.748 -10.468 1.00 0.00 54 THR A C 20
ATOM 33192 O O . THR A 1 54 ? 0.592 3.850 -10.685 1.00 0.00 54 THR A O 20
ATOM 33203 N N . HIS A 1 55 ? -0.804 2.567 -9.521 1.00 0.00 55 HIS A N 20
ATOM 33204 C CA . HIS A 1 55 ? -1.262 3.652 -8.689 1.00 0.00 55 HIS A CA 20
ATOM 33205 C C . HIS A 1 55 ? -0.173 4.122 -7.706 1.00 0.00 55 HIS A C 20
ATOM 33206 O O . HIS A 1 55 ? -0.085 5.303 -7.383 1.00 0.00 55 HIS A O 20
ATOM 33221 N N . PHE A 1 56 ? 0.657 3.205 -7.268 1.00 0.00 56 PHE A N 20
ATOM 33222 C CA . PHE A 1 56 ? 1.792 3.529 -6.414 1.00 0.00 56 PHE A CA 20
ATOM 33223 C C . PHE A 1 56 ? 3.021 3.926 -7.229 1.00 0.00 56 PHE A C 20
ATOM 33224 O O . PHE A 1 56 ? 4.078 4.265 -6.672 1.00 0.00 56 PHE A O 20
ATOM 33241 N N . LYS A 1 57 ? 2.865 3.854 -8.530 1.00 0.00 57 LYS A N 20
ATOM 33242 C CA . LYS A 1 57 ? 3.879 4.222 -9.532 1.00 0.00 57 LYS A CA 20
ATOM 33243 C C . LYS A 1 57 ? 5.065 3.257 -9.552 1.00 0.00 57 LYS A C 20
ATOM 33244 O O . LYS A 1 57 ? 6.219 3.641 -9.745 1.00 0.00 57 LYS A O 20
ATOM 33263 N N . ILE A 1 58 ? 4.738 2.015 -9.398 1.00 0.00 58 ILE A N 20
ATOM 33264 C CA . ILE A 1 58 ? 5.628 0.925 -9.452 1.00 0.00 58 ILE A CA 20
ATOM 33265 C C . ILE A 1 58 ? 5.374 0.214 -10.770 1.00 0.00 58 ILE A C 20
ATOM 33266 O O . ILE A 1 58 ? 4.207 0.079 -11.155 1.00 0.00 58 ILE A O 20
ATOM 33282 N N . PRO A 1 59 ? 6.404 -0.204 -11.515 1.00 0.00 59 PRO A N 20
ATOM 33283 C CA . PRO A 1 59 ? 6.203 -0.942 -12.757 1.00 0.00 59 PRO A CA 20
ATOM 33284 C C . PRO A 1 59 ? 5.443 -2.215 -12.524 1.00 0.00 59 PRO A C 20
ATOM 33285 O O . PRO A 1 59 ? 5.735 -2.982 -11.594 1.00 0.00 59 PRO A O 20
ATOM 33296 N N . VAL A 1 60 ? 4.485 -2.448 -13.382 1.00 0.00 60 VAL A N 20
ATOM 33297 C CA . VAL A 1 60 ? 3.661 -3.613 -13.330 1.00 0.00 60 VAL A CA 20
ATOM 33298 C C . VAL A 1 60 ? 4.427 -4.877 -13.562 1.00 0.00 60 VAL A C 20
ATOM 33299 O O . VAL A 1 60 ? 3.921 -5.940 -13.340 1.00 0.00 60 VAL A O 20
ATOM 33312 N N . ASP A 1 61 ? 5.665 -4.750 -14.010 1.00 0.00 61 ASP A N 20
ATOM 33313 C CA . ASP A 1 61 ? 6.517 -5.909 -14.246 1.00 0.00 61 ASP A CA 20
ATOM 33314 C C . ASP A 1 61 ? 6.877 -6.560 -12.916 1.00 0.00 61 ASP A C 20
ATOM 33315 O O . ASP A 1 61 ? 7.171 -7.752 -12.848 1.00 0.00 61 ASP A O 20
ATOM 33324 N N . LYS A 1 62 ? 6.755 -5.789 -11.841 1.00 0.00 62 LYS A N 20
ATOM 33325 C CA . LYS A 1 62 ? 7.102 -6.237 -10.527 1.00 0.00 62 LYS A CA 20
ATOM 33326 C C . LYS A 1 62 ? 5.984 -7.030 -9.876 1.00 0.00 62 LYS A C 20
ATOM 33327 O O . LYS A 1 62 ? 6.124 -7.508 -8.768 1.00 0.00 62 LYS A O 20
ATOM 33346 N N . VAL A 1 63 ? 4.867 -7.135 -10.593 1.00 0.00 63 VAL A N 20
ATOM 33347 C CA . VAL A 1 63 ? 3.644 -7.910 -10.238 1.00 0.00 63 VAL A CA 20
ATOM 33348 C C . VAL A 1 63 ? 4.014 -9.338 -9.809 1.00 0.00 63 VAL A C 20
ATOM 33349 O O . VAL A 1 63 ? 3.342 -9.954 -8.973 1.00 0.00 63 VAL A O 20
ATOM 33362 N N . SER A 1 64 ? 5.096 -9.812 -10.392 1.00 0.00 64 SER A N 20
ATOM 33363 C CA . SER A 1 64 ? 5.726 -11.055 -10.060 1.00 0.00 64 SER A CA 20
ATOM 33364 C C . SER A 1 64 ? 6.053 -11.091 -8.564 1.00 0.00 64 SER A C 20
ATOM 33365 O O . SER A 1 64 ? 5.552 -11.931 -7.790 1.00 0.00 64 SER A O 20
ATOM 33373 N N . SER A 1 65 ? 6.832 -10.113 -8.162 1.00 0.00 65 SER A N 20
ATOM 33374 C CA . SER A 1 65 ? 7.360 -10.007 -6.854 1.00 0.00 65 SER A CA 20
ATOM 33375 C C . SER A 1 65 ? 6.435 -9.281 -5.920 1.00 0.00 65 SER A C 20
ATOM 33376 O O . SER A 1 65 ? 6.818 -8.949 -4.848 1.00 0.00 65 SER A O 20
ATOM 33384 N N . TYR A 1 66 ? 5.241 -9.038 -6.302 1.00 0.00 66 TYR A N 20
ATOM 33385 C CA . TYR A 1 66 ? 4.332 -8.394 -5.406 1.00 0.00 66 TYR A CA 20
ATOM 33386 C C . TYR A 1 66 ? 3.291 -9.324 -4.939 1.00 0.00 66 TYR A C 20
ATOM 33387 O O . TYR A 1 66 ? 2.889 -10.233 -5.651 1.00 0.00 66 TYR A O 20
ATOM 33405 N N . ALA A 1 67 ? 2.926 -9.159 -3.706 1.00 0.00 67 ALA A N 20
ATOM 33406 C CA . ALA A 1 67 ? 1.956 -9.979 -3.086 1.00 0.00 67 ALA A CA 20
ATOM 33407 C C . ALA A 1 67 ? 1.198 -9.162 -2.070 1.00 0.00 67 ALA A C 20
ATOM 33408 O O . ALA A 1 67 ? 1.716 -8.160 -1.554 1.00 0.00 67 ALA A O 20
ATOM 33415 N N . LEU A 1 68 ? -0.001 -9.570 -1.802 1.00 0.00 68 LEU A N 20
ATOM 33416 C CA . LEU A 1 68 ? -0.801 -8.966 -0.788 1.00 0.00 68 LEU A CA 20
ATOM 33417 C C . LEU A 1 68 ? -0.514 -9.684 0.510 1.00 0.00 68 LEU A C 20
ATOM 33418 O O . LEU A 1 68 ? 0.045 -10.775 0.485 1.00 0.00 68 LEU A O 20
ATOM 33434 N N . GLN A 1 69 ? -0.820 -9.076 1.611 1.00 0.00 69 GLN A N 20
ATOM 33435 C CA . GLN A 1 69 ? -0.543 -9.643 2.919 1.00 0.00 69 GLN A CA 20
ATOM 33436 C C . GLN A 1 69 ? -1.586 -9.166 3.934 1.00 0.00 69 GLN A C 20
ATOM 33437 O O . GLN A 1 69 ? -2.158 -8.084 3.780 1.00 0.00 69 GLN A O 20
ATOM 33451 N N . ASN A 1 70 ? -1.841 -9.998 4.924 1.00 0.00 70 ASN A N 20
ATOM 33452 C CA . ASN A 1 70 ? -2.757 -9.717 6.022 1.00 0.00 70 ASN A CA 20
ATOM 334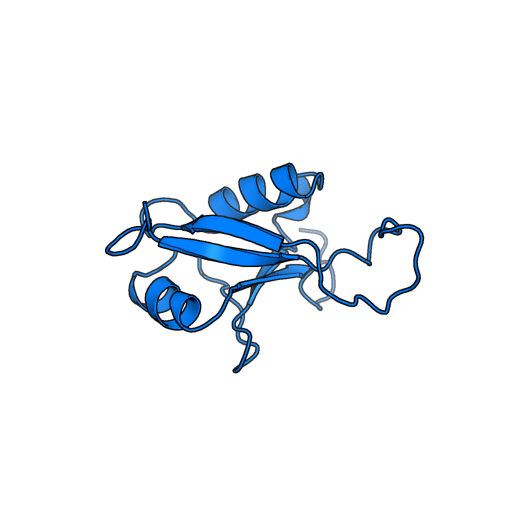53 C C . ASN A 1 70 ? -1.982 -8.997 7.136 1.00 0.00 70 ASN A C 20
ATOM 33454 O O . ASN A 1 70 ? -0.853 -9.384 7.446 1.00 0.00 70 ASN A O 20
ATOM 33465 N N . PRO A 1 71 ? -2.567 -7.964 7.753 1.00 0.00 71 PRO A N 20
ATOM 33466 C CA . PRO A 1 71 ? -1.906 -7.194 8.826 1.00 0.00 71 PRO A CA 20
ATOM 33467 C C . PRO A 1 71 ? -1.736 -7.941 10.170 1.00 0.00 71 PRO A C 20
ATOM 33468 O O . PRO A 1 71 ? -0.873 -7.573 10.976 1.00 0.00 71 PRO A O 20
ATOM 33479 N N . PHE A 1 72 ? -2.519 -8.973 10.418 1.00 0.00 72 PHE A N 20
ATOM 33480 C CA . PHE A 1 72 ? -2.457 -9.628 11.707 1.00 0.00 72 PHE A CA 20
ATOM 33481 C C . PHE A 1 72 ? -1.763 -10.952 11.657 1.00 0.00 72 PHE A C 20
ATOM 33482 O O . PHE A 1 72 ? -0.955 -11.270 12.518 1.00 0.00 72 PHE A O 20
ATOM 33499 N N . THR A 1 73 ? -2.056 -11.706 10.652 1.00 0.00 73 THR A N 20
ATOM 33500 C CA . THR A 1 73 ? -1.533 -13.047 10.529 1.00 0.00 73 THR A CA 20
ATOM 33501 C C . THR A 1 73 ? -0.225 -13.037 9.771 1.00 0.00 73 THR A C 20
ATOM 33502 O O . THR A 1 73 ? 0.567 -13.983 9.853 1.00 0.00 73 THR A O 20
ATOM 33513 N N . LEU A 1 74 ? -0.021 -11.963 9.012 1.00 0.00 74 LEU A N 20
ATOM 33514 C CA . LEU A 1 74 ? 1.153 -11.757 8.170 1.00 0.00 74 LEU A CA 20
ATOM 33515 C C . LEU A 1 74 ? 1.198 -12.755 7.032 1.00 0.00 74 LEU A C 20
ATOM 33516 O O . LEU A 1 74 ? 2.231 -12.936 6.371 1.00 0.00 74 LEU A O 20
ATOM 33532 N N . ALA A 1 75 ? 0.055 -13.359 6.767 1.00 0.00 75 ALA A N 20
ATOM 33533 C CA . ALA A 1 75 ? -0.065 -14.298 5.703 1.00 0.00 75 ALA A CA 20
ATOM 33534 C C . ALA A 1 75 ? -0.281 -13.546 4.440 1.00 0.00 75 ALA A C 20
ATOM 33535 O O . ALA A 1 75 ? -1.000 -12.539 4.421 1.00 0.00 75 ALA A O 20
ATOM 33542 N N . TYR A 1 76 ? 0.333 -13.992 3.406 1.00 0.00 76 TYR A N 20
ATOM 33543 C CA . TYR A 1 76 ? 0.207 -13.349 2.146 1.00 0.00 76 TYR A CA 20
ATOM 33544 C C . TYR A 1 76 ? -0.984 -13.849 1.424 1.00 0.00 76 TYR A C 20
ATOM 33545 O O . TYR A 1 76 ? -1.802 -14.621 1.957 1.00 0.00 76 TYR A O 20
ATOM 33563 N N . VAL A 1 77 ? -1.105 -13.393 0.235 1.00 0.00 77 VAL A N 20
ATOM 33564 C CA . VAL A 1 77 ? -2.016 -13.920 -0.713 1.00 0.00 77 VAL A CA 20
ATOM 33565 C C . VAL A 1 77 ? -1.133 -14.423 -1.832 1.00 0.00 77 VAL A C 20
ATOM 33566 O O . VAL A 1 77 ? -0.577 -13.627 -2.598 1.00 0.00 77 VAL A O 20
ATOM 33579 N N . GLU A 1 78 ? -0.922 -15.709 -1.863 1.00 0.00 78 GLU A N 20
ATOM 33580 C CA . GLU A 1 78 ? -0.048 -16.330 -2.841 1.00 0.00 78 GLU A CA 20
ATOM 33581 C C . GLU A 1 78 ? -0.881 -16.987 -3.914 1.00 0.00 78 GLU A C 20
ATOM 33582 O O . GLU A 1 78 ? -0.402 -17.737 -4.764 1.00 0.00 78 GLU A O 20
ATOM 33594 N N . ASP A 1 79 ? -2.133 -16.641 -3.856 1.00 0.00 79 ASP A N 20
ATOM 33595 C CA . ASP A 1 79 ? -3.159 -17.067 -4.728 1.00 0.00 79 ASP A CA 20
ATOM 33596 C C . ASP A 1 79 ? -3.046 -16.398 -6.052 1.00 0.00 79 ASP A C 20
ATOM 33597 O O . ASP A 1 79 ? -2.408 -15.345 -6.202 1.00 0.00 79 ASP A O 20
ATOM 33606 N N . SER A 1 80 ? -3.652 -17.007 -7.000 1.00 0.00 80 SER A N 20
ATOM 33607 C CA . SER A 1 80 ? -3.765 -16.500 -8.304 1.00 0.00 80 SER A CA 20
ATOM 33608 C C . SER A 1 80 ? -4.950 -15.554 -8.374 1.00 0.00 80 SER A C 20
ATOM 33609 O O . SER A 1 80 ? -4.897 -14.499 -9.012 1.00 0.00 80 SER A O 20
ATOM 33617 N N . PHE A 1 81 ? -6.004 -15.933 -7.699 1.00 0.00 81 PHE A N 20
ATOM 33618 C CA . PHE A 1 81 ? -7.211 -15.174 -7.608 1.00 0.00 81 PHE A CA 20
ATOM 33619 C C . PHE A 1 81 ? -7.601 -15.003 -6.161 1.00 0.00 81 PHE A C 20
ATOM 33620 O O . PHE A 1 81 ? -7.245 -15.808 -5.312 1.00 0.00 81 PHE A O 20
ATOM 33637 N N . LEU A 1 82 ? -8.331 -13.966 -5.910 1.00 0.00 82 LEU A N 20
ATOM 33638 C CA . LEU A 1 82 ? -8.828 -13.650 -4.594 1.00 0.00 82 LEU A CA 20
ATOM 33639 C C . LEU A 1 82 ? -10.148 -14.303 -4.374 1.00 0.00 82 LEU A C 20
ATOM 33640 O O . LEU A 1 82 ? -10.927 -14.500 -5.311 1.00 0.00 82 LEU A O 20
ATOM 33656 N N . THR A 1 83 ? -10.389 -14.657 -3.165 1.00 0.00 83 THR A N 20
ATOM 33657 C CA . THR A 1 83 ? -11.627 -15.195 -2.789 1.00 0.00 83 THR A CA 20
ATOM 33658 C C . THR A 1 83 ? -12.442 -14.071 -2.155 1.00 0.00 83 THR A C 20
ATOM 33659 O O . THR A 1 83 ? -11.854 -13.100 -1.637 1.00 0.00 83 THR A O 20
ATOM 33670 N N . PRO A 1 84 ? -13.782 -14.140 -2.209 1.00 0.00 84 PRO A N 20
ATOM 33671 C CA . PRO A 1 84 ? -14.651 -13.169 -1.523 1.00 0.00 84 PRO A CA 20
ATOM 33672 C C . PRO A 1 84 ? -14.345 -13.166 -0.032 1.00 0.00 84 PRO A C 20
ATOM 33673 O O . PRO A 1 84 ? -14.381 -12.123 0.614 1.00 0.00 84 PRO A O 20
ATOM 33684 N N . GLU A 1 85 ? -13.997 -14.339 0.487 1.00 0.00 85 GLU A N 20
ATOM 33685 C CA . GLU A 1 85 ? -13.584 -14.493 1.853 1.00 0.00 85 GLU A CA 20
ATOM 33686 C C . GLU A 1 85 ? -12.369 -13.643 2.155 1.00 0.00 85 GLU A C 20
ATOM 33687 O O . GLU A 1 85 ? -12.366 -12.918 3.132 1.00 0.00 85 GLU A O 20
ATOM 33699 N N . ARG A 1 86 ? -11.360 -13.701 1.290 1.00 0.00 86 ARG A N 20
ATOM 33700 C CA . ARG A 1 86 ? -10.174 -12.887 1.458 1.00 0.00 86 ARG A CA 20
ATOM 33701 C C . ARG A 1 86 ? -10.488 -11.417 1.444 1.00 0.00 86 ARG A C 20
ATOM 33702 O O . ARG A 1 86 ? -9.885 -10.650 2.189 1.00 0.00 86 ARG A O 20
ATOM 33723 N N . LEU A 1 87 ? -11.418 -11.036 0.602 1.00 0.00 87 LEU A N 20
ATOM 33724 C CA . LEU A 1 87 ? -11.858 -9.669 0.493 1.00 0.00 87 LEU A CA 20
ATOM 33725 C C . LEU A 1 87 ? -12.517 -9.221 1.784 1.00 0.00 87 LEU A C 20
ATOM 33726 O O . LEU A 1 87 ? -12.194 -8.182 2.321 1.00 0.00 87 LEU A O 20
ATOM 33742 N N . VAL A 1 88 ? -13.418 -10.025 2.268 1.00 0.00 88 VAL A N 20
ATOM 33743 C CA . VAL A 1 88 ? -14.098 -9.793 3.483 1.00 0.00 88 VAL A CA 20
ATOM 33744 C C . VAL A 1 88 ? -13.193 -9.786 4.703 1.00 0.00 88 VAL A C 20
ATOM 33745 O O . VAL A 1 88 ? -13.313 -8.912 5.583 1.00 0.00 88 VAL A O 20
ATOM 33758 N N . GLU A 1 89 ? -12.302 -10.729 4.751 1.00 0.00 89 GLU A N 20
ATOM 33759 C CA . GLU A 1 89 ? -11.272 -10.790 5.770 1.00 0.00 89 GLU A CA 20
ATOM 33760 C C . GLU A 1 89 ? -10.349 -9.563 5.722 1.00 0.00 89 GLU A C 20
ATOM 33761 O O . GLU A 1 89 ? -9.753 -9.180 6.730 1.00 0.00 89 GLU A O 20
ATOM 33773 N N . ALA A 1 90 ? -10.183 -9.009 4.543 1.00 0.00 90 ALA A N 20
ATOM 33774 C CA . ALA A 1 90 ? -9.380 -7.807 4.353 1.00 0.00 90 ALA A CA 20
ATOM 33775 C C . ALA A 1 90 ? -10.176 -6.534 4.648 1.00 0.00 90 ALA A C 20
ATOM 33776 O O . ALA A 1 90 ? -9.615 -5.555 5.141 1.00 0.00 90 ALA A O 20
ATOM 33783 N N . GLU A 1 91 ? -11.483 -6.542 4.343 1.00 0.00 91 GLU A N 20
ATOM 33784 C CA . GLU A 1 91 ? -12.374 -5.414 4.656 1.00 0.00 91 GLU A CA 20
ATOM 33785 C C . GLU A 1 91 ? -12.380 -5.075 6.138 1.00 0.00 91 GLU A C 20
ATOM 33786 O O . GLU A 1 91 ? -12.699 -3.956 6.544 1.00 0.00 91 GLU A O 20
ATOM 33798 N N . LYS A 1 92 ? -12.051 -6.064 6.920 1.00 0.00 92 LYS A N 20
ATOM 33799 C CA . LYS A 1 92 ? -11.872 -5.957 8.351 1.00 0.00 92 LYS A CA 20
ATOM 33800 C C . LYS A 1 92 ? -10.869 -4.852 8.702 1.00 0.00 92 LYS A C 20
ATOM 33801 O O . LYS A 1 92 ? -11.048 -4.118 9.665 1.00 0.00 92 LYS A O 20
ATOM 33820 N N . SER A 1 93 ? -9.806 -4.757 7.928 1.00 0.00 93 SER A N 20
ATOM 33821 C CA . SER A 1 93 ? -8.789 -3.764 8.169 1.00 0.00 93 SER A CA 20
ATOM 33822 C C . SER A 1 93 ? -8.147 -3.172 6.889 1.00 0.00 93 SER A C 20
ATOM 33823 O O . SER A 1 93 ? -8.612 -2.148 6.363 1.00 0.00 93 SER A O 20
ATOM 33831 N N . TYR A 1 94 ? -7.103 -3.811 6.402 1.00 0.00 94 TYR A N 20
ATOM 33832 C CA . TYR A 1 94 ? -6.369 -3.396 5.214 1.00 0.00 94 TYR A CA 20
ATOM 33833 C C . TYR A 1 94 ? -5.646 -4.621 4.626 1.00 0.00 94 TYR A C 20
ATOM 33834 O O . TYR A 1 94 ? -5.707 -5.722 5.192 1.00 0.00 94 TYR A O 20
ATOM 33852 N N . PHE A 1 95 ? -4.958 -4.391 3.531 1.00 0.00 95 PHE A N 20
ATOM 33853 C CA . PHE A 1 95 ? -4.032 -5.329 2.903 1.00 0.00 95 PHE A CA 20
ATOM 33854 C C . PHE A 1 95 ? -2.668 -4.677 2.923 1.00 0.00 95 PHE A C 20
ATOM 33855 O O . PHE A 1 95 ? -2.592 -3.478 2.987 1.00 0.00 95 PHE A O 20
ATOM 33872 N N . ILE A 1 96 ? -1.611 -5.443 2.935 1.00 0.00 96 ILE A N 20
ATOM 33873 C CA . ILE A 1 96 ? -0.270 -4.882 2.754 1.00 0.00 96 ILE A CA 20
ATOM 33874 C C . ILE A 1 96 ? 0.273 -5.429 1.420 1.00 0.00 96 ILE A C 20
ATOM 33875 O O . ILE A 1 96 ? 0.182 -6.611 1.152 1.00 0.00 96 ILE A O 20
ATOM 33891 N N . LEU A 1 97 ? 0.830 -4.588 0.621 1.00 0.00 97 LEU A N 20
ATOM 33892 C CA . LEU A 1 97 ? 1.309 -4.924 -0.695 1.00 0.00 97 LEU A CA 20
ATOM 33893 C C . LEU A 1 97 ? 2.792 -4.676 -0.658 1.00 0.00 97 LEU A C 20
ATOM 33894 O O . LEU A 1 97 ? 3.230 -3.563 -0.401 1.00 0.00 97 LEU A O 20
ATOM 33910 N N . ARG A 1 98 ? 3.566 -5.699 -0.818 1.00 0.00 98 ARG A N 20
ATOM 33911 C CA . ARG A 1 98 ? 4.998 -5.529 -0.742 1.00 0.00 98 ARG A CA 20
ATOM 33912 C C . ARG A 1 98 ? 5.603 -6.484 -1.686 1.00 0.00 98 ARG A C 20
ATOM 33913 O O . ARG A 1 98 ? 4.899 -7.328 -2.291 1.00 0.00 98 ARG A O 20
ATOM 33934 N N . MET A 1 99 ? 6.882 -6.410 -1.761 1.00 0.00 99 MET A N 20
ATOM 33935 C CA . MET A 1 99 ? 7.617 -7.276 -2.547 1.00 0.00 99 MET A CA 20
ATOM 33936 C C . MET A 1 99 ? 7.800 -8.575 -1.795 1.00 0.00 99 MET A C 20
ATOM 33937 O O . MET A 1 99 ? 7.960 -8.585 -0.561 1.00 0.00 99 MET A O 20
ATOM 33951 N N . LYS A 1 100 ? 7.674 -9.645 -2.502 1.00 0.00 100 LYS A N 20
ATOM 33952 C CA . LYS A 1 100 ? 7.905 -10.947 -1.999 1.00 0.00 100 LYS A CA 20
ATOM 33953 C C . LYS A 1 100 ? 9.372 -11.070 -1.647 1.00 0.00 100 LYS A C 20
ATOM 33954 O O . LYS A 1 100 ? 10.223 -10.563 -2.393 1.00 0.00 100 LYS A O 20
ATOM 33973 N N . PRO A 1 101 ? 9.696 -11.681 -0.514 1.00 0.00 101 PRO A N 20
ATOM 33974 C CA . PRO A 1 101 ? 11.071 -11.862 -0.090 1.00 0.00 101 PRO A CA 20
ATOM 33975 C C . PRO A 1 101 ? 11.826 -12.742 -1.045 1.00 0.00 101 PRO A C 20
ATOM 33976 O O . PRO A 1 101 ? 11.599 -13.949 -1.130 1.00 0.00 101 PRO A O 20
ATOM 33987 N N . HIS A 1 102 ? 12.658 -12.128 -1.800 1.00 0.00 102 HIS A N 20
ATOM 33988 C CA . HIS A 1 102 ? 13.477 -12.824 -2.739 1.00 0.00 102 HIS A CA 20
ATOM 33989 C C . HIS A 1 102 ? 14.678 -13.393 -2.066 1.00 0.00 102 HIS A C 20
ATOM 33990 O O . HIS A 1 102 ? 15.527 -12.659 -1.538 1.00 0.00 102 HIS A O 20
ATOM 34005 N N . ALA A 1 103 ? 14.726 -14.679 -2.028 1.00 0.00 103 ALA A N 20
ATOM 34006 C CA . ALA A 1 103 ? 15.833 -15.384 -1.493 1.00 0.00 103 ALA A CA 20
ATOM 34007 C C . ALA A 1 103 ? 16.888 -15.502 -2.577 1.00 0.00 103 ALA A C 20
ATOM 34008 O O . ALA A 1 103 ? 16.674 -15.029 -3.708 1.00 0.00 103 ALA A O 20
ATOM 34015 N N . ILE A 1 104 ? 18.004 -16.089 -2.273 1.00 0.00 104 ILE A N 20
ATOM 34016 C CA . ILE A 1 104 ? 19.029 -16.230 -3.218 1.00 0.00 104 ILE A CA 20
ATOM 34017 C C . ILE A 1 104 ? 18.720 -17.372 -4.168 1.00 0.00 104 ILE A C 20
ATOM 34018 O O . ILE A 1 104 ? 18.625 -18.543 -3.752 1.00 0.00 104 ILE A O 20
ATOM 34034 N N . ALA A 1 105 ? 18.501 -17.029 -5.409 1.00 0.00 105 ALA A N 20
ATOM 34035 C CA . ALA A 1 105 ? 18.207 -17.972 -6.445 1.00 0.00 105 ALA A CA 20
ATOM 34036 C C . ALA A 1 105 ? 18.407 -17.335 -7.796 1.00 0.00 105 ALA A C 20
ATOM 34037 O O . ALA A 1 105 ? 17.526 -16.642 -8.306 1.00 0.00 105 ALA A O 20
ATOM 34044 N N . ASP A 1 106 ? 19.572 -17.508 -8.334 1.00 0.00 106 ASP A N 20
ATOM 34045 C CA . ASP A 1 106 ? 19.872 -17.064 -9.673 1.00 0.00 106 ASP A CA 20
ATOM 34046 C C . ASP A 1 106 ? 20.273 -18.248 -10.477 1.00 0.00 106 ASP A C 20
ATOM 34047 O O . ASP A 1 106 ? 21.457 -18.537 -10.665 1.00 0.00 106 ASP A O 20
ATOM 34056 N N . ARG A 1 107 ? 19.274 -18.987 -10.862 1.00 0.00 107 ARG A N 20
ATOM 34057 C CA . ARG A 1 107 ? 19.443 -20.217 -11.573 1.00 0.00 107 ARG A CA 20
ATOM 34058 C C . ARG A 1 107 ? 19.521 -19.928 -13.055 1.00 0.00 107 ARG A C 20
ATOM 34059 O O . ARG A 1 107 ? 20.635 -19.832 -13.585 1.00 0.00 107 ARG A O 20
#

GO terms:
  GO:0051015 actin filament binding (F, IDA)
  GO:0044354 macropinosome (C, IDA)
  GO:0001891 phagocytic cup (C, IDA)
  GO:0005737 cytoplasm (C, IDA)
  GO:0005911 cell-cell junction (C, IDA)
  GO:0030864 cortical actin cytoskeleton (C, IDA)
  GO:0010467 gene expression (P, IDA)
  GO:0051017 actin filament bundle assembly (P, IDA)
  GO:0044671 sorocarp spore cell differentiation (P, IMP)
  GO:0031154 culmination involved in sorocarp development (P, IMP)

CATH classification: 3.10.20.530

Radius of gyration: 13.5 Å; Cα contacts (8 Å, |Δi|>4): 165; chains: 1; bounding box: 36×30×26 Å

Foldseek 3Di:
DDCVVLWFFFKEAEPPDPPDDPDPDCPDPPPHDIGRFTADQVAFPLVSVCVVCVVVVHHSVLSVFKWKADPPVRHTPPDRGDDSVNRVSRNVHHIYIYGHDDDDDDD

Sequence (107 aa):
GAHMGGSMKIRVELINGNEHRTSSTPQQPQQNPSVSHIFDGETAVKDHIKVLLTHFKIPVDKVSSYALQNPFTLAYVEDSFLTPERLVEAEKSYFILRMKPHAIADRGAHMGGSMKIRVELINGNEHRTSSTPQQPQQNPSVSHIFDGETAVKDHIKVLLTHFKIPVDKVSSYALQNPFTLAYVEDSFLTPERLVEAEKSYFILRMKPHAIADRGAHMGGSMKIRVELINGNEHRTSSTPQQPQQNPSVSHIFDGETAVKDHIKVLLTHFKIPVDKVSSYALQNPFTLAYVEDSFLTPERLVEAEKSYFILRMKPHAIADRGAHMGGSMKIRVELINGNEHRTSSTPQQPQQNPSVSHIFDGETAVKDHIKVLLTHFKIPVDKVSSYALQNPFTLAYVEDSFLTPERLVEAEKSYFILRMKPHAIADRGAHMGGSMKIRVELINGNEHRTSSTPQQPQQNPSVSHIFDGETAVKDHIKVLLTHFKIPVDKVSSYALQNPFTLAYVEDSFLTPERLVEAEKSYFILRMKPHAIADRGAHMGGSMKIRVELINGNEHRTSSTPQQPQQNPSVSHIFDGETAVKDHIKVLLTHFKIPVDKVSSYALQNPFTLAYVEDSFLTPERLVEAEKSYFILRMKPHAIADRGAHMGGSMKIRVELINGNEHRTSSTPQQPQQNPSVSHIFDGETAVKDHIKVLLTHFKIPVDKVSSYALQNPFTLAYVEDSFLTPERLVEAEKSYFILRMKPHAIADRGAHMGGSMKIRVELINGNEHRTSSTPQQPQQNPSVSHIFDGETAVKDHIKVLLTHFKIPVDKVSSYALQNPFTLAYVEDSFLTPERLVEAEKSYFILRMKPHAIADRGAHMGGSMKIRVELINGNEHRTSSTPQQPQQNPSVSHIFDGETAVKDHIKVLLTHFKIPVDKVSSYALQNPFTLAYVEDSFLTPERLVEAEKSYFILRMKPHAIADRGAHMGGSMKIRVELINGNEHRTSSTPQQPQQNPSVSHIFDGETAVKDHIKVLLTHFKIPVDKVSSYALQNPFTLAYVEDSFLTPERLVEAEKSYFILRMKPHAIADRGAHMGGSMKIRVELINGNEHRTSSTPQQPQQNPSVSHIFDGETAVKDHIKVLLTHFKIPVDKVSSYALQNPFTLAYVEDSFLTPERLVEAEKSYFILRMKPHAIADRGAHMGGSMKIRVELINGNEHRTSSTPQQPQQNPSVSHIFDGETAVKDHIKVLLTHFKIPVDKVSSYALQNPFTLAYVEDSFLTPERLVEAEKSYFILRMKPHAIADRGAHMGGSMKIRVELINGNEHRTSSTPQQPQQNPSVSHIFDGETAVKDHIKVLLTHFKIPVDKVSSYALQNPFTLAYVEDSFLTPERLVEAEKSYFILRMKPHAIADRGAHMGGSMKIRVELINGNEHRTSSTPQQPQQNPSVSHIFDGETAVKDHIKVLLTHFKIPVDKVSSYALQNPFTLAYVEDSFLTPERLVEAEKSYFILRMKPHAIADRGAHMGGSMKIRVELINGNEHRTSSTPQQPQQNPSVSHIFDGETAVKDHIKVLLTHFKIPVDKVSSYALQNPFTLAYVEDSFLTPERLVEAEKSYFILRMKPHAIADRGAHMGGSMKIRVELINGNEHRTSSTPQQPQQNPSVSHIFDGETAVKDHIKVLLTHFKIPVDKVSSYALQNPFTLAYVEDSFLTPERLVEAEKSYFILRMKPHAIADRGAHMGGSMKIRVELINGNEHRTSSTPQQPQQNPSVSHIFDGETAVKDHIKVLLTHFKIPVDKVSSYALQNPFTLAYVEDSFLTPERLVEAEKSYFILRMKPHAIADRGAHMGGSMKIRVELINGNEHRTSSTPQQPQQNPSVSHIFDGETAVKDHIKVLLTHFKIPVDKVSSYALQNPFTLAYVEDSFLTPERLVEAEKSYFILRMKPHAIADRGAHMGGSMKIRVELINGNEHRTSSTPQQPQQNPSVSHIFDGETAVKDHIKVLLTHFKIPVDKVSSYALQNPFTLAYVEDSFLTPERLVEAEKSYFILRMKPHAIADRGAHMGGSMKIRVELINGNEHRTSSTPQQPQQNPSVSHIFDGETAVKDHIKVLLTHFKIPVDKVSSYALQNPFTLAYVEDSFLTPERLVEAEKSYFILRMKPHAIADR

Secondary structure (DSSP, 8-state):
----SSSEEEEEEE---SSS-SSSS-S--SS--EEEEEE-SSSBHHHHHHHHHHHTT--GGGGGGEEEE-TTT--B---SB--HHHHHHHHTS-EEEEE-SSPPP--

InterPro domains:
  IPR011989 Armadillo-like helical [G3DSA:1.25.10.10] (102-309)
  IPR014768 Rho GTPase-binding/formin homology 3 (GBD/FH3) domain [PS51232] (20-388)
  IPR015425 Formin, FH2 domain [PF02181] (602-968)
  IPR015425 Formin, FH2 domain [PS51444] (601-998)
  IPR015425 Formin, FH2 domain [SM00498] (601-1077)
  IPR016024 Armadillo-type fold [SSF48371] (91-353)
  IPR042201 Formin, FH2 domain superfamily [G3DSA:1.20.58.2220] (610-1125)
  IPR049497 Formin C, N-terminal domain [PF21573] (1-94)
  IPR056771 FHOD1/3-like, FH3 domain [PF24959] (153-285)

Nearest PDB structures (foldseek):
  2l1a-assembly1_A  TM=8.336E-01  e=1.956E-19  Dictyostelium discoideum
  7sx3-assembly1_E  TM=6.460E-01  e=1.132E-01  Homo sapiens
  7sx4-assembly1_E  TM=5.908E-01  e=9.323E-02  Homo sapiens
  4z96-assembly1_A  TM=4.757E-01  e=1.132E-01  Homo sapiens
  4z97-assembly1_A  TM=4.347E-01  e=7.196E-02  Homo sapiens